Protein AF-0000000087769254 (afdb_homodimer)

Organism: Chlorella sorokiniana (NCBI:txid3076)

Nearest PDB structures (foldseek):
  7w01-assembly1_A  TM=7.042E-01  e=9.294E-35  Homo sapiens
  7lkz-assembly1_A  TM=7.118E-01  e=4.094E-30  Homo sapiens
  7lkp-assembly1_A  TM=6.233E-01  e=4.371E-31  Homo sapiens
  7e7o-assembly1_A  TM=6.968E-01  e=6.559E-29  Homo sapiens
  7e7i-assembly1_A  TM=6.716E-01  e=1.073E-28  Homo sapiens

Solvent-accessible surface area (backbone atoms only — not comparable to full-atom values): 119730 Å² total; per-residue (Å²): 142,79,84,87,89,82,86,86,82,87,83,92,86,90,86,90,84,87,80,93,69,90,85,88,81,85,85,74,92,81,79,86,80,81,77,84,72,80,83,76,82,78,78,74,78,77,75,64,66,71,64,53,59,55,57,64,67,58,65,76,68,53,66,70,61,46,42,65,43,29,24,58,45,47,34,48,47,55,52,50,46,47,60,69,38,45,71,63,44,48,50,50,64,44,27,39,49,51,40,45,49,50,52,48,50,51,51,50,57,59,53,64,51,28,81,75,31,73,80,28,41,62,30,83,72,51,64,78,43,67,61,57,36,64,56,60,38,80,71,42,62,82,42,42,88,81,48,25,51,34,33,37,24,34,64,80,40,63,61,46,52,70,45,38,49,47,37,36,26,63,64,28,50,100,47,67,53,57,75,86,33,46,47,73,27,69,35,68,66,55,46,50,56,54,40,67,42,85,70,42,60,41,19,36,57,31,32,41,38,56,41,80,79,51,93,87,29,53,31,40,34,39,35,35,48,74,68,72,44,79,55,96,94,39,73,49,49,34,52,74,60,41,49,49,24,47,50,55,40,50,51,48,20,55,51,40,50,55,50,45,55,28,36,75,67,66,10,50,55,94,76,55,67,92,62,86,57,69,53,52,29,39,28,55,55,60,39,63,64,42,80,62,85,54,56,60,23,65,47,45,33,59,42,53,52,53,32,43,44,59,47,45,20,49,52,24,20,50,58,18,37,36,53,59,60,39,41,54,55,54,42,44,51,41,49,46,56,68,66,37,53,56,50,24,56,50,50,54,49,51,54,49,30,51,52,50,36,52,46,39,50,50,42,35,43,72,71,61,37,50,57,56,67,45,25,33,65,64,56,55,45,52,51,49,31,35,44,43,46,20,49,50,16,45,28,49,33,53,33,63,77,47,68,46,32,69,58,31,41,53,49,38,51,50,51,48,55,53,42,52,53,48,27,57,44,34,70,72,43,50,42,62,24,76,82,35,39,75,77,41,48,68,61,40,51,55,45,57,71,35,68,53,38,45,45,27,50,49,30,38,52,48,15,64,26,30,49,46,91,82,39,50,13,52,48,76,88,43,41,52,70,25,42,34,70,57,84,70,77,72,58,62,79,71,65,61,90,78,58,54,71,41,54,70,24,71,75,33,52,56,57,42,52,48,51,30,48,48,42,25,52,50,30,38,52,48,22,58,49,45,55,43,38,44,57,45,96,85,64,51,56,78,45,59,88,63,42,88,75,38,63,60,68,74,53,69,57,38,92,59,84,70,71,84,86,76,61,68,66,64,93,66,39,57,86,78,71,52,61,53,48,64,80,44,49,52,70,63,63,83,58,88,67,42,64,61,38,52,49,38,33,50,51,45,52,53,50,48,36,44,39,55,61,75,49,86,74,75,71,77,75,78,68,75,51,47,38,33,40,38,43,32,33,18,30,60,44,79,29,66,56,66,53,84,73,88,60,66,78,36,79,62,64,78,70,65,74,72,82,78,70,70,94,72,76,65,71,71,52,56,67,47,63,39,26,41,42,37,47,46,71,39,46,53,51,31,31,38,21,42,31,36,57,88,83,14,29,60,69,58,50,53,30,35,75,64,59,78,35,79,62,68,15,18,32,37,29,49,70,78,38,38,65,81,44,78,65,23,49,63,53,45,26,64,36,42,16,64,22,62,69,62,80,62,71,60,48,71,39,21,53,49,54,49,40,46,43,54,27,27,37,62,62,47,54,67,70,54,31,54,50,51,42,54,51,39,28,49,67,55,65,36,58,91,50,25,82,38,41,44,48,45,44,51,74,61,51,45,42,39,48,39,49,40,56,15,51,53,89,67,32,48,35,33,41,33,35,38,74,55,68,73,49,42,66,70,56,34,52,51,52,51,49,44,53,60,66,52,29,73,80,14,20,36,39,36,33,40,64,49,52,64,56,41,58,72,62,28,58,34,36,33,36,28,42,83,15,32,68,56,41,56,37,33,62,66,54,44,30,66,70,55,18,69,24,36,37,36,37,39,30,39,44,56,64,70,54,31,67,71,75,73,60,80,65,55,50,52,51,49,20,42,51,26,41,50,52,49,47,48,47,38,33,74,72,72,64,42,66,69,75,45,72,87,45,74,42,42,40,31,33,66,40,46,58,87,48,52,81,51,41,62,63,46,51,50,52,46,58,72,39,19,24,83,39,19,37,32,40,77,41,80,37,73,37,48,59,56,56,26,50,51,51,52,48,49,49,48,22,37,50,50,32,44,73,71,65,48,42,57,46,76,43,74,45,97,88,70,50,70,41,67,29,49,61,85,45,49,62,35,74,58,99,88,42,37,20,40,33,35,73,33,62,41,96,86,46,38,71,33,81,64,46,72,48,69,67,78,73,70,84,72,74,83,69,82,76,73,73,75,80,68,90,86,91,81,83,88,82,87,90,82,89,78,85,89,80,92,84,87,90,75,92,70,90,82,131,38,55,66,68,74,53,69,34,55,43,72,45,76,77,79,88,76,83,76,87,82,89,84,87,84,83,85,77,78,94,81,82,88,77,79,85,74,79,83,73,83,77,76,74,76,76,74,64,66,71,63,54,58,56,55,65,67,58,63,76,66,55,67,70,61,46,43,66,44,29,25,59,44,48,34,50,47,54,51,49,48,46,59,68,39,44,71,62,44,49,50,49,64,43,28,37,48,52,39,44,48,49,51,48,52,51,50,51,56,57,52,66,50,28,80,75,30,73,80,27,41,62,30,84,74,50,64,78,41,67,62,59,35,63,57,60,36,81,73,42,66,80,43,44,88,82,50,25,49,34,33,37,25,34,65,79,40,63,60,46,52,70,45,37,50,47,36,36,25,62,64,28,51,99,47,67,54,58,76,87,33,48,47,72,27,70,36,70,66,56,46,50,59,53,39,64,47,92,65,42,59,43,19,36,55,31,32,40,37,57,42,80,80,51,94,88,29,55,32,38,33,40,36,34,48,73,68,74,44,78,57,95,93,38,72,48,52,35,51,73,60,41,49,50,24,47,49,53,39,50,51,48,21,54,50,41,51,54,50,47,56,27,37,76,65,68,9,47,55,96,78,55,67,92,65,86,54,69,54,52,29,38,28,54,56,59,38,64,62,42,80,63,85,55,55,60,24,65,46,46,33,60,40,54,52,55,32,41,46,58,46,45,19,49,53,24,20,50,59,17,38,36,54,57,60,39,42,52,57,54,41,44,50,42,50,46,55,67,66,37,53,54,48,25,54,50,50,54,48,51,53,49,29,51,52,50,37,51,46,38,51,50,44,35,44,71,70,62,38,51,58,56,68,45,26,33,66,65,56,54,44,51,50,50,32,34,44,44,45,20,48,50,17,45,28,50,34,53,33,63,77,47,67,46,33,69,58,31,42,54,49,38,51,49,50,48,56,54,41,50,53,49,28,57,44,34,70,72,43,51,41,63,25,75,81,34,38,74,76,42,49,70,61,39,51,55,45,57,72,34,68,54,37,47,46,25,49,48,29,37,51,47,15,63,25,30,49,46,93,82,37,48,13,53,46,75,87,43,40,51,71,25,41,33,70,56,82,71,77,71,64,60,86,66,66,61,90,76,62,53,71,40,53,71,24,69,73,34,51,57,57,42,52,50,51,31,48,48,43,23,52,50,30,39,51,48,22,57,48,46,55,42,36,42,57,45,98,85,64,50,56,79,45,59,88,63,43,86,76,38,62,62,67,74,53,69,61,39,89,62,83,73,64,70,89,74,61,69,71,63,92,67,39,60,86,78,71,52,62,52,49,63,80,45,49,50,71,62,63,84,60,89,68,42,64,59,38,51,50,39,33,51,51,45,52,51,48,47,34,42,39,55,61,75,52,86,77,75,69,76,76,78,65,76,52,48,38,33,41,36,44,33,34,18,32,62,44,79,28,66,57,66,52,83,79,82,63,66,74,39,79,62,64,76,69,65,76,72,82,78,71,69,93,73,76,66,72,70,49,58,67,47,63,40,27,42,42,35,47,47,71,37,44,54,53,32,31,38,21,43,31,34,58,88,82,14,30,61,69,59,50,52,29,36,76,65,58,79,36,78,61,67,14,18,32,37,27,49,71,78,38,38,66,81,43,77,63,24,49,63,52,45,25,63,36,40,16,64,23,61,69,62,82,63,71,60,48,69,38,21,54,48,54,49,40,45,44,53,29,29,38,61,62,48,53,66,71,55,30,56,51,51,41,54,52,40,29,49,68,55,64,36,58,91,50,26,83,38,39,43,50,45,44,51,73,62,52,44,42,40,50,38,50,39,58,16,50,54,89,68,32,49,33,34,41,32,35,38,73,54,68,74,50,42,66,69,55,33,52,51,51,51,48,45,53,61,67,52,28,73,82,13,22,34,41,36,34,39,64,48,51,65,56,41,58,74,60,27,59,33,35,33,36,28,42,81,14,32,69,57,40,55,37,33,62,67,54,43,28,67,70,53,18,69,19,15,38,36,36,38,30,38,43,55,85,78,74,73,83,70,74,71,61,81,66,55,50,54,52,51,21,42,51,26,38,50,50,49,48,48,49,38,34,74,73,70,66,42,68,69,74,45,74,85,46,74,41,41,41,32,32,67,41,46,58,88,48,51,82,50,38,47,62,45,50,51,52,46,59,72,39,22,79,86,40,26,48,69,43,77,42,63,33,55,37,48,61,56,55,26,47,51,52,51,47,50,49,48,22,36,50,52,32,44,72,72,65,48,42,56,46,76,44,74,44,98,87,70,48,70,41,68,29,48,59,85,46,50,61,33,74,56,98,87,41,38,19,41,33,36,73,32,61,42,94,85,46,39,70,32,80,62,46,72,48,67,68,78,73,73,85,72,75,84,71,83,76,76,73,76,78,69,90,89,76,91,81,89,89,93,81,94,84,90,91,84,85,90,80,90,67,88,62,98,74,76,134

InterPro domains:
  IPR003439 ABC transporter-like, ATP-binding domain [PF00005] (681-821)
  IPR003439 ABC transporter-like, ATP-binding domain [PS50893] (660-891)
  IPR003593 AAA+ ATPase domain [SM00382] (684-876)
  IPR013525 ABC-2 type transporter, transmembrane domain [PF12698] (93-529)
  IPR017871 ABC transporter-like, conserved site [PS00211] (793-807)
  IPR026082 ABC transporter A [PTHR19229] (591-991)
  IPR027417 P-loop containing nucleoside triphosphate hydrolase [G3DSA:3.40.50.300] (665-891)
  IPR027417 P-loop containing nucleoside triphosphate hydrolase [SSF52540] (670-873)
  IPR056788 ABC transporter A family member 2/9/11, C-terminal domain [PF25158] (980-1019)

Radius of gyration: 51.54 Å; Cα contacts (8 Å, |Δi|>4): 3371; chains: 2; bounding box: 128×171×131 Å

Foldseek 3Di:
DYDDDDYDYDDDDDDDDDDPDDDDDDPDDDDDDDDDDDPPPCPPDDPDVVVVVVVVLLPDDDPVLLLVLQQVLLLVVVVLLLVLVPVLVVLLLCLLLVLLVVLLVVLCVQQVCQVVAPVQAFDQDWDKAWQAFQDQLVVPPQADPPAASEEEDDPPDPCCVVAQVCQLQCVGHPHGHDPVRYHYHRAPVRVVVVCPPPRVCRRYFWYKYWDDPDDLDIDIDIGGNQDWDDDPNDTDGRCRNHVVNVVVSNVLRSVFSSVVVCVVVVNDDDPPPPGDDDIDIDTDDRDHRFGDFPCSLQCVLLSLLSSCLSVLLVLLLVLLVCQLLCVVVQLVLLQFDPCSNLVSSLVSQLVSLQSSLVSSLVSNVVSPDLLSVQADVVLSSLLSSLLSLLSSLLSLLVSLVDNHSVVSNVVSVVLSVVLSVLLVCVSVPPPFWPVHCVVPVVVNVVSLLNSSNLSSNQSNLQCVQRRGVLRRGAYPVCQAVQFAQDPDPPPDDDPDRRHHHDNGGDQTSVNSSVSSNCSSVVSNVSSSLSNQAAAGPVRDHNDDSCVVVDVCVVVCPDVPPPDDDCCVPDLAAPQDWFAFDPVLLCVCPPDDFDVVQVVLLVVLVVVNCVSNPNDPPDDPPPPQFFQKWFWFFWAWDQLPPVDPDCVPDDPPPPVPPPPDDDDPCSPPSDIQIQASTHGHTFGFLFEEEEAEDPSLNQLVVVCCQSLVDPTPGTWMAGSRQISPRSSSNSSSSLQFFEQDPDQSDDQSFFLLSLQQSSCSSSPHDNVLSNVLSCVLCVLLVNNVRRRPGCVPPDPLRSLSSSQSSRCRPNHQEYEYEASCPPHDPVSSVSVLSSLQVSSPRHYYYYYHNDLVSCLSRHQKYFYGESNYTRDIGGQVVLLLPQWQAKKKKWFFAFQPDDPPVDDPVVRLVRLLVLLVVVQVLCCVQQVWHFPDPPDSGITITRRGSVCVVVVVVSVVVCVVCCNVSRTDDIDIDTGGVVSSNVRRLLSSQLVVCVSVVVQWDWDQDPVRDTFTHGFPDQWGDDPRWIWGWDWDADPVSHTDGPDTHTDDDPPPPPPPPPVPVDDDDDDDDDDDDDDDDDDDDDPPDDD/DFDDDDDDDDDDDDDDDDDDDDDDDDPDDDDDDDDPPDPPPCPPPDPPVVVVVVVVLLPPDDPVLLLVLQQVLLLVVVVLLLVLVPVLVVLLLCLLLVLLVVLLVVLVVQQVCQVVAPVQAFDQDWDKAWQAFQDQLVPPPQADPPAAREEEDDPPDPCCPVAQVCQLQCVTHPHGHDPVRYHYHRDPVRVVVVCPPVHVCRRYFWYKYWDDPDDLDIDIDIGGNQDWDDDPNDTDGRCRNHVVNVVVSNVLRSVQSSVVVCVVVVNDDDPPPPGDDDIDIDTDDRDHRFGDFPCSLQCVLLSLLSSCLSVLLVLLLVLLVCQLLCVVVQLVLLQFDPCSNLVSSLVSQLVSLQSSLVSSLVSNVVSPDLLSVQADVVLSSLLSSLLSLLSSLLSLLVSLVDNHSVVSNVVSVVLSVVLSVLLVCVSVPPPFWPVHCVVPVVVNVVSLLNSSNLSSNQSNLQCVQRRGVQRRGAYPVCQAVQFAQDPDPDPDDPPDRRHHHDNRGDQTSVNSSVSSNCSSVVSNVSSSLSNQAAAGPVRDHNDDSCVVVDVCVVVCPDVPPPPDDPCCVDLAAPQDWFAFDPVLLCLCPPDDFDVVQVVLLVVLVVVNCVSNPNDPPDDPPVVQFFQKWFWFFWAKDQLPPVDPDCVPDDPPPPVPPPPDDDDPCSPHSDIQILASTHGHTFGFLFEEEEAEDPSLNQLVVVCCQSLVDPTPGTWMAGSRFISPRSSSNSSQSLQFFEQDPDQSDDQSFFLLSLLQSSCSSSPHDNVLSNVLSCVLCVLLVNNVRRRPGCVPPDPLRSLSSSQSSRCRPNHQEYEYEASCPPHDPVSSVSVLSSLQVSSPRHYYYYYHNDLVSCLSRHQKYFYGGNNYTRDIGGQVVLLLPQWQHKKKKWFFAFQPDDPPVDDPVVRLVRLLVLLVVVQVLCCVQQVWHFPDPPDSGITITRRGSVCNVVVHVSVVVCVVCCNVSRTDDIDIHTGGVVVSNVRRLLSSQLVVCVSVVVQWDFDQDPVRDTFTHGQPDQWGDDPRWIWGWDWDADPVSHTDGPDTHTDDDPPPDPPPCPVPPDDDDDDYDDDDDDDDDDDDDDDPDDD

Secondary structure (DSSP, 8-state):
------------------------------------------------HHHHHHHGGG----HHHHHHHHHHHHHHHHHHHHHH-HHHHHHHHHHHHHHHHHHHHHHHHHHHTGGG-GGGS-BSSPPEEE--PPPPGGG-TTPPSS--SEEEE-TT-HHIIIIIHHHHHHH-TTSPPPGGGEEE-SSHHHHHHHHHSTTGGGT--EEEEEEEEETTEEEEEEEE----EEETTEEE-HIIIIIHHHHHHHHHHHHHHHHHHHHHTT-S-TT--SS----EEEEEPPB--PPP--THHHHHHHHHHHHHHHHHHHHHHHHHHHHHTTHHHHHHHTT--HHHHHHHHHHHHHHHHHHHHHHHHHHHHHTT-HHHHHS-HHHHHHHHHHHHHHHHHHHHHHHTT---HHHHHHHHHHHHHHHHHHHHHHHTT-SSSTTTTTTSHHHHHHHHTSTHHHHHHHHHHHHHTTSSTT-----GGGTTTTB-B--S--------TT---BTB--S-HHHHHHHHHHHHHHHHHHHHHHHHHS--TTS---S-TTGGGSHHHHS---TT---SS-----S---S-PPPPPHHHHGGGTT----HHHHHHHHHHHHHHHHHTT----S-TTGGGGEEEEEEEEEEEE--GGGSSS---SS-TTS----SSS-TT-------EEEEEEEEEEEETT-EEEEE--TTSSHHHHHHHHHTSS--SEEEEEETTEESSSTTHHHHHHHHEEEE-SS----TTSBHHHHHHHHHHHHT--HHHHHHHHHHHHHHTT-STTTTSBGGG--HHHHHHHHHHHHHTT--SEEEEESTTTT--HHHHHHHHHHHHHHTTTSEEEEEES-HHHHHHH-SEEEEEETTEEEEEE-HHHHHHHHS--EEEEEEE----SS---S-HHHHHHHHHHHHHHHHHHHHHHT---EEEEEETTEEEEEE-GGGTTTHHHHHHHHHHTHHHHTEEEEEEEEPPHHHHHHHHHHHHHHHHHHHTT--EEEEE-TTS-EEEEETT-SEEEETTEEEEEEEEE-TTS-EEEEEEEEES---------------------------------------/------------------------------------------------HHHHHHHGGG----HHHHHHHHHHHHHHHHHHHHHH-HHHHHHHHHHHHHHHHHHHHHHHHHHHTGGG-GGGS-BSSPPPEE--PPPPGGG-TTPPSS--SEEEE-TT-HHIIIIIHHHHHHH-TTSPPPGGGEEE-SSHHHHHHHHHSTTGGGT--EEEEEEEEETTEEEEEEEE----EEETTEEE-HIIIIIHHHHHHHHHHHHHHHHHHHHHTT-S-TT--SS----EEEEEPPB--PPP--THHHHHHHHHHHHHHHHHHHHHHHHHHHHHTTHHHHHHHTT--HHHHHHHHHHHHHHHHHHHHHHHHHHHHHTT-HHHHHS-HHHHHHHHHHHHHHHHHHHHHHHTT---HHHHHHHHHHHHHHHHHHHHHHHTT-SSSTTTTTTSHHHHHHHHTSTHHHHHHHHHHHHHTTSSTT-----GGGTTTTB-B--S--------TT---BTB--S-HHHHHHHHHHHHHHHHHHHHHHHHHS--TTS---S-TTGGGSHHHHS---S----SS-----S---S-PPPPPHHHHGGGTT----HHHHHHHHHHHHHHHHHTT--S-S-TTGGGGEEEEEEEEEEEE--GGGSSS---SS-TTS----SSS-TT-------EEEEEEEEEEEETT-EEEEE--TTSSHHHHHHHHHTSS--SEEEEEETTEESSSTTHHHHHHHHEEEE-SS----TTSBHHHHHHHHHHHHT--HHHHHHHHHHHHHHTT-STTTTSBGGG--HHHHHHHHHHHHHTT--SEEEEESTTTT--HHHHHHHHHHHHHHTTTSEEEEEES-HHHHHHH-SEEEEEETTEEEEEE-HHHHHHHHS--EEEEEEE----SS---S-HHHHHHHHHHHHHHHHHHHHHHH---EEEEEETTEEEEEE-GGGTTTHHHHHHHHHHTHHHHTEEEEEEEEPPHHHHHHHHHHHHHHHHHHHTT--EEEEE-TTS-EEEEETT-SEEEETTEEEEEEEEE-TTS-EEEEEEEEES---------------------------------------

Structure (mmCIF, N/CA/C/O backbone):
data_AF-0000000087769254-model_v1
#
loop_
_entity.id
_entity.type
_entity.pdbx_description
1 polymer 'ABC transporter A family member 2'
#
loop_
_atom_site.group_PDB
_atom_site.id
_atom_site.type_symbol
_atom_site.label_atom_id
_atom_site.label_alt_id
_atom_site.label_comp_id
_atom_site.label_asym_id
_atom_site.label_entity_id
_atom_site.label_seq_id
_atom_site.pdbx_PDB_ins_code
_atom_site.Cartn_x
_atom_site.Cartn_y
_atom_site.Cartn_z
_atom_site.occupancy
_atom_site.B_iso_or_equiv
_atom_site.auth_seq_id
_atom_site.auth_comp_id
_atom_site.auth_asym_id
_atom_site.auth_atom_id
_atom_site.pdbx_PDB_model_num
ATOM 1 N N . MET A 1 1 ? 47.031 41.312 68.812 1 12.98 1 MET A N 1
ATOM 2 C CA . MET A 1 1 ? 47.625 42.656 68.875 1 12.98 1 MET A CA 1
ATOM 3 C C . MET A 1 1 ? 47.094 43.531 67.75 1 12.98 1 MET A C 1
ATOM 5 O O . MET A 1 1 ? 46.531 43 66.75 1 12.98 1 MET A O 1
ATOM 9 N N . GLU A 1 2 ? 48.031 44.125 66.875 1 13.82 2 GLU A N 1
ATOM 10 C CA . GLU A 1 2 ? 48.781 45.375 66.938 1 13.82 2 GLU A CA 1
ATOM 11 C C . GLU A 1 2 ? 48.375 46.312 65.812 1 13.82 2 GLU A C 1
ATOM 13 O O . GLU A 1 2 ? 47.906 45.875 64.75 1 13.82 2 GLU A O 1
ATOM 18 N N . LEU A 1 3 ? 49.438 46.906 65.312 1 13.41 3 LEU A N 1
ATOM 19 C CA . LEU A 1 3 ? 49.719 48.344 65.188 1 13.41 3 LEU A CA 1
ATOM 20 C C . LEU A 1 3 ? 49.031 48.938 63.969 1 13.41 3 L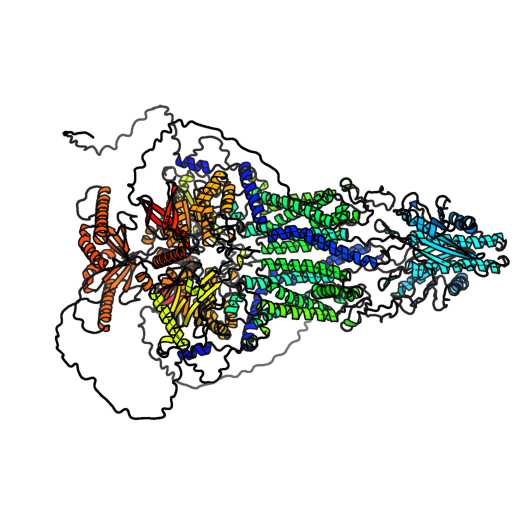EU A C 1
ATOM 22 O O . LEU A 1 3 ? 48.688 48.188 63.031 1 13.41 3 LEU A O 1
ATOM 26 N N . ALA A 1 4 ? 49.719 49.719 63.156 1 14.12 4 ALA A N 1
ATOM 27 C CA . ALA A 1 4 ? 49.812 51.188 63.125 1 14.12 4 ALA A CA 1
ATOM 28 C C . ALA A 1 4 ? 49.031 51.781 61.969 1 14.12 4 ALA A C 1
ATOM 30 O O . ALA A 1 4 ? 48.688 51.062 61 1 14.12 4 ALA A O 1
ATOM 31 N N . SER A 1 5 ? 49.625 52.688 61.094 1 14.27 5 SER A N 1
ATOM 32 C CA . SER A 1 5 ? 49.844 54.156 61.062 1 14.27 5 SER A CA 1
ATOM 33 C C . SER A 1 5 ? 49.156 54.781 59.844 1 14.27 5 SER A C 1
ATOM 35 O O . SER A 1 5 ? 48.875 54.094 58.875 1 14.27 5 SER A O 1
ATOM 37 N N . GLN A 1 6 ? 49.75 55.875 59.219 1 14.23 6 GLN A N 1
ATOM 38 C CA . GLN A 1 6 ? 49.656 57.312 59.188 1 14.23 6 GLN A CA 1
ATOM 39 C C . GLN A 1 6 ? 49.188 57.812 57.844 1 14.23 6 GLN A C 1
ATOM 41 O O . GLN A 1 6 ? 48.219 58.594 57.75 1 14.23 6 GLN A O 1
ATOM 46 N N . GLY A 1 7 ? 50.062 58.281 56.938 1 14.38 7 GLY A N 1
ATOM 47 C CA . GLY A 1 7 ? 50.469 59.688 56.781 1 14.38 7 GLY A CA 1
ATOM 48 C C . GLY A 1 7 ? 49.719 60.375 55.656 1 14.38 7 GLY A C 1
ATOM 49 O O . GLY A 1 7 ? 49.031 59.75 54.844 1 14.38 7 GLY A O 1
ATOM 50 N N . ALA A 1 8 ? 50.438 61.094 54.75 1 14.98 8 ALA A N 1
ATOM 51 C CA . ALA A 1 8 ? 50.719 62.531 54.594 1 14.98 8 ALA A CA 1
ATOM 52 C C . ALA A 1 8 ? 49.938 63.094 53.438 1 14.98 8 ALA A C 1
ATOM 54 O O . ALA A 1 8 ? 49.344 62.375 52.625 1 14.98 8 ALA A O 1
ATOM 55 N N . ASN A 1 9 ? 50.625 63.781 52.438 1 14.44 9 ASN A N 1
ATOM 56 C CA . ASN A 1 9 ? 50.969 65.125 52.062 1 14.44 9 ASN A CA 1
ATOM 57 C C . ASN A 1 9 ? 50.25 65.562 50.781 1 14.44 9 ASN A C 1
ATOM 59 O O . ASN A 1 9 ? 49.719 64.688 50.062 1 14.44 9 ASN A O 1
ATOM 63 N N . GLY A 1 10 ? 51 66.062 49.812 1 14.84 10 GLY A N 1
ATOM 64 C CA . GLY A 1 10 ? 51.188 67.438 49.344 1 14.84 10 GLY A CA 1
ATOM 65 C C . GLY A 1 10 ? 50.344 67.812 48.156 1 14.84 10 GLY A C 1
ATOM 66 O O . GLY A 1 10 ? 49.656 66.938 47.562 1 14.84 10 GLY A O 1
ATOM 67 N N . ARG A 1 11 ? 50.875 68.562 47.125 1 15.17 11 ARG A N 1
ATOM 68 C CA . ARG A 1 11 ? 50.812 69.938 46.688 1 15.17 11 ARG A CA 1
ATOM 69 C C . ARG A 1 11 ? 50.125 70.062 45.312 1 15.17 11 ARG A C 1
ATOM 71 O O . ARG A 1 11 ? 49.281 70.875 45.125 1 15.17 11 ARG A O 1
ATOM 78 N N . PRO A 1 12 ? 50.656 69.438 44.062 1 14.03 12 PRO A N 1
ATOM 79 C CA . PRO A 1 12 ? 51.281 70.375 43.125 1 14.03 12 PRO A CA 1
ATOM 80 C C . PRO A 1 12 ? 50.25 71 42.156 1 14.03 12 PRO A C 1
ATOM 82 O O . PRO A 1 12 ? 49.188 70.375 41.938 1 14.03 12 PRO A O 1
ATOM 85 N N . ALA A 1 13 ? 50.625 72 41.281 1 14.73 13 ALA A N 1
ATOM 86 C CA . ALA A 1 13 ? 50.469 73.375 40.75 1 14.73 13 ALA A CA 1
ATOM 87 C C . ALA A 1 13 ? 49.781 73.312 39.375 1 14.73 13 ALA A C 1
ATOM 89 O O . ALA A 1 13 ? 48.781 74.062 39.188 1 14.73 13 ALA A O 1
ATOM 90 N N . ASP A 1 14 ? 50.469 73.188 38.094 1 14.22 14 ASP A N 1
ATOM 91 C CA . ASP A 1 14 ? 50.844 74.312 37.25 1 14.22 14 ASP A CA 1
ATOM 92 C C . ASP A 1 14 ? 49.844 74.5 36.125 1 14.22 14 ASP A C 1
ATOM 94 O O . ASP A 1 14 ? 49.094 73.562 35.812 1 14.22 14 ASP A O 1
ATOM 98 N N . ASP A 1 15 ? 50.375 74.812 34.812 1 14.81 15 ASP A N 1
ATOM 99 C CA . ASP A 1 15 ? 50.438 76.062 34.031 1 14.81 15 ASP A CA 1
ATOM 100 C C . ASP A 1 15 ? 49.5 76 32.844 1 14.81 15 ASP A C 1
ATOM 102 O O . ASP A 1 15 ? 48.656 76.875 32.625 1 14.81 15 ASP A O 1
ATOM 106 N N . ARG A 1 16 ? 49.938 75.5 31.484 1 15.09 16 ARG A N 1
ATOM 107 C CA . ARG A 1 16 ? 50.25 76.375 30.359 1 15.09 16 ARG A CA 1
ATOM 108 C C . ARG A 1 16 ? 49.094 76.438 29.375 1 15.09 16 ARG A C 1
ATOM 110 O O . ARG A 1 16 ? 48.312 75.5 29.281 1 15.09 16 ARG A O 1
ATOM 117 N N . ARG A 1 17 ? 48.969 77.438 28.469 1 16.2 17 ARG A N 1
ATOM 118 C CA . ARG A 1 17 ? 48.125 78.438 27.812 1 16.2 17 ARG A CA 1
ATOM 119 C C . ARG A 1 17 ? 47.688 78 26.422 1 16.2 17 ARG A C 1
ATOM 121 O O . ARG A 1 17 ? 46.594 78.312 25.969 1 16.2 17 ARG A O 1
ATOM 128 N N . ASP A 1 18 ? 48.469 77.188 25.5 1 14.68 18 ASP A N 1
ATOM 129 C CA . ASP A 1 18 ? 48.812 77.875 24.25 1 14.68 18 ASP A CA 1
ATOM 130 C C . ASP A 1 18 ? 47.625 77.812 23.266 1 14.68 18 ASP A C 1
ATOM 132 O O . ASP A 1 18 ? 46.812 76.938 23.359 1 14.68 18 ASP A O 1
ATOM 136 N N . THR A 1 19 ? 47.656 78.562 22 1 16.53 19 THR A N 1
ATOM 137 C CA . THR A 1 19 ? 46.969 79.562 21.125 1 16.53 19 THR A CA 1
ATOM 138 C C . THR A 1 19 ? 46.562 78.875 19.812 1 16.53 19 THR A C 1
ATOM 140 O O . THR A 1 19 ? 46 79.5 18.938 1 16.53 19 THR A O 1
ATOM 143 N N . LYS A 1 20 ? 46.125 77.625 19.516 1 15.05 20 LYS A N 1
ATOM 144 C CA . LYS A 1 20 ? 46.5 77.062 18.203 1 15.05 20 LYS A CA 1
ATOM 145 C C . LYS A 1 20 ? 45.594 77.562 17.109 1 15.05 20 LYS A C 1
ATOM 147 O O . LYS A 1 20 ? 44.406 77.312 17.094 1 15.05 20 LYS A O 1
ATOM 152 N N . GLU A 1 21 ? 45.969 78.562 16.281 1 15.41 21 GLU A N 1
ATOM 153 C CA . GLU A 1 21 ? 45.406 79.438 15.266 1 15.41 21 GLU A CA 1
ATOM 154 C C . GLU A 1 21 ? 45.344 78.75 13.906 1 15.41 21 GLU A C 1
ATOM 156 O O . GLU A 1 21 ? 44.5 79.125 13.078 1 15.41 21 GLU A O 1
ATOM 161 N N . SER A 1 22 ? 46.281 77.812 13.5 1 15.02 22 SER A N 1
ATOM 162 C CA . SER A 1 22 ? 46.812 78.25 12.203 1 15.02 22 SER A CA 1
ATOM 163 C C . SER A 1 22 ? 45.75 78.188 11.125 1 15.02 22 SER A C 1
ATOM 165 O O . SER A 1 22 ? 44.688 77.562 11.312 1 15.02 22 SER A O 1
ATOM 167 N N . LYS A 1 23 ? 46.156 78 9.711 1 15.66 23 LYS A N 1
ATOM 168 C CA . LYS A 1 23 ? 46.281 78.625 8.383 1 15.66 23 LYS A CA 1
ATOM 169 C C . LYS A 1 23 ? 45.469 77.812 7.359 1 15.66 23 LYS A C 1
ATOM 171 O O . LYS A 1 23 ? 45.438 76.625 7.371 1 15.66 23 LYS A O 1
ATOM 176 N N . LEU A 1 24 ? 44.625 78.438 6.613 1 16.77 24 LEU A N 1
ATOM 177 C CA . LEU A 1 24 ? 43.594 78.188 5.609 1 16.77 24 LEU A CA 1
ATOM 178 C C . LEU A 1 24 ? 44.219 77.625 4.32 1 16.77 24 LEU A C 1
ATOM 180 O O . LEU A 1 24 ? 43.594 76.812 3.656 1 16.77 24 LEU A O 1
ATOM 184 N N . SER A 1 25 ? 45.531 78.062 3.916 1 15.75 25 SER A N 1
ATOM 185 C CA . SER A 1 25 ? 45.594 78.75 2.623 1 15.75 25 SER A CA 1
ATOM 186 C C . SER A 1 25 ? 45.688 77.75 1.48 1 15.75 25 SER A C 1
ATOM 188 O O . SER A 1 25 ? 44.875 77.75 0.54 1 15.75 25 SER A O 1
ATOM 190 N N . ASP A 1 26 ? 46.938 77.312 0.865 1 15.25 26 ASP A N 1
ATOM 191 C CA . ASP A 1 26 ? 47.531 77.625 -0.428 1 15.25 26 ASP A CA 1
ATOM 192 C C . ASP A 1 26 ? 47.469 76.438 -1.36 1 15.25 26 ASP A C 1
ATOM 194 O O . ASP A 1 26 ? 47.938 75.312 -1.011 1 15.25 26 ASP A O 1
ATOM 198 N N . TRP A 1 27 ? 46.688 76.375 -2.484 1 16.95 27 TRP A N 1
ATOM 199 C CA . TRP A 1 27 ? 46.344 75.312 -3.453 1 16.95 27 TRP A CA 1
ATOM 200 C C . TRP A 1 27 ? 47.531 74.938 -4.305 1 16.95 27 TRP A C 1
ATOM 202 O O . TRP A 1 27 ? 47.469 74 -5.125 1 16.95 27 TRP A O 1
ATOM 212 N N . SER A 1 28 ? 48.688 75.688 -4.242 1 16.39 28 SER A N 1
ATOM 213 C CA . SER A 1 28 ? 49.312 75.938 -5.543 1 16.39 28 SER A CA 1
ATOM 214 C C . SER A 1 28 ? 49.938 74.625 -6.086 1 16.39 28 SER A C 1
ATOM 216 O O . SER A 1 28 ? 49.688 74.25 -7.234 1 16.39 28 SER A O 1
ATOM 218 N N . ALA A 1 29 ? 51.25 74.312 -5.883 1 16.47 29 ALA A N 1
ATOM 219 C CA . ALA A 1 29 ? 52.375 74.188 -6.844 1 16.47 29 ALA A CA 1
ATOM 220 C C . ALA A 1 29 ? 52.562 72.812 -7.352 1 16.47 29 ALA A C 1
ATOM 222 O O . ALA A 1 29 ? 52.656 71.875 -6.562 1 16.47 29 ALA A O 1
ATOM 223 N N . LEU A 1 30 ? 52.562 72.438 -8.695 1 17.17 30 LEU A N 1
ATOM 224 C CA . LEU A 1 30 ? 52.406 71.438 -9.758 1 17.17 30 LEU A CA 1
ATOM 225 C C . LEU A 1 30 ? 53.625 70.562 -9.875 1 17.17 30 LEU A C 1
ATOM 227 O O . LEU A 1 30 ? 53.562 69.438 -10.398 1 17.17 30 LEU A O 1
ATOM 231 N N . GLY A 1 31 ? 54.875 71.062 -9.617 1 16.39 31 GLY A N 1
ATOM 232 C CA . GLY A 1 31 ? 55.906 70.75 -10.594 1 16.39 31 GLY A CA 1
ATOM 233 C C . GLY A 1 31 ? 56.406 69.312 -10.492 1 16.39 31 GLY A C 1
ATOM 234 O O . GLY A 1 31 ? 56.125 68.5 -11.352 1 16.39 31 GLY A O 1
ATOM 235 N N . GLY A 1 32 ? 57.688 69.062 -9.992 1 17.12 32 GLY A N 1
ATOM 236 C CA . GLY A 1 32 ? 58.844 68.438 -10.625 1 17.12 32 GLY A CA 1
ATOM 237 C C . GLY A 1 32 ? 58.938 66.938 -10.367 1 17.12 32 GLY A C 1
ATOM 238 O O . GLY A 1 32 ? 58.281 66.438 -9.461 1 17.12 32 GLY A O 1
ATOM 239 N N . GLY A 1 33 ? 59.562 66.062 -11.25 1 18.44 33 GLY A N 1
ATOM 240 C CA . GLY A 1 33 ? 59.719 64.75 -11.773 1 18.44 33 GLY A CA 1
ATOM 241 C C . GLY A 1 33 ? 60.562 63.844 -10.891 1 18.44 33 GLY A C 1
ATOM 242 O O . GLY A 1 33 ? 60.719 62.656 -11.18 1 18.44 33 GLY A O 1
ATOM 243 N N . LYS A 1 34 ? 61.125 64.25 -9.727 1 17.5 34 LYS A N 1
ATOM 244 C CA . LYS A 1 34 ? 62.375 63.5 -9.633 1 17.5 34 LYS A CA 1
ATOM 245 C C . LYS A 1 34 ? 62.125 62 -9.398 1 17.5 34 LYS A C 1
ATOM 247 O O . LYS A 1 34 ? 61.062 61.625 -8.875 1 17.5 34 LYS A O 1
ATOM 252 N N . ASP A 1 35 ? 63.125 61.125 -9.562 1 18.92 35 ASP A N 1
ATOM 253 C CA . ASP A 1 35 ? 63.562 59.781 -9.922 1 18.92 35 ASP A CA 1
ATOM 254 C C . ASP A 1 35 ? 63.5 58.844 -8.719 1 18.92 35 ASP A C 1
ATOM 256 O O . ASP A 1 35 ? 63.906 57.688 -8.805 1 18.92 35 ASP A O 1
ATOM 260 N N . ALA A 1 36 ? 62.875 59.094 -7.566 1 17.64 36 ALA A N 1
ATOM 261 C CA . ALA A 1 36 ? 63.469 58.344 -6.473 1 17.64 36 ALA A CA 1
ATOM 262 C C . ALA A 1 36 ? 63.156 56.875 -6.559 1 17.64 36 ALA A C 1
ATOM 264 O O . ALA A 1 36 ? 61.969 56.5 -6.66 1 17.64 36 ALA A O 1
ATOM 265 N N . ALA A 1 37 ? 64 55.969 -6.688 1 20.08 37 ALA A N 1
ATOM 266 C CA . ALA A 1 37 ? 64.312 54.562 -7 1 20.08 37 ALA A CA 1
ATOM 267 C C . ALA A 1 37 ? 63.906 53.656 -5.867 1 20.08 37 ALA A C 1
ATOM 269 O O . ALA A 1 37 ? 63.875 52.438 -6.035 1 20.08 37 ALA A O 1
ATOM 270 N N . GLY A 1 38 ? 63.656 54.094 -4.562 1 18.66 38 GLY A N 1
ATOM 271 C CA . GLY A 1 38 ? 64.062 53.062 -3.627 1 18.66 38 GLY A CA 1
ATOM 272 C C . GLY A 1 38 ? 63.094 51.906 -3.561 1 18.66 38 GLY A C 1
ATOM 273 O O . GLY A 1 38 ? 61.906 52.062 -3.814 1 18.66 38 GLY A O 1
ATOM 274 N N . ALA A 1 39 ? 63.438 50.594 -3.484 1 20.67 39 ALA A N 1
ATOM 275 C CA . ALA A 1 39 ? 63 49.188 -3.627 1 20.67 39 ALA A CA 1
ATOM 276 C C . ALA A 1 39 ? 62.094 48.781 -2.457 1 20.67 39 ALA A C 1
ATOM 278 O O . ALA A 1 39 ? 62.594 48.562 -1.345 1 20.67 39 ALA A O 1
ATOM 279 N N . SER A 1 40 ? 61.031 49.562 -2.094 1 19.09 40 SER A N 1
ATOM 280 C CA . SER A 1 40 ? 60.406 49.219 -0.827 1 19.09 40 SER A CA 1
ATOM 281 C C . SER A 1 40 ? 59.781 47.844 -0.881 1 19.09 40 SER A C 1
ATOM 283 O O . SER A 1 40 ? 59.062 47.5 -1.828 1 19.09 40 SER A O 1
ATOM 285 N N . SER A 1 41 ? 60.312 46.844 -0.168 1 22.56 41 SER A N 1
ATOM 286 C CA . SER A 1 41 ? 60 45.438 0.029 1 22.56 41 SER A CA 1
ATOM 287 C C . SER A 1 41 ? 58.625 45.25 0.631 1 22.56 41 SER A C 1
ATOM 289 O O . SER A 1 41 ? 58.344 45.719 1.743 1 22.56 41 SER A O 1
ATOM 291 N N . GLY A 1 42 ? 57.531 45.375 -0.03 1 20.78 42 GLY A N 1
ATOM 292 C CA . GLY A 1 42 ? 56.094 45.406 0.243 1 20.78 42 GLY A CA 1
ATOM 293 C C . GLY A 1 42 ? 55.594 44.156 0.948 1 20.78 42 GLY A C 1
ATOM 294 O O . GLY A 1 42 ? 55.438 43.094 0.328 1 20.78 42 GLY A O 1
ATOM 295 N N . HIS A 1 43 ? 56 43.938 2.277 1 24.91 43 HIS A N 1
ATOM 296 C CA . HIS A 1 43 ? 55.5 42.844 3.086 1 24.91 43 HIS A CA 1
ATOM 297 C C . HIS A 1 43 ? 53.969 42.906 3.201 1 24.91 43 HIS A C 1
ATOM 299 O O . HIS A 1 43 ? 53.438 43.938 3.639 1 24.91 43 HIS A O 1
ATOM 305 N N . THR A 1 44 ? 53.219 42.344 2.406 1 28.45 44 THR A N 1
ATOM 306 C CA . THR A 1 44 ? 51.75 42.25 2.322 1 28.45 44 THR A CA 1
ATOM 307 C C . THR A 1 44 ? 51.188 41.75 3.641 1 28.45 44 THR A C 1
ATOM 309 O O . THR A 1 44 ? 51.625 40.75 4.18 1 28.45 44 THR A O 1
ATOM 312 N N . PRO A 1 45 ? 50.594 42.625 4.488 1 28.16 45 PRO A N 1
ATOM 313 C CA . PRO A 1 45 ? 50.094 42.281 5.809 1 28.16 45 PRO A CA 1
ATOM 314 C C . PRO A 1 45 ? 49.125 41.094 5.754 1 28.16 45 PRO A C 1
ATOM 316 O O . PRO A 1 45 ? 48.469 40.844 4.734 1 28.16 45 PRO A O 1
ATOM 319 N N . SER A 1 46 ? 49.344 40 6.621 1 31.12 46 SER A N 1
ATOM 320 C CA . SER A 1 46 ? 48.594 38.781 6.816 1 31.12 46 SER A CA 1
ATOM 321 C C . SER A 1 46 ? 47.094 39.031 7.027 1 31.12 46 SER A C 1
ATOM 323 O O . SER A 1 46 ? 46.75 40 7.73 1 31.12 46 SER A O 1
ATOM 325 N N . PRO A 1 47 ? 46.156 38.625 6.234 1 32.72 47 PRO A N 1
ATOM 326 C CA . PRO A 1 47 ? 44.719 38.875 6.363 1 32.72 47 PRO A CA 1
ATOM 327 C C . PRO A 1 47 ? 44.219 38.688 7.793 1 32.72 47 PRO A C 1
ATOM 329 O O . PRO A 1 47 ? 44.844 37.969 8.578 1 32.72 47 PRO A O 1
ATOM 332 N N . PRO A 1 48 ? 43.438 39.594 8.273 1 31.14 48 PRO A N 1
ATOM 333 C CA . PRO A 1 48 ? 42.969 39.5 9.656 1 31.14 48 PRO A CA 1
ATOM 334 C C . PRO A 1 48 ? 42.438 38.094 9.984 1 31.14 48 PRO A C 1
ATOM 336 O O . PRO A 1 48 ? 42 37.375 9.094 1 31.14 48 PRO A O 1
ATOM 339 N N . PRO A 1 49 ? 42.812 37.469 11.117 1 34.88 49 PRO A N 1
ATOM 340 C CA . PRO A 1 49 ? 42.531 36.094 11.555 1 34.88 49 PRO A CA 1
ATOM 341 C C . PRO A 1 49 ? 41.062 35.688 11.398 1 34.88 49 PRO A C 1
ATOM 343 O O . PRO A 1 49 ? 40.75 34.5 11.336 1 34.88 49 PRO A O 1
ATOM 346 N N . GLU A 1 50 ? 40.188 36.625 11.461 1 36.56 50 GLU A N 1
ATOM 347 C CA . GLU A 1 50 ? 38.781 36.25 11.453 1 36.56 50 GLU A CA 1
ATOM 348 C C . GLU A 1 50 ? 38.375 35.656 10.109 1 36.56 50 GLU A C 1
ATOM 350 O O . GLU A 1 50 ? 37.562 34.719 10.055 1 36.56 50 GLU A O 1
ATOM 355 N N . VAL A 1 51 ? 38.781 36.188 9.047 1 38.19 51 VAL A N 1
ATOM 356 C CA . VAL A 1 51 ? 38.5 35.625 7.734 1 38.19 51 VAL A CA 1
ATOM 357 C C . VAL A 1 51 ? 39.219 34.281 7.562 1 38.19 51 VAL A C 1
ATOM 359 O O . VAL A 1 51 ? 38.75 33.406 6.84 1 38.19 51 VAL A O 1
ATOM 362 N N . ALA A 1 52 ? 40.375 34.125 8.102 1 37.91 52 ALA A N 1
ATOM 363 C CA . ALA A 1 52 ? 41.125 32.875 8.023 1 37.91 52 ALA A CA 1
ATOM 364 C C . ALA A 1 52 ? 40.344 31.734 8.703 1 37.91 52 ALA A C 1
ATOM 366 O O . ALA A 1 52 ? 40.438 30.578 8.266 1 37.91 52 ALA A O 1
ATOM 367 N N . ALA A 1 53 ? 39.688 32 9.742 1 41.06 53 ALA A N 1
ATOM 368 C CA . ALA A 1 53 ? 38.906 30.984 10.43 1 41.06 53 ALA A CA 1
ATOM 369 C C . ALA A 1 53 ? 37.75 30.5 9.555 1 41.06 53 ALA A C 1
ATOM 371 O O . ALA A 1 53 ? 37.344 29.328 9.617 1 41.06 53 ALA A O 1
ATOM 372 N N . VAL A 1 54 ? 37.25 31.359 8.758 1 42.5 54 VAL A N 1
ATOM 373 C CA . VAL A 1 54 ? 36.156 30.969 7.863 1 42.5 54 VAL A CA 1
ATOM 374 C C . VAL A 1 54 ? 36.688 30.078 6.75 1 42.5 54 VAL A C 1
ATOM 376 O O . VAL A 1 54 ? 36.031 29.109 6.348 1 42.5 54 VAL A O 1
ATOM 379 N N . ALA A 1 55 ? 37.875 30.391 6.23 1 41.53 55 ALA A N 1
ATOM 380 C CA . ALA A 1 55 ? 38.469 29.625 5.141 1 41.53 55 ALA A CA 1
ATOM 381 C C . ALA A 1 55 ? 38.75 28.188 5.559 1 41.53 55 ALA A C 1
ATOM 383 O O . ALA A 1 55 ? 38.656 27.266 4.738 1 41.53 55 ALA A O 1
ATOM 384 N N . GLY A 1 56 ? 39.125 27.984 6.754 1 43.12 56 GLY A N 1
ATOM 385 C CA . GLY A 1 56 ? 39.375 26.625 7.223 1 43.12 56 GLY A CA 1
ATOM 386 C C . GLY A 1 56 ? 38.156 25.734 7.164 1 43.12 56 GLY A C 1
ATOM 387 O O . GLY A 1 56 ? 38.25 24.516 7.184 1 43.12 56 GLY A O 1
ATOM 388 N N . HIS A 1 57 ? 37.031 26.297 7.301 1 47.69 57 HIS A N 1
ATOM 389 C CA . HIS A 1 57 ? 35.781 25.547 7.367 1 47.69 57 HIS A CA 1
ATOM 390 C C . HIS A 1 57 ? 35.406 24.984 6 1 47.69 57 HIS A C 1
ATOM 392 O O . HIS A 1 57 ? 34.562 24.094 5.902 1 47.69 57 HIS A O 1
ATOM 398 N N . PHE A 1 58 ? 36 25.641 4.871 1 48.22 58 PHE A N 1
ATOM 399 C CA . PHE A 1 58 ? 35.625 25.219 3.531 1 48.22 58 PHE A CA 1
ATOM 400 C C . PHE A 1 58 ? 36.5 24.047 3.066 1 48.22 58 PHE A C 1
ATOM 402 O O . PHE A 1 58 ? 36.5 23.703 1.881 1 48.22 58 PHE A O 1
ATOM 409 N N . VAL A 1 59 ? 37.375 23.562 3.822 1 46.97 59 VAL A N 1
ATOM 410 C CA . VAL A 1 59 ? 38.219 22.547 3.207 1 46.97 59 VAL A CA 1
ATOM 411 C C . VAL A 1 59 ? 37.406 21.312 2.871 1 46.97 59 VAL A C 1
ATOM 413 O O . VAL A 1 59 ? 36.875 20.656 3.762 1 46.97 59 VAL A O 1
ATOM 416 N N . GLN A 1 60 ? 37 21.219 1.612 1 57.84 60 GLN A N 1
ATOM 417 C CA . GLN A 1 60 ? 36.344 20.031 1.097 1 57.84 60 GLN A CA 1
ATOM 418 C C . GLN A 1 60 ? 37.188 18.781 1.316 1 57.84 60 GLN A C 1
ATOM 420 O O . GLN A 1 60 ? 38.312 18.703 0.813 1 57.84 60 GLN A O 1
ATOM 425 N N . ARG A 1 61 ? 36.969 17.984 2.221 1 67.56 61 ARG A N 1
ATOM 426 C CA . ARG A 1 61 ? 37.594 16.688 2.422 1 67.56 61 ARG A CA 1
ATOM 427 C C . ARG A 1 61 ? 37.5 15.836 1.165 1 67.56 61 ARG A C 1
ATOM 429 O O . ARG A 1 61 ? 36.531 15.914 0.422 1 67.56 61 ARG A O 1
ATOM 436 N N . PRO A 1 62 ? 38.562 15.273 0.87 1 76.56 62 PRO A N 1
ATOM 437 C CA . PRO A 1 62 ? 38.5 14.375 -0.282 1 76.56 62 PRO A CA 1
ATOM 438 C C . PRO A 1 62 ? 37.406 13.32 -0.162 1 76.56 62 PRO A C 1
ATOM 440 O O . PRO A 1 62 ? 36.875 13.102 0.928 1 76.56 62 PRO A O 1
ATOM 443 N N . TRP A 1 63 ? 37.094 12.797 -1.271 1 81.38 63 TRP A N 1
ATOM 444 C CA . TRP A 1 63 ? 36 11.844 -1.378 1 81.38 63 TRP A CA 1
ATOM 445 C C . TRP A 1 63 ? 36.188 10.68 -0.415 1 81.38 63 TRP A C 1
ATOM 447 O O . TRP A 1 63 ? 35.25 10.273 0.273 1 81.38 63 TRP A O 1
ATOM 457 N N . HIS A 1 64 ? 37.406 10.125 -0.336 1 86 64 HIS A N 1
ATOM 458 C CA . HIS A 1 64 ? 37.625 8.914 0.439 1 86 64 HIS A CA 1
ATOM 459 C C . HIS A 1 64 ? 37.438 9.164 1.93 1 86 64 HIS A C 1
ATOM 461 O O . HIS A 1 64 ? 36.938 8.289 2.648 1 86 64 HIS A O 1
ATOM 467 N N . ARG A 1 65 ? 37.75 10.344 2.387 1 85.19 65 ARG A N 1
ATOM 468 C CA . ARG A 1 65 ? 37.562 10.656 3.799 1 85.19 65 ARG A CA 1
ATOM 469 C C . ARG A 1 65 ? 36.094 10.898 4.117 1 85.19 65 ARG A C 1
ATOM 471 O O . ARG A 1 65 ? 35.594 10.484 5.168 1 85.19 65 ARG A O 1
ATOM 478 N N . ARG A 1 66 ? 35.5 11.547 3.176 1 87.25 66 ARG A N 1
ATOM 479 C CA . ARG A 1 66 ? 34.062 11.766 3.348 1 87.25 66 ARG A CA 1
ATOM 480 C C . ARG A 1 66 ? 33.281 10.445 3.32 1 87.25 66 ARG A C 1
ATOM 482 O O . ARG A 1 66 ? 32.406 10.219 4.141 1 87.25 66 ARG A O 1
ATOM 489 N N . PHE A 1 67 ? 33.688 9.625 2.398 1 91.62 67 PHE A N 1
ATOM 490 C CA . PHE A 1 67 ? 33.031 8.336 2.254 1 91.62 67 PHE A CA 1
ATOM 491 C C . PHE A 1 67 ? 33.25 7.477 3.496 1 91.62 67 PHE A C 1
ATOM 493 O O . PHE A 1 67 ? 32.344 6.789 3.953 1 91.62 67 PHE A O 1
ATOM 500 N N . ALA A 1 68 ? 34.406 7.5 4.078 1 91.69 68 ALA A N 1
ATOM 501 C CA . ALA A 1 68 ? 34.75 6.68 5.242 1 91.69 68 ALA A CA 1
ATOM 502 C C . ALA A 1 68 ? 33.938 7.102 6.465 1 91.69 68 ALA A C 1
ATOM 504 O O . ALA A 1 68 ? 33.656 6.281 7.336 1 91.69 68 ALA A O 1
ATOM 505 N N . SER A 1 69 ? 33.531 8.352 6.465 1 90.06 69 SER A N 1
ATOM 506 C CA . SER A 1 69 ? 32.75 8.828 7.598 1 90.06 69 SER A CA 1
ATOM 507 C C . SER A 1 69 ? 31.25 8.648 7.348 1 90.06 69 SER A C 1
ATOM 509 O O . SER A 1 69 ? 30.5 8.289 8.258 1 90.06 69 SER A O 1
ATOM 511 N N . GLN A 1 70 ? 30.844 8.859 6.156 1 94.06 70 GLN A N 1
ATOM 512 C CA . GLN A 1 70 ? 29.422 8.875 5.844 1 94.06 70 GLN A CA 1
ATOM 513 C C . GLN A 1 70 ? 28.875 7.457 5.676 1 94.06 70 GLN A C 1
ATOM 515 O O . GLN A 1 70 ? 27.75 7.16 6.094 1 94.06 70 GLN A O 1
ATOM 520 N N . PHE A 1 71 ? 29.672 6.531 5.121 1 95.31 71 PHE A N 1
ATOM 521 C CA . PHE A 1 71 ? 29.188 5.191 4.801 1 95.31 71 PHE A CA 1
ATOM 522 C C . PHE A 1 71 ? 28.797 4.438 6.07 1 95.31 71 PHE A C 1
ATOM 524 O O . PHE A 1 71 ? 27.688 3.914 6.176 1 95.31 71 PHE A O 1
ATOM 531 N N . PRO A 1 72 ? 29.641 4.375 7.07 1 95.06 72 PRO A N 1
ATOM 532 C CA . PRO A 1 72 ? 29.25 3.633 8.273 1 95.06 72 PRO A CA 1
ATOM 533 C C . PRO A 1 72 ? 28.047 4.25 8.977 1 95.06 72 PRO A C 1
ATOM 535 O O . PRO A 1 72 ? 27.234 3.529 9.562 1 95.06 72 PRO A O 1
ATOM 538 N N . ALA A 1 73 ? 27.938 5.617 8.969 1 95 73 ALA A N 1
ATOM 539 C CA . ALA A 1 73 ? 26.812 6.281 9.602 1 95 73 ALA A CA 1
ATOM 540 C C . ALA A 1 73 ? 25.5 5.926 8.906 1 95 73 ALA A C 1
ATOM 542 O O . ALA A 1 73 ? 24.5 5.637 9.562 1 95 73 ALA A O 1
ATOM 543 N N . LEU A 1 74 ? 25.562 5.934 7.605 1 96.44 74 LEU A N 1
ATOM 544 C CA . LEU A 1 74 ? 24.375 5.602 6.836 1 96.44 74 LEU A CA 1
ATOM 545 C C . LEU A 1 74 ? 24.031 4.121 6.969 1 96.44 74 LEU A C 1
ATOM 547 O O . LEU A 1 74 ? 22.859 3.748 7.012 1 96.44 74 LEU A O 1
ATOM 551 N N . LEU A 1 75 ? 25.062 3.297 6.973 1 96.38 75 LEU A N 1
ATOM 552 C CA . LEU A 1 75 ? 24.859 1.867 7.172 1 96.38 75 LEU A CA 1
ATOM 553 C C . LEU A 1 75 ? 24.188 1.597 8.516 1 96.38 75 LEU A C 1
ATOM 555 O O . LEU A 1 75 ? 23.25 0.814 8.594 1 96.38 75 LEU A O 1
ATOM 559 N N . TRP A 1 76 ? 24.656 2.26 9.492 1 94.81 76 TRP A N 1
ATOM 560 C CA . TRP A 1 76 ? 24.094 2.092 10.828 1 94.81 76 TRP A CA 1
ATOM 561 C C . TRP A 1 76 ? 22.656 2.592 10.891 1 94.81 76 TRP A C 1
ATOM 563 O O . TRP A 1 76 ? 21.797 1.972 11.523 1 94.81 76 TRP A O 1
ATOM 573 N N . LYS A 1 77 ? 22.406 3.656 10.273 1 95.31 77 LYS A N 1
ATOM 574 C CA . LYS A 1 77 ? 21.062 4.199 10.219 1 95.31 77 LYS A CA 1
ATOM 575 C C . LYS A 1 77 ? 20.094 3.211 9.555 1 95.31 77 LYS A C 1
ATOM 577 O O . LYS A 1 77 ? 19.016 2.938 10.086 1 95.31 77 LYS A O 1
ATOM 582 N N . ASN A 1 78 ? 20.531 2.686 8.398 1 94.62 78 ASN A N 1
ATOM 583 C CA . ASN A 1 78 ? 19.688 1.741 7.68 1 94.62 78 ASN A CA 1
ATOM 584 C C . ASN A 1 78 ? 19.438 0.482 8.5 1 94.62 78 ASN A C 1
ATOM 586 O O . ASN A 1 78 ? 18.312 -0.043 8.508 1 94.62 78 ASN A O 1
ATOM 590 N N . LEU A 1 79 ? 20.422 0.022 9.227 1 93.75 79 LEU A N 1
ATOM 591 C CA . LEU A 1 79 ? 20.266 -1.163 10.062 1 93.75 79 LEU A CA 1
ATOM 592 C C . LEU A 1 79 ? 19.328 -0.888 11.234 1 93.75 79 LEU A C 1
ATOM 594 O O . LEU A 1 79 ? 18.484 -1.721 11.57 1 93.75 79 LEU A O 1
ATOM 598 N N . LEU A 1 80 ? 19.453 0.309 11.812 1 93.31 80 LEU A N 1
ATOM 599 C CA . LEU A 1 80 ? 18.625 0.672 12.961 1 93.31 80 LEU A CA 1
ATOM 600 C C . LEU A 1 80 ? 17.156 0.852 12.547 1 93.31 80 LEU A C 1
ATOM 602 O O . LEU A 1 80 ? 16.25 0.433 13.266 1 93.31 80 LEU A O 1
ATOM 606 N N . VAL A 1 81 ? 16.969 1.559 11.43 1 92.19 81 VAL A N 1
ATOM 607 C CA . VAL A 1 81 ? 15.617 1.799 10.938 1 92.19 81 VAL A CA 1
ATOM 608 C C . VAL A 1 81 ? 14.945 0.468 10.617 1 92.19 81 VAL A C 1
ATOM 610 O O . VAL A 1 81 ? 13.766 0.267 10.945 1 92.19 81 VAL A O 1
ATOM 613 N N . GLN A 1 82 ? 15.664 -0.473 10.047 1 89.5 82 GLN A N 1
ATOM 614 C CA . GLN A 1 82 ? 15.109 -1.78 9.719 1 89.5 82 GLN A CA 1
ATOM 615 C C . GLN A 1 82 ? 14.859 -2.602 10.984 1 89.5 82 GLN A C 1
ATOM 617 O O . GLN A 1 82 ? 13.844 -3.299 11.086 1 89.5 82 GLN A O 1
ATOM 622 N N . TRP A 1 83 ? 15.742 -2.508 11.922 1 87.88 83 TRP A N 1
ATOM 623 C CA . TRP A 1 83 ? 15.625 -3.27 13.164 1 87.88 83 TRP A CA 1
ATOM 624 C C . TRP A 1 83 ? 14.43 -2.795 13.984 1 87.88 83 TRP A C 1
ATOM 626 O O . TRP A 1 83 ? 13.734 -3.604 14.602 1 87.88 83 TRP A O 1
ATOM 636 N N . ARG A 1 84 ? 14.203 -1.477 14.016 1 89.31 84 ARG A N 1
ATOM 637 C CA . ARG A 1 84 ? 13.148 -0.907 14.852 1 89.31 84 ARG A CA 1
ATOM 638 C C . ARG A 1 84 ? 11.789 -0.998 14.156 1 89.31 84 ARG A C 1
ATOM 640 O O . ARG A 1 84 ? 10.75 -0.848 14.797 1 89.31 84 ARG A O 1
ATOM 647 N N . ASN A 1 85 ? 11.828 -1.181 12.922 1 85.88 85 ASN A N 1
ATOM 648 C CA . ASN A 1 85 ? 10.609 -1.604 12.234 1 85.88 85 ASN A CA 1
ATOM 649 C C . ASN A 1 85 ? 10.438 -3.119 12.289 1 85.88 85 ASN A C 1
ATOM 651 O O . ASN A 1 85 ? 10.516 -3.795 11.258 1 85.88 85 ASN A O 1
ATOM 655 N N . TRP A 1 86 ? 10.086 -3.658 13.391 1 82.19 86 TRP A N 1
ATOM 656 C CA . TRP A 1 86 ? 10.172 -5.082 13.695 1 82.19 86 TRP A CA 1
ATOM 657 C C . TRP A 1 86 ? 9.109 -5.867 12.938 1 82.19 86 TRP A C 1
ATOM 659 O O . TRP A 1 86 ? 9.328 -7.027 12.57 1 82.19 86 TRP A O 1
ATOM 669 N N . ARG A 1 87 ? 7.965 -5.273 12.703 1 79.12 87 ARG A N 1
ATOM 670 C CA . ARG A 1 87 ? 6.926 -6 11.992 1 79.12 87 ARG A CA 1
ATOM 671 C C . ARG A 1 87 ? 7.375 -6.352 10.578 1 79.12 87 ARG A C 1
ATOM 673 O O . ARG A 1 87 ? 7.152 -7.473 10.109 1 79.12 87 ARG A O 1
ATOM 680 N N . ALA A 1 88 ? 8.023 -5.371 9.945 1 82.06 88 ALA A N 1
ATOM 681 C CA . ALA A 1 88 ? 8.516 -5.609 8.594 1 82.06 88 ALA A CA 1
ATOM 682 C C . ALA A 1 88 ? 9.672 -6.602 8.602 1 82.06 88 ALA A C 1
ATOM 684 O O . ALA A 1 88 ? 9.766 -7.469 7.73 1 82.06 88 ALA A O 1
ATOM 685 N N . THR A 1 89 ? 10.516 -6.551 9.617 1 85.38 89 THR A N 1
ATOM 686 C CA . THR A 1 89 ? 11.672 -7.438 9.711 1 85.38 89 THR A CA 1
ATOM 687 C C . THR A 1 89 ? 11.227 -8.859 10.047 1 85.38 89 THR A C 1
ATOM 689 O O . THR A 1 89 ? 11.766 -9.828 9.5 1 85.38 89 THR A O 1
ATOM 692 N N . VAL A 1 90 ? 10.234 -8.984 10.828 1 84.56 90 VAL A N 1
ATOM 693 C CA . VAL A 1 90 ? 9.734 -10.312 11.188 1 84.56 90 VAL A CA 1
ATOM 694 C C . VAL A 1 90 ? 9.078 -10.961 9.969 1 84.56 90 VAL A C 1
ATOM 696 O O . VAL A 1 90 ? 9.234 -12.164 9.742 1 84.56 90 VAL A O 1
ATOM 699 N N . LEU A 1 91 ? 8.43 -10.141 9.219 1 81.06 91 LEU A N 1
ATOM 700 C CA . LEU A 1 91 ? 7.816 -10.664 8.008 1 81.06 91 LEU A CA 1
ATOM 701 C C . LEU A 1 91 ? 8.875 -11.141 7.023 1 81.06 91 LEU A C 1
ATOM 703 O O . LEU A 1 91 ? 8.711 -12.172 6.371 1 81.06 91 LEU A O 1
ATOM 707 N N . ARG A 1 92 ? 9.984 -10.469 6.949 1 85.69 92 ARG A N 1
ATOM 708 C CA . ARG A 1 92 ? 11.07 -10.836 6.043 1 85.69 92 ARG A CA 1
ATOM 709 C C . ARG A 1 92 ? 11.766 -12.109 6.508 1 85.69 92 ARG A C 1
ATOM 711 O O . ARG A 1 92 ? 12.172 -12.938 5.688 1 85.69 92 ARG A O 1
ATOM 718 N N . ILE A 1 93 ? 11.82 -12.281 7.801 1 86.12 93 ILE A N 1
ATOM 719 C CA . ILE A 1 93 ? 12.547 -13.414 8.359 1 86.12 93 ILE A CA 1
ATOM 720 C C . ILE A 1 93 ? 11.648 -14.648 8.367 1 86.12 93 ILE A C 1
ATOM 722 O O . ILE A 1 93 ? 12.117 -15.773 8.141 1 86.12 93 ILE A O 1
ATOM 726 N N . LEU A 1 94 ? 10.336 -14.469 8.523 1 87.19 94 LEU A N 1
ATOM 727 C CA . LEU A 1 94 ? 9.414 -15.594 8.641 1 87.19 94 LEU A CA 1
ATOM 728 C C . LEU A 1 94 ? 8.906 -16.031 7.27 1 87.19 94 LEU A C 1
ATOM 730 O O . LEU A 1 94 ? 8.383 -17.125 7.117 1 87.19 94 LEU A O 1
ATOM 734 N N . ALA A 1 95 ? 9.141 -15.172 6.297 1 88.25 95 ALA A N 1
ATOM 735 C CA . ALA A 1 95 ? 8.617 -15.492 4.969 1 88.25 95 ALA A CA 1
ATOM 736 C C . ALA A 1 95 ? 9.211 -16.797 4.441 1 88.25 95 ALA A C 1
ATOM 738 O O . ALA A 1 95 ? 8.477 -17.688 4 1 88.25 95 ALA A O 1
ATOM 739 N N . PRO A 1 96 ? 10.547 -17.031 4.543 1 91.5 96 PRO A N 1
ATOM 740 C CA . PRO A 1 96 ? 11.094 -18.312 4.09 1 91.5 96 PRO A CA 1
ATOM 741 C C . PRO A 1 96 ? 10.516 -19.5 4.844 1 91.5 96 PRO A C 1
ATOM 743 O O . PRO A 1 96 ? 10.273 -20.562 4.25 1 91.5 96 PRO A O 1
ATOM 746 N N . PHE A 1 97 ? 10.273 -19.406 6.098 1 92.5 97 PHE A N 1
ATOM 747 C CA . PHE A 1 97 ? 9.688 -20.484 6.879 1 92.5 97 PHE A CA 1
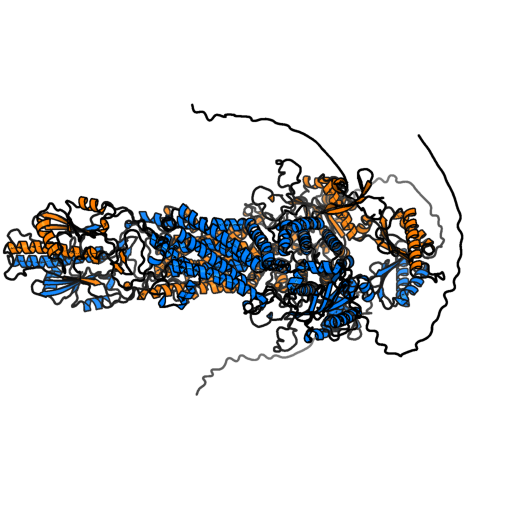ATOM 748 C C . PHE A 1 97 ? 8.266 -20.766 6.414 1 92.5 97 PHE A C 1
ATOM 750 O O . PHE A 1 97 ? 7.898 -21.938 6.219 1 92.5 97 PHE A O 1
ATOM 757 N N . PHE A 1 98 ? 7.566 -19.719 6.312 1 87.56 98 PHE A N 1
ATOM 758 C CA . PHE A 1 98 ? 6.164 -19.875 5.953 1 87.56 98 PHE A CA 1
ATOM 759 C C . PHE A 1 98 ? 6.02 -20.547 4.598 1 87.56 98 PHE A C 1
ATOM 761 O O . PHE A 1 98 ? 5.199 -21.453 4.438 1 87.56 98 PHE A O 1
ATOM 768 N N . PHE A 1 99 ? 6.785 -20.141 3.596 1 87.38 99 PHE A N 1
ATOM 769 C CA . PHE A 1 99 ? 6.621 -20.688 2.252 1 87.38 99 PHE A CA 1
ATOM 770 C C . PHE A 1 99 ? 7.223 -22.078 2.156 1 87.38 99 PHE A C 1
ATOM 772 O O . PHE A 1 99 ? 6.734 -22.922 1.401 1 87.38 99 PHE A O 1
ATOM 779 N N . MET A 1 100 ? 8.258 -22.391 2.963 1 90.38 100 MET A N 1
ATOM 780 C CA . MET A 1 100 ? 8.758 -23.766 3.025 1 90.38 100 MET A CA 1
ATOM 781 C C . MET A 1 100 ? 7.77 -24.672 3.742 1 90.38 100 MET A C 1
ATOM 783 O O . MET A 1 100 ? 7.633 -25.844 3.393 1 90.38 100 MET A O 1
ATOM 787 N N . LEU A 1 101 ? 7.105 -24.094 4.746 1 87.5 101 LEU A N 1
ATOM 788 C CA . LEU A 1 101 ? 6.051 -24.844 5.418 1 87.5 101 LEU A CA 1
ATOM 789 C C . LEU A 1 101 ? 4.895 -25.125 4.461 1 87.5 101 LEU A C 1
ATOM 791 O O . LEU A 1 101 ? 4.355 -26.234 4.441 1 87.5 101 LEU A O 1
ATOM 795 N N . LEU A 1 102 ? 4.562 -24.094 3.762 1 80.75 102 LEU A N 1
ATOM 796 C CA . LEU A 1 102 ? 3.498 -24.281 2.779 1 80.75 102 LEU A CA 1
ATOM 797 C C . LEU A 1 102 ? 3.893 -25.328 1.743 1 80.75 102 LEU A C 1
ATOM 799 O O . LEU A 1 102 ? 3.061 -26.125 1.323 1 80.75 102 LEU A O 1
ATOM 803 N N . LEU A 1 103 ? 5.125 -25.297 1.248 1 84.06 103 LEU A N 1
ATOM 804 C CA . LEU A 1 103 ? 5.625 -26.297 0.311 1 84.06 103 LEU A CA 1
ATOM 805 C C . LEU A 1 103 ? 5.594 -27.688 0.933 1 84.06 103 LEU A C 1
ATOM 807 O O . LEU A 1 103 ? 5.266 -28.672 0.258 1 84.06 103 LEU A O 1
ATOM 811 N N . TYR A 1 104 ? 5.898 -27.797 2.178 1 86.06 104 TYR A N 1
ATOM 812 C CA . TYR A 1 104 ? 5.855 -29.062 2.906 1 86.06 104 TYR A CA 1
ATOM 813 C C . TYR A 1 104 ? 4.43 -29.594 2.984 1 86.06 104 TYR A C 1
ATOM 815 O O . TYR A 1 104 ? 4.199 -30.797 2.797 1 86.06 104 TYR A O 1
ATOM 823 N N . LEU A 1 105 ? 3.527 -28.688 3.246 1 75.25 105 LEU A N 1
ATOM 824 C CA . LEU A 1 105 ? 2.129 -29.094 3.338 1 75.25 105 LEU A CA 1
ATOM 825 C C . LEU A 1 105 ? 1.61 -29.562 1.982 1 75.25 105 LEU A C 1
ATOM 827 O O . LEU A 1 105 ? 0.806 -30.484 1.909 1 75.25 105 LEU A O 1
ATOM 831 N N . VAL A 1 106 ? 2.076 -28.875 0.938 1 72.75 106 VAL A N 1
ATOM 832 C CA . VAL A 1 106 ? 1.706 -29.312 -0.405 1 72.75 106 VAL A CA 1
ATOM 833 C C . VAL A 1 106 ? 2.289 -30.703 -0.682 1 72.75 106 VAL A C 1
ATOM 835 O O . VAL A 1 106 ? 1.613 -31.562 -1.246 1 72.75 106 VAL A O 1
ATOM 838 N N . ASN A 1 107 ? 3.521 -30.953 -0.228 1 75.81 107 ASN A N 1
ATOM 839 C CA . ASN A 1 107 ? 4.168 -32.25 -0.412 1 75.81 107 ASN A CA 1
ATOM 840 C C . ASN A 1 107 ? 3.459 -33.344 0.376 1 75.81 107 ASN A C 1
ATOM 842 O O . ASN A 1 107 ? 3.285 -34.469 -0.121 1 75.81 107 ASN A O 1
ATOM 846 N N . VAL A 1 108 ? 3.01 -33.031 1.521 1 74.38 108 VAL A N 1
ATOM 847 C CA . VAL A 1 108 ? 2.312 -34 2.359 1 74.38 108 VAL A CA 1
ATOM 848 C C . VAL A 1 108 ? 0.95 -34.312 1.753 1 74.38 108 VAL A C 1
ATOM 850 O O . VAL A 1 108 ? 0.512 -35.469 1.773 1 74.38 108 VAL A O 1
ATOM 853 N N . ALA A 1 109 ? 0.35 -33.312 1.175 1 67.69 109 ALA A N 1
ATOM 854 C CA . ALA A 1 109 ? -0.951 -33.531 0.543 1 67.69 109 ALA A CA 1
ATOM 855 C C . ALA A 1 109 ? -0.825 -34.406 -0.696 1 67.69 109 ALA A C 1
ATOM 857 O O . ALA A 1 109 ? -1.691 -35.25 -0.962 1 67.69 109 ALA A O 1
ATOM 858 N N . LEU A 1 110 ? 0.24 -34.281 -1.437 1 68.12 110 LEU A N 1
ATOM 859 C CA . LEU A 1 110 ? 0.454 -35.062 -2.652 1 68.12 110 LEU A CA 1
ATOM 860 C C . LEU A 1 110 ? 0.84 -36.5 -2.316 1 68.12 110 LEU A C 1
ATOM 862 O O . LEU A 1 110 ? 0.399 -37.438 -2.984 1 68.12 110 LEU A O 1
ATOM 866 N N . VAL A 1 111 ? 1.585 -36.688 -1.215 1 68.81 111 VAL A N 1
ATOM 867 C CA . VAL A 1 111 ? 2.033 -38 -0.823 1 68.81 111 VAL A CA 1
ATOM 868 C C . VAL A 1 111 ? 0.884 -38.781 -0.166 1 68.81 111 VAL A C 1
ATOM 870 O O . VAL A 1 111 ? 0.801 -40 -0.275 1 68.81 111 VAL A O 1
ATOM 873 N N . ALA A 1 112 ? 0.031 -37.969 0.406 1 64 112 ALA A N 1
ATOM 874 C CA . ALA A 1 112 ? -1.099 -38.625 1.068 1 64 112 ALA A CA 1
ATOM 875 C C . ALA A 1 112 ? -2.016 -39.312 0.052 1 64 112 ALA A C 1
ATOM 877 O O . ALA A 1 112 ? -2.74 -40.25 0.389 1 64 112 ALA A O 1
ATOM 878 N N . ASP A 1 113 ? -1.842 -38.875 -1.229 1 62.28 113 ASP A N 1
ATOM 879 C CA . ASP A 1 113 ? -2.666 -39.469 -2.285 1 62.28 113 ASP A CA 1
ATOM 880 C C . ASP A 1 113 ? -2.045 -40.75 -2.82 1 62.28 113 ASP A C 1
ATOM 882 O O . ASP A 1 113 ? -2.719 -41.531 -3.488 1 62.28 113 ASP A O 1
ATOM 886 N N . ASN A 1 114 ? -0.757 -41.062 -2.361 1 62.5 114 ASN A N 1
ATOM 887 C CA . ASN A 1 114 ? -0.016 -42.188 -2.912 1 62.5 114 ASN A CA 1
ATOM 888 C C . ASN A 1 114 ? -0.648 -43.531 -2.514 1 62.5 114 ASN A C 1
ATOM 890 O O . ASN A 1 114 ? -0.836 -44.406 -3.357 1 62.5 114 ASN A O 1
ATOM 894 N N . PRO A 1 115 ? -1.037 -43.656 -1.234 1 60.09 115 PRO A N 1
ATOM 895 C CA . PRO A 1 115 ? -1.596 -44.969 -0.894 1 60.09 115 PRO A CA 1
ATOM 896 C C . PRO A 1 115 ? -2.877 -45.281 -1.662 1 60.09 115 PRO A C 1
ATOM 898 O O . PRO A 1 115 ? -3.262 -46.438 -1.779 1 60.09 115 PRO A O 1
ATOM 901 N N . LYS A 1 116 ? -3.328 -44.312 -2.295 1 60.78 116 LYS A N 1
ATOM 902 C CA . LYS A 1 116 ? -4.59 -44.531 -2.998 1 60.78 116 LYS A CA 1
ATOM 903 C C . LYS A 1 116 ? -4.348 -44.875 -4.461 1 60.78 116 LYS A C 1
ATOM 905 O O . LYS A 1 116 ? -5.273 -45.281 -5.168 1 60.78 116 LYS A O 1
ATOM 910 N N . ARG A 1 117 ? -3.057 -44.906 -4.727 1 64.06 117 ARG A N 1
ATOM 911 C CA . ARG A 1 117 ? -2.691 -45.281 -6.086 1 64.06 117 ARG A CA 1
ATOM 912 C C . ARG A 1 117 ? -2.002 -46.625 -6.105 1 64.06 117 ARG A C 1
ATOM 914 O O . ARG A 1 117 ? -0.944 -46.812 -5.496 1 64.06 117 ARG A O 1
ATOM 921 N N . PRO A 1 118 ? -2.672 -47.562 -6.695 1 62.53 118 PRO A N 1
ATOM 922 C CA . PRO A 1 118 ? -2.16 -48.938 -6.672 1 62.53 118 PRO A CA 1
ATOM 923 C C . PRO A 1 118 ? -0.717 -49.031 -7.16 1 62.53 118 PRO A C 1
ATOM 925 O O . PRO A 1 118 ? 0.043 -49.875 -6.684 1 62.53 118 PRO A O 1
ATOM 928 N N . TYR A 1 119 ? -0.363 -48.031 -8.094 1 64 119 TYR A N 1
ATOM 929 C CA . TYR A 1 119 ? 0.981 -48.188 -8.641 1 64 119 TYR A CA 1
ATOM 930 C C . TYR A 1 119 ? 2.029 -47.688 -7.645 1 64 119 TYR A C 1
ATOM 932 O O . TYR A 1 119 ? 3.209 -48.031 -7.762 1 64 119 TYR A O 1
ATOM 940 N N . ALA A 1 120 ? 1.561 -47.094 -6.613 1 67.75 120 ALA A N 1
ATOM 941 C CA . ALA A 1 120 ? 2.514 -46.531 -5.668 1 67.75 120 ALA A CA 1
ATOM 942 C C . ALA A 1 120 ? 2.715 -47.438 -4.465 1 67.75 120 ALA A C 1
ATOM 944 O O . ALA A 1 120 ? 3.699 -47.312 -3.734 1 67.75 120 ALA A O 1
ATOM 945 N N . LEU A 1 121 ? 1.847 -48.594 -4.379 1 73.62 121 LEU A N 1
ATOM 946 C CA . LEU A 1 121 ? 1.931 -49.469 -3.23 1 73.62 121 LEU A CA 1
ATOM 947 C C . LEU A 1 121 ? 2.885 -50.625 -3.51 1 73.62 121 LEU A C 1
ATOM 949 O O . LEU A 1 121 ? 2.984 -51.094 -4.648 1 73.62 121 LEU A O 1
ATOM 953 N N . GLU A 1 122 ? 3.623 -51 -2.465 1 75.62 122 GLU A N 1
ATOM 954 C CA . GLU A 1 122 ? 4.531 -52.125 -2.572 1 75.62 122 GLU A CA 1
ATOM 955 C C . GLU A 1 122 ? 3.777 -53.406 -2.955 1 75.62 122 GLU A C 1
ATOM 957 O O . GLU A 1 122 ? 2.693 -53.656 -2.432 1 75.62 122 GLU A O 1
ATOM 962 N N . ASN A 1 123 ? 4.105 -53.938 -4.043 1 77.38 123 ASN A N 1
ATOM 963 C CA . ASN A 1 123 ? 3.586 -55.219 -4.488 1 77.38 123 ASN A CA 1
ATOM 964 C C . ASN A 1 123 ? 4.68 -56.281 -4.516 1 77.38 123 ASN A C 1
ATOM 966 O O . ASN A 1 123 ? 5.441 -56.375 -5.48 1 77.38 123 ASN A O 1
ATOM 970 N N . ARG A 1 124 ? 4.746 -57.031 -3.459 1 79.44 124 ARG A N 1
ATOM 971 C CA . ARG A 1 124 ? 5.777 -58.062 -3.355 1 79.44 124 ARG A CA 1
ATOM 972 C C . ARG A 1 124 ? 5.41 -59.312 -4.18 1 79.44 124 ARG A C 1
ATOM 974 O O . ARG A 1 124 ? 6.289 -60.031 -4.648 1 79.44 124 ARG A O 1
ATOM 981 N N . ASN A 1 125 ? 4.121 -59.5 -4.184 1 77.06 125 ASN A N 1
ATOM 982 C CA . ASN A 1 125 ? 3.631 -60.656 -4.953 1 77.06 125 ASN A CA 1
ATOM 983 C C . ASN A 1 125 ? 2.555 -60.219 -5.953 1 77.06 125 ASN A C 1
ATOM 985 O O . ASN A 1 125 ? 1.361 -60.312 -5.652 1 77.06 125 ASN A O 1
ATOM 989 N N . PRO A 1 126 ? 3.006 -59.812 -7.102 1 82.25 126 PRO A N 1
ATOM 990 C CA . PRO A 1 126 ? 2.025 -59.312 -8.07 1 82.25 126 PRO A CA 1
ATOM 991 C C . PRO A 1 126 ? 1.007 -60.406 -8.469 1 82.25 126 PRO A C 1
ATOM 993 O O . PRO A 1 126 ? 1.354 -61.562 -8.586 1 82.25 126 PRO A O 1
ATOM 996 N N . ALA A 1 127 ? -0.13 -60 -8.609 1 81.38 127 ALA A N 1
ATOM 997 C CA . ALA A 1 127 ? -1.219 -60.906 -8.992 1 81.38 127 ALA A CA 1
ATOM 998 C C . ALA A 1 127 ? -1.085 -61.344 -10.445 1 81.38 127 ALA A C 1
ATOM 1000 O O . ALA A 1 127 ? -0.508 -60.625 -11.266 1 81.38 127 ALA A O 1
ATOM 1001 N N . VAL A 1 128 ? -1.485 -62.594 -10.734 1 84.94 128 VAL A N 1
ATOM 1002 C CA . VAL A 1 128 ? -1.506 -63.156 -12.086 1 84.94 128 VAL A CA 1
ATOM 1003 C C . VAL A 1 128 ? -2.82 -62.781 -12.773 1 84.94 128 VAL A C 1
ATOM 1005 O O . VAL A 1 128 ? -3.9 -63.062 -12.242 1 84.94 128 VAL A O 1
ATOM 1008 N N . ASP A 1 129 ? -2.658 -62.125 -13.812 1 83.69 129 ASP A N 1
ATOM 1009 C CA . ASP A 1 129 ? -3.83 -61.719 -14.586 1 83.69 129 ASP A CA 1
ATOM 1010 C C . ASP A 1 129 ? -3.986 -62.594 -15.836 1 83.69 129 ASP A C 1
ATOM 1012 O O . ASP A 1 129 ? -3.191 -62.469 -16.766 1 83.69 129 ASP A O 1
ATOM 1016 N N . PRO A 1 130 ? -4.965 -63.375 -15.852 1 86.06 130 PRO A N 1
ATOM 1017 C CA . PRO A 1 130 ? -5.188 -64.188 -17.047 1 86.06 130 PRO A CA 1
ATOM 1018 C C . PRO A 1 130 ? -5.715 -63.375 -18.234 1 86.06 130 PRO A C 1
ATOM 1020 O O . PRO A 1 130 ? -6.5 -62.469 -18.031 1 86.06 130 PRO A O 1
ATOM 1023 N N . VAL A 1 131 ? -5.168 -63.594 -19.344 1 85.31 131 VAL A N 1
ATOM 1024 C CA . VAL A 1 131 ? -5.684 -62.969 -20.562 1 85.31 131 VAL A CA 1
ATOM 1025 C C . VAL A 1 131 ? -6.992 -63.625 -20.969 1 85.31 131 VAL A C 1
ATOM 1027 O O . VAL A 1 131 ? -7.012 -64.812 -21.297 1 85.31 131 VAL A O 1
ATOM 1030 N N . GLY A 1 132 ? -8.062 -62.969 -20.75 1 79.38 132 GLY A N 1
ATOM 1031 C CA . GLY A 1 132 ? -9.367 -63.531 -21.094 1 79.38 132 GLY A CA 1
ATOM 1032 C C . GLY A 1 132 ? -9.68 -63.406 -22.578 1 79.38 132 GLY A C 1
ATOM 1033 O O . GLY A 1 132 ? -8.781 -63.219 -23.391 1 79.38 132 GLY A O 1
ATOM 1034 N N . GLY A 1 133 ? -10.891 -63.719 -22.875 1 86.12 133 GLY A N 1
ATOM 1035 C CA . GLY A 1 133 ? -11.359 -63.594 -24.25 1 86.12 133 GLY A CA 1
ATOM 1036 C C . GLY A 1 133 ? -11.586 -62.156 -24.672 1 86.12 133 GLY A C 1
ATOM 1037 O O . GLY A 1 133 ? -11.453 -61.219 -23.875 1 86.12 133 GLY A O 1
ATOM 1038 N N . LEU A 1 134 ? -11.688 -62 -25.938 1 91.19 134 LEU A N 1
ATOM 1039 C CA . LEU A 1 134 ? -12.023 -60.688 -26.484 1 91.19 134 LEU A CA 1
ATOM 1040 C C . LEU A 1 134 ? -13.312 -60.156 -25.859 1 91.19 134 LEU A C 1
ATOM 1042 O O . LEU A 1 134 ? -14.359 -60.812 -25.938 1 91.19 134 LEU A O 1
ATOM 1046 N N . PRO A 1 135 ? -13.211 -59.062 -25.219 1 87.44 135 PRO A N 1
ATOM 1047 C CA . PRO A 1 135 ? -14.414 -58.531 -24.578 1 87.44 135 PRO A CA 1
ATOM 1048 C C . PRO A 1 135 ? -15.477 -58.094 -25.594 1 87.44 135 PRO A C 1
ATOM 1050 O O . PRO A 1 135 ? -15.148 -57.656 -26.688 1 87.44 135 PRO A O 1
ATOM 1053 N N . PRO A 1 136 ? -16.766 -58.312 -25.125 1 88.06 136 PRO A N 1
ATOM 1054 C CA . PRO A 1 136 ? -17.812 -57.781 -26 1 88.06 136 PRO A CA 1
ATOM 1055 C C . PRO A 1 136 ? -17.734 -56.281 -26.172 1 88.06 136 PRO A C 1
ATOM 1057 O O . PRO A 1 136 ? -17.312 -55.562 -25.25 1 88.06 136 PRO A O 1
ATOM 1060 N N . CYS A 1 137 ? -18.062 -55.812 -27.344 1 85.81 137 CYS A N 1
ATOM 1061 C CA . CYS A 1 137 ? -17.938 -54.406 -27.656 1 85.81 137 CYS A CA 1
ATOM 1062 C C . CYS A 1 137 ? -18.812 -53.562 -26.719 1 85.81 137 CYS A C 1
ATOM 1064 O O . CYS A 1 137 ? -18.516 -52.375 -26.484 1 85.81 137 CYS A O 1
ATOM 1066 N N . GLU A 1 138 ? -19.828 -54.188 -26.141 1 77.62 138 GLU A N 1
ATOM 1067 C CA . GLU A 1 138 ? -20.734 -53.469 -25.266 1 77.62 138 GLU A CA 1
ATOM 1068 C C . GLU A 1 138 ? -20.078 -53.156 -23.922 1 77.62 138 GLU A C 1
ATOM 1070 O O . GLU A 1 138 ? -20.5 -52.219 -23.219 1 77.62 138 GLU A O 1
ATOM 1075 N N . ASP A 1 139 ? -19.094 -53.844 -23.656 1 73.44 139 ASP A N 1
ATOM 1076 C CA . ASP A 1 139 ? -18.422 -53.625 -22.375 1 73.44 139 ASP A CA 1
ATOM 1077 C C . ASP A 1 139 ? -17.516 -52.406 -22.438 1 73.44 139 ASP A C 1
ATOM 1079 O O . ASP A 1 139 ? -16.984 -51.969 -21.406 1 73.44 139 ASP A O 1
ATOM 1083 N N . ASN A 1 140 ? -17.297 -51.906 -23.625 1 69 140 ASN A N 1
ATOM 1084 C CA . ASN A 1 140 ? -16.531 -50.688 -23.75 1 69 140 ASN A CA 1
ATOM 1085 C C . ASN A 1 140 ? -17.344 -49.469 -23.281 1 69 140 ASN A C 1
ATOM 1087 O O . ASN A 1 140 ? -18.375 -49.156 -23.859 1 69 140 ASN A O 1
ATOM 1091 N N . PRO A 1 141 ? -16.938 -48.844 -22.188 1 61.44 141 PRO A N 1
ATOM 1092 C CA . PRO A 1 141 ? -17.719 -47.75 -21.594 1 61.44 141 PRO A CA 1
ATOM 1093 C C . PRO A 1 141 ? -17.953 -46.594 -22.562 1 61.44 141 PRO A C 1
ATOM 1095 O O . PRO A 1 141 ? -18.938 -45.875 -22.438 1 61.44 141 PRO A O 1
ATOM 1098 N N . LEU A 1 142 ? -17.062 -46.281 -23.469 1 60.81 142 LEU A N 1
ATOM 1099 C CA . LEU A 1 142 ? -17.234 -45.125 -24.344 1 60.81 142 LEU A CA 1
ATOM 1100 C C . LEU A 1 142 ? -17.641 -45.562 -25.75 1 60.81 142 LEU A C 1
ATOM 1102 O O . LEU A 1 142 ? -17.531 -44.812 -26.703 1 60.81 142 LEU A O 1
ATOM 1106 N N . GLY A 1 143 ? -18.109 -46.781 -25.812 1 64.56 143 GLY A N 1
ATOM 1107 C CA . GLY A 1 143 ? -18.422 -47.312 -27.141 1 64.56 143 GLY A CA 1
ATOM 1108 C C . GLY A 1 143 ? -19.797 -46.875 -27.641 1 64.56 143 GLY A C 1
ATOM 1109 O O . GLY A 1 143 ? -20.656 -46.5 -26.844 1 64.56 143 GLY A O 1
ATOM 1110 N N . ARG A 1 144 ? -19.859 -46.594 -28.922 1 71.62 144 ARG A N 1
ATOM 1111 C CA . ARG A 1 144 ? -21.094 -46.219 -29.594 1 71.62 144 ARG A CA 1
ATOM 1112 C C . ARG A 1 144 ? -21.797 -47.469 -30.156 1 71.62 144 ARG A C 1
ATOM 1114 O O . ARG A 1 144 ? -21.141 -48.375 -30.672 1 71.62 144 ARG A O 1
ATOM 1121 N N . THR A 1 145 ? -23.203 -47.531 -29.906 1 75.12 145 THR A N 1
ATOM 1122 C CA . THR A 1 145 ? -23.969 -48.625 -30.5 1 75.12 145 THR A CA 1
ATOM 1123 C C . THR A 1 145 ? -24.531 -48.219 -31.859 1 75.12 145 THR A C 1
ATOM 1125 O O . THR A 1 145 ? -24.922 -47.062 -32.062 1 75.12 145 THR A O 1
ATOM 1128 N N . PRO A 1 146 ? -24.531 -49.188 -32.812 1 82 146 PRO A N 1
ATOM 1129 C CA . PRO A 1 146 ? -24.109 -50.594 -32.781 1 82 146 PRO A CA 1
ATOM 1130 C C . PRO A 1 146 ? -22.594 -50.75 -32.781 1 82 146 PRO A C 1
ATOM 1132 O O . PRO A 1 146 ? -21.875 -49.938 -33.344 1 82 146 PRO A O 1
ATOM 1135 N N . CYS A 1 147 ? -22.125 -51.688 -32.094 1 87.69 147 CYS A N 1
ATOM 1136 C CA . CYS A 1 147 ? -20.688 -51.969 -31.984 1 87.69 147 CYS A CA 1
ATOM 1137 C C . CYS A 1 147 ? -20.375 -53.406 -32.406 1 87.69 147 CYS A C 1
ATOM 1139 O O . CYS A 1 147 ? -21.266 -54.219 -32.5 1 87.69 147 CYS A O 1
ATOM 1141 N N . TRP A 1 148 ? -19.188 -53.625 -32.812 1 92.69 148 TRP A N 1
ATOM 1142 C CA . TRP A 1 148 ? -18.672 -54.906 -33.219 1 92.69 148 TRP A CA 1
ATOM 1143 C C . TRP A 1 148 ? -17.469 -55.312 -32.375 1 92.69 148 TRP A C 1
ATOM 1145 O O . TRP A 1 148 ? -16.75 -54.469 -31.859 1 92.69 148 TRP A O 1
ATOM 1155 N N . ASP A 1 149 ? -17.281 -56.594 -32.312 1 93.19 149 ASP A N 1
ATOM 1156 C CA . ASP A 1 149 ? -16.203 -57.094 -31.469 1 93.19 149 ASP A CA 1
ATOM 1157 C C . ASP A 1 149 ? -14.844 -56.938 -32.156 1 93.19 149 ASP A C 1
ATOM 1159 O O . ASP A 1 149 ? -13.844 -56.656 -31.5 1 93.19 149 ASP A O 1
ATOM 1163 N N . PHE A 1 150 ? -14.719 -57.25 -33.406 1 95.69 150 PHE A N 1
ATOM 1164 C CA . PHE A 1 150 ? -13.508 -57 -34.188 1 95.69 150 PHE A CA 1
ATOM 1165 C C . PHE A 1 150 ? -13.82 -56.969 -35.688 1 95.69 150 PHE A C 1
ATOM 1167 O O . PHE A 1 150 ? -14.938 -57.312 -36.094 1 95.69 150 PHE A O 1
ATOM 1174 N N . PHE A 1 151 ? -12.891 -56.5 -36.469 1 95.81 151 PHE A N 1
ATOM 1175 C CA . PHE A 1 151 ? -13.023 -56.531 -37.938 1 95.81 151 PHE A CA 1
ATOM 1176 C C . PHE A 1 151 ? -11.867 -57.312 -38.562 1 95.81 151 PHE A C 1
ATOM 1178 O O . PHE A 1 151 ? -10.875 -57.594 -37.906 1 95.81 151 PHE A O 1
ATOM 1185 N N . TRP A 1 152 ? -12.047 -57.719 -39.781 1 96.56 152 TRP A N 1
ATOM 1186 C CA . TRP A 1 152 ? -10.984 -58.469 -40.469 1 96.56 152 TRP A CA 1
ATOM 1187 C C . TRP A 1 152 ? -10.969 -58.156 -41.969 1 96.56 152 TRP A C 1
ATOM 1189 O O . TRP A 1 152 ? -11.961 -57.688 -42.5 1 96.56 152 TRP A O 1
ATOM 1199 N N . THR A 1 153 ? -9.828 -58.281 -42.5 1 94.81 153 THR A N 1
ATOM 1200 C CA . THR A 1 153 ? -9.602 -58.156 -43.938 1 94.81 153 THR A CA 1
ATOM 1201 C C . THR A 1 153 ? -8.664 -59.25 -44.406 1 94.81 153 THR A C 1
ATOM 1203 O O . THR A 1 153 ? -7.82 -59.75 -43.656 1 94.81 153 THR A O 1
ATOM 1206 N N . PRO A 1 154 ? -8.688 -59.781 -45.625 1 92.62 154 PRO A N 1
ATOM 1207 C CA . PRO A 1 154 ? -9.625 -59.438 -46.688 1 92.62 154 PRO A CA 1
ATOM 1208 C C . PRO A 1 154 ? -10.82 -60.406 -46.75 1 92.62 154 PRO A C 1
ATOM 1210 O O . PRO A 1 154 ? -10.68 -61.594 -46.469 1 92.62 154 PRO A O 1
ATOM 1213 N N . ASN A 1 155 ? -11.938 -59.938 -47.125 1 93.06 155 ASN A N 1
ATOM 1214 C CA . ASN A 1 155 ? -13.117 -60.781 -47.219 1 93.06 155 ASN A CA 1
ATOM 1215 C C . ASN A 1 155 ? -13.164 -61.531 -48.562 1 93.06 155 ASN A C 1
ATOM 1217 O O . ASN A 1 155 ? -14.078 -62.312 -48.812 1 93.06 155 ASN A O 1
ATOM 1221 N N . THR A 1 156 ? -12.164 -61.375 -49.438 1 90.81 156 THR A N 1
ATOM 1222 C CA . THR A 1 156 ? -12.094 -62.031 -50.75 1 90.81 156 THR A CA 1
ATOM 1223 C C . THR A 1 156 ? -11.422 -63.406 -50.625 1 90.81 156 THR A C 1
ATOM 1225 O O . THR A 1 156 ? -11.57 -64.25 -51.5 1 90.81 156 THR A O 1
ATOM 1228 N N . SER A 1 157 ? -10.734 -63.594 -49.562 1 89.69 157 SER A N 1
ATOM 1229 C CA . SER A 1 157 ? -10.055 -64.875 -49.375 1 89.69 157 SER A CA 1
ATOM 1230 C C . SER A 1 157 ? -10.969 -65.875 -48.688 1 89.69 157 SER A C 1
ATOM 1232 O O . SER A 1 157 ? -11.453 -65.625 -47.594 1 89.69 157 SER A O 1
ATOM 1234 N N . THR A 1 158 ? -11.125 -67 -49.281 1 87.75 158 THR A N 1
ATOM 1235 C CA . THR A 1 158 ? -12 -68.062 -48.75 1 87.75 158 THR A CA 1
ATOM 1236 C C . THR A 1 158 ? -11.367 -68.75 -47.531 1 87.75 158 THR A C 1
ATOM 1238 O O . THR A 1 158 ? -12.07 -69.125 -46.625 1 87.75 158 THR A O 1
ATOM 1241 N N . VAL A 1 159 ? -10.055 -68.75 -47.531 1 86.38 159 VAL A N 1
ATOM 1242 C CA . VAL A 1 159 ? -9.359 -69.375 -46.406 1 86.38 159 VAL A CA 1
ATOM 1243 C C . VAL A 1 159 ? -9.516 -68.562 -45.156 1 86.38 159 VAL A C 1
ATOM 1245 O O . VAL A 1 159 ? -9.758 -69.062 -44.062 1 86.38 159 VAL A O 1
ATOM 1248 N N . VAL A 1 160 ? -9.391 -67.25 -45.375 1 90.5 160 VAL A N 1
ATOM 1249 C CA . VAL A 1 160 ? -9.5 -66.375 -44.219 1 90.5 160 VAL A CA 1
ATOM 1250 C C . VAL A 1 160 ? -10.938 -66.375 -43.719 1 90.5 160 VAL A C 1
ATOM 1252 O O . VAL A 1 160 ? -11.172 -66.438 -42.5 1 90.5 160 VAL A O 1
ATOM 1255 N N . ARG A 1 161 ? -11.852 -66.375 -44.5 1 90.5 161 ARG A N 1
ATOM 1256 C CA . ARG A 1 161 ? -13.266 -66.25 -44.125 1 90.5 161 ARG A CA 1
ATOM 1257 C C . ARG A 1 161 ? -13.781 -67.562 -43.5 1 90.5 161 ARG A C 1
ATOM 1259 O O . ARG A 1 161 ? -14.406 -67.5 -42.438 1 90.5 161 ARG A O 1
ATOM 1266 N N . ASP A 1 162 ? -13.5 -68.625 -44.188 1 87.88 162 ASP A N 1
ATOM 1267 C CA . ASP A 1 162 ? -14.172 -69.875 -43.812 1 87.88 162 ASP A CA 1
ATOM 1268 C C . ASP A 1 162 ? -13.344 -70.688 -42.812 1 87.88 162 ASP A C 1
ATOM 1270 O O . ASP A 1 162 ? -13.867 -71.562 -42.125 1 87.88 162 ASP A O 1
ATOM 1274 N N . GLU A 1 163 ? -12.133 -70.312 -42.688 1 88.81 163 GLU A N 1
ATOM 1275 C CA . GLU A 1 163 ? -11.305 -71.125 -41.812 1 88.81 163 GLU A CA 1
ATOM 1276 C C . GLU A 1 163 ? -10.773 -70.312 -40.625 1 88.81 163 GLU A C 1
ATOM 1278 O O . GLU A 1 163 ? -11.125 -70.562 -39.469 1 88.81 163 GLU A O 1
ATOM 1283 N N . LEU A 1 164 ? -10.039 -69.25 -40.969 1 90.38 164 LEU A N 1
ATOM 1284 C CA . LEU A 1 164 ? -9.367 -68.562 -39.906 1 90.38 164 LEU A CA 1
ATOM 1285 C C . LEU A 1 164 ? -10.375 -67.75 -39.031 1 90.38 164 LEU A C 1
ATOM 1287 O O . LEU A 1 164 ? -10.43 -67.938 -37.812 1 90.38 164 LEU A O 1
ATOM 1291 N N . VAL A 1 165 ? -11.195 -67 -39.625 1 94.5 165 VAL A N 1
ATOM 1292 C CA . VAL A 1 165 ? -12.125 -66.125 -38.875 1 94.5 165 VAL A CA 1
ATOM 1293 C C . VAL A 1 165 ? -13.172 -67 -38.188 1 94.5 165 VAL A C 1
ATOM 1295 O O . VAL A 1 165 ? -13.594 -66.688 -37.062 1 94.5 165 VAL A O 1
ATOM 1298 N N . GLN A 1 166 ? -13.586 -68.062 -38.812 1 92 166 GLN A N 1
ATOM 1299 C CA . GLN A 1 166 ? -14.547 -68.938 -38.188 1 92 166 GLN A CA 1
ATOM 1300 C C . GLN A 1 166 ? -13.945 -69.562 -36.938 1 92 166 GLN A C 1
ATOM 1302 O O . GLN A 1 166 ? -14.625 -69.75 -35.906 1 92 166 GLN A O 1
ATOM 1307 N N . ARG A 1 167 ? -12.766 -69.875 -37.031 1 90.5 167 ARG A N 1
ATOM 1308 C CA . ARG A 1 167 ? -12.086 -70.438 -35.875 1 90.5 167 ARG A CA 1
ATOM 1309 C C . ARG A 1 167 ? -11.922 -69.438 -34.75 1 90.5 167 ARG A C 1
ATOM 1311 O O . ARG A 1 167 ? -12.016 -69.75 -33.562 1 90.5 167 ARG A O 1
ATOM 1318 N N . MET A 1 168 ? -11.602 -68.188 -35.156 1 93.5 168 MET A N 1
ATOM 1319 C CA . MET A 1 168 ? -11.484 -67.125 -34.188 1 93.5 168 MET A CA 1
ATOM 1320 C C . MET A 1 168 ? -12.797 -66.938 -33.406 1 93.5 168 MET A C 1
ATOM 1322 O O . MET A 1 168 ? -12.797 -66.75 -32.188 1 93.5 168 MET A O 1
ATOM 1326 N N . MET A 1 169 ? -13.852 -67.062 -34.062 1 94.5 169 MET A N 1
ATOM 1327 C CA . MET A 1 169 ? -15.172 -66.875 -33.469 1 94.5 169 MET A CA 1
ATOM 1328 C C . MET A 1 169 ? -15.508 -68.062 -32.531 1 94.5 169 MET A C 1
ATOM 1330 O O . MET A 1 169 ? -16.125 -67.812 -31.469 1 94.5 169 MET A O 1
ATOM 1334 N N . GLN A 1 170 ? -15 -69.188 -32.844 1 88.81 170 GLN A N 1
ATOM 1335 C CA . GLN A 1 170 ? -15.344 -70.375 -32.062 1 88.81 170 GLN A CA 1
ATOM 1336 C C . GLN A 1 170 ? -14.375 -70.562 -30.891 1 88.81 170 GLN A C 1
ATOM 1338 O O . GLN A 1 170 ? -14.75 -71.062 -29.844 1 88.81 170 GLN A O 1
ATOM 1343 N N . LEU A 1 171 ? -13.148 -70.125 -31.094 1 88 171 LEU A N 1
ATOM 1344 C CA . LEU A 1 171 ? -12.117 -70.438 -30.109 1 88 171 LEU A CA 1
ATOM 1345 C C . LEU A 1 171 ? -11.93 -69.312 -29.109 1 88 171 LEU A C 1
ATOM 1347 O O . LEU A 1 171 ? -11.008 -69.375 -28.297 1 88 171 LEU A O 1
ATOM 1351 N N . ASN A 1 172 ? -12.695 -68.312 -29.156 1 90.56 172 ASN A N 1
ATOM 1352 C CA . ASN A 1 172 ? -12.602 -67.25 -28.156 1 90.56 172 ASN A CA 1
ATOM 1353 C C . ASN A 1 172 ? -12.914 -67.75 -26.766 1 90.56 172 ASN A C 1
ATOM 1355 O O . ASN A 1 172 ? -13.984 -68.312 -26.531 1 90.56 172 ASN A O 1
ATOM 1359 N N . PRO A 1 173 ? -11.977 -67.562 -25.875 1 85.19 173 PRO A N 1
ATOM 1360 C CA . PRO A 1 173 ? -12.188 -68.125 -24.547 1 85.19 173 PRO A CA 1
ATOM 1361 C C . PRO A 1 173 ? -13.383 -67.5 -23.828 1 85.19 173 PRO A C 1
ATOM 1363 O O . PRO A 1 173 ? -13.539 -66.25 -23.844 1 85.19 173 PRO A O 1
ATOM 1366 N N . GLY A 1 174 ? -14.188 -68.312 -23.172 1 81.88 174 GLY A N 1
ATOM 1367 C CA . GLY A 1 174 ? -15.273 -67.812 -22.328 1 81.88 174 GLY A CA 1
ATOM 1368 C C . GLY A 1 174 ? -16.562 -67.625 -23.078 1 81.88 174 GLY A C 1
ATOM 1369 O O . GLY A 1 174 ? -17.656 -67.75 -22.516 1 81.88 174 GLY A O 1
ATOM 1370 N N . ARG A 1 175 ? -16.344 -67.125 -24.391 1 87.75 175 ARG A N 1
ATOM 1371 C CA . ARG A 1 175 ? -17.547 -66.812 -25.172 1 87.75 175 ARG A CA 1
ATOM 1372 C C . ARG A 1 175 ? -17.281 -67 -26.656 1 87.75 175 ARG A C 1
ATOM 1374 O O . ARG A 1 175 ? -16.266 -66.5 -27.156 1 87.75 175 ARG A O 1
ATOM 1381 N N . SER A 1 176 ? -18.219 -67.625 -27.281 1 90.94 176 SER A N 1
ATOM 1382 C CA . SER A 1 176 ? -18.141 -67.625 -28.734 1 90.94 176 SER A CA 1
ATOM 1383 C C . SER A 1 176 ? -18.656 -66.312 -29.344 1 90.94 176 SER A C 1
ATOM 1385 O O . SER A 1 176 ? -19.562 -65.688 -28.797 1 90.94 176 SER A O 1
ATOM 1387 N N . ILE A 1 177 ? -18.078 -65.875 -30.375 1 94.31 177 ILE A N 1
ATOM 1388 C CA . ILE A 1 177 ? -18.453 -64.688 -31.031 1 94.31 177 ILE A CA 1
ATOM 1389 C C . ILE A 1 177 ? -19.391 -64.938 -32.219 1 94.31 177 ILE A C 1
ATOM 1391 O O . ILE A 1 177 ? -19.078 -65.812 -33.062 1 94.31 177 ILE A O 1
ATOM 1395 N N . ASP A 1 178 ? -20.5 -64.25 -32.219 1 92.56 178 ASP A N 1
ATOM 1396 C CA . ASP A 1 178 ? -21.469 -64.438 -33.281 1 92.56 178 ASP A CA 1
ATOM 1397 C C . ASP A 1 178 ? -21.016 -63.719 -34.562 1 92.56 178 ASP A C 1
ATOM 1399 O O . ASP A 1 178 ? -20.344 -62.688 -34.5 1 92.56 178 ASP A O 1
ATOM 1403 N N . ALA A 1 179 ? -21.359 -64.25 -35.688 1 91.62 179 ALA A N 1
ATOM 1404 C CA . ALA A 1 179 ? -20.969 -63.719 -36.969 1 91.62 179 ALA A CA 1
ATOM 1405 C C . ALA A 1 179 ? -21.484 -62.312 -37.188 1 91.62 179 ALA A C 1
ATOM 1407 O O . ALA A 1 179 ? -20.906 -61.5 -37.906 1 91.62 179 ALA A O 1
ATOM 1408 N N . THR A 1 180 ? -22.547 -61.969 -36.469 1 91.31 180 THR A N 1
ATOM 1409 C CA . THR A 1 180 ? -23.125 -60.625 -36.625 1 91.31 180 THR A CA 1
ATOM 1410 C C . THR A 1 180 ? -22.281 -59.594 -35.875 1 91.31 180 THR A C 1
ATOM 1412 O O . THR A 1 180 ? -22.422 -58.406 -36.094 1 91.31 180 THR A O 1
ATOM 1415 N N . ARG A 1 181 ? -21.406 -60.031 -35.125 1 92.56 181 ARG A N 1
ATOM 1416 C CA . ARG A 1 181 ? -20.609 -59.125 -34.312 1 92.56 181 ARG A CA 1
ATOM 1417 C C . ARG A 1 181 ? -19.219 -58.906 -34.875 1 92.56 181 ARG A C 1
ATOM 1419 O O . ARG A 1 181 ? -18.328 -58.406 -34.219 1 92.56 181 ARG A O 1
ATOM 1426 N N . VAL A 1 182 ? -19.078 -59.312 -36.031 1 95.44 182 VAL A N 1
ATOM 1427 C CA . VAL A 1 182 ? -17.797 -59.188 -36.719 1 95.44 182 VAL A CA 1
ATOM 1428 C C . VAL A 1 182 ? -17.984 -58.438 -38.031 1 95.44 182 VAL A C 1
ATOM 1430 O O . VAL A 1 182 ? -18.906 -58.719 -38.781 1 95.44 182 VAL A O 1
ATOM 1433 N N . LEU A 1 183 ? -17.094 -57.469 -38.219 1 94.94 183 LEU A N 1
ATOM 1434 C CA . LEU A 1 183 ? -17.125 -56.688 -39.469 1 94.94 183 LEU A CA 1
ATOM 1435 C C . LEU A 1 183 ? -16.031 -57.125 -40.438 1 94.94 183 LEU A C 1
ATOM 1437 O O . LEU A 1 183 ? -15.008 -57.656 -40 1 94.94 183 LEU A O 1
ATOM 1441 N N . ASN A 1 184 ? -16.266 -57.062 -41.688 1 95.81 184 ASN A N 1
ATOM 1442 C CA . ASN A 1 184 ? -15.266 -57.438 -42.688 1 95.81 184 ASN A CA 1
ATOM 1443 C C . ASN A 1 184 ? -15.141 -56.406 -43.781 1 95.81 184 ASN A C 1
ATOM 1445 O O . ASN A 1 184 ? -16.094 -55.688 -44.094 1 95.81 184 ASN A O 1
ATOM 1449 N N . PHE A 1 185 ? -13.93 -56.344 -44.344 1 95.38 185 PHE A N 1
ATOM 1450 C CA . PHE A 1 185 ? -13.625 -55.406 -45.438 1 95.38 185 PHE A CA 1
ATOM 1451 C C . PHE A 1 185 ? -12.805 -56.094 -46.531 1 95.38 185 PHE A C 1
ATOM 1453 O O . PHE A 1 185 ? -12.227 -57.156 -46.281 1 95.38 185 PHE A O 1
ATOM 1460 N N . SER A 1 186 ? -12.742 -55.438 -47.656 1 94 186 SER A N 1
ATOM 1461 C CA . SER A 1 186 ? -12.023 -56.031 -48.781 1 94 186 SER A CA 1
ATOM 1462 C C . SER A 1 186 ? -10.516 -55.844 -48.625 1 94 186 SER A C 1
ATOM 1464 O O . SER A 1 186 ? -9.742 -56.719 -49.031 1 94 186 SER A O 1
ATOM 1466 N N . ASN A 1 187 ? -10.164 -54.719 -48.125 1 90.81 187 ASN A N 1
ATOM 1467 C CA . ASN A 1 187 ? -8.758 -54.406 -47.938 1 90.81 187 ASN A CA 1
ATOM 1468 C C . ASN A 1 187 ? -8.555 -53.438 -46.781 1 90.81 187 ASN A C 1
ATOM 1470 O O . ASN A 1 187 ? -9.523 -52.844 -46.281 1 90.81 187 ASN A O 1
ATOM 1474 N N . PRO A 1 188 ? -7.34 -53.375 -46.281 1 90.5 188 PRO A N 1
ATOM 1475 C CA . PRO A 1 188 ? -7.059 -52.469 -45.188 1 90.5 188 PRO A CA 1
ATOM 1476 C C . PRO A 1 188 ? -7.426 -51.031 -45.5 1 90.5 188 PRO A C 1
ATOM 1478 O O . PRO A 1 188 ? -7.855 -50.281 -44.594 1 90.5 188 PRO A O 1
ATOM 1481 N N . ASP A 1 189 ? -7.293 -50.594 -46.719 1 88.88 189 ASP A N 1
ATOM 1482 C CA . ASP A 1 189 ? -7.637 -49.219 -47.094 1 88.88 189 ASP A CA 1
ATOM 1483 C C . ASP A 1 189 ? -9.133 -48.969 -46.938 1 88.88 189 ASP A C 1
ATOM 1485 O O . ASP A 1 189 ? -9.555 -47.875 -46.562 1 88.88 189 ASP A O 1
ATOM 1489 N N . ALA A 1 190 ? -9.875 -49.969 -47.281 1 90.62 190 ALA A N 1
ATOM 1490 C CA . ALA A 1 190 ? -11.328 -49.844 -47.094 1 90.62 190 ALA A CA 1
ATOM 1491 C C . ALA A 1 190 ? -11.695 -49.75 -45.625 1 90.62 190 ALA A C 1
ATOM 1493 O O . ALA A 1 190 ? -12.609 -49 -45.281 1 90.62 190 ALA A O 1
ATOM 1494 N N . ALA A 1 191 ? -11.016 -50.469 -44.844 1 91.06 191 ALA A N 1
ATOM 1495 C CA . ALA A 1 191 ? -11.234 -50.375 -43.406 1 91.06 191 ALA A CA 1
ATOM 1496 C C . ALA A 1 191 ? -10.891 -49 -42.875 1 91.06 191 ALA A C 1
ATOM 1498 O O . ALA A 1 191 ? -11.641 -48.406 -42.094 1 91.06 191 ALA A O 1
ATOM 1499 N N . ASN A 1 192 ? -9.773 -48.469 -43.281 1 89.06 192 ASN A N 1
ATOM 1500 C CA . ASN A 1 192 ? -9.352 -47.156 -42.875 1 89.06 192 ASN A CA 1
ATOM 1501 C C . ASN A 1 192 ? -10.336 -46.062 -43.312 1 89.06 192 ASN A C 1
ATOM 1503 O O . ASN A 1 192 ? -10.578 -45.125 -42.594 1 89.06 192 ASN A O 1
ATOM 1507 N N . ALA A 1 193 ? -10.789 -46.188 -44.469 1 87.06 193 ALA A N 1
ATOM 1508 C CA . ALA A 1 193 ? -11.766 -45.219 -45 1 87.06 193 ALA A CA 1
ATOM 1509 C C . ALA A 1 193 ? -13.039 -45.25 -44.156 1 87.06 193 ALA A C 1
ATOM 1511 O O . ALA A 1 193 ? -13.641 -44.188 -43.875 1 87.06 193 ALA A O 1
ATOM 1512 N N . TRP A 1 194 ? -13.391 -46.438 -43.75 1 88.62 194 TRP A N 1
ATOM 1513 C CA . TRP A 1 194 ? -14.57 -46.594 -42.906 1 88.62 194 TRP A CA 1
ATOM 1514 C C . TRP A 1 194 ? -14.328 -45.969 -41.531 1 88.62 194 TRP A C 1
ATOM 1516 O O . TRP A 1 194 ? -15.219 -45.312 -40.969 1 88.62 194 TRP A O 1
ATOM 1526 N N . MET A 1 195 ? -13.273 -46.094 -41.062 1 86 195 MET A N 1
ATOM 1527 C CA . MET A 1 195 ? -12.93 -45.594 -39.719 1 86 195 MET A CA 1
ATOM 1528 C C . MET A 1 195 ? -12.852 -44.062 -39.75 1 86 195 MET A C 1
ATOM 1530 O O . MET A 1 195 ? -13.102 -43.406 -38.719 1 86 195 MET A O 1
ATOM 1534 N N . ARG A 1 196 ? -12.375 -43.469 -40.781 1 81.56 196 ARG A N 1
ATOM 1535 C CA . ARG A 1 196 ? -12.234 -42.031 -40.906 1 81.56 196 ARG A CA 1
ATOM 1536 C C . ARG A 1 196 ? -13.594 -41.344 -40.844 1 81.56 196 ARG A C 1
ATOM 1538 O O . ARG A 1 196 ? -13.68 -40.156 -40.5 1 81.56 196 ARG A O 1
ATOM 1545 N N . GLU A 1 197 ? -14.555 -42.094 -41.281 1 74.44 197 GLU A N 1
ATOM 1546 C CA . GLU A 1 197 ? -15.883 -41.5 -41.156 1 74.44 197 GLU A CA 1
ATOM 1547 C C . GLU A 1 197 ? -16.266 -41.281 -39.688 1 74.44 197 GLU A C 1
ATOM 1549 O O . GLU A 1 197 ? -16 -42.125 -38.844 1 74.44 197 GLU A O 1
ATOM 1554 N N . SER A 1 198 ? -16.547 -40.125 -39.281 1 62.41 198 SER A N 1
ATOM 1555 C CA . SER A 1 198 ? -16.75 -39.562 -37.969 1 62.41 198 SER A CA 1
ATOM 1556 C C . SER A 1 198 ? -17.469 -40.531 -37.062 1 62.41 198 SER A C 1
ATOM 1558 O O . SER A 1 198 ? -18.406 -41.219 -37.469 1 62.41 198 SER A O 1
ATOM 1560 N N . ALA A 1 199 ? -16.984 -41.219 -35.875 1 65.06 199 ALA A N 1
ATOM 1561 C CA . ALA A 1 199 ? -17.531 -41.875 -34.688 1 65.06 199 ALA A CA 1
ATOM 1562 C C . ALA A 1 199 ? -17.344 -43.406 -34.812 1 65.06 199 ALA A C 1
ATOM 1564 O O . ALA A 1 199 ? -17.641 -44.125 -33.844 1 65.06 199 ALA A O 1
ATOM 1565 N N . ASN A 1 200 ? -16.812 -43.844 -36.094 1 78 200 ASN A N 1
ATOM 1566 C CA . ASN A 1 200 ? -16.734 -45.312 -36.188 1 78 200 ASN A CA 1
ATOM 1567 C C . ASN A 1 200 ? -15.539 -45.844 -35.406 1 78 200 ASN A C 1
ATOM 1569 O O . ASN A 1 200 ? -15.453 -47.062 -35.188 1 78 200 ASN A O 1
ATOM 1573 N N . THR A 1 201 ? -14.68 -44.938 -35.031 1 77.75 201 THR A N 1
ATOM 1574 C CA . THR A 1 201 ? -13.508 -45.406 -34.312 1 77.75 201 THR A CA 1
ATOM 1575 C C . THR A 1 201 ? -13.906 -45.906 -32.906 1 77.75 201 THR A C 1
ATOM 1577 O O . THR A 1 201 ? -13.164 -46.656 -32.281 1 77.75 201 THR A O 1
ATOM 1580 N N . GLU A 1 202 ? -15.094 -45.594 -32.562 1 77.06 202 GLU A N 1
ATOM 1581 C CA . GLU A 1 202 ? -15.531 -46 -31.219 1 77.06 202 GLU A CA 1
ATOM 1582 C C . GLU A 1 202 ? -16.484 -47.188 -31.297 1 77.06 202 GLU A C 1
ATOM 1584 O O . GLU A 1 202 ? -16.906 -47.719 -30.266 1 77.06 202 GLU A O 1
ATOM 1589 N N . ARG A 1 203 ? -16.75 -47.688 -32.469 1 84.44 203 ARG A N 1
ATOM 1590 C CA . ARG A 1 203 ? -17.703 -48.75 -32.625 1 84.44 203 ARG A CA 1
ATOM 1591 C C . ARG A 1 203 ? -16.984 -50.125 -32.625 1 84.44 203 ARG A C 1
ATOM 1593 O O . ARG A 1 203 ? -17.609 -51.156 -32.406 1 84.44 203 ARG A O 1
ATOM 1600 N N . VAL A 1 204 ? -15.773 -50.094 -33 1 88.44 204 VAL A N 1
ATOM 1601 C CA . VAL A 1 204 ? -14.953 -51.281 -32.969 1 88.44 204 VAL A CA 1
ATOM 1602 C C . VAL A 1 204 ? -13.562 -50.938 -32.438 1 88.44 204 VAL A C 1
ATOM 1604 O O . VAL A 1 204 ? -12.945 -49.969 -32.875 1 88.44 204 VAL A O 1
ATOM 1607 N N . LEU A 1 205 ? -13.023 -51.688 -31.562 1 86.5 205 LEU A N 1
ATOM 1608 C CA . LEU A 1 205 ? -11.773 -51.344 -30.891 1 86.5 205 LEU A CA 1
ATOM 1609 C C . LEU A 1 205 ? -10.57 -51.844 -31.688 1 86.5 205 LEU A C 1
ATOM 1611 O O . LEU A 1 205 ? -9.445 -51.406 -31.438 1 86.5 205 LEU A O 1
ATOM 1615 N N . GLY A 1 206 ? -10.797 -52.781 -32.625 1 91.38 206 GLY A N 1
ATOM 1616 C CA . GLY A 1 206 ? -9.664 -53.281 -33.406 1 91.38 206 GLY A CA 1
ATOM 1617 C C . GLY A 1 206 ? -10.039 -54.344 -34.406 1 91.38 206 GLY A C 1
ATOM 1618 O O . GLY A 1 206 ? -11.211 -54.719 -34.531 1 91.38 206 GLY A O 1
ATOM 1619 N N . GLY A 1 207 ? -9.008 -54.688 -35.188 1 93.56 207 GLY A N 1
ATOM 1620 C CA . GLY A 1 207 ? -9.195 -55.719 -36.219 1 93.56 207 GLY A CA 1
ATOM 1621 C C . GLY A 1 207 ? -7.891 -56.312 -36.688 1 93.56 207 GLY A C 1
ATOM 1622 O O . GLY A 1 207 ? -6.812 -55.938 -36.219 1 93.56 207 GLY A O 1
ATOM 1623 N N . VAL A 1 208 ? -8.047 -57.375 -37.562 1 95.25 208 VAL A N 1
ATOM 1624 C CA . VAL A 1 208 ? -6.902 -58.125 -38.031 1 95.25 208 VAL A CA 1
ATOM 1625 C C . VAL A 1 208 ? -6.887 -58.094 -39.562 1 95.25 208 VAL A C 1
ATOM 1627 O O . VAL A 1 208 ? -7.914 -58.344 -40.219 1 95.25 208 VAL A O 1
ATOM 1630 N N . HIS A 1 209 ? -5.734 -57.844 -40.125 1 94.06 209 HIS A N 1
ATOM 1631 C CA . HIS A 1 209 ? -5.508 -57.938 -41.562 1 94.06 209 HIS A CA 1
ATOM 1632 C C . HIS A 1 209 ? -4.637 -59.156 -41.875 1 94.06 209 HIS A C 1
ATOM 1634 O O . HIS A 1 209 ? -3.461 -59.188 -41.531 1 94.06 209 HIS A O 1
ATOM 1640 N N . PHE A 1 210 ? -5.172 -60.094 -42.625 1 92.75 210 PHE A N 1
ATOM 1641 C CA . PHE A 1 210 ? -4.438 -61.281 -43 1 92.75 210 PHE A CA 1
ATOM 1642 C C . PHE A 1 210 ? -3.822 -61.156 -44.375 1 92.75 210 PHE A C 1
ATOM 1644 O O . PHE A 1 210 ? -4.414 -60.562 -45.281 1 92.75 210 PHE A O 1
ATOM 1651 N N . SER A 1 211 ? -2.615 -61.625 -44.469 1 89 211 SER A N 1
ATOM 1652 C CA . SER A 1 211 ? -1.938 -61.719 -45.781 1 89 211 SER A CA 1
ATOM 1653 C C . SER A 1 211 ? -1.421 -63.125 -46 1 89 211 SER A C 1
ATOM 1655 O O . SER A 1 211 ? -0.637 -63.656 -45.219 1 89 211 SER A O 1
ATOM 1657 N N . GLU A 1 212 ? -1.83 -63.688 -47.094 1 81.62 212 GLU A N 1
ATOM 1658 C CA . GLU A 1 212 ? -1.396 -65.062 -47.438 1 81.62 212 GLU A CA 1
ATOM 1659 C C . GLU A 1 212 ? -0.095 -65 -48.219 1 81.62 212 GLU A C 1
ATOM 1661 O O . GLU A 1 212 ? -0.038 -64.438 -49.312 1 81.62 212 GLU A O 1
ATOM 1666 N N . ARG A 1 213 ? 1.066 -65.375 -47.719 1 75.88 213 ARG A N 1
ATOM 1667 C CA . ARG A 1 213 ? 2.359 -65.25 -48.375 1 75.88 213 ARG A CA 1
ATOM 1668 C C . ARG A 1 213 ? 2.697 -66.625 -49.062 1 75.88 213 ARG A C 1
ATOM 1670 O O . ARG A 1 213 ? 3.656 -66.688 -49.812 1 75.88 213 ARG A O 1
ATOM 1677 N N . GLY A 1 214 ? 1.961 -67.688 -49.031 1 64.69 214 GLY A N 1
ATOM 1678 C CA . GLY A 1 214 ? 2.203 -69 -49.625 1 64.69 214 GLY A CA 1
ATOM 1679 C C . GLY A 1 214 ? 1.397 -70.125 -48.938 1 64.69 214 GLY A C 1
ATOM 1680 O O . GLY A 1 214 ? 0.614 -69.812 -48.031 1 64.69 214 GLY A O 1
ATOM 1681 N N . PRO A 1 215 ? 1.626 -71.25 -49.5 1 59.97 215 PRO A N 1
ATOM 1682 C CA . PRO A 1 215 ? 0.887 -72.375 -48.906 1 59.97 215 PRO A CA 1
ATOM 1683 C C . PRO A 1 215 ? 1.285 -72.625 -47.469 1 59.97 215 PRO A C 1
ATOM 1685 O O . PRO A 1 215 ? 2.459 -72.938 -47.188 1 59.97 215 PRO A O 1
ATOM 1688 N N . GLY A 1 216 ? 0.473 -72.312 -46.406 1 60.72 216 GLY A N 1
ATOM 1689 C CA . GLY A 1 216 ? 0.675 -72.625 -45 1 60.72 216 GLY A CA 1
ATOM 1690 C C . GLY A 1 216 ? 1.291 -71.5 -44.219 1 60.72 216 GLY A C 1
ATOM 1691 O O . GLY A 1 216 ? 1.748 -71.688 -43.094 1 60.72 216 GLY A O 1
ATOM 1692 N N . ARG A 1 217 ? 1.521 -70.312 -44.906 1 73.25 217 ARG A N 1
ATOM 1693 C CA . ARG A 1 217 ? 2.111 -69.188 -44.219 1 73.25 217 ARG A CA 1
ATOM 1694 C C . ARG A 1 217 ? 1.185 -68 -44.25 1 73.25 217 ARG A C 1
ATOM 1696 O O . ARG A 1 217 ? 0.769 -67.562 -45.312 1 73.25 217 ARG A O 1
ATOM 1703 N N . PHE A 1 218 ? 0.78 -67.562 -43 1 77.44 218 PHE A N 1
ATOM 1704 C CA . PHE A 1 218 ? -0.07 -66.375 -42.875 1 77.44 218 PHE A CA 1
ATOM 1705 C C . PHE A 1 218 ? 0.633 -65.312 -42.094 1 77.44 218 PHE A C 1
ATOM 1707 O O . PHE A 1 218 ? 1.216 -65.562 -41.031 1 77.44 218 PHE A O 1
ATOM 1714 N N . ASP A 1 219 ? 0.691 -64.125 -42.719 1 86.12 219 ASP A N 1
ATOM 1715 C CA . ASP A 1 219 ? 1.06 -62.938 -41.969 1 86.12 219 ASP A CA 1
ATOM 1716 C C . ASP A 1 219 ? -0.177 -62.125 -41.594 1 86.12 219 ASP A C 1
ATOM 1718 O O . ASP A 1 219 ? -1.205 -62.188 -42.25 1 86.12 219 ASP A O 1
ATOM 1722 N N . TYR A 1 220 ? -0.087 -61.625 -40.375 1 90.12 220 TYR A N 1
ATOM 1723 C CA . TYR A 1 220 ? -1.254 -60.812 -40.031 1 90.12 220 TYR A CA 1
ATOM 1724 C C . TYR A 1 220 ? -0.836 -59.5 -39.406 1 90.12 220 TYR A C 1
ATOM 1726 O O . TYR A 1 220 ? 0.265 -59.375 -38.844 1 90.12 220 TYR A O 1
ATOM 1734 N N . LEU A 1 221 ? -1.654 -58.469 -39.594 1 91.19 221 LEU A N 1
ATOM 1735 C CA . LEU A 1 221 ? -1.525 -57.125 -39.062 1 91.19 221 LEU A CA 1
ATOM 1736 C C . LEU A 1 221 ? -2.664 -56.812 -38.094 1 91.19 221 LEU A C 1
ATOM 1738 O O . LEU A 1 221 ? -3.836 -57 -38.438 1 91.19 221 LEU A O 1
ATOM 1742 N N . LEU A 1 222 ? -2.238 -56.469 -36.844 1 91.38 222 LEU A N 1
ATOM 1743 C CA . LEU A 1 222 ? -3.227 -56.062 -35.875 1 91.38 222 LEU A CA 1
ATOM 1744 C C . LEU A 1 222 ? -3.396 -54.531 -35.875 1 91.38 222 LEU A C 1
ATOM 1746 O O . LEU A 1 222 ? -2.42 -53.781 -35.719 1 91.38 222 LEU A O 1
ATOM 1750 N N . GLN A 1 223 ? -4.555 -54.094 -36.062 1 91.5 223 GLN A N 1
ATOM 1751 C CA . GLN A 1 223 ? -4.883 -52.688 -35.969 1 91.5 223 GLN A CA 1
ATOM 1752 C C . GLN A 1 223 ? -5.828 -52.406 -34.812 1 91.5 223 GLN A C 1
ATOM 1754 O O . GLN A 1 223 ? -6.973 -52.844 -34.812 1 91.5 223 GLN A O 1
ATOM 1759 N N . VAL A 1 224 ? -5.371 -51.656 -33.844 1 88.44 224 VAL A N 1
ATOM 1760 C CA . VAL A 1 224 ? -6.137 -51.469 -32.594 1 88.44 224 VAL A CA 1
ATOM 1761 C C . VAL A 1 224 ? -6.203 -50 -32.25 1 88.44 224 VAL A C 1
ATOM 1763 O O . VAL A 1 224 ? -5.293 -49.219 -32.562 1 88.44 224 VAL A O 1
ATOM 1766 N N . ASN A 1 225 ? -7.332 -49.594 -31.625 1 82.75 225 ASN A N 1
ATOM 1767 C CA . ASN A 1 225 ? -7.484 -48.25 -31.047 1 82.75 225 ASN A CA 1
ATOM 1768 C C . ASN A 1 225 ? -6.664 -48.094 -29.781 1 82.75 225 ASN A C 1
ATOM 1770 O O . ASN A 1 225 ? -6.988 -48.688 -28.75 1 82.75 225 ASN A O 1
ATOM 1774 N N . MET A 1 226 ? -5.699 -47.281 -29.734 1 75.5 226 MET A N 1
ATOM 1775 C CA . MET A 1 226 ? -4.75 -47.188 -28.625 1 75.5 226 MET A CA 1
ATOM 1776 C C . MET A 1 226 ? -5.109 -46.031 -27.688 1 75.5 226 MET A C 1
ATOM 1778 O O . MET A 1 226 ? -4.324 -45.656 -26.812 1 75.5 226 MET A O 1
ATOM 1782 N N . SER A 1 227 ? -6.281 -45.469 -27.781 1 71.31 227 SER A N 1
ATOM 1783 C CA . SER A 1 227 ? -6.688 -44.406 -26.891 1 71.31 227 SER A CA 1
ATOM 1784 C C . SER A 1 227 ? -6.922 -44.906 -25.469 1 71.31 227 SER A C 1
ATOM 1786 O O . SER A 1 227 ? -7.629 -45.875 -25.266 1 71.31 227 SER A O 1
ATOM 1788 N N . VAL A 1 228 ? -6.18 -44.281 -24.531 1 67.56 228 VAL A N 1
ATOM 1789 C CA . VAL A 1 228 ? -6.32 -44.656 -23.125 1 67.56 228 VAL A CA 1
ATOM 1790 C C . VAL A 1 228 ? -7.57 -44 -22.531 1 67.56 228 VAL A C 1
ATOM 1792 O O . VAL A 1 228 ? -7.824 -42.812 -22.766 1 67.56 228 VAL A O 1
ATOM 1795 N N . ARG A 1 229 ? -8.367 -44.75 -22.047 1 66 229 ARG A N 1
ATOM 1796 C CA . ARG A 1 229 ? -9.586 -44.219 -21.453 1 66 229 ARG A CA 1
ATOM 1797 C C . ARG A 1 229 ? -9.555 -44.344 -19.938 1 66 229 ARG A C 1
ATOM 1799 O O . ARG A 1 229 ? -9.047 -45.312 -19.406 1 66 229 ARG A O 1
ATOM 1806 N N . TYR A 1 230 ? -9.805 -43.219 -19.25 1 61.06 230 TYR A N 1
ATOM 1807 C CA . TYR A 1 230 ? -9.797 -43.156 -17.797 1 61.06 230 TYR A CA 1
ATOM 1808 C C . TYR A 1 230 ? -11.211 -43.094 -17.234 1 61.06 230 TYR A C 1
ATOM 1810 O O . TYR A 1 230 ? -12.039 -42.312 -17.703 1 61.06 230 TYR A O 1
ATOM 1818 N N . PHE A 1 231 ? -11.672 -44.188 -16.562 1 58.5 231 PHE A N 1
ATOM 1819 C CA . PHE A 1 231 ? -12.961 -44.156 -15.883 1 58.5 231 PHE A CA 1
ATOM 1820 C C . PHE A 1 231 ? -12.805 -44.469 -14.398 1 58.5 231 PHE A C 1
ATOM 1822 O O . PHE A 1 231 ? -12.312 -45.531 -14.016 1 58.5 231 PHE A O 1
ATOM 1829 N N . LYS A 1 232 ? -13.188 -43.562 -13.516 1 55.44 232 LYS A N 1
ATOM 1830 C CA . LYS A 1 232 ? -13.18 -43.656 -12.055 1 55.44 232 LYS A CA 1
ATOM 1831 C C . LYS A 1 232 ? -11.828 -44.156 -11.555 1 55.44 232 LYS A C 1
ATOM 1833 O O . LYS A 1 232 ? -11.773 -45.156 -10.805 1 55.44 232 LYS A O 1
ATOM 1838 N N . ASP A 1 233 ? -10.805 -43.719 -11.891 1 53.56 233 ASP A N 1
ATOM 1839 C CA . ASP A 1 233 ? -9.438 -43.906 -11.406 1 53.56 233 ASP A CA 1
ATOM 1840 C C . ASP A 1 233 ? -8.82 -45.188 -11.992 1 53.56 233 ASP A C 1
ATOM 1842 O O . ASP A 1 233 ? -7.859 -45.719 -11.438 1 53.56 233 ASP A O 1
ATOM 1846 N N . GLU A 1 234 ? -9.648 -45.812 -12.953 1 58 234 GLU A N 1
ATOM 1847 C CA . GLU A 1 234 ? -9.055 -47 -13.594 1 58 234 GLU A CA 1
ATOM 1848 C C . GLU A 1 234 ? -8.703 -46.688 -15.047 1 58 234 GLU A C 1
ATOM 1850 O O . GLU A 1 234 ? -9.484 -46.062 -15.773 1 58 234 GLU A O 1
ATOM 1855 N N . PHE A 1 235 ? -7.492 -46.875 -15.359 1 62.91 235 PHE A N 1
ATOM 1856 C CA . PHE A 1 235 ? -7.023 -46.719 -16.734 1 62.91 235 PHE A CA 1
ATOM 1857 C C . PHE A 1 235 ? -7.262 -48.031 -17.531 1 62.91 235 PHE A C 1
ATOM 1859 O O . PHE A 1 235 ? -6.961 -49.125 -17.047 1 62.91 235 PHE A O 1
ATOM 1866 N N . TYR A 1 236 ? -8.219 -47.938 -18.438 1 63.5 236 TYR A N 1
ATOM 1867 C CA . TYR A 1 236 ? -8.375 -49.062 -19.359 1 63.5 236 TYR A CA 1
ATOM 1868 C C . TYR A 1 236 ? -7.293 -49.031 -20.422 1 63.5 236 TYR A C 1
ATOM 1870 O O . TYR A 1 236 ? -7.352 -48.25 -21.359 1 63.5 236 TYR A O 1
ATOM 1878 N N . ASP A 1 237 ? -6.254 -49.812 -20.156 1 69.31 237 ASP A N 1
ATOM 1879 C CA . ASP A 1 237 ? -5.168 -49.906 -21.109 1 69.31 237 ASP A CA 1
ATOM 1880 C C . ASP A 1 237 ? -5.602 -50.719 -22.344 1 69.31 237 ASP A C 1
ATOM 1882 O O . ASP A 1 237 ? -5.957 -51.906 -22.219 1 69.31 237 ASP A O 1
ATOM 1886 N N . PRO A 1 238 ? -5.703 -50.125 -23.406 1 76.56 238 PRO A N 1
ATOM 1887 C CA . PRO A 1 238 ? -6.156 -50.812 -24.609 1 76.56 238 PRO A CA 1
ATOM 1888 C C . PRO A 1 238 ? -5.289 -52.031 -24.953 1 76.56 238 PRO A C 1
ATOM 1890 O O . PRO A 1 238 ? -5.75 -52.938 -25.625 1 76.56 238 PRO A O 1
ATOM 1893 N N . ASN A 1 239 ? -4.164 -52.031 -24.484 1 76.12 239 ASN A N 1
ATOM 1894 C CA . ASN A 1 239 ? -3.285 -53.156 -24.812 1 76.12 239 ASN A CA 1
ATOM 1895 C C . ASN A 1 239 ? -3.744 -54.438 -24.141 1 76.12 239 ASN A C 1
ATOM 1897 O O . ASN A 1 239 ? -4.008 -55.438 -24.812 1 76.12 239 ASN A O 1
ATOM 1901 N N . PHE A 1 240 ? -3.963 -54.312 -22.875 1 75.94 240 PHE A N 1
ATOM 1902 C CA . PHE A 1 240 ? -4.285 -55.531 -22.141 1 75.94 240 PHE A CA 1
ATOM 1903 C C . PHE A 1 240 ? -5.777 -55.812 -22.234 1 75.94 240 PHE A C 1
ATOM 1905 O O . PHE A 1 240 ? -6.188 -56.969 -22.156 1 75.94 240 PHE A O 1
ATOM 1912 N N . TYR A 1 241 ? -6.453 -54.875 -22.469 1 79.69 241 TYR A N 1
ATOM 1913 C CA . TYR A 1 241 ? -7.898 -55.031 -22.531 1 79.69 241 TYR A CA 1
ATOM 1914 C C . TYR A 1 241 ? -8.32 -55.656 -23.859 1 79.69 241 TYR A C 1
ATOM 1916 O O . TYR A 1 241 ? -9.219 -56.5 -23.891 1 79.69 241 TYR A O 1
ATOM 1924 N N . TYR A 1 242 ? -7.586 -55.25 -24.891 1 86.06 242 TYR A N 1
ATOM 1925 C CA . TYR A 1 242 ? -8.125 -55.656 -26.188 1 86.06 242 TYR A CA 1
ATOM 1926 C C . TYR A 1 242 ? -7.035 -56.219 -27.094 1 86.06 242 TYR A C 1
ATOM 1928 O O . TYR A 1 242 ? -7.207 -57.281 -27.672 1 86.06 242 TYR A O 1
ATOM 1936 N N . GLN A 1 243 ? -5.973 -55.594 -27.234 1 87 243 GLN A N 1
ATOM 1937 C CA . GLN A 1 243 ? -4.961 -56 -28.203 1 87 243 GLN A CA 1
ATOM 1938 C C . GLN A 1 243 ? -4.41 -57.375 -27.906 1 87 243 GLN A C 1
ATOM 1940 O O . GLN A 1 243 ? -4.27 -58.219 -28.812 1 87 243 GLN A O 1
ATOM 1945 N N . VAL A 1 244 ? -4.035 -57.594 -26.672 1 84.56 244 VAL A N 1
ATOM 1946 C CA . VAL A 1 244 ? -3.422 -58.875 -26.312 1 84.56 244 VAL A CA 1
ATOM 1947 C C . VAL A 1 244 ? -4.426 -60 -26.516 1 84.56 244 VAL A C 1
ATOM 1949 O O . VAL A 1 244 ? -4.109 -61.031 -27.141 1 84.56 244 VAL A O 1
ATOM 1952 N N . PRO A 1 245 ? -5.59 -59.844 -26.062 1 88 245 PRO A N 1
ATOM 1953 C CA . PRO A 1 245 ? -6.57 -60.906 -26.328 1 88 245 PRO A CA 1
ATOM 1954 C C . PRO A 1 245 ? -6.781 -61.156 -27.812 1 88 245 PRO A C 1
ATOM 1956 O O . PRO A 1 245 ? -6.93 -62.312 -28.234 1 88 245 PRO A O 1
ATOM 1959 N N . LEU A 1 246 ? -6.824 -60.156 -28.578 1 91.94 246 LEU A N 1
ATOM 1960 C CA . LEU A 1 246 ? -7 -60.312 -30.016 1 91.94 246 LEU A CA 1
ATOM 1961 C C . LEU A 1 246 ? -5.805 -61.031 -30.625 1 91.94 246 LEU A C 1
ATOM 1963 O O . LEU A 1 246 ? -5.965 -61.844 -31.531 1 91.94 246 LEU A O 1
ATOM 1967 N N . GLN A 1 247 ? -4.711 -60.688 -30.203 1 88.75 247 GLN A N 1
ATOM 1968 C CA . GLN A 1 247 ? -3.498 -61.344 -30.703 1 88.75 247 GLN A CA 1
ATOM 1969 C C . GLN A 1 247 ? -3.492 -62.844 -30.375 1 88.75 247 GLN A C 1
ATOM 1971 O O . GLN A 1 247 ? -3.189 -63.656 -31.25 1 88.75 247 GLN A O 1
ATOM 1976 N N . VAL A 1 248 ? -3.777 -63.156 -29.125 1 86.94 248 VAL A N 1
ATOM 1977 C CA . VAL A 1 248 ? -3.801 -64.562 -28.703 1 86.94 248 VAL A CA 1
ATOM 1978 C C . VAL A 1 248 ? -4.84 -65.312 -29.516 1 86.94 248 VAL A C 1
ATOM 1980 O O . VAL A 1 248 ? -4.59 -66.438 -29.938 1 86.94 248 VAL A O 1
ATOM 1983 N N . LEU A 1 249 ? -5.934 -64.75 -29.719 1 90.44 249 LEU A N 1
ATOM 1984 C CA . LEU A 1 249 ? -7 -65.375 -30.484 1 90.44 249 LEU A CA 1
ATOM 1985 C C . LEU A 1 249 ? -6.559 -65.625 -31.922 1 90.44 249 LEU A C 1
ATOM 1987 O O . LEU A 1 249 ? -6.836 -66.688 -32.5 1 90.44 249 LEU A O 1
ATOM 1991 N N . THR A 1 250 ? -5.93 -64.688 -32.5 1 90.56 250 THR A N 1
ATOM 1992 C CA . THR A 1 250 ? -5.465 -64.812 -33.875 1 90.56 250 THR A CA 1
ATOM 1993 C C . THR A 1 250 ? -4.398 -65.875 -34 1 90.56 250 THR A C 1
ATOM 1995 O O . THR A 1 250 ? -4.43 -66.688 -34.938 1 90.56 250 THR A O 1
ATOM 1998 N N . GLU A 1 251 ? -3.586 -65.875 -33.125 1 84 251 GLU A N 1
ATOM 1999 C CA . GLU A 1 251 ? -2.52 -66.875 -33.156 1 84 251 GLU A CA 1
ATOM 2000 C C . GLU A 1 251 ? -3.068 -68.312 -32.906 1 84 251 GLU A C 1
ATOM 2002 O O . GLU A 1 251 ? -2.592 -69.25 -33.5 1 84 251 GLU A O 1
ATOM 2007 N N . ARG A 1 252 ? -3.984 -68.375 -32.062 1 82.75 252 ARG A N 1
ATOM 2008 C CA . ARG A 1 252 ? -4.648 -69.625 -31.844 1 82.75 252 ARG A CA 1
ATOM 2009 C C . ARG A 1 252 ? -5.32 -70.125 -33.125 1 82.75 252 ARG A C 1
ATOM 2011 O O . ARG A 1 252 ? -5.258 -71.312 -33.438 1 82.75 252 ARG A O 1
ATOM 2018 N N . ALA A 1 253 ? -5.941 -69.25 -33.75 1 86.88 253 ALA A N 1
ATOM 2019 C CA . ALA A 1 253 ? -6.641 -69.625 -35 1 86.88 253 ALA A CA 1
ATOM 2020 C C . ALA A 1 253 ? -5.656 -70.062 -36.062 1 86.88 253 ALA A C 1
ATOM 2022 O O . ALA A 1 253 ? -5.895 -71.062 -36.75 1 86.88 253 ALA A O 1
ATOM 2023 N N . ILE A 1 254 ? -4.629 -69.438 -36.219 1 82.5 254 ILE A N 1
ATOM 2024 C CA . ILE A 1 254 ? -3.633 -69.75 -37.219 1 82.5 254 ILE A CA 1
ATOM 2025 C C . ILE A 1 254 ? -2.969 -71.062 -36.875 1 82.5 254 ILE A C 1
ATOM 2027 O O . ILE A 1 254 ? -2.803 -71.938 -37.75 1 82.5 254 ILE A O 1
ATOM 2031 N N . SER A 1 255 ? -2.691 -71.25 -35.594 1 78.12 255 SER A N 1
ATOM 2032 C CA . SER A 1 255 ? -2.049 -72.5 -35.156 1 78.12 255 SER A CA 1
ATOM 2033 C C . SER A 1 255 ? -2.984 -73.688 -35.312 1 78.12 255 SER A C 1
ATOM 2035 O O . SER A 1 255 ? -2.557 -74.75 -35.75 1 78.12 255 SER A O 1
ATOM 2037 N N . GLN A 1 256 ? -4.184 -73.438 -35 1 79.25 256 GLN A N 1
ATOM 2038 C CA . GLN A 1 256 ? -5.152 -74.562 -35.125 1 79.25 256 GLN A CA 1
ATOM 2039 C C . GLN A 1 256 ? -5.398 -74.875 -36.594 1 79.25 256 GLN A C 1
ATOM 2041 O O . GLN A 1 256 ? -5.633 -76.062 -36.938 1 79.25 256 GLN A O 1
ATOM 2046 N N . PHE A 1 257 ? -5.473 -73.875 -37.406 1 79.38 257 PHE A N 1
ATOM 2047 C CA . PHE A 1 257 ? -5.637 -74.125 -38.812 1 79.38 257 PHE A CA 1
ATOM 2048 C C . PHE A 1 257 ? -4.527 -75 -39.375 1 79.38 257 PHE A C 1
ATOM 2050 O O . PHE A 1 257 ? -4.793 -76 -40.062 1 79.38 257 PHE A O 1
ATOM 2057 N N . TYR A 1 258 ? -3.404 -74.75 -38.969 1 74.38 258 TYR A N 1
ATOM 2058 C CA . TYR A 1 258 ? -2.283 -75.562 -39.438 1 74.38 258 TYR A CA 1
ATOM 2059 C C . TYR A 1 258 ? -2.291 -76.938 -38.812 1 74.38 258 TYR A C 1
ATOM 2061 O O . TYR A 1 258 ? -1.982 -77.938 -39.469 1 74.38 258 TYR A O 1
ATOM 2069 N N . TYR A 1 259 ? -2.713 -76.938 -37.531 1 72.81 259 TYR A N 1
ATOM 2070 C CA . TYR A 1 259 ? -2.783 -78.25 -36.812 1 72.81 259 TYR A CA 1
ATOM 2071 C C . TYR A 1 259 ? -3.861 -79.125 -37.438 1 72.81 259 TYR A C 1
ATOM 2073 O O . TYR A 1 259 ? -3.629 -80.312 -37.656 1 72.81 259 TYR A O 1
ATOM 2081 N N . ASN A 1 260 ? -5.047 -78.625 -37.656 1 71.88 260 ASN A N 1
ATOM 2082 C CA . ASN A 1 260 ? -6.164 -79.375 -38.188 1 71.88 260 ASN A CA 1
ATOM 2083 C C . ASN A 1 260 ? -5.918 -79.812 -39.625 1 71.88 260 ASN A C 1
ATOM 2085 O O . ASN A 1 260 ? -6.316 -80.938 -40.031 1 71.88 260 ASN A O 1
ATOM 2089 N N . THR A 1 261 ? -5.379 -78.875 -40.312 1 68.81 261 THR A N 1
ATOM 2090 C CA . THR A 1 261 ? -5.047 -79.25 -41.688 1 68.81 261 THR A CA 1
ATOM 2091 C C . THR A 1 261 ? -4.059 -80.375 -41.719 1 68.81 261 THR A C 1
ATOM 2093 O O . THR A 1 261 ? -4.18 -81.312 -42.562 1 68.81 261 THR A O 1
ATOM 2096 N N . SER A 1 262 ? -3.359 -80.375 -40.688 1 65.94 262 SER A N 1
ATOM 2097 C CA . SER A 1 262 ? -2.393 -81.5 -40.594 1 65.94 262 SER A CA 1
ATOM 2098 C C . SER A 1 262 ? -3.055 -82.75 -40.094 1 65.94 262 SER A C 1
ATOM 2100 O O . SER A 1 262 ? -2.707 -83.875 -40.562 1 65.94 262 SER A O 1
ATOM 2102 N N . LYS A 1 263 ? -4.055 -82.562 -39.25 1 67 263 LYS A N 1
ATOM 2103 C CA . LYS A 1 263 ? -4.797 -83.75 -38.75 1 67 263 LYS A CA 1
ATOM 2104 C C . LYS A 1 263 ? -5.648 -84.375 -39.844 1 67 263 LYS A C 1
ATOM 2106 O O . LYS A 1 263 ? -5.688 -85.625 -39.969 1 67 263 LYS A O 1
ATOM 2111 N N . ALA A 1 264 ? -6.355 -83.562 -40.5 1 61.94 264 ALA A N 1
ATOM 2112 C CA . ALA A 1 264 ? -7.234 -84 -41.562 1 61.94 264 ALA A CA 1
ATOM 2113 C C . ALA A 1 264 ? -6.449 -84.75 -42.656 1 61.94 264 ALA A C 1
ATOM 2115 O O . ALA A 1 264 ? -6.957 -85.688 -43.25 1 61.94 264 ALA A O 1
ATOM 2116 N N . LEU A 1 265 ? -5.352 -84.312 -42.719 1 56.56 265 LEU A N 1
ATOM 2117 C CA . LEU A 1 265 ? -4.512 -84.938 -43.719 1 56.56 265 LEU A CA 1
ATOM 2118 C C . LEU A 1 265 ? -3.91 -86.25 -43.156 1 56.56 265 LEU A C 1
ATOM 2120 O O . LEU A 1 265 ? -3.162 -86.938 -43.844 1 56.56 265 LEU A O 1
ATOM 2124 N N . GLY A 1 266 ? -4.582 -86.75 -41.781 1 56.09 266 GLY A N 1
ATOM 2125 C CA . GLY A 1 266 ? -4.23 -88 -41.125 1 56.09 266 GLY A CA 1
ATOM 2126 C C . GLY A 1 266 ? -2.801 -88 -40.594 1 56.09 266 GLY A C 1
ATOM 2127 O O . GLY A 1 266 ? -2.209 -89.062 -40.469 1 56.09 266 GLY A O 1
ATOM 2128 N N . GLN A 1 267 ? -2.279 -86.875 -40.469 1 51.09 267 GLN A N 1
ATOM 2129 C CA . GLN A 1 267 ? -0.839 -86.75 -40.25 1 51.09 267 GLN A CA 1
ATOM 2130 C C . GLN A 1 267 ? -0.512 -86.625 -38.781 1 51.09 267 GLN A C 1
ATOM 2132 O O . GLN A 1 267 ? 0.656 -86.562 -38.406 1 51.09 267 GLN A O 1
ATOM 2137 N N . LEU A 1 268 ? -1.538 -86.625 -37.875 1 56.97 268 LEU A N 1
ATOM 2138 C CA . LEU A 1 268 ? -1.313 -86.438 -36.438 1 56.97 268 LEU A CA 1
ATOM 2139 C C . LEU A 1 268 ? -1.318 -87.812 -35.75 1 56.97 268 LEU A C 1
ATOM 2141 O O . LEU A 1 268 ? -2.02 -88.75 -36.188 1 56.97 268 LEU A O 1
ATOM 2145 N N . PRO A 1 269 ? -0.237 -88.188 -34.781 1 49.78 269 PRO A N 1
ATOM 2146 C CA . PRO A 1 269 ? -0.27 -89.5 -34.094 1 49.78 269 PRO A CA 1
ATOM 2147 C C . PRO A 1 269 ? -1.625 -89.75 -33.469 1 49.78 269 PRO A C 1
ATOM 2149 O O . PRO A 1 269 ? -2.418 -88.875 -33.219 1 49.78 269 PRO A O 1
ATOM 2152 N N . ALA A 1 270 ? -1.729 -91.062 -33.406 1 48.41 270 ALA A N 1
ATOM 2153 C CA . ALA A 1 270 ? -2.812 -91.562 -32.562 1 48.41 270 ALA A CA 1
ATOM 2154 C C . ALA A 1 270 ? -2.713 -91.062 -31.141 1 48.41 270 ALA A C 1
ATOM 2156 O O . ALA A 1 270 ? -1.639 -91.062 -30.531 1 48.41 270 ALA A O 1
ATOM 2157 N N . GLY A 1 271 ? -3.52 -90 -30.656 1 52 271 GLY A N 1
ATOM 2158 C CA . GLY A 1 271 ? -3.592 -89.438 -29.344 1 52 271 GLY A CA 1
ATOM 2159 C C . GLY A 1 271 ? -3.387 -87.938 -29.359 1 52 271 GLY A C 1
ATOM 2160 O O . GLY A 1 271 ? -3.291 -87.25 -28.312 1 52 271 GLY A O 1
ATOM 2161 N N . ALA A 1 272 ? -2.865 -87.5 -30.469 1 55 272 ALA A N 1
ATOM 2162 C CA . ALA A 1 272 ? -2.717 -86 -30.531 1 55 272 ALA A CA 1
ATOM 2163 C C . ALA A 1 272 ? -3.988 -85.312 -30.062 1 55 272 ALA A C 1
ATOM 2165 O O . ALA A 1 272 ? -5.098 -85.75 -30.359 1 55 272 ALA A O 1
ATOM 2166 N N . PRO A 1 273 ? -3.656 -84.375 -29.172 1 59.06 273 PRO A N 1
ATOM 2167 C CA . PRO A 1 273 ? -4.879 -83.75 -28.672 1 59.06 273 PRO A CA 1
ATOM 2168 C C . PRO A 1 273 ? -5.734 -83.125 -29.781 1 59.06 273 PRO A C 1
ATOM 2170 O O . PRO A 1 273 ? -5.215 -82.75 -30.844 1 59.06 273 PRO A O 1
ATOM 2173 N N . ASP A 1 274 ? -6.938 -83.375 -29.734 1 58.44 274 ASP A N 1
ATOM 2174 C CA . ASP A 1 274 ? -7.902 -82.938 -30.719 1 58.44 274 ASP A CA 1
ATOM 2175 C C . ASP A 1 274 ? -7.797 -81.438 -30.938 1 58.44 274 ASP A C 1
ATOM 2177 O O . ASP A 1 274 ? -8.078 -80.938 -32.031 1 58.44 274 ASP A O 1
ATOM 2181 N N . GLN A 1 275 ? -7.324 -80.688 -29.828 1 61.56 275 GLN A N 1
ATOM 2182 C CA . GLN A 1 275 ? -7.27 -79.25 -29.938 1 61.56 275 GLN A CA 1
ATOM 2183 C C . GLN A 1 275 ? -6.008 -78.688 -29.281 1 61.56 275 GLN A C 1
ATOM 2185 O O . GLN A 1 275 ? -5.605 -79.125 -28.203 1 61.56 275 GLN A O 1
ATOM 2190 N N . LEU A 1 276 ? -5.18 -77.938 -30.141 1 65.75 276 LEU A N 1
ATOM 2191 C CA . LEU A 1 276 ? -4.074 -77.188 -29.562 1 65.75 276 LEU A CA 1
ATOM 2192 C C . LEU A 1 276 ? -4.59 -76.062 -28.688 1 65.75 276 LEU A C 1
ATOM 2194 O O . LEU A 1 276 ? -5.367 -75.188 -29.141 1 65.75 276 LEU A O 1
ATOM 2198 N N . ALA A 1 277 ? -4.469 -76.188 -27.359 1 68 277 ALA A N 1
ATOM 2199 C CA . ALA A 1 277 ? -4.965 -75.125 -26.5 1 68 277 ALA A CA 1
ATOM 2200 C C . ALA A 1 277 ? -3.91 -74.688 -25.484 1 68 277 ALA A C 1
ATOM 2202 O O . ALA A 1 277 ? -3.166 -75.5 -24.969 1 68 277 ALA A O 1
ATOM 2203 N N . TRP A 1 278 ? -3.621 -73.438 -25.484 1 74.69 278 TRP A N 1
ATOM 2204 C CA . TRP A 1 278 ? -2.805 -72.875 -24.406 1 74.69 278 TRP A CA 1
ATOM 2205 C C . TRP A 1 278 ? -3.465 -71.625 -23.797 1 74.69 278 TRP A C 1
ATOM 2207 O O . TRP A 1 278 ? -4.266 -71 -24.453 1 74.69 278 TRP A O 1
ATOM 2217 N N . ASP A 1 279 ? -3.176 -71.438 -22.469 1 79 279 ASP A N 1
ATOM 2218 C CA . ASP A 1 279 ? -3.648 -70.25 -21.766 1 79 279 ASP A CA 1
ATOM 2219 C C . ASP A 1 279 ? -2.496 -69.25 -21.453 1 79 279 ASP A C 1
ATOM 2221 O O . ASP A 1 279 ? -1.375 -69.688 -21.188 1 79 279 ASP A O 1
ATOM 2225 N N . VAL A 1 280 ? -2.836 -68 -21.672 1 83.06 280 VAL A N 1
ATOM 2226 C CA . VAL A 1 280 ? -1.827 -67 -21.453 1 83.06 280 VAL A CA 1
ATOM 2227 C C . VAL A 1 280 ? -2.199 -66.125 -20.234 1 83.06 280 VAL A C 1
ATOM 2229 O O . VAL A 1 280 ? -3.371 -65.812 -20.031 1 83.06 280 VAL A O 1
ATOM 2232 N N . SER A 1 281 ? -1.219 -65.938 -19.359 1 84.69 281 SER A N 1
ATOM 2233 C CA . SER A 1 281 ? -1.374 -65 -18.234 1 84.69 281 SER A CA 1
ATOM 2234 C C . SER A 1 281 ? -0.225 -64 -18.172 1 84.69 281 SER A C 1
ATOM 2236 O O . SER A 1 281 ? 0.838 -64.25 -18.75 1 84.69 281 SER A O 1
ATOM 2238 N N . THR A 1 282 ? -0.573 -62.875 -17.625 1 84.12 282 THR A N 1
ATOM 2239 C CA . THR A 1 282 ? 0.448 -61.844 -17.469 1 84.12 282 THR A CA 1
ATOM 2240 C C . THR A 1 282 ? 0.563 -61.406 -16 1 84.12 282 THR A C 1
ATOM 2242 O O . THR A 1 282 ? -0.384 -61.562 -15.227 1 84.12 282 THR A O 1
ATOM 2245 N N . SER A 1 283 ? 1.782 -61.031 -15.602 1 81.75 283 SER A N 1
ATOM 2246 C CA . SER A 1 283 ? 2.033 -60.5 -14.281 1 81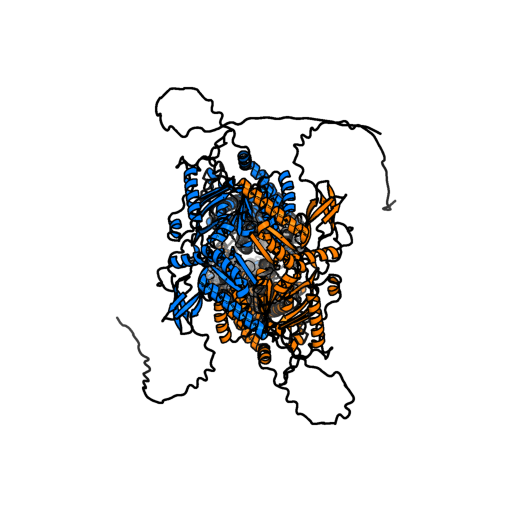.75 283 SER A CA 1
ATOM 2247 C C . SER A 1 283 ? 3.076 -59.375 -14.336 1 81.75 283 SER A C 1
ATOM 2249 O O . SER A 1 283 ? 3.973 -59.406 -15.18 1 81.75 283 SER A O 1
ATOM 2251 N N . MET A 1 284 ? 2.895 -58.406 -13.445 1 81.75 284 MET A N 1
ATOM 2252 C CA . MET A 1 284 ? 3.879 -57.344 -13.359 1 81.75 284 MET A CA 1
ATOM 2253 C C . MET A 1 284 ? 5.02 -57.719 -12.422 1 81.75 284 MET A C 1
ATOM 2255 O O . MET A 1 284 ? 4.938 -58.75 -11.719 1 81.75 284 MET A O 1
ATOM 2259 N N . TYR A 1 285 ? 6.156 -56.875 -12.422 1 82.25 285 TYR A N 1
ATOM 2260 C CA . TYR A 1 285 ? 7.293 -57.094 -11.523 1 82.25 285 TYR A CA 1
ATOM 2261 C C . TYR A 1 285 ? 6.945 -56.688 -10.102 1 82.25 285 TYR A C 1
ATOM 2263 O O . TYR A 1 285 ? 6.133 -55.781 -9.883 1 82.25 285 TYR A O 1
ATOM 2271 N N . PRO A 1 286 ? 7.441 -57.469 -9.25 1 76.25 286 PRO A N 1
ATOM 2272 C CA . PRO A 1 286 ? 7.359 -56.906 -7.895 1 76.25 286 PRO A CA 1
ATOM 2273 C C . PRO A 1 286 ? 8.039 -55.562 -7.77 1 76.25 286 PRO A C 1
ATOM 2275 O O . PRO A 1 286 ? 9.078 -55.312 -8.383 1 76.25 286 PRO A O 1
ATOM 2278 N N . HIS A 1 287 ? 7.328 -54.594 -7.297 1 75.31 287 HIS A N 1
ATOM 2279 C CA . HIS A 1 287 ? 7.898 -53.281 -7.164 1 75.31 287 HIS A CA 1
ATOM 2280 C C . HIS A 1 287 ? 7.703 -52.719 -5.754 1 75.31 287 HIS A C 1
ATOM 2282 O O . HIS A 1 287 ? 6.723 -53.062 -5.086 1 75.31 287 HIS A O 1
ATOM 2288 N N . PRO A 1 288 ? 8.766 -52 -5.344 1 73.19 288 PRO A N 1
ATOM 2289 C CA . PRO A 1 288 ? 8.625 -51.344 -4.043 1 73.19 288 PRO A CA 1
ATOM 2290 C C . PRO A 1 288 ? 7.707 -50.125 -4.094 1 73.19 288 PRO A C 1
ATOM 2292 O O . PRO A 1 288 ? 7.09 -49.875 -5.129 1 73.19 288 PRO A O 1
ATOM 2295 N N . THR A 1 289 ? 7.516 -49.594 -2.951 1 69.19 289 THR A N 1
ATOM 2296 C CA . THR A 1 289 ? 6.723 -48.375 -2.904 1 69.19 289 THR A CA 1
ATOM 2297 C C . THR A 1 289 ? 7.402 -47.281 -3.703 1 69.19 289 THR A C 1
ATOM 2299 O O . THR A 1 289 ? 8.609 -47.062 -3.59 1 69.19 289 THR A O 1
ATOM 2302 N N . THR A 1 290 ? 6.738 -46.938 -4.84 1 63.5 290 THR A N 1
ATOM 2303 C CA . THR A 1 290 ? 7.293 -45.875 -5.637 1 63.5 290 THR A CA 1
ATOM 2304 C C . THR A 1 290 ? 6.711 -44.531 -5.199 1 63.5 290 THR A C 1
ATOM 2306 O O . THR A 1 290 ? 5.543 -44.438 -4.816 1 63.5 290 THR A O 1
ATOM 2309 N N . ASP A 1 291 ? 7.648 -43.688 -4.867 1 58.91 291 ASP A N 1
ATOM 2310 C CA . ASP A 1 291 ? 7.191 -42.344 -4.465 1 58.91 291 ASP A CA 1
ATOM 2311 C C . ASP A 1 291 ? 6.516 -41.625 -5.629 1 58.91 291 ASP A C 1
ATOM 2313 O O . ASP A 1 291 ? 6.852 -41.844 -6.789 1 58.91 291 ASP A O 1
ATOM 2317 N N . SER A 1 292 ? 5.383 -41.062 -5.359 1 59 292 SER A N 1
ATOM 2318 C CA . SER A 1 292 ? 4.637 -40.25 -6.305 1 59 292 SER A CA 1
ATOM 2319 C C . SER A 1 292 ? 5.531 -39.219 -6.957 1 59 292 SER A C 1
ATOM 2321 O O . SER A 1 292 ? 6.68 -39.031 -6.543 1 59 292 SER A O 1
ATOM 2323 N N . ILE A 1 293 ? 5.117 -38.625 -8.062 1 56.75 293 ILE A N 1
ATOM 2324 C CA . ILE A 1 293 ? 5.754 -37.531 -8.805 1 56.75 293 ILE A CA 1
ATOM 2325 C C . ILE A 1 293 ? 6.219 -36.438 -7.84 1 56.75 293 ILE A C 1
ATOM 2327 O O . ILE A 1 293 ? 5.438 -35.938 -7.023 1 56.75 293 ILE A O 1
ATOM 2331 N N . ASN A 1 294 ? 7.598 -36.469 -7.629 1 63.16 294 ASN A N 1
ATOM 2332 C CA . ASN A 1 294 ? 8.148 -35.375 -6.844 1 63.16 294 ASN A CA 1
ATOM 2333 C C . ASN A 1 294 ? 7.906 -34.031 -7.512 1 63.16 294 ASN A C 1
ATOM 2335 O O . ASN A 1 294 ? 8.727 -33.562 -8.305 1 63.16 294 ASN A O 1
ATOM 2339 N N . ILE A 1 295 ? 6.828 -33.469 -7.32 1 67.25 295 ILE A N 1
ATOM 2340 C CA . ILE A 1 295 ? 6.438 -32.188 -7.91 1 67.25 295 ILE A CA 1
ATOM 2341 C C . ILE A 1 295 ? 7.176 -31.047 -7.211 1 67.25 295 ILE A C 1
ATOM 2343 O O . ILE A 1 295 ? 7.27 -29.938 -7.742 1 67.25 295 ILE A O 1
ATOM 2347 N N . VAL A 1 296 ? 7.906 -31.375 -6.105 1 74.44 296 VAL A N 1
ATOM 2348 C CA . VAL A 1 296 ? 8.555 -30.344 -5.316 1 74.44 296 VAL A CA 1
ATOM 2349 C C . VAL A 1 296 ? 9.633 -29.656 -6.152 1 74.44 296 VAL A C 1
ATOM 2351 O O . VAL A 1 296 ? 9.766 -28.422 -6.113 1 74.44 296 VAL A O 1
ATOM 2354 N N . GLY A 1 297 ? 10.258 -30.375 -6.977 1 74.19 297 GLY A N 1
ATOM 2355 C CA . GLY A 1 297 ? 11.312 -29.797 -7.793 1 74.19 297 GLY A CA 1
ATOM 2356 C C . GLY A 1 297 ? 10.789 -28.797 -8.82 1 74.19 297 GLY A C 1
ATOM 2357 O O . GLY A 1 297 ? 11.453 -27.812 -9.117 1 74.19 297 GLY A O 1
ATOM 2358 N N . LYS A 1 298 ? 9.539 -28.984 -9.172 1 76.25 298 LYS A N 1
ATOM 2359 C CA . LYS A 1 298 ? 8.977 -28.125 -10.203 1 76.25 298 LYS A CA 1
ATOM 2360 C C . LYS A 1 298 ? 8.375 -26.859 -9.594 1 76.25 298 LYS A C 1
ATOM 2362 O O . LYS A 1 298 ? 8.336 -25.797 -10.242 1 76.25 298 LYS A O 1
ATOM 2367 N N . VAL A 1 299 ? 8.031 -26.953 -8.359 1 81.44 299 VAL A N 1
ATOM 2368 C CA . VAL A 1 299 ? 7.27 -25.828 -7.809 1 81.44 299 VAL A CA 1
ATOM 2369 C C . VAL A 1 299 ? 8.156 -25.016 -6.875 1 81.44 299 VAL A C 1
ATOM 2371 O O . VAL A 1 299 ? 7.828 -23.875 -6.531 1 81.44 299 VAL A O 1
ATOM 2374 N N . ILE A 1 300 ? 9.328 -25.5 -6.527 1 89.06 300 ILE A N 1
ATOM 2375 C CA . ILE A 1 300 ? 10.156 -24.859 -5.508 1 89.06 300 ILE A CA 1
ATOM 2376 C C . ILE A 1 300 ? 10.602 -23.484 -5.996 1 89.06 300 ILE A C 1
ATOM 2378 O O . ILE A 1 300 ? 10.703 -22.547 -5.203 1 89.06 300 ILE A O 1
ATOM 2382 N N . GLY A 1 301 ? 10.852 -23.297 -7.281 1 88.56 301 GLY A N 1
ATOM 2383 C CA . GLY A 1 301 ? 11.227 -22 -7.801 1 88.56 301 GLY A CA 1
ATOM 2384 C C . GLY A 1 301 ? 10.195 -20.922 -7.535 1 88.56 301 GLY A C 1
ATOM 2385 O O . GLY A 1 301 ? 10.531 -19.797 -7.176 1 88.56 301 GLY A O 1
ATOM 2386 N N . GLY A 1 302 ? 8.898 -21.266 -7.695 1 86.94 302 GLY A N 1
ATOM 2387 C CA . GLY A 1 302 ? 7.82 -20.328 -7.426 1 86.94 302 GLY A CA 1
ATOM 2388 C C . GLY A 1 302 ? 7.707 -19.953 -5.961 1 86.94 302 GLY A C 1
ATOM 2389 O O . GLY A 1 302 ? 7.43 -18.797 -5.629 1 86.94 302 GLY A O 1
ATOM 2390 N N . PHE A 1 303 ? 8.016 -20.859 -5.062 1 87.69 303 PHE A N 1
ATOM 2391 C CA . PHE A 1 303 ? 7.895 -20.609 -3.633 1 87.69 303 PHE A CA 1
ATOM 2392 C C . PHE A 1 303 ? 9.055 -19.766 -3.133 1 87.69 303 PHE A C 1
ATOM 2394 O O . PHE A 1 303 ? 8.883 -18.922 -2.25 1 87.69 303 PHE A O 1
ATOM 2401 N N . VAL A 1 304 ? 10.227 -20.016 -3.715 1 91.81 304 VAL A N 1
ATOM 2402 C CA . VAL A 1 304 ? 11.375 -19.188 -3.365 1 91.81 304 VAL A CA 1
ATOM 2403 C C . VAL A 1 304 ? 11.141 -17.75 -3.844 1 91.81 304 VAL A C 1
ATOM 2405 O O . VAL A 1 304 ? 11.438 -16.797 -3.129 1 91.81 304 VAL A O 1
ATOM 2408 N N . PHE A 1 305 ? 10.578 -17.594 -5.082 1 92.25 305 PHE A N 1
ATOM 2409 C CA . PHE A 1 305 ? 10.234 -16.281 -5.613 1 92.25 305 PHE A CA 1
ATOM 2410 C C . PHE A 1 305 ? 9.195 -15.586 -4.734 1 92.25 305 PHE A C 1
ATOM 2412 O O . PHE A 1 305 ? 9.305 -14.391 -4.457 1 92.25 305 PHE A O 1
ATOM 2419 N N . ALA A 1 306 ? 8.25 -16.391 -4.23 1 86 306 ALA A N 1
ATOM 2420 C CA . ALA A 1 306 ? 7.203 -15.836 -3.375 1 86 306 ALA A CA 1
ATOM 2421 C C . ALA A 1 306 ? 7.766 -15.406 -2.023 1 86 306 ALA A C 1
ATOM 2423 O O . ALA A 1 306 ? 7.324 -14.406 -1.446 1 86 306 ALA A O 1
ATOM 2424 N N . ALA A 1 307 ? 8.672 -16.172 -1.536 1 89.44 307 ALA A N 1
ATOM 2425 C CA . ALA A 1 307 ? 9.289 -15.82 -0.261 1 89.44 307 ALA A CA 1
ATOM 2426 C C . ALA A 1 307 ? 10.039 -14.5 -0.363 1 89.44 307 ALA A C 1
ATOM 2428 O O . ALA A 1 307 ? 10.156 -13.766 0.622 1 89.44 307 ALA A O 1
ATOM 2429 N N . ASN A 1 308 ? 10.539 -14.219 -1.533 1 91.44 308 ASN A N 1
ATOM 2430 C CA . ASN A 1 308 ? 11.297 -12.992 -1.744 1 91.44 308 ASN A CA 1
ATOM 2431 C C . ASN A 1 308 ? 10.375 -11.805 -2.023 1 91.44 308 ASN A C 1
ATOM 2433 O O . ASN A 1 308 ? 10.812 -10.656 -2.008 1 91.44 308 ASN A O 1
ATOM 2437 N N . LEU A 1 309 ? 9.094 -12.008 -2.258 1 85.75 309 LEU A N 1
ATOM 2438 C CA . LEU A 1 309 ? 8.141 -10.961 -2.602 1 85.75 309 LEU A CA 1
ATOM 2439 C C . LEU A 1 309 ? 8.086 -9.898 -1.513 1 85.75 309 LEU A C 1
ATOM 2441 O O . LEU A 1 309 ? 8.109 -8.695 -1.81 1 85.75 309 LEU A O 1
ATOM 2445 N N . PHE A 1 310 ? 8.031 -10.305 -0.247 1 81.88 310 PHE A N 1
ATOM 2446 C CA . PHE A 1 310 ? 7.891 -9.367 0.859 1 81.88 310 PHE A CA 1
ATOM 2447 C C . PHE A 1 310 ? 9.156 -8.539 1.034 1 81.88 310 PHE A C 1
ATOM 2449 O O . PHE A 1 310 ? 9.094 -7.328 1.233 1 81.88 310 PHE A O 1
ATOM 2456 N N . ALA A 1 311 ? 10.273 -9.273 0.874 1 88.69 311 ALA A N 1
ATOM 2457 C CA . ALA A 1 311 ? 11.539 -8.555 0.964 1 88.69 311 ALA A CA 1
ATOM 2458 C C . ALA A 1 311 ? 11.672 -7.539 -0.17 1 88.69 311 ALA A C 1
ATOM 2460 O O . ALA A 1 311 ? 12.078 -6.398 0.055 1 88.69 311 ALA A O 1
ATOM 2461 N N . PHE A 1 312 ? 11.281 -7.898 -1.364 1 92.62 312 PHE A N 1
ATOM 2462 C CA . PHE A 1 312 ? 11.359 -7.047 -2.545 1 92.62 312 PHE A CA 1
ATOM 2463 C C . PHE A 1 312 ? 10.461 -5.828 -2.389 1 92.62 312 PHE A C 1
ATOM 2465 O O . PHE A 1 312 ? 10.898 -4.695 -2.611 1 92.62 312 PHE A O 1
ATOM 2472 N N . SER A 1 313 ? 9.242 -6.047 -2.012 1 89.56 313 SER A N 1
ATOM 2473 C CA . SER A 1 313 ? 8.266 -4.965 -1.9 1 89.56 313 SER A CA 1
ATOM 2474 C C . SER A 1 313 ? 8.633 -4.012 -0.768 1 89.56 313 SER A C 1
ATOM 2476 O O . SER A 1 313 ? 8.406 -2.803 -0.869 1 89.56 313 SER A O 1
ATOM 2478 N N . LEU A 1 314 ? 9.164 -4.523 0.329 1 87.81 314 LEU A N 1
ATOM 2479 C CA . LEU A 1 314 ? 9.516 -3.695 1.476 1 87.81 314 LEU A CA 1
ATOM 2480 C C . LEU A 1 314 ? 10.734 -2.834 1.168 1 87.81 314 LEU A C 1
ATOM 2482 O O . LEU A 1 314 ? 10.789 -1.669 1.57 1 87.81 314 LEU A O 1
ATOM 2486 N N . VAL A 1 315 ? 11.719 -3.432 0.484 1 92.56 315 VAL A N 1
ATOM 2487 C CA . VAL A 1 315 ? 12.891 -2.646 0.108 1 92.56 315 VAL A CA 1
ATOM 2488 C C . VAL A 1 315 ? 12.484 -1.545 -0.868 1 92.56 315 VAL A C 1
ATOM 2490 O O . VAL A 1 315 ? 12.875 -0.388 -0.709 1 92.56 315 VAL A O 1
ATOM 2493 N N . LEU A 1 316 ? 11.688 -1.932 -1.854 1 93.88 316 LEU A N 1
ATOM 2494 C CA . LEU A 1 316 ? 11.203 -0.975 -2.842 1 93.88 316 LEU A CA 1
ATOM 2495 C C . LEU A 1 316 ? 10.422 0.152 -2.17 1 93.88 316 LEU A C 1
ATOM 2497 O O . LEU A 1 316 ? 10.68 1.33 -2.438 1 93.88 316 LEU A O 1
ATOM 2501 N N . SER A 1 317 ? 9.555 -0.15 -1.254 1 91.5 317 SER A N 1
ATOM 2502 C CA . SER A 1 317 ? 8.711 0.84 -0.587 1 91.5 317 SER A CA 1
ATOM 2503 C C . SER A 1 317 ? 9.523 1.7 0.372 1 91.5 317 SER A C 1
ATOM 2505 O O . SER A 1 317 ? 9.242 2.889 0.542 1 91.5 317 SER A O 1
ATOM 2507 N N . SER A 1 318 ? 10.547 1.121 0.987 1 92 318 SER A N 1
ATOM 2508 C CA . SER A 1 318 ? 11.359 1.862 1.949 1 92 318 SER A CA 1
ATOM 2509 C C . SER A 1 318 ? 12.219 2.914 1.257 1 92 318 SER A C 1
ATOM 2511 O O . SER A 1 318 ? 12.352 4.035 1.749 1 92 318 SER A O 1
ATOM 2513 N N . VAL A 1 319 ? 12.789 2.564 0.167 1 93.56 319 VAL A N 1
ATOM 2514 C CA . VAL A 1 319 ? 13.633 3.504 -0.565 1 93.56 319 VAL A CA 1
ATOM 2515 C C . VAL A 1 319 ? 12.773 4.633 -1.132 1 93.56 319 VAL A C 1
ATOM 2517 O O . VAL A 1 319 ? 13.164 5.805 -1.075 1 93.56 319 VAL A O 1
ATOM 2520 N N . VAL A 1 320 ? 11.609 4.305 -1.632 1 93.25 320 VAL A N 1
ATOM 2521 C CA . VAL A 1 320 ? 10.719 5.312 -2.197 1 93.25 320 VAL A CA 1
ATOM 2522 C C . VAL A 1 320 ? 10.141 6.18 -1.078 1 93.25 320 VAL A C 1
ATOM 2524 O O . VAL A 1 320 ? 9.938 7.383 -1.26 1 93.25 320 VAL A O 1
ATOM 2527 N N . ALA A 1 321 ? 9.891 5.594 0.075 1 91.38 321 ALA A N 1
ATOM 2528 C CA . ALA A 1 321 ? 9.352 6.336 1.211 1 91.38 321 ALA A CA 1
ATOM 2529 C C . ALA A 1 321 ? 10.328 7.422 1.669 1 91.38 321 ALA A C 1
ATOM 2531 O O . ALA A 1 321 ? 9.906 8.508 2.074 1 91.38 321 ALA A O 1
ATOM 2532 N N . GLU A 1 322 ? 11.617 7.109 1.651 1 91.56 322 GLU A N 1
ATOM 2533 C CA . GLU A 1 322 ? 12.617 8.102 2.029 1 91.56 322 GLU A CA 1
ATOM 2534 C C . GLU A 1 322 ? 12.625 9.273 1.056 1 91.56 322 GLU A C 1
ATOM 2536 O O . GLU A 1 322 ? 12.859 10.422 1.454 1 91.56 322 GLU A O 1
ATOM 2541 N N . ARG A 1 323 ? 12.367 9 -0.094 1 90.19 323 ARG A N 1
ATOM 2542 C CA . ARG A 1 323 ? 12.297 10.055 -1.098 1 90.19 323 ARG A CA 1
ATOM 2543 C C . ARG A 1 323 ? 11 10.852 -0.961 1 90.19 323 ARG A C 1
ATOM 2545 O O . ARG A 1 323 ? 11.016 12.086 -1.032 1 90.19 323 ARG A O 1
ATOM 2552 N N . GLU A 1 324 ? 9.914 10.172 -0.76 1 88.38 324 GLU A N 1
ATOM 2553 C CA . GLU A 1 324 ? 8.602 10.797 -0.643 1 88.38 324 GLU A CA 1
ATOM 2554 C C . GLU A 1 324 ? 8.547 11.734 0.558 1 88.38 324 GLU A C 1
ATOM 2556 O O . GLU A 1 324 ? 7.965 12.82 0.478 1 88.38 324 GLU A O 1
ATOM 2561 N N . ARG A 1 325 ? 9.219 11.406 1.645 1 89.25 325 ARG A N 1
ATOM 2562 C CA . ARG A 1 325 ? 9.18 12.188 2.877 1 89.25 325 ARG A CA 1
ATOM 2563 C C . ARG A 1 325 ? 10.266 13.258 2.883 1 89.25 325 ARG A C 1
ATOM 2565 O O . ARG A 1 325 ? 10.383 14.023 3.842 1 89.25 325 ARG A O 1
ATOM 2572 N N . GLY A 1 326 ? 11.102 13.344 1.883 1 90.19 326 GLY A N 1
ATOM 2573 C CA . GLY A 1 326 ? 12.141 14.352 1.754 1 90.19 326 GLY A CA 1
ATOM 2574 C C . GLY A 1 326 ? 13.359 14.07 2.615 1 90.19 326 GLY A C 1
ATOM 2575 O O . GLY A 1 326 ? 14.195 14.953 2.824 1 90.19 326 GLY A O 1
ATOM 2576 N N . LEU A 1 327 ? 13.5 12.898 3.113 1 92.69 327 LEU A N 1
ATOM 2577 C CA . LEU A 1 327 ? 14.609 12.539 3.988 1 92.69 327 LEU A CA 1
ATOM 2578 C C . LEU A 1 327 ? 15.93 12.523 3.219 1 92.69 327 LEU A C 1
ATOM 2580 O O . LEU A 1 327 ? 16.938 13.039 3.701 1 92.69 327 LEU A O 1
ATOM 2584 N N . ARG A 1 328 ? 15.836 11.938 2.076 1 90.94 328 ARG A N 1
ATOM 2585 C CA . ARG A 1 328 ? 17.031 11.883 1.248 1 90.94 328 ARG A CA 1
ATOM 2586 C C . ARG A 1 328 ? 17.469 13.281 0.826 1 90.94 328 ARG A C 1
ATOM 2588 O O . ARG A 1 328 ? 18.672 13.578 0.778 1 90.94 328 ARG A O 1
ATOM 2595 N N . ARG A 1 329 ? 16.547 14.109 0.537 1 87.31 329 ARG A N 1
ATOM 2596 C CA . ARG A 1 329 ? 16.859 15.484 0.15 1 87.31 329 ARG A CA 1
ATOM 2597 C C . ARG A 1 329 ? 17.516 16.25 1.301 1 87.31 329 ARG A C 1
ATOM 2599 O O . ARG A 1 329 ? 18.422 17.047 1.087 1 87.31 329 ARG A O 1
ATOM 2606 N N . ALA A 1 330 ? 16.969 16.031 2.457 1 90.94 330 ALA A N 1
ATOM 2607 C CA . ALA A 1 330 ? 17.547 16.688 3.627 1 90.94 330 ALA A CA 1
ATOM 2608 C C . ALA A 1 330 ? 19 16.266 3.842 1 90.94 330 ALA A C 1
ATOM 2610 O O . ALA A 1 330 ? 19.844 17.094 4.176 1 90.94 330 ALA A O 1
ATOM 2611 N N . LEU A 1 331 ? 19.297 15.031 3.621 1 91.38 331 LEU A N 1
ATOM 2612 C CA . LEU A 1 331 ? 20.656 14.539 3.766 1 91.38 331 LEU A CA 1
ATOM 2613 C C . LEU A 1 331 ? 21.562 15.102 2.666 1 91.38 331 LEU A C 1
ATOM 2615 O O . LEU A 1 331 ? 22.719 15.414 2.91 1 91.38 331 LEU A O 1
ATOM 2619 N N . LYS A 1 332 ? 21 15.211 1.52 1 87.81 332 LYS A N 1
ATOM 2620 C CA . LYS A 1 332 ? 21.781 15.758 0.406 1 87.81 332 LYS A CA 1
ATOM 2621 C C . LYS A 1 332 ? 22.125 17.219 0.645 1 87.81 332 LYS A C 1
ATOM 2623 O O . LYS A 1 332 ? 23.219 17.672 0.316 1 87.81 332 LYS A O 1
ATOM 2628 N N . THR A 1 333 ? 21.172 17.906 1.148 1 87.12 333 THR A N 1
ATOM 2629 C CA . THR A 1 333 ? 21.422 19.312 1.445 1 87.12 333 THR A CA 1
ATOM 2630 C C . THR A 1 333 ? 22.453 19.453 2.557 1 87.12 333 THR A C 1
ATOM 2632 O O . THR A 1 333 ? 23.141 20.469 2.645 1 87.12 333 THR A O 1
ATOM 2635 N N . ALA A 1 334 ? 22.578 18.438 3.367 1 88.75 334 ALA A N 1
ATOM 2636 C CA . ALA A 1 334 ? 23.578 18.453 4.434 1 88.75 334 ALA A CA 1
ATOM 2637 C C . ALA A 1 334 ? 24.938 18.016 3.916 1 88.75 334 ALA A C 1
ATOM 2639 O O . ALA A 1 334 ? 25.938 18.062 4.645 1 88.75 334 ALA A O 1
ATOM 2640 N N . GLY A 1 335 ? 25.031 17.5 2.654 1 86.12 335 GLY A N 1
ATOM 2641 C CA . GLY A 1 335 ? 26.328 17.172 2.061 1 86.12 335 GLY A CA 1
ATOM 2642 C C . GLY A 1 335 ? 26.531 15.68 1.857 1 86.12 335 GLY A C 1
ATOM 2643 O O . GLY A 1 335 ? 27.656 15.211 1.729 1 86.12 335 GLY A O 1
ATOM 2644 N N . MET A 1 336 ? 25.5 14.961 1.787 1 90.12 336 MET A N 1
ATOM 2645 C CA . MET A 1 336 ? 25.609 13.508 1.632 1 90.12 336 MET A CA 1
ATOM 2646 C C . MET A 1 336 ? 26.094 13.148 0.232 1 90.12 336 MET A C 1
ATOM 2648 O O . MET A 1 336 ? 25.672 13.758 -0.753 1 90.12 336 MET A O 1
ATOM 2652 N N . LEU A 1 337 ? 27.016 12.141 0.23 1 88.25 337 LEU A N 1
ATOM 2653 C CA . LEU A 1 337 ? 27.469 11.578 -1.037 1 88.25 337 LEU A CA 1
ATOM 2654 C C . LEU A 1 337 ? 26.453 10.594 -1.598 1 88.25 337 LEU A C 1
ATOM 2656 O O . LEU A 1 337 ? 25.906 9.773 -0.857 1 88.25 337 LEU A O 1
ATOM 2660 N N . GLU A 1 338 ? 26.25 10.656 -2.873 1 88 338 GLU A N 1
ATOM 2661 C CA . GLU A 1 338 ? 25.312 9.742 -3.516 1 88 338 GLU A CA 1
ATOM 2662 C C . GLU A 1 338 ? 25.828 8.305 -3.486 1 88 338 GLU A C 1
ATOM 2664 O O . GLU A 1 338 ? 25.047 7.363 -3.354 1 88 338 GLU A O 1
ATOM 2669 N N . SER A 1 339 ? 27.078 8.117 -3.639 1 90.44 339 SER A N 1
ATOM 2670 C CA . SER A 1 339 ? 27.672 6.781 -3.6 1 90.44 339 SER A CA 1
ATOM 2671 C C . SER A 1 339 ? 27.5 6.145 -2.223 1 90.44 339 SER A C 1
ATOM 2673 O O . SER A 1 339 ? 27.234 4.945 -2.115 1 90.44 339 SER A O 1
ATOM 2675 N N . ALA A 1 340 ? 27.641 7 -1.205 1 93.19 340 ALA A N 1
ATOM 2676 C CA . ALA A 1 340 ? 27.469 6.465 0.145 1 93.19 340 ALA A CA 1
ATOM 2677 C C . ALA A 1 340 ? 26.031 6.02 0.39 1 93.19 340 ALA A C 1
ATOM 2679 O O . ALA A 1 340 ? 25.797 5.035 1.094 1 93.19 340 ALA A O 1
ATOM 2680 N N . PHE A 1 341 ? 25.172 6.793 -0.22 1 93.75 341 PHE A N 1
ATOM 2681 C CA . PHE A 1 341 ? 23.766 6.449 -0.055 1 93.75 341 PHE A CA 1
ATOM 2682 C C . PHE A 1 341 ? 23.453 5.098 -0.683 1 93.75 341 PHE A C 1
ATOM 2684 O O . PHE A 1 341 ? 22.953 4.191 -0.008 1 93.75 341 PHE A O 1
ATOM 2691 N N . TRP A 1 342 ? 23.766 4.859 -1.952 1 94.88 342 TRP A N 1
ATOM 2692 C CA . TRP A 1 342 ? 23.406 3.648 -2.686 1 94.88 342 TRP A CA 1
ATOM 2693 C C . TRP A 1 342 ? 24.203 2.451 -2.168 1 94.88 342 TRP A C 1
ATOM 2695 O O . TRP A 1 342 ? 23.656 1.355 -2.021 1 94.88 342 TRP A O 1
ATOM 2705 N N . LEU A 1 343 ? 25.422 2.68 -1.879 1 95.56 343 LEU A N 1
ATOM 2706 C CA . LEU A 1 343 ? 26.266 1.565 -1.433 1 95.56 343 LEU A CA 1
ATOM 2707 C C . LEU A 1 343 ? 25.891 1.142 -0.017 1 95.56 343 LEU A C 1
ATOM 2709 O O . LEU A 1 343 ? 26.031 -0.028 0.345 1 95.56 343 LEU A O 1
ATOM 2713 N N . SER A 1 344 ? 25.453 2.078 0.825 1 95.94 344 SER A N 1
ATOM 2714 C CA . SER A 1 344 ? 25 1.701 2.158 1 95.94 344 SER A CA 1
ATOM 2715 C C . SER A 1 344 ? 23.734 0.841 2.088 1 95.94 344 SER A C 1
ATOM 2717 O O . SER A 1 344 ? 23.609 -0.138 2.824 1 95.94 344 SER A O 1
ATOM 2719 N N . TRP A 1 345 ? 22.797 1.245 1.169 1 95.38 345 TRP A N 1
ATOM 2720 C CA . TRP A 1 345 ? 21.609 0.431 0.963 1 95.38 345 TRP A CA 1
ATOM 2721 C C . TRP A 1 345 ? 21.984 -0.948 0.426 1 95.38 345 TRP A C 1
ATOM 2723 O O . TRP A 1 345 ? 21.438 -1.96 0.867 1 95.38 345 TRP A O 1
ATOM 2733 N N . LEU A 1 346 ? 22.906 -0.95 -0.539 1 96.44 346 LEU A N 1
ATOM 2734 C CA . LEU A 1 346 ? 23.312 -2.211 -1.141 1 96.44 346 LEU A CA 1
ATOM 2735 C C . LEU A 1 346 ? 23.984 -3.115 -0.106 1 96.44 346 LEU A C 1
ATOM 2737 O O . LEU A 1 346 ? 23.734 -4.32 -0.079 1 96.44 346 LEU A O 1
ATOM 2741 N N . ALA A 1 347 ? 24.781 -2.562 0.784 1 96.56 347 ALA A N 1
ATOM 2742 C CA . ALA A 1 347 ? 25.484 -3.342 1.797 1 96.56 347 ALA A CA 1
ATOM 2743 C C . ALA A 1 347 ? 24.5 -3.994 2.77 1 96.56 347 ALA A C 1
ATOM 2745 O O . ALA A 1 347 ? 24.672 -5.16 3.137 1 96.56 347 ALA A O 1
ATOM 2746 N N . VAL A 1 348 ? 23.562 -3.299 3.195 1 95.5 348 VAL A N 1
ATOM 2747 C CA . VAL A 1 348 ? 22.562 -3.838 4.121 1 95.5 348 VAL A CA 1
ATOM 2748 C C . VAL A 1 348 ? 21.781 -4.953 3.439 1 95.5 348 VAL A C 1
ATOM 2750 O O . VAL A 1 348 ? 21.5 -5.984 4.055 1 95.5 348 VAL A O 1
ATOM 2753 N N . GLU A 1 349 ? 21.484 -4.746 2.184 1 95.31 349 GLU A N 1
ATOM 2754 C CA . GLU A 1 349 ? 20.688 -5.738 1.472 1 95.31 349 GLU A CA 1
ATOM 2755 C C . GLU A 1 349 ? 21.516 -6.969 1.117 1 95.31 349 GLU A C 1
ATOM 2757 O O . GLU A 1 349 ? 20.984 -8.078 1.005 1 95.31 349 GLU A O 1
ATOM 2762 N N . ILE A 1 350 ? 22.859 -6.812 0.926 1 96.38 350 ILE A N 1
ATOM 2763 C CA . ILE A 1 350 ? 23.719 -7.965 0.73 1 96.38 350 ILE A CA 1
ATOM 2764 C C . ILE A 1 350 ? 23.734 -8.82 1.996 1 96.38 350 ILE A C 1
ATOM 2766 O O . ILE A 1 350 ? 23.625 -10.047 1.927 1 96.38 350 ILE A O 1
ATOM 2770 N N . LEU A 1 351 ? 23.766 -8.188 3.143 1 94.75 351 LEU A N 1
ATOM 2771 C CA . LEU A 1 351 ? 23.734 -8.906 4.41 1 94.75 351 LEU A CA 1
ATOM 2772 C C . LEU A 1 351 ? 22.391 -9.594 4.609 1 94.75 351 LEU A C 1
ATOM 2774 O O . LEU A 1 351 ? 22.328 -10.742 5.055 1 94.75 351 LEU A O 1
ATOM 2778 N N . ALA A 1 352 ? 21.359 -8.914 4.297 1 93.81 352 ALA A N 1
ATOM 2779 C CA . ALA A 1 352 ? 20.016 -9.492 4.398 1 93.81 352 ALA A CA 1
ATOM 2780 C C . ALA A 1 352 ? 19.859 -10.664 3.438 1 93.81 352 ALA A C 1
ATOM 2782 O O . ALA A 1 352 ? 19.188 -11.648 3.758 1 93.81 352 ALA A O 1
ATOM 2783 N N . ALA A 1 353 ? 20.469 -10.516 2.215 1 95.25 353 ALA A N 1
ATOM 2784 C CA . ALA A 1 353 ? 20.391 -11.586 1.224 1 95.25 353 ALA A CA 1
ATOM 2785 C C . ALA A 1 353 ? 21.094 -12.844 1.724 1 95.25 353 ALA A C 1
ATOM 2787 O O . ALA A 1 353 ? 20.625 -13.961 1.491 1 95.25 353 ALA A O 1
ATOM 2788 N N . VAL A 1 354 ? 22.219 -12.695 2.439 1 96.44 354 VAL A N 1
ATOM 2789 C CA . VAL A 1 354 ? 22.938 -13.836 3.002 1 96.44 354 VAL A CA 1
ATOM 2790 C C . VAL A 1 354 ? 22.078 -14.523 4.055 1 96.44 354 VAL A C 1
ATOM 2792 O O . VAL A 1 354 ? 21.922 -15.75 4.039 1 96.44 354 VAL A O 1
ATOM 2795 N N . LEU A 1 355 ? 21.531 -13.758 4.891 1 94.12 355 LEU A N 1
ATOM 2796 C CA . LEU A 1 355 ? 20.688 -14.305 5.945 1 94.12 355 LEU A CA 1
ATOM 2797 C C . LEU A 1 355 ? 19.453 -14.992 5.355 1 94.12 355 LEU A C 1
ATOM 2799 O O . LEU A 1 355 ? 19.094 -16.094 5.77 1 94.12 355 LEU A O 1
ATOM 2803 N N . PHE A 1 356 ? 18.859 -14.359 4.398 1 93 356 PHE A N 1
ATOM 2804 C CA . PHE A 1 356 ? 17.672 -14.898 3.74 1 93 356 PHE A CA 1
ATOM 2805 C C . PHE A 1 356 ? 17.984 -16.234 3.074 1 93 356 PHE A C 1
ATOM 2807 O O . PHE A 1 356 ? 17.219 -17.188 3.197 1 93 356 PHE A O 1
ATOM 2814 N N . THR A 1 357 ? 19.078 -16.312 2.363 1 95.75 357 THR A N 1
ATOM 2815 C CA . THR A 1 357 ? 19.469 -17.516 1.661 1 95.75 357 THR A CA 1
ATOM 2816 C C . THR A 1 357 ? 19.766 -18.641 2.65 1 95.75 357 THR A C 1
ATOM 2818 O O . THR A 1 357 ? 19.344 -19.781 2.449 1 95.75 357 THR A O 1
ATOM 2821 N N . LEU A 1 358 ? 20.406 -18.328 3.742 1 96.69 358 LEU A N 1
ATOM 2822 C CA . LEU A 1 358 ? 20.734 -19.344 4.75 1 96.69 358 LEU A CA 1
ATOM 2823 C C . LEU A 1 358 ? 19.469 -19.844 5.438 1 96.69 358 LEU A C 1
ATOM 2825 O O . LEU A 1 358 ? 19.359 -21.031 5.738 1 96.69 358 LEU A O 1
ATOM 2829 N N . LEU A 1 359 ? 18.531 -18.984 5.648 1 95.56 359 LEU A N 1
ATOM 2830 C CA . LEU A 1 359 ? 17.281 -19.391 6.266 1 95.56 359 LEU A CA 1
ATOM 2831 C C . LEU A 1 359 ? 16.469 -20.281 5.32 1 95.56 359 LEU A C 1
ATOM 2833 O O . LEU A 1 359 ? 15.844 -21.25 5.75 1 95.56 359 LEU A O 1
ATOM 2837 N N . LEU A 1 360 ? 16.469 -19.922 4.055 1 95.06 360 LEU A N 1
ATOM 2838 C CA . LEU A 1 360 ? 15.758 -20.734 3.072 1 95.06 360 LEU A CA 1
ATOM 2839 C C . LEU A 1 360 ? 16.328 -22.156 3.037 1 95.06 360 LEU A C 1
ATOM 2841 O O . LEU A 1 360 ? 15.578 -23.125 3.029 1 95.06 360 LEU A O 1
ATOM 2845 N N . ILE A 1 361 ? 17.656 -22.25 3.055 1 95.81 361 ILE A N 1
ATOM 2846 C CA . ILE A 1 361 ? 18.328 -23.547 2.998 1 95.81 361 ILE A CA 1
ATOM 2847 C C . ILE A 1 361 ? 18.094 -24.312 4.305 1 95.81 361 ILE A C 1
ATOM 2849 O O . ILE A 1 361 ? 17.797 -25.5 4.289 1 95.81 361 ILE A O 1
ATOM 2853 N N . ALA A 1 362 ? 18.125 -23.625 5.43 1 95.69 362 ALA A N 1
ATOM 2854 C CA . ALA A 1 362 ? 17.938 -24.25 6.734 1 95.69 362 ALA A CA 1
ATOM 2855 C C . ALA A 1 362 ? 16.516 -24.781 6.879 1 95.69 362 ALA A C 1
ATOM 2857 O O . ALA A 1 362 ? 16.328 -25.922 7.324 1 95.69 362 ALA A O 1
ATOM 2858 N N . PHE A 1 363 ? 15.594 -24 6.469 1 94.62 363 PHE A N 1
ATOM 2859 C CA . PHE A 1 363 ? 14.211 -24.453 6.586 1 94.62 363 PHE A CA 1
ATOM 2860 C C . PHE A 1 363 ? 13.906 -25.547 5.566 1 94.62 363 PHE A C 1
ATOM 2862 O O . PHE A 1 363 ? 13.125 -26.453 5.848 1 94.62 363 PHE A O 1
ATOM 2869 N N . GLY A 1 364 ? 14.477 -25.406 4.359 1 92.69 364 GLY A N 1
ATOM 2870 C CA . GLY A 1 364 ? 14.344 -26.5 3.398 1 92.69 364 GLY A CA 1
ATOM 2871 C C . GLY A 1 364 ? 14.906 -27.812 3.9 1 92.69 364 GLY A C 1
ATOM 2872 O O . GLY A 1 364 ? 14.289 -28.859 3.725 1 92.69 364 GLY A O 1
ATOM 2873 N N . ALA A 1 365 ? 16.016 -27.734 4.602 1 93.25 365 ALA A N 1
ATOM 2874 C CA . ALA A 1 365 ? 16.641 -28.922 5.172 1 93.25 365 ALA A CA 1
ATOM 2875 C C . ALA A 1 365 ? 15.844 -29.438 6.371 1 93.25 365 ALA A C 1
ATOM 2877 O O . ALA A 1 365 ? 15.758 -30.656 6.594 1 93.25 365 ALA A O 1
ATOM 2878 N N . MET A 1 366 ? 15.258 -28.516 7.125 1 93.5 366 MET A N 1
ATOM 2879 C CA . MET A 1 366 ? 14.453 -28.891 8.289 1 93.5 366 MET A CA 1
ATOM 2880 C C . MET A 1 366 ? 13.273 -29.75 7.879 1 93.5 366 MET A C 1
ATOM 2882 O O . MET A 1 366 ? 12.953 -30.734 8.555 1 93.5 366 MET A O 1
ATOM 2886 N N . PHE A 1 367 ? 12.719 -29.438 6.738 1 91.19 367 PHE A N 1
ATOM 2887 C CA . PHE A 1 367 ? 11.578 -30.203 6.266 1 91.19 367 PHE A CA 1
ATOM 2888 C C . PHE A 1 367 ? 12.031 -31.391 5.438 1 91.19 367 PHE A C 1
ATOM 2890 O O . PHE A 1 367 ? 11.211 -32.094 4.848 1 91.19 367 PHE A O 1
ATOM 2897 N N . GLN A 1 368 ? 13.328 -31.562 5.289 1 89.06 368 GLN A N 1
ATOM 2898 C CA . GLN A 1 368 ? 13.977 -32.75 4.715 1 89.06 368 GLN A CA 1
ATOM 2899 C C . GLN A 1 368 ? 13.617 -32.906 3.242 1 89.06 368 GLN A C 1
ATOM 2901 O O . GLN A 1 368 ? 13.289 -34 2.795 1 89.06 368 GLN A O 1
ATOM 2906 N N . PHE A 1 369 ? 13.625 -31.844 2.484 1 89 369 PHE A N 1
ATOM 2907 C CA . PHE A 1 369 ? 13.445 -31.922 1.038 1 89 369 PHE A CA 1
ATOM 2908 C C . PHE A 1 369 ? 14.719 -32.438 0.361 1 89 369 PHE A C 1
ATOM 2910 O O . PHE A 1 369 ? 15.812 -31.922 0.621 1 89 369 PHE A O 1
ATOM 2917 N N . SER A 1 370 ? 14.625 -33.406 -0.471 1 88.25 370 SER A N 1
ATOM 2918 C CA . SER A 1 370 ? 15.766 -33.969 -1.186 1 88.25 370 SER A CA 1
ATOM 2919 C C . SER A 1 370 ? 16.469 -32.906 -2.01 1 88.25 370 SER A C 1
ATOM 2921 O O . SER A 1 370 ? 17.688 -32.969 -2.227 1 88.25 370 SER A O 1
ATOM 2923 N N . PHE A 1 371 ? 15.719 -31.891 -2.441 1 91.69 371 PHE A N 1
ATOM 2924 C CA . PHE A 1 371 ? 16.266 -30.781 -3.207 1 91.69 371 PHE A CA 1
ATOM 2925 C C . PHE A 1 371 ? 17.406 -30.109 -2.459 1 91.69 371 PHE A C 1
ATOM 2927 O O . PHE A 1 371 ? 18.438 -29.797 -3.051 1 91.69 371 PHE A O 1
ATOM 2934 N N . PHE A 1 372 ? 17.297 -29.938 -1.121 1 93.31 372 PHE A N 1
ATOM 2935 C CA . PHE A 1 372 ? 18.281 -29.203 -0.318 1 93.31 372 PHE A CA 1
ATOM 2936 C C . PHE A 1 372 ? 19.328 -30.156 0.251 1 93.31 372 PHE A C 1
ATOM 2938 O O . PHE A 1 372 ? 20.453 -29.75 0.527 1 93.31 372 PHE A O 1
ATOM 2945 N N . LEU A 1 373 ? 19 -31.406 0.339 1 91.88 373 LEU A N 1
ATOM 2946 C CA . LEU A 1 373 ? 19.891 -32.344 1.012 1 91.88 373 LEU A CA 1
ATOM 2947 C C . LEU A 1 373 ? 20.844 -33 0.017 1 91.88 373 LEU A C 1
ATOM 2949 O O . LEU A 1 373 ? 22 -33.25 0.347 1 91.88 373 LEU A O 1
ATOM 2953 N N . LYS A 1 374 ? 20.391 -33.25 -1.168 1 90.56 374 LYS A N 1
ATOM 2954 C CA . LYS A 1 374 ? 21.188 -34 -2.115 1 90.56 374 LYS A CA 1
ATOM 2955 C C . LYS A 1 374 ? 22.016 -33.094 -3.012 1 90.56 374 LYS A C 1
ATOM 2957 O O . LYS A 1 374 ? 23.141 -33.438 -3.402 1 90.56 374 LYS A O 1
ATOM 2962 N N . ASN A 1 375 ? 21.469 -31.984 -3.4 1 94.06 375 ASN A N 1
ATOM 2963 C CA . ASN A 1 375 ? 22.25 -31.031 -4.199 1 94.06 375 ASN A CA 1
ATOM 2964 C C . ASN A 1 375 ? 23.328 -30.359 -3.365 1 94.06 375 ASN A C 1
ATOM 2966 O O . ASN A 1 375 ? 23.203 -30.234 -2.148 1 94.06 375 ASN A O 1
ATOM 2970 N N . SER A 1 376 ? 24.406 -29.938 -4.035 1 95.5 376 SER A N 1
ATOM 2971 C CA . SER A 1 376 ? 25.484 -29.25 -3.344 1 95.5 376 SER A CA 1
ATOM 2972 C C . SER A 1 376 ? 25 -27.984 -2.656 1 95.5 376 SER A C 1
ATOM 2974 O O . SER A 1 376 ? 24.25 -27.203 -3.242 1 95.5 376 SER A O 1
ATOM 2976 N N . PHE A 1 377 ? 25.469 -27.766 -1.409 1 95.94 377 PHE A N 1
ATOM 2977 C CA . PHE A 1 377 ? 25.125 -26.594 -0.624 1 95.94 377 PHE A CA 1
ATOM 2978 C C . PHE A 1 377 ? 25.484 -25.312 -1.368 1 95.94 377 PHE A C 1
ATOM 2980 O O . PHE A 1 377 ? 24.703 -24.359 -1.396 1 95.94 377 PHE A O 1
ATOM 2987 N N . TRP A 1 378 ? 26.594 -25.312 -1.974 1 96.06 378 TRP A N 1
ATOM 2988 C CA . TRP A 1 378 ? 27.125 -24.094 -2.586 1 96.06 378 TRP A CA 1
ATOM 2989 C C . TRP A 1 378 ? 26.359 -23.75 -3.852 1 96.06 378 TRP A C 1
ATOM 2991 O O . TRP A 1 378 ? 26.203 -22.562 -4.188 1 96.06 378 TRP A O 1
ATOM 3001 N N . ILE A 1 379 ? 25.828 -24.719 -4.555 1 96.88 379 ILE A N 1
ATOM 3002 C CA . ILE A 1 379 ? 25.031 -24.438 -5.742 1 96.88 379 ILE A CA 1
ATOM 3003 C C . ILE A 1 379 ? 23.719 -23.75 -5.34 1 96.88 379 ILE A C 1
ATOM 3005 O O . ILE A 1 379 ? 23.344 -22.734 -5.918 1 96.88 379 ILE A O 1
ATOM 3009 N N . ILE A 1 380 ? 23.125 -24.328 -4.297 1 96.88 380 ILE A N 1
ATOM 3010 C CA . ILE A 1 380 ? 21.859 -23.766 -3.838 1 96.88 380 ILE A CA 1
ATOM 3011 C C . ILE A 1 380 ? 22.094 -22.391 -3.238 1 96.88 380 ILE A C 1
ATOM 3013 O O . ILE A 1 380 ? 21.328 -21.453 -3.494 1 96.88 380 ILE A O 1
ATOM 3017 N N . PHE A 1 381 ? 23.188 -22.219 -2.494 1 97.62 381 PHE A N 1
ATOM 3018 C CA . PHE A 1 381 ? 23.5 -20.953 -1.859 1 97.62 381 PHE A CA 1
ATOM 3019 C C . PHE A 1 381 ? 23.734 -19.859 -2.906 1 97.62 381 PHE A C 1
ATOM 3021 O O . PHE A 1 381 ? 23.141 -18.781 -2.828 1 97.62 381 PHE A O 1
ATOM 3028 N N . PHE A 1 382 ? 24.531 -20.141 -3.9 1 97.31 382 PHE A N 1
ATOM 3029 C CA . PHE A 1 382 ? 24.859 -19.125 -4.898 1 97.31 382 PHE A CA 1
ATOM 3030 C C . PHE A 1 382 ? 23.656 -18.828 -5.781 1 97.31 382 PHE A C 1
ATOM 3032 O O . PHE A 1 382 ? 23.469 -17.688 -6.219 1 97.31 382 PHE A O 1
ATOM 3039 N N . LEU A 1 383 ? 22.859 -19.828 -6.016 1 97.5 383 LEU A N 1
ATOM 3040 C CA . LEU A 1 383 ? 21.672 -19.594 -6.828 1 97.5 383 LEU A CA 1
ATOM 3041 C C . LEU A 1 383 ? 20.719 -18.625 -6.137 1 97.5 383 LEU A C 1
ATOM 3043 O O . LEU A 1 383 ? 20.344 -17.609 -6.719 1 97.5 383 LEU A O 1
ATOM 3047 N N . PHE A 1 384 ? 20.406 -18.922 -4.891 1 97.5 384 PHE A N 1
ATOM 3048 C CA . PHE A 1 384 ? 19.438 -18.109 -4.168 1 97.5 384 PHE A CA 1
ATOM 3049 C C . PHE A 1 384 ? 20.047 -16.75 -3.801 1 97.5 384 PHE A C 1
ATOM 3051 O O . PHE A 1 384 ? 19.359 -15.734 -3.807 1 97.5 384 PHE A O 1
ATOM 3058 N N . PHE A 1 385 ? 21.312 -16.703 -3.504 1 97.69 385 PHE A N 1
ATOM 3059 C CA . PHE A 1 385 ? 22 -15.477 -3.139 1 97.69 385 PHE A CA 1
ATOM 3060 C C . PHE A 1 385 ? 22.047 -14.516 -4.32 1 97.69 385 PHE A C 1
ATOM 3062 O O . PHE A 1 385 ? 21.688 -13.336 -4.188 1 97.69 385 PHE A O 1
ATOM 3069 N N . LEU A 1 386 ? 22.469 -15.031 -5.492 1 97.94 386 LEU A N 1
ATOM 3070 C CA . LEU A 1 386 ? 22.562 -14.195 -6.684 1 97.94 386 LEU A CA 1
ATOM 3071 C C . LEU A 1 386 ? 21.172 -13.758 -7.148 1 97.94 386 LEU A C 1
ATOM 3073 O O . LEU A 1 386 ? 21 -12.633 -7.629 1 97.94 386 LEU A O 1
ATOM 3077 N N . PHE A 1 387 ? 20.25 -14.625 -6.938 1 97.56 387 PHE A N 1
ATOM 3078 C CA . PHE A 1 387 ? 18.891 -14.258 -7.277 1 97.56 387 PHE A CA 1
ATOM 3079 C C . PHE A 1 387 ? 18.406 -13.102 -6.406 1 97.56 387 PHE A C 1
ATOM 3081 O O . PHE A 1 387 ? 17.812 -12.148 -6.91 1 97.56 387 PHE A O 1
ATOM 3088 N N . GLN A 1 388 ? 18.703 -13.195 -5.16 1 96.75 388 GLN A N 1
ATOM 3089 C CA . GLN A 1 388 ? 18.281 -12.133 -4.25 1 96.75 388 GLN A CA 1
ATOM 3090 C C . GLN A 1 388 ? 18.969 -10.812 -4.59 1 96.75 388 GLN A C 1
ATOM 3092 O O . GLN A 1 388 ? 18.344 -9.75 -4.531 1 96.75 388 GLN A O 1
ATOM 3097 N N . LEU A 1 389 ? 20.172 -10.891 -4.926 1 97.38 389 LEU A N 1
ATOM 3098 C CA . LEU A 1 389 ? 20.922 -9.68 -5.281 1 97.38 389 LEU A CA 1
ATOM 3099 C C . LEU A 1 389 ? 20.359 -9.062 -6.559 1 97.38 389 LEU A C 1
ATOM 3101 O O . LEU A 1 389 ? 20.25 -7.836 -6.66 1 97.38 389 LEU A O 1
ATOM 3105 N N . ALA A 1 390 ? 20.047 -9.906 -7.492 1 97.94 390 ALA A N 1
ATOM 3106 C CA . ALA A 1 390 ? 19.469 -9.406 -8.734 1 97.94 390 ALA A CA 1
ATOM 3107 C C . ALA A 1 390 ? 18.109 -8.75 -8.477 1 97.94 390 ALA A C 1
ATOM 3109 O O . ALA A 1 390 ? 17.797 -7.711 -9.055 1 97.94 390 ALA A O 1
ATOM 3110 N N . MET A 1 391 ? 17.344 -9.336 -7.617 1 96.94 391 MET A N 1
ATOM 3111 C CA . MET A 1 391 ? 16.031 -8.781 -7.293 1 96.94 391 MET A CA 1
ATOM 3112 C C . MET A 1 391 ? 16.172 -7.453 -6.562 1 96.94 391 MET A C 1
ATOM 3114 O O . MET A 1 391 ? 15.359 -6.543 -6.766 1 96.94 391 MET A O 1
ATOM 3118 N N . VAL A 1 392 ? 17.172 -7.34 -5.695 1 96.69 392 VAL A N 1
ATOM 3119 C CA . VAL A 1 392 ? 17.406 -6.102 -4.961 1 96.69 392 VAL A CA 1
ATOM 3120 C C . VAL A 1 392 ? 17.781 -4.988 -5.938 1 96.69 392 VAL A C 1
ATOM 3122 O O . VAL A 1 392 ? 17.266 -3.873 -5.844 1 96.69 392 VAL A O 1
ATOM 3125 N N . SER A 1 393 ? 18.656 -5.316 -6.844 1 97.69 393 SER A N 1
ATOM 3126 C CA . SER A 1 393 ? 19.047 -4.328 -7.844 1 97.69 393 SER A CA 1
ATOM 3127 C C . SER A 1 393 ? 17.875 -3.941 -8.734 1 97.69 393 SER A C 1
ATOM 3129 O O . SER A 1 393 ? 17.75 -2.787 -9.148 1 97.69 393 SER A O 1
ATOM 3131 N N . PHE A 1 394 ? 17.062 -4.906 -9.008 1 97.06 394 PHE A N 1
ATOM 3132 C CA . PHE A 1 394 ? 15.859 -4.633 -9.789 1 97.06 394 PHE A CA 1
ATOM 3133 C C . PHE A 1 394 ? 14.914 -3.719 -9.016 1 97.06 394 PHE A C 1
ATOM 3135 O O . PHE A 1 394 ? 14.273 -2.844 -9.602 1 97.06 394 PHE A O 1
ATOM 3142 N N . ALA A 1 395 ? 14.828 -3.918 -7.719 1 96.88 395 ALA A N 1
ATOM 3143 C CA . ALA A 1 395 ? 14.016 -3.051 -6.867 1 96.88 395 ALA A CA 1
ATOM 3144 C C . ALA A 1 395 ? 14.562 -1.624 -6.863 1 96.88 395 ALA A C 1
ATOM 3146 O O . ALA A 1 395 ? 13.789 -0.662 -6.914 1 96.88 395 ALA A O 1
ATOM 3147 N N . PHE A 1 396 ? 15.883 -1.495 -6.801 1 97.06 396 PHE A N 1
ATOM 3148 C CA . PHE A 1 396 ? 16.5 -0.173 -6.848 1 97.06 396 PHE A CA 1
ATOM 3149 C C . PHE A 1 396 ? 16.188 0.521 -8.172 1 97.06 396 PHE A C 1
ATOM 3151 O O . PHE A 1 396 ? 15.914 1.723 -8.195 1 97.06 396 PHE A O 1
ATOM 3158 N N . LEU A 1 397 ? 16.234 -0.24 -9.211 1 96.44 397 LEU A N 1
ATOM 3159 C CA . LEU A 1 397 ? 15.93 0.301 -10.531 1 96.44 397 LEU A CA 1
ATOM 3160 C C . LEU A 1 397 ? 14.5 0.814 -10.602 1 96.44 397 LEU A C 1
ATOM 3162 O O . LEU A 1 397 ? 14.258 1.942 -11.039 1 96.44 397 LEU A O 1
ATOM 3166 N N . LEU A 1 398 ? 13.562 0.034 -10.109 1 95.5 398 LEU A N 1
ATOM 3167 C CA . LEU A 1 398 ? 12.156 0.416 -10.156 1 95.5 398 LEU A CA 1
ATOM 3168 C C . LEU A 1 398 ? 11.883 1.586 -9.219 1 95.5 398 LEU A C 1
ATOM 3170 O O . LEU A 1 398 ? 10.984 2.393 -9.477 1 95.5 398 LEU A O 1
ATOM 3174 N N . SER A 1 399 ? 12.617 1.719 -8.109 1 94.62 399 SER A N 1
ATOM 3175 C CA . SER A 1 399 ? 12.43 2.787 -7.137 1 94.62 399 SER A CA 1
ATOM 3176 C C . SER A 1 399 ? 12.695 4.156 -7.758 1 94.62 399 SER A C 1
ATOM 3178 O O . SER A 1 399 ? 12.133 5.16 -7.32 1 94.62 399 SER A O 1
ATOM 3180 N N . THR A 1 400 ? 13.508 4.203 -8.789 1 92.88 400 THR A N 1
ATOM 3181 C CA . THR A 1 400 ? 13.844 5.477 -9.414 1 92.88 400 THR A CA 1
ATOM 3182 C C . THR A 1 400 ? 12.688 5.98 -10.266 1 92.88 400 THR A C 1
ATOM 3184 O O . THR A 1 400 ? 12.594 7.176 -10.555 1 92.88 400 THR A O 1
ATOM 3187 N N . LEU A 1 401 ? 11.719 5.09 -10.578 1 91.44 401 LEU A N 1
ATOM 3188 C CA . LEU A 1 401 ? 10.625 5.457 -11.469 1 91.44 401 LEU A CA 1
ATOM 3189 C C . LEU A 1 401 ? 9.367 5.785 -10.664 1 91.44 401 LEU A C 1
ATOM 3191 O O . LEU A 1 401 ? 8.375 6.25 -11.227 1 91.44 401 LEU A O 1
ATOM 3195 N N . LEU A 1 402 ? 9.469 5.609 -9.359 1 90 402 LEU A N 1
ATOM 3196 C CA . LEU A 1 402 ? 8.273 5.758 -8.539 1 90 402 LEU A CA 1
ATOM 3197 C C . LEU A 1 402 ? 8.391 6.965 -7.613 1 90 402 LEU A C 1
ATOM 3199 O O . LEU A 1 402 ? 9.477 7.281 -7.133 1 90 402 LEU A O 1
ATOM 3203 N N . ALA A 1 403 ? 7.191 7.609 -7.309 1 86.81 403 ALA A N 1
ATOM 3204 C CA . ALA A 1 403 ? 7.191 8.805 -6.465 1 86.81 403 ALA A CA 1
ATOM 3205 C C . ALA A 1 403 ? 6.527 8.523 -5.121 1 86.81 403 ALA A C 1
ATOM 3207 O O . ALA A 1 403 ? 6.801 9.211 -4.133 1 86.81 403 ALA A O 1
ATOM 3208 N N . LYS A 1 404 ? 5.602 7.539 -5.125 1 87 404 LYS A N 1
ATOM 3209 C CA . LYS A 1 404 ? 4.848 7.273 -3.902 1 87 404 LYS A CA 1
ATOM 3210 C C . LYS A 1 404 ? 5.133 5.867 -3.377 1 87 404 LYS A C 1
ATOM 3212 O O . LYS A 1 404 ? 5.285 4.926 -4.156 1 87 404 LYS A O 1
ATOM 3217 N N . ALA A 1 405 ? 5.246 5.715 -2.018 1 87.5 405 ALA A N 1
ATOM 3218 C CA . ALA A 1 405 ? 5.535 4.438 -1.375 1 87.5 405 ALA A CA 1
ATOM 3219 C C . ALA A 1 405 ? 4.375 3.459 -1.555 1 87.5 405 ALA A C 1
ATOM 3221 O O . ALA A 1 405 ? 4.59 2.256 -1.721 1 87.5 405 ALA A O 1
ATOM 3222 N N . SER A 1 406 ? 3.1 3.912 -1.544 1 81.25 406 SER A N 1
ATOM 3223 C CA . SER A 1 406 ? 1.936 3.051 -1.719 1 81.25 406 SER A CA 1
ATOM 3224 C C . SER A 1 406 ? 1.925 2.408 -3.102 1 81.25 406 SER A C 1
ATOM 3226 O O . SER A 1 406 ? 1.606 1.226 -3.24 1 81.25 406 SER A O 1
ATOM 3228 N N . THR A 1 407 ? 2.312 3.188 -4.113 1 83.19 407 THR A N 1
ATOM 3229 C CA . THR A 1 407 ? 2.396 2.664 -5.473 1 83.19 407 THR A CA 1
ATOM 3230 C C . THR A 1 407 ? 3.525 1.645 -5.59 1 83.19 407 THR A C 1
ATOM 3232 O O . THR A 1 407 ? 3.439 0.705 -6.383 1 83.19 407 THR A O 1
ATOM 3235 N N . ALA A 1 408 ? 4.562 1.881 -4.762 1 89.88 408 ALA A N 1
ATOM 3236 C CA . ALA A 1 408 ? 5.68 0.943 -4.773 1 89.88 408 ALA A CA 1
ATOM 3237 C C . ALA A 1 408 ? 5.242 -0.439 -4.297 1 89.88 408 ALA A C 1
ATOM 3239 O O . ALA A 1 408 ? 5.676 -1.457 -4.84 1 89.88 408 ALA A O 1
ATOM 3240 N N . ILE A 1 409 ? 4.359 -0.538 -3.359 1 83.81 409 ILE A N 1
ATOM 3241 C CA . ILE A 1 409 ? 3.871 -1.817 -2.857 1 83.81 409 ILE A CA 1
ATOM 3242 C C . ILE A 1 409 ? 3.033 -2.506 -3.932 1 83.81 409 ILE A C 1
ATOM 3244 O O . ILE A 1 409 ? 3.205 -3.701 -4.191 1 83.81 409 ILE A O 1
ATOM 3248 N N . ILE A 1 410 ? 2.18 -1.779 -4.613 1 79.69 410 ILE A N 1
ATOM 3249 C CA . ILE A 1 410 ? 1.334 -2.332 -5.668 1 79.69 410 ILE A CA 1
ATOM 3250 C C . ILE A 1 410 ? 2.205 -2.861 -6.805 1 79.69 410 ILE A C 1
ATOM 3252 O O . ILE A 1 410 ? 1.968 -3.957 -7.316 1 79.69 410 ILE A O 1
ATOM 3256 N N . LEU A 1 411 ? 3.217 -2.092 -7.16 1 85.75 411 LEU A N 1
ATOM 3257 C CA . LEU A 1 411 ? 4.105 -2.508 -8.234 1 85.75 411 LEU A CA 1
ATOM 3258 C C . LEU A 1 411 ? 4.863 -3.777 -7.855 1 85.75 411 LEU A C 1
ATOM 3260 O O . LEU A 1 411 ? 5.125 -4.629 -8.711 1 85.75 411 LEU A O 1
ATOM 3264 N N . GLY A 1 412 ? 5.305 -3.809 -6.586 1 86.38 412 GLY A N 1
ATOM 3265 C CA . GLY A 1 412 ? 5.957 -5.023 -6.133 1 86.38 412 GLY A CA 1
ATOM 3266 C C . GLY A 1 412 ? 5.109 -6.266 -6.316 1 86.38 412 GLY A C 1
ATOM 3267 O O . GLY A 1 412 ? 5.598 -7.297 -6.789 1 86.38 412 GLY A O 1
ATOM 3268 N N . PHE A 1 413 ? 3.844 -6.164 -6.152 1 78 413 PHE A N 1
ATOM 3269 C CA . PHE A 1 413 ? 2.953 -7.312 -6.277 1 78 413 PHE A CA 1
ATOM 3270 C C . PHE A 1 413 ? 2.627 -7.586 -7.742 1 78 413 PHE A C 1
ATOM 3272 O O . PHE A 1 413 ? 2.434 -8.742 -8.133 1 78 413 PHE A O 1
ATOM 3279 N N . VAL A 1 414 ? 2.627 -6.547 -8.555 1 79.56 414 VAL A N 1
ATOM 3280 C CA . VAL A 1 414 ? 2.441 -6.738 -9.984 1 79.56 414 VAL A CA 1
ATOM 3281 C C . VAL A 1 414 ? 3.637 -7.488 -10.57 1 79.56 414 VAL A C 1
ATOM 3283 O O . VAL A 1 414 ? 3.473 -8.367 -11.422 1 79.56 414 VAL A O 1
ATOM 3286 N N . VAL A 1 415 ? 4.805 -7.125 -10.086 1 87.69 415 VAL A N 1
ATOM 3287 C CA . VAL A 1 415 ? 6.008 -7.824 -10.516 1 87.69 415 VAL A CA 1
ATOM 3288 C C . VAL A 1 415 ? 5.914 -9.297 -10.133 1 87.69 415 VAL A C 1
ATOM 3290 O O . VAL A 1 415 ? 6.32 -10.172 -10.906 1 87.69 415 VAL A O 1
ATOM 3293 N N . PHE A 1 416 ? 5.406 -9.594 -9.023 1 84.81 416 PHE A N 1
ATOM 3294 C CA . PHE A 1 416 ? 5.254 -10.977 -8.586 1 84.81 416 PHE A CA 1
ATOM 3295 C C . PHE A 1 416 ? 4.289 -11.734 -9.492 1 84.81 416 PHE A C 1
ATOM 3297 O O . PHE A 1 416 ? 4.539 -12.883 -9.852 1 84.81 416 PHE A O 1
ATOM 3304 N N . LEU A 1 417 ? 3.178 -11.062 -9.82 1 76.31 417 LEU A N 1
ATOM 3305 C CA . LEU A 1 417 ? 2.188 -11.711 -10.672 1 76.31 417 LEU A CA 1
ATOM 3306 C C . LEU A 1 417 ? 2.771 -12.016 -12.047 1 76.31 417 LEU A C 1
ATOM 3308 O O . LEU A 1 417 ? 2.605 -13.125 -12.562 1 76.31 417 LEU A O 1
ATOM 3312 N N . VAL A 1 418 ? 3.449 -11.078 -12.609 1 78.69 418 VAL A N 1
ATOM 3313 C CA . VAL A 1 418 ? 4.082 -11.273 -13.906 1 78.69 418 VAL A CA 1
ATOM 3314 C C . VAL A 1 418 ? 5.18 -12.328 -13.797 1 78.69 418 VAL A C 1
ATOM 3316 O O . VAL A 1 418 ? 5.316 -13.18 -14.68 1 78.69 418 VAL A O 1
ATOM 3319 N N . GLY A 1 419 ? 5.996 -12.25 -12.68 1 86.31 419 GLY A N 1
ATOM 3320 C CA . GLY A 1 419 ? 7.047 -13.227 -12.469 1 86.31 419 GLY A CA 1
ATOM 3321 C C . GLY A 1 419 ? 6.523 -14.641 -12.32 1 86.31 419 GLY A C 1
ATOM 3322 O O . GLY A 1 419 ? 7.113 -15.594 -12.844 1 86.31 419 GLY A O 1
ATOM 3323 N N . TRP A 1 420 ? 5.438 -14.758 -11.68 1 81.31 420 TRP A N 1
ATOM 3324 C CA . TRP A 1 420 ? 4.852 -16.078 -11.469 1 81.31 420 TRP A CA 1
ATOM 3325 C C . TRP A 1 420 ? 4.348 -16.672 -12.781 1 81.31 420 TRP A C 1
ATOM 3327 O O . TRP A 1 420 ? 4.484 -17.875 -13.023 1 81.31 420 TRP A O 1
ATOM 3337 N N . ILE A 1 421 ? 3.814 -15.844 -13.602 1 74.38 421 ILE A N 1
ATOM 3338 C CA . ILE A 1 421 ? 3.342 -16.297 -14.906 1 74.38 421 ILE A CA 1
ATOM 3339 C C . ILE A 1 421 ? 4.527 -16.719 -15.766 1 74.38 421 ILE A C 1
ATOM 3341 O O . ILE A 1 421 ? 4.496 -17.766 -16.422 1 74.38 421 ILE A O 1
ATOM 3345 N N . CYS A 1 422 ? 5.547 -15.953 -15.75 1 83.38 422 CYS A N 1
ATOM 3346 C CA . CYS A 1 422 ? 6.742 -16.281 -16.531 1 83.38 422 CYS A CA 1
ATOM 3347 C C . CYS A 1 422 ? 7.363 -17.578 -16.031 1 83.38 422 CYS A C 1
ATOM 3349 O O . CYS A 1 422 ? 7.82 -18.391 -16.844 1 83.38 422 CYS A O 1
ATOM 3351 N N . GLN A 1 423 ? 7.312 -17.812 -14.711 1 86.69 423 GLN A N 1
ATOM 3352 C CA . GLN A 1 423 ? 7.883 -19.047 -14.156 1 86.69 423 GLN A CA 1
ATOM 3353 C C . GLN A 1 423 ? 7.07 -20.266 -14.578 1 86.69 423 GLN A C 1
ATOM 3355 O O . GLN A 1 423 ? 7.629 -21.328 -14.812 1 86.69 423 GLN A O 1
ATOM 3360 N N . SER A 1 424 ? 5.789 -20.062 -14.695 1 75.62 424 SER A N 1
ATOM 3361 C CA . SER A 1 424 ? 4.938 -21.188 -15.102 1 75.62 424 SER A CA 1
ATOM 3362 C C . SER A 1 424 ? 5.223 -21.594 -16.547 1 75.62 424 SER A C 1
ATOM 3364 O O . SER A 1 424 ? 5.176 -22.781 -16.875 1 75.62 424 SER A O 1
ATOM 3366 N N . VAL A 1 425 ? 5.629 -20.656 -17.359 1 74.94 425 VAL A N 1
ATOM 3367 C CA . VAL A 1 425 ? 5.949 -20.938 -18.766 1 74.94 425 VAL A CA 1
ATOM 3368 C C . VAL A 1 425 ? 7.309 -21.609 -18.859 1 74.94 425 VAL A C 1
ATOM 3370 O O . VAL A 1 425 ? 7.504 -22.516 -19.672 1 74.94 425 VAL A O 1
ATOM 3373 N N . VAL A 1 426 ? 8.18 -21.281 -17.969 1 84.44 426 VAL A N 1
ATOM 3374 C CA . VAL A 1 426 ? 9.531 -21.828 -17.984 1 84.44 426 VAL A CA 1
ATOM 3375 C C . VAL A 1 426 ? 9.516 -23.281 -17.516 1 84.44 426 VAL A C 1
ATOM 3377 O O . VAL A 1 426 ? 10.25 -24.125 -18.047 1 84.44 426 VAL A O 1
ATOM 3380 N N . VAL A 1 427 ? 8.664 -23.578 -16.578 1 77.62 427 VAL A N 1
ATOM 3381 C CA . VAL A 1 427 ? 8.609 -24.922 -16 1 77.62 427 VAL A CA 1
ATOM 3382 C C . VAL A 1 427 ? 8.07 -25.891 -17.047 1 77.62 427 VAL A C 1
ATOM 3384 O O . VAL A 1 427 ? 8.398 -27.078 -17.016 1 77.62 427 VAL A O 1
ATOM 3387 N N . PHE A 1 428 ? 7.387 -25.281 -18.016 1 70.88 428 PHE A N 1
ATOM 3388 C CA . PHE A 1 428 ? 6.875 -26.141 -19.062 1 70.88 428 PHE A CA 1
ATOM 3389 C C . PHE A 1 428 ? 7.891 -26.266 -20.203 1 70.88 428 PHE A C 1
ATOM 3391 O O . PHE A 1 428 ? 7.605 -26.891 -21.234 1 70.88 428 PHE A O 1
ATOM 3398 N N . GLY A 1 429 ? 9.086 -25.719 -20 1 76.69 429 GLY A N 1
ATOM 3399 C CA . GLY A 1 429 ? 10.195 -25.953 -20.906 1 76.69 429 GLY A CA 1
ATOM 3400 C C . GLY A 1 429 ? 10.461 -24.766 -21.828 1 76.69 429 GLY A C 1
ATOM 3401 O O . GLY A 1 429 ? 11.516 -24.688 -22.453 1 76.69 429 GLY A O 1
ATOM 3402 N N . PHE A 1 430 ? 9.609 -23.875 -21.938 1 79.88 430 PHE A N 1
ATOM 3403 C CA . PHE A 1 430 ? 9.773 -22.688 -22.781 1 79.88 430 PHE A CA 1
ATOM 3404 C C . PHE A 1 430 ? 10.57 -21.609 -22.047 1 79.88 430 PHE A C 1
ATOM 3406 O O . PHE A 1 430 ? 10.258 -21.266 -20.906 1 79.88 430 PHE A O 1
ATOM 3413 N N . PRO A 1 431 ? 11.602 -21.109 -22.625 1 85.81 431 PRO A N 1
ATOM 3414 C CA . PRO A 1 431 ? 12.219 -21.297 -23.938 1 85.81 431 PRO A CA 1
ATOM 3415 C C . PRO A 1 431 ? 13.562 -22.016 -23.859 1 85.81 431 PRO A C 1
ATOM 3417 O O . PRO A 1 431 ? 14.328 -22.016 -24.828 1 85.81 431 PRO A O 1
ATOM 3420 N N . TYR A 1 432 ? 13.812 -22.656 -22.734 1 90.19 432 TYR A N 1
ATOM 3421 C CA . TYR A 1 432 ? 15.18 -23.078 -22.453 1 90.19 432 TYR A CA 1
ATOM 3422 C C . TYR A 1 432 ? 15.406 -24.516 -22.891 1 90.19 432 TYR A C 1
ATOM 3424 O O . TYR A 1 432 ? 16.203 -25.234 -22.281 1 90.19 432 TYR A O 1
ATOM 3432 N N . THR A 1 433 ? 14.703 -24.953 -23.844 1 83.38 433 THR A N 1
ATOM 3433 C CA . THR A 1 433 ? 14.922 -26.266 -24.469 1 83.38 433 THR A CA 1
ATOM 3434 C C . THR A 1 433 ? 15.5 -26.094 -25.859 1 83.38 433 THR A C 1
ATOM 3436 O O . THR A 1 433 ? 15.391 -25.031 -26.469 1 83.38 433 THR A O 1
ATOM 3439 N N . PRO A 1 434 ? 16.234 -27.078 -26.281 1 81.69 434 PRO A N 1
ATOM 3440 C CA . PRO A 1 434 ? 16.875 -26.969 -27.594 1 81.69 434 PRO A CA 1
ATOM 3441 C C . PRO A 1 434 ? 15.875 -26.672 -28.703 1 81.69 434 PRO A C 1
ATOM 3443 O O . PRO A 1 434 ? 16.234 -26.047 -29.703 1 81.69 434 PRO A O 1
ATOM 3446 N N . GLU A 1 435 ? 14.672 -26.938 -28.5 1 75.44 435 GLU A N 1
ATOM 3447 C CA . GLU A 1 435 ? 13.641 -26.734 -29.531 1 75.44 435 GLU A CA 1
ATOM 3448 C C . GLU A 1 435 ? 13.273 -25.266 -29.656 1 75.44 435 GLU A C 1
ATOM 3450 O O . GLU A 1 435 ? 12.938 -24.797 -30.75 1 75.44 435 GLU A O 1
ATOM 3455 N N . TYR A 1 436 ? 13.414 -24.547 -28.562 1 79.38 436 TYR A N 1
ATOM 3456 C CA . TYR A 1 436 ? 12.859 -23.203 -28.562 1 79.38 436 TYR A CA 1
ATOM 3457 C C . TYR A 1 436 ? 13.969 -22.156 -28.469 1 79.38 436 TYR A C 1
ATOM 3459 O O . TYR A 1 436 ? 13.836 -21.062 -29 1 79.38 436 TYR A O 1
ATOM 3467 N N . ILE A 1 437 ? 15.031 -22.422 -27.828 1 85.38 437 ILE A N 1
ATOM 3468 C CA . ILE A 1 437 ? 16 -21.422 -27.375 1 85.38 437 ILE A CA 1
ATOM 3469 C C . ILE A 1 437 ? 16.578 -20.688 -28.594 1 85.38 437 ILE A C 1
ATOM 3471 O O . ILE A 1 437 ? 16.797 -19.469 -28.547 1 85.38 437 ILE A O 1
ATOM 3475 N N . TRP A 1 438 ? 16.719 -21.359 -29.734 1 82.44 438 TRP A N 1
ATOM 3476 C CA . TRP A 1 438 ? 17.375 -20.734 -30.891 1 82.44 438 TRP A CA 1
ATOM 3477 C C . TRP A 1 438 ? 16.328 -20.25 -31.891 1 82.44 438 TRP A C 1
ATOM 3479 O O . TRP A 1 438 ? 16.625 -19.391 -32.719 1 82.44 438 TRP A O 1
ATOM 3489 N N . ASP A 1 439 ? 15.078 -20.797 -31.812 1 80.38 439 ASP A N 1
ATOM 3490 C CA . ASP A 1 439 ? 14.023 -20.422 -32.75 1 80.38 439 ASP A CA 1
ATOM 3491 C C . ASP A 1 439 ? 13.438 -19.062 -32.406 1 80.38 439 ASP A C 1
ATOM 3493 O O . ASP A 1 439 ? 13.016 -18.328 -33.312 1 80.38 439 ASP A O 1
ATOM 3497 N N . ILE A 1 440 ? 13.383 -18.766 -31.125 1 84.25 440 ILE A N 1
ATOM 3498 C CA . ILE A 1 440 ? 12.812 -17.5 -30.688 1 84.25 440 ILE A CA 1
ATOM 3499 C C . ILE A 1 440 ? 13.812 -16.766 -29.797 1 84.25 440 ILE A C 1
ATOM 3501 O O . ILE A 1 440 ? 13.547 -16.547 -28.609 1 84.25 440 ILE A O 1
ATOM 3505 N N . PRO A 1 441 ? 14.812 -16.203 -30.391 1 88.75 441 PRO A N 1
ATOM 3506 C CA . PRO A 1 441 ? 15.898 -15.641 -29.594 1 88.75 441 PRO A CA 1
ATOM 3507 C C . PRO A 1 441 ? 15.492 -14.375 -28.828 1 88.75 441 PRO A C 1
ATOM 3509 O O . PRO A 1 441 ? 15.93 -14.164 -27.703 1 88.75 441 PRO A O 1
ATOM 3512 N N . VAL A 1 442 ? 14.617 -13.57 -29.391 1 89.94 442 VAL A N 1
ATOM 3513 C CA . VAL A 1 442 ? 14.242 -12.312 -28.75 1 89.94 442 VAL A CA 1
ATOM 3514 C C . VAL A 1 442 ? 13.469 -12.594 -27.469 1 89.94 442 VAL A C 1
ATOM 3516 O O . VAL A 1 442 ? 13.75 -12 -26.422 1 89.94 442 VAL A O 1
ATOM 3519 N N . VAL A 1 443 ? 12.578 -13.539 -27.516 1 85.44 443 VAL A N 1
ATOM 3520 C CA . VAL A 1 443 ? 11.781 -13.883 -26.344 1 85.44 443 VAL A CA 1
ATOM 3521 C C . VAL A 1 443 ? 12.68 -14.531 -25.281 1 85.44 443 VAL A C 1
ATOM 3523 O O . VAL A 1 443 ? 12.508 -14.305 -24.078 1 85.44 443 VAL A O 1
ATOM 3526 N N . THR A 1 444 ? 13.633 -15.281 -25.781 1 91.44 444 THR A N 1
ATOM 3527 C CA . THR A 1 444 ? 14.562 -15.93 -24.875 1 91.44 444 THR A CA 1
ATOM 3528 C C . THR A 1 444 ? 15.391 -14.898 -24.109 1 91.44 444 THR A C 1
ATOM 3530 O O . THR A 1 444 ? 15.594 -15.023 -22.906 1 91.44 444 THR A O 1
ATOM 3533 N N . VAL A 1 445 ? 15.789 -13.922 -24.828 1 93.38 445 VAL A N 1
ATOM 3534 C CA . VAL A 1 445 ? 16.609 -12.898 -24.203 1 93.38 445 VAL A CA 1
ATOM 3535 C C . VAL A 1 445 ? 15.766 -12.086 -23.219 1 93.38 445 VAL A C 1
ATOM 3537 O O . VAL A 1 445 ? 16.219 -11.789 -22.109 1 93.38 445 VAL A O 1
ATOM 3540 N N . ILE A 1 446 ? 14.562 -11.812 -23.531 1 91.88 446 ILE A N 1
ATOM 3541 C CA . ILE A 1 446 ? 13.688 -11.023 -22.672 1 91.88 446 ILE A CA 1
ATOM 3542 C C . ILE A 1 446 ? 13.398 -11.797 -21.375 1 91.88 446 ILE A C 1
ATOM 3544 O O . ILE A 1 446 ? 13.484 -11.234 -20.281 1 91.88 446 ILE A O 1
ATOM 3548 N N . LEU A 1 447 ? 13.125 -13.023 -21.531 1 91.69 447 LEU A N 1
ATOM 3549 C CA . LEU A 1 447 ? 12.812 -13.836 -20.359 1 91.69 447 LEU A CA 1
ATOM 3550 C C . LEU A 1 447 ? 14.055 -14.055 -19.5 1 91.69 447 LEU A C 1
ATOM 3552 O O . LEU A 1 447 ? 13.969 -14.156 -18.281 1 91.69 447 LEU A O 1
ATOM 3556 N N . THR A 1 448 ? 15.211 -14.07 -20.203 1 94.94 448 THR A N 1
ATOM 3557 C CA . THR A 1 448 ? 16.453 -14.289 -19.469 1 94.94 448 THR A CA 1
ATOM 3558 C C . THR A 1 448 ? 16.859 -13.031 -18.703 1 94.94 448 THR A C 1
ATOM 3560 O O . THR A 1 448 ? 17.531 -13.117 -17.672 1 94.94 448 THR A O 1
ATOM 3563 N N . LEU A 1 449 ? 16.344 -11.906 -19.125 1 95.38 449 LEU A N 1
ATOM 3564 C CA . LEU A 1 449 ? 16.672 -10.648 -18.453 1 95.38 449 LEU A CA 1
ATOM 3565 C C . LEU A 1 449 ? 15.789 -10.438 -17.234 1 95.38 449 LEU A C 1
ATOM 3567 O O . LEU A 1 449 ? 16.016 -9.523 -16.438 1 95.38 449 LEU A O 1
ATOM 3571 N N . LEU A 1 450 ? 14.883 -11.305 -17.062 1 95.69 450 LEU A N 1
ATOM 3572 C CA . LEU A 1 450 ? 14.039 -11.289 -15.875 1 95.69 450 LEU A CA 1
ATOM 3573 C C . LEU A 1 450 ? 14.523 -12.305 -14.844 1 95.69 450 LEU A C 1
ATOM 3575 O O . LEU A 1 450 ? 14.43 -13.516 -15.07 1 95.69 450 LEU A O 1
ATOM 3579 N N . PRO A 1 451 ? 14.977 -11.844 -13.656 1 96.12 451 PRO A N 1
ATOM 3580 C CA . PRO A 1 451 ? 15.672 -12.719 -12.711 1 96.12 451 PRO A CA 1
ATOM 3581 C C . PRO A 1 451 ? 14.852 -13.945 -12.32 1 96.12 451 PRO A C 1
ATOM 3583 O O . PRO A 1 451 ? 15.414 -14.992 -11.992 1 96.12 451 PRO A O 1
ATOM 3586 N N . TRP A 1 452 ? 13.578 -13.938 -12.367 1 95.25 452 TRP A N 1
ATOM 3587 C CA . TRP A 1 452 ? 12.758 -15.055 -11.906 1 95.25 452 TRP A CA 1
ATOM 3588 C C . TRP A 1 452 ? 12.719 -16.172 -12.945 1 95.25 452 TRP A C 1
ATOM 3590 O O . TRP A 1 452 ? 12.414 -17.328 -12.617 1 95.25 452 TRP A O 1
ATOM 3600 N N . SER A 1 453 ? 13.062 -15.898 -14.242 1 94.31 453 SER A N 1
ATOM 3601 C CA . SER A 1 453 ? 13.062 -16.922 -15.273 1 94.31 453 SER A CA 1
ATOM 3602 C C . SER A 1 453 ? 14.281 -17.844 -15.148 1 94.31 453 SER A C 1
ATOM 3604 O O . SER A 1 453 ? 14.148 -19.062 -15.117 1 94.31 453 SER A O 1
ATOM 3606 N N . PRO A 1 454 ? 15.5 -17.312 -15.047 1 96.31 454 PRO A N 1
ATOM 3607 C CA . PRO A 1 454 ? 16.641 -18.203 -14.805 1 96.31 454 PRO A CA 1
ATOM 3608 C C . PRO A 1 454 ? 16.516 -18.984 -13.5 1 96.31 454 PRO A C 1
ATOM 3610 O O . PRO A 1 454 ? 17 -20.109 -13.406 1 96.31 454 PRO A O 1
ATOM 3613 N N . LEU A 1 455 ? 15.891 -18.391 -12.453 1 96.12 455 LEU A N 1
ATOM 3614 C CA . LEU A 1 455 ? 15.68 -19.109 -11.195 1 96.12 455 LEU A CA 1
ATOM 3615 C C . LEU A 1 455 ? 14.805 -20.344 -11.414 1 96.12 455 LEU A C 1
ATOM 3617 O O . LEU A 1 455 ? 15.109 -21.422 -10.906 1 96.12 455 LEU A O 1
ATOM 3621 N N . ALA A 1 456 ? 13.734 -20.125 -12.148 1 93.62 456 ALA A N 1
ATOM 3622 C CA . ALA A 1 456 ? 12.82 -21.219 -12.406 1 93.62 456 ALA A CA 1
ATOM 3623 C C . ALA A 1 456 ? 13.523 -22.359 -13.156 1 93.62 456 ALA A C 1
ATOM 3625 O O . ALA A 1 456 ? 13.336 -23.531 -12.836 1 93.62 456 ALA A O 1
ATOM 3626 N N . LYS A 1 457 ? 14.352 -22.016 -14.141 1 94 457 LYS A N 1
ATOM 3627 C CA . LYS A 1 457 ? 15.086 -23.016 -14.922 1 94 457 LYS A CA 1
ATOM 3628 C C . LYS A 1 457 ? 16.062 -23.781 -14.047 1 94 457 LYS A C 1
ATOM 3630 O O . LYS A 1 457 ? 16.141 -25 -14.117 1 94 457 LYS A O 1
ATOM 3635 N N . ALA A 1 458 ? 16.812 -23.125 -13.203 1 95.88 458 ALA A N 1
ATOM 3636 C CA . ALA A 1 458 ? 17.781 -23.766 -12.32 1 95.88 458 ALA A CA 1
ATOM 3637 C C . ALA A 1 458 ? 17.094 -24.688 -11.32 1 95.88 458 ALA A C 1
ATOM 3639 O O . ALA A 1 458 ? 17.578 -25.781 -11.047 1 95.88 458 ALA A O 1
ATOM 3640 N N . CYS A 1 459 ? 15.969 -24.219 -10.758 1 93.94 459 CYS A N 1
ATOM 3641 C CA . CYS A 1 459 ? 15.242 -25.031 -9.789 1 93.94 459 CYS A CA 1
ATOM 3642 C C . CYS A 1 459 ? 14.641 -26.266 -10.453 1 93.94 459 CYS A C 1
ATOM 3644 O O . CYS A 1 459 ? 14.562 -27.328 -9.836 1 93.94 459 CYS A O 1
ATOM 3646 N N . ASP A 1 460 ? 14.227 -26.047 -11.664 1 90.69 460 ASP A N 1
ATOM 3647 C CA . ASP A 1 460 ? 13.695 -27.188 -12.414 1 90.69 460 ASP A CA 1
ATOM 3648 C C . ASP A 1 460 ? 14.773 -28.234 -12.633 1 90.69 460 ASP A C 1
ATOM 3650 O O . ASP A 1 460 ? 14.508 -29.438 -12.492 1 90.69 460 ASP A O 1
ATOM 3654 N N . ASP A 1 461 ? 16 -27.844 -12.961 1 91.62 461 ASP A N 1
ATOM 3655 C CA . ASP A 1 461 ? 17.125 -28.766 -13.164 1 91.62 461 ASP A CA 1
ATOM 3656 C C . ASP A 1 461 ? 17.5 -29.469 -11.859 1 91.62 461 ASP A C 1
ATOM 3658 O O . ASP A 1 461 ? 17.703 -30.672 -11.828 1 91.62 461 ASP A O 1
ATOM 3662 N N . LEU A 1 462 ? 17.594 -28.688 -10.82 1 92.81 462 LEU A N 1
ATOM 3663 C CA . LEU A 1 462 ? 17.984 -29.219 -9.523 1 92.81 462 LEU A CA 1
ATOM 3664 C C . LEU A 1 462 ? 16.906 -30.156 -8.984 1 92.81 462 LEU A C 1
ATOM 3666 O O . LEU A 1 462 ? 17.219 -31.141 -8.289 1 92.81 462 LEU A O 1
ATOM 3670 N N . GLY A 1 463 ? 15.68 -29.797 -9.273 1 88.75 463 GLY A N 1
ATOM 3671 C CA . GLY A 1 463 ? 14.586 -30.672 -8.883 1 88.75 463 GLY A CA 1
ATOM 3672 C C . GLY A 1 463 ? 14.57 -31.984 -9.641 1 88.75 463 GLY A C 1
ATOM 3673 O O . GLY A 1 463 ? 14.312 -33.031 -9.055 1 88.75 463 GLY A O 1
ATOM 3674 N N . ALA A 1 464 ? 14.891 -31.922 -10.945 1 83.81 464 ALA A N 1
ATOM 3675 C CA . ALA A 1 464 ? 14.945 -33.125 -11.773 1 83.81 464 ALA A CA 1
ATOM 3676 C C . ALA A 1 464 ? 16.094 -34.031 -11.344 1 83.81 464 ALA A C 1
ATOM 3678 O O . ALA A 1 464 ? 15.977 -35.281 -11.414 1 83.81 464 ALA A O 1
ATOM 3679 N N . ALA A 1 465 ? 17.141 -33.469 -10.828 1 87.69 465 ALA A N 1
ATOM 3680 C CA . ALA A 1 465 ? 18.312 -34.219 -10.406 1 87.69 465 ALA A CA 1
ATOM 3681 C C . ALA A 1 465 ? 18.062 -34.938 -9.062 1 87.69 465 ALA A C 1
ATOM 3683 O O . ALA A 1 465 ? 18.844 -35.781 -8.656 1 87.69 465 ALA A O 1
ATOM 3684 N N . THR A 1 466 ? 16.969 -34.562 -8.398 1 86.38 466 THR A N 1
ATOM 3685 C CA . THR A 1 466 ? 16.688 -35.156 -7.094 1 86.38 466 THR A CA 1
ATOM 3686 C C . THR A 1 466 ? 15.289 -35.781 -7.082 1 86.38 466 THR A C 1
ATOM 3688 O O . THR A 1 466 ? 14.664 -35.875 -6.027 1 86.38 466 THR A O 1
ATOM 3691 N N . GLU A 1 467 ? 14.727 -36 -8.172 1 74.5 467 GLU A N 1
ATOM 3692 C CA . GLU A 1 467 ? 13.359 -36.5 -8.289 1 74.5 467 GLU A CA 1
ATOM 3693 C C . GLU A 1 467 ? 13.219 -37.875 -7.652 1 74.5 467 GLU A C 1
ATOM 3695 O O . GLU A 1 467 ? 12.211 -38.188 -7.004 1 74.5 467 GLU A O 1
ATOM 3700 N N . THR A 1 468 ? 14.305 -38.75 -7.891 1 66.06 468 THR A N 1
ATOM 3701 C CA . THR A 1 468 ? 14.234 -40.094 -7.363 1 66.06 468 THR A CA 1
ATOM 3702 C C . THR A 1 468 ? 15.188 -40.281 -6.188 1 66.06 468 THR A C 1
ATOM 3704 O O . THR A 1 468 ? 16.094 -39.469 -5.992 1 66.06 468 THR A O 1
ATOM 3707 N N . GLU A 1 469 ? 14.891 -41.125 -5.32 1 64.5 469 GLU A N 1
ATOM 3708 C CA . GLU A 1 469 ? 15.734 -41.406 -4.156 1 64.5 469 GLU A CA 1
ATOM 3709 C C . GLU A 1 469 ? 17.141 -41.781 -4.578 1 64.5 469 GLU A C 1
ATOM 3711 O O . GLU A 1 469 ? 18.109 -41.531 -3.863 1 64.5 469 GLU A O 1
ATOM 3716 N N . SER A 1 470 ? 17.203 -42.344 -5.844 1 63.53 470 SER A N 1
ATOM 3717 C CA . SER A 1 470 ? 18.5 -42.812 -6.297 1 63.53 470 SER A CA 1
ATOM 3718 C C . SER A 1 470 ? 19.281 -41.719 -7.016 1 63.53 470 SER A C 1
ATOM 3720 O O . SER A 1 470 ? 20.469 -41.844 -7.277 1 63.53 470 SER A O 1
ATOM 3722 N N . SER A 1 471 ? 18.625 -40.625 -7.176 1 74.19 471 SER A N 1
ATOM 3723 C CA . SER A 1 471 ? 19.266 -39.531 -7.883 1 74.19 471 SER A CA 1
ATOM 3724 C C . SER A 1 471 ? 20.266 -38.812 -6.984 1 74.19 471 SER A C 1
ATOM 3726 O O . SER A 1 471 ? 19.938 -38.406 -5.859 1 74.19 471 SER A O 1
ATOM 3728 N N . PRO A 1 472 ? 21.547 -38.75 -7.281 1 80.81 472 PRO A N 1
ATOM 3729 C CA . PRO A 1 472 ? 22.594 -38.188 -6.426 1 80.81 472 PRO A CA 1
ATOM 3730 C C . PRO A 1 472 ? 22.5 -36.656 -6.336 1 80.81 472 PRO A C 1
ATOM 3732 O O . PRO A 1 472 ? 23.062 -36.062 -5.414 1 80.81 472 PRO A O 1
ATOM 3735 N N . GLY A 1 473 ? 21.781 -36 -7.117 1 88.62 473 GLY A N 1
ATOM 3736 C CA . GLY A 1 473 ? 21.812 -34.562 -7.172 1 88.62 473 GLY A CA 1
ATOM 3737 C C . GLY A 1 473 ? 22.953 -34.031 -8.031 1 88.62 473 GLY A C 1
ATOM 3738 O O . GLY A 1 473 ? 23.641 -34.781 -8.695 1 88.62 473 GLY A O 1
ATOM 3739 N N . ILE A 1 474 ? 23.109 -32.719 -8.055 1 92.81 474 ILE A N 1
ATOM 3740 C CA . ILE A 1 474 ? 24.156 -32.094 -8.859 1 92.81 474 ILE A CA 1
ATOM 3741 C C . ILE A 1 474 ? 25.281 -31.594 -7.953 1 92.81 474 ILE A C 1
ATOM 3743 O O . ILE A 1 474 ? 25.031 -30.812 -7.027 1 92.81 474 ILE A O 1
ATOM 3747 N N . SER A 1 475 ? 26.531 -32 -8.172 1 91.81 475 SER A N 1
ATOM 3748 C CA . SER A 1 475 ? 27.703 -31.547 -7.426 1 91.81 475 SER A CA 1
ATOM 3749 C C . SER A 1 475 ? 28.281 -30.281 -8.039 1 91.81 475 SER A C 1
ATOM 3751 O O . SER A 1 475 ? 27.969 -29.938 -9.172 1 91.81 475 SER A O 1
ATOM 3753 N N . TRP A 1 476 ? 29.078 -29.562 -7.246 1 93.69 476 TRP A N 1
ATOM 3754 C CA . TRP A 1 476 ? 29.656 -28.297 -7.691 1 93.69 476 TRP A CA 1
ATOM 3755 C C . TRP A 1 476 ? 30.5 -28.5 -8.945 1 93.69 476 TRP A C 1
ATOM 3757 O O . TRP A 1 476 ? 30.5 -27.656 -9.844 1 93.69 476 TRP A O 1
ATOM 3767 N N . SER A 1 477 ? 31.156 -29.625 -9.109 1 89.69 477 SER A N 1
ATOM 3768 C CA . SER A 1 477 ? 32.062 -29.891 -10.234 1 89.69 477 SER A CA 1
ATOM 3769 C C . SER A 1 477 ? 31.266 -30.234 -11.492 1 89.69 477 SER A C 1
ATOM 3771 O O . SER A 1 477 ? 31.734 -30.016 -12.609 1 89.69 477 SER A O 1
ATOM 3773 N N . ASN A 1 478 ? 30.062 -30.703 -11.328 1 90.44 478 ASN A N 1
ATOM 3774 C CA . ASN A 1 478 ? 29.219 -31.109 -12.453 1 90.44 478 ASN A CA 1
ATOM 3775 C C . ASN A 1 478 ? 28.188 -30.047 -12.797 1 90.44 478 ASN A C 1
ATOM 3777 O O . ASN A 1 478 ? 27.156 -30.344 -13.406 1 90.44 478 ASN A O 1
ATOM 3781 N N . ARG A 1 479 ? 28.438 -28.828 -12.422 1 92 479 ARG A N 1
ATOM 3782 C CA . ARG A 1 479 ? 27.422 -27.797 -12.562 1 92 479 ARG A CA 1
ATOM 3783 C C . ARG A 1 479 ? 27.25 -27.391 -14.023 1 92 479 ARG A C 1
ATOM 3785 O O . ARG A 1 479 ? 26.203 -26.875 -14.406 1 92 479 ARG A O 1
ATOM 3792 N N . ALA A 1 480 ? 28.266 -27.641 -14.859 1 91.62 480 ALA A N 1
ATOM 3793 C CA . ALA A 1 480 ? 28.172 -27.312 -16.281 1 91.62 480 ALA A CA 1
ATOM 3794 C C . ALA A 1 480 ? 27.984 -28.562 -17.125 1 91.62 480 ALA A C 1
ATOM 3796 O O . ALA A 1 480 ? 27.219 -28.562 -18.094 1 91.62 480 ALA A O 1
ATOM 3797 N N . ALA A 1 481 ? 28.5 -29.688 -16.703 1 87.62 481 ALA A N 1
ATOM 3798 C CA . ALA A 1 481 ? 28.641 -30.875 -17.547 1 87.62 481 ALA A CA 1
ATOM 3799 C C . ALA A 1 481 ? 27.344 -31.672 -17.578 1 87.62 481 ALA A C 1
ATOM 3801 O O . ALA A 1 481 ? 27.125 -32.469 -18.484 1 87.62 481 ALA A O 1
ATOM 3802 N N . TYR A 1 482 ? 26.5 -31.469 -16.594 1 88.81 482 TYR A N 1
ATOM 3803 C CA . TYR A 1 482 ? 25.281 -32.281 -16.547 1 88.81 482 TYR A CA 1
ATOM 3804 C C . TYR A 1 482 ? 24.375 -31.953 -17.734 1 88.81 482 TYR A C 1
ATOM 3806 O O . TYR A 1 482 ? 23.531 -32.781 -18.125 1 88.81 482 TYR A O 1
ATOM 3814 N N . CYS A 1 483 ? 24.438 -30.75 -18.312 1 87.81 483 CYS A N 1
ATOM 3815 C CA . CYS A 1 483 ? 23.578 -30.25 -19.375 1 87.81 483 CYS A CA 1
ATOM 3816 C C . CYS A 1 483 ? 24.234 -30.422 -20.734 1 87.81 483 CYS A C 1
ATOM 3818 O O . CYS A 1 483 ? 25.188 -29.719 -21.078 1 87.81 483 CYS A O 1
ATOM 3820 N N . GLN A 1 484 ? 23.781 -31.375 -21.438 1 80.5 484 GLN A N 1
ATOM 3821 C CA . GLN A 1 484 ? 24.328 -31.656 -22.766 1 80.5 484 GLN A CA 1
ATOM 3822 C C . GLN A 1 484 ? 23.203 -31.828 -23.781 1 80.5 484 GLN A C 1
ATOM 3824 O O . GLN A 1 484 ? 22.172 -32.406 -23.484 1 80.5 484 GLN A O 1
ATOM 3829 N N . ASP A 1 485 ? 23.234 -31.016 -24.906 1 78.31 485 ASP A N 1
ATOM 3830 C CA . ASP A 1 485 ? 22.281 -31.188 -26 1 78.31 485 ASP A CA 1
ATOM 3831 C C . ASP A 1 485 ? 22.75 -32.25 -26.984 1 78.31 485 ASP A C 1
ATOM 3833 O O . ASP A 1 485 ? 23.562 -31.984 -27.859 1 78.31 485 ASP A O 1
ATOM 3837 N N . GLN A 1 486 ? 22.484 -33.438 -26.766 1 68.5 486 GLN A N 1
ATOM 3838 C CA . GLN A 1 486 ? 22.875 -34.5 -27.688 1 68.5 486 GLN A CA 1
ATOM 3839 C C . GLN A 1 486 ? 21.719 -34.938 -28.594 1 68.5 486 GLN A C 1
ATOM 3841 O O . GLN A 1 486 ? 20.656 -35.344 -28.109 1 68.5 486 GLN A O 1
ATOM 3846 N N . PRO A 1 487 ? 21.766 -34.344 -29.953 1 57.12 487 PRO A N 1
ATOM 3847 C CA . PRO A 1 487 ? 20.672 -34.688 -30.875 1 57.12 487 PRO A CA 1
ATOM 3848 C C . PRO A 1 487 ? 20.406 -36.188 -30.938 1 57.12 487 PRO A C 1
ATOM 3850 O O . PRO A 1 487 ? 19.281 -36.625 -31.219 1 57.12 487 PRO A O 1
ATOM 3853 N N . ASP A 1 488 ? 21.656 -36.906 -31.297 1 50.44 488 ASP A N 1
ATOM 3854 C CA . ASP A 1 488 ? 21.5 -38.312 -31.703 1 50.44 488 ASP A CA 1
ATOM 3855 C C . ASP A 1 488 ? 20.891 -39.125 -30.562 1 50.44 488 ASP A C 1
ATOM 3857 O O . ASP A 1 488 ? 21.125 -38.844 -29.391 1 50.44 488 ASP A O 1
ATOM 3861 N N . ARG A 1 489 ? 19.766 -39.688 -31 1 47.06 489 ARG A N 1
ATOM 3862 C CA . ARG A 1 489 ? 18.891 -40.656 -30.344 1 47.06 489 ARG A CA 1
ATOM 3863 C C . ARG A 1 489 ? 19.688 -41.625 -29.469 1 47.06 489 ARG A C 1
ATOM 3865 O O . ARG A 1 489 ? 19.109 -42.5 -28.828 1 47.06 489 ARG A O 1
ATOM 3872 N N . SER A 1 490 ? 20.875 -41.875 -30.062 1 38.5 490 SER A N 1
ATOM 3873 C CA . SER A 1 490 ? 21.438 -43.094 -29.516 1 38.5 490 SER A CA 1
ATOM 3874 C C . SER A 1 490 ? 21.688 -42.969 -28.016 1 38.5 490 SER A C 1
ATOM 3876 O O . SER A 1 490 ? 22.109 -41.938 -27.531 1 38.5 490 SER A O 1
ATOM 3878 N N . GLN A 1 491 ? 20.891 -43.656 -27.359 1 38.91 491 GLN A N 1
ATOM 3879 C CA . GLN A 1 491 ? 20.641 -44.062 -25.984 1 38.91 491 GLN A CA 1
ATOM 3880 C C . GLN A 1 491 ? 21.922 -44 -25.156 1 38.91 491 GLN A C 1
ATOM 3882 O O . GLN A 1 491 ? 21.938 -44.375 -23.969 1 38.91 491 GLN A O 1
ATOM 3887 N N . GLN A 1 492 ? 23.125 -44.406 -25.859 1 36 492 GLN A N 1
ATOM 3888 C CA . GLN A 1 492 ? 24.156 -45.219 -25.219 1 36 492 GLN A CA 1
ATOM 3889 C C . GLN A 1 492 ? 24.656 -44.531 -23.938 1 36 492 GLN A C 1
ATOM 3891 O O . GLN A 1 492 ? 25.422 -45.125 -23.172 1 36 492 GLN A O 1
ATOM 3896 N N . VAL A 1 493 ? 25.109 -43.344 -24.078 1 37.91 493 VAL A N 1
ATOM 3897 C CA . VAL A 1 493 ? 26.25 -43.188 -23.172 1 37.91 493 VAL A CA 1
ATOM 3898 C C . VAL A 1 493 ? 25.766 -43.312 -21.719 1 37.91 493 VAL A C 1
ATOM 3900 O O . VAL A 1 493 ? 24.922 -42.562 -21.266 1 37.91 493 VAL A O 1
ATOM 3903 N N . TYR A 1 494 ? 25.734 -44.625 -21.391 1 40.56 494 TYR A N 1
ATOM 3904 C CA . TYR A 1 494 ? 25.734 -45.062 -20.016 1 40.56 494 TYR A CA 1
ATOM 3905 C C . TYR A 1 494 ? 26.391 -44.031 -19.109 1 40.56 494 TYR A C 1
ATOM 3907 O O . TYR A 1 494 ? 27.578 -43.719 -19.25 1 40.56 494 TYR A O 1
ATOM 3915 N N . ARG A 1 495 ? 25.719 -43.094 -18.469 1 46.97 495 ARG A N 1
ATOM 3916 C CA . ARG A 1 495 ? 26.078 -42.219 -17.375 1 46.97 495 ARG A CA 1
ATOM 3917 C C . ARG A 1 495 ? 26.812 -42.969 -16.281 1 46.97 495 ARG A C 1
ATOM 3919 O O . ARG A 1 495 ? 26.422 -44.094 -15.922 1 46.97 495 ARG A O 1
ATOM 3926 N N . GLY A 1 496 ? 27.938 -42.875 -16.281 1 45.19 496 GLY A N 1
ATOM 3927 C CA . GLY A 1 496 ? 28.641 -43.344 -15.109 1 45.19 496 GLY A CA 1
ATOM 3928 C C . GLY A 1 496 ? 27.812 -43.312 -13.852 1 45.19 496 GLY A C 1
ATOM 3929 O O . GLY A 1 496 ? 26.906 -42.469 -13.719 1 45.19 496 GLY A O 1
ATOM 3930 N N . ALA A 1 497 ? 27.531 -44.375 -13.125 1 51.09 497 ALA A N 1
ATOM 3931 C CA . ALA A 1 497 ? 26.984 -44.625 -11.797 1 51.09 497 ALA A CA 1
ATOM 3932 C C . ALA A 1 497 ? 27.219 -43.406 -10.875 1 51.09 497 ALA A C 1
ATOM 3934 O O . ALA A 1 497 ? 28.344 -42.906 -10.766 1 51.09 497 ALA A O 1
ATOM 3935 N N . GLY A 1 498 ? 26.172 -42.531 -10.562 1 61.97 498 GLY A N 1
ATOM 3936 C CA . GLY A 1 498 ? 26.25 -41.594 -9.445 1 61.97 498 GLY A CA 1
ATOM 3937 C C . GLY A 1 498 ? 26.203 -40.125 -9.867 1 61.97 498 GLY A C 1
ATOM 3938 O O . GLY A 1 498 ? 26.484 -39.25 -9.07 1 61.97 498 GLY A O 1
ATOM 3939 N N . VAL A 1 499 ? 26.219 -39.875 -11.328 1 74.12 499 VAL A N 1
ATOM 3940 C CA . VAL A 1 499 ? 26.172 -38.469 -11.719 1 74.12 499 VAL A CA 1
ATOM 3941 C C . VAL A 1 499 ? 24.875 -38.188 -12.492 1 74.12 499 VAL A C 1
ATOM 3943 O O . VAL A 1 499 ? 24.438 -39.031 -13.297 1 74.12 499 VAL A O 1
ATOM 3946 N N . TYR A 1 500 ? 24.203 -37.094 -12.266 1 80.94 500 TYR A N 1
ATOM 3947 C CA . TYR A 1 500 ? 23 -36.656 -12.969 1 80.94 500 TYR A CA 1
ATOM 3948 C C . TYR A 1 500 ? 23.344 -36.031 -14.312 1 80.94 500 TYR A C 1
ATOM 3950 O O . TYR A 1 500 ? 24.266 -35.219 -14.406 1 80.94 500 TYR A O 1
ATOM 3958 N N . GLN A 1 501 ? 22.766 -36.531 -15.383 1 79.38 501 GLN A N 1
ATOM 3959 C CA . GLN A 1 501 ? 22.969 -35.938 -16.703 1 79.38 501 GLN A CA 1
ATOM 3960 C C . GLN A 1 501 ? 21.641 -35.719 -17.422 1 79.38 501 GLN A C 1
ATOM 3962 O O . GLN A 1 501 ? 20.719 -36.531 -17.297 1 79.38 501 GLN A O 1
ATOM 3967 N N . ASP A 1 502 ? 21.469 -34.562 -17.984 1 80.62 502 ASP A N 1
ATOM 3968 C CA . ASP A 1 502 ? 20.312 -34.188 -18.812 1 80.62 502 ASP A CA 1
ATOM 3969 C C . ASP A 1 502 ? 20.734 -33.969 -20.266 1 80.62 502 ASP A C 1
ATOM 3971 O O . ASP A 1 502 ? 21.5 -33.031 -20.547 1 80.62 502 ASP A O 1
ATOM 3975 N N . TRP A 1 503 ? 20.266 -34.75 -21.125 1 77.62 503 TRP A N 1
ATOM 3976 C CA . TRP A 1 503 ? 20.734 -34.719 -22.516 1 77.62 503 TRP A CA 1
ATOM 3977 C C . TRP A 1 503 ? 19.891 -33.781 -23.359 1 77.62 503 TRP A C 1
ATOM 3979 O O . TRP A 1 503 ? 20.125 -33.656 -24.562 1 77.62 503 TRP A O 1
ATOM 3989 N N . ASP A 1 504 ? 18.844 -33.188 -22.875 1 77.88 504 ASP A N 1
ATOM 3990 C CA . ASP A 1 504 ? 18.031 -32.188 -23.562 1 77.88 504 ASP A CA 1
ATOM 3991 C C . ASP A 1 504 ? 18.156 -30.828 -22.906 1 77.88 504 ASP A C 1
ATOM 3993 O O . ASP A 1 504 ? 17.156 -30.109 -22.75 1 77.88 504 ASP A O 1
ATOM 3997 N N . CYS A 1 505 ? 19.297 -30.656 -22.438 1 85.62 505 CYS A N 1
ATOM 3998 C CA . CYS A 1 505 ? 19.516 -29.406 -21.719 1 85.62 505 CYS A CA 1
ATOM 3999 C C . CYS A 1 505 ? 20.531 -28.531 -22.469 1 85.62 505 CYS A C 1
ATOM 4001 O O . CYS A 1 505 ? 21.531 -29.031 -22.984 1 85.62 505 CYS A O 1
ATOM 4003 N N . VAL A 1 506 ? 20.25 -27.172 -22.641 1 89.81 506 VAL A N 1
ATOM 4004 C CA . VAL A 1 506 ? 21.141 -26.25 -23.328 1 89.81 506 VAL A CA 1
ATOM 4005 C C . VAL A 1 506 ? 21.531 -25.109 -22.391 1 89.81 506 VAL A C 1
ATOM 4007 O O . VAL A 1 506 ? 22.547 -24.453 -22.609 1 89.81 506 VAL A O 1
ATOM 4010 N N . PHE A 1 507 ? 20.891 -24.797 -21.391 1 94.25 507 PHE A N 1
ATOM 4011 C CA . PHE A 1 507 ? 21.109 -23.703 -20.438 1 94.25 507 PHE A CA 1
ATOM 4012 C C . PHE A 1 507 ? 21.5 -24.25 -19.078 1 94.25 507 PHE A C 1
ATOM 4014 O O . PHE A 1 507 ? 20.625 -24.609 -18.266 1 94.25 507 PHE A O 1
ATOM 4021 N N . ASN A 1 508 ? 22.859 -24.266 -18.797 1 94.69 508 ASN A N 1
ATOM 4022 C CA . ASN A 1 508 ? 23.359 -24.938 -17.609 1 94.69 508 ASN A CA 1
ATOM 4023 C C . ASN A 1 508 ? 23.406 -24 -16.406 1 94.69 508 ASN A C 1
ATOM 4025 O O . ASN A 1 508 ? 23.094 -22.812 -16.531 1 94.69 508 ASN A O 1
ATOM 4029 N N . LEU A 1 509 ? 23.766 -24.484 -15.25 1 96.62 509 LEU A N 1
ATOM 4030 C CA . LEU A 1 509 ? 23.734 -23.75 -13.992 1 96.62 509 LEU A CA 1
ATOM 4031 C C . LEU A 1 509 ? 24.812 -22.672 -13.961 1 96.62 509 LEU A C 1
ATOM 4033 O O . LEU A 1 509 ? 24.609 -21.594 -13.375 1 96.62 509 LEU A O 1
ATOM 4037 N N . THR A 1 510 ? 25.953 -22.875 -14.57 1 96.62 510 THR A N 1
ATOM 4038 C CA . THR A 1 510 ? 27.016 -21.875 -14.609 1 96.62 510 THR A CA 1
ATOM 4039 C C . THR A 1 510 ? 26.562 -20.656 -15.398 1 96.62 510 THR A C 1
ATOM 4041 O O . THR A 1 510 ? 26.859 -19.516 -15.008 1 96.62 510 THR A O 1
ATOM 4044 N N . GLN A 1 511 ? 25.891 -20.922 -16.469 1 96.19 511 GLN A N 1
ATOM 4045 C CA . GLN A 1 511 ? 25.375 -19.812 -17.266 1 96.19 511 GLN A CA 1
ATOM 4046 C C . GLN A 1 511 ? 24.312 -19.047 -16.484 1 96.19 511 GLN A C 1
ATOM 4048 O O . GLN A 1 511 ? 24.234 -17.812 -16.578 1 96.19 511 GLN A O 1
ATOM 4053 N N . VAL A 1 512 ? 23.5 -19.75 -15.727 1 97.44 512 VAL A N 1
ATOM 4054 C CA . VAL A 1 512 ? 22.484 -19.094 -14.906 1 97.44 512 VAL A CA 1
ATOM 4055 C C . VAL A 1 512 ? 23.156 -18.188 -13.875 1 97.44 512 VAL A C 1
ATOM 4057 O O . VAL A 1 512 ? 22.703 -17.062 -13.648 1 97.44 512 VAL A O 1
ATOM 4060 N N . PHE A 1 513 ? 24.297 -18.656 -13.242 1 97.94 513 PHE A N 1
ATOM 4061 C CA . PHE A 1 513 ? 25.031 -17.844 -12.266 1 97.94 513 PHE A CA 1
ATOM 4062 C C . PHE A 1 513 ? 25.547 -16.562 -12.906 1 97.94 513 PHE A C 1
ATOM 4064 O O . PHE A 1 513 ? 25.422 -15.484 -12.328 1 97.94 513 PHE A O 1
ATOM 4071 N N . TRP A 1 514 ? 25.984 -16.688 -14.094 1 96.94 514 TRP A N 1
ATOM 4072 C CA . TRP A 1 514 ? 26.547 -15.516 -14.773 1 96.94 514 TRP A CA 1
ATOM 4073 C C . TRP A 1 514 ? 25.453 -14.531 -15.164 1 96.94 514 TRP A C 1
ATOM 4075 O O . TRP A 1 514 ? 25.641 -13.32 -15.078 1 96.94 514 TRP A O 1
ATOM 4085 N N . VAL A 1 515 ? 24.359 -15.055 -15.617 1 97.5 515 VAL A N 1
ATOM 4086 C CA . VAL A 1 515 ? 23.25 -14.188 -16.016 1 97.5 515 VAL A CA 1
ATOM 4087 C C . VAL A 1 515 ? 22.734 -13.422 -14.797 1 97.5 515 VAL A C 1
ATOM 4089 O O . VAL A 1 515 ? 22.531 -12.203 -14.867 1 97.5 515 VAL A O 1
ATOM 4092 N N . LEU A 1 516 ? 22.547 -14.125 -13.664 1 98.19 516 LEU A N 1
ATOM 4093 C CA . LEU A 1 516 ? 22.047 -13.477 -12.453 1 98.19 516 LEU A CA 1
ATOM 4094 C C . LEU A 1 516 ? 23.047 -12.453 -11.938 1 98.19 516 LEU A C 1
ATOM 4096 O O . LEU A 1 516 ? 22.656 -11.383 -11.461 1 98.19 516 LEU A O 1
ATOM 4100 N N . PHE A 1 517 ? 24.344 -12.758 -12.055 1 97.94 517 PHE A N 1
ATOM 4101 C CA . PHE A 1 517 ? 25.391 -11.82 -11.648 1 97.94 517 PHE A CA 1
ATOM 4102 C C . PHE A 1 517 ? 25.391 -10.586 -12.539 1 97.94 517 PHE A C 1
ATOM 4104 O O . PHE A 1 517 ? 25.484 -9.453 -12.047 1 97.94 517 PHE A O 1
ATOM 4111 N N . PHE A 1 518 ? 25.234 -10.82 -13.812 1 97.44 518 PHE A N 1
ATOM 4112 C CA . PHE A 1 518 ? 25.172 -9.711 -14.766 1 97.44 518 PHE A CA 1
ATOM 4113 C C . PHE A 1 518 ? 23.953 -8.836 -14.5 1 97.44 518 PHE A C 1
ATOM 4115 O O . PHE A 1 518 ? 24.031 -7.613 -14.578 1 97.44 518 PHE A O 1
ATOM 4122 N N . GLU A 1 519 ? 22.844 -9.461 -14.188 1 98 519 GLU A N 1
ATOM 4123 C CA . GLU A 1 519 ? 21.641 -8.711 -13.875 1 98 519 GLU A CA 1
ATOM 4124 C C . GLU A 1 519 ? 21.828 -7.867 -12.617 1 98 519 GLU A C 1
ATOM 4126 O O . GLU A 1 519 ? 21.344 -6.73 -12.547 1 98 519 GLU A O 1
ATOM 4131 N N . PHE A 1 520 ? 22.562 -8.438 -11.633 1 97.62 520 PHE A N 1
ATOM 4132 C CA . PHE A 1 520 ? 22.844 -7.723 -10.391 1 97.62 520 PHE A CA 1
ATOM 4133 C C . PHE A 1 520 ? 23.641 -6.449 -10.672 1 97.62 520 PHE A C 1
ATOM 4135 O O . PHE A 1 520 ? 23.234 -5.359 -10.266 1 97.62 520 PHE A O 1
ATOM 4142 N N . VAL A 1 521 ? 24.547 -6.539 -11.469 1 97.62 521 VAL A N 1
ATOM 4143 C CA . VAL A 1 521 ? 25.469 -5.434 -11.711 1 97.62 521 VAL A CA 1
ATOM 4144 C C . VAL A 1 521 ? 24.844 -4.426 -12.664 1 97.62 521 VAL A C 1
ATOM 4146 O O . VAL A 1 521 ? 24.844 -3.221 -12.398 1 97.62 521 VAL A O 1
ATOM 4149 N N . VAL A 1 522 ? 24.203 -4.902 -13.695 1 97.06 522 VAL A N 1
ATOM 4150 C CA . VAL A 1 522 ? 23.656 -4.023 -14.719 1 97.06 522 VAL A CA 1
ATOM 4151 C C . VAL A 1 522 ? 22.469 -3.25 -14.156 1 97.06 522 VAL A C 1
ATOM 4153 O O . VAL A 1 522 ? 22.359 -2.037 -14.359 1 97.06 522 VAL A O 1
ATOM 4156 N N . TYR A 1 523 ? 21.578 -3.965 -13.453 1 97.69 523 TYR A N 1
ATOM 4157 C CA . TYR A 1 523 ? 20.422 -3.281 -12.906 1 97.69 523 TYR A CA 1
ATOM 4158 C C . TYR A 1 523 ? 20.828 -2.275 -11.836 1 97.69 523 TYR A C 1
ATOM 4160 O O . TYR A 1 523 ? 20.203 -1.216 -11.703 1 97.69 523 TYR A O 1
ATOM 4168 N N . PHE A 1 524 ? 21.828 -2.559 -11.055 1 97.38 524 PHE A N 1
ATOM 4169 C CA . PHE A 1 524 ? 22.312 -1.614 -10.047 1 97.38 524 PHE A CA 1
ATOM 4170 C C . PHE A 1 524 ? 22.891 -0.373 -10.711 1 97.38 524 PHE A C 1
ATOM 4172 O O . PHE A 1 524 ? 22.609 0.752 -10.305 1 97.38 524 PHE A O 1
ATOM 4179 N N . LEU A 1 525 ? 23.688 -0.567 -11.766 1 95.44 525 LEU A N 1
ATOM 4180 C CA . LEU A 1 525 ? 24.297 0.55 -12.484 1 95.44 525 LEU A CA 1
ATOM 4181 C C . LEU A 1 525 ? 23.234 1.375 -13.203 1 95.44 525 LEU A C 1
ATOM 4183 O O . LEU A 1 525 ? 23.328 2.605 -13.25 1 95.44 525 LEU A O 1
ATOM 4187 N N . LEU A 1 526 ? 22.281 0.665 -13.703 1 95 526 LEU A N 1
ATOM 4188 C CA . LEU A 1 526 ? 21.188 1.373 -14.352 1 95 526 LEU A CA 1
ATOM 4189 C C . LEU A 1 526 ? 20.391 2.189 -13.344 1 95 526 LEU A C 1
ATOM 4191 O O . LEU A 1 526 ? 19.891 3.271 -13.664 1 95 526 LEU A O 1
ATOM 4195 N N . ALA A 1 527 ? 20.25 1.66 -12.109 1 95.5 527 ALA A N 1
ATOM 4196 C CA . ALA A 1 527 ? 19.547 2.393 -11.055 1 95.5 527 ALA A CA 1
ATOM 4197 C C . ALA A 1 527 ? 20.297 3.682 -10.703 1 95.5 527 ALA A C 1
ATOM 4199 O O . ALA A 1 527 ? 19.672 4.746 -10.602 1 95.5 527 ALA A O 1
ATOM 4200 N N . VAL A 1 528 ? 21.562 3.604 -10.578 1 92.44 528 VAL A N 1
ATOM 4201 C CA . VAL A 1 528 ? 22.375 4.77 -10.25 1 92.44 528 VAL A CA 1
ATOM 4202 C C . VAL A 1 528 ? 22.344 5.758 -11.414 1 92.44 528 VAL A C 1
ATOM 4204 O O . VAL A 1 528 ? 22.25 6.973 -11.203 1 92.44 528 VAL A O 1
ATOM 4207 N N . TYR A 1 529 ? 22.312 5.246 -12.602 1 92.31 529 TYR A N 1
ATOM 4208 C CA . TYR A 1 529 ? 22.281 6.078 -13.797 1 92.31 529 TYR A CA 1
ATOM 4209 C C . TYR A 1 529 ? 20.953 6.816 -13.914 1 92.31 529 TYR A C 1
ATOM 4211 O O . TYR A 1 529 ? 20.922 8.031 -14.125 1 92.31 529 TYR A O 1
ATOM 4219 N N . LEU A 1 530 ? 19.906 6.082 -13.742 1 91.56 530 LEU A N 1
ATOM 4220 C CA . LEU A 1 530 ? 18.578 6.688 -13.898 1 91.56 530 LEU A CA 1
ATOM 4221 C C . LEU A 1 530 ? 18.297 7.66 -12.766 1 91.56 530 LEU A C 1
ATOM 4223 O O . LEU A 1 530 ? 17.594 8.656 -12.961 1 91.56 530 LEU A O 1
ATOM 4227 N N . ASP A 1 531 ? 18.828 7.406 -11.633 1 89.44 531 ASP A N 1
ATOM 4228 C CA . ASP A 1 531 ? 18.656 8.312 -10.5 1 89.44 531 ASP A CA 1
ATOM 4229 C C . ASP A 1 531 ? 19.312 9.664 -10.781 1 89.44 531 ASP A C 1
ATOM 4231 O O . ASP A 1 531 ? 18.875 10.695 -10.281 1 89.44 531 ASP A O 1
ATOM 4235 N N . HIS A 1 532 ? 20.312 9.617 -11.617 1 85.56 532 HIS A N 1
ATOM 4236 C CA . HIS A 1 532 ? 21.047 10.844 -11.945 1 85.56 532 HIS A CA 1
ATOM 4237 C C . HIS A 1 532 ? 20.391 11.578 -13.109 1 85.56 532 HIS A C 1
ATOM 4239 O O . HIS A 1 532 ? 20.469 12.812 -13.188 1 85.56 532 HIS A O 1
ATOM 4245 N N . VAL A 1 533 ? 19.781 10.836 -13.938 1 86.31 533 VAL A N 1
ATOM 4246 C CA . VAL A 1 533 ? 19.312 11.43 -15.188 1 86.31 533 VAL A CA 1
ATOM 4247 C C . VAL A 1 533 ? 17.844 11.859 -15.023 1 86.31 533 VAL A C 1
ATOM 4249 O O . VAL A 1 533 ? 17.438 12.883 -15.57 1 86.31 533 VAL A O 1
ATOM 4252 N N . LEU A 1 534 ? 17.078 11.148 -14.297 1 85.94 534 LEU A N 1
ATOM 4253 C CA . LEU A 1 534 ? 15.656 11.453 -14.18 1 85.94 534 LEU A CA 1
ATOM 4254 C C . LEU A 1 534 ? 15.43 12.625 -13.234 1 85.94 534 LEU A C 1
ATOM 4256 O O . LEU A 1 534 ? 16.25 12.891 -12.352 1 85.94 534 LEU A O 1
ATOM 4260 N N . ALA A 1 535 ? 14.352 13.328 -13.453 1 81.12 535 ALA A N 1
ATOM 4261 C CA . ALA A 1 535 ? 14.016 14.508 -12.664 1 81.12 535 ALA A CA 1
ATOM 4262 C C . ALA A 1 535 ? 13.625 14.125 -11.242 1 81.12 535 ALA A C 1
ATOM 4264 O O . ALA A 1 535 ? 12.969 13.102 -11.023 1 81.12 535 ALA A O 1
ATOM 4265 N N . ASP A 1 536 ? 14.086 14.922 -10.344 1 78.56 536 ASP A N 1
ATOM 4266 C CA . ASP A 1 536 ? 13.758 14.695 -8.938 1 78.56 536 ASP A CA 1
ATOM 4267 C C . ASP A 1 536 ? 12.344 15.164 -8.617 1 78.56 536 ASP A C 1
ATOM 4269 O O . ASP A 1 536 ? 11.586 15.531 -9.516 1 78.56 536 ASP A O 1
ATOM 4273 N N . GLU A 1 537 ? 11.938 15.117 -7.41 1 71.94 537 GLU A N 1
ATOM 4274 C CA . GLU A 1 537 ? 10.594 15.469 -6.969 1 71.94 537 GLU A CA 1
ATOM 4275 C C . GLU A 1 537 ? 10.266 16.922 -7.289 1 71.94 537 GLU A C 1
ATOM 4277 O O . GLU A 1 537 ? 9.102 17.281 -7.488 1 71.94 537 GLU A O 1
ATOM 4282 N N . ASN A 1 538 ? 11.344 17.719 -7.387 1 72 538 ASN A N 1
ATOM 4283 C CA . ASN A 1 538 ? 11.164 19.125 -7.707 1 72 538 ASN A CA 1
ATOM 4284 C C . ASN A 1 538 ? 11.289 19.391 -9.203 1 72 538 ASN A C 1
ATOM 4286 O O . ASN A 1 538 ? 11.266 20.547 -9.641 1 72 538 ASN A O 1
ATOM 4290 N N . GLY A 1 539 ? 11.43 18.312 -9.992 1 69.12 539 GLY A N 1
ATOM 4291 C CA . GLY A 1 539 ? 11.5 18.453 -11.438 1 69.12 539 GLY A CA 1
ATOM 4292 C C . GLY A 1 539 ? 12.891 18.828 -11.93 1 69.12 539 GLY A C 1
ATOM 4293 O O . GLY A 1 539 ? 13.055 19.219 -13.086 1 69.12 539 GLY A O 1
ATOM 4294 N N . VAL A 1 540 ? 13.828 18.734 -11.039 1 75.75 540 VAL A N 1
ATOM 4295 C CA . VAL A 1 540 ? 15.18 19.156 -11.406 1 75.75 540 VAL A CA 1
ATOM 4296 C C . VAL A 1 540 ? 15.977 17.953 -11.906 1 75.75 540 VAL A C 1
ATOM 4298 O O . VAL A 1 540 ? 15.961 16.891 -11.281 1 75.75 540 VAL A O 1
ATOM 4301 N N . ARG A 1 541 ? 16.531 18.203 -13.086 1 75.38 541 ARG A N 1
ATOM 4302 C CA . ARG A 1 541 ? 17.406 17.188 -13.648 1 75.38 541 ARG A CA 1
ATOM 4303 C C . ARG A 1 541 ? 18.859 17.469 -13.312 1 75.38 541 ARG A C 1
ATOM 4305 O O . ARG A 1 541 ? 19.328 18.594 -13.438 1 75.38 541 ARG A O 1
ATOM 4312 N N . LYS A 1 542 ? 19.547 16.609 -12.672 1 68.88 542 LYS A N 1
ATOM 4313 C CA . LYS A 1 542 ? 20.922 16.797 -12.219 1 68.88 542 LYS A CA 1
ATOM 4314 C C . LYS A 1 542 ? 21.875 16.906 -13.406 1 68.88 542 LYS A C 1
ATOM 4316 O O . LYS A 1 542 ? 22.922 17.578 -13.312 1 68.88 542 LYS A O 1
ATOM 4321 N N . GLY A 1 543 ? 21.547 16.203 -14.5 1 65.12 543 GLY A N 1
ATOM 4322 C CA . GLY A 1 543 ? 22.547 16.312 -15.562 1 65.12 543 GLY A CA 1
ATOM 4323 C C . GLY A 1 543 ? 22.062 15.766 -16.891 1 65.12 543 GLY A C 1
ATOM 4324 O O . GLY A 1 543 ? 20.891 15.406 -17.031 1 65.12 543 GLY A O 1
ATOM 4325 N N . THR A 1 544 ? 23.031 15.891 -17.766 1 72.88 544 THR A N 1
ATOM 4326 C CA . THR A 1 544 ? 22.828 15.328 -19.094 1 72.88 544 THR A CA 1
ATOM 4327 C C . THR A 1 544 ? 23 13.812 -19.062 1 72.88 544 THR A C 1
ATOM 4329 O O . THR A 1 544 ? 23.625 13.266 -18.156 1 72.88 544 THR A O 1
ATOM 4332 N N . PRO A 1 545 ? 22.297 13.094 -19.781 1 80.5 545 PRO A N 1
ATOM 4333 C CA . PRO A 1 545 ? 22.391 11.633 -19.812 1 80.5 545 PRO A CA 1
ATOM 4334 C C . PRO A 1 545 ? 23.812 11.133 -20.016 1 80.5 545 PRO A C 1
ATOM 4336 O O . PRO A 1 545 ? 24.141 10.016 -19.625 1 80.5 545 PRO A O 1
ATOM 4339 N N . TRP A 1 546 ? 24.719 11.984 -20.5 1 81.38 546 TRP A N 1
ATOM 4340 C CA . TRP A 1 546 ? 26.109 11.57 -20.719 1 81.38 546 TRP A CA 1
ATOM 4341 C C . TRP A 1 546 ? 27.031 12.164 -19.656 1 81.38 546 TRP A C 1
ATOM 4343 O O . TRP A 1 546 ? 28.203 12.43 -19.938 1 81.38 546 TRP A O 1
ATOM 4353 N N . TYR A 1 547 ? 26.516 12.273 -18.438 1 79.12 547 TYR A N 1
ATOM 4354 C CA . TYR A 1 547 ? 27.266 12.914 -17.359 1 79.12 547 TYR A CA 1
ATOM 4355 C C . TYR A 1 547 ? 28.5 12.109 -16.984 1 79.12 547 TYR A C 1
ATOM 4357 O O . TYR A 1 547 ? 29.531 12.672 -16.594 1 79.12 547 TYR A O 1
ATOM 4365 N N . PHE A 1 548 ? 28.469 10.836 -17.109 1 77.25 548 PHE A N 1
ATOM 4366 C CA . PHE A 1 548 ? 29.547 9.953 -16.672 1 77.25 548 PHE A CA 1
ATOM 4367 C C . PHE A 1 548 ? 30.75 10.078 -17.594 1 77.25 548 PHE A C 1
ATOM 4369 O O . PHE A 1 548 ? 31.859 9.688 -17.234 1 77.25 548 PHE A O 1
ATOM 4376 N N . LEU A 1 549 ? 30.484 10.719 -18.75 1 75.81 549 LEU A N 1
ATOM 4377 C CA . LEU A 1 549 ? 31.578 10.883 -19.703 1 75.81 549 LEU A CA 1
ATOM 4378 C C . LEU A 1 549 ? 32.281 12.211 -19.5 1 75.81 549 LEU A C 1
ATOM 4380 O O . LEU A 1 549 ? 33.375 12.43 -20.031 1 75.81 549 LEU A O 1
ATOM 4384 N N . THR A 1 550 ? 31.703 13 -18.594 1 73.88 550 THR A N 1
ATOM 4385 C CA . THR A 1 550 ? 32.344 14.297 -18.375 1 73.88 550 THR A CA 1
ATOM 4386 C C . THR A 1 550 ? 33.375 14.203 -17.25 1 73.88 550 THR A C 1
ATOM 4388 O O . THR A 1 550 ? 33.125 13.555 -16.234 1 73.88 550 THR A O 1
ATOM 4391 N N . PRO A 1 551 ? 34.531 14.547 -17.406 1 65.25 551 PRO A N 1
ATOM 4392 C CA . PRO A 1 551 ? 35.594 14.5 -16.375 1 65.25 551 PRO A CA 1
ATOM 4393 C C . PRO A 1 551 ? 35.188 15.234 -15.102 1 65.25 551 PRO A C 1
ATOM 4395 O O . PRO A 1 551 ? 35.719 14.922 -14.023 1 65.25 551 PRO A O 1
ATOM 4398 N N . SER A 1 552 ? 34.312 16.141 -15.195 1 63.34 552 SER A N 1
ATOM 4399 C CA . SER A 1 552 ? 33.906 16.922 -14.031 1 63.34 552 SER A CA 1
ATOM 4400 C C . SER A 1 552 ? 33.188 16.062 -13 1 63.34 552 SER A C 1
ATOM 4402 O O . SER A 1 552 ? 33.25 16.328 -11.805 1 63.34 552 SER A O 1
ATOM 4404 N N . TYR A 1 553 ? 32.594 15.016 -13.5 1 66.69 553 TYR A N 1
ATOM 4405 C CA . TYR A 1 553 ? 31.859 14.133 -12.602 1 66.69 553 TYR A CA 1
ATOM 4406 C C . TYR A 1 553 ? 32.812 13.32 -11.727 1 66.69 553 TYR A C 1
ATOM 4408 O O . TYR A 1 553 ? 32.531 13.094 -10.547 1 66.69 553 TYR A O 1
ATOM 4416 N N . TRP A 1 554 ? 33.875 12.883 -12.398 1 59.72 554 TRP A N 1
ATOM 4417 C CA . TRP A 1 554 ? 34.812 11.969 -11.711 1 59.72 554 TRP A CA 1
ATOM 4418 C C . TRP A 1 554 ? 35.844 12.742 -10.898 1 59.72 554 TRP A C 1
ATOM 4420 O O . TRP A 1 554 ? 36.281 12.273 -9.852 1 59.72 554 TRP A O 1
ATOM 4430 N N . THR A 1 555 ? 36.469 13.703 -11.531 1 53.5 555 THR A N 1
ATOM 4431 C CA . THR A 1 555 ? 37.562 14.383 -10.875 1 53.5 555 THR A CA 1
ATOM 4432 C C . THR A 1 555 ? 37.062 15.477 -9.938 1 53.5 555 THR A C 1
ATOM 4434 O O . THR A 1 555 ? 37.844 16.062 -9.188 1 53.5 555 THR A O 1
ATOM 4437 N N . GLY A 1 556 ? 35.812 15.227 -9.305 1 50.16 556 GLY A N 1
ATOM 4438 C CA . GLY A 1 556 ? 35.406 16.266 -8.383 1 50.16 556 GLY A CA 1
ATOM 4439 C C . GLY A 1 556 ? 36.062 17.609 -8.648 1 50.16 556 GLY A C 1
ATOM 4440 O O . GLY A 1 556 ? 35.969 18.516 -7.824 1 50.16 556 GLY A O 1
ATOM 4441 N N . ARG A 1 557 ? 37.5 17.5 -9.25 1 43.22 557 ARG A N 1
ATOM 4442 C CA . ARG A 1 557 ? 38.406 18.641 -9.461 1 43.22 557 ARG A CA 1
ATOM 4443 C C . ARG A 1 557 ? 37.656 19.781 -10.156 1 43.22 557 ARG A C 1
ATOM 4445 O O . ARG A 1 557 ? 37.5 19.766 -11.383 1 43.22 557 ARG A O 1
ATOM 4452 N N . GLY A 1 558 ? 36.562 20.062 -9.75 1 37.06 558 GLY A N 1
ATOM 4453 C CA . GLY A 1 558 ? 36.406 21.422 -10.273 1 37.06 558 GLY A CA 1
ATOM 4454 C C . GLY A 1 558 ? 37.688 22.219 -10.281 1 37.06 558 GLY A C 1
ATOM 4455 O O . GLY A 1 558 ? 38.719 21.781 -9.734 1 37.06 558 GLY A O 1
ATOM 4456 N N . SER A 1 559 ? 37.719 23.5 -10.648 1 34.22 559 SER A N 1
ATOM 4457 C CA . SER A 1 559 ? 38.812 24.438 -10.805 1 34.22 559 SER A CA 1
ATOM 4458 C C . SER A 1 559 ? 39.719 24.469 -9.562 1 34.22 559 SER A C 1
ATOM 4460 O O . SER A 1 559 ? 40.531 25.375 -9.391 1 34.22 559 SER A O 1
ATOM 4462 N N . GLY A 1 560 ? 39.625 23.547 -8.633 1 33.12 560 GLY A N 1
ATOM 4463 C CA . GLY A 1 560 ? 40.375 23.828 -7.438 1 33.12 560 GLY A CA 1
ATOM 4464 C C . GLY A 1 560 ? 41.875 23.656 -7.633 1 33.12 560 GLY A C 1
ATOM 4465 O O . GLY A 1 560 ? 42.656 23.703 -6.668 1 33.12 560 GLY A O 1
ATOM 4466 N N . ARG A 1 561 ? 42.5 22.875 -8.352 1 30.25 561 ARG A N 1
ATOM 4467 C CA . ARG A 1 561 ? 43.938 22.719 -8.125 1 30.25 561 ARG A CA 1
ATOM 4468 C C . ARG A 1 561 ? 44.656 24.062 -8.25 1 30.25 561 ARG A C 1
ATOM 4470 O O . ARG A 1 561 ? 45.375 24.297 -9.227 1 30.25 561 ARG A O 1
ATOM 4477 N N . ALA A 1 562 ? 44.156 25.25 -8.047 1 28.95 562 ALA A N 1
ATOM 4478 C CA . ALA A 1 562 ? 45.219 26.172 -7.633 1 28.95 562 ALA A CA 1
ATOM 4479 C C . ALA A 1 562 ? 45.906 25.672 -6.367 1 28.95 562 ALA A C 1
ATOM 4481 O O . ALA A 1 562 ? 45.281 25.547 -5.316 1 28.95 562 ALA A O 1
ATOM 4482 N N . GLY A 1 563 ? 46.812 24.859 -6.215 1 28.02 563 GLY A N 1
ATOM 4483 C CA . GLY A 1 563 ? 47.75 24.469 -5.168 1 28.02 563 GLY A CA 1
ATOM 4484 C C . GLY A 1 563 ? 47.844 25.484 -4.047 1 28.02 563 GLY A C 1
ATOM 4485 O O . GLY A 1 563 ? 47.219 25.328 -3 1 28.02 563 GLY A O 1
ATOM 4486 N N . SER A 1 564 ? 49.25 26.062 -3.719 1 26.27 564 SER A N 1
ATOM 4487 C CA . SER A 1 564 ? 49.906 26.391 -2.461 1 26.27 564 SER A CA 1
ATOM 4488 C C . SER A 1 564 ? 49.031 27.281 -1.591 1 26.27 564 SER A C 1
ATOM 4490 O O . SER A 1 564 ? 47.969 27.781 -2.047 1 26.27 564 SER A O 1
ATOM 4492 N N . LYS A 1 565 ? 50.031 28.219 -0.624 1 28.81 565 LYS A N 1
ATOM 4493 C CA . LYS A 1 565 ? 50 29.047 0.581 1 28.81 565 LYS A CA 1
ATOM 4494 C C . LYS A 1 565 ? 48.844 30.047 0.534 1 28.81 565 LYS A C 1
ATOM 4496 O O . LYS A 1 565 ? 48.125 30.203 1.516 1 28.81 565 LYS A O 1
ATOM 4501 N N . ASN A 1 566 ? 49.312 31.078 -0.104 1 24.84 566 ASN A N 1
ATOM 4502 C CA . ASN A 1 566 ? 48.812 32.438 -0.083 1 24.84 566 ASN A CA 1
ATOM 4503 C C . ASN A 1 566 ? 47.375 32.531 -0.629 1 24.84 566 ASN A C 1
ATOM 4505 O O . ASN A 1 566 ? 47.156 33.062 -1.709 1 24.84 566 ASN A O 1
ATOM 4509 N N . VAL A 1 567 ? 46.844 31.5 -0.613 1 26.61 567 VAL A N 1
ATOM 4510 C CA . VAL A 1 567 ? 45.5 31.594 -1.143 1 26.61 567 VAL A CA 1
ATOM 4511 C C . VAL A 1 567 ? 44.656 32.5 -0.252 1 26.61 567 VAL A C 1
ATOM 4513 O O . VAL A 1 567 ? 44 32.062 0.679 1 26.61 567 VAL A O 1
ATOM 4516 N N . VAL A 1 568 ? 45.25 33.188 0.709 1 29.09 568 VAL A N 1
ATOM 4517 C CA . VAL A 1 568 ? 44.594 34.469 1.071 1 29.09 568 VAL A CA 1
ATOM 4518 C C . VAL A 1 568 ? 44 35.125 -0.173 1 29.09 568 VAL A C 1
ATOM 4520 O O . VAL A 1 568 ? 44.719 35.75 -0.947 1 29.09 568 VAL A O 1
ATOM 4523 N N . ARG A 1 569 ? 43.562 34.344 -1.056 1 30.59 569 ARG A N 1
ATOM 4524 C CA . ARG A 1 569 ? 43.031 34.969 -2.254 1 30.59 569 ARG A CA 1
ATOM 4525 C C . ARG A 1 569 ? 42.312 36.281 -1.92 1 30.59 569 ARG A C 1
ATOM 4527 O O . ARG A 1 569 ? 41.469 36.344 -1.036 1 30.59 569 ARG A O 1
ATOM 4534 N N . THR A 1 570 ? 42.812 37.406 -2.107 1 29.97 570 THR A N 1
ATOM 4535 C CA . THR A 1 570 ? 42.281 38.719 -2.402 1 29.97 570 THR A CA 1
ATOM 4536 C C . THR A 1 570 ? 40.844 38.656 -2.922 1 29.97 570 THR A C 1
ATOM 4538 O O . THR A 1 570 ? 40.438 37.594 -3.418 1 29.97 570 THR A O 1
ATOM 4541 N N . ALA A 1 571 ? 40.031 39.656 -2.711 1 34.09 571 ALA A N 1
ATOM 4542 C CA . ALA A 1 571 ? 38.781 40.156 -3.293 1 34.09 571 ALA A CA 1
ATOM 4543 C C . ALA A 1 571 ? 38.594 39.625 -4.719 1 34.09 571 ALA A C 1
ATOM 4545 O O . ALA A 1 571 ? 38.875 40.344 -5.684 1 34.09 571 ALA A O 1
ATOM 4546 N N . ARG A 1 572 ? 39.125 38.625 -5.141 1 35 572 ARG A N 1
ATOM 4547 C CA . ARG A 1 572 ? 39.125 38.219 -6.547 1 35 572 ARG A CA 1
ATOM 4548 C C . ARG A 1 572 ? 37.688 38.156 -7.078 1 35 572 ARG A C 1
ATOM 4550 O O . ARG A 1 572 ? 36.781 37.656 -6.383 1 35 572 ARG A O 1
ATOM 4557 N N . GLY A 1 573 ? 37.281 38.906 -7.965 1 42.69 573 GLY A N 1
ATOM 4558 C CA . GLY A 1 573 ? 36.125 39.062 -8.852 1 42.69 573 GLY A CA 1
ATOM 4559 C C . GLY A 1 573 ? 35.562 37.719 -9.266 1 42.69 573 GLY A C 1
ATOM 4560 O O . GLY A 1 573 ? 36.281 36.719 -9.422 1 42.69 573 GLY A O 1
ATOM 4561 N N . VAL A 1 574 ? 34.531 37.156 -8.602 1 52.69 574 VAL A N 1
ATOM 4562 C CA . VAL A 1 574 ? 33.719 36.094 -9.141 1 52.69 574 VAL A CA 1
ATOM 4563 C C . VAL A 1 574 ? 33.719 36.156 -10.664 1 52.69 574 VAL A C 1
ATOM 4565 O O . VAL A 1 574 ? 33.438 37.219 -11.242 1 52.69 574 VAL A O 1
ATOM 4568 N N . ARG A 1 575 ? 34.562 35.438 -11.523 1 51.5 575 ARG A N 1
ATOM 4569 C CA . ARG A 1 575 ? 34.719 35.531 -12.969 1 51.5 575 ARG A CA 1
ATOM 4570 C C . ARG A 1 575 ? 33.375 35.719 -13.664 1 51.5 575 ARG A C 1
ATOM 4572 O O . ARG A 1 575 ? 33.281 36.5 -14.609 1 51.5 575 ARG A O 1
ATOM 4579 N N . SER A 1 576 ? 32.312 34.812 -13.438 1 64.31 576 SER A N 1
ATOM 4580 C CA . SER A 1 576 ? 31.078 35.031 -14.195 1 64.31 576 SER A CA 1
ATOM 4581 C C . SER A 1 576 ? 29.844 34.656 -13.375 1 64.31 576 SER A C 1
ATOM 4583 O O . SER A 1 576 ? 29.828 33.625 -12.703 1 64.31 576 SER A O 1
ATOM 4585 N N . LEU A 1 577 ? 29.078 35.625 -12.922 1 77.38 577 LEU A N 1
ATOM 4586 C CA . LEU A 1 577 ? 27.75 35.406 -12.352 1 77.38 577 LEU A CA 1
ATOM 4587 C C . LEU A 1 577 ? 26.688 35.375 -13.453 1 77.38 577 LEU A C 1
ATOM 4589 O O . LEU A 1 577 ? 26.812 36.062 -14.469 1 77.38 577 LEU A O 1
ATOM 4593 N N . ASN A 1 578 ? 25.828 34.469 -13.352 1 81.19 578 ASN A N 1
ATOM 4594 C CA . ASN A 1 578 ? 24.734 34.406 -14.328 1 81.19 578 ASN A CA 1
ATOM 4595 C C . ASN A 1 578 ? 23.891 35.656 -14.32 1 81.19 578 ASN A C 1
ATOM 4597 O O . ASN A 1 578 ? 23.422 36.094 -13.266 1 81.19 578 ASN A O 1
ATOM 4601 N N . PRO A 1 579 ? 23.75 36.219 -15.398 1 80.94 579 PRO A N 1
ATOM 4602 C CA . PRO A 1 579 ? 22.922 37.438 -15.461 1 80.94 579 PRO A CA 1
ATOM 4603 C C . PRO A 1 579 ? 21.422 37.156 -15.391 1 80.94 579 PRO A C 1
ATOM 4605 O O . PRO A 1 579 ? 21 36.031 -15.719 1 80.94 579 PRO A O 1
ATOM 4608 N N . PRO A 1 580 ? 20.703 38.094 -14.805 1 87.25 580 PRO A N 1
ATOM 4609 C CA . PRO A 1 580 ? 19.25 37.938 -14.828 1 87.25 580 PRO A CA 1
ATOM 4610 C C . PRO A 1 580 ? 18.688 37.875 -16.25 1 87.25 580 PRO A C 1
ATOM 4612 O O . PRO A 1 580 ? 19.234 38.531 -17.156 1 87.25 580 PRO A O 1
ATOM 4615 N N . LEU A 1 581 ? 17.703 37.156 -16.406 1 86.19 581 LEU A N 1
ATOM 4616 C CA . LEU A 1 581 ? 17.031 37.062 -17.703 1 86.19 581 LEU A CA 1
ATOM 4617 C C . LEU A 1 581 ? 16.188 38.312 -17.953 1 86.19 581 LEU A C 1
ATOM 4619 O O . LEU A 1 581 ? 15.312 38.656 -17.156 1 86.19 581 LEU A O 1
ATOM 4623 N N . PRO A 1 582 ? 16.406 38.906 -18.984 1 78.62 582 PRO A N 1
ATOM 4624 C CA . PRO A 1 582 ? 15.711 40.188 -19.266 1 78.62 582 PRO A CA 1
ATOM 4625 C C . PRO A 1 582 ? 14.203 40 -19.391 1 78.62 582 PRO A C 1
ATOM 4627 O O . PRO A 1 582 ? 13.438 40.875 -19 1 78.62 582 PRO A O 1
ATOM 4630 N N . ARG A 1 583 ? 13.758 38.938 -19.891 1 77.44 583 ARG A N 1
ATOM 4631 C CA . ARG A 1 583 ? 12.328 38.688 -20.078 1 77.44 583 ARG A CA 1
ATOM 4632 C C . ARG A 1 583 ? 11.602 38.719 -18.734 1 77.44 583 ARG A C 1
ATOM 4634 O O . ARG A 1 583 ? 10.469 39.219 -18.656 1 77.44 583 ARG A O 1
ATOM 4641 N N . LEU A 1 584 ? 12.266 38.344 -17.719 1 75.94 584 LEU A N 1
ATOM 4642 C CA . LEU A 1 584 ? 11.625 38.281 -16.406 1 75.94 584 LEU A CA 1
ATOM 4643 C C . LEU A 1 584 ? 11.75 39.594 -15.672 1 75.94 584 LEU A C 1
ATOM 4645 O O . LEU A 1 584 ? 10.875 39.969 -14.891 1 75.94 584 LEU A O 1
ATOM 4649 N N . ALA A 1 585 ? 12.82 40.281 -15.961 1 72.69 585 ALA A N 1
ATOM 4650 C CA . ALA A 1 585 ? 13.039 41.594 -15.336 1 72.69 585 ALA A CA 1
ATOM 4651 C C . ALA A 1 585 ? 12.016 42.594 -15.836 1 72.69 585 ALA A C 1
ATOM 4653 O O . ALA A 1 585 ? 11.656 43.531 -15.109 1 72.69 585 ALA A O 1
ATOM 4654 N N . ALA A 1 586 ? 11.492 42.312 -17.016 1 67.75 586 ALA A N 1
ATOM 4655 C CA . ALA A 1 586 ? 10.555 43.25 -17.641 1 67.75 586 ALA A CA 1
ATOM 4656 C C . ALA A 1 586 ? 9.164 43.156 -17.016 1 67.75 586 ALA A C 1
ATOM 4658 O O . ALA A 1 586 ? 8.359 44.062 -17.109 1 67.75 586 ALA A O 1
ATOM 4659 N N . LEU A 1 587 ? 8.984 42.094 -16.328 1 70.44 587 LEU A N 1
ATOM 4660 C CA . LEU A 1 587 ? 7.668 41.906 -15.742 1 70.44 587 LEU A CA 1
ATOM 4661 C C . LEU A 1 587 ? 7.398 42.906 -14.641 1 70.44 587 LEU A C 1
ATOM 4663 O O . LEU A 1 587 ? 6.242 43.25 -14.359 1 70.44 587 LEU A O 1
ATOM 4667 N N . ASP A 1 588 ? 8.422 43.375 -14 1 66.81 588 ASP A N 1
ATOM 4668 C CA . ASP A 1 588 ? 8.266 44.344 -12.914 1 66.81 588 ASP A CA 1
ATOM 4669 C C . ASP A 1 588 ? 8.508 45.781 -13.414 1 66.81 588 ASP A C 1
ATOM 4671 O O . ASP A 1 588 ? 8.578 46.719 -12.617 1 66.81 588 ASP A O 1
ATOM 4675 N N . ALA A 1 589 ? 8.484 45.844 -14.875 1 60.22 589 ALA A N 1
ATOM 4676 C CA . ALA A 1 589 ? 8.719 47.156 -15.469 1 60.22 589 ALA A CA 1
ATOM 4677 C C . ALA A 1 589 ? 7.469 48.031 -15.406 1 60.22 589 ALA A C 1
ATOM 4679 O O . ALA A 1 589 ? 6.359 47.562 -15.672 1 60.22 589 ALA A O 1
ATOM 4680 N N . GLY A 1 590 ? 7.492 49.125 -14.578 1 58.88 590 GLY A N 1
ATOM 4681 C CA . GLY A 1 590 ? 6.41 50.062 -14.5 1 58.88 590 GLY A CA 1
ATOM 4682 C C . GLY A 1 590 ? 5.801 50.188 -13.117 1 58.88 590 GLY A C 1
ATOM 4683 O O . GLY A 1 590 ? 4.91 51 -12.891 1 58.88 590 GLY A O 1
ATOM 4684 N N . VAL A 1 591 ? 6.152 49.25 -12.273 1 66.94 591 VAL A N 1
ATOM 4685 C CA . VAL A 1 591 ? 5.59 49.312 -10.93 1 66.94 591 VAL A CA 1
ATOM 4686 C C . VAL A 1 591 ? 6.387 50.281 -10.078 1 66.94 591 VAL A C 1
ATOM 4688 O O . VAL A 1 591 ? 7.609 50.406 -10.211 1 66.94 591 VAL A O 1
ATOM 4691 N N . GLU A 1 592 ? 5.637 51.188 -9.539 1 71.5 592 GLU A N 1
ATOM 4692 C CA . GLU A 1 592 ? 6.309 52.094 -8.625 1 71.5 592 GLU A CA 1
ATOM 4693 C C . GLU A 1 592 ? 6.984 51.344 -7.484 1 71.5 592 GLU A C 1
ATOM 4695 O O . GLU A 1 592 ? 6.324 50.625 -6.727 1 71.5 592 GLU A O 1
ATOM 4700 N N . ARG A 1 593 ? 8.25 51.406 -7.539 1 84.5 593 ARG A N 1
ATOM 4701 C CA . ARG A 1 593 ? 9.031 50.656 -6.559 1 84.5 593 ARG A CA 1
ATOM 4702 C C . ARG A 1 593 ? 9.406 51.531 -5.375 1 84.5 593 ARG A C 1
ATOM 4704 O O . ARG A 1 593 ? 9.562 52.75 -5.52 1 84.5 593 ARG A O 1
ATOM 4711 N N . ASP A 1 594 ? 9.445 50.969 -4.227 1 86.12 594 ASP A N 1
ATOM 4712 C CA . ASP A 1 594 ? 9.875 51.656 -2.998 1 86.12 594 ASP A CA 1
ATOM 4713 C C . ASP A 1 594 ? 11.297 52.188 -3.133 1 86.12 594 ASP A C 1
ATOM 4715 O O . ASP A 1 594 ? 12.188 51.469 -3.633 1 86.12 594 ASP A O 1
ATOM 4719 N N . PRO A 1 595 ? 11.57 53.406 -2.803 1 85.75 595 PRO A N 1
ATOM 4720 C CA . PRO A 1 595 ? 12.898 54 -2.947 1 85.75 595 PRO A CA 1
ATOM 4721 C C . PRO A 1 595 ? 13.984 53.219 -2.209 1 85.75 595 PRO A C 1
ATOM 4723 O O . PRO A 1 595 ? 15.125 53.156 -2.672 1 85.75 595 PRO A O 1
ATOM 4726 N N . ASP A 1 596 ? 13.602 52.719 -1.028 1 90.31 596 ASP A N 1
ATOM 4727 C CA . ASP A 1 596 ? 14.602 51.938 -0.298 1 90.31 596 ASP A CA 1
ATOM 4728 C C . ASP A 1 596 ? 15 50.688 -1.075 1 90.31 596 ASP A C 1
ATOM 4730 O O . ASP A 1 596 ? 16.156 50.25 -1.025 1 90.31 596 ASP A O 1
ATOM 4734 N N . VAL A 1 597 ? 14.086 50.031 -1.724 1 92.31 597 VAL A N 1
ATOM 4735 C CA . VAL A 1 597 ? 14.359 48.875 -2.529 1 92.31 597 VAL A CA 1
ATOM 4736 C C . VAL A 1 597 ? 15.227 49.25 -3.729 1 92.31 597 VAL A C 1
ATOM 4738 O O . VAL A 1 597 ? 16.141 48.5 -4.098 1 92.31 597 VAL A O 1
ATOM 4741 N N . VAL A 1 598 ? 14.961 50.438 -4.309 1 90.56 598 VAL A N 1
ATOM 4742 C CA . VAL A 1 598 ? 15.734 50.906 -5.449 1 90.56 598 VAL A CA 1
ATOM 4743 C C . VAL A 1 598 ? 17.156 51.25 -5.012 1 90.56 598 VAL A C 1
ATOM 4745 O O . VAL A 1 598 ? 18.125 50.969 -5.734 1 90.56 598 VAL A O 1
ATOM 4748 N N . ALA A 1 599 ? 17.172 51.812 -3.848 1 90.12 599 ALA A N 1
ATOM 4749 C CA . ALA A 1 599 ? 18.5 52.125 -3.311 1 90.12 599 ALA A CA 1
ATOM 4750 C C . ALA A 1 599 ? 19.297 50.875 -3.059 1 90.12 599 ALA A C 1
ATOM 4752 O O . ALA A 1 599 ? 20.516 50.812 -3.322 1 90.12 599 ALA A O 1
ATOM 4753 N N . GLU A 1 600 ? 18.672 49.938 -2.467 1 91.69 600 GLU A N 1
ATOM 4754 C CA . GLU A 1 600 ? 19.344 48.656 -2.215 1 91.69 600 GLU A CA 1
ATOM 4755 C C . GLU A 1 600 ? 19.75 47.969 -3.52 1 91.69 600 GLU A C 1
ATOM 4757 O O . GLU A 1 600 ? 20.828 47.375 -3.609 1 91.69 600 GLU A O 1
ATOM 4762 N N . GLU A 1 601 ? 18.938 47.969 -4.508 1 91.56 601 GLU A N 1
ATOM 4763 C CA . GLU A 1 601 ? 19.25 47.406 -5.812 1 91.56 601 GLU A CA 1
ATOM 4764 C C . GLU A 1 601 ? 20.453 48.094 -6.445 1 91.56 601 GLU A C 1
ATOM 4766 O O . GLU A 1 601 ? 21.312 47.469 -7.027 1 91.56 601 GLU A O 1
ATOM 4771 N N . ALA A 1 602 ? 20.422 49.438 -6.352 1 89.25 602 ALA A N 1
ATOM 4772 C CA . ALA A 1 602 ? 21.547 50.188 -6.895 1 89.25 602 ALA A CA 1
ATOM 4773 C C . ALA A 1 602 ? 22.844 49.844 -6.176 1 89.25 602 ALA A C 1
ATOM 4775 O O . ALA A 1 602 ? 23.891 49.719 -6.805 1 89.25 602 ALA A O 1
ATOM 4776 N N . ARG A 1 603 ? 22.688 49.75 -4.906 1 89.06 603 ARG A N 1
ATOM 4777 C CA . ARG A 1 603 ? 23.859 49.375 -4.117 1 89.06 603 ARG A CA 1
ATOM 4778 C C . ARG A 1 603 ? 24.391 48 -4.543 1 89.06 603 ARG A C 1
ATOM 4780 O O . ARG A 1 603 ? 25.594 47.812 -4.684 1 89.06 603 ARG A O 1
ATOM 4787 N N . MET A 1 604 ? 23.516 47.094 -4.703 1 91.19 604 MET A N 1
ATOM 4788 C CA . MET A 1 604 ? 23.891 45.719 -5.078 1 91.19 604 MET A CA 1
ATOM 4789 C C . MET A 1 604 ? 24.453 45.688 -6.492 1 91.19 604 MET A C 1
ATOM 4791 O O . MET A 1 604 ? 25.375 44.906 -6.785 1 91.19 604 MET A O 1
ATOM 4795 N N . ARG A 1 605 ? 23.938 46.469 -7.41 1 88.19 605 ARG A N 1
ATOM 4796 C CA . ARG A 1 605 ? 24.469 46.562 -8.773 1 88.19 605 ARG A CA 1
ATOM 4797 C C . ARG A 1 605 ? 25.891 47.094 -8.781 1 88.19 605 ARG A C 1
ATOM 4799 O O . ARG A 1 605 ? 26.719 46.625 -9.562 1 88.19 605 ARG A O 1
ATOM 4806 N N . ASP A 1 606 ? 26.031 48.062 -7.918 1 84.88 606 ASP A N 1
ATOM 4807 C CA . ASP A 1 606 ? 27.375 48.594 -7.781 1 84.88 606 ASP A CA 1
ATOM 4808 C C . ASP A 1 606 ? 28.328 47.562 -7.215 1 84.88 606 ASP A C 1
ATOM 4810 O O . ASP A 1 606 ? 29.484 47.438 -7.656 1 84.88 606 ASP A O 1
ATOM 4814 N N . LEU A 1 607 ? 27.859 46.875 -6.27 1 85.5 607 LEU A N 1
ATOM 4815 C CA . LEU A 1 607 ? 28.672 45.812 -5.672 1 85.5 607 LEU A CA 1
ATOM 4816 C C . LEU A 1 607 ? 28.984 44.719 -6.691 1 85.5 607 LEU A C 1
ATOM 4818 O O . LEU A 1 607 ? 30.078 44.156 -6.672 1 85.5 607 LEU A O 1
ATOM 4822 N N . LEU A 1 608 ? 28.016 44.406 -7.488 1 86 608 LEU A N 1
ATOM 4823 C CA . LEU A 1 608 ? 28.203 43.375 -8.531 1 86 608 LEU A CA 1
ATOM 4824 C C . LEU A 1 608 ? 29.312 43.812 -9.492 1 86 608 LEU A C 1
ATOM 4826 O O . LEU A 1 608 ? 30.141 42.969 -9.898 1 86 608 LEU A O 1
ATOM 4830 N N . GLN A 1 609 ? 29.328 45 -9.922 1 80.25 609 GLN A N 1
ATOM 4831 C CA . GLN A 1 609 ? 30.344 45.531 -10.828 1 80.25 609 GLN A CA 1
ATOM 4832 C C . GLN A 1 609 ? 31.734 45.469 -10.188 1 80.25 609 GLN A C 1
ATOM 4834 O O . GLN A 1 609 ? 32.719 45.188 -10.859 1 80.25 609 GLN A O 1
ATOM 4839 N N . HIS A 1 610 ? 31.703 45.656 -8.961 1 76.69 610 HIS A N 1
ATOM 4840 C CA . HIS A 1 610 ? 32.969 45.594 -8.234 1 76.69 610 HIS A CA 1
ATOM 4841 C C . HIS A 1 610 ? 33.469 44.156 -8.156 1 76.69 610 HIS A C 1
ATOM 4843 O O . HIS A 1 610 ? 34.688 43.906 -8.273 1 76.69 610 HIS A O 1
ATOM 4849 N N . ARG A 1 611 ? 32.562 43.219 -7.844 1 77 611 ARG A N 1
ATOM 4850 C CA . ARG A 1 611 ? 32.906 41.812 -7.711 1 77 611 ARG A CA 1
ATOM 4851 C C . ARG A 1 611 ? 33.406 41.25 -9.039 1 77 611 ARG A C 1
ATOM 4853 O O . ARG A 1 611 ? 34.25 40.375 -9.062 1 77 611 ARG A O 1
ATOM 4860 N N . THR A 1 612 ? 32.781 41.719 -10.195 1 73.75 612 THR A N 1
ATOM 4861 C CA . THR A 1 612 ? 33.156 41.188 -11.508 1 73.75 612 THR A CA 1
ATOM 4862 C C . THR A 1 612 ? 34.281 41.969 -12.125 1 73.75 612 THR A C 1
ATOM 4864 O O . THR A 1 612 ? 34.812 41.625 -13.18 1 73.75 612 THR A O 1
ATOM 4867 N N . GLY A 1 613 ? 35.062 42.906 -11.414 1 62.69 613 GLY A N 1
ATOM 4868 C CA . GLY A 1 613 ? 36.25 43.625 -11.844 1 62.69 613 GLY A CA 1
ATOM 4869 C C . GLY A 1 613 ? 35.938 44.844 -12.695 1 62.69 613 GLY A C 1
ATOM 4870 O O . GLY A 1 613 ? 36.844 45.5 -13.234 1 62.69 613 GLY A O 1
ATOM 4871 N N . SER A 1 614 ? 34.812 45.188 -13.125 1 52.22 614 SER A N 1
ATOM 4872 C CA . SER A 1 614 ? 34.625 46.281 -14.094 1 52.22 614 SER A CA 1
ATOM 4873 C C . SER A 1 614 ? 34.812 47.625 -13.438 1 52.22 614 SER A C 1
ATOM 4875 O O . SER A 1 614 ? 35.125 48.625 -14.117 1 52.22 614 SER A O 1
ATOM 4877 N N . SER A 1 615 ? 34.375 48.031 -12.258 1 47.62 615 SER A N 1
ATOM 4878 C CA . SER A 1 615 ? 34.562 49.375 -11.711 1 47.62 615 SER A CA 1
ATOM 4879 C C . SER A 1 615 ? 35.562 49.406 -10.57 1 47.62 615 SER A C 1
ATOM 4881 O O . SER A 1 615 ? 35.625 48.438 -9.781 1 47.62 615 SER A O 1
ATOM 4883 N N . SER A 1 616 ? 36.812 50.156 -10.672 1 39.34 616 SER A N 1
ATOM 4884 C CA . SER A 1 616 ? 37.938 50.406 -9.781 1 39.34 616 SER A CA 1
ATOM 4885 C C . SER A 1 616 ? 37.469 51 -8.453 1 39.34 616 SER A C 1
ATOM 4887 O O . SER A 1 616 ? 38.281 51.156 -7.527 1 39.34 616 SER A O 1
ATOM 4889 N N . ALA A 1 617 ? 36.531 51.875 -8.344 1 37.72 617 ALA A N 1
ATOM 4890 C CA . ALA A 1 617 ? 36.375 52.875 -7.285 1 37.72 617 ALA A CA 1
ATOM 4891 C C . ALA A 1 617 ? 36.094 52.219 -5.945 1 37.72 617 ALA A C 1
ATOM 4893 O O . ALA A 1 617 ? 36.125 52.875 -4.898 1 37.72 617 ALA A O 1
ATOM 4894 N N . LEU A 1 618 ? 35.156 51.312 -5.742 1 39.84 618 LEU A N 1
ATOM 4895 C CA . LEU A 1 618 ? 34.656 51.031 -4.395 1 39.84 618 LEU A CA 1
ATOM 4896 C C . LEU A 1 618 ? 35.688 50.219 -3.607 1 39.84 618 LEU A C 1
ATOM 4898 O O . LEU A 1 618 ? 36.219 49.25 -4.121 1 39.84 618 LEU A O 1
ATOM 4902 N N . SER A 1 619 ? 36.406 50.875 -2.684 1 34.62 619 SER A N 1
ATOM 4903 C CA . SER A 1 619 ? 37.344 50.312 -1.716 1 34.62 619 SER A CA 1
ATOM 4904 C C . SER A 1 619 ? 36.812 48.969 -1.191 1 34.62 619 SER A C 1
ATOM 4906 O O . SER A 1 619 ? 35.625 48.781 -1.015 1 34.62 619 SER A O 1
ATOM 4908 N N . LEU A 1 620 ? 37.562 47.938 -1.268 1 38.25 620 LEU A N 1
ATOM 4909 C CA . LEU A 1 620 ? 37.469 46.562 -0.773 1 38.25 620 LEU A CA 1
ATOM 4910 C C . LEU A 1 620 ? 36.875 46.531 0.639 1 38.25 620 LEU A C 1
ATOM 4912 O O . LEU A 1 620 ? 36.594 45.469 1.186 1 38.25 620 LEU A O 1
ATOM 4916 N N . GLN A 1 621 ? 37.188 47.5 1.502 1 37.81 621 GLN A N 1
ATOM 4917 C CA . GLN A 1 621 ? 37 47.438 2.947 1 37.81 621 GLN A CA 1
ATOM 4918 C C . GLN A 1 621 ? 35.562 47.156 3.297 1 37.81 621 GLN A C 1
ATOM 4920 O O . GLN A 1 621 ? 35.281 46.5 4.312 1 37.81 621 GLN A O 1
ATOM 4925 N N . GLN A 1 622 ? 34.625 47.938 2.76 1 40.31 622 GLN A N 1
ATOM 4926 C CA . GLN A 1 622 ? 33.281 47.938 3.26 1 40.31 622 GLN A CA 1
ATOM 4927 C C . GLN A 1 622 ? 32.594 46.594 3.025 1 40.31 622 GLN A C 1
ATOM 4929 O O . GLN A 1 622 ? 31.547 46.312 3.607 1 40.31 622 GLN A O 1
ATOM 4934 N N . ASP A 1 623 ? 32.906 45.719 2.072 1 48.12 623 ASP A N 1
ATOM 4935 C CA . ASP A 1 623 ? 32.125 44.688 1.417 1 48.12 623 ASP A CA 1
ATOM 4936 C C . ASP A 1 623 ? 32.25 43.344 2.18 1 48.12 623 ASP A C 1
ATOM 4938 O O . ASP A 1 623 ? 31.609 42.375 1.816 1 48.12 623 ASP A O 1
ATOM 4942 N N . SER A 1 624 ? 33.156 43.312 3.082 1 54.91 624 SER A N 1
ATOM 4943 C CA . SER A 1 624 ? 33.469 42.094 3.854 1 54.91 624 SER A CA 1
ATOM 4944 C C . SER A 1 624 ? 32.375 41.781 4.859 1 54.91 624 SER A C 1
ATOM 4946 O O . SER A 1 624 ? 32.375 40.688 5.434 1 54.91 624 SER A O 1
ATOM 4948 N N . GLY A 1 625 ? 31.359 42.438 4.957 1 73.44 625 GLY A N 1
ATOM 4949 C CA . GLY A 1 625 ? 30.422 42.188 6.051 1 73.44 625 GLY A CA 1
ATOM 4950 C C . GLY A 1 625 ? 29.172 41.469 5.625 1 73.44 625 GLY A C 1
ATOM 4951 O O . GLY A 1 625 ? 28.344 41.094 6.461 1 73.44 625 GLY A O 1
ATOM 4952 N N . ASN A 1 626 ? 29.094 41.062 4.227 1 87 626 ASN A N 1
ATOM 4953 C CA . ASN A 1 626 ? 27.859 40.375 3.791 1 87 626 ASN A CA 1
ATOM 4954 C C . ASN A 1 626 ? 28.031 38.875 3.768 1 87 626 ASN A C 1
ATOM 4956 O O . ASN A 1 626 ? 29.047 38.375 3.279 1 87 626 ASN A O 1
ATOM 4960 N N . ALA A 1 627 ? 27.141 38.188 4.398 1 91.31 627 ALA A N 1
ATOM 4961 C CA . ALA A 1 627 ? 27.141 36.719 4.398 1 91.31 627 ALA A CA 1
ATOM 4962 C C . ALA A 1 627 ? 26.547 36.188 3.109 1 91.31 627 ALA A C 1
ATOM 4964 O O . ALA A 1 627 ? 27.094 35.25 2.523 1 91.31 627 ALA A O 1
ATOM 4965 N N . VAL A 1 628 ? 25.453 36.75 2.619 1 93.69 628 VAL A N 1
ATOM 4966 C CA . VAL A 1 628 ? 24.781 36.312 1.397 1 93.69 628 VAL A CA 1
ATOM 4967 C C . VAL A 1 628 ? 24.484 37.531 0.516 1 93.69 628 VAL A C 1
ATOM 4969 O O . VAL A 1 628 ? 24.031 38.562 1.001 1 93.69 628 VAL A O 1
ATOM 4972 N N . GLU A 1 629 ? 24.875 37.438 -0.702 1 92.81 629 GLU A N 1
ATOM 4973 C CA . GLU A 1 629 ? 24.594 38.5 -1.687 1 92.81 629 GLU A CA 1
ATOM 4974 C C . GLU A 1 629 ? 23.734 37.969 -2.832 1 92.81 629 GLU A C 1
ATOM 4976 O O . GLU A 1 629 ? 24.141 37.031 -3.543 1 92.81 629 GLU A O 1
ATOM 4981 N N . VAL A 1 630 ? 22.547 38.469 -2.979 1 94.56 630 VAL A N 1
ATOM 4982 C CA . VAL A 1 630 ? 21.609 38.031 -4.008 1 94.56 630 VAL A CA 1
ATOM 4983 C C . VAL A 1 630 ? 21.625 39.031 -5.172 1 94.56 630 VAL A C 1
ATOM 4985 O O . VAL A 1 630 ? 21.375 40.219 -4.984 1 94.56 630 VAL A O 1
ATOM 4988 N N . TYR A 1 631 ? 21.938 38.531 -6.352 1 92.69 631 TYR A N 1
ATOM 4989 C CA . TYR A 1 631 ? 22.047 39.344 -7.539 1 92.69 631 TYR A CA 1
ATOM 4990 C C . TYR A 1 631 ? 20.984 39 -8.562 1 92.69 631 TYR A C 1
ATOM 4992 O O . TYR A 1 631 ? 21.188 38.094 -9.398 1 92.69 631 TYR A O 1
ATOM 5000 N N . GLY A 1 632 ? 19.891 39.688 -8.539 1 92.06 632 GLY A N 1
ATOM 5001 C CA . GLY A 1 632 ? 18.828 39.5 -9.531 1 92.06 632 GLY A CA 1
ATOM 5002 C C . GLY A 1 632 ? 18.344 38.062 -9.625 1 92.06 632 GLY A C 1
ATOM 5003 O O . GLY A 1 632 ? 18.203 37.531 -10.719 1 92.06 632 GLY A O 1
ATOM 5004 N N . LEU A 1 633 ? 18.156 37.5 -8.555 1 93.38 633 LEU A N 1
ATOM 5005 C CA . LEU A 1 633 ? 17.75 36.094 -8.508 1 93.38 633 LEU A CA 1
ATOM 5006 C C . LEU A 1 633 ? 16.359 35.906 -9.102 1 93.38 633 LEU A C 1
ATOM 5008 O O . LEU A 1 633 ? 15.414 36.625 -8.719 1 93.38 633 LEU A O 1
ATOM 5012 N N . GLN A 1 634 ? 16.25 35 -10.086 1 93.12 634 GLN A N 1
ATOM 5013 C CA . GLN A 1 634 ? 14.992 34.719 -10.773 1 93.12 634 GLN A CA 1
ATOM 5014 C C . GLN A 1 634 ? 14.727 33.219 -10.836 1 93.12 634 GLN A C 1
ATOM 5016 O O . GLN A 1 634 ? 15.656 32.406 -10.945 1 93.12 634 GLN A O 1
ATOM 5021 N N . LYS A 1 635 ? 13.461 32.844 -10.648 1 89.56 635 LYS A N 1
ATOM 5022 C CA . LYS A 1 635 ? 13.062 31.453 -10.812 1 89.56 635 LYS A CA 1
ATOM 5023 C C . LYS A 1 635 ? 11.719 31.344 -11.531 1 89.56 635 LYS A C 1
ATOM 5025 O O . LYS A 1 635 ? 10.719 31.891 -11.07 1 89.56 635 LYS A O 1
ATOM 5030 N N . ALA A 1 636 ? 11.773 30.734 -12.688 1 86.38 636 ALA A N 1
ATOM 5031 C CA . ALA A 1 636 ? 10.57 30.453 -13.469 1 86.38 636 ALA A CA 1
ATOM 5032 C C . ALA A 1 636 ? 10.352 28.953 -13.625 1 86.38 636 ALA A C 1
ATOM 5034 O O . ALA A 1 636 ? 11.305 28.188 -13.805 1 86.38 636 ALA A O 1
ATOM 5035 N N . PHE A 1 637 ? 9.172 28.484 -13.312 1 77.25 637 PHE A N 1
ATOM 5036 C CA . PHE A 1 637 ? 8.828 27.078 -13.484 1 77.25 637 PHE A CA 1
ATOM 5037 C C . PHE A 1 637 ? 8.117 26.844 -14.812 1 77.25 637 PHE A C 1
ATOM 5039 O O . PHE A 1 637 ? 7.348 27.703 -15.258 1 77.25 637 PHE A O 1
ATOM 5046 N N . ASP A 1 638 ? 8.539 25.859 -15.633 1 62.16 638 ASP A N 1
ATOM 5047 C CA . ASP A 1 638 ? 7.93 25.547 -16.922 1 62.16 638 ASP A CA 1
ATOM 5048 C C . ASP A 1 638 ? 6.504 25.016 -16.734 1 62.16 638 ASP A C 1
ATOM 5050 O O . ASP A 1 638 ? 6.227 24.281 -15.789 1 62.16 638 ASP A O 1
ATOM 5054 N N . GLY A 1 639 ? 5.527 25.75 -17.062 1 51.34 639 GLY A N 1
ATOM 5055 C CA . GLY A 1 639 ? 4.117 25.406 -17 1 51.34 639 GLY A CA 1
ATOM 5056 C C . GLY A 1 639 ? 3.795 24.062 -17.641 1 51.34 639 GLY A C 1
ATOM 5057 O O . GLY A 1 639 ? 3.213 24.031 -18.734 1 51.34 639 GLY A O 1
ATOM 5058 N N . GLY A 1 640 ? 4.699 23.062 -17.812 1 41.62 640 GLY A N 1
ATOM 5059 C CA . GLY A 1 640 ? 4.352 21.906 -18.609 1 41.62 640 GLY A CA 1
ATOM 5060 C C . GLY A 1 640 ? 2.971 21.359 -18.297 1 41.62 640 GLY A C 1
ATOM 5061 O O . GLY A 1 640 ? 2.568 20.328 -18.844 1 41.62 640 GLY A O 1
ATOM 5062 N N . CYS A 1 641 ? 2.457 21.531 -17.266 1 37.66 641 CYS A N 1
ATOM 5063 C CA . CYS A 1 641 ? 1.361 20.594 -17.109 1 37.66 641 CYS A CA 1
ATOM 5064 C C . CYS A 1 641 ? 0.251 20.859 -18.125 1 37.66 641 CYS A C 1
ATOM 5066 O O . CYS A 1 641 ? -0.728 20.109 -18.188 1 37.66 641 CYS A O 1
ATOM 5068 N N . CYS A 1 642 ? -0.03 22.109 -18.469 1 34.97 642 CYS A N 1
ATOM 5069 C CA . CYS A 1 642 ? -1.281 22.078 -19.219 1 34.97 642 CYS A CA 1
ATOM 5070 C C . CYS A 1 642 ? -1.111 21.344 -20.547 1 34.97 642 CYS A C 1
ATOM 5072 O O . CYS A 1 642 ? -1.947 21.453 -21.438 1 34.97 642 CYS A O 1
ATOM 5074 N N . GLY A 1 643 ? 0.048 21 -21.062 1 32.78 643 GLY A N 1
ATOM 5075 C CA . GLY A 1 643 ? -0.161 20.297 -22.312 1 32.78 643 GLY A CA 1
ATOM 5076 C C . GLY A 1 643 ? -1.21 19.203 -22.219 1 32.78 643 GLY A C 1
ATOM 5077 O O . GLY A 1 643 ? -1.724 18.922 -21.141 1 32.78 643 GLY A O 1
ATOM 5078 N N . GLY A 1 644 ? -1.474 18.438 -23.422 1 30.59 644 GLY A N 1
ATOM 5079 C CA . GLY A 1 644 ? -2.545 17.469 -23.641 1 30.59 644 GLY A CA 1
ATOM 5080 C C . GLY A 1 644 ? -2.781 16.562 -22.453 1 30.59 644 GLY A C 1
ATOM 5081 O O . GLY A 1 644 ? -3.924 16.359 -22.031 1 30.59 644 GLY A O 1
ATOM 5082 N N . ARG A 1 645 ? -1.816 15.5 -22.297 1 28.75 645 ARG A N 1
ATOM 5083 C CA . ARG A 1 645 ? -2.34 14.297 -21.656 1 28.75 645 ARG A CA 1
ATOM 5084 C C . ARG A 1 645 ? -2.748 14.578 -20.219 1 28.75 645 ARG A C 1
ATOM 5086 O O . ARG A 1 645 ? -3.451 15.547 -19.938 1 28.75 645 ARG A O 1
ATOM 5093 N N . GLY A 1 646 ? -2.166 13.828 -19.109 1 28.94 646 GLY A N 1
ATOM 5094 C CA . GLY A 1 646 ? -2.725 13.633 -17.781 1 28.94 646 GLY A CA 1
ATOM 5095 C C . GLY A 1 646 ? -2.527 14.82 -16.859 1 28.94 646 GLY A C 1
ATOM 5096 O O . GLY A 1 646 ? -1.421 15.07 -16.375 1 28.94 646 GLY A O 1
ATOM 5097 N N . CYS A 1 647 ? -2.881 16.078 -17.109 1 30.02 647 CYS A N 1
ATOM 5098 C CA . CYS A 1 647 ? -3.256 17.125 -16.172 1 30.02 647 CYS A CA 1
ATOM 5099 C C . CYS A 1 647 ? -3.84 16.531 -14.898 1 30.02 647 CYS A C 1
ATOM 5101 O O . CYS A 1 647 ? -5.043 16.641 -14.648 1 30.02 647 CYS A O 1
ATOM 5103 N N . ARG A 1 648 ? -3.576 15.414 -14.547 1 29.3 648 ARG A N 1
ATOM 5104 C CA . ARG A 1 648 ? -4.426 14.859 -13.5 1 29.3 648 ARG A CA 1
ATOM 5105 C C . ARG A 1 648 ? -4.348 15.688 -12.227 1 29.3 648 ARG A C 1
ATOM 5107 O O . ARG A 1 648 ? -5.348 15.867 -11.531 1 29.3 648 ARG A O 1
ATOM 5114 N N . GLY A 1 649 ? -3.18 15.773 -11.422 1 28.05 649 GLY A N 1
ATOM 5115 C CA . GLY A 1 649 ? -3.436 16.297 -10.086 1 28.05 649 GLY A CA 1
ATOM 5116 C C . GLY A 1 649 ? -3.578 17.797 -10.055 1 28.05 649 GLY A C 1
ATOM 5117 O O . GLY A 1 649 ? -3.514 18.469 -11.094 1 28.05 649 GLY A O 1
ATOM 5118 N N . VAL A 1 650 ? -3.387 18.531 -8.75 1 30.23 650 VAL A N 1
ATOM 5119 C CA . VAL A 1 650 ? -3.826 19.719 -8.039 1 30.23 650 VAL A CA 1
ATOM 5120 C C . VAL A 1 650 ? -3.184 20.953 -8.656 1 30.23 650 VAL A C 1
ATOM 5122 O O . VAL A 1 650 ? -3.723 22.062 -8.547 1 30.23 650 VAL A O 1
ATOM 5125 N N . CYS A 1 651 ? -1.975 21.031 -9.148 1 30.91 651 CYS A N 1
ATOM 5126 C CA . CYS A 1 651 ? -1.438 22.375 -9.281 1 30.91 651 CYS A CA 1
ATOM 5127 C C . CYS A 1 651 ? -2.059 23.094 -10.477 1 30.91 651 CYS A C 1
ATOM 5129 O O . CYS A 1 651 ? -1.388 23.875 -11.156 1 30.91 651 CYS A O 1
ATOM 5131 N N . CYS A 1 652 ? -3.119 22.656 -11.008 1 31.28 652 CYS A N 1
ATOM 5132 C CA . CYS A 1 652 ? -3.609 23.406 -12.148 1 31.28 652 CYS A CA 1
ATOM 5133 C C . CYS A 1 652 ? -4.102 24.797 -11.727 1 31.28 652 CYS A C 1
ATOM 5135 O O . CYS A 1 652 ? -5.301 25.062 -11.766 1 31.28 652 CYS A O 1
ATOM 5137 N N . PHE A 1 653 ? -3.816 25.406 -10.625 1 32.03 653 PHE A N 1
ATOM 5138 C CA . PHE A 1 653 ? -4.305 26.766 -10.5 1 32.03 653 PHE A CA 1
ATOM 5139 C C . PHE A 1 653 ? -3.977 27.578 -11.758 1 32.03 653 PHE A C 1
ATOM 5141 O O . PHE A 1 653 ? -4.652 28.562 -12.055 1 32.03 653 PHE A O 1
ATOM 5148 N N . CYS A 1 654 ? -2.83 27.359 -12.383 1 32.22 654 CYS A N 1
ATOM 5149 C CA . CYS A 1 654 ? -2.48 28.328 -13.414 1 32.22 654 CYS A CA 1
ATOM 5150 C C . CYS A 1 654 ? -3.443 28.25 -14.594 1 32.22 654 CYS A C 1
ATOM 5152 O O . CYS A 1 654 ? -3.332 29.031 -15.547 1 32.22 654 CYS A O 1
ATOM 5154 N N . CYS A 1 655 ? -4.09 27.156 -14.859 1 32.62 655 CYS A N 1
ATOM 5155 C CA . CYS A 1 655 ? -4.859 27.266 -16.094 1 32.62 655 CYS A CA 1
ATOM 5156 C C . CYS A 1 655 ? -6.148 28.047 -15.852 1 32.62 655 CYS A C 1
ATOM 5158 O O . CYS A 1 655 ? -7.199 27.469 -15.594 1 32.62 655 CYS A O 1
ATOM 5160 N N . THR A 1 656 ? -6.234 29.125 -15.062 1 30.2 656 THR A N 1
ATOM 5161 C CA . THR A 1 656 ? -7.434 29.953 -15.109 1 30.2 656 THR A CA 1
ATOM 5162 C C . THR A 1 656 ? -7.82 30.266 -16.562 1 30.2 656 THR A C 1
ATOM 5164 O O . THR A 1 656 ? -7.027 30.844 -17.312 1 30.2 656 THR A O 1
ATOM 5167 N N . LYS A 1 657 ? -8.578 29.484 -17.234 1 30.33 657 LYS A N 1
ATOM 5168 C CA . LYS A 1 657 ? -9.367 30.031 -18.344 1 30.33 657 LYS A CA 1
ATOM 5169 C C . LYS A 1 657 ? -10.062 31.328 -17.938 1 30.33 657 LYS A C 1
ATOM 5171 O O . LYS A 1 657 ? -10.82 31.344 -16.969 1 30.33 657 LYS A O 1
ATOM 5176 N N . ARG A 1 658 ? -9.555 32.562 -18.188 1 31 658 ARG A N 1
ATOM 5177 C CA . ARG A 1 658 ? -10.484 33.688 -18.312 1 31 658 ARG A CA 1
ATOM 5178 C C . ARG A 1 658 ? -11.625 33.344 -19.266 1 31 658 ARG A C 1
ATOM 5180 O O . ARG A 1 658 ? -11.398 32.812 -20.344 1 31 658 ARG A O 1
ATOM 5187 N N . PRO A 1 659 ? -12.867 33.344 -18.891 1 30.98 659 PRO A N 1
ATOM 5188 C CA . PRO A 1 659 ? -14.047 33.125 -19.719 1 30.98 659 PRO A CA 1
ATOM 5189 C C . PRO A 1 659 ? -13.938 33.75 -21.094 1 30.98 659 PRO A C 1
ATOM 5191 O O . PRO A 1 659 ? -14.688 33.406 -22 1 30.98 659 PRO A O 1
ATOM 5194 N N . GLY A 1 660 ? -13.719 35.156 -21.219 1 29.3 660 GLY A N 1
ATOM 5195 C CA . GLY A 1 660 ? -14.18 35.906 -22.375 1 29.3 660 GLY A CA 1
ATOM 5196 C C . GLY A 1 660 ? -13.562 35.438 -23.688 1 29.3 660 GLY A C 1
ATOM 5197 O O . GLY A 1 660 ? -13.93 35.906 -24.75 1 29.3 660 GLY A O 1
ATOM 5198 N N . ARG A 1 661 ? -12.203 35.5 -23.844 1 29.05 661 ARG A N 1
ATOM 5199 C CA . ARG A 1 661 ? -11.797 35.469 -25.25 1 29.05 661 ARG A CA 1
ATOM 5200 C C . ARG A 1 661 ? -12.039 34.094 -25.859 1 29.05 661 ARG A C 1
ATOM 5202 O O . ARG A 1 661 ? -12.148 33.094 -25.125 1 29.05 661 ARG A O 1
ATOM 5209 N N . GLY A 1 662 ? -12.438 34.094 -27.312 1 26.97 662 GLY A N 1
ATOM 5210 C CA . GLY A 1 662 ? -12.773 33.031 -28.25 1 26.97 662 GLY A CA 1
ATOM 5211 C C . GLY A 1 662 ? -12.016 31.75 -27.984 1 26.97 662 GLY A C 1
ATOM 5212 O O . GLY A 1 662 ? -11.039 31.734 -27.219 1 26.97 662 GLY A O 1
ATOM 5213 N N . PRO A 1 663 ? -12.641 30.594 -28.438 1 31.78 663 PRO A N 1
ATOM 5214 C CA . PRO A 1 663 ? -12.227 29.188 -28.266 1 31.78 663 PRO A CA 1
ATOM 5215 C C . PRO A 1 663 ? -10.719 29 -28.406 1 31.78 663 PRO A C 1
ATOM 5217 O O . PRO A 1 663 ? -10.164 28.031 -27.906 1 31.78 663 PRO A O 1
ATOM 5220 N N . GLY A 1 664 ? -10.117 29.547 -29.453 1 30.5 664 GLY A N 1
ATOM 5221 C CA . GLY A 1 664 ? -8.859 29.172 -30.078 1 30.5 664 GLY A CA 1
ATOM 5222 C C . GLY A 1 664 ? -7.652 29.5 -29.219 1 30.5 664 GLY A C 1
ATOM 5223 O O . GLY A 1 664 ? -6.543 29.031 -29.484 1 30.5 664 GLY A O 1
ATOM 5224 N N . GLN A 1 665 ? -7.559 30.75 -28.844 1 27.75 665 GLN A N 1
ATOM 5225 C CA . GLN A 1 665 ? -6.203 31.141 -28.469 1 27.75 665 GLN A CA 1
ATOM 5226 C C . GLN A 1 665 ? -5.816 30.547 -27.109 1 27.75 665 GLN A C 1
ATOM 5228 O O . GLN A 1 665 ? -6.297 31 -26.078 1 27.75 665 GLN A O 1
ATOM 5233 N N . ARG A 1 666 ? -5.727 29.172 -27.062 1 32.12 666 ARG A N 1
ATOM 5234 C CA . ARG A 1 666 ? -5.094 28.422 -25.984 1 32.12 666 ARG A CA 1
ATOM 5235 C C . ARG A 1 666 ? -3.799 29.078 -25.547 1 32.12 666 ARG A C 1
ATOM 5237 O O . ARG A 1 666 ? -2.893 29.297 -26.344 1 32.12 666 ARG A O 1
ATOM 5244 N N . ARG A 1 667 ? -3.779 30.156 -24.922 1 33.12 667 ARG A N 1
ATOM 5245 C CA . ARG A 1 667 ? -2.391 30.5 -24.641 1 33.12 667 ARG A CA 1
ATOM 5246 C C . ARG A 1 667 ? -1.621 29.281 -24.109 1 33.12 667 ARG A C 1
ATOM 5248 O O . ARG A 1 667 ? -2.17 28.469 -23.375 1 33.12 667 ARG A O 1
ATOM 5255 N N . PRO A 1 668 ? -0.529 28.812 -24.672 1 34.84 668 PRO A N 1
ATOM 5256 C CA . PRO A 1 668 ? 0.493 27.859 -24.203 1 34.84 668 PRO A CA 1
ATOM 5257 C C . PRO A 1 668 ? 0.698 27.906 -22.688 1 34.84 668 PRO A C 1
ATOM 5259 O O . PRO A 1 668 ? 0.402 28.922 -22.047 1 34.84 668 PRO A O 1
ATOM 5262 N N . GLY A 1 669 ? 0.65 26.766 -21.922 1 40.94 669 GLY A N 1
ATOM 5263 C CA . GLY A 1 669 ? 0.98 26.531 -20.531 1 40.94 669 GLY A CA 1
ATOM 5264 C C . GLY A 1 669 ? 1.965 27.547 -19.969 1 40.94 669 GLY A C 1
ATOM 5265 O O . GLY A 1 669 ? 3.137 27.547 -20.344 1 40.94 669 GLY A O 1
ATOM 5266 N N . GLY A 1 670 ? 1.708 28.719 -19.828 1 47.38 670 GLY A N 1
ATOM 5267 C CA . GLY A 1 670 ? 2.586 29.828 -19.516 1 47.38 670 GLY A CA 1
ATOM 5268 C C . GLY A 1 670 ? 3.494 29.562 -18.344 1 47.38 670 GLY A C 1
ATOM 5269 O O . GLY A 1 670 ? 3.266 28.625 -17.578 1 47.38 670 GLY A O 1
ATOM 5270 N N . GLU A 1 671 ? 4.773 29.969 -18.312 1 63.66 671 GLU A N 1
ATOM 5271 C CA . GLU A 1 671 ? 5.836 29.969 -17.312 1 63.66 671 GLU A CA 1
ATOM 5272 C C . GLU A 1 671 ? 5.398 30.672 -16.047 1 63.66 671 GLU A C 1
ATOM 5274 O O . GLU A 1 671 ? 4.742 31.719 -16.094 1 63.66 671 GLU A O 1
ATOM 5279 N N . PHE A 1 672 ? 5.23 29.953 -14.922 1 74.38 672 PHE A N 1
ATOM 5280 C CA . PHE A 1 672 ? 4.984 30.562 -13.617 1 74.38 672 PHE A CA 1
ATOM 5281 C C . PHE A 1 672 ? 6.27 31.141 -13.039 1 74.38 672 PHE A C 1
ATOM 5283 O O . PHE A 1 672 ? 7.23 30.406 -12.797 1 74.38 672 PHE A O 1
ATOM 5290 N N . VAL A 1 673 ? 6.266 32.438 -12.961 1 81.88 673 VAL A N 1
ATOM 5291 C CA . VAL A 1 673 ? 7.453 33.062 -12.414 1 81.88 673 VAL A CA 1
ATOM 5292 C C . VAL A 1 673 ? 7.305 33.219 -10.898 1 81.88 673 VAL A C 1
ATOM 5294 O O . VAL A 1 673 ? 6.473 34 -10.43 1 81.88 673 VAL A O 1
ATOM 5297 N N . ALA A 1 674 ? 8.031 32.5 -10.117 1 85.81 674 ALA A N 1
ATOM 5298 C CA . ALA A 1 674 ? 7.969 32.562 -8.664 1 85.81 674 ALA A CA 1
ATOM 5299 C C . ALA A 1 674 ? 8.789 33.719 -8.109 1 85.81 674 ALA A C 1
ATOM 5301 O O . ALA A 1 674 ? 8.422 34.312 -7.102 1 85.81 674 ALA A O 1
ATOM 5302 N N . ILE A 1 675 ? 9.953 33.969 -8.727 1 91.31 675 ILE A N 1
ATOM 5303 C CA . ILE A 1 675 ? 10.82 35.062 -8.359 1 91.31 675 ILE A CA 1
ATOM 5304 C C . ILE A 1 675 ? 11.164 35.906 -9.602 1 91.31 675 ILE A C 1
ATOM 5306 O O . ILE A 1 675 ? 11.727 35.375 -10.562 1 91.31 675 ILE A O 1
ATOM 5310 N N . LYS A 1 676 ? 10.898 37.125 -9.617 1 88.75 676 LYS A N 1
ATOM 5311 C CA . LYS A 1 676 ? 11.039 37.938 -10.805 1 88.75 676 LYS A CA 1
ATOM 5312 C C . LYS A 1 676 ? 12.414 38.625 -10.844 1 88.75 676 LYS A C 1
ATOM 5314 O O . LYS A 1 676 ? 12.867 39.062 -11.906 1 88.75 676 LYS A O 1
ATOM 5319 N N . GLY A 1 677 ? 13.008 38.781 -9.727 1 90.62 677 GLY A N 1
ATOM 5320 C CA . GLY A 1 677 ? 14.312 39.438 -9.648 1 90.62 677 GLY A CA 1
ATOM 5321 C C . GLY A 1 677 ? 14.57 40.094 -8.305 1 90.62 677 GLY A C 1
ATOM 5322 O O . GLY A 1 677 ? 14.125 41.219 -8.055 1 90.62 677 GLY A O 1
ATOM 5323 N N . SER A 1 678 ? 15.305 39.469 -7.461 1 91.62 678 SER A N 1
ATOM 5324 C CA . SER A 1 678 ? 15.57 40 -6.125 1 91.62 678 SER A CA 1
ATOM 5325 C C . SER A 1 678 ? 17.016 40.5 -5.996 1 91.62 678 SER A C 1
ATOM 5327 O O . SER A 1 678 ? 17.938 39.812 -6.457 1 91.62 678 SER A O 1
ATOM 5329 N N . TRP A 1 679 ? 17.156 41.719 -5.484 1 92.81 679 TRP A N 1
ATOM 5330 C CA . TRP A 1 679 ? 18.469 42.312 -5.238 1 92.81 679 TRP A CA 1
ATOM 5331 C C . TRP A 1 679 ? 18.609 42.75 -3.781 1 92.81 679 TRP A C 1
ATOM 5333 O O . TRP A 1 679 ? 17.984 43.719 -3.352 1 92.81 679 TRP A O 1
ATOM 5343 N N . TYR A 1 680 ? 19.359 42.062 -2.998 1 93.5 680 TYR A N 1
ATOM 5344 C CA . TYR A 1 680 ? 19.594 42.469 -1.621 1 93.5 680 TYR A CA 1
ATOM 5345 C C . TYR A 1 680 ? 20.766 41.688 -1.02 1 93.5 680 TYR A C 1
ATOM 5347 O O . TYR A 1 680 ? 21.234 40.719 -1.601 1 93.5 680 TYR A O 1
ATOM 5355 N N . ALA A 1 681 ? 21.234 42.125 0.07 1 93.38 681 ALA A N 1
ATOM 5356 C CA . ALA A 1 681 ? 22.328 41.469 0.779 1 93.38 681 ALA A CA 1
ATOM 5357 C C . ALA A 1 681 ? 21.953 41.188 2.227 1 93.38 681 ALA A C 1
ATOM 5359 O O . ALA A 1 681 ? 21.156 41.906 2.826 1 93.38 681 ALA A O 1
ATOM 5360 N N . ILE A 1 682 ? 22.469 40.125 2.725 1 93.44 682 ILE A N 1
ATOM 5361 C CA . ILE A 1 682 ? 22.297 39.75 4.121 1 93.44 682 ILE A CA 1
ATOM 5362 C C . ILE A 1 682 ? 23.625 39.875 4.859 1 93.44 682 ILE A C 1
ATOM 5364 O O . ILE A 1 682 ? 24.625 39.281 4.477 1 93.44 682 ILE A O 1
ATOM 5368 N N . GLU A 1 683 ? 23.578 40.594 5.883 1 89.12 683 GLU A N 1
ATOM 5369 C CA . GLU A 1 683 ? 24.797 40.906 6.617 1 89.12 683 GLU A CA 1
ATOM 5370 C C . GLU A 1 683 ? 25.125 39.812 7.629 1 89.12 683 GLU A C 1
ATOM 5372 O O . GLU A 1 683 ? 24.25 39.031 8.008 1 89.12 683 GLU A O 1
ATOM 5377 N N . ARG A 1 684 ? 26.344 39.812 8.039 1 88.62 684 ARG A N 1
ATOM 5378 C CA . ARG A 1 684 ? 26.797 38.844 9.047 1 88.62 684 ARG A CA 1
ATOM 5379 C C . ARG A 1 684 ? 26.266 39.219 10.422 1 88.62 684 ARG A C 1
ATOM 5381 O O . ARG A 1 684 ? 26 40.406 10.703 1 88.62 684 ARG A O 1
ATOM 5388 N N . ASP A 1 685 ? 25.906 38.25 11.25 1 87.19 685 ASP A N 1
ATOM 5389 C CA . ASP A 1 685 ? 25.5 38.375 12.648 1 87.19 685 ASP A CA 1
ATOM 5390 C C . ASP A 1 685 ? 24.156 39.062 12.766 1 87.19 685 ASP A C 1
ATOM 5392 O O . ASP A 1 685 ? 23.938 39.875 13.695 1 87.19 685 ASP A O 1
ATOM 5396 N N . ARG A 1 686 ? 23.438 38.969 11.68 1 89.19 686 ARG A N 1
ATOM 5397 C CA . ARG A 1 686 ? 22.094 39.531 11.703 1 89.19 686 ARG A CA 1
ATOM 5398 C C . ARG A 1 686 ? 21.047 38.531 11.281 1 89.19 686 ARG A C 1
ATOM 5400 O O . ARG A 1 686 ? 21.359 37.531 10.648 1 89.19 686 ARG A O 1
ATOM 5407 N N . VAL A 1 687 ? 19.891 38.781 11.727 1 93.62 687 VAL A N 1
ATOM 5408 C CA . VAL A 1 687 ? 18.75 37.969 11.328 1 93.62 687 VAL A CA 1
ATOM 5409 C C . VAL A 1 687 ? 17.969 38.688 10.219 1 93.62 687 VAL A C 1
ATOM 5411 O O . VAL A 1 687 ? 17.516 39.812 10.398 1 93.62 687 VAL A O 1
ATOM 5414 N N . PHE A 1 688 ? 17.969 38.125 9.047 1 94.81 688 PHE A N 1
ATOM 5415 C CA . PHE A 1 688 ? 17.219 38.625 7.906 1 94.81 688 PHE A CA 1
ATOM 5416 C C . PHE A 1 688 ? 15.883 37.906 7.785 1 94.81 688 PHE A C 1
ATOM 5418 O O . PHE A 1 688 ? 15.844 36.656 7.652 1 94.81 688 PHE A O 1
ATOM 5425 N N . CYS A 1 689 ? 14.789 38.594 7.855 1 94.88 689 CYS A N 1
ATOM 5426 C CA . CYS A 1 689 ? 13.461 38.031 7.785 1 94.88 689 CYS A CA 1
ATOM 5427 C C . CYS A 1 689 ? 12.805 38.312 6.441 1 94.88 689 CYS A C 1
ATOM 5429 O O . CYS A 1 689 ? 12.719 39.469 6.027 1 94.88 689 CYS A O 1
ATOM 5431 N N . LEU A 1 690 ? 12.492 37.312 5.75 1 94.25 690 LEU A N 1
ATOM 5432 C CA . LEU A 1 690 ? 11.711 37.406 4.523 1 94.25 690 LEU A CA 1
ATOM 5433 C C . LEU A 1 690 ? 10.227 37.188 4.797 1 94.25 690 LEU A C 1
ATOM 5435 O O . LEU A 1 690 ? 9.789 36.062 5.016 1 94.25 690 LEU A O 1
ATOM 5439 N N . LEU A 1 691 ? 9.516 38.281 4.727 1 91.69 691 LEU A N 1
ATOM 5440 C CA . LEU A 1 691 ? 8.102 38.281 5.07 1 91.69 691 LEU A CA 1
ATOM 5441 C C . LEU A 1 691 ? 7.238 38.344 3.811 1 91.69 691 LEU A C 1
ATOM 5443 O O . LEU A 1 691 ? 7.617 38.969 2.826 1 91.69 691 LEU A O 1
ATOM 5447 N N . GLY A 1 692 ? 6.133 37.656 3.758 1 87.12 692 GLY A N 1
ATOM 5448 C CA . GLY A 1 692 ? 5.211 37.656 2.635 1 87.12 692 GLY A CA 1
ATOM 5449 C C . GLY A 1 692 ? 4.07 36.656 2.795 1 87.12 692 GLY A C 1
ATOM 5450 O O . GLY A 1 692 ? 4.145 35.75 3.623 1 87.12 692 GLY A O 1
ATOM 5451 N N . PRO A 1 693 ? 3.092 36.875 2.023 1 79.94 693 PRO A N 1
ATOM 5452 C CA . PRO A 1 693 ? 1.995 35.906 2.037 1 79.94 693 PRO A CA 1
ATOM 5453 C C . PRO A 1 693 ? 2.393 34.562 1.436 1 79.94 693 PRO A C 1
ATOM 5455 O O . PRO A 1 693 ? 3.5 34.438 0.914 1 79.94 693 PRO A O 1
ATOM 5458 N N . ASN A 1 694 ? 1.5 33.656 1.623 1 74.81 694 ASN A N 1
ATOM 5459 C CA . ASN A 1 694 ? 1.767 32.344 1.039 1 74.81 694 ASN A CA 1
ATOM 5460 C C . ASN A 1 694 ? 1.828 32.406 -0.484 1 74.81 694 ASN A C 1
ATOM 5462 O O . ASN A 1 694 ? 0.99 33.031 -1.115 1 74.81 694 ASN A O 1
ATOM 5466 N N . GLY A 1 695 ? 2.861 31.906 -1.11 1 76.81 695 GLY A N 1
ATOM 5467 C CA . GLY A 1 695 ? 3.045 31.906 -2.553 1 76.81 695 GLY A CA 1
ATOM 5468 C C . GLY A 1 695 ? 3.83 33.094 -3.053 1 76.81 695 GLY A C 1
ATOM 5469 O O . GLY A 1 695 ? 3.965 33.312 -4.262 1 76.81 695 GLY A O 1
ATOM 5470 N N . ALA A 1 696 ? 4.316 33.844 -2.121 1 84.62 696 ALA A N 1
ATOM 5471 C CA . ALA A 1 696 ? 5.051 35.062 -2.492 1 84.62 696 ALA A CA 1
ATOM 5472 C C . ALA A 1 696 ? 6.422 34.719 -3.064 1 84.62 696 ALA A C 1
ATOM 5474 O O . ALA A 1 696 ? 7.059 35.562 -3.711 1 84.62 696 ALA A O 1
ATOM 5475 N N . GLY A 1 697 ? 6.895 33.469 -2.826 1 88.19 697 GLY A N 1
ATOM 5476 C CA . GLY A 1 697 ? 8.188 33.031 -3.332 1 88.19 697 GLY A CA 1
ATOM 5477 C C . GLY A 1 697 ? 9.227 32.875 -2.24 1 88.19 697 GLY A C 1
ATOM 5478 O O . GLY A 1 697 ? 10.414 32.688 -2.527 1 88.19 697 GLY A O 1
ATOM 5479 N N . LYS A 1 698 ? 8.836 32.938 -0.997 1 91.88 698 LYS A N 1
ATOM 5480 C CA . LYS A 1 698 ? 9.758 32.844 0.133 1 91.88 698 LYS A CA 1
ATOM 5481 C C . LYS A 1 698 ? 10.492 31.5 0.137 1 91.88 698 LYS A C 1
ATOM 5483 O O . LYS A 1 698 ? 11.727 31.453 0.158 1 91.88 698 LYS A O 1
ATOM 5488 N N . THR A 1 699 ? 9.719 30.391 0.065 1 88.25 699 THR A N 1
ATOM 5489 C CA . THR A 1 699 ? 10.297 29.047 0.092 1 88.25 699 THR A CA 1
ATOM 5490 C C . THR A 1 699 ? 11.125 28.797 -1.166 1 88.25 699 THR A C 1
ATOM 5492 O O . THR A 1 699 ? 12.156 28.125 -1.112 1 88.25 699 THR A O 1
ATOM 5495 N N . THR A 1 700 ? 10.711 29.312 -2.283 1 90.12 700 THR A N 1
ATOM 5496 C CA . THR A 1 700 ? 11.461 29.172 -3.529 1 90.12 700 THR A CA 1
ATOM 5497 C C . THR A 1 700 ? 12.812 29.859 -3.434 1 90.12 700 THR A C 1
ATOM 5499 O O . THR A 1 700 ? 13.812 29.375 -3.961 1 90.12 700 THR A O 1
ATOM 5502 N N . THR A 1 701 ? 12.82 31 -2.785 1 93.88 701 THR A N 1
ATOM 5503 C CA . THR A 1 701 ? 14.07 31.734 -2.596 1 93.88 701 THR A CA 1
ATOM 5504 C C . THR A 1 701 ? 15.055 30.906 -1.765 1 93.88 701 THR A C 1
ATOM 5506 O O . THR A 1 701 ? 16.219 30.781 -2.129 1 93.88 701 THR A O 1
ATOM 5509 N N . ILE A 1 702 ? 14.586 30.344 -0.658 1 92.44 702 ILE A N 1
ATOM 5510 C CA . ILE A 1 702 ? 15.438 29.531 0.197 1 92.44 702 ILE A CA 1
ATOM 5511 C C . ILE A 1 702 ? 15.93 28.312 -0.575 1 92.44 702 ILE A C 1
ATOM 5513 O O . ILE A 1 702 ? 17.094 27.922 -0.467 1 92.44 702 ILE A O 1
ATOM 5517 N N . ASN A 1 703 ? 15.078 27.766 -1.367 1 90.81 703 ASN A N 1
ATOM 5518 C CA . ASN A 1 703 ? 15.445 26.578 -2.135 1 90.81 703 ASN A CA 1
ATOM 5519 C C . ASN A 1 703 ? 16.5 26.891 -3.189 1 90.81 703 ASN A C 1
ATOM 5521 O O . ASN A 1 703 ? 17.359 26.062 -3.496 1 90.81 703 ASN A O 1
ATOM 5525 N N . CYS A 1 704 ? 16.438 28.031 -3.699 1 90.88 704 CYS A N 1
ATOM 5526 C CA . CYS A 1 704 ? 17.453 28.453 -4.656 1 90.88 704 CYS A CA 1
ATOM 5527 C C . CYS A 1 704 ? 18.781 28.672 -3.963 1 90.88 704 CYS A C 1
ATOM 5529 O O . CYS A 1 704 ? 19.828 28.25 -4.465 1 90.88 704 CYS A O 1
ATOM 5531 N N . LEU A 1 705 ? 18.703 29.281 -2.836 1 91.69 705 LEU A N 1
ATOM 5532 C CA . LEU A 1 705 ? 19.922 29.625 -2.111 1 91.69 705 LEU A CA 1
ATOM 5533 C C . LEU A 1 705 ? 20.562 28.391 -1.522 1 91.69 705 LEU A C 1
ATOM 5535 O O . LEU A 1 705 ? 21.781 28.359 -1.276 1 91.69 705 LEU A O 1
ATOM 5539 N N . THR A 1 706 ? 19.781 27.344 -1.272 1 90.19 706 THR A N 1
ATOM 5540 C CA . THR A 1 706 ? 20.312 26.125 -0.692 1 90.19 706 THR A CA 1
ATOM 5541 C C . THR A 1 706 ? 20.656 25.109 -1.782 1 90.19 706 THR A C 1
ATOM 5543 O O . THR A 1 706 ? 21.188 24.047 -1.497 1 90.19 706 THR A O 1
ATOM 5546 N N . GLY A 1 707 ? 20.297 25.375 -3.008 1 85.88 707 GLY A N 1
ATOM 5547 C CA . GLY A 1 707 ? 20.656 24.531 -4.133 1 85.88 707 GLY A CA 1
ATOM 5548 C C . GLY A 1 707 ? 19.641 23.453 -4.414 1 85.88 707 GLY A C 1
ATOM 5549 O O . GLY A 1 707 ? 19.859 22.578 -5.25 1 85.88 707 GLY A O 1
ATOM 5550 N N . VAL A 1 708 ? 18.547 23.453 -3.686 1 84.94 708 VAL A N 1
ATOM 5551 C CA . VAL A 1 708 ? 17.484 22.484 -3.949 1 84.94 708 VAL A CA 1
ATOM 5552 C C . VAL A 1 708 ? 16.891 22.75 -5.328 1 84.94 708 VAL A C 1
ATOM 5554 O O . VAL A 1 708 ? 16.562 21.797 -6.055 1 84.94 708 VAL A O 1
ATOM 5557 N N . LEU A 1 709 ? 16.766 24.031 -5.715 1 86.56 709 LEU A N 1
ATOM 5558 C CA . LEU A 1 709 ? 16.297 24.469 -7.023 1 86.56 709 LEU A CA 1
ATOM 5559 C C . LEU A 1 709 ? 17.312 25.359 -7.711 1 86.56 709 LEU A C 1
ATOM 5561 O O . LEU A 1 709 ? 17.812 26.328 -7.113 1 86.56 709 LEU A O 1
ATOM 5565 N N . PRO A 1 710 ? 17.609 25 -8.883 1 85.88 710 PRO A N 1
ATOM 5566 C CA . PRO A 1 710 ? 18.5 25.906 -9.602 1 85.88 710 PRO A CA 1
ATOM 5567 C C . PRO A 1 710 ? 17.797 27.188 -10.055 1 85.88 710 PRO A C 1
ATOM 5569 O O . PRO A 1 710 ? 16.656 27.141 -10.523 1 85.88 710 PRO A O 1
ATOM 5572 N N . PRO A 1 711 ? 18.438 28.281 -9.844 1 89.56 711 PRO A N 1
ATOM 5573 C CA . PRO A 1 711 ? 17.844 29.516 -10.328 1 89.56 711 PRO A CA 1
ATOM 5574 C C . PRO A 1 711 ? 17.703 29.562 -11.852 1 89.56 711 PRO A C 1
ATOM 5576 O O . PRO A 1 711 ? 18.516 28.938 -12.562 1 89.56 711 PRO A O 1
ATOM 5579 N N . SER A 1 712 ? 16.688 30.172 -12.352 1 87.38 712 SER A N 1
ATOM 5580 C CA . SER A 1 712 ? 16.5 30.344 -13.789 1 87.38 712 SER A CA 1
ATOM 5581 C C . SER A 1 712 ? 17.312 31.516 -14.328 1 87.38 712 SER A C 1
ATOM 5583 O O . SER A 1 712 ? 17.719 31.5 -15.492 1 87.38 712 SER A O 1
ATOM 5585 N N . GLY A 1 713 ? 17.469 32.469 -13.547 1 88.44 713 GLY A N 1
ATOM 5586 C CA . GLY A 1 713 ? 18.281 33.625 -13.852 1 88.44 713 GLY A CA 1
ATOM 5587 C C . GLY A 1 713 ? 18.828 34.312 -12.609 1 88.44 713 GLY A C 1
ATOM 5588 O O . GLY A 1 713 ? 18.359 34.062 -11.5 1 88.44 713 GLY A O 1
ATOM 5589 N N . GLY A 1 714 ? 19.922 35.062 -12.828 1 89.88 714 GLY A N 1
ATOM 5590 C CA . GLY A 1 714 ? 20.562 35.688 -11.688 1 89.88 714 GLY A CA 1
ATOM 5591 C C . GLY A 1 714 ? 21.469 34.75 -10.906 1 89.88 714 GLY A C 1
ATOM 5592 O O . GLY A 1 714 ? 21.672 33.625 -11.305 1 89.88 714 GLY A O 1
ATOM 5593 N N . ASP A 1 715 ? 22 35.312 -9.883 1 90.94 715 ASP A N 1
ATOM 5594 C CA . ASP A 1 715 ? 22.938 34.531 -9.086 1 90.94 715 ASP A CA 1
ATOM 5595 C C . ASP A 1 715 ? 23.016 35.031 -7.652 1 90.94 715 ASP A C 1
ATOM 5597 O O . ASP A 1 715 ? 22.391 36.062 -7.324 1 90.94 715 ASP A O 1
ATOM 5601 N N . ALA A 1 716 ? 23.594 34.25 -6.844 1 91.88 716 ALA A N 1
ATOM 5602 C CA . ALA A 1 716 ? 23.812 34.656 -5.453 1 91.88 716 ALA A CA 1
ATOM 5603 C C . ALA A 1 716 ? 25.172 34.156 -4.957 1 91.88 716 ALA A C 1
ATOM 5605 O O . ALA A 1 716 ? 25.703 33.188 -5.461 1 91.88 716 ALA A O 1
ATOM 5606 N N . LEU A 1 717 ? 25.719 34.938 -4.156 1 89.62 717 LEU A N 1
ATOM 5607 C CA . LEU A 1 717 ? 26.984 34.562 -3.518 1 89.62 717 LEU A CA 1
ATOM 5608 C C . LEU A 1 717 ? 26.781 34.312 -2.029 1 89.62 717 LEU A C 1
ATOM 5610 O O . LEU A 1 717 ? 26.156 35.125 -1.33 1 89.62 717 LEU A O 1
ATOM 5614 N N . VAL A 1 718 ? 27.234 33.219 -1.555 1 89.56 718 VAL A N 1
ATOM 5615 C CA . VAL A 1 718 ? 27.234 32.875 -0.135 1 89.56 718 VAL A CA 1
ATOM 5616 C C . VAL A 1 718 ? 28.672 32.812 0.372 1 89.56 718 VAL A C 1
ATOM 5618 O O . VAL A 1 718 ? 29.422 31.875 0.041 1 89.56 718 VAL A O 1
ATOM 5621 N N . TYR A 1 719 ? 29.016 33.75 1.124 1 83.19 719 TYR A N 1
ATOM 5622 C CA . TYR A 1 719 ? 30.391 33.906 1.583 1 83.19 719 TYR A CA 1
ATOM 5623 C C . TYR A 1 719 ? 31.375 33.812 0.417 1 83.19 719 TYR A C 1
ATOM 5625 O O . TYR A 1 719 ? 32.344 33.094 0.483 1 83.19 719 TYR A O 1
ATOM 5633 N N . GLY A 1 720 ? 30.938 34.312 -0.666 1 78.12 720 GLY A N 1
ATOM 5634 C CA . GLY A 1 720 ? 31.828 34.469 -1.81 1 78.12 720 GLY A CA 1
ATOM 5635 C C . GLY A 1 720 ? 31.672 33.344 -2.828 1 78.12 720 GLY A C 1
ATOM 5636 O O . GLY A 1 720 ? 32.219 33.406 -3.924 1 78.12 720 GLY A O 1
ATOM 5637 N N . GLU A 1 721 ? 31 32.344 -2.48 1 83.12 721 GLU A N 1
ATOM 5638 C CA . GLU A 1 721 ? 30.797 31.219 -3.402 1 83.12 721 GLU A CA 1
ATOM 5639 C C . GLU A 1 721 ? 29.516 31.391 -4.195 1 83.12 721 GLU A C 1
ATOM 5641 O O . GLU A 1 721 ? 28.453 31.688 -3.627 1 83.12 721 GLU A O 1
ATOM 5646 N N . SER A 1 722 ? 29.609 31.219 -5.48 1 86.56 722 SER A N 1
ATOM 5647 C CA . SER A 1 722 ? 28.453 31.375 -6.359 1 86.56 722 SER A CA 1
ATOM 5648 C C . SER A 1 722 ? 27.625 30.094 -6.418 1 86.56 722 SER A C 1
ATOM 5650 O O . SER A 1 722 ? 28.156 29 -6.238 1 86.56 722 SER A O 1
ATOM 5652 N N . LEU A 1 723 ? 26.328 30.234 -6.668 1 86.62 723 LEU A N 1
ATOM 5653 C CA . LEU A 1 723 ? 25.422 29.109 -6.805 1 86.62 723 LEU A CA 1
ATOM 5654 C C . LEU A 1 723 ? 25.656 28.375 -8.125 1 86.62 723 LEU A C 1
ATOM 5656 O O . LEU A 1 723 ? 25.344 27.188 -8.242 1 86.62 723 LEU A O 1
ATOM 5660 N N . SER A 1 724 ? 26.141 29.047 -9.141 1 77.38 724 SER A N 1
ATOM 5661 C CA . SER A 1 724 ? 26.188 28.531 -10.5 1 77.38 724 SER A CA 1
ATOM 5662 C C . SER A 1 724 ? 27.547 27.922 -10.82 1 77.38 724 SER A C 1
ATOM 5664 O O . SER A 1 724 ? 27.688 27.156 -11.781 1 77.38 724 SER A O 1
ATOM 5666 N N . THR A 1 725 ? 28.5 28.203 -10.047 1 72.56 725 THR A N 1
ATOM 5667 C CA . THR A 1 725 ? 29.828 27.672 -10.328 1 72.56 725 THR A CA 1
ATOM 5668 C C . THR A 1 725 ? 29.891 26.172 -10.055 1 72.56 725 THR A C 1
ATOM 5670 O O . THR A 1 725 ? 29.281 25.688 -9.094 1 72.56 725 THR A O 1
ATOM 5673 N N . PRO A 1 726 ? 30.469 25.5 -10.992 1 67.38 726 PRO A N 1
ATOM 5674 C CA . PRO A 1 726 ? 30.625 24.062 -10.742 1 67.38 726 PRO A CA 1
ATOM 5675 C C . PRO A 1 726 ? 31.312 23.766 -9.414 1 67.38 726 PRO A C 1
ATOM 5677 O O . PRO A 1 726 ? 32.375 24.328 -9.117 1 67.38 726 PRO A O 1
ATOM 5680 N N . GLY A 1 727 ? 30.75 23.031 -8.523 1 70.62 727 GLY A N 1
ATOM 5681 C CA . GLY A 1 727 ? 31.297 22.672 -7.223 1 70.62 727 GLY A CA 1
ATOM 5682 C C . GLY A 1 727 ? 30.969 23.688 -6.145 1 70.62 727 GLY A C 1
ATOM 5683 O O . GLY A 1 727 ? 31.25 23.469 -4.965 1 70.62 727 GLY A O 1
ATOM 5684 N N . GLY A 1 728 ? 30.516 24.797 -6.621 1 73.94 728 GLY A N 1
ATOM 5685 C CA . GLY A 1 728 ? 30.188 25.859 -5.68 1 73.94 728 GLY A CA 1
ATOM 5686 C C . GLY A 1 728 ? 29.109 25.453 -4.68 1 73.94 728 GLY A C 1
ATOM 5687 O O . GLY A 1 728 ? 29.234 25.75 -3.488 1 73.94 728 GLY A O 1
ATOM 5688 N N . MET A 1 729 ? 28.234 24.688 -5.117 1 78.81 729 MET A N 1
ATOM 5689 C CA . MET A 1 729 ? 27.125 24.297 -4.254 1 78.81 729 MET A CA 1
ATOM 5690 C C . MET A 1 729 ? 27.578 23.328 -3.168 1 78.81 729 MET A C 1
ATOM 5692 O O . MET A 1 729 ? 27.078 23.359 -2.047 1 78.81 729 MET A O 1
ATOM 5696 N N . ASP A 1 730 ? 28.531 22.516 -3.443 1 77.19 730 ASP A N 1
ATOM 5697 C CA . ASP A 1 730 ? 29.047 21.609 -2.436 1 77.19 730 ASP A CA 1
ATOM 5698 C C . ASP A 1 730 ? 29.75 22.359 -1.312 1 77.19 730 ASP A C 1
ATOM 5700 O O . ASP A 1 730 ? 29.641 22 -0.141 1 77.19 730 ASP A O 1
ATOM 5704 N N . ARG A 1 731 ? 30.391 23.406 -1.751 1 79.94 731 ARG A N 1
ATOM 5705 C CA . ARG A 1 731 ? 31.078 24.234 -0.76 1 79.94 731 ARG A CA 1
ATOM 5706 C C . ARG A 1 731 ? 30.094 25.031 0.075 1 79.94 731 ARG A C 1
ATOM 5708 O O . ARG A 1 731 ? 30.281 25.219 1.277 1 79.94 731 ARG A O 1
ATOM 5715 N N . ILE A 1 732 ? 29.109 25.453 -0.573 1 86.44 732 ILE A N 1
ATOM 5716 C CA . ILE A 1 732 ? 28.062 26.219 0.115 1 86.44 732 ILE A CA 1
ATOM 5717 C C . ILE A 1 732 ? 27.344 25.328 1.114 1 86.44 732 ILE A C 1
ATOM 5719 O O . ILE A 1 732 ? 27.078 25.734 2.246 1 86.44 732 ILE A O 1
ATOM 5723 N N . ARG A 1 733 ? 27.062 24.156 0.754 1 84.75 733 ARG A N 1
ATOM 5724 C CA . ARG A 1 733 ? 26.312 23.234 1.602 1 84.75 733 ARG A CA 1
ATOM 5725 C C . ARG A 1 733 ? 27.109 22.875 2.855 1 84.75 733 ARG A C 1
ATOM 5727 O O . ARG A 1 733 ? 26.516 22.562 3.895 1 84.75 733 ARG A O 1
ATOM 5734 N N . ALA A 1 734 ? 28.344 23 2.768 1 81.12 734 ALA A N 1
ATOM 5735 C CA . ALA A 1 734 ? 29.203 22.672 3.91 1 81.12 734 ALA A CA 1
ATOM 5736 C C . ALA A 1 734 ? 29.109 23.75 4.984 1 81.12 734 ALA A C 1
ATOM 5738 O O . ALA A 1 734 ? 29.375 23.484 6.16 1 81.12 734 ALA A O 1
ATOM 5739 N N . VAL A 1 735 ? 28.656 24.938 4.559 1 86.81 735 VAL A N 1
ATOM 5740 C CA . VAL A 1 735 ? 28.719 26.031 5.512 1 86.81 735 VAL A CA 1
ATOM 5741 C C . VAL A 1 735 ? 27.297 26.484 5.867 1 86.81 735 VAL A C 1
ATOM 5743 O O . VAL A 1 735 ? 27.109 27.391 6.684 1 86.81 735 VAL A O 1
ATOM 5746 N N . ILE A 1 736 ? 26.375 25.781 5.363 1 91.19 736 ILE A N 1
ATOM 5747 C CA . ILE A 1 736 ? 25.016 26.25 5.617 1 91.19 736 ILE A CA 1
ATOM 5748 C C . ILE A 1 736 ? 24.25 25.203 6.434 1 91.19 736 ILE A C 1
ATOM 5750 O O . ILE A 1 736 ? 24.641 24.047 6.48 1 91.19 736 ILE A O 1
ATOM 5754 N N . GLY A 1 737 ? 23.266 25.609 7.199 1 92.56 737 GLY A N 1
ATOM 5755 C CA . GLY A 1 737 ? 22.25 24.797 7.855 1 92.56 737 GLY A CA 1
ATOM 5756 C C . GLY A 1 737 ? 20.828 25.141 7.414 1 92.56 737 GLY A C 1
ATOM 5757 O O . GLY A 1 737 ? 20.516 26.312 7.191 1 92.56 737 GLY A O 1
ATOM 5758 N N . VAL A 1 738 ? 20.078 24.094 7.184 1 93.06 738 VAL A N 1
ATOM 5759 C CA . VAL A 1 738 ? 18.75 24.359 6.652 1 93.06 738 VAL A CA 1
ATOM 5760 C C . VAL A 1 738 ? 17.703 23.656 7.512 1 93.06 738 VAL A C 1
ATOM 5762 O O . VAL A 1 738 ? 17.844 22.469 7.836 1 93.06 738 VAL A O 1
ATOM 5765 N N . CYS A 1 739 ? 16.719 24.375 7.973 1 93.31 739 CYS A N 1
ATOM 5766 C CA . CYS A 1 739 ? 15.516 23.844 8.594 1 93.31 739 CYS A CA 1
ATOM 5767 C C . CYS A 1 739 ? 14.32 23.984 7.656 1 93.31 739 CYS A C 1
ATOM 5769 O O . CYS A 1 739 ? 13.797 25.094 7.48 1 93.31 739 CYS A O 1
ATOM 5771 N N . PRO A 1 740 ? 13.844 22.938 7.086 1 89.62 740 PRO A N 1
ATOM 5772 C CA . PRO A 1 740 ? 12.727 23.016 6.148 1 89.62 740 PRO A CA 1
ATOM 5773 C C . PRO A 1 740 ? 11.398 23.312 6.844 1 89.62 740 PRO A C 1
ATOM 5775 O O . PRO A 1 740 ? 11.328 23.328 8.07 1 89.62 740 PRO A O 1
ATOM 5778 N N . GLN A 1 741 ? 10.438 23.516 6.02 1 83.88 741 GLN A N 1
ATOM 5779 C CA . GLN A 1 741 ? 9.109 23.875 6.508 1 83.88 741 GLN A CA 1
ATOM 5780 C C . GLN A 1 741 ? 8.469 22.703 7.242 1 83.88 741 GLN A C 1
ATOM 5782 O O . GLN A 1 741 ? 7.797 22.891 8.258 1 83.88 741 GLN A O 1
ATOM 5787 N N . PHE A 1 742 ? 8.688 21.531 6.711 1 81.44 742 PHE A N 1
ATOM 5788 C CA . PHE A 1 742 ? 8.148 20.344 7.355 1 81.44 742 PHE A CA 1
ATOM 5789 C C . PHE A 1 742 ? 9.258 19.531 8.016 1 81.44 742 PHE A C 1
ATOM 5791 O O . PHE A 1 742 ? 10.414 19.594 7.582 1 81.44 742 PHE A O 1
ATOM 5798 N N . ASP A 1 743 ? 8.875 18.828 9.07 1 85 743 ASP A N 1
ATOM 5799 C CA . ASP A 1 743 ? 9.867 18.047 9.812 1 85 743 ASP A CA 1
ATOM 5800 C C . ASP A 1 743 ? 10.266 16.797 9.039 1 85 743 ASP A C 1
ATOM 5802 O O . ASP A 1 743 ? 9.422 15.945 8.734 1 85 743 ASP A O 1
ATOM 5806 N N . VAL A 1 744 ? 11.461 16.828 8.672 1 89.25 744 VAL A N 1
ATOM 5807 C CA . VAL A 1 744 ? 12.023 15.711 7.926 1 89.25 744 VAL A CA 1
ATOM 5808 C C . VAL A 1 744 ? 12.836 14.82 8.867 1 89.25 744 VAL A C 1
ATOM 5810 O O . VAL A 1 744 ? 14.062 14.914 8.922 1 89.25 744 VAL A O 1
ATOM 5813 N N . LEU A 1 745 ? 12.164 13.938 9.578 1 93.25 745 LEU A N 1
ATOM 5814 C CA . LEU A 1 745 ? 12.773 13.078 10.586 1 93.25 745 LEU A CA 1
ATOM 5815 C C . LEU A 1 745 ? 12.344 11.633 10.406 1 93.25 745 LEU A C 1
ATOM 5817 O O . LEU A 1 745 ? 11.227 11.359 9.945 1 93.25 745 LEU A O 1
ATOM 5821 N N . TRP A 1 746 ? 13.297 10.727 10.672 1 93.69 746 TRP A N 1
ATOM 5822 C CA . TRP A 1 746 ? 12.93 9.32 10.781 1 93.69 746 TRP A CA 1
ATOM 5823 C C . TRP A 1 746 ? 12.203 9.047 12.094 1 93.69 746 TRP A C 1
ATOM 5825 O O . TRP A 1 746 ? 12.766 9.227 13.172 1 93.69 746 TRP A O 1
ATOM 5835 N N . GLY A 1 747 ? 11.047 8.562 12.016 1 90.31 747 GLY A N 1
ATOM 5836 C CA . GLY A 1 747 ? 10.297 8.25 13.219 1 90.31 747 GLY A CA 1
ATOM 5837 C C . GLY A 1 747 ? 10.953 7.188 14.078 1 90.31 747 GLY A C 1
ATOM 5838 O O . GLY A 1 747 ? 10.734 7.133 15.289 1 90.31 747 GLY A O 1
ATOM 5839 N N . GLU A 1 748 ? 11.828 6.438 13.508 1 91.69 748 GLU A N 1
ATOM 5840 C CA . GLU A 1 748 ? 12.445 5.301 14.188 1 91.69 748 GLU A CA 1
ATOM 5841 C C . GLU A 1 748 ? 13.703 5.727 14.938 1 91.69 748 GLU A C 1
ATOM 5843 O O . GLU A 1 748 ? 14.172 5.016 15.828 1 91.69 748 GLU A O 1
ATOM 5848 N N . LEU A 1 749 ? 14.242 6.859 14.555 1 94.75 749 LEU A N 1
ATOM 5849 C CA . LEU A 1 749 ? 15.477 7.316 15.188 1 94.75 749 LEU A CA 1
ATOM 5850 C C . LEU A 1 749 ? 15.18 8.258 16.344 1 94.75 749 LEU A C 1
ATOM 5852 O O . LEU A 1 749 ? 14.133 8.914 16.375 1 94.75 749 LEU A O 1
ATOM 5856 N N . SER A 1 750 ? 16.047 8.328 17.281 1 94.44 750 SER A N 1
ATOM 5857 C CA . SER A 1 750 ? 15.961 9.273 18.391 1 94.44 750 SER A CA 1
ATOM 5858 C C . SER A 1 750 ? 16.531 10.633 18.016 1 94.44 750 SER A C 1
ATOM 5860 O O . SER A 1 750 ? 17.141 10.781 16.953 1 94.44 750 SER A O 1
ATOM 5862 N N . GLY A 1 751 ? 16.281 11.617 18.844 1 94.44 751 GLY A N 1
ATOM 5863 C CA . GLY A 1 751 ? 16.859 12.93 18.594 1 94.44 751 GLY A CA 1
ATOM 5864 C C . GLY A 1 751 ? 18.375 12.914 18.562 1 94.44 751 GLY A C 1
ATOM 5865 O O . GLY A 1 751 ? 18.984 13.516 17.672 1 94.44 751 GLY A O 1
ATOM 5866 N N . GLU A 1 752 ? 18.906 12.164 19.422 1 94.88 752 GLU A N 1
ATOM 5867 C CA . GLU A 1 752 ? 20.359 12.062 19.5 1 94.88 752 GLU A CA 1
ATOM 5868 C C . GLU A 1 752 ? 20.938 11.367 18.266 1 94.88 752 GLU A C 1
ATOM 5870 O O . GLU A 1 752 ? 21.969 11.781 17.734 1 94.88 752 GLU A O 1
ATOM 5875 N N . GLU A 1 753 ? 20.312 10.359 17.891 1 95.19 753 GLU A N 1
ATOM 5876 C CA . GLU A 1 753 ? 20.781 9.609 16.734 1 95.19 753 GLU A CA 1
ATOM 5877 C C . GLU A 1 753 ? 20.703 10.445 15.461 1 95.19 753 GLU A C 1
ATOM 5879 O O . GLU A 1 753 ? 21.547 10.312 14.57 1 95.19 753 GLU A O 1
ATOM 5884 N N . HIS A 1 754 ? 19.672 11.281 15.352 1 96.31 754 HIS A N 1
ATOM 5885 C CA . HIS A 1 754 ? 19.594 12.195 14.211 1 96.31 754 HIS A CA 1
ATOM 5886 C C . HIS A 1 754 ? 20.812 13.117 14.164 1 96.31 754 HIS A C 1
ATOM 5888 O O . HIS A 1 754 ? 21.422 13.297 13.102 1 96.31 754 HIS A O 1
ATOM 5894 N N . LEU A 1 755 ? 21.141 13.68 15.297 1 96.25 755 LEU A N 1
ATOM 5895 C CA . LEU A 1 755 ? 22.25 14.609 15.367 1 96.25 755 LEU A CA 1
ATOM 5896 C C . LEU A 1 755 ? 23.562 13.906 15.039 1 96.25 755 LEU A C 1
ATOM 5898 O O . LEU A 1 755 ? 24.422 14.477 14.367 1 96.25 755 LEU A O 1
ATOM 5902 N N . HIS A 1 756 ? 23.719 12.68 15.477 1 95.06 756 HIS A N 1
ATOM 5903 C CA . HIS A 1 756 ? 24.922 11.906 15.148 1 95.06 756 HIS A CA 1
ATOM 5904 C C . HIS A 1 756 ? 24.984 11.609 13.656 1 95.06 756 HIS A C 1
ATOM 5906 O O . HIS A 1 756 ? 26.062 11.68 13.047 1 95.06 756 HIS A O 1
ATOM 5912 N N . LEU A 1 757 ? 23.859 11.25 13.094 1 95.5 757 LEU A N 1
ATOM 5913 C CA . LEU A 1 757 ? 23.812 10.953 11.664 1 95.5 757 LEU A CA 1
ATOM 5914 C C . LEU A 1 757 ? 24.188 12.188 10.844 1 95.5 757 LEU A C 1
ATOM 5916 O O . LEU A 1 757 ? 25.062 12.117 9.984 1 95.5 757 LEU A O 1
ATOM 5920 N N . TYR A 1 758 ? 23.547 13.328 11.133 1 94.75 758 TYR A N 1
ATOM 5921 C CA . TYR A 1 758 ? 23.797 14.547 10.383 1 94.75 758 TYR A CA 1
ATOM 5922 C C . TYR A 1 758 ? 25.219 15.062 10.633 1 94.75 758 TYR A C 1
ATOM 5924 O O . TYR A 1 758 ? 25.859 15.594 9.734 1 94.75 758 TYR A O 1
ATOM 5932 N N . GLY A 1 759 ? 25.688 14.906 11.859 1 93.5 759 GLY A N 1
ATOM 5933 C CA . GLY A 1 759 ? 27.062 15.289 12.156 1 93.5 759 GLY A CA 1
ATOM 5934 C C . GLY A 1 759 ? 28.094 14.516 11.359 1 93.5 759 GLY A C 1
ATOM 5935 O O . GLY A 1 759 ? 29.062 15.094 10.883 1 93.5 759 GLY A O 1
ATOM 5936 N N . SER A 1 760 ? 27.844 13.266 11.203 1 92.5 760 SER A N 1
ATOM 5937 C CA . SER A 1 760 ? 28.734 12.422 10.422 1 92.5 760 SER A CA 1
ATOM 5938 C C . SER A 1 760 ? 28.688 12.773 8.945 1 92.5 760 SER A C 1
ATOM 5940 O O . SER A 1 760 ? 29.688 12.695 8.234 1 92.5 760 SER A O 1
ATOM 5942 N N . ILE A 1 761 ? 27.547 13.141 8.508 1 92.19 761 ILE A N 1
ATOM 5943 C CA . ILE A 1 761 ? 27.375 13.5 7.102 1 92.19 761 ILE A CA 1
ATOM 5944 C C . ILE A 1 761 ? 28.094 14.812 6.809 1 92.19 761 ILE A C 1
ATOM 5946 O O . ILE A 1 761 ? 28.688 14.969 5.742 1 92.19 761 ILE A O 1
ATOM 5950 N N . LYS A 1 762 ? 28.047 15.711 7.773 1 89 762 LYS A N 1
ATOM 5951 C CA . LYS A 1 762 ? 28.719 17 7.613 1 89 762 LYS A CA 1
ATOM 5952 C C . LYS A 1 762 ? 30.219 16.844 7.754 1 89 762 LYS A C 1
ATOM 5954 O O . LYS A 1 762 ? 30.984 17.75 7.395 1 89 762 LYS A O 1
ATOM 5959 N N . GLY A 1 763 ? 30.703 15.68 8.242 1 84.94 763 GLY A N 1
ATOM 5960 C CA . GLY A 1 763 ? 32.125 15.406 8.32 1 84.94 763 GLY A CA 1
ATOM 5961 C C . GLY A 1 763 ? 32.75 15.812 9.641 1 84.94 763 GLY A C 1
ATOM 5962 O O . GLY A 1 763 ? 33.969 16 9.734 1 84.94 763 GLY A O 1
ATOM 5963 N N . LEU A 1 764 ? 31.953 15.984 10.625 1 87.62 764 LEU A N 1
ATOM 5964 C CA . LEU A 1 764 ? 32.469 16.328 11.953 1 87.62 764 LEU A CA 1
ATOM 5965 C C . LEU A 1 764 ? 33.125 15.117 12.602 1 87.62 764 LEU A C 1
ATOM 5967 O O . LEU A 1 764 ? 32.656 13.984 12.453 1 87.62 764 LEU A O 1
ATOM 5971 N N . PRO A 1 765 ? 34.188 15.406 13.266 1 87.94 765 PRO A N 1
ATOM 5972 C CA . PRO A 1 765 ? 34.812 14.289 14 1 87.94 765 PRO A CA 1
ATOM 5973 C C . PRO A 1 765 ? 33.906 13.75 15.102 1 87.94 765 PRO A C 1
ATOM 5975 O O . PRO A 1 765 ? 33.094 14.5 15.68 1 87.94 765 PRO A O 1
ATOM 5978 N N . LYS A 1 766 ? 34.031 12.617 15.445 1 87.62 766 LYS A N 1
ATOM 5979 C CA . LYS A 1 766 ? 33.125 11.883 16.344 1 87.62 766 LYS A CA 1
ATOM 5980 C C . LYS A 1 766 ? 33.062 12.547 17.703 1 87.62 766 LYS A C 1
ATOM 5982 O O . LYS A 1 766 ? 31.969 12.719 18.266 1 87.62 766 LYS A O 1
ATOM 5987 N N . PRO A 1 767 ? 34.156 12.906 18.234 1 89.94 767 PRO A N 1
ATOM 5988 C CA . PRO A 1 767 ? 34.031 13.539 19.547 1 89.94 767 PRO A CA 1
ATOM 5989 C C . PRO A 1 767 ? 33.312 14.883 19.5 1 89.94 767 PRO A C 1
ATOM 5991 O O . PRO A 1 767 ? 32.594 15.234 20.438 1 89.94 767 PRO A O 1
ATOM 5994 N N . ASP A 1 768 ? 33.469 15.523 18.406 1 90.62 768 ASP A N 1
ATOM 5995 C CA . ASP A 1 768 ? 32.812 16.812 18.234 1 90.62 768 ASP A CA 1
ATOM 5996 C C . ASP A 1 768 ? 31.297 16.625 18.031 1 90.62 768 ASP A C 1
ATOM 5998 O O . ASP A 1 768 ? 30.5 17.453 18.484 1 90.62 768 ASP A O 1
ATOM 6002 N N . VAL A 1 769 ? 30.984 15.609 17.406 1 92.06 769 VAL A N 1
ATOM 6003 C CA . VAL A 1 769 ? 29.562 15.328 17.172 1 92.06 769 VAL A CA 1
ATOM 6004 C C . VAL A 1 769 ? 28.859 15.086 18.516 1 92.06 769 VAL A C 1
ATOM 6006 O O . VAL A 1 769 ? 27.766 15.609 18.75 1 92.06 769 VAL A O 1
ATOM 6009 N N . ARG A 1 770 ? 29.5 14.312 19.375 1 91.56 770 ARG A N 1
ATOM 6010 C CA . ARG A 1 770 ? 28.906 13.992 20.672 1 91.56 770 ARG A CA 1
ATOM 6011 C C . ARG A 1 770 ? 28.766 15.242 21.531 1 91.56 770 ARG A C 1
ATOM 6013 O O . ARG A 1 770 ? 27.734 15.453 22.188 1 91.56 770 ARG A O 1
ATOM 6020 N N . ARG A 1 771 ? 29.75 16 21.438 1 91.56 771 ARG A N 1
ATOM 6021 C CA . ARG A 1 771 ? 29.734 17.234 22.234 1 91.56 771 ARG A CA 1
ATOM 6022 C C . ARG A 1 771 ? 28.672 18.203 21.719 1 91.56 771 ARG A C 1
ATOM 6024 O O . ARG A 1 771 ? 27.844 18.688 22.5 1 91.56 771 ARG A O 1
ATOM 6031 N N . GLN A 1 772 ? 28.672 18.484 20.453 1 92.69 772 GLN A N 1
ATOM 6032 C CA . GLN A 1 772 ? 27.734 19.422 19.875 1 92.69 772 GLN A CA 1
ATOM 6033 C C . GLN A 1 772 ? 26.297 18.922 20 1 92.69 772 GLN A C 1
ATOM 6035 O O . GLN A 1 772 ? 25.375 19.703 20.203 1 92.69 772 GLN A O 1
ATOM 6040 N N . ALA A 1 773 ? 26.172 17.641 19.859 1 93.88 773 ALA A N 1
ATOM 6041 C CA . ALA A 1 773 ? 24.828 17.047 19.984 1 93.88 773 ALA A CA 1
ATOM 6042 C C . ALA A 1 773 ? 24.266 17.281 21.391 1 93.88 773 ALA A C 1
ATOM 6044 O O . ALA A 1 773 ? 23.109 17.641 21.547 1 93.88 773 ALA A O 1
ATOM 6045 N N . GLY A 1 774 ? 25.094 17.047 22.359 1 91.06 774 GLY A N 1
ATOM 6046 C CA . GLY A 1 774 ? 24.656 17.281 23.734 1 91.06 774 GLY A CA 1
ATOM 6047 C C . GLY A 1 774 ? 24.328 18.734 24.016 1 91.06 774 GLY A C 1
ATOM 6048 O O . GLY A 1 774 ? 23.328 19.031 24.656 1 91.06 774 GLY A O 1
ATOM 6049 N N . GLU A 1 775 ? 25.125 19.625 23.484 1 90.31 775 GLU A N 1
ATOM 6050 C CA . GLU A 1 775 ? 24.938 21.062 23.672 1 90.31 775 GLU A CA 1
ATOM 6051 C C . GLU A 1 775 ? 23.672 21.547 22.969 1 90.31 775 GLU A C 1
ATOM 6053 O O . GLU A 1 775 ? 22.922 22.344 23.516 1 90.31 775 GLU A O 1
ATOM 6058 N N . LEU A 1 776 ? 23.5 21.062 21.781 1 92.38 776 LEU A N 1
ATOM 6059 C CA . LEU A 1 776 ? 22.344 21.484 21 1 92.38 776 LEU A CA 1
ATOM 6060 C C . LEU A 1 776 ? 21.047 20.938 21.594 1 92.38 776 LEU A C 1
ATOM 6062 O O . LEU A 1 776 ? 20.031 21.641 21.625 1 92.38 776 LEU A O 1
ATOM 6066 N N . LEU A 1 777 ? 21.109 19.703 22.078 1 92.69 777 LEU A N 1
ATOM 6067 C CA . LEU A 1 777 ? 19.938 19.141 22.719 1 92.69 777 LEU A CA 1
ATOM 6068 C C . LEU A 1 777 ? 19.578 19.906 23.969 1 92.69 777 LEU A C 1
ATOM 6070 O O . LEU A 1 777 ? 18.391 20.078 24.297 1 92.69 777 LEU A O 1
ATOM 6074 N N . ASP A 1 778 ? 20.547 20.359 24.562 1 86 778 ASP A N 1
ATOM 6075 C CA . ASP A 1 778 ? 20.312 21.156 25.75 1 86 778 ASP A CA 1
ATOM 6076 C C . ASP A 1 778 ? 19.766 22.531 25.391 1 86 778 ASP A C 1
ATOM 6078 O O . ASP A 1 778 ? 18.844 23.031 26.047 1 86 778 ASP A O 1
ATOM 6082 N N . SER A 1 779 ? 20.312 23.078 24.344 1 82.38 779 SER A N 1
ATOM 6083 C CA . SER A 1 779 ? 19.859 24.391 23.906 1 82.38 779 SER A CA 1
ATOM 6084 C C . SER A 1 779 ? 18.406 24.375 23.484 1 82.38 779 SER A C 1
ATOM 6086 O O . SER A 1 779 ? 17.688 25.375 23.656 1 82.38 779 SER A O 1
ATOM 6088 N N . VAL A 1 780 ? 17.984 23.25 22.922 1 86.88 780 VAL A N 1
ATOM 6089 C CA . VAL A 1 780 ? 16.609 23.172 22.453 1 86.88 780 VAL A CA 1
ATOM 6090 C C . VAL A 1 780 ? 15.742 22.484 23.5 1 86.88 780 VAL A C 1
ATOM 6092 O O . VAL A 1 780 ? 14.594 22.125 23.234 1 86.88 780 VAL A O 1
ATOM 6095 N N . LYS A 1 781 ? 16.266 22.156 24.578 1 79.88 781 LYS A N 1
ATOM 6096 C CA . LYS A 1 781 ? 15.562 21.594 25.734 1 79.88 781 LYS A CA 1
ATOM 6097 C C . LYS A 1 781 ? 15.008 20.203 25.422 1 79.88 781 LYS A C 1
ATOM 6099 O O . LYS A 1 781 ? 13.836 19.922 25.688 1 79.88 781 LYS A O 1
ATOM 6104 N N . LEU A 1 782 ? 15.766 19.422 24.781 1 86.06 782 LEU A N 1
ATOM 6105 C CA . LEU A 1 782 ? 15.352 18.062 24.438 1 86.06 782 LEU A CA 1
ATOM 6106 C C . LEU A 1 782 ? 16.281 17.047 25.078 1 86.06 782 LEU A C 1
ATOM 6108 O O . LEU A 1 782 ? 16.297 15.875 24.672 1 86.06 782 LEU A O 1
ATOM 6112 N N . THR A 1 783 ? 17.062 17.406 26.062 1 85 783 THR A N 1
ATOM 6113 C CA . THR A 1 783 ? 18.031 16.516 26.672 1 85 783 THR A CA 1
ATOM 6114 C C . THR A 1 783 ? 17.344 15.328 27.344 1 85 783 THR A C 1
ATOM 6116 O O . THR A 1 783 ? 17.812 14.188 27.25 1 85 783 THR A O 1
ATOM 6119 N N . GLY A 1 784 ? 16.203 15.531 27.969 1 74.19 784 GLY A N 1
ATOM 6120 C CA . GLY A 1 784 ? 15.461 14.469 28.609 1 74.19 784 GLY A CA 1
ATOM 6121 C C . GLY A 1 784 ? 14.883 13.461 27.641 1 74.19 784 GLY A C 1
ATOM 6122 O O . GLY A 1 784 ? 14.719 12.289 27.969 1 74.19 784 GLY A O 1
ATOM 6123 N N . ALA A 1 785 ? 14.578 13.922 26.453 1 81.38 785 ALA A N 1
ATOM 6124 C CA . ALA A 1 785 ? 13.953 13.07 25.438 1 81.38 785 ALA A CA 1
ATOM 6125 C C . ALA A 1 785 ? 14.945 12.688 24.344 1 81.38 785 ALA A C 1
ATOM 6127 O O . ALA A 1 785 ? 14.555 12.219 23.281 1 81.38 785 ALA A O 1
ATOM 6128 N N . ALA A 1 786 ? 16.172 12.844 24.641 1 88.81 786 ALA A N 1
ATOM 6129 C CA . ALA A 1 786 ? 17.203 12.656 23.625 1 88.81 786 ALA A CA 1
ATOM 6130 C C . ALA A 1 786 ? 17.188 11.227 23.094 1 88.81 786 ALA A C 1
ATOM 6132 O O . ALA A 1 786 ? 17.453 11 21.906 1 88.81 786 ALA A O 1
ATOM 6133 N N . ARG A 1 787 ? 16.844 10.258 23.922 1 87.5 787 ARG A N 1
ATOM 6134 C CA . ARG A 1 787 ? 16.922 8.852 23.531 1 87.5 787 ARG A CA 1
ATOM 6135 C C . ARG A 1 787 ? 15.555 8.297 23.172 1 87.5 787 ARG A C 1
ATOM 6137 O O . ARG A 1 787 ? 15.422 7.117 22.844 1 87.5 787 ARG A O 1
ATOM 6144 N N . GLN A 1 788 ? 14.68 9.18 23.188 1 87.12 788 GLN A N 1
ATOM 6145 C CA . GLN A 1 788 ? 13.344 8.773 22.75 1 87.12 788 GLN A CA 1
ATOM 6146 C C . GLN A 1 788 ? 13.203 8.867 21.234 1 87.12 788 GLN A C 1
ATOM 6148 O O . GLN A 1 788 ? 13.773 9.758 20.609 1 87.12 788 GLN A O 1
ATOM 6153 N N . ARG A 1 789 ? 12.43 7.938 20.672 1 89.44 789 ARG A N 1
ATOM 6154 C CA . ARG A 1 789 ? 12.188 7.961 19.234 1 89.44 789 ARG A CA 1
ATOM 6155 C C . ARG A 1 789 ? 11.344 9.172 18.844 1 89.44 789 ARG A C 1
ATOM 6157 O O . ARG A 1 789 ? 10.422 9.555 19.562 1 89.44 789 ARG A O 1
ATOM 6164 N N . THR A 1 790 ? 11.586 9.711 17.719 1 91.12 790 THR A N 1
ATOM 6165 C CA . THR A 1 790 ? 10.953 10.961 17.297 1 91.12 790 THR A CA 1
ATOM 6166 C C . THR A 1 790 ? 9.484 10.727 16.938 1 91.12 790 THR A C 1
ATOM 6168 O O . THR A 1 790 ? 8.703 11.672 16.844 1 91.12 790 THR A O 1
ATOM 6171 N N . ALA A 1 791 ? 9.188 9.555 16.703 1 83 791 ALA A N 1
ATOM 6172 C CA . ALA A 1 791 ? 7.781 9.25 16.453 1 83 791 ALA A CA 1
ATOM 6173 C C . ALA A 1 791 ? 6.922 9.609 17.672 1 83 791 ALA A C 1
ATOM 6175 O O . ALA A 1 791 ? 5.738 9.93 17.531 1 83 791 ALA A O 1
ATOM 6176 N N . ALA A 1 792 ? 7.543 9.609 18.828 1 76.75 792 ALA A N 1
ATOM 6177 C CA . ALA A 1 792 ? 6.844 9.906 20.062 1 76.75 792 ALA A CA 1
ATOM 6178 C C . ALA A 1 792 ? 6.91 11.398 20.391 1 76.75 792 ALA A C 1
ATOM 6180 O O . ALA A 1 792 ? 6.293 11.852 21.359 1 76.75 792 ALA A O 1
ATOM 6181 N N . TYR A 1 793 ? 7.641 12.148 19.531 1 81.38 793 TYR A N 1
ATOM 6182 C CA . TYR A 1 793 ? 7.785 13.586 19.75 1 81.38 793 TYR A CA 1
ATOM 6183 C C . TYR A 1 793 ? 6.488 14.32 19.438 1 81.38 793 TYR A C 1
ATOM 6185 O O . TYR A 1 793 ? 5.754 13.922 18.531 1 81.38 793 TYR A O 1
ATOM 6193 N N . SER A 1 794 ? 6.215 15.281 20.25 1 71.06 794 SER A N 1
ATOM 6194 C CA . SER A 1 794 ? 5.152 16.219 19.891 1 71.06 794 SER A CA 1
ATOM 6195 C C . SER A 1 794 ? 5.555 17.094 18.703 1 71.06 794 SER A C 1
ATOM 6197 O O . SER A 1 794 ? 6.711 17.062 18.266 1 71.06 794 SER A O 1
ATOM 6199 N N . GLY A 1 795 ? 4.672 17.781 18.109 1 75.5 795 GLY A N 1
ATOM 6200 C CA . GLY A 1 795 ? 4.973 18.672 17 1 75.5 795 GLY A CA 1
ATOM 6201 C C . GLY A 1 795 ? 6.023 19.703 17.328 1 75.5 795 GLY A C 1
ATOM 6202 O O . GLY A 1 795 ? 6.926 19.969 16.531 1 75.5 795 GLY A O 1
ATOM 6203 N N . GLY A 1 796 ? 5.891 20.297 18.516 1 77.25 796 GLY A N 1
ATOM 6204 C CA . GLY A 1 796 ? 6.863 21.297 18.938 1 77.25 796 GLY A CA 1
ATOM 6205 C C . GLY A 1 796 ? 8.25 20.719 19.156 1 77.25 796 GLY A C 1
ATOM 6206 O O . GLY A 1 796 ? 9.25 21.359 18.812 1 77.25 796 GLY A O 1
ATOM 6207 N N . MET A 1 797 ? 8.273 19.5 19.672 1 82.12 797 MET A N 1
ATOM 6208 C CA . MET A 1 797 ? 9.555 18.844 19.891 1 82.12 797 MET A CA 1
ATOM 6209 C C . MET A 1 797 ? 10.242 18.531 18.562 1 82.12 797 MET A C 1
ATOM 6211 O O . MET A 1 797 ? 11.461 18.703 18.438 1 82.12 797 MET A O 1
ATOM 6215 N N . ARG A 1 798 ? 9.469 18.094 17.656 1 89.81 798 ARG A N 1
ATOM 6216 C CA . ARG A 1 798 ? 10.023 17.781 16.344 1 89.81 798 ARG A CA 1
ATOM 6217 C C . ARG A 1 798 ? 10.586 19.047 15.68 1 89.81 798 ARG A C 1
ATOM 6219 O O . ARG A 1 798 ? 11.641 19 15.047 1 89.81 798 ARG A O 1
ATOM 6226 N N . ARG A 1 799 ? 9.914 20.094 15.859 1 88.31 799 ARG A N 1
ATOM 6227 C CA . ARG A 1 799 ? 10.375 21.344 15.273 1 88.31 799 ARG A CA 1
ATOM 6228 C C . ARG A 1 799 ? 11.672 21.812 15.938 1 88.31 799 ARG A C 1
ATOM 6230 O O . ARG A 1 799 ? 12.578 22.297 15.258 1 88.31 799 ARG A O 1
ATOM 6237 N N . ARG A 1 800 ? 11.695 21.75 17.25 1 89.31 800 ARG A N 1
ATOM 6238 C CA . ARG A 1 800 ? 12.906 22.141 17.969 1 89.31 800 ARG A CA 1
ATOM 6239 C C . ARG A 1 800 ? 14.094 21.297 17.547 1 89.31 800 ARG A C 1
ATOM 6241 O O . ARG A 1 800 ? 15.219 21.797 17.422 1 89.31 800 ARG A O 1
ATOM 6248 N N . LEU A 1 801 ? 13.812 20.031 17.359 1 93.38 801 LEU A N 1
ATOM 6249 C CA . LEU A 1 801 ? 14.875 19.141 16.891 1 93.38 801 LEU A CA 1
ATOM 6250 C C . LEU A 1 801 ? 15.328 19.547 15.484 1 93.38 801 LEU A C 1
ATOM 6252 O O . LEU A 1 801 ? 16.516 19.5 15.18 1 93.38 801 LEU A O 1
ATOM 6256 N N . SER A 1 802 ? 14.398 19.891 14.641 1 94.06 802 SER A N 1
ATOM 6257 C CA . SER A 1 802 ? 14.734 20.312 13.289 1 94.06 802 SER A CA 1
ATOM 6258 C C . SER A 1 802 ? 15.625 21.547 13.297 1 94.06 802 SER A C 1
ATOM 6260 O O . SER A 1 802 ? 16.531 21.672 12.477 1 94.06 802 SER A O 1
ATOM 6262 N N . VAL A 1 803 ? 15.383 22.453 14.203 1 92.56 803 VAL A N 1
ATOM 6263 C CA . VAL A 1 803 ? 16.203 23.641 14.328 1 92.56 803 VAL A CA 1
ATOM 6264 C C . VAL A 1 803 ? 17.594 23.266 14.828 1 92.56 803 VAL A C 1
ATOM 6266 O O . VAL A 1 803 ? 18.609 23.797 14.359 1 92.56 803 VAL A O 1
ATOM 6269 N N . ALA A 1 804 ? 17.625 22.328 15.766 1 93.44 804 ALA A N 1
ATOM 6270 C CA . ALA A 1 804 ? 18.906 21.844 16.266 1 93.44 804 ALA A CA 1
ATOM 6271 C C . ALA A 1 804 ? 19.75 21.234 15.141 1 93.44 804 ALA A C 1
ATOM 6273 O O . ALA A 1 804 ? 20.953 21.422 15.094 1 93.44 804 ALA A O 1
ATOM 6274 N N . LEU A 1 805 ? 19.109 20.531 14.297 1 95.06 805 LEU A N 1
ATOM 6275 C CA . LEU A 1 805 ? 19.797 19.922 13.172 1 95.06 805 LEU A CA 1
ATOM 6276 C C . LEU A 1 805 ? 20.375 20.984 12.234 1 95.06 805 LEU A C 1
ATOM 6278 O O . LEU A 1 805 ? 21.453 20.797 11.672 1 95.06 805 LEU A O 1
ATOM 6282 N N . ALA A 1 806 ? 19.656 22.062 12.07 1 93.81 806 ALA A N 1
ATOM 6283 C CA . ALA A 1 806 ? 20.125 23.141 11.219 1 93.81 806 ALA A CA 1
ATOM 6284 C C . ALA A 1 806 ? 21.328 23.844 11.828 1 93.81 806 ALA A C 1
ATOM 6286 O O . ALA A 1 806 ? 22.156 24.406 11.109 1 93.81 806 ALA A O 1
ATOM 6287 N N . LEU A 1 807 ? 21.484 23.797 13.133 1 93.31 807 LEU A N 1
ATOM 6288 C CA . LEU A 1 807 ? 22.562 24.5 13.836 1 93.31 807 LEU A CA 1
ATOM 6289 C C . LEU A 1 807 ? 23.766 23.594 14.023 1 93.31 807 LEU A C 1
ATOM 6291 O O . LEU A 1 807 ? 24.844 24.078 14.391 1 93.31 807 LEU A O 1
ATOM 6295 N N . LEU A 1 808 ? 23.562 22.406 13.672 1 93.56 808 LEU A N 1
ATOM 6296 C CA . LEU A 1 808 ? 24.641 21.422 13.867 1 93.56 808 LEU A CA 1
ATOM 6297 C C . LEU A 1 808 ? 25.828 21.75 12.984 1 93.56 808 LEU A C 1
ATOM 6299 O O . LEU A 1 808 ? 25.672 22.094 11.812 1 93.56 808 LEU A O 1
ATOM 6303 N N . GLY A 1 809 ? 27.109 21.656 13.508 1 89.31 809 GLY A N 1
ATOM 6304 C CA . GLY A 1 809 ? 28.328 21.922 12.781 1 89.31 809 GLY A CA 1
ATOM 6305 C C . GLY A 1 809 ? 28.703 23.391 12.758 1 89.31 809 GLY A C 1
ATOM 6306 O O . GLY A 1 809 ? 29.625 23.797 12.039 1 89.31 809 GLY A O 1
ATOM 6307 N N . ASP A 1 810 ? 27.922 24.188 13.43 1 87 810 ASP A N 1
ATOM 6308 C CA . ASP A 1 810 ? 28.188 25.609 13.539 1 87 810 ASP A CA 1
ATOM 6309 C C . ASP A 1 810 ? 28.25 26.266 12.164 1 87 810 ASP A C 1
ATOM 6311 O O . ASP A 1 810 ? 29.266 26.859 11.797 1 87 810 ASP A O 1
ATOM 6315 N N . PRO A 1 811 ? 27.188 26.25 11.5 1 92 811 PRO A N 1
ATOM 6316 C CA . PRO A 1 811 ? 27.141 26.844 10.164 1 92 811 PRO A CA 1
ATOM 6317 C C . PRO A 1 811 ? 27.297 28.359 10.195 1 92 811 PRO A C 1
ATOM 6319 O O . PRO A 1 811 ? 27.016 29 11.211 1 92 811 PRO A O 1
ATOM 6322 N N . LEU A 1 812 ? 27.719 28.922 9.062 1 91.62 812 LEU A N 1
ATOM 6323 C CA . LEU A 1 812 ? 27.891 30.375 8.938 1 91.62 812 LEU A CA 1
ATOM 6324 C C . LEU A 1 812 ? 26.562 31.047 8.555 1 91.62 812 LEU A C 1
ATOM 6326 O O . LEU A 1 812 ? 26.328 32.188 8.898 1 91.62 812 LEU A O 1
ATOM 6330 N N . VAL A 1 813 ? 25.828 30.297 7.852 1 94.25 813 VAL A N 1
ATOM 6331 C CA . VAL A 1 813 ? 24.5 30.781 7.461 1 94.25 813 VAL A CA 1
ATOM 6332 C C . VAL A 1 813 ? 23.453 29.734 7.789 1 94.25 813 VAL A C 1
ATOM 6334 O O . VAL A 1 813 ? 23.625 28.547 7.496 1 94.25 813 VAL A O 1
ATOM 6337 N N . VAL A 1 814 ? 22.438 30.109 8.422 1 95.25 814 VAL A N 1
ATOM 6338 C CA . VAL A 1 814 ? 21.359 29.188 8.766 1 95.25 814 VAL A CA 1
ATOM 6339 C C . VAL A 1 814 ? 20.062 29.641 8.109 1 95.25 814 VAL A C 1
ATOM 6341 O O . VAL A 1 814 ? 19.656 30.812 8.242 1 95.25 814 VAL A O 1
ATOM 6344 N N . PHE A 1 815 ? 19.438 28.812 7.332 1 95.62 815 PHE A N 1
ATOM 6345 C CA . PHE A 1 815 ? 18.141 29.062 6.699 1 95.62 815 PHE A CA 1
ATOM 6346 C C . PHE A 1 815 ? 17.016 28.406 7.48 1 95.62 815 PHE A C 1
ATOM 6348 O O . PHE A 1 815 ? 17.031 27.203 7.715 1 95.62 815 PHE A O 1
ATOM 6355 N N . LEU A 1 816 ? 16.062 29.141 7.926 1 95.31 816 LEU A N 1
ATOM 6356 C CA . LEU A 1 816 ? 14.883 28.641 8.633 1 95.31 816 LEU A CA 1
ATOM 6357 C C . LEU A 1 816 ? 13.609 28.953 7.844 1 95.31 816 LEU A C 1
ATOM 6359 O O . LEU A 1 816 ? 13.211 30.109 7.727 1 95.31 816 LEU A O 1
ATOM 6363 N N . ASP A 1 817 ? 12.984 27.938 7.316 1 93 817 ASP A N 1
ATOM 6364 C CA . ASP A 1 817 ? 11.766 28.109 6.531 1 93 817 ASP A CA 1
ATOM 6365 C C . ASP A 1 817 ? 10.523 27.938 7.406 1 93 817 ASP A C 1
ATOM 6367 O O . ASP A 1 817 ? 10.102 26.812 7.68 1 93 817 ASP A O 1
ATOM 6371 N N . GLU A 1 818 ? 9.906 28.938 7.828 1 89.31 818 GLU A N 1
ATOM 6372 C CA . GLU A 1 818 ? 8.703 29.016 8.664 1 89.31 818 GLU A CA 1
ATOM 6373 C C . GLU A 1 818 ? 8.836 28.109 9.891 1 89.31 818 GLU A C 1
ATOM 6375 O O . GLU A 1 818 ? 7.984 27.25 10.125 1 89.31 818 GLU A O 1
ATOM 6380 N N . PRO A 1 819 ? 9.75 28.344 10.719 1 88.75 819 PRO A N 1
ATOM 6381 C CA . PRO A 1 819 ? 10.094 27.438 11.82 1 88.75 819 PRO A CA 1
ATOM 6382 C C . PRO A 1 819 ? 9.023 27.391 12.906 1 88.75 819 PRO A C 1
ATOM 6384 O O . PRO A 1 819 ? 8.961 26.422 13.672 1 88.75 819 PRO A O 1
ATOM 6387 N N . THR A 1 820 ? 8.164 28.406 13.062 1 86.94 820 THR A N 1
ATOM 6388 C CA . THR A 1 820 ? 7.242 28.422 14.195 1 86.94 820 THR A CA 1
ATOM 6389 C C . THR A 1 820 ? 5.797 28.312 13.719 1 86.94 820 THR A C 1
ATOM 6391 O O . THR A 1 820 ? 4.863 28.547 14.492 1 86.94 820 THR A O 1
ATOM 6394 N N . THR A 1 821 ? 5.617 27.984 12.516 1 77.94 821 THR A N 1
ATOM 6395 C CA . THR A 1 821 ? 4.258 27.875 11.992 1 77.94 821 THR A CA 1
ATOM 6396 C C . THR A 1 821 ? 3.496 26.75 12.68 1 77.94 821 THR A C 1
ATOM 6398 O O . THR A 1 821 ? 4.031 25.656 12.867 1 77.94 821 THR A O 1
ATOM 6401 N N . GLY A 1 822 ? 2.322 27.094 13.219 1 71 822 GLY A N 1
ATOM 6402 C CA . GLY A 1 822 ? 1.442 26.078 13.805 1 71 822 GLY A CA 1
ATOM 6403 C C . GLY A 1 822 ? 1.804 25.734 15.227 1 71 822 GLY A C 1
ATOM 6404 O O . GLY A 1 822 ? 1.212 24.812 15.82 1 71 822 GLY A O 1
ATOM 6405 N N . MET A 1 823 ? 2.748 26.453 15.797 1 77.31 823 MET A N 1
ATOM 6406 C CA . MET A 1 823 ? 3.18 26.156 17.172 1 77.31 823 MET A CA 1
ATOM 6407 C C . MET A 1 823 ? 2.424 27.016 18.172 1 77.31 823 MET A C 1
ATOM 6409 O O . MET A 1 823 ? 1.974 28.125 17.844 1 77.31 823 MET A O 1
ATOM 6413 N N . ASP A 1 824 ? 2.322 26.5 19.375 1 74.94 824 ASP A N 1
ATOM 6414 C CA . ASP A 1 824 ? 1.75 27.281 20.469 1 74.94 824 ASP A CA 1
ATOM 6415 C C . ASP A 1 824 ? 2.721 28.359 20.953 1 74.94 824 ASP A C 1
ATOM 6417 O O . ASP A 1 824 ? 3.922 28.281 20.672 1 74.94 824 ASP A O 1
ATOM 6421 N N . PRO A 1 825 ? 2.248 29.359 21.562 1 72.81 825 PRO A N 1
ATOM 6422 C CA . PRO A 1 825 ? 3.066 30.516 21.953 1 72.81 825 PRO A CA 1
ATOM 6423 C C . PRO A 1 825 ? 4.25 30.125 22.844 1 72.81 825 PRO A C 1
ATOM 6425 O O . PRO A 1 825 ? 5.328 30.703 22.734 1 72.81 825 PRO A O 1
ATOM 6428 N N . ILE A 1 826 ? 3.992 29.078 23.656 1 69.38 826 ILE A N 1
ATOM 6429 C CA . ILE A 1 826 ? 5.082 28.672 24.531 1 69.38 826 ILE A CA 1
ATOM 6430 C C . ILE A 1 826 ? 6.211 28.062 23.719 1 69.38 826 ILE A C 1
ATOM 6432 O O . ILE A 1 826 ? 7.379 28.422 23.875 1 69.38 826 ILE A O 1
ATOM 6436 N N . SER A 1 827 ? 5.863 27.234 22.922 1 76 827 SER A N 1
ATOM 6437 C CA . SER A 1 827 ? 6.852 26.594 22.062 1 76 827 SER A CA 1
ATOM 6438 C C . SER A 1 827 ? 7.484 27.594 21.094 1 76 827 SER A C 1
ATOM 6440 O O . SER A 1 827 ? 8.672 27.484 20.781 1 76 827 SER A O 1
ATOM 6442 N N . ARG A 1 828 ? 6.711 28.484 20.625 1 82.5 828 ARG A N 1
ATOM 6443 C CA . ARG A 1 828 ? 7.215 29.516 19.734 1 82.5 828 ARG A CA 1
ATOM 6444 C C . ARG A 1 828 ? 8.305 30.344 20.406 1 82.5 828 ARG A C 1
ATOM 6446 O O . ARG A 1 828 ? 9.336 30.641 19.797 1 82.5 828 ARG A O 1
ATOM 6453 N N . ARG A 1 829 ? 8.055 30.734 21.641 1 76 829 ARG A N 1
ATOM 6454 C CA . ARG A 1 829 ? 9.023 31.547 22.375 1 76 829 ARG A CA 1
ATOM 6455 C C . ARG A 1 829 ? 10.328 30.781 22.578 1 76 829 ARG A C 1
ATOM 6457 O O . ARG A 1 829 ? 11.406 31.375 22.547 1 76 829 ARG A O 1
ATOM 6464 N N . HIS A 1 830 ? 10.164 29.5 22.719 1 77.12 830 HIS A N 1
ATOM 6465 C CA . HIS A 1 830 ? 11.359 28.672 22.859 1 77.12 830 HIS A CA 1
ATOM 6466 C C . HIS A 1 830 ? 12.195 28.703 21.578 1 77.12 830 HIS A C 1
ATOM 6468 O O . HIS A 1 830 ? 13.422 28.828 21.641 1 77.12 830 HIS A O 1
ATOM 6474 N N . VAL A 1 831 ? 11.578 28.562 20.547 1 86.56 831 VAL A N 1
ATOM 6475 C CA . VAL A 1 831 ? 12.281 28.562 19.266 1 86.56 831 VAL A CA 1
ATOM 6476 C C . VAL A 1 831 ? 12.891 29.938 19 1 86.56 831 VAL A C 1
ATOM 6478 O O . VAL A 1 831 ? 14.016 30.047 18.5 1 86.56 831 VAL A O 1
ATOM 6481 N N . TRP A 1 832 ? 12.133 31.016 19.391 1 87.19 832 TRP A N 1
ATOM 6482 C CA . TRP A 1 832 ? 12.656 32.375 19.234 1 87.19 832 TRP A CA 1
ATOM 6483 C C . TRP A 1 832 ? 13.922 32.562 20.062 1 87.19 832 TRP A C 1
ATOM 6485 O O . TRP A 1 832 ? 14.891 33.188 19.594 1 87.19 832 TRP A O 1
ATOM 6495 N N . ASP A 1 833 ? 13.898 31.938 21.172 1 81.5 833 ASP A N 1
ATOM 6496 C CA . ASP A 1 833 ? 15.062 32.031 22.047 1 81.5 833 ASP A CA 1
ATOM 6497 C C . ASP A 1 833 ? 16.266 31.328 21.422 1 81.5 833 ASP A C 1
ATOM 6499 O O . ASP A 1 833 ? 17.391 31.812 21.531 1 81.5 833 ASP A O 1
ATOM 6503 N N . ILE A 1 834 ? 15.969 30.281 20.859 1 85.38 834 ILE A N 1
ATOM 6504 C CA . ILE A 1 834 ? 17.031 29.5 20.234 1 85.38 834 ILE A CA 1
ATOM 6505 C C . ILE A 1 834 ? 17.625 30.281 19.062 1 85.38 834 ILE A C 1
ATOM 6507 O O . ILE A 1 834 ? 18.844 30.328 18.891 1 85.38 834 ILE A O 1
ATOM 6511 N N . VAL A 1 835 ? 16.797 30.859 18.297 1 88.69 835 VAL A N 1
ATOM 6512 C CA . VAL A 1 835 ? 17.25 31.609 17.125 1 88.69 835 VAL A CA 1
ATOM 6513 C C . VAL A 1 835 ? 18.031 32.844 17.562 1 88.69 835 VAL A C 1
ATOM 6515 O O . VAL A 1 835 ? 19.031 33.188 16.953 1 88.69 835 VAL A O 1
ATOM 6518 N N . GLU A 1 836 ? 17.547 33.5 18.609 1 85.44 836 GLU A N 1
ATOM 6519 C CA . GLU A 1 836 ? 18.219 34.688 19.109 1 85.44 836 GLU A CA 1
ATOM 6520 C C . GLU A 1 836 ? 19.609 34.344 19.656 1 85.44 836 GLU A C 1
ATOM 6522 O O . GLU A 1 836 ? 20.562 35.125 19.453 1 85.44 836 GLU A O 1
ATOM 6527 N N . SER A 1 837 ? 19.641 33.219 20.281 1 80.94 837 SER A N 1
ATOM 6528 C CA . SER A 1 837 ? 20.922 32.812 20.844 1 80.94 837 SER A CA 1
ATOM 6529 C C . SER A 1 837 ? 21.875 32.375 19.734 1 80.94 837 SER A C 1
ATOM 6531 O O . SER A 1 837 ? 23.094 32.469 19.906 1 80.94 837 SER A O 1
ATOM 6533 N N . ALA A 1 838 ? 21.391 31.984 18.672 1 83.06 838 ALA A N 1
ATOM 6534 C CA . ALA A 1 838 ? 22.219 31.484 17.578 1 83.06 838 ALA A CA 1
ATOM 6535 C C . ALA A 1 838 ? 22.703 32.625 16.688 1 83.06 838 ALA A C 1
ATOM 6537 O O . ALA A 1 838 ? 23.594 32.438 15.852 1 83.06 838 ALA A O 1
ATOM 6538 N N . LYS A 1 839 ? 22.297 33.812 16.922 1 82.69 839 LYS A N 1
ATOM 6539 C CA . LYS A 1 839 ? 22.594 34.969 16.078 1 82.69 839 LYS A CA 1
ATOM 6540 C C . LYS A 1 839 ? 24.078 35.312 16.141 1 82.69 839 LYS A C 1
ATOM 6542 O O . LYS A 1 839 ? 24.656 35.781 15.156 1 82.69 839 LYS A O 1
ATOM 6547 N N . ALA A 1 840 ? 24.609 35.062 17.25 1 79.94 840 ALA A N 1
ATOM 6548 C CA . ALA A 1 840 ? 26 35.469 17.438 1 79.94 840 ALA A CA 1
ATOM 6549 C C . ALA A 1 840 ? 26.938 34.688 16.531 1 79.94 840 ALA A C 1
ATOM 6551 O O . ALA A 1 840 ? 26.984 33.469 16.594 1 79.94 840 ALA A O 1
ATOM 6552 N N . GLY A 1 841 ? 27.562 35.344 15.594 1 80.38 841 GLY A N 1
ATOM 6553 C CA . GLY A 1 841 ? 28.594 34.719 14.773 1 80.38 841 GLY A CA 1
ATOM 6554 C C . GLY A 1 841 ? 28.047 34.125 13.477 1 80.38 841 GLY A C 1
ATOM 6555 O O . GLY A 1 841 ? 28.781 33.5 12.719 1 80.38 841 GLY A O 1
ATOM 6556 N N . ARG A 1 842 ? 26.797 34.219 13.312 1 89.38 842 ARG A N 1
ATOM 6557 C CA . ARG A 1 842 ? 26.234 33.625 12.102 1 89.38 842 ARG A CA 1
ATOM 6558 C C . ARG A 1 842 ? 25.125 34.5 11.531 1 89.38 842 ARG A C 1
ATOM 6560 O O . ARG A 1 842 ? 24.562 35.344 12.242 1 89.38 842 ARG A O 1
ATOM 6567 N N . ALA A 1 843 ? 24.859 34.344 10.203 1 93.38 843 ALA A N 1
ATOM 6568 C CA . ALA A 1 843 ? 23.719 34.969 9.547 1 93.38 843 ALA A CA 1
ATOM 6569 C C . ALA A 1 843 ? 22.516 34.031 9.531 1 93.38 843 ALA A C 1
ATOM 6571 O O . ALA A 1 843 ? 22.641 32.844 9.211 1 93.38 843 ALA A O 1
ATOM 6572 N N . VAL A 1 844 ? 21.422 34.5 10.016 1 94.81 844 VAL A N 1
ATOM 6573 C CA . VAL A 1 844 ? 20.203 33.688 10.055 1 94.81 844 VAL A CA 1
ATOM 6574 C C . VAL A 1 844 ? 19.172 34.25 9.07 1 94.81 844 VAL A C 1
ATOM 6576 O O . VAL A 1 844 ? 18.875 35.469 9.109 1 94.81 844 VAL A O 1
ATOM 6579 N N . VAL A 1 845 ? 18.766 33.469 8.141 1 95.12 845 VAL A N 1
ATOM 6580 C CA . VAL A 1 845 ? 17.719 33.844 7.207 1 95.12 845 VAL A CA 1
ATOM 6581 C C . VAL A 1 845 ? 16.406 33.125 7.586 1 95.12 845 VAL A C 1
ATOM 6583 O O . VAL A 1 845 ? 16.359 31.906 7.617 1 95.12 845 VAL A O 1
ATOM 6586 N N . LEU A 1 846 ? 15.445 33.875 7.863 1 94.25 846 LEU A N 1
ATOM 6587 C CA . LEU A 1 846 ? 14.18 33.344 8.359 1 94.25 846 LEU A CA 1
ATOM 6588 C C . LEU A 1 846 ? 13.031 33.781 7.453 1 94.25 846 LEU A C 1
ATOM 6590 O O . LEU A 1 846 ? 12.938 34.938 7.059 1 94.25 846 LEU A O 1
ATOM 6594 N N . THR A 1 847 ? 12.227 32.812 6.977 1 93.44 847 THR A N 1
ATOM 6595 C CA . THR A 1 847 ? 10.992 33.125 6.273 1 93.44 847 THR A CA 1
ATOM 6596 C C . THR A 1 847 ? 9.789 32.969 7.195 1 93.44 847 THR A C 1
ATOM 6598 O O . THR A 1 847 ? 9.758 32.062 8.031 1 93.44 847 THR A O 1
ATOM 6601 N N . THR A 1 848 ? 8.852 33.875 7.191 1 89.56 848 THR A N 1
ATOM 6602 C CA . THR A 1 848 ? 7.68 33.812 8.055 1 89.56 848 THR A CA 1
ATOM 6603 C C . THR A 1 848 ? 6.52 34.594 7.461 1 89.56 848 THR A C 1
ATOM 6605 O O . THR A 1 848 ? 6.723 35.438 6.59 1 89.56 848 THR A O 1
ATOM 6608 N N . HIS A 1 849 ? 5.418 34.312 7.82 1 82.06 849 HIS A N 1
ATOM 6609 C CA . HIS A 1 849 ? 4.238 35.125 7.535 1 82.06 849 HIS A CA 1
ATOM 6610 C C . HIS A 1 849 ? 3.689 35.75 8.805 1 82.06 849 HIS A C 1
ATOM 6612 O O . HIS A 1 849 ? 2.637 36.406 8.781 1 82.06 849 HIS A O 1
ATOM 6618 N N . SER A 1 850 ? 4.402 35.594 9.906 1 80.56 850 SER A N 1
ATOM 6619 C CA . SER A 1 850 ? 4.035 36.188 11.188 1 80.56 850 SER A CA 1
ATOM 6620 C C . SER A 1 850 ? 4.754 37.5 11.398 1 80.56 850 SER A C 1
ATOM 6622 O O . SER A 1 850 ? 5.984 37.531 11.492 1 80.56 850 SER A O 1
ATOM 6624 N N . MET A 1 851 ? 4.055 38.531 11.562 1 81.88 851 MET A N 1
ATOM 6625 C CA . MET A 1 851 ? 4.629 39.844 11.758 1 81.88 851 MET A CA 1
ATOM 6626 C C . MET A 1 851 ? 5.293 39.938 13.133 1 81.88 851 MET A C 1
ATOM 6628 O O . MET A 1 851 ? 6.316 40.625 13.281 1 81.88 851 MET A O 1
ATOM 6632 N N . GLU A 1 852 ? 4.688 39.219 14.008 1 76.25 852 GLU A N 1
ATOM 6633 C CA . GLU A 1 852 ? 5.258 39.219 15.352 1 76.25 852 GLU A CA 1
ATOM 6634 C C . GLU A 1 852 ? 6.648 38.594 15.359 1 76.25 852 GLU A C 1
ATOM 6636 O O . GLU A 1 852 ? 7.566 39.125 16 1 76.25 852 GLU A O 1
ATOM 6641 N N . GLU A 1 853 ? 6.719 37.594 14.719 1 86.62 853 GLU A N 1
ATOM 6642 C CA . GLU A 1 853 ? 8 36.906 14.625 1 86.62 853 GLU A CA 1
ATOM 6643 C C . GLU A 1 853 ? 9.055 37.781 13.953 1 86.62 853 GLU A C 1
ATOM 6645 O O . GLU A 1 853 ? 10.195 37.844 14.414 1 86.62 853 GLU A O 1
ATOM 6650 N N . ALA A 1 854 ? 8.68 38.375 12.875 1 88.69 854 ALA A N 1
ATOM 6651 C CA . ALA A 1 854 ? 9.586 39.25 12.148 1 88.69 854 ALA A CA 1
ATOM 6652 C C . ALA A 1 854 ? 9.992 40.438 13 1 88.69 854 ALA A C 1
ATOM 6654 O O . ALA A 1 854 ? 11.133 40.906 12.922 1 88.69 854 ALA A O 1
ATOM 6655 N N . ASP A 1 855 ? 9.07 40.906 13.766 1 82.38 855 ASP A N 1
ATOM 6656 C CA . ASP A 1 855 ? 9.328 42.094 14.586 1 82.38 855 ASP A CA 1
ATOM 6657 C C . ASP A 1 855 ? 10.266 41.75 15.742 1 82.38 855 ASP A C 1
ATOM 6659 O O . ASP A 1 855 ? 11.117 42.562 16.109 1 82.38 855 ASP A O 1
ATOM 6663 N N . ILE A 1 856 ? 10.102 40.594 16.266 1 80.12 856 ILE A N 1
ATOM 6664 C CA . ILE A 1 856 ? 10.875 40.219 17.438 1 80.12 856 ILE A CA 1
ATOM 6665 C C . ILE A 1 856 ? 12.273 39.75 17 1 80.12 856 ILE A C 1
ATOM 6667 O O . ILE A 1 856 ? 13.266 40.125 17.641 1 80.12 856 ILE A O 1
ATOM 6671 N N . LEU A 1 857 ? 12.398 39.062 16.016 1 87.75 857 LEU A N 1
ATOM 6672 C CA . LEU A 1 857 ? 13.656 38.375 15.672 1 87.75 857 LEU A CA 1
ATOM 6673 C C . LEU A 1 857 ? 14.398 39.156 14.586 1 87.75 857 LEU A C 1
ATOM 6675 O O . LEU A 1 857 ? 15.625 39.094 14.492 1 87.75 857 LEU A O 1
ATOM 6679 N N . GLY A 1 858 ? 13.695 39.844 13.75 1 90.06 858 GLY A N 1
ATOM 6680 C CA . GLY A 1 858 ? 14.289 40.375 12.539 1 90.06 858 GLY A CA 1
ATOM 6681 C C . GLY A 1 858 ? 15.062 41.656 12.773 1 90.06 858 GLY A C 1
ATOM 6682 O O . GLY A 1 858 ? 14.539 42.625 13.367 1 90.06 858 GLY A O 1
ATOM 6683 N N . ASP A 1 859 ? 16.312 41.719 12.375 1 88.69 859 ASP A N 1
ATOM 6684 C CA . ASP A 1 859 ? 17.094 42.969 12.305 1 88.69 859 ASP A CA 1
ATOM 6685 C C . ASP A 1 859 ? 16.812 43.719 11.016 1 88.69 859 ASP A C 1
ATOM 6687 O O . ASP A 1 859 ? 16.719 44.938 11.023 1 88.69 859 ASP A O 1
ATOM 6691 N N . GLN A 1 860 ? 16.719 43.031 10 1 92 860 GLN A N 1
ATOM 6692 C CA . GLN A 1 860 ? 16.297 43.5 8.695 1 92 860 GLN A CA 1
ATOM 6693 C C . GLN A 1 860 ? 15.148 42.688 8.133 1 92 860 GLN A C 1
ATOM 6695 O O . GLN A 1 860 ? 15.133 41.469 8.266 1 92 860 GLN A O 1
ATOM 6700 N N . ILE A 1 861 ? 14.172 43.375 7.652 1 93.94 861 ILE A N 1
ATOM 6701 C CA . ILE A 1 861 ? 12.977 42.688 7.172 1 93.94 861 ILE A CA 1
ATOM 6702 C C . ILE A 1 861 ? 12.719 43.062 5.715 1 93.94 861 ILE A C 1
ATOM 6704 O O . ILE A 1 861 ? 12.789 44.219 5.344 1 93.94 861 ILE A O 1
ATOM 6708 N N . ALA A 1 862 ? 12.594 42.094 4.871 1 94.19 862 ALA A N 1
ATOM 6709 C CA . ALA A 1 862 ? 12.156 42.281 3.49 1 94.19 862 ALA A CA 1
ATOM 6710 C C . ALA A 1 862 ? 10.758 41.688 3.277 1 94.19 862 ALA A C 1
ATOM 6712 O O . ALA A 1 862 ? 10.461 40.594 3.74 1 94.19 862 ALA A O 1
ATOM 6713 N N . ILE A 1 863 ? 9.906 42.438 2.762 1 92.5 863 ILE A N 1
ATOM 6714 C CA . ILE A 1 863 ? 8.547 41.969 2.471 1 92.5 863 ILE A CA 1
ATOM 6715 C C . ILE A 1 863 ? 8.43 41.625 0.989 1 92.5 863 ILE A C 1
ATOM 6717 O O . ILE A 1 863 ? 8.688 42.469 0.125 1 92.5 863 ILE A O 1
ATOM 6721 N N . MET A 1 864 ? 8.133 40.375 0.726 1 91.69 864 MET A N 1
ATOM 6722 C CA . MET A 1 864 ? 7.973 39.906 -0.638 1 91.69 864 MET A CA 1
ATOM 6723 C C . MET A 1 864 ? 6.5 39.719 -0.985 1 91.69 864 MET A C 1
ATOM 6725 O O . MET A 1 864 ? 5.715 39.25 -0.156 1 91.69 864 MET A O 1
ATOM 6729 N N . ALA A 1 865 ? 6.172 40.125 -2.104 1 87.38 865 ALA A N 1
ATOM 6730 C CA . ALA A 1 865 ? 4.824 39.938 -2.621 1 87.38 865 ALA A CA 1
ATOM 6731 C C . ALA A 1 865 ? 4.848 39.656 -4.121 1 87.38 865 ALA A C 1
ATOM 6733 O O . ALA A 1 865 ? 5.562 40.344 -4.871 1 87.38 865 ALA A O 1
ATOM 6734 N N . ARG A 1 866 ? 4.211 38.656 -4.566 1 82.56 866 ARG A N 1
ATOM 6735 C CA . ARG A 1 866 ? 4.062 38.281 -5.965 1 82.56 866 ARG A CA 1
ATOM 6736 C C . ARG A 1 866 ? 5.426 38.094 -6.625 1 82.56 866 ARG A C 1
ATOM 6738 O O . ARG A 1 866 ? 5.656 38.562 -7.734 1 82.56 866 ARG A O 1
ATOM 6745 N N . GLY A 1 867 ? 6.379 37.656 -5.863 1 88.06 867 GLY A N 1
ATOM 6746 C CA . GLY A 1 867 ? 7.664 37.25 -6.41 1 88.06 867 GLY A CA 1
ATOM 6747 C C . GLY A 1 867 ? 8.688 38.375 -6.426 1 88.06 867 GLY A C 1
ATOM 6748 O O . GLY A 1 867 ? 9.773 38.219 -6.992 1 88.06 867 GLY A O 1
ATOM 6749 N N . SER A 1 868 ? 8.32 39.5 -5.918 1 89.19 868 SER A N 1
ATOM 6750 C CA . SER A 1 868 ? 9.242 40.625 -5.887 1 89.19 868 SER A CA 1
ATOM 6751 C C . SER A 1 868 ? 9.359 41.219 -4.48 1 89.19 868 SER A C 1
ATOM 6753 O O . SER A 1 868 ? 8.406 41.156 -3.697 1 89.19 868 SER A O 1
ATOM 6755 N N . VAL A 1 869 ? 10.547 41.719 -4.164 1 92.69 869 VAL A N 1
ATOM 6756 C CA . VAL A 1 869 ? 10.734 42.406 -2.895 1 92.69 869 VAL A CA 1
ATOM 6757 C C . VAL A 1 869 ? 10.133 43.812 -2.98 1 92.69 869 VAL A C 1
ATOM 6759 O O . VAL A 1 869 ? 10.594 44.625 -3.771 1 92.69 869 VAL A O 1
ATOM 6762 N N . ARG A 1 870 ? 9.188 44.125 -2.158 1 90.62 870 ARG A N 1
ATOM 6763 C CA . ARG A 1 870 ? 8.438 45.375 -2.246 1 90.62 870 ARG A CA 1
ATOM 6764 C C . ARG A 1 870 ? 8.938 46.375 -1.226 1 90.62 870 ARG A C 1
ATOM 6766 O O . ARG A 1 870 ? 8.727 47.594 -1.386 1 90.62 870 ARG A O 1
ATOM 6773 N N . ALA A 1 871 ? 9.367 45.875 -0.181 1 92 871 ALA A N 1
ATOM 6774 C CA . ALA A 1 871 ? 9.898 46.75 0.867 1 92 871 ALA A CA 1
ATOM 6775 C C . ALA A 1 871 ? 11.047 46.062 1.612 1 92 871 ALA A C 1
ATOM 6777 O O . ALA A 1 871 ? 11.078 44.844 1.747 1 92 871 ALA A O 1
ATOM 6778 N N . ILE A 1 872 ? 11.992 46.875 2.02 1 93.44 872 ILE A N 1
ATOM 6779 C CA . ILE A 1 872 ? 13.133 46.344 2.766 1 93.44 872 ILE A CA 1
ATOM 6780 C C . ILE A 1 872 ? 13.578 47.375 3.803 1 93.44 872 ILE A C 1
ATOM 6782 O O . ILE A 1 872 ? 13.539 48.594 3.545 1 93.44 872 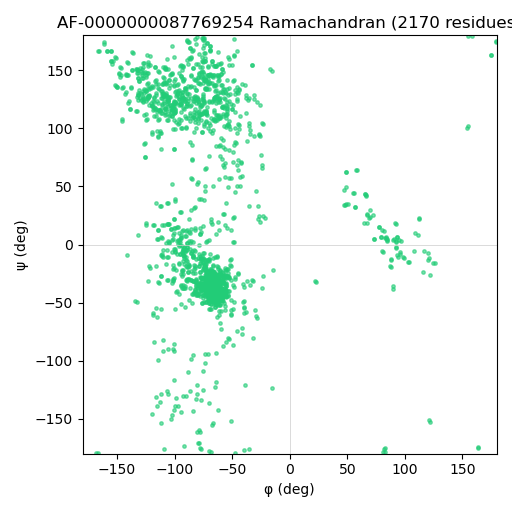ILE A O 1
ATOM 6786 N N . GLY A 1 873 ? 13.828 46.969 4.973 1 89.75 873 GLY A N 1
ATOM 6787 C CA . GLY A 1 873 ? 14.297 47.844 6.031 1 89.75 873 GLY A CA 1
ATOM 6788 C C . GLY A 1 873 ? 14.148 47.25 7.414 1 89.75 873 GLY A C 1
ATOM 6789 O O . GLY A 1 873 ? 13.875 46.062 7.555 1 89.75 873 GLY A O 1
ATOM 6790 N N . SER A 1 874 ? 14.422 47.969 8.406 1 87.62 874 SER A N 1
ATOM 6791 C CA . SER A 1 874 ? 14.164 47.531 9.773 1 87.62 874 SER A CA 1
ATOM 6792 C C . SER A 1 874 ? 12.688 47.625 10.117 1 87.62 874 SER A C 1
ATOM 6794 O O . SER A 1 874 ? 11.922 48.312 9.422 1 87.62 874 SER A O 1
ATOM 6796 N N . GLY A 1 875 ? 12.289 46.969 11.094 1 83.62 875 GLY A N 1
ATOM 6797 C CA . GLY A 1 875 ? 10.906 47.031 11.523 1 83.62 875 GLY A CA 1
ATOM 6798 C C . GLY A 1 875 ? 10.406 48.438 11.758 1 83.62 875 GLY A C 1
ATOM 6799 O O . GLY A 1 875 ? 9.297 48.781 11.344 1 83.62 875 GLY A O 1
ATOM 6800 N N . LEU A 1 876 ? 11.234 49.156 12.297 1 75.69 876 LEU A N 1
ATOM 6801 C CA . LEU A 1 876 ? 10.891 50.531 12.609 1 75.69 876 LEU A CA 1
ATOM 6802 C C . LEU A 1 876 ? 10.781 51.375 11.344 1 75.69 876 LEU A C 1
ATOM 6804 O O . LEU A 1 876 ? 9.859 52.188 11.203 1 75.69 876 LEU A O 1
ATOM 6808 N N . ARG A 1 877 ? 11.711 51.156 10.414 1 80.88 877 ARG A N 1
ATOM 6809 C CA . ARG A 1 877 ? 11.695 51.875 9.156 1 80.88 877 ARG A CA 1
ATOM 6810 C C . ARG A 1 877 ? 10.453 51.562 8.344 1 80.88 877 ARG A C 1
ATOM 6812 O O . ARG A 1 877 ? 9.844 52.438 7.73 1 80.88 877 ARG A O 1
ATOM 6819 N N . LEU A 1 878 ? 10.102 50.375 8.359 1 85.88 878 LEU A N 1
ATOM 6820 C CA . LEU A 1 878 ? 8.93 49.938 7.605 1 85.88 878 LEU A CA 1
ATOM 6821 C C . LEU A 1 878 ? 7.652 50.531 8.203 1 85.88 878 LEU A C 1
ATOM 6823 O O . LEU A 1 878 ? 6.738 50.906 7.469 1 85.88 878 LEU A O 1
ATOM 6827 N N . LYS A 1 879 ? 7.547 50.562 9.531 1 77.44 879 LYS A N 1
ATOM 6828 C CA . LYS A 1 879 ? 6.391 51.125 10.211 1 77.44 879 LYS A CA 1
ATOM 6829 C C . LYS A 1 879 ? 6.277 52.625 9.953 1 77.44 879 LYS A C 1
ATOM 6831 O O . LYS A 1 879 ? 5.172 53.188 9.82 1 77.44 879 LYS A O 1
ATOM 6836 N N . GLN A 1 880 ? 7.43 53.25 9.773 1 71.25 880 GLN A N 1
ATOM 6837 C CA . GLN A 1 880 ? 7.465 54.688 9.531 1 71.25 880 GLN A CA 1
ATOM 6838 C C . GLN A 1 880 ? 7.066 55.031 8.094 1 71.25 880 GLN A C 1
ATOM 6840 O O . GLN A 1 880 ? 6.336 56 7.855 1 71.25 880 GLN A O 1
ATOM 6845 N N . ARG A 1 881 ? 7.508 54.25 7.266 1 75.88 881 ARG A N 1
ATOM 6846 C CA . ARG A 1 881 ? 7.32 54.562 5.852 1 75.88 881 ARG A CA 1
ATOM 6847 C C . ARG A 1 881 ? 5.938 54.125 5.375 1 75.88 881 ARG A C 1
ATOM 6849 O O . ARG A 1 881 ? 5.312 54.812 4.562 1 75.88 881 ARG A O 1
ATOM 6856 N N . PHE A 1 882 ? 5.48 53.031 5.75 1 76.69 882 PHE A N 1
ATOM 6857 C CA . PHE A 1 882 ? 4.273 52.438 5.164 1 76.69 882 PHE A CA 1
ATOM 6858 C C . PHE A 1 882 ? 3.129 52.469 6.172 1 76.69 882 PHE A C 1
ATOM 6860 O O . PHE A 1 882 ? 1.989 52.156 5.828 1 76.69 882 PHE A O 1
ATOM 6867 N N . GLY A 1 883 ? 3.381 52.75 7.266 1 69.19 883 GLY A N 1
ATOM 6868 C CA . GLY A 1 883 ? 2.309 52.812 8.242 1 69.19 883 GLY A CA 1
ATOM 6869 C C . GLY A 1 883 ? 1.341 53.938 7.984 1 69.19 883 GLY A C 1
ATOM 6870 O O . GLY A 1 883 ? 1.704 54.938 7.359 1 69.19 883 GLY A O 1
ATOM 6871 N N . SER A 1 884 ? -0.043 53.688 7.828 1 62.56 884 SER A N 1
ATOM 6872 C CA . SER A 1 884 ? -1.093 54.656 7.512 1 62.56 884 SER A CA 1
ATOM 6873 C C . SER A 1 884 ? -1.016 55.875 8.422 1 62.56 884 SER A C 1
ATOM 6875 O O . SER A 1 884 ? -1.659 56.875 8.156 1 62.56 884 SER A O 1
ATOM 6877 N N . GLY A 1 885 ? -0.1 55.938 9.258 1 64.06 885 GLY A N 1
ATOM 6878 C CA . GLY A 1 885 ? -0.051 57.094 10.148 1 64.06 885 GLY A CA 1
ATOM 6879 C C . GLY A 1 885 ? -0.131 56.719 11.617 1 64.06 885 GLY A C 1
ATOM 6880 O O . GLY A 1 885 ? 0.399 55.688 12.023 1 64.06 885 GLY A O 1
ATOM 6881 N N . TYR A 1 886 ? -0.604 57.531 12.258 1 67.81 886 TYR A N 1
ATOM 6882 C CA . TYR A 1 886 ? -0.745 57.375 13.695 1 67.81 886 TYR A CA 1
ATOM 6883 C C . TYR A 1 886 ? -2.195 57.094 14.078 1 67.81 886 TYR A C 1
ATOM 6885 O O . TYR A 1 886 ? -3.119 57.562 13.414 1 67.81 886 TYR A O 1
ATOM 6893 N N . GLN A 1 887 ? -2.305 56.031 14.742 1 71.31 887 GLN A N 1
ATOM 6894 C CA . GLN A 1 887 ? -3.625 55.844 15.328 1 71.31 887 GLN A CA 1
ATOM 6895 C C . GLN A 1 887 ? -3.768 56.594 16.641 1 71.31 887 GLN A C 1
ATOM 6897 O O . GLN A 1 887 ? -2.967 56.438 17.562 1 71.31 887 GLN A O 1
ATOM 6902 N N . LEU A 1 888 ? -4.719 57.656 16.594 1 75.62 888 LEU A N 1
ATOM 6903 C CA . LEU A 1 888 ? -4.988 58.438 17.797 1 75.62 888 LEU A CA 1
ATOM 6904 C C . LEU A 1 888 ? -6.273 57.969 18.469 1 75.62 888 LEU A C 1
ATOM 6906 O O . LEU A 1 888 ? -7.336 57.969 17.828 1 75.62 888 LEU A O 1
ATOM 6910 N N . SER A 1 889 ? -6.094 57.344 19.5 1 76.69 889 SER A N 1
ATOM 6911 C CA . SER A 1 889 ? -7.262 57 20.297 1 76.69 889 SER A CA 1
ATOM 6912 C C . SER A 1 889 ? -7.535 58.062 21.375 1 76.69 889 SER A C 1
ATOM 6914 O O . SER A 1 889 ? -6.668 58.344 22.188 1 76.69 889 SER A O 1
ATOM 6916 N N . VAL A 1 890 ? -8.742 58.781 21.328 1 77.69 890 VAL A N 1
ATOM 6917 C CA . VAL A 1 890 ? -9.109 59.844 22.266 1 77.69 890 VAL A CA 1
ATOM 6918 C C . VAL A 1 890 ? -10.211 59.344 23.203 1 77.69 890 VAL A C 1
ATOM 6920 O O . VAL A 1 890 ? -11.25 58.875 22.734 1 77.69 890 VAL A O 1
ATOM 6923 N N . SER A 1 891 ? -9.883 59.25 24.344 1 78.56 891 SER A N 1
ATOM 6924 C CA . SER A 1 891 ? -10.891 58.906 25.344 1 78.56 891 SER A CA 1
ATOM 6925 C C . SER A 1 891 ? -11.555 60.156 25.906 1 78.56 891 SER A C 1
ATOM 6927 O O . SER A 1 891 ? -10.875 61.125 26.281 1 78.56 891 SER A O 1
ATOM 6929 N N . VAL A 1 892 ? -12.914 60.344 26 1 76.06 892 VAL A N 1
ATOM 6930 C CA . VAL A 1 892 ? -13.68 61.469 26.453 1 76.06 892 VAL A CA 1
ATOM 6931 C C . VAL A 1 892 ? -14.422 61.125 27.75 1 76.06 892 VAL A C 1
ATOM 6933 O O . VAL A 1 892 ? -15.055 60.062 27.844 1 76.06 892 VAL A O 1
ATOM 6936 N N . ALA A 1 893 ? -14.117 61.75 28.859 1 69.88 893 ALA A N 1
ATOM 6937 C CA . ALA A 1 893 ? -14.773 61.531 30.156 1 69.88 893 ALA A CA 1
ATOM 6938 C C . ALA A 1 893 ? -15.977 62.469 30.312 1 69.88 893 ALA A C 1
ATOM 6940 O O . ALA A 1 893 ? -16.047 63.531 29.688 1 69.88 893 ALA A O 1
ATOM 6941 N N . PRO A 1 894 ? -16.953 62.219 31.141 1 64.12 894 PRO A N 1
ATOM 6942 C CA . PRO A 1 894 ? -18.062 63.125 31.469 1 64.12 894 PRO A CA 1
ATOM 6943 C C . PRO A 1 894 ? -17.609 64.312 32.312 1 64.12 894 PRO A C 1
ATOM 6945 O O . PRO A 1 894 ? -16.625 64.188 33.062 1 64.12 894 PRO A O 1
ATOM 6948 N N . PRO A 1 895 ? -18.078 65.625 32.312 1 53.31 895 PRO A N 1
ATOM 6949 C CA . PRO A 1 895 ? -17.688 66.812 33.094 1 53.31 895 PRO A CA 1
ATOM 6950 C C . PRO A 1 895 ? -17.703 66.562 34.625 1 53.31 895 PRO A C 1
ATOM 6952 O O . PRO A 1 895 ? -18.656 65.938 35.125 1 53.31 895 PRO A O 1
ATOM 6955 N N . ARG A 1 896 ? -16.609 66.438 35.344 1 49.06 896 ARG A N 1
ATOM 6956 C CA . ARG A 1 896 ? -16.531 66.188 36.781 1 49.06 896 ARG A CA 1
ATOM 6957 C C . ARG A 1 896 ? -17.406 67.188 37.562 1 49.06 896 ARG A C 1
ATOM 6959 O O . ARG A 1 896 ? -17.641 67 38.75 1 49.06 896 ARG A O 1
ATOM 6966 N N . GLY A 1 897 ? -17.156 68.562 37.469 1 40.84 897 GLY A N 1
ATOM 6967 C CA . GLY A 1 897 ? -17.609 69.5 38.5 1 40.84 897 GLY A CA 1
ATOM 6968 C C . GLY A 1 897 ? -19.094 69.375 38.812 1 40.84 897 GLY A C 1
ATOM 6969 O O . GLY A 1 897 ? -19.516 69.625 39.938 1 40.84 897 GLY A O 1
ATOM 6970 N N . GLY A 1 898 ? -19.922 70 37.969 1 37.84 898 GLY A N 1
ATOM 6971 C CA . GLY A 1 898 ? -21.156 70.5 38.531 1 37.84 898 GLY A CA 1
ATOM 6972 C C . GLY A 1 898 ? -22 69.438 39.188 1 37.84 898 GLY A C 1
ATOM 6973 O O . GLY A 1 898 ? -21.781 68.25 38.969 1 37.84 898 GLY A O 1
ATOM 6974 N N . GLY A 1 899 ? -22.797 69.875 40.312 1 36.38 899 GLY A N 1
ATOM 6975 C CA . GLY A 1 899 ? -23.969 69.312 40.969 1 36.38 899 GLY A CA 1
ATOM 6976 C C . GLY A 1 899 ? -24.812 68.438 40.094 1 36.38 899 GLY A C 1
ATOM 6977 O O . GLY A 1 899 ? -26 68.688 39.875 1 36.38 899 GLY A O 1
ATOM 6978 N N . ALA A 1 900 ? -24.266 67.938 39 1 38.69 900 ALA A N 1
ATOM 6979 C CA . ALA A 1 900 ? -25.297 67.312 38.188 1 38.69 900 ALA A CA 1
ATOM 6980 C C . ALA A 1 900 ? -25.984 66.188 39 1 38.69 900 ALA A C 1
ATOM 6982 O O . ALA A 1 900 ? -25.359 65.188 39.312 1 38.69 900 ALA A O 1
ATOM 6983 N N . THR A 1 901 ? -26.734 66.562 39.875 1 37.22 901 THR A N 1
ATOM 6984 C CA . THR A 1 901 ? -27.766 65.75 40.562 1 37.22 901 THR A CA 1
ATOM 6985 C C . THR A 1 901 ? -28.281 64.625 39.625 1 37.22 901 THR A C 1
ATOM 6987 O O . THR A 1 901 ? -28.766 63.625 40.094 1 37.22 901 THR A O 1
ATOM 6990 N N . ASN A 1 902 ? -28.922 65.125 38.469 1 38.56 902 ASN A N 1
ATOM 6991 C CA . ASN A 1 902 ? -29.891 64.188 37.906 1 38.56 902 ASN A CA 1
ATOM 6992 C C . ASN A 1 902 ? -29.188 62.969 37.281 1 38.56 902 ASN A C 1
ATOM 6994 O O . ASN A 1 902 ? -28 63.062 36.938 1 38.56 902 ASN A O 1
ATOM 6998 N N . GLY A 1 903 ? -29.922 62 36.656 1 42.72 903 GLY A N 1
ATOM 6999 C CA . GLY A 1 903 ? -29.906 60.594 36.281 1 42.72 903 GLY A CA 1
ATOM 7000 C C . GLY A 1 903 ? -28.859 60.281 35.219 1 42.72 903 GLY A C 1
ATOM 7001 O O . GLY A 1 903 ? -28.25 61.188 34.656 1 42.72 903 GLY A O 1
ATOM 7002 N N . ASP A 1 904 ? -28.328 58.906 35.125 1 49.56 904 ASP A N 1
ATOM 7003 C CA . ASP A 1 904 ? -27.453 58.156 34.25 1 49.56 904 ASP A CA 1
ATOM 7004 C C . ASP A 1 904 ? -27.578 58.688 32.812 1 49.56 904 ASP A C 1
ATOM 7006 O O . ASP A 1 904 ? -26.625 58.562 32.031 1 49.56 904 ASP A O 1
ATOM 7010 N N . ALA A 1 905 ? -28.688 59.156 32.469 1 56.28 905 ALA A N 1
ATOM 7011 C CA . ALA A 1 905 ? -28.969 59.594 31.109 1 56.28 905 ALA A CA 1
ATOM 7012 C C . ALA A 1 905 ? -28.266 60.906 30.781 1 56.28 905 ALA A C 1
ATOM 7014 O O . ALA A 1 905 ? -27.812 61.094 29.656 1 56.28 905 ALA A O 1
ATOM 7015 N N . GLY A 1 906 ? -28.109 61.781 31.766 1 56.72 906 GLY A N 1
ATOM 7016 C CA . GLY A 1 906 ? -27.516 63.094 31.531 1 56.72 906 GLY A CA 1
ATOM 7017 C C . GLY A 1 906 ? -26.016 63.031 31.281 1 56.72 906 GLY A C 1
ATOM 7018 O O . GLY A 1 906 ? -25.484 63.781 30.469 1 56.72 906 GLY A O 1
ATOM 7019 N N . ALA A 1 907 ? -25.344 62.188 31.969 1 61.88 907 ALA A N 1
ATOM 7020 C CA . ALA A 1 907 ? -23.906 62 31.797 1 61.88 907 ALA A CA 1
ATOM 7021 C C . ALA A 1 907 ? -23.594 61.406 30.422 1 61.88 907 ALA A C 1
ATOM 7023 O O . ALA A 1 907 ? -22.594 61.781 29.797 1 61.88 907 ALA A O 1
ATOM 7024 N N . ALA A 1 908 ? -24.344 60.594 30.047 1 67 908 ALA A N 1
ATOM 7025 C CA . ALA A 1 908 ? -24.141 59.969 28.734 1 67 908 ALA A CA 1
ATOM 7026 C C . ALA A 1 908 ? -24.344 61 27.625 1 67 908 ALA A C 1
ATOM 7028 O O . ALA A 1 908 ? -23.625 61 26.625 1 67 908 ALA A O 1
ATOM 7029 N N . GLU A 1 909 ? -25.328 61.875 27.844 1 70.31 909 GLU A N 1
ATOM 7030 C CA . GLU A 1 909 ? -25.594 62.938 26.859 1 70.31 909 GLU A CA 1
ATOM 7031 C C . GLU A 1 909 ? -24.469 63.969 26.828 1 70.31 909 GLU A C 1
ATOM 7033 O O . GLU A 1 909 ? -24.094 64.438 25.766 1 70.31 909 GLU A O 1
ATOM 7038 N N . ALA A 1 910 ? -23.984 64.25 27.984 1 71.94 910 ALA A N 1
ATOM 7039 C CA . ALA A 1 910 ? -22.859 65.188 28.062 1 71.94 910 ALA A CA 1
ATOM 7040 C C . ALA A 1 910 ? -21.609 64.562 27.453 1 71.94 910 ALA A C 1
ATOM 7042 O O . ALA A 1 910 ? -20.844 65.25 26.766 1 71.94 910 ALA A O 1
ATOM 7043 N N . GLN A 1 911 ? -21.391 63.344 27.609 1 74.88 911 GLN A N 1
ATOM 7044 C CA . GLN A 1 911 ? -20.266 62.625 27.016 1 74.88 911 GLN A CA 1
ATOM 7045 C C . GLN A 1 911 ? -20.391 62.562 25.484 1 74.88 911 GLN A C 1
ATOM 7047 O O . GLN A 1 911 ? -19.406 62.719 24.766 1 74.88 911 GLN A O 1
ATOM 7052 N N . ALA A 1 912 ? -21.562 62.375 25.141 1 76.19 912 ALA A N 1
ATOM 7053 C CA . ALA A 1 912 ? -21.812 62.375 23.703 1 76.19 912 ALA A CA 1
ATOM 7054 C C . ALA A 1 912 ? -21.578 63.75 23.094 1 76.19 912 ALA A C 1
ATOM 7056 O O . ALA A 1 912 ? -21.062 63.844 21.984 1 76.19 912 ALA A O 1
ATOM 7057 N N . ALA A 1 913 ? -22 64.75 23.875 1 77 913 ALA A N 1
ATOM 7058 C CA . ALA A 1 913 ? -21.781 66.062 23.406 1 77 913 ALA A CA 1
ATOM 7059 C C . ALA A 1 913 ? -20.281 66.438 23.344 1 77 913 ALA A C 1
ATOM 7061 O O . ALA A 1 913 ? -19.828 67.062 22.391 1 77 913 ALA A O 1
ATOM 7062 N N . ASN A 1 914 ? -19.547 65.938 24.281 1 79.94 914 ASN A N 1
ATOM 7063 C CA . ASN A 1 914 ? -18.109 66.125 24.266 1 79.94 914 ASN A CA 1
ATOM 7064 C C . ASN A 1 914 ? -17.469 65.312 23.109 1 79.94 914 ASN A C 1
ATOM 7066 O O . ASN A 1 914 ? -16.547 65.812 22.453 1 79.94 914 ASN A O 1
ATOM 7070 N N . ALA A 1 915 ? -17.875 64.125 22.844 1 80 915 ALA A N 1
ATOM 7071 C CA . ALA A 1 915 ? -17.344 63.344 21.734 1 80 915 ALA A CA 1
ATOM 7072 C C . ALA A 1 915 ? -17.625 64 20.391 1 80 915 ALA A C 1
ATOM 7074 O O . ALA A 1 915 ? -16.766 64 19.5 1 80 915 ALA A O 1
ATOM 7075 N N . ALA A 1 916 ? -18.781 64.625 20.359 1 80.94 916 ALA A N 1
ATOM 7076 C CA . ALA A 1 916 ? -19.125 65.375 19.141 1 80.94 916 ALA A CA 1
ATOM 7077 C C . ALA A 1 916 ? -18.234 66.562 18.969 1 80.94 916 ALA A C 1
ATOM 7079 O O . ALA A 1 916 ? -17.844 66.938 17.844 1 80.94 916 ALA A O 1
ATOM 7080 N N . ALA A 1 917 ? -17.922 67.25 20.078 1 82.19 917 ALA A N 1
ATOM 7081 C CA . ALA A 1 917 ? -17.031 68.375 20.016 1 82.19 917 ALA A CA 1
ATOM 7082 C C . ALA A 1 917 ? -15.625 68 19.594 1 82.19 917 ALA A C 1
ATOM 7084 O O . ALA A 1 917 ? -14.977 68.688 18.812 1 82.19 917 ALA A O 1
ATOM 7085 N N . VAL A 1 918 ? -15.188 66.812 20.016 1 84.5 918 VAL A N 1
ATOM 7086 C CA . VAL A 1 918 ? -13.875 66.312 19.641 1 84.5 918 VAL A CA 1
ATOM 7087 C C . VAL A 1 918 ? -13.883 65.938 18.156 1 84.5 918 VAL A C 1
ATOM 7089 O O . VAL A 1 918 ? -12.93 66.188 17.438 1 84.5 918 VAL A O 1
ATOM 7092 N N . LYS A 1 919 ? -14.883 65.312 17.766 1 82.88 919 LYS A N 1
ATOM 7093 C CA . LYS A 1 919 ? -15.023 65 16.359 1 82.88 919 LYS A CA 1
ATOM 7094 C C . LYS A 1 919 ? -14.977 66.188 15.453 1 82.88 919 LYS A C 1
ATOM 7096 O O . LYS A 1 919 ? -14.344 66.188 14.398 1 82.88 919 LYS A O 1
ATOM 7101 N N . ARG A 1 920 ? -15.68 67.25 15.953 1 81.94 920 ARG A N 1
ATOM 7102 C CA . ARG A 1 920 ? -15.703 68.5 15.188 1 81.94 920 ARG A CA 1
ATOM 7103 C C . ARG A 1 920 ? -14.312 69.125 15.109 1 81.94 920 ARG A C 1
ATOM 7105 O O . ARG A 1 920 ? -13.914 69.625 14.062 1 81.94 920 ARG A O 1
ATOM 7112 N N . MET A 1 921 ? -13.586 69.062 16.156 1 86.38 921 MET A N 1
ATOM 7113 C CA . MET A 1 921 ? -12.227 69.562 16.156 1 86.38 921 MET A CA 1
ATOM 7114 C C . MET A 1 921 ? -11.336 68.812 15.188 1 86.38 921 MET A C 1
ATOM 7116 O O . MET A 1 921 ? -10.57 69.438 14.438 1 86.38 921 MET A O 1
ATOM 7120 N N . PHE A 1 922 ? -11.375 67.562 15.219 1 85.06 922 PHE A N 1
ATOM 7121 C CA . PHE A 1 922 ? -10.555 66.75 14.328 1 85.06 922 PHE A CA 1
ATOM 7122 C C . PHE A 1 922 ? -10.945 66.938 12.875 1 85.06 922 PHE A C 1
ATOM 7124 O O . PHE A 1 922 ? -10.086 67 11.992 1 85.06 922 PHE A O 1
ATOM 7131 N N . LYS A 1 923 ? -12.203 67.125 12.664 1 84.5 923 LYS A N 1
ATOM 7132 C CA . LYS A 1 923 ? -12.695 67.375 11.312 1 84.5 923 LYS A CA 1
ATOM 7133 C C . LYS A 1 923 ? -12.281 68.75 10.812 1 84.5 923 LYS A C 1
ATOM 7135 O O . LYS A 1 923 ? -11.836 68.875 9.672 1 84.5 923 LYS A O 1
ATOM 7140 N N . GLU A 1 924 ? -12.422 69.75 11.609 1 81.19 924 GLU A N 1
ATOM 7141 C CA . GLU A 1 924 ? -12.133 71.125 11.211 1 81.19 924 GLU A CA 1
ATOM 7142 C C . GLU A 1 924 ? -10.633 71.375 11.062 1 81.19 924 GLU A C 1
ATOM 7144 O O . GLU A 1 924 ? -10.203 72.062 10.125 1 81.19 924 GLU A O 1
ATOM 7149 N N . GLU A 1 925 ? -9.891 70.75 11.906 1 81.31 925 GLU A N 1
ATOM 7150 C CA . GLU A 1 925 ? -8.469 71.062 11.898 1 81.31 925 GLU A CA 1
ATOM 7151 C C . GLU A 1 925 ? -7.676 70 11.078 1 81.31 925 GLU A C 1
ATOM 7153 O O . GLU A 1 925 ? -6.695 70.375 10.422 1 81.31 925 GLU A O 1
ATOM 7158 N N . LEU A 1 926 ? -7.973 68.812 11.156 1 80.38 926 LEU A N 1
ATOM 7159 C CA . LEU A 1 926 ? -7.184 67.75 10.469 1 80.38 926 LEU A CA 1
ATOM 7160 C C . LEU A 1 926 ? -7.984 67.125 9.344 1 80.38 926 LEU A C 1
ATOM 7162 O O . LEU A 1 926 ? -7.438 66.375 8.539 1 80.38 926 LEU A O 1
ATOM 7166 N N . GLY A 1 927 ? -9.195 67.438 9.266 1 78.19 927 GLY A N 1
ATOM 7167 C CA . GLY A 1 927 ? -10.062 66.875 8.242 1 78.19 927 GLY A CA 1
ATOM 7168 C C . GLY A 1 927 ? -10.312 65.375 8.414 1 78.19 927 GLY A C 1
ATOM 7169 O O . GLY A 1 927 ? -10.469 64.688 7.434 1 78.19 927 GLY A O 1
ATOM 7170 N N . LEU A 1 928 ? -10.227 64.812 9.594 1 80 928 LEU A N 1
ATOM 7171 C CA . LEU A 1 928 ? -10.305 63.344 9.812 1 80 928 LEU A CA 1
ATOM 7172 C C . LEU A 1 928 ? -11.633 62.969 10.461 1 80 928 LEU A C 1
ATOM 7174 O O . LEU A 1 928 ? -12.148 63.719 11.305 1 80 928 LEU A O 1
ATOM 7178 N N . GLU A 1 929 ? -12.219 61.906 10.039 1 77 929 GLU A N 1
ATOM 7179 C CA . GLU A 1 929 ? -13.375 61.281 10.68 1 77 929 GLU A CA 1
ATOM 7180 C C . GLU A 1 929 ? -12.977 60.062 11.477 1 77 929 GLU A C 1
ATOM 7182 O O . GLU A 1 929 ? -12.008 59.375 11.141 1 77 929 GLU A O 1
ATOM 7187 N N . PRO A 1 930 ? -13.656 59.781 12.602 1 74.06 930 PRO A N 1
ATOM 7188 C CA . PRO A 1 930 ? -13.289 58.625 13.414 1 74.06 930 PRO A CA 1
ATOM 7189 C C . PRO A 1 930 ? -13.453 57.281 12.664 1 74.06 930 PRO A C 1
ATOM 7191 O O . PRO A 1 930 ? -14.43 57.125 11.93 1 74.06 930 PRO A O 1
ATOM 7194 N N . ALA A 1 931 ? -12.398 56.438 12.609 1 64.94 931 ALA A N 1
ATOM 7195 C CA . ALA A 1 931 ? -12.398 55.125 11.938 1 64.94 931 ALA A CA 1
ATOM 7196 C C . ALA A 1 931 ? -13.297 54.125 12.672 1 64.94 931 ALA A C 1
ATOM 7198 O O . ALA A 1 931 ? -13.922 53.281 12.047 1 64.94 931 ALA A O 1
ATOM 7199 N N . ASP A 1 932 ? -13.328 54 13.992 1 58.56 932 ASP A N 1
ATOM 7200 C CA . ASP A 1 932 ? -14.172 53.125 14.789 1 58.56 932 ASP A CA 1
ATOM 7201 C C . ASP A 1 932 ? -14.82 53.875 15.945 1 58.56 932 ASP A C 1
ATOM 7203 O O . ASP A 1 932 ? -14.148 54.594 16.672 1 58.56 932 ASP A O 1
ATOM 7207 N N . GLU A 1 933 ? -16.266 54.031 15.961 1 51.69 933 GLU A N 1
ATOM 7208 C CA . GLU A 1 933 ? -17.031 54.625 17.047 1 51.69 933 GLU A CA 1
ATOM 7209 C C . GLU A 1 933 ? -17.656 53.562 17.938 1 51.69 933 GLU A C 1
ATOM 7211 O O . GLU A 1 933 ? -18.891 53.406 17.969 1 51.69 933 GLU A O 1
ATOM 7216 N N . SER A 1 934 ? -16.938 52.531 18.141 1 49.38 934 SER A N 1
ATOM 7217 C CA . SER A 1 934 ? -17.578 51.406 18.844 1 49.38 934 SER A CA 1
ATOM 7218 C C . SER A 1 934 ? -18.25 51.906 20.125 1 49.38 934 SER A C 1
ATOM 7220 O O . SER A 1 934 ? -19.297 51.406 20.516 1 49.38 934 SER A O 1
ATOM 7222 N N . SER A 1 935 ? -17.516 52.812 21.078 1 52.81 935 SER A N 1
ATOM 7223 C CA . SER A 1 935 ? -18.125 53.344 22.297 1 52.81 935 SER A CA 1
ATOM 7224 C C . SER A 1 935 ? -18.047 54.875 22.297 1 52.81 935 SER A C 1
ATOM 7226 O O . SER A 1 935 ? -17.156 55.469 21.703 1 52.81 935 SER A O 1
ATOM 7228 N N . LYS A 1 936 ? -19.141 55.656 22.719 1 56.75 936 LYS A N 1
ATOM 7229 C CA . LYS A 1 936 ? -19.234 57.094 22.828 1 56.75 936 LYS A CA 1
ATOM 7230 C C . LYS A 1 936 ? -18.078 57.688 23.641 1 56.75 936 LYS A C 1
ATOM 7232 O O . LYS A 1 936 ? -17.797 58.875 23.578 1 56.75 936 LYS A O 1
ATOM 7237 N N . ALA A 1 937 ? -17.438 56.812 24.266 1 62.28 937 ALA A N 1
ATOM 7238 C CA . ALA A 1 937 ? -16.375 57.25 25.156 1 62.28 937 ALA A CA 1
ATOM 7239 C C . ALA A 1 937 ? -15 57.125 24.5 1 62.28 937 ALA A C 1
ATOM 7241 O O . ALA A 1 937 ? -14.031 57.75 24.906 1 62.28 937 ALA A O 1
ATOM 7242 N N . TYR A 1 938 ? -14.867 56.281 23.484 1 66.75 938 TYR A N 1
ATOM 7243 C CA . TYR A 1 938 ? -13.578 56.031 22.844 1 66.75 938 TYR A CA 1
ATOM 7244 C C . TYR A 1 938 ? -13.664 56.281 21.344 1 66.75 938 TYR A C 1
ATOM 7246 O O . TYR A 1 938 ? -14.461 55.625 20.656 1 66.75 938 TYR A O 1
ATOM 7254 N N . LEU A 1 939 ? -12.945 57.344 20.906 1 75.94 939 LEU A N 1
ATOM 7255 C CA . LEU A 1 939 ? -12.891 57.656 19.484 1 75.94 939 LEU A CA 1
ATOM 7256 C C . LEU A 1 939 ? -11.539 57.281 18.891 1 75.94 939 LEU A C 1
ATOM 7258 O O . LEU A 1 939 ? -10.492 57.594 19.469 1 75.94 939 LEU A O 1
ATOM 7262 N N . LEU A 1 940 ? -11.492 56.469 17.891 1 74.31 940 LEU A N 1
ATOM 7263 C CA . LEU A 1 940 ? -10.266 56.094 17.188 1 74.31 940 LEU A CA 1
ATOM 7264 C C . LEU A 1 940 ? -10.156 56.844 15.867 1 74.31 940 LEU A C 1
ATOM 7266 O O . LEU A 1 940 ? -11.094 56.844 15.062 1 74.31 940 LEU A O 1
ATOM 7270 N N . PHE A 1 941 ? -9.055 57.75 15.781 1 77.06 941 PHE A N 1
ATOM 7271 C CA . PHE A 1 941 ? -8.805 58.5 14.547 1 77.06 941 PHE A CA 1
ATOM 7272 C C . PHE A 1 941 ? -7.559 57.969 13.844 1 77.06 941 PHE A C 1
ATOM 7274 O O . PHE A 1 941 ? -6.543 57.688 14.492 1 77.06 941 PHE A O 1
ATOM 7281 N N . HIS A 1 942 ? -7.609 57.656 12.602 1 74.19 942 HIS A N 1
ATOM 7282 C CA . HIS A 1 942 ? -6.453 57.312 11.781 1 74.19 942 HIS A CA 1
ATOM 7283 C C . HIS A 1 942 ? -5.863 58.562 11.125 1 74.19 942 HIS A C 1
ATOM 7285 O O . HIS A 1 942 ? -6.5 59.188 10.266 1 74.19 942 HIS A O 1
ATOM 7291 N N . VAL A 1 943 ? -4.809 59.062 11.672 1 74.75 943 VAL A N 1
ATOM 7292 C CA . VAL A 1 943 ? -4.148 60.25 11.133 1 74.75 943 VAL A CA 1
ATOM 7293 C C . VAL A 1 943 ? -3.195 59.844 10.016 1 74.75 943 VAL A C 1
ATOM 7295 O O . VAL A 1 943 ? -2.217 59.125 10.25 1 74.75 943 VAL A O 1
ATOM 7298 N N . PRO A 1 944 ? -3.512 60.156 8.852 1 71.81 944 PRO A N 1
ATOM 7299 C CA . PRO A 1 944 ? -2.617 59.812 7.746 1 71.81 944 PRO A CA 1
ATOM 7300 C C . PRO A 1 944 ? -1.231 60.438 7.887 1 71.81 944 PRO A C 1
ATOM 7302 O O . PRO A 1 944 ? -1.065 61.438 8.609 1 71.81 944 PRO A O 1
ATOM 7305 N N . LYS A 1 945 ? -0.257 59.938 7.332 1 69.69 945 LYS A N 1
ATOM 7306 C CA . LYS A 1 945 ? 1.143 60.344 7.41 1 69.69 945 LYS A CA 1
ATOM 7307 C C . LYS A 1 945 ? 1.322 61.781 6.945 1 69.69 945 LYS A C 1
ATOM 7309 O O . LYS A 1 945 ? 2.191 62.5 7.445 1 69.69 945 LYS A O 1
ATOM 7314 N N . ASP A 1 946 ? 0.415 62.281 6.035 1 68.56 946 ASP A N 1
ATOM 7315 C CA . ASP A 1 946 ? 0.52 63.625 5.484 1 68.56 946 ASP A CA 1
ATOM 7316 C C . ASP A 1 946 ? 0.241 64.688 6.555 1 68.56 946 ASP A C 1
ATOM 7318 O O . ASP A 1 946 ? 0.708 65.812 6.453 1 68.56 946 ASP A O 1
ATOM 7322 N N . CYS A 1 947 ? -0.469 64.312 7.586 1 71.31 947 CYS A N 1
ATOM 7323 C CA . CYS A 1 947 ? -0.824 65.25 8.648 1 71.31 947 CYS A CA 1
ATOM 7324 C C . CYS A 1 947 ? 0.176 65.188 9.797 1 71.31 947 CYS A C 1
ATOM 7326 O O . CYS A 1 947 ? -0.066 65.688 10.875 1 71.31 947 CYS A O 1
ATOM 7328 N N . GLU A 1 948 ? 1.222 64.438 9.523 1 73.12 948 GLU A N 1
ATOM 7329 C CA . GLU A 1 948 ? 2.207 64.25 10.586 1 73.12 948 GLU A CA 1
ATOM 7330 C C . GLU A 1 948 ? 2.807 65.562 11.039 1 73.12 948 GLU A C 1
ATOM 7332 O O . GLU A 1 948 ? 3.037 65.812 12.227 1 73.12 948 GLU A O 1
ATOM 7337 N N . ALA A 1 949 ? 3.012 66.5 10.07 1 72.75 949 ALA A N 1
ATOM 7338 C CA . ALA A 1 949 ? 3.633 67.75 10.367 1 72.75 949 ALA A CA 1
ATOM 7339 C C . ALA A 1 949 ? 2.717 68.625 11.227 1 72.75 949 ALA A C 1
ATOM 7341 O O . ALA A 1 949 ? 3.189 69.438 12.031 1 72.75 949 ALA A O 1
ATOM 7342 N N . GLN A 1 950 ? 1.41 68.438 11.094 1 77.81 950 GLN A N 1
ATOM 7343 C CA . GLN A 1 950 ? 0.435 69.25 11.797 1 77.81 950 GLN A CA 1
ATOM 7344 C C . GLN A 1 950 ? 0.049 68.625 13.133 1 77.81 950 GLN A C 1
ATOM 7346 O O . GLN A 1 950 ? -0.59 69.25 13.961 1 77.81 950 GLN A O 1
ATOM 7351 N N . LEU A 1 951 ? 0.517 67.375 13.297 1 78.69 951 LEU A N 1
ATOM 7352 C CA . LEU A 1 951 ? 0.012 66.625 14.43 1 78.69 951 LEU A CA 1
ATOM 7353 C C . LEU A 1 951 ? 0.513 67.188 15.75 1 78.69 951 LEU A C 1
ATOM 7355 O O . LEU A 1 951 ? -0.258 67.312 16.703 1 78.69 951 LEU A O 1
ATOM 7359 N N . PRO A 1 952 ? 1.774 67.562 15.711 1 79.62 952 PRO A N 1
ATOM 7360 C CA . PRO A 1 952 ? 2.213 68.125 17 1 79.62 952 PRO A CA 1
ATOM 7361 C C . PRO A 1 952 ? 1.473 69.375 17.391 1 79.62 952 PRO A C 1
ATOM 7363 O O . PRO A 1 952 ? 1.08 69.562 18.547 1 79.62 952 PRO A O 1
ATOM 7366 N N . ASP A 1 953 ? 1.228 70.312 16.516 1 81.44 953 ASP A N 1
ATOM 7367 C CA . ASP A 1 953 ? 0.483 71.562 16.781 1 81.44 953 ASP A CA 1
ATOM 7368 C C . ASP A 1 953 ? -0.967 71.25 17.156 1 81.44 953 ASP A C 1
ATOM 7370 O O . ASP A 1 953 ? -1.531 71.875 18.047 1 81.44 953 ASP A O 1
ATOM 7374 N N . PHE A 1 954 ? -1.453 70.25 16.531 1 84.38 954 PHE A N 1
ATOM 7375 C CA . PHE A 1 954 ? -2.828 69.875 16.812 1 84.38 954 PHE A CA 1
ATOM 7376 C C . PHE A 1 954 ? -2.953 69.25 18.203 1 84.38 954 PHE A C 1
ATOM 7378 O O . PHE A 1 954 ? -3.871 69.625 18.953 1 84.38 954 PHE A O 1
ATOM 7385 N N . LEU A 1 955 ? -2.043 68.438 18.438 1 81.88 955 LEU A N 1
ATOM 7386 C CA . LEU A 1 955 ? -2.09 67.812 19.75 1 81.88 955 LEU A CA 1
ATOM 7387 C C . LEU A 1 955 ? -1.871 68.812 20.859 1 81.88 955 LEU A C 1
ATOM 7389 O O . LEU A 1 955 ? -2.436 68.688 21.953 1 81.88 955 LEU A O 1
ATOM 7393 N N . GLN A 1 956 ? -1.13 69.875 20.578 1 81.5 956 GLN A N 1
ATOM 7394 C CA . GLN A 1 956 ? -0.958 70.938 21.547 1 81.5 956 GLN A CA 1
ATOM 7395 C C . GLN A 1 956 ? -2.258 71.688 21.75 1 81.5 956 GLN A C 1
ATOM 7397 O O . GLN A 1 956 ? -2.619 72.062 22.875 1 81.5 956 GLN A O 1
ATOM 7402 N N . ARG A 1 957 ? -3 71.938 20.75 1 83.62 957 ARG A N 1
ATOM 7403 C CA . ARG A 1 957 ? -4.285 72.625 20.844 1 83.62 957 ARG A CA 1
ATOM 7404 C C . ARG A 1 957 ? -5.332 71.688 21.5 1 83.62 957 ARG A C 1
ATOM 7406 O O . ARG A 1 957 ? -6.152 72.188 22.281 1 83.62 957 ARG A O 1
ATOM 7413 N N . LEU A 1 958 ? -5.145 70.5 21.203 1 84.62 958 LEU A N 1
ATOM 7414 C CA . LEU A 1 958 ? -6.066 69.562 21.812 1 84.62 958 LEU A CA 1
ATOM 7415 C C . LEU A 1 958 ? -5.82 69.438 23.328 1 84.62 958 LEU A C 1
ATOM 7417 O O . LEU A 1 958 ? -6.77 69.375 24.109 1 84.62 958 LEU A O 1
ATOM 7421 N N . ASP A 1 959 ? -4.598 69.5 23.562 1 81.12 959 ASP A N 1
ATOM 7422 C CA . ASP A 1 959 ? -4.234 69.438 24.969 1 81.12 959 ASP A CA 1
ATOM 7423 C C . ASP A 1 959 ? -4.656 70.75 25.688 1 81.12 959 ASP A C 1
ATOM 7425 O O . ASP A 1 959 ? -5.09 70.688 26.844 1 81.12 959 ASP A O 1
ATOM 7429 N N . ALA A 1 960 ? -4.609 71.812 25.031 1 80 960 ALA A N 1
ATOM 7430 C CA . ALA A 1 960 ? -5.035 73.125 25.609 1 80 960 ALA A CA 1
ATOM 7431 C C . ALA A 1 960 ? -6.551 73.125 25.797 1 80 960 ALA A C 1
ATOM 7433 O O . ALA A 1 960 ? -7.047 73.75 26.75 1 80 960 ALA A O 1
ATOM 7434 N N . ALA A 1 961 ? -7.195 72.438 25.016 1 80.25 961 ALA A N 1
ATOM 7435 C CA . ALA A 1 961 ? -8.656 72.438 25.078 1 80.25 961 ALA A CA 1
ATOM 7436 C C . ALA A 1 961 ? -9.156 71.188 25.812 1 80.25 961 ALA A C 1
ATOM 7438 O O . ALA A 1 961 ? -10.344 70.875 25.766 1 80.25 961 ALA A O 1
ATOM 7439 N N . ARG A 1 962 ? -8.336 70.5 26.391 1 81.12 962 ARG A N 1
ATOM 7440 C CA . ARG A 1 962 ? -8.617 69.188 27.016 1 81.12 962 ARG A CA 1
ATOM 7441 C C . ARG A 1 962 ? -9.758 69.312 28.031 1 81.12 962 ARG A C 1
ATOM 7443 O O . ARG A 1 962 ? -10.656 68.438 28.062 1 81.12 962 ARG A O 1
ATOM 7450 N N . GLN A 1 963 ? -9.703 70.375 28.859 1 75.31 963 GLN A N 1
ATOM 7451 C CA . GLN A 1 963 ? -10.703 70.562 29.906 1 75.31 963 GLN A CA 1
ATOM 7452 C C . GLN A 1 963 ? -12.055 70.938 29.312 1 75.31 963 GLN A C 1
ATOM 7454 O O . GLN A 1 963 ? -13.102 70.5 29.766 1 75.31 963 GLN A O 1
ATOM 7459 N N . GLN A 1 964 ? -12.07 71.75 28.297 1 78.31 964 GLN A N 1
ATOM 7460 C CA . GLN A 1 964 ? -13.305 72.25 27.672 1 78.31 964 GLN A CA 1
ATOM 7461 C C . GLN A 1 964 ? -13.969 71.125 26.875 1 78.31 964 GLN A C 1
ATOM 7463 O O . GLN A 1 964 ? -15.195 71 26.812 1 78.31 964 GLN A O 1
ATOM 7468 N N . LEU A 1 965 ? -13.109 70.125 26.375 1 81 965 LEU A N 1
ATOM 7469 C CA . LEU A 1 965 ? -13.625 69.125 25.484 1 81 965 LEU A CA 1
ATOM 7470 C C . LEU A 1 965 ? -13.852 67.812 26.25 1 81 965 LEU A C 1
ATOM 7472 O O . LEU A 1 965 ? -14.438 66.875 25.734 1 81 965 LEU A O 1
ATOM 7476 N N . GLY A 1 966 ? -13.43 67.812 27.438 1 77.44 966 GLY A N 1
ATOM 7477 C CA . GLY A 1 966 ? -13.609 66.625 28.266 1 77.44 966 GLY A CA 1
ATOM 7478 C C . GLY A 1 966 ? -12.734 65.438 27.828 1 77.44 966 GLY A C 1
ATOM 7479 O O . GLY A 1 966 ? -13.156 64.312 27.922 1 77.44 966 GLY A O 1
ATOM 7480 N N . VAL A 1 967 ? -11.609 65.625 27.266 1 80.06 967 VAL A N 1
ATOM 7481 C CA . VAL A 1 967 ? -10.703 64.562 26.812 1 80.06 967 VAL A CA 1
ATOM 7482 C C . VAL A 1 967 ? -9.891 64.062 27.984 1 80.06 967 VAL A C 1
ATOM 7484 O O . VAL A 1 967 ? -9.18 64.812 28.641 1 80.06 967 VAL A O 1
ATOM 7487 N N . SER A 1 968 ? -10.109 62.906 28.234 1 74.44 968 SER A N 1
ATOM 7488 C CA . SER A 1 968 ? -9.406 62.312 29.359 1 74.44 968 SER A CA 1
ATOM 7489 C C . SER A 1 968 ? -8.023 61.812 28.953 1 74.44 968 SER A C 1
ATOM 7491 O O . SER A 1 968 ? -7.059 61.938 29.703 1 74.44 968 SER A O 1
ATOM 7493 N N . ASP A 1 969 ? -7.98 61.156 27.734 1 71.69 969 ASP A N 1
ATOM 7494 C CA . ASP A 1 969 ? -6.723 60.562 27.297 1 71.69 969 ASP A CA 1
ATOM 7495 C C . ASP A 1 969 ? -6.629 60.531 25.766 1 71.69 969 ASP A C 1
ATOM 7497 O O . ASP A 1 969 ? -7.648 60.438 25.078 1 71.69 969 ASP A O 1
ATOM 7501 N N . VAL A 1 970 ? -5.414 60.906 25.359 1 74.44 970 VAL A N 1
ATOM 7502 C CA . VAL A 1 970 ? -5.109 60.781 23.938 1 74.44 970 VAL A CA 1
ATOM 7503 C C . VAL A 1 970 ? -3.961 59.781 23.75 1 74.44 970 VAL A C 1
ATOM 7505 O O . VAL A 1 970 ? -2.904 59.938 24.375 1 74.44 970 VAL A O 1
ATOM 7508 N N . GLN A 1 971 ? -4.195 58.719 23.078 1 67.31 971 GLN A N 1
ATOM 7509 C CA . GLN A 1 971 ? -3.18 57.719 22.766 1 67.31 971 GLN A CA 1
ATOM 7510 C C . GLN A 1 971 ? -2.805 57.75 21.297 1 67.31 971 GLN A C 1
ATOM 7512 O O . GLN A 1 971 ? -3.676 57.844 20.422 1 67.31 971 GLN A O 1
ATOM 7517 N N . ILE A 1 972 ? -1.399 57.844 21.156 1 65.38 972 ILE A N 1
ATOM 7518 C CA . ILE A 1 972 ? -0.903 57.781 19.781 1 65.38 972 ILE A CA 1
ATOM 7519 C C . ILE A 1 972 ? -0.288 56.438 19.516 1 65.38 972 ILE A C 1
ATOM 7521 O O . ILE A 1 972 ? 0.578 55.969 20.266 1 65.38 972 ILE A O 1
ATOM 7525 N N . GLY A 1 973 ? -0.75 55.656 18.719 1 64.31 973 GLY A N 1
ATOM 7526 C CA . GLY A 1 973 ? -0.206 54.375 18.297 1 64.31 973 GLY A CA 1
ATOM 7527 C C . GLY A 1 973 ? 0.321 54.406 16.875 1 64.31 973 GLY A C 1
ATOM 7528 O O . GLY A 1 973 ? -0.174 55.156 16.031 1 64.31 973 GLY A O 1
ATOM 7529 N N . LEU A 1 974 ? 1.612 53.625 16.781 1 61.75 974 LEU A N 1
ATOM 7530 C CA . LEU A 1 974 ? 2.115 53.438 15.43 1 61.75 974 LEU A CA 1
ATOM 7531 C C . LEU A 1 974 ? 1.396 52.281 14.734 1 61.75 974 LEU A C 1
ATOM 7533 O O . LEU A 1 974 ? 0.865 51.375 15.398 1 61.75 974 LEU A O 1
ATOM 7537 N N . ALA A 1 975 ? 1.457 52.438 13.531 1 65.19 975 ALA A N 1
ATOM 7538 C CA . ALA A 1 975 ? 0.882 51.344 12.742 1 65.19 975 ALA A CA 1
ATOM 7539 C C . ALA A 1 975 ? 1.626 50.031 12.992 1 65.19 975 ALA A C 1
ATOM 7541 O O . ALA A 1 975 ? 2.832 50.031 13.258 1 65.19 975 ALA A O 1
ATOM 7542 N N . SER A 1 976 ? 0.976 49.031 13.258 1 70 976 SER A N 1
ATOM 7543 C CA . SER A 1 976 ? 1.565 47.688 13.438 1 70 976 SER A CA 1
ATOM 7544 C C . SER A 1 976 ? 2.166 47.188 12.141 1 70 976 SER A C 1
ATOM 7546 O O . SER A 1 976 ? 1.837 47.656 11.055 1 70 976 SER A O 1
ATOM 7548 N N . LEU A 1 977 ? 3.166 46.312 12.188 1 75.62 977 LEU A N 1
ATOM 7549 C CA . LEU A 1 977 ? 3.77 45.688 11.016 1 75.62 977 LEU A CA 1
ATOM 7550 C C . LEU A 1 977 ? 2.725 44.938 10.211 1 75.62 977 LEU A C 1
ATOM 7552 O O . LEU A 1 977 ? 2.887 44.75 9 1 75.62 977 LEU A O 1
ATOM 7556 N N . GLU A 1 978 ? 1.763 44.531 10.906 1 74.44 978 GLU A N 1
ATOM 7557 C CA . GLU A 1 978 ? 0.687 43.844 10.219 1 74.44 978 GLU A CA 1
ATOM 7558 C C . GLU A 1 978 ? -0.04 44.75 9.242 1 74.44 978 GLU A C 1
ATOM 7560 O O . GLU A 1 978 ? -0.391 44.344 8.133 1 74.44 978 GLU A O 1
ATOM 7565 N N . GLU A 1 979 ? -0.263 45.844 9.703 1 72.19 979 GLU A N 1
ATOM 7566 C CA . GLU A 1 979 ? -0.914 46.844 8.828 1 72.19 979 GLU A CA 1
ATOM 7567 C C . GLU A 1 979 ? -0.043 47.156 7.617 1 72.19 979 GLU A C 1
ATOM 7569 O O . GLU A 1 979 ? -0.549 47.312 6.504 1 72.19 979 GLU A O 1
ATOM 7574 N N . VAL A 1 980 ? 1.266 47.312 7.934 1 78.69 980 VAL A N 1
ATOM 7575 C CA . VAL A 1 980 ? 2.211 47.562 6.855 1 78.69 980 VAL A CA 1
ATOM 7576 C C . VAL A 1 980 ? 2.18 46.438 5.84 1 78.69 980 VAL A C 1
ATOM 7578 O O . VAL A 1 980 ? 2.137 46.656 4.633 1 78.69 980 VAL A O 1
ATOM 7581 N N . PHE A 1 981 ? 2.227 45.281 6.398 1 82.31 981 PHE A N 1
ATOM 7582 C CA . PHE A 1 981 ? 2.211 44.094 5.574 1 82.31 981 PHE A CA 1
ATOM 7583 C C . PHE A 1 981 ? 0.958 44.062 4.707 1 82.31 981 PHE A C 1
ATOM 7585 O O . PHE A 1 981 ? 1.034 43.75 3.51 1 82.31 981 PHE A O 1
ATOM 7592 N N . LEU A 1 982 ? -0.141 44.281 5.27 1 74.5 982 LEU A N 1
ATOM 7593 C CA . LEU A 1 982 ? -1.408 44.25 4.547 1 74.5 982 LEU A CA 1
ATOM 7594 C C . LEU A 1 982 ? -1.469 45.344 3.479 1 74.5 982 LEU A C 1
ATOM 7596 O O . LEU A 1 982 ? -2.008 45.094 2.393 1 74.5 982 LEU A O 1
ATOM 7600 N N . ALA A 1 983 ? -0.923 46.438 3.816 1 75.25 983 ALA A N 1
ATOM 7601 C CA . ALA A 1 983 ? -0.904 47.562 2.861 1 75.25 983 ALA A CA 1
ATOM 7602 C C . ALA A 1 983 ? -0.06 47.188 1.638 1 75.25 983 ALA A C 1
ATOM 7604 O O . ALA A 1 983 ? -0.457 47.469 0.503 1 75.25 983 ALA A O 1
ATOM 7605 N N . ILE A 1 984 ? 1.069 46.656 1.912 1 81.88 984 ILE A N 1
ATOM 7606 C CA . ILE A 1 984 ? 1.987 46.312 0.833 1 81.88 984 ILE A CA 1
ATOM 7607 C C . ILE A 1 984 ? 1.405 45.156 0.002 1 81.88 984 ILE A C 1
ATOM 7609 O O . ILE A 1 984 ? 1.494 45.188 -1.228 1 81.88 984 ILE A O 1
ATOM 7613 N N . ALA A 1 985 ? 0.908 44.219 0.685 1 78 985 ALA A N 1
ATOM 7614 C CA . ALA A 1 985 ? 0.323 43.094 -0.008 1 78 985 ALA A CA 1
ATOM 7615 C C . ALA A 1 985 ? -0.858 43.531 -0.875 1 78 985 ALA A C 1
ATOM 7617 O O . ALA A 1 985 ? -1.036 43 -1.985 1 78 985 ALA A O 1
ATOM 7618 N N . ARG A 1 986 ? -1.641 44.406 -0.366 1 72.56 986 ARG A N 1
ATOM 7619 C CA . ARG A 1 986 ? -2.779 44.906 -1.12 1 72.56 986 ARG A CA 1
ATOM 7620 C C . ARG A 1 986 ? -2.32 45.656 -2.359 1 72.56 986 ARG A C 1
ATOM 7622 O O . ARG A 1 986 ? -2.904 45.531 -3.436 1 72.56 986 ARG A O 1
ATOM 7629 N N . ARG A 1 987 ? -1.339 46.469 -2.158 1 74.69 987 ARG A N 1
ATOM 7630 C CA . ARG A 1 987 ? -0.805 47.25 -3.275 1 74.69 987 ARG A CA 1
ATOM 7631 C C . ARG A 1 987 ? -0.26 46.312 -4.363 1 74.69 987 ARG A C 1
ATOM 7633 O O . ARG A 1 987 ? -0.449 46.594 -5.555 1 74.69 987 ARG A O 1
ATOM 7640 N N . ALA A 1 988 ? 0.441 45.375 -3.938 1 78.19 988 ALA A N 1
ATOM 7641 C CA . ALA A 1 988 ? 1.016 44.438 -4.895 1 78.19 988 ALA A CA 1
ATOM 7642 C C . ALA A 1 988 ? -0.078 43.719 -5.68 1 78.19 988 ALA A C 1
ATOM 7644 O O . ALA A 1 988 ? 0.077 43.438 -6.879 1 78.19 988 ALA A O 1
ATOM 7645 N N . GLU A 1 989 ? -1.089 43.406 -5.027 1 71.75 989 GLU A N 1
ATOM 7646 C CA . GLU A 1 989 ? -2.195 42.719 -5.691 1 71.75 989 GLU A CA 1
ATOM 7647 C C . GLU A 1 989 ? -2.904 43.656 -6.676 1 71.75 989 GLU A C 1
ATOM 7649 O O . GLU A 1 989 ? -3.348 43.188 -7.738 1 71.75 989 GLU A O 1
ATOM 7654 N N . LEU A 1 990 ? -3.018 44.844 -6.336 1 67 990 LEU A N 1
ATOM 7655 C CA . LEU A 1 990 ? -3.643 45.812 -7.211 1 67 990 LEU A CA 1
ATOM 7656 C C . LEU A 1 990 ? -2.812 46.031 -8.477 1 67 990 LEU A C 1
ATOM 7658 O O . LEU A 1 990 ? -3.363 46.125 -9.578 1 67 990 LEU A O 1
ATOM 7662 N N . GLU A 1 991 ? -1.594 46.094 -8.266 1 73.69 991 GLU A N 1
ATOM 7663 C CA . GLU A 1 991 ? -0.695 46.25 -9.406 1 73.69 991 GLU A CA 1
ATOM 7664 C C . GLU A 1 991 ? -0.742 45.062 -10.328 1 73.69 991 GLU A C 1
ATOM 7666 O O . GLU A 1 991 ? -0.702 45.188 -11.547 1 73.69 991 GLU A O 1
ATOM 7671 N N . ALA A 1 992 ? -0.715 43.938 -9.711 1 69.94 992 ALA A N 1
ATOM 7672 C CA . ALA A 1 992 ? -0.796 42.688 -10.508 1 69.94 992 ALA A CA 1
ATOM 7673 C C . ALA A 1 992 ? -2.104 42.625 -11.289 1 69.94 992 ALA A C 1
ATOM 7675 O O . ALA A 1 992 ? -2.125 42.188 -12.445 1 69.94 992 ALA A O 1
ATOM 7676 N N . ALA A 1 993 ? -3.121 43.062 -10.688 1 62.81 993 ALA A N 1
ATOM 7677 C CA . ALA A 1 993 ? -4.418 43.094 -11.359 1 62.81 993 ALA A CA 1
ATOM 7678 C C . ALA A 1 993 ? -4.414 44.094 -12.516 1 62.81 993 ALA A C 1
ATOM 7680 O O . ALA A 1 993 ? -4.984 43.812 -13.57 1 62.81 993 ALA A O 1
ATOM 7681 N N . ALA A 1 994 ? -3.814 45.188 -12.258 1 62.03 994 ALA A N 1
ATOM 7682 C CA . ALA A 1 994 ? -3.703 46.188 -13.305 1 62.03 994 ALA A CA 1
ATOM 7683 C C . ALA A 1 994 ? -2.893 45.688 -14.484 1 62.03 994 ALA A C 1
ATOM 7685 O O . ALA A 1 994 ? -3.248 45.938 -15.641 1 62.03 994 ALA A O 1
ATOM 7686 N N . ALA A 1 995 ? -1.863 45 -14.172 1 61.88 995 ALA A N 1
ATOM 7687 C CA . ALA A 1 995 ? -0.998 44.469 -15.219 1 61.88 995 ALA A CA 1
ATOM 7688 C C . ALA A 1 995 ? -1.72 43.406 -16.031 1 61.88 995 ALA A C 1
ATOM 7690 O O . ALA A 1 995 ? -1.467 43.25 -17.234 1 61.88 995 ALA A O 1
ATOM 7691 N N . GLU A 1 996 ? -2.537 42.625 -15.344 1 57.03 996 GLU A N 1
ATOM 7692 C CA . GLU A 1 996 ? -3.295 41.594 -16.031 1 57.03 996 GLU A CA 1
ATOM 7693 C C . GLU A 1 996 ? -4.496 42.156 -16.766 1 57.03 996 GLU A C 1
ATOM 7695 O O . GLU A 1 996 ? -5.191 41.438 -17.5 1 57.03 996 GLU A O 1
ATOM 7700 N N . GLY A 1 997 ? -4.625 43.5 -16.875 1 52.94 997 GLY A N 1
ATOM 7701 C CA . GLY A 1 997 ? -5.703 44.219 -17.547 1 52.94 997 GLY A CA 1
ATOM 7702 C C . GLY A 1 997 ? -7.012 44.188 -16.781 1 52.94 997 GLY A C 1
ATOM 7703 O O . GLY A 1 997 ? -8.078 44.438 -17.344 1 52.94 997 GLY A O 1
ATOM 7704 N N . ARG A 1 998 ? -7.035 43.656 -15.641 1 54.59 998 ARG A N 1
ATOM 7705 C CA . ARG A 1 998 ? -8.266 43.594 -14.852 1 54.59 998 ARG A CA 1
ATOM 7706 C C . ARG A 1 998 ? -8.453 44.875 -14.047 1 54.59 998 ARG A C 1
ATOM 7708 O O . ARG A 1 998 ? -8.211 44.906 -12.836 1 54.59 998 ARG A O 1
ATOM 7715 N N . THR A 1 999 ? -8.5 46 -14.641 1 55.25 999 THR A N 1
ATOM 7716 C CA . THR A 1 999 ? -8.508 47.312 -13.977 1 55.25 999 THR A CA 1
ATOM 7717 C C . THR A 1 999 ? -9.844 47.531 -13.281 1 55.25 999 THR A C 1
ATOM 7719 O O . THR A 1 999 ? -9.938 48.344 -12.367 1 55.25 999 THR A O 1
ATOM 7722 N N . THR A 1 1000 ? -10.859 47 -13.898 1 56.09 1000 THR A N 1
ATOM 7723 C CA . THR A 1 1000 ? -12.164 47.281 -13.32 1 56.09 1000 THR A CA 1
ATOM 7724 C C . THR A 1 1000 ? -12.852 46 -12.867 1 56.09 1000 THR A C 1
ATOM 7726 O O . THR A 1 1000 ? -12.648 44.938 -13.461 1 56.09 1000 THR A O 1
ATOM 7729 N N . LEU A 1 1001 ? -13.133 45.875 -11.641 1 61.47 1001 LEU A N 1
ATOM 7730 C CA . LEU A 1 1001 ? -13.977 44.781 -11.164 1 61.47 1001 LEU A CA 1
ATOM 7731 C C . LEU A 1 1001 ? -15.445 45.188 -11.18 1 61.47 1001 LEU A C 1
ATOM 7733 O O . LEU A 1 1001 ? -15.789 46.312 -10.812 1 61.47 1001 LEU A O 1
ATOM 7737 N N . ALA A 1 1002 ? -16.391 44.531 -11.898 1 61.91 1002 ALA A N 1
ATOM 7738 C CA . ALA A 1 1002 ? -17.812 44.812 -11.945 1 61.91 1002 ALA A CA 1
ATOM 7739 C C . ALA A 1 1002 ? -18.516 44.281 -10.695 1 61.91 1002 ALA A C 1
ATOM 7741 O O . ALA A 1 1002 ? -18.312 43.125 -10.297 1 61.91 1002 ALA A O 1
ATOM 7742 N N . TRP A 1 1003 ? -18.922 45.156 -9.82 1 64.12 1003 TRP A N 1
ATOM 7743 C CA . TRP A 1 1003 ? -19.719 44.812 -8.648 1 64.12 1003 TRP A CA 1
ATOM 7744 C C . TRP A 1 1003 ? -21.203 45.031 -8.914 1 64.12 1003 TRP A C 1
ATOM 7746 O O . TRP A 1 1003 ? -21.609 46.094 -9.422 1 64.12 1003 TRP A O 1
ATOM 7756 N N . LEU A 1 1004 ? -22.031 44.094 -8.742 1 65.25 1004 LEU A N 1
ATOM 7757 C CA . LEU A 1 1004 ? -23.484 44.156 -8.93 1 65.25 1004 LEU A CA 1
ATOM 7758 C C . LEU A 1 1004 ? -24.141 44.844 -7.738 1 65.25 1004 LEU A C 1
ATOM 7760 O O . LEU A 1 1004 ? -24.047 44.375 -6.605 1 65.25 1004 LEU A O 1
ATOM 7764 N N . LEU A 1 1005 ? -24.703 46 -7.891 1 62.91 1005 LEU A N 1
ATOM 7765 C CA . LEU A 1 1005 ? -25.422 46.75 -6.871 1 62.91 1005 LEU A CA 1
ATOM 7766 C C . LEU A 1 1005 ? -26.812 46.156 -6.637 1 62.91 1005 LEU A C 1
ATOM 7768 O O . LEU A 1 1005 ? -27.312 45.375 -7.461 1 62.91 1005 LEU A O 1
ATOM 7772 N N . GLU A 1 1006 ? -27.5 46.375 -5.469 1 60.25 1006 GLU A N 1
ATOM 7773 C CA . GLU A 1 1006 ? -28.828 45.844 -5.102 1 60.25 1006 GLU A CA 1
ATOM 7774 C C . GLU A 1 1006 ? -29.859 46.188 -6.172 1 60.25 1006 GLU A C 1
ATOM 7776 O O . GLU A 1 1006 ? -30.828 45.438 -6.355 1 60.25 1006 GLU A O 1
ATOM 7781 N N . ASP A 1 1007 ? -29.766 47.281 -6.996 1 57.72 1007 ASP A N 1
ATOM 7782 C CA . ASP A 1 1007 ? -30.734 47.688 -8.016 1 57.72 1007 ASP A CA 1
ATOM 7783 C C . ASP A 1 1007 ? -30.453 47 -9.344 1 57.72 1007 ASP A C 1
ATOM 7785 O O . ASP A 1 1007 ? -31.141 47.281 -10.344 1 57.72 1007 ASP A O 1
ATOM 7789 N N . GLY A 1 1008 ? -29.547 45.969 -9.383 1 62.25 1008 GLY A N 1
ATOM 7790 C CA . GLY A 1 1008 ? -29.297 45.188 -10.57 1 62.25 1008 GLY A CA 1
ATOM 7791 C C . GLY A 1 1008 ? -28.219 45.781 -11.469 1 62.25 1008 GLY A C 1
ATOM 7792 O O . GLY A 1 1008 ? -27.812 45.156 -12.445 1 62.25 1008 GLY A O 1
ATOM 7793 N N . SER A 1 1009 ? -27.938 47.031 -11.312 1 64.81 1009 SER A N 1
ATOM 7794 C CA . SER A 1 1009 ? -26.953 47.656 -12.188 1 64.81 1009 SER A CA 1
ATOM 7795 C C . SER A 1 1009 ? -25.531 47.312 -11.742 1 64.81 1009 SER A C 1
ATOM 7797 O O . SER A 1 1009 ? -25.312 46.938 -10.586 1 64.81 1009 SER A O 1
ATOM 7799 N N . THR A 1 1010 ? -24.672 47.219 -12.727 1 69.94 1010 THR A N 1
ATOM 7800 C CA . THR A 1 1010 ? -23.281 46.844 -12.461 1 69.94 1010 THR A CA 1
ATOM 7801 C C . THR A 1 1010 ? -22.422 48.062 -12.195 1 69.94 1010 THR A C 1
ATOM 7803 O O . THR A 1 1010 ? -22.5 49.062 -12.93 1 69.94 1010 THR A O 1
ATOM 7806 N N . LEU A 1 1011 ? -21.828 48.188 -11.07 1 68.62 1011 LEU A N 1
ATOM 7807 C CA . LEU A 1 1011 ? -20.859 49.219 -10.695 1 68.62 1011 LEU A CA 1
ATOM 7808 C C . LEU A 1 1011 ? -19.453 48.812 -11.094 1 68.62 1011 LEU A C 1
ATOM 7810 O O . LEU A 1 1011 ? -18.984 47.719 -10.703 1 68.62 1011 LEU A O 1
ATOM 7814 N N . GLU A 1 1012 ? -18.969 49.5 -12.023 1 69.19 1012 GLU A N 1
ATOM 7815 C CA . GLU A 1 1012 ? -17.594 49.281 -12.422 1 69.19 1012 GLU A CA 1
ATOM 7816 C C . GLU A 1 1012 ? -16.609 49.969 -11.477 1 69.19 1012 GLU A C 1
ATOM 7818 O O . GLU A 1 1012 ? -16.641 51.219 -11.359 1 69.19 1012 GLU A O 1
ATOM 7823 N N . VAL A 1 1013 ? -15.992 49.188 -10.648 1 67.19 1013 VAL A N 1
ATOM 7824 C CA . VAL A 1 1013 ? -15.062 49.719 -9.656 1 67.19 1013 VAL A CA 1
ATOM 7825 C C . VAL A 1 1013 ? -13.625 49.469 -10.102 1 67.19 1013 VAL A C 1
ATOM 7827 O O . VAL A 1 1013 ? -13.281 48.375 -10.516 1 67.19 1013 VAL A O 1
ATOM 7830 N N . GLY A 1 1014 ? -12.977 50.562 -10.289 1 62.69 1014 GLY A N 1
ATOM 7831 C CA . GLY A 1 1014 ? -11.555 50.406 -10.539 1 62.69 1014 GLY A CA 1
ATOM 7832 C C . GLY A 1 1014 ? -10.836 49.625 -9.43 1 62.69 1014 GLY A C 1
ATOM 7833 O O . GLY A 1 1014 ? -11.125 49.844 -8.25 1 62.69 1014 GLY A O 1
ATOM 7834 N N . MET A 1 1015 ? -10.07 48.656 -9.664 1 61.44 1015 MET A N 1
ATOM 7835 C CA . MET A 1 1015 ? -9.422 47.812 -8.68 1 61.44 1015 MET A CA 1
ATOM 7836 C C . MET A 1 1015 ? -8.617 48.625 -7.68 1 61.44 1015 MET A C 1
ATOM 7838 O O . MET A 1 1015 ? -7.746 49.406 -8.07 1 61.44 1015 MET A O 1
ATOM 7842 N N . GLY A 1 1016 ? -8.938 48.625 -6.395 1 60.81 1016 GLY A N 1
ATOM 7843 C CA . GLY A 1 1016 ? -8.273 49.312 -5.301 1 60.81 1016 GLY A CA 1
ATOM 7844 C C . GLY A 1 1016 ? -8.914 50.656 -4.98 1 60.81 1016 GLY A C 1
ATOM 7845 O O . GLY A 1 1016 ? -8.492 51.344 -4.047 1 60.81 1016 GLY A O 1
ATOM 7846 N N . GLU A 1 1017 ? -9.914 51.156 -5.785 1 63.44 1017 GLU A N 1
ATOM 7847 C CA . GLU A 1 1017 ? -10.562 52.438 -5.543 1 63.44 1017 GLU A CA 1
ATOM 7848 C C . GLU A 1 1017 ? -11.531 52.344 -4.363 1 63.44 1017 GLU A C 1
ATOM 7850 O O . GLU A 1 1017 ? -12.266 51.375 -4.234 1 63.44 1017 GLU A O 1
ATOM 7855 N N . GLU A 1 1018 ? -11.273 53.188 -3.445 1 63.78 1018 GLU A N 1
ATOM 7856 C CA . GLU A 1 1018 ? -12.125 53.188 -2.258 1 63.78 1018 GLU A CA 1
ATOM 7857 C C . GLU A 1 1018 ? -13.531 53.688 -2.58 1 63.78 1018 GLU A C 1
ATOM 7859 O O . GLU A 1 1018 ? -14.484 53.344 -1.869 1 63.78 1018 GLU A O 1
ATOM 7864 N N . TYR A 1 1019 ? -13.617 54.594 -3.641 1 68.94 1019 TYR A N 1
ATOM 7865 C CA . TYR A 1 1019 ? -14.914 55.125 -4.023 1 68.94 1019 TYR A CA 1
ATOM 7866 C C . TYR A 1 1019 ? -15.18 54.938 -5.508 1 68.94 1019 TYR A C 1
ATOM 7868 O O . TYR A 1 1019 ? -14.258 54.969 -6.324 1 68.94 1019 TYR A O 1
ATOM 7876 N N . ALA A 1 1020 ? -16.344 54.438 -5.887 1 71.94 1020 ALA A N 1
ATOM 7877 C CA . ALA A 1 1020 ? -16.781 54.344 -7.273 1 71.94 1020 ALA A CA 1
ATOM 7878 C C . ALA A 1 1020 ? -18.094 55.094 -7.48 1 71.94 1020 ALA A C 1
ATOM 7880 O O . ALA A 1 1020 ? -18.938 55.156 -6.582 1 71.94 1020 ALA A O 1
ATOM 7881 N N . GLU A 1 1021 ? -18.203 56 -8.453 1 70.69 1021 GLU A N 1
ATOM 7882 C CA . GLU A 1 1021 ? -19.375 56.812 -8.734 1 70.69 1021 GLU A CA 1
ATOM 7883 C C . GLU A 1 1021 ? -20.172 56.25 -9.906 1 70.69 1021 GLU A C 1
ATOM 7885 O O . GLU A 1 1021 ? -19.609 55.844 -10.922 1 70.69 1021 GLU A O 1
ATOM 7890 N N . LYS A 1 1022 ? -21.359 55.781 -9.602 1 71.88 1022 LYS A N 1
ATOM 7891 C CA . LYS A 1 1022 ? -22.297 55.438 -10.672 1 71.88 1022 LYS A CA 1
ATOM 7892 C C . LYS A 1 1022 ? -23.594 56.25 -10.531 1 71.88 1022 LYS A C 1
ATOM 7894 O O . LYS A 1 1022 ? -24.219 56.25 -9.477 1 71.88 1022 LYS A O 1
ATOM 7899 N N . ASP A 1 1023 ? -24.125 56.812 -11.625 1 68.56 1023 ASP A N 1
ATOM 7900 C CA . ASP A 1 1023 ? -25.359 57.562 -11.781 1 68.56 1023 ASP A CA 1
ATOM 7901 C C . ASP A 1 1023 ? -25.484 58.625 -10.695 1 68.56 1023 ASP A C 1
ATOM 7903 O O . ASP A 1 1023 ? -26.562 58.844 -10.148 1 68.56 1023 ASP A O 1
ATOM 7907 N N . GLY A 1 1024 ? -24.375 59.312 -10.172 1 67.69 1024 GLY A N 1
ATOM 7908 C CA . GLY A 1 1024 ? -24.344 60.438 -9.234 1 67.69 1024 GLY A CA 1
ATOM 7909 C C . GLY A 1 1024 ? -24.203 59.969 -7.789 1 67.69 1024 GLY A C 1
ATOM 7910 O O . GLY A 1 1024 ? -24.141 60.812 -6.883 1 67.69 1024 GLY A O 1
ATOM 7911 N N . VAL A 1 1025 ? -24.297 58.75 -7.445 1 68 1025 VAL A N 1
ATOM 7912 C CA . VAL A 1 1025 ? -24.156 58.25 -6.086 1 68 1025 VAL A CA 1
ATOM 7913 C C . VAL A 1 1025 ? -22.75 57.688 -5.887 1 68 1025 VAL A C 1
ATOM 7915 O O . VAL A 1 1025 ? -22.281 56.875 -6.691 1 68 1025 VAL A O 1
ATOM 7918 N N . GLN A 1 1026 ? -22.109 58.219 -4.957 1 72.19 1026 GLN A N 1
ATOM 7919 C CA . GLN A 1 1026 ? -20.766 57.75 -4.609 1 72.19 1026 GLN A CA 1
ATOM 7920 C C . GLN A 1 1026 ? -20.828 56.531 -3.686 1 72.19 1026 GLN A C 1
ATOM 7922 O O . GLN A 1 1026 ? -21.531 56.562 -2.666 1 72.19 1026 GLN A O 1
ATOM 7927 N N . TYR A 1 1027 ? -20.203 55.469 -4.137 1 73.94 1027 TYR A N 1
ATOM 7928 C CA . TYR A 1 1027 ? -20.156 54.25 -3.352 1 73.94 1027 TYR A CA 1
ATOM 7929 C C . TYR A 1 1027 ? -18.797 54.062 -2.703 1 73.94 1027 TYR A C 1
ATOM 7931 O O . TYR A 1 1027 ? -17.766 54.25 -3.342 1 73.94 1027 TYR A O 1
ATOM 7939 N N . ARG A 1 1028 ? -18.797 53.875 -1.471 1 69.88 1028 ARG A N 1
ATOM 7940 C CA . ARG A 1 1028 ? -17.578 53.469 -0.786 1 69.88 1028 ARG A CA 1
ATOM 7941 C C . ARG A 1 1028 ? -17.312 51.969 -0.976 1 69.88 1028 ARG A C 1
ATOM 7943 O O . ARG A 1 1028 ? -18.172 51.125 -0.647 1 69.88 1028 ARG A O 1
ATOM 7950 N N . ILE A 1 1029 ? -16.141 51.781 -1.551 1 67.5 1029 ILE A N 1
ATOM 7951 C CA . ILE A 1 1029 ? -15.812 50.406 -1.907 1 67.5 1029 ILE A CA 1
ATOM 7952 C C . ILE A 1 1029 ? -14.875 49.812 -0.858 1 67.5 1029 ILE A C 1
ATOM 7954 O O . ILE A 1 1029 ? -13.883 50.438 -0.478 1 67.5 1029 ILE A O 1
ATOM 7958 N N . ARG A 1 1030 ? -15.273 48.812 -0.333 1 64.69 1030 ARG A N 1
ATOM 7959 C CA . ARG A 1 1030 ? -14.406 48.031 0.535 1 64.69 1030 ARG A CA 1
ATOM 7960 C C . ARG A 1 1030 ? -13.859 46.812 -0.198 1 64.69 1030 ARG A C 1
ATOM 7962 O O . ARG A 1 1030 ? -14.609 46.062 -0.819 1 64.69 1030 ARG A O 1
ATOM 7969 N N . TRP A 1 1031 ? -12.586 46.906 -0.264 1 58.78 1031 TRP A N 1
ATOM 7970 C CA . TRP A 1 1031 ? -11.898 45.875 -1.031 1 58.78 1031 TRP A CA 1
ATOM 7971 C C . TRP A 1 1031 ? -11.562 44.688 -0.149 1 58.78 1031 TRP A C 1
ATOM 7973 O O . TRP A 1 1031 ? -11.391 44.844 1.064 1 58.78 1031 TRP A O 1
ATOM 7983 N N . THR A 1 1032 ? -11.812 43.594 -0.725 1 55.91 1032 THR A N 1
ATOM 7984 C CA . THR A 1 1032 ? -11.328 42.375 -0.106 1 55.91 1032 THR A CA 1
ATOM 7985 C C . THR A 1 1032 ? -10.469 41.562 -1.089 1 55.91 1032 THR A C 1
ATOM 7987 O O . THR A 1 1032 ? -10.391 41.906 -2.27 1 55.91 1032 THR A O 1
ATOM 7990 N N . GLN A 1 1033 ? -9.562 40.969 -0.766 1 50.12 1033 GLN A N 1
ATOM 7991 C CA . GLN A 1 1033 ? -8.68 40.188 -1.632 1 50.12 1033 GLN A CA 1
ATOM 7992 C C . GLN A 1 1033 ? -9.164 38.75 -1.754 1 50.12 1033 GLN A C 1
ATOM 7994 O O . GLN A 1 1033 ? -9.773 38.188 -0.828 1 50.12 1033 GLN A O 1
ATOM 7999 N N . ASP A 1 1034 ? -9.203 38.25 -2.928 1 47.62 1034 ASP A N 1
ATOM 8000 C CA . ASP A 1 1034 ? -9.586 36.844 -3.139 1 47.62 1034 ASP A CA 1
ATOM 8001 C C . ASP A 1 1034 ? -8.445 35.906 -2.764 1 47.62 1034 ASP A C 1
ATOM 8003 O O . ASP A 1 1034 ? -7.379 36.344 -2.34 1 47.62 1034 ASP A O 1
ATOM 8007 N N . GLU A 1 1035 ? -8.789 34.594 -2.906 1 41.69 1035 GLU A N 1
ATOM 8008 C CA . GLU A 1 1035 ? -7.918 33.531 -2.475 1 41.69 1035 GLU A CA 1
ATOM 8009 C C . GLU A 1 1035 ? -6.539 33.625 -3.117 1 41.69 1035 GLU A C 1
ATOM 8011 O O . GLU A 1 1035 ? -5.539 33.188 -2.531 1 41.69 1035 GLU A O 1
ATOM 8016 N N . ASN A 1 1036 ? -6.547 34.219 -4.359 1 39.72 1036 ASN A N 1
ATOM 8017 C CA . ASN A 1 1036 ? -5.312 34.375 -5.125 1 39.72 1036 ASN A CA 1
ATOM 8018 C C . ASN A 1 1036 ? -4.656 35.719 -4.871 1 39.72 1036 ASN A C 1
ATOM 8020 O O . ASN A 1 1036 ? -3.711 36.094 -5.566 1 39.72 1036 ASN A O 1
ATOM 8024 N N . GLY A 1 1037 ? -5.148 36.406 -3.836 1 46.25 1037 GLY A N 1
ATOM 8025 C CA . GLY A 1 1037 ? -4.621 37.719 -3.5 1 46.25 1037 GLY A CA 1
ATOM 8026 C C . GLY A 1 1037 ? -5.16 38.812 -4.387 1 46.25 1037 GLY A C 1
ATOM 8027 O O . GLY A 1 1037 ? -4.676 39.969 -4.344 1 46.25 1037 GLY A O 1
ATOM 8028 N N . ALA A 1 1038 ? -6.039 38.375 -5.129 1 51.09 1038 ALA A N 1
ATOM 8029 C CA . ALA A 1 1038 ? -6.582 39.375 -6.059 1 51.09 1038 ALA A CA 1
ATOM 8030 C C . ALA A 1 1038 ? -7.633 40.25 -5.375 1 51.09 1038 ALA A C 1
ATOM 8032 O O . ALA A 1 1038 ? -8.422 39.75 -4.566 1 51.09 1038 ALA A O 1
ATOM 8033 N N . LEU A 1 1039 ? -7.535 41.5 -5.543 1 54.56 1039 LEU A N 1
ATOM 8034 C CA . LEU A 1 1039 ? -8.445 42.469 -4.945 1 54.56 1039 LEU A CA 1
ATOM 8035 C C . LEU A 1 1039 ? -9.867 42.281 -5.453 1 54.56 1039 LEU A C 1
ATOM 8037 O O . LEU A 1 1039 ? -10.086 42.125 -6.66 1 54.56 1039 LEU A O 1
ATOM 8041 N N . GLN A 1 1040 ? -10.672 41.844 -4.547 1 61.88 1040 GLN A N 1
ATOM 8042 C CA . GLN A 1 1040 ? -12.102 41.75 -4.836 1 61.88 1040 GLN A CA 1
ATOM 8043 C C . GLN A 1 1040 ? -12.875 42.812 -4.035 1 61.88 1040 GLN A C 1
ATOM 8045 O O . GLN A 1 1040 ? -12.414 43.25 -2.98 1 61.88 1040 GLN A O 1
ATOM 8050 N N . ILE A 1 1041 ? -13.984 43.406 -4.664 1 61.47 1041 ILE A N 1
ATOM 8051 C CA . ILE A 1 1041 ? -14.812 44.375 -3.973 1 61.47 1041 ILE A CA 1
ATOM 8052 C C . ILE A 1 1041 ? -15.609 43.719 -2.861 1 61.47 1041 ILE A C 1
ATOM 8054 O O . ILE A 1 1041 ? -16.328 42.75 -3.109 1 61.47 1041 ILE A O 1
ATOM 8058 N N . LEU A 1 1042 ? -15.219 43.875 -1.617 1 62.47 1042 LEU A N 1
ATOM 8059 C CA . LEU A 1 1042 ? -15.938 43.344 -0.469 1 62.47 1042 LEU A CA 1
ATOM 8060 C C . LEU A 1 1042 ? -17.344 43.906 -0.394 1 62.47 1042 LEU A C 1
ATOM 8062 O O . LEU A 1 1042 ? -18.328 43.188 -0.203 1 62.47 1042 LEU A O 1
ATOM 8066 N N . SER A 1 1043 ? -17.594 45.281 -0.325 1 65.06 1043 SER A N 1
ATOM 8067 C CA . SER A 1 1043 ? -18.859 46 -0.327 1 65.06 1043 SER A CA 1
ATOM 8068 C C . SER A 1 1043 ? -18.719 47.375 -0.996 1 65.06 1043 SER A C 1
ATOM 8070 O O . SER A 1 1043 ? -17.625 47.938 -1.042 1 65.06 1043 SER A O 1
ATOM 8072 N N . ALA A 1 1044 ? -19.859 47.781 -1.651 1 67.56 1044 ALA A N 1
ATOM 8073 C CA . ALA A 1 1044 ? -20 49.125 -2.186 1 67.56 1044 ALA A CA 1
ATOM 8074 C C . ALA A 1 1044 ? -21.188 49.844 -1.552 1 67.56 1044 ALA A C 1
ATOM 8076 O O . ALA A 1 1044 ? -22.344 49.531 -1.841 1 67.56 1044 ALA A O 1
ATOM 8077 N N . VAL A 1 1045 ? -20.969 50.688 -0.491 1 67.69 1045 VAL A N 1
ATOM 8078 C CA . VAL A 1 1045 ? -22.047 51.375 0.218 1 67.69 1045 VAL A CA 1
ATOM 8079 C C . VAL A 1 1045 ? -22.141 52.812 -0.289 1 67.69 1045 VAL A C 1
ATOM 8081 O O . VAL A 1 1045 ? -21.125 53.5 -0.457 1 67.69 1045 VAL A O 1
ATOM 8084 N N . PRO A 1 1046 ? -23.391 53.406 -0.676 1 65 1046 PRO A N 1
ATOM 8085 C CA . PRO A 1 1046 ? -23.547 54.781 -1.143 1 65 1046 PRO A CA 1
ATOM 8086 C C . PRO A 1 1046 ? -23.203 55.812 -0.066 1 65 1046 PRO A C 1
ATOM 8088 O O . PRO A 1 1046 ? -23.609 55.656 1.09 1 65 1046 PRO A O 1
ATOM 8091 N N . VAL A 1 1047 ? -22.297 56.781 -0.349 1 58.78 1047 VAL A N 1
ATOM 8092 C CA . VAL A 1 1047 ? -21.891 57.875 0.515 1 58.78 1047 VAL A CA 1
ATOM 8093 C C . VAL A 1 1047 ? -22.922 59 0.435 1 58.78 1047 VAL A C 1
ATOM 8095 O O . VAL A 1 1047 ? -23.234 59.5 -0.653 1 58.78 1047 VAL A O 1
ATOM 8098 N N . GLY A 1 1048 ? -23.922 59.5 1.644 1 48.03 1048 GLY A N 1
ATOM 8099 C CA . GLY A 1 1048 ? -24.922 60.531 1.865 1 48.03 1048 GLY A CA 1
ATOM 8100 C C . GLY A 1 1048 ? -26.312 59.969 2.1 1 48.03 1048 GLY A C 1
ATOM 8101 O O . GLY A 1 1048 ? -27.281 60.719 2.186 1 48.03 1048 GLY A O 1
ATOM 8102 N N . ALA A 1 1049 ? -26.672 58.875 1.706 1 42.06 1049 ALA A N 1
ATOM 8103 C CA . ALA A 1 1049 ? -28.109 58.625 1.878 1 42.06 1049 ALA A CA 1
ATOM 8104 C C . ALA A 1 1049 ? -28.484 58.594 3.355 1 42.06 1049 ALA A C 1
ATOM 8106 O O . ALA A 1 1049 ? -27.812 57.969 4.168 1 42.06 1049 ALA A O 1
ATOM 8107 N N . PRO A 1 1050 ? -29.219 59.75 3.912 1 34.22 1050 PRO A N 1
ATOM 8108 C CA . PRO A 1 1050 ? -29.781 59.656 5.266 1 34.22 1050 PRO A CA 1
ATOM 8109 C C . PRO A 1 1050 ? -30.297 58.281 5.617 1 34.22 1050 PRO A C 1
ATOM 8111 O O . PRO A 1 1050 ? -30.719 57.531 4.73 1 34.22 1050 PRO A O 1
ATOM 8114 N N . GLN A 1 1051 ? -29.797 57.781 6.715 1 31.67 1051 GLN A N 1
ATOM 8115 C CA . GLN A 1 1051 ? -30.359 56.531 7.238 1 31.67 1051 GLN A CA 1
ATOM 8116 C C . GLN A 1 1051 ? -31.891 56.562 7.215 1 31.67 1051 GLN A C 1
ATOM 8118 O O . GLN A 1 1051 ? -32.5 57.344 7.941 1 31.67 1051 GLN A O 1
ATOM 8123 N N . VAL A 1 1052 ? -32.656 56.625 6.164 1 29.22 1052 VAL A N 1
ATOM 8124 C CA . VAL A 1 1052 ? -34.125 56.594 6.152 1 29.22 1052 VAL A CA 1
ATOM 8125 C C . VAL A 1 1052 ? -34.625 55.5 7.125 1 29.22 1052 VAL A C 1
ATOM 8127 O O . VAL A 1 1052 ? -34.062 54.406 7.195 1 29.22 1052 VAL A O 1
ATOM 8130 N N . ASN A 1 1053 ? -35.25 56 8.258 1 27.95 1053 ASN A N 1
ATOM 8131 C CA . ASN A 1 1053 ? -36.188 55.281 9.109 1 27.95 1053 ASN A CA 1
ATOM 8132 C C . ASN A 1 1053 ? -37.062 54.312 8.305 1 27.95 1053 ASN A C 1
ATOM 8134 O O . ASN A 1 1053 ? -37.625 54.688 7.281 1 27.95 1053 ASN A O 1
ATOM 8138 N N . GLY A 1 1054 ? -36.688 53.094 8.305 1 25.66 1054 GLY A N 1
ATOM 8139 C CA . GLY A 1 1054 ? -37.406 52.031 7.645 1 25.66 1054 GLY A CA 1
ATOM 8140 C C . GLY A 1 1054 ? -38.906 52.094 7.809 1 25.66 1054 GLY A C 1
ATOM 8141 O O . GLY A 1 1054 ? -39.438 51.812 8.891 1 25.66 1054 GLY A O 1
ATOM 8142 N N . ALA A 1 1055 ? -39.562 53.25 7.355 1 23.38 1055 ALA A N 1
ATOM 8143 C CA . ALA A 1 1055 ? -41.031 53.312 7.277 1 23.38 1055 ALA A CA 1
ATOM 8144 C C . ALA A 1 1055 ? -41.625 52 6.793 1 23.38 1055 ALA A C 1
ATOM 8146 O O . ALA A 1 1055 ? -40.969 51.25 6.07 1 23.38 1055 ALA A O 1
ATOM 8147 N N . SER A 1 1056 ? -42.781 51.531 7.461 1 23.53 1056 SER A N 1
ATOM 8148 C CA . SER A 1 1056 ? -43.75 50.469 7.312 1 23.53 1056 SER A CA 1
ATOM 8149 C C . SER A 1 1056 ? -44.312 50.438 5.906 1 23.53 1056 SER A C 1
ATOM 8151 O O . SER A 1 1056 ? -45.031 51.375 5.496 1 23.53 1056 SER A O 1
ATOM 8153 N N . HIS A 1 1057 ? -43.562 50.312 4.871 1 21.12 1057 HIS A N 1
ATOM 8154 C CA . HIS A 1 1057 ? -44.094 50.312 3.518 1 21.12 1057 HIS A CA 1
ATOM 8155 C C . HIS A 1 1057 ? -45.344 49.438 3.41 1 21.12 1057 HIS A C 1
ATOM 8157 O O . HIS A 1 1057 ? -45.219 48.219 3.516 1 21.12 1057 HIS A O 1
ATOM 8163 N N . THR A 1 1058 ? -46.438 49.938 3.979 1 21.44 1058 THR A N 1
ATOM 8164 C CA . THR A 1 1058 ? -47.781 49.438 3.664 1 21.44 1058 THR A CA 1
ATOM 8165 C C . THR A 1 1058 ? -48.031 49.438 2.158 1 21.44 1058 THR A C 1
ATOM 8167 O O . THR A 1 1058 ? -48.156 50.5 1.557 1 21.44 1058 THR A O 1
ATOM 8170 N N . ALA A 1 1059 ? -47.219 48.781 1.44 1 18.73 1059 ALA A N 1
ATOM 8171 C CA . ALA A 1 1059 ? -47.406 48.75 -0.008 1 18.73 1059 ALA A CA 1
ATOM 8172 C C . ALA A 1 1059 ? -48.844 48.406 -0.366 1 18.73 1059 ALA A C 1
ATOM 8174 O O . ALA A 1 1059 ? -49.281 47.281 -0.143 1 18.73 1059 ALA A O 1
ATOM 8175 N N . ASN A 1 1060 ? -49.719 49.312 -0.131 1 18.47 1060 ASN A N 1
ATOM 8176 C CA . ASN A 1 1060 ? -51.062 49.156 -0.655 1 18.47 1060 ASN A CA 1
ATOM 8177 C C . ASN A 1 1060 ? -51.094 49.094 -2.18 1 18.47 1060 ASN A C 1
ATOM 8179 O O . ASN A 1 1060 ? -50.844 50.125 -2.842 1 18.47 1060 ASN A O 1
ATOM 8183 N N . GLY A 1 1061 ? -50.375 48.188 -2.762 1 17.34 1061 GLY A N 1
ATOM 8184 C CA . GLY A 1 1061 ? -50.406 48.062 -4.207 1 17.34 1061 GLY A CA 1
ATOM 8185 C C . GLY A 1 1061 ? -51.812 48.031 -4.773 1 17.34 1061 GLY A C 1
ATOM 8186 O O . GLY A 1 1061 ? -52.562 47.094 -4.504 1 17.34 1061 GLY A O 1
ATOM 8187 N N . GLY A 1 1062 ? -52.469 49 -5.051 1 15.98 1062 GLY A N 1
ATOM 8188 C CA . GLY A 1 1062 ? -53.781 49.188 -5.656 1 15.98 1062 GLY A CA 1
ATOM 8189 C C . GLY A 1 1062 ? -53.906 48.562 -7.031 1 15.98 1062 GLY A C 1
ATOM 8190 O O . GLY A 1 1062 ? -54.781 47.75 -7.27 1 15.98 1062 GLY A O 1
ATOM 8191 N N . SER A 1 1063 ? -53.562 49.219 -8.117 1 15.82 1063 SER A N 1
ATOM 8192 C CA . SER A 1 1063 ? -54.625 49.531 -9.055 1 15.82 1063 SER A CA 1
ATOM 8193 C C . SER A 1 1063 ? -55.031 48.312 -9.883 1 15.82 1063 SER A C 1
ATOM 8195 O O . SER A 1 1063 ? -54.344 47.281 -9.828 1 15.82 1063 SER A O 1
ATOM 8197 N N . ARG A 1 1064 ? -55.188 48.5 -11.406 1 16.17 1064 ARG A N 1
ATOM 8198 C CA . ARG A 1 1064 ? -56.188 48.719 -12.422 1 16.17 1064 ARG A CA 1
ATOM 8199 C C . ARG A 1 1064 ? -56.312 47.5 -13.328 1 16.17 1064 ARG A C 1
ATOM 8201 O O . ARG A 1 1064 ? -55.469 46.594 -13.281 1 16.17 1064 ARG A O 1
ATOM 8208 N N . HIS A 1 1065 ? -56.375 47.812 -14.719 1 16.05 1065 HIS A N 1
ATOM 8209 C CA . HIS A 1 1065 ? -57.281 47.562 -15.82 1 16.05 1065 HIS A CA 1
ATOM 8210 C C . HIS A 1 1065 ? -56.969 46.25 -16.531 1 16.05 1065 HIS A C 1
ATOM 8212 O O . HIS A 1 1065 ? -55.844 45.75 -16.422 1 16.05 1065 HIS A O 1
ATOM 8218 N N . LEU A 1 1066 ? -57.875 45.812 -17.578 1 15.95 1066 LEU A N 1
ATOM 8219 C CA . LEU A 1 1066 ? -58.688 44.75 -18.156 1 15.95 1066 LEU A CA 1
ATOM 8220 C C . LEU A 1 1066 ? -58 44.062 -19.312 1 15.95 1066 LEU A C 1
ATOM 8222 O O . LEU A 1 1066 ? -58 42.844 -19.422 1 15.95 1066 LEU A O 1
ATOM 8226 N N . GLY A 1 1067 ? -57.531 44.781 -20.438 1 14.77 1067 GLY A N 1
ATOM 8227 C CA . GLY A 1 1067 ? -58.219 44.375 -21.672 1 14.77 1067 GLY A CA 1
ATOM 8228 C C . GLY A 1 1067 ? -57.656 43.094 -22.266 1 14.77 1067 GLY A C 1
ATOM 8229 O O . GLY A 1 1067 ? -57 42.312 -21.562 1 14.77 1067 GLY A O 1
ATOM 8230 N N . GLY A 1 1068 ? -57.156 43.188 -23.562 1 15.28 1068 GLY A N 1
ATOM 8231 C CA . GLY A 1 1068 ? -57.656 42.562 -24.797 1 15.28 1068 GLY A CA 1
ATOM 8232 C C . GLY A 1 1068 ? -57.031 41.25 -25.109 1 15.28 1068 GLY A C 1
ATOM 8233 O O . GLY A 1 1068 ? -56.125 40.781 -24.406 1 15.28 1068 GLY A O 1
ATOM 8234 N N . GLY A 1 1069 ? -56.531 41.062 -26.422 1 15.36 1069 GLY A N 1
ATOM 8235 C CA . GLY A 1 1069 ? -57.031 40.219 -27.5 1 15.36 1069 GLY A CA 1
ATOM 8236 C C . GLY A 1 1069 ? -56.25 38.906 -27.656 1 15.36 1069 GLY A C 1
ATOM 8237 O O . GLY A 1 1069 ? -56.719 37.844 -27.281 1 15.36 1069 GLY A O 1
ATOM 8238 N N . SER A 1 1070 ? -55.156 38.938 -28.562 1 15.2 1070 SER A N 1
ATOM 8239 C CA . SER A 1 1070 ? -55.344 38.219 -29.828 1 15.2 1070 SER A CA 1
ATOM 8240 C C . SER A 1 1070 ? -54.906 36.781 -29.734 1 15.2 1070 SER A C 1
ATOM 8242 O O . SER A 1 1070 ? -54.281 36.375 -28.766 1 15.2 1070 SER A O 1
ATOM 8244 N N . SER A 1 1071 ? -54 36.281 -30.797 1 15.77 1071 SER A N 1
ATOM 8245 C CA . SER A 1 1071 ? -54.281 35.375 -31.906 1 15.77 1071 SER A CA 1
ATOM 8246 C C . SER A 1 1071 ? -53.75 33.969 -31.609 1 15.77 1071 SER A C 1
ATOM 8248 O O . SER A 1 1071 ? -52.906 33.812 -30.734 1 15.77 1071 SER A O 1
ATOM 8250 N N . ALA A 1 1072 ? -54.125 32.938 -32.5 1 16.03 1072 ALA A N 1
ATOM 8251 C CA . ALA A 1 1072 ? -54.625 31.578 -32.719 1 16.03 1072 ALA A CA 1
ATOM 8252 C C . ALA A 1 1072 ? -53.469 30.609 -32.906 1 16.03 1072 ALA A C 1
ATOM 8254 O O . ALA A 1 1072 ? -53.469 29.5 -32.375 1 16.03 1072 ALA A O 1
ATOM 8255 N N . GLN A 1 1073 ? -52.344 30.812 -33.875 1 15.6 1073 GLN A N 1
ATOM 8256 C CA . GLN A 1 1073 ? -52.375 29.812 -34.969 1 15.6 1073 GLN A CA 1
ATOM 8257 C C . GLN A 1 1073 ? -51.719 28.516 -34.531 1 15.6 1073 GLN A C 1
ATOM 8259 O O . GLN A 1 1073 ? -50.688 28.531 -33.844 1 15.6 1073 GLN A O 1
ATOM 8264 N N . LEU A 1 1074 ? -52.281 27.328 -34.969 1 15.84 1074 LEU A N 1
ATOM 8265 C CA . LEU A 1 1074 ? -52.375 25.875 -34.812 1 15.84 1074 LEU A CA 1
ATOM 8266 C C . LEU A 1 1074 ? -51.188 25.219 -35.531 1 15.84 1074 LEU A C 1
ATOM 8268 O O . LEU A 1 1074 ? -50.906 24.031 -35.312 1 15.84 1074 LEU A O 1
ATOM 8272 N N . ALA A 1 1075 ? -50.25 25.734 -36.438 1 15.97 1075 ALA A N 1
ATOM 8273 C CA . ALA A 1 1075 ? -50.156 24.875 -37.625 1 15.97 1075 ALA A CA 1
ATOM 8274 C C . ALA A 1 1075 ? -49.531 23.531 -37.281 1 15.97 1075 ALA A C 1
ATOM 8276 O O . ALA A 1 1075 ? -48.781 23.406 -36.344 1 15.97 1075 ALA A O 1
ATOM 8277 N N . PRO A 1 1076 ? -49.375 22.578 -38.531 1 16.56 1076 PRO A N 1
ATOM 8278 C CA . PRO A 1 1076 ? -49.656 21.188 -38.906 1 16.56 1076 PRO A CA 1
ATOM 8279 C C . PRO A 1 1076 ? -48.469 20.266 -38.656 1 16.56 1076 PRO A C 1
ATOM 8281 O O . PRO A 1 1076 ? -47.344 20.734 -38.469 1 16.56 1076 PRO A O 1
ATOM 8284 N N . PRO A 1 1077 ? -48.594 18.953 -39.125 1 17.61 1077 PRO A N 1
ATOM 8285 C CA . PRO A 1 1077 ? -48.281 17.547 -38.969 1 17.61 1077 PRO A CA 1
ATOM 8286 C C . PRO A 1 1077 ? -47.031 17.109 -39.719 1 17.61 1077 PRO A C 1
ATOM 8288 O O . PRO A 1 1077 ? -46.438 16.062 -39.406 1 17.61 1077 PRO A O 1
ATOM 8291 N N . GLN A 1 1078 ? -46.219 17.781 -40.688 1 15.86 1078 GLN A N 1
ATOM 8292 C CA . GLN A 1 1078 ? -45.969 16.984 -41.906 1 15.86 1078 GLN A CA 1
ATOM 8293 C C . GLN A 1 1078 ? -44.906 15.93 -41.656 1 15.86 1078 GLN A C 1
ATOM 8295 O O . GLN A 1 1078 ? -43.906 16.188 -41 1 15.86 1078 GLN A O 1
ATOM 8300 N N . ALA A 1 1079 ? -45.062 14.484 -42.219 1 17.44 1079 ALA A N 1
ATOM 8301 C CA . ALA A 1 1079 ? -44.656 13.078 -42.281 1 17.44 1079 ALA A CA 1
ATOM 8302 C C . ALA A 1 1079 ? -43.438 12.914 -43.188 1 17.44 1079 ALA A C 1
ATOM 8304 O O . ALA A 1 1079 ? -42.594 12.055 -42.938 1 17.44 1079 ALA A O 1
ATOM 8305 N N . VAL A 1 1080 ? -43.094 13.602 -44.438 1 16.75 1080 VAL A N 1
ATOM 8306 C CA . VAL A 1 1080 ? -42.969 12.867 -45.688 1 16.75 1080 VAL A CA 1
ATOM 8307 C C . VAL A 1 1080 ? -41.656 12.109 -45.688 1 16.75 1080 VAL A C 1
ATOM 8309 O O . VAL A 1 1080 ? -41.625 10.898 -45.906 1 16.75 1080 VAL A O 1
ATOM 8312 N N . GLU A 1 1081 ? -40.656 12.273 -46.781 1 16.83 1081 GLU A N 1
ATOM 8313 C CA . GLU A 1 1081 ? -40.344 11.672 -48.062 1 16.83 1081 GLU A CA 1
ATOM 8314 C C . GLU A 1 1081 ? -39.094 10.812 -48 1 16.83 1081 GLU A C 1
ATOM 8316 O O . GLU A 1 1081 ? -38.219 11.055 -47.188 1 16.83 1081 GLU A O 1
ATOM 8321 N N . MET A 1 1082 ? -38.969 9.773 -49.125 1 19.2 1082 MET A N 1
ATOM 8322 C CA . MET A 1 1082 ? -38.5 8.578 -49.844 1 19.2 1082 MET A CA 1
ATOM 8323 C C . MET A 1 1082 ? -37.125 8.82 -50.438 1 19.2 1082 MET A C 1
ATOM 8325 O O . MET A 1 1082 ? -36.531 7.895 -51 1 19.2 1082 MET A O 1
ATOM 8329 N N . ALA A 1 1083 ? -36.188 9.625 -50.406 1 18.2 1083 ALA A N 1
ATOM 8330 C CA . ALA A 1 1083 ? -35.5 9.789 -51.688 1 18.2 1083 ALA A CA 1
ATOM 8331 C C . ALA A 1 1083 ? -34.594 8.586 -51.969 1 18.2 1083 ALA A C 1
ATOM 8333 O O . ALA A 1 1083 ? -33.781 8.188 -51.156 1 18.2 1083 ALA A O 1
ATOM 8334 N N . ARG A 1 1084 ? -34.969 7.676 -53.125 1 19.23 1084 ARG A N 1
ATOM 8335 C CA . ARG A 1 1084 ? -34.469 6.641 -54.031 1 19.23 1084 ARG A CA 1
ATOM 8336 C C . ARG A 1 1084 ? -33.25 7.133 -54.781 1 19.23 1084 ARG A C 1
ATOM 8338 O O . ARG A 1 1084 ? -32.719 6.426 -55.656 1 19.23 1084 ARG A O 1
ATOM 8345 N N . LYS A 1 1085 ? -32.562 8.016 -54.562 1 17.95 1085 LYS A N 1
ATOM 8346 C CA . LYS A 1 1085 ? -31.922 8.445 -55.781 1 17.95 1085 LYS A CA 1
ATOM 8347 C C . LYS A 1 1085 ? -31.188 7.277 -56.469 1 17.95 1085 LYS A C 1
ATOM 8349 O O . LYS A 1 1085 ? -30.625 6.426 -55.781 1 17.95 1085 LYS A O 1
ATOM 8354 N N . ASP A 1 1086 ? -31.312 7.336 -57.812 1 18.7 1086 ASP A N 1
ATOM 8355 C CA . ASP A 1 1086 ? -31.203 7.074 -59.25 1 18.7 1086 ASP A CA 1
ATOM 8356 C C . ASP A 1 1086 ? -29.781 6.645 -59.625 1 18.7 1086 ASP A C 1
ATOM 8358 O O . ASP A 1 1086 ? -29.578 5.598 -60.219 1 18.7 1086 ASP A O 1
ATOM 8362 N N . GLU A 1 1087 ? -29.156 7.461 -60.562 1 19.59 1087 GLU A N 1
ATOM 8363 C CA . GLU A 1 1087 ? -28.297 7.188 -61.688 1 19.59 1087 GLU A CA 1
ATOM 8364 C C . GLU A 1 1087 ? -26.891 6.812 -61.25 1 19.59 1087 GLU A C 1
ATOM 8366 O O . GLU A 1 1087 ? -26.312 7.473 -60.406 1 19.59 1087 GLU A O 1
ATOM 8371 N N . MET B 1 1 ? -1.778 47.75 30.984 1 11.79 1 MET B N 1
ATOM 8372 C CA . MET B 1 1 ? -2.529 48.531 31.953 1 11.79 1 MET B CA 1
ATOM 8373 C C . MET B 1 1 ? -2.596 50 31.531 1 11.79 1 MET B C 1
ATOM 8375 O O . MET B 1 1 ? -3.668 50.594 31.547 1 11.79 1 MET B O 1
ATOM 8379 N N . GLU B 1 2 ? -2.195 51 32.156 1 13.44 2 GLU B N 1
ATOM 8380 C CA . GLU B 1 2 ? -2.773 51.094 33.5 1 13.44 2 GLU B CA 1
ATOM 8381 C C . GLU B 1 2 ? -3.75 52.25 33.594 1 13.44 2 GLU B C 1
ATOM 8383 O O . GLU B 1 2 ? -4.902 52.062 34 1 13.44 2 GLU B O 1
ATOM 8388 N N . LEU B 1 3 ? -3.232 53.281 33.781 1 13.73 3 LEU B N 1
ATOM 8389 C CA . LEU B 1 3 ? -3.707 54.281 34.719 1 13.73 3 LEU B CA 1
ATOM 8390 C C . LEU B 1 3 ? -4.453 55.406 33.969 1 13.73 3 LEU B C 1
ATOM 8392 O O . LEU B 1 3 ? -5.586 55.719 34.344 1 13.73 3 LEU B O 1
ATOM 8396 N N . ALA B 1 4 ? -4.012 56.5 33.469 1 14.17 4 ALA B N 1
ATOM 8397 C CA . ALA B 1 4 ? -4.219 57.688 34.281 1 14.17 4 ALA B CA 1
ATOM 8398 C C . ALA B 1 4 ? -5.148 58.656 33.562 1 14.17 4 ALA B C 1
ATOM 8400 O O . ALA B 1 4 ? -5.387 58.531 32.344 1 14.17 4 ALA B O 1
ATOM 8401 N N . SER B 1 5 ? -4.969 60.031 33.344 1 14.08 5 SER B N 1
ATOM 8402 C CA . SER B 1 5 ? -5.414 61.031 34.312 1 14.08 5 SER B CA 1
ATOM 8403 C C . SER B 1 5 ? -6.48 61.938 33.688 1 14.08 5 SER B C 1
ATOM 8405 O O . SER B 1 5 ? -7.547 62.156 34.281 1 14.08 5 SER B O 1
ATOM 8407 N N . GLN B 1 6 ? -6.32 62.969 32.969 1 14.7 6 GLN B N 1
ATOM 8408 C CA . GLN B 1 6 ? -6.59 64.25 33.688 1 14.7 6 GLN B CA 1
ATOM 8409 C C . GLN B 1 6 ? -7.949 64.812 33.312 1 14.7 6 GLN B C 1
ATOM 8411 O O . GLN B 1 6 ? -8.555 64.375 32.312 1 14.7 6 GLN B O 1
ATOM 8416 N N . GLY B 1 7 ? -8.289 66.125 33.219 1 15.02 7 GLY B N 1
ATOM 8417 C CA . GLY B 1 7 ? -8.867 67.125 34.062 1 15.02 7 GLY B CA 1
ATOM 8418 C C . GLY B 1 7 ? -10.109 67.75 33.469 1 15.02 7 GLY B C 1
ATOM 8419 O O . GLY B 1 7 ? -10.898 68.375 34.188 1 15.02 7 GLY B O 1
ATOM 8420 N N . ALA B 1 8 ? -10.398 67.938 32.312 1 15.03 8 ALA B N 1
ATOM 8421 C CA . ALA B 1 8 ? -10.758 69.375 32.344 1 15.03 8 ALA B CA 1
ATOM 8422 C C . ALA B 1 8 ? -12.078 69.562 33.094 1 15.03 8 ALA B C 1
ATOM 8424 O O . ALA B 1 8 ? -12.781 68.625 33.375 1 15.03 8 ALA B O 1
ATOM 8425 N N . ASN B 1 9 ? -13.172 70.375 32.75 1 15.34 9 ASN B N 1
ATOM 8426 C CA . ASN B 1 9 ? -13.562 71.75 32.844 1 15.34 9 ASN B CA 1
ATOM 8427 C C . ASN B 1 9 ? -15.039 71.938 33.188 1 15.34 9 ASN B C 1
ATOM 8429 O O . ASN B 1 9 ? -15.562 73 33.219 1 15.34 9 ASN B O 1
ATOM 8433 N N . GLY B 1 10 ? -15.82 70.875 33.188 1 14.95 10 GLY B N 1
ATOM 8434 C CA . GLY B 1 10 ? -17.125 71.5 33.062 1 14.95 10 GLY B CA 1
ATOM 8435 C C . GLY B 1 10 ? -17.609 72.062 34.375 1 14.95 10 GLY B C 1
ATOM 8436 O O . GLY B 1 10 ? -17.094 71.75 35.438 1 14.95 10 GLY B O 1
ATOM 8437 N N . ARG B 1 11 ? -18.656 73 34.531 1 16.88 11 ARG B N 1
ATOM 8438 C CA . ARG B 1 11 ? -19.25 74.188 35.125 1 16.88 11 ARG B CA 1
ATOM 8439 C C . ARG B 1 11 ? -20.109 73.812 36.312 1 16.88 11 ARG B C 1
ATOM 8441 O O . ARG B 1 11 ? -20.875 72.875 36.281 1 16.88 11 ARG B O 1
ATOM 8448 N N . PRO B 1 12 ? -19.781 74.188 37.562 1 15.19 12 PRO B N 1
ATOM 8449 C CA . PRO B 1 12 ? -20.125 74 38.969 1 15.19 12 PRO B CA 1
ATOM 8450 C C . PRO B 1 12 ? -21.625 74.062 39.25 1 15.19 12 PRO B C 1
ATOM 8452 O O . PRO B 1 12 ? -22.188 73.188 39.906 1 15.19 12 PRO B O 1
ATOM 8455 N N . ALA B 1 13 ? -22.297 75.188 39.25 1 14.41 13 ALA B N 1
ATOM 8456 C CA . ALA B 1 13 ? -22.703 75.75 40.531 1 14.41 13 ALA B CA 1
ATOM 8457 C C . ALA B 1 13 ? -24.016 75.188 41 1 14.41 13 ALA B C 1
ATOM 8459 O O . ALA B 1 13 ? -24.203 74.875 42.188 1 14.41 13 ALA B O 1
ATOM 8460 N N . ASP B 1 14 ? -25.109 74.875 40.25 1 15.25 14 ASP B N 1
ATOM 8461 C CA . ASP B 1 14 ? -26.219 75.688 40.781 1 15.25 14 ASP B CA 1
ATOM 8462 C C . ASP B 1 14 ? -26.812 75.062 42.031 1 15.25 14 ASP B C 1
ATOM 8464 O O . ASP B 1 14 ? -26.641 73.875 42.281 1 15.25 14 ASP B O 1
ATOM 8468 N N . ASP B 1 15 ? -27.781 75.625 42.688 1 15.59 15 ASP B N 1
ATOM 8469 C CA . ASP B 1 15 ? -28.188 76.062 44 1 15.59 15 ASP B CA 1
ATOM 8470 C C . ASP B 1 15 ? -28.953 75 44.781 1 15.59 15 ASP B C 1
ATOM 8472 O O . ASP B 1 15 ? -28.672 74.75 45.938 1 15.59 15 ASP B O 1
ATOM 8476 N N . ARG B 1 16 ? -30.047 74.375 44.281 1 15.98 16 ARG B N 1
ATOM 8477 C CA . ARG B 1 16 ? -31.234 74.562 45.062 1 15.98 16 ARG B CA 1
ATOM 8478 C C . ARG B 1 16 ? -31.391 73.5 46.156 1 15.98 16 ARG B C 1
ATOM 8480 O O . ARG B 1 16 ? -31.125 72.312 45.906 1 15.98 16 ARG B O 1
ATOM 8487 N N . ARG B 1 17 ? -31.641 73.688 47.375 1 15.64 17 ARG B N 1
ATOM 8488 C CA . ARG B 1 17 ? -31.547 73.312 48.781 1 15.64 17 ARG B CA 1
ATOM 8489 C C . ARG B 1 17 ? -32.469 72.188 49.094 1 15.64 17 ARG B C 1
ATOM 8491 O O . ARG B 1 17 ? -32.125 71.312 49.938 1 15.64 17 ARG B O 1
ATOM 8498 N N . ASP B 1 18 ? -33.625 71.875 48.656 1 15.17 18 ASP B N 1
ATOM 8499 C CA . ASP B 1 18 ? -34.625 71.938 49.719 1 15.17 18 ASP B CA 1
ATOM 8500 C C . ASP B 1 18 ? -34.625 70.688 50.562 1 15.17 18 ASP B C 1
ATOM 8502 O O . ASP B 1 18 ? -34.125 69.625 50.125 1 15.17 18 ASP B O 1
ATOM 8506 N N . THR B 1 19 ? -35.375 70.5 51.625 1 15.45 19 THR B N 1
ATOM 8507 C CA . THR B 1 19 ? -35.5 70.125 53.031 1 15.45 19 THR B CA 1
ATOM 8508 C C . THR B 1 19 ? -36.125 68.75 53.188 1 15.45 19 THR B C 1
ATOM 8510 O O . THR B 1 19 ? -36 68.125 54.219 1 15.45 19 THR B O 1
ATOM 8513 N N . LYS B 1 20 ? -36.625 67.938 52.219 1 15.27 20 LYS B N 1
ATOM 8514 C CA . LYS B 1 20 ? -37.844 67.438 52.812 1 15.27 20 LYS B CA 1
ATOM 8515 C C . LYS B 1 20 ? -37.531 66.375 53.875 1 15.27 20 LYS B C 1
ATOM 8517 O O . LYS B 1 20 ? -36.562 65.625 53.719 1 15.27 20 LYS B O 1
ATOM 8522 N N . GLU B 1 21 ? -38.375 66.125 54.812 1 15.57 21 GLU B N 1
ATOM 8523 C CA . GLU B 1 21 ? -38.531 65.688 56.219 1 15.57 21 GLU B CA 1
ATOM 8524 C C . GLU B 1 21 ? -38.562 64.188 56.375 1 15.57 21 GLU B C 1
ATOM 8526 O O . GLU B 1 21 ? -37.75 63.625 57.125 1 15.57 21 GLU B O 1
ATOM 8531 N N . SER B 1 22 ? -39.812 63.5 56.5 1 15.73 22 SER B N 1
ATOM 8532 C CA . SER B 1 22 ? -40.312 63.031 57.781 1 15.73 22 SER B CA 1
ATOM 8533 C C . SER B 1 22 ? -40.062 61.531 57.938 1 15.73 22 SER B C 1
ATOM 8535 O O . SER B 1 22 ? -39.656 60.844 57 1 15.73 22 SER B O 1
ATOM 8537 N N . LYS B 1 23 ? -41.188 60.594 58.062 1 16.69 23 LYS B N 1
ATOM 8538 C CA . LYS B 1 23 ? -41.719 59.875 59.219 1 16.69 23 LYS B CA 1
ATOM 8539 C C . LYS B 1 23 ? -41.438 58.375 59.125 1 16.69 23 LYS B C 1
ATOM 8541 O O . LYS B 1 23 ? -41.5 57.812 58.031 1 16.69 23 LYS B O 1
ATOM 8546 N N . LEU B 1 24 ? -41.062 57.688 60.094 1 16.08 24 LEU B N 1
ATOM 8547 C CA . LEU B 1 24 ? -40.469 56.438 60.531 1 16.08 24 LEU B CA 1
ATOM 8548 C C . LEU B 1 24 ? -41.438 55.281 60.438 1 16.08 24 LEU B C 1
ATOM 8550 O O . LEU B 1 24 ? -41.062 54.188 60.062 1 16.08 24 LEU B O 1
ATOM 8554 N N . SER B 1 25 ? -42.844 55.375 60.75 1 16.48 25 SER B N 1
ATOM 8555 C CA . SER B 1 25 ? -43.281 54.625 61.938 1 16.48 25 SER B CA 1
ATOM 8556 C C . SER B 1 25 ? -43.656 53.188 61.531 1 16.48 25 SER B C 1
ATOM 8558 O O . SER B 1 25 ? -43.125 52.219 62.094 1 16.48 25 SER B O 1
ATOM 8560 N N . ASP B 1 26 ? -45.094 52.719 61.531 1 16.06 26 ASP B N 1
ATOM 8561 C CA . ASP B 1 26 ? -45.938 51.812 62.344 1 16.06 26 ASP B CA 1
ATOM 8562 C C . ASP B 1 26 ? -46.312 50.594 61.531 1 16.06 26 ASP B C 1
ATOM 8564 O O . ASP B 1 26 ? -47.062 50.688 60.562 1 16.06 26 ASP B O 1
ATOM 8568 N N . TRP B 1 27 ? -45.594 49.5 61.312 1 15.78 27 TRP B N 1
ATOM 8569 C CA . TRP B 1 27 ? -45.844 48.344 60.469 1 15.78 27 TRP B CA 1
ATOM 8570 C C . TRP B 1 27 ? -46.906 47.438 61.094 1 15.78 27 TRP B C 1
ATOM 8572 O O . TRP B 1 27 ? -46.594 46.438 61.719 1 15.78 27 TRP B O 1
ATOM 8582 N N . SER B 1 28 ? -47.906 47.938 61.688 1 16.84 28 SER B N 1
ATOM 8583 C CA . SER B 1 28 ? -48.719 47.094 62.531 1 16.84 28 SER B CA 1
ATOM 8584 C C . SER B 1 28 ? -49.375 45.969 61.719 1 16.84 28 SER B C 1
ATOM 8586 O O . SER B 1 28 ? -49.312 45.969 60.5 1 16.84 28 SER B O 1
ATOM 8588 N N . ALA B 1 29 ? -50.75 45.5 62 1 17.66 29 ALA B N 1
ATOM 8589 C CA . ALA B 1 29 ? -51.688 44.469 62.438 1 17.66 29 ALA B CA 1
ATOM 8590 C C . ALA B 1 29 ? -52.531 43.938 61.312 1 17.66 29 ALA B C 1
ATOM 8592 O O . ALA B 1 29 ? -53.469 43.156 61.531 1 17.66 29 ALA B O 1
ATOM 8593 N N . LEU B 1 30 ? -52.594 44.344 59.969 1 15.34 30 LEU B N 1
ATOM 8594 C CA . LEU B 1 30 ? -53.812 44.125 59.25 1 15.34 30 LEU B CA 1
ATOM 8595 C C . LEU B 1 30 ? -54.094 42.625 59.062 1 15.34 30 LEU B C 1
ATOM 8597 O O . LEU B 1 30 ? -53.156 41.875 58.719 1 15.34 30 LEU B O 1
ATOM 8601 N N . GLY B 1 31 ? -55.312 41.938 59.469 1 17.73 31 GLY B N 1
ATOM 8602 C CA . GLY B 1 31 ? -56.219 40.875 59.844 1 17.73 31 GLY B CA 1
ATOM 8603 C C . GLY B 1 31 ? -56.625 40.031 58.656 1 17.73 31 GLY B C 1
ATOM 8604 O O . GLY B 1 31 ? -56.406 38.812 58.625 1 17.73 31 GLY B O 1
ATOM 8605 N N . GLY B 1 32 ? -57.844 40.25 57.844 1 18.06 32 GLY B N 1
ATOM 8606 C CA . GLY B 1 32 ? -59.062 39.531 57.625 1 18.06 32 GLY B CA 1
ATOM 8607 C C . GLY B 1 32 ? -59.125 38.781 56.312 1 18.06 32 GLY B C 1
ATOM 8608 O O . GLY B 1 32 ? -60.188 38.375 55.844 1 18.06 32 GLY B O 1
ATOM 8609 N N . GLY B 1 33 ? -58.281 37.906 55.75 1 18.12 33 GLY B N 1
ATOM 8610 C CA . GLY B 1 33 ? -58.125 37.656 54.312 1 18.12 33 GLY B CA 1
ATOM 8611 C C . GLY B 1 33 ? -59.156 36.688 53.75 1 18.12 33 GLY B C 1
ATOM 8612 O O . GLY B 1 33 ? -59.281 35.562 54.25 1 18.12 33 GLY B O 1
ATOM 8613 N N . LYS B 1 34 ? -60.281 37.219 53.125 1 19.16 34 LYS B N 1
ATOM 8614 C CA . LYS B 1 34 ? -61.5 36.656 52.531 1 19.16 34 LYS B CA 1
ATOM 8615 C C . LYS B 1 34 ? -61.156 35.688 51.406 1 19.16 34 LYS B C 1
ATOM 8617 O O . LYS B 1 34 ? -60.094 35.812 50.781 1 19.16 34 LYS B O 1
ATOM 8622 N N . ASP B 1 35 ? -61.906 34.688 51.094 1 20.81 35 ASP B N 1
ATOM 8623 C CA . ASP B 1 35 ? -62.031 33.344 50.562 1 20.81 35 ASP B CA 1
ATOM 8624 C C . ASP B 1 35 ? -62.188 33.344 49.031 1 20.81 35 ASP B C 1
ATOM 8626 O O . ASP B 1 35 ? -62.438 32.312 48.406 1 20.81 35 ASP B O 1
ATOM 8630 N N . ALA B 1 36 ? -61.781 34.375 48.25 1 18.45 36 ALA B N 1
ATOM 8631 C CA . ALA B 1 36 ? -62.438 34.469 46.938 1 18.45 36 ALA B CA 1
ATOM 8632 C C . ALA B 1 36 ? -62 33.312 46.031 1 18.45 36 ALA B C 1
ATOM 8634 O O . ALA B 1 36 ? -60.812 33.156 45.719 1 18.45 36 ALA B O 1
ATOM 8635 N N . ALA B 1 37 ? -62.656 32.188 45.812 1 21.11 37 ALA B N 1
ATOM 8636 C CA . ALA B 1 37 ? -62.594 30.875 45.188 1 21.11 37 ALA B CA 1
ATOM 8637 C C . ALA B 1 37 ? -62.625 31 43.656 1 21.11 37 ALA B C 1
ATOM 8639 O O . ALA B 1 37 ? -62.688 29.984 42.938 1 21.11 37 ALA B O 1
ATOM 8640 N N . GLY B 1 38 ? -62.625 32.188 43.031 1 19.53 38 GLY B N 1
ATOM 8641 C CA . GLY B 1 38 ? -63.156 32.062 41.688 1 19.53 38 GLY B CA 1
ATOM 8642 C C . GLY B 1 38 ? -62.281 31.266 40.75 1 19.53 38 GLY B C 1
ATOM 8643 O O . GLY B 1 38 ? -61.062 31.188 40.938 1 19.53 38 GLY B O 1
ATOM 8644 N N . ALA B 1 39 ? -62.75 30.297 39.781 1 22.48 39 ALA B N 1
ATOM 8645 C CA . ALA B 1 39 ? -62.375 29.188 38.906 1 22.48 39 ALA B CA 1
ATOM 8646 C C . ALA B 1 39 ? -61.594 29.703 37.688 1 22.48 39 ALA B C 1
ATOM 8648 O O . ALA B 1 39 ? -62.188 30.25 36.75 1 22.48 39 ALA B O 1
ATOM 8649 N N . SER B 1 40 ? -60.594 30.594 37.844 1 20.02 40 SER B N 1
ATOM 8650 C CA . SER B 1 40 ? -60.062 31.25 36.656 1 20.02 40 SER B CA 1
ATOM 8651 C C . SER B 1 40 ? -59.469 30.25 35.656 1 20.02 40 SER B C 1
ATOM 8653 O O . SER B 1 40 ? -58.719 29.359 36.062 1 20.02 40 SER B O 1
ATOM 8655 N N . SER B 1 41 ? -60.125 30.016 34.5 1 23.88 41 SER B N 1
ATOM 8656 C CA . SER B 1 41 ? -59.844 29.172 33.344 1 23.88 41 SER B CA 1
ATOM 8657 C C . SER B 1 41 ? -58.469 29.516 32.75 1 23.88 41 SER B C 1
ATOM 8659 O O . SER B 1 41 ? -58.219 30.656 32.344 1 23.88 41 SER B O 1
ATOM 8661 N N . GLY B 1 42 ? -57.344 29.062 33.219 1 21.62 42 GLY B N 1
ATOM 8662 C CA . GLY B 1 42 ? -55.906 29.234 33.031 1 21.62 42 GLY B CA 1
ATOM 8663 C C . GLY B 1 42 ? -55.469 28.969 31.609 1 21.62 42 GLY B C 1
ATOM 8664 O O . GLY B 1 42 ? -55.281 27.812 31.219 1 21.62 42 GLY B O 1
ATOM 8665 N N . HIS B 1 43 ? -55.938 29.875 30.641 1 25.52 43 HIS B N 1
ATOM 8666 C CA . HIS B 1 43 ? -55.469 29.75 29.281 1 25.52 43 HIS B CA 1
ATOM 8667 C C . HIS B 1 43 ? -53.938 29.906 29.219 1 25.52 43 HIS B C 1
ATOM 8669 O O . HIS B 1 43 ? -53.406 30.922 29.688 1 25.52 43 HIS B O 1
ATOM 8675 N N . THR B 1 44 ? -53.156 28.906 29.297 1 28.86 44 THR B N 1
ATOM 8676 C CA . THR B 1 44 ? -51.688 28.797 29.25 1 28.86 44 THR B CA 1
ATOM 8677 C C . THR B 1 44 ? -51.156 29.5 28.016 1 28.86 44 THR B C 1
ATOM 8679 O O . THR B 1 44 ? -51.594 29.25 26.891 1 28.86 44 THR B O 1
ATOM 8682 N N . PRO B 1 45 ? -50.656 30.75 28.156 1 28.59 45 PRO B N 1
ATOM 8683 C CA . PRO B 1 45 ? -50.188 31.516 27 1 28.59 45 PRO B CA 1
ATOM 8684 C C . PRO B 1 45 ? -49.188 30.734 26.141 1 28.59 45 PRO B C 1
ATOM 8686 O O . PRO B 1 45 ? -48.5 29.844 26.625 1 28.59 45 PRO B O 1
ATOM 8689 N N . SER B 1 46 ? -49.438 30.672 24.781 1 31.48 46 SER B N 1
ATOM 8690 C CA . SER B 1 46 ? -48.656 30.031 23.719 1 31.48 46 SER B CA 1
ATOM 8691 C C . SER B 1 46 ? -47.188 30.422 23.781 1 31.48 46 SER B C 1
ATOM 8693 O O . SER B 1 46 ? -46.875 31.578 24.031 1 31.48 46 SER B O 1
ATOM 8695 N N . PRO B 1 47 ? -46.219 29.594 24 1 32.56 47 PRO B N 1
ATOM 8696 C CA . PRO B 1 47 ? -44.781 29.906 24.109 1 32.56 47 PRO B CA 1
ATOM 8697 C C . PRO B 1 47 ? -44.312 30.875 23.031 1 32.56 47 PRO B C 1
ATOM 8699 O O . PRO B 1 47 ? -44.938 30.984 21.969 1 32.56 47 PRO B O 1
ATOM 8702 N N . PRO B 1 48 ? -43.594 31.859 23.406 1 31.22 48 PRO B N 1
ATOM 8703 C CA . PRO B 1 48 ? -43.156 32.844 22.406 1 31.22 48 PRO B CA 1
ATOM 8704 C C . PRO B 1 48 ? -42.625 32.188 21.141 1 31.22 48 PRO B C 1
ATOM 8706 O O . PRO B 1 48 ? -42.125 31.062 21.172 1 31.22 48 PRO B O 1
ATOM 8709 N N . PRO B 1 49 ? -43 32.656 19.938 1 34.88 49 PRO B N 1
ATOM 8710 C CA . PRO B 1 49 ? -42.688 32.094 18.609 1 34.88 49 PRO B CA 1
ATOM 8711 C C . PRO B 1 49 ? -41.219 31.75 18.438 1 34.88 49 PRO B C 1
ATOM 8713 O O . PRO B 1 49 ? -40.875 30.906 17.594 1 34.88 49 PRO B O 1
ATOM 8716 N N . GLU B 1 50 ? -40.375 32.438 19.094 1 36.44 50 GLU B N 1
ATOM 8717 C CA . GLU B 1 50 ? -38.938 32.219 18.812 1 36.44 50 GLU B CA 1
ATOM 8718 C C . GLU B 1 50 ? -38.5 30.828 19.266 1 36.44 50 GLU B C 1
ATOM 8720 O O . GLU B 1 50 ? -37.688 30.188 18.625 1 36.44 50 GLU B O 1
ATOM 8725 N N . VAL B 1 51 ? -38.938 30.375 20.375 1 37.78 51 VAL B N 1
ATOM 8726 C CA . VAL B 1 51 ? -38.594 29.031 20.828 1 37.78 51 VAL B CA 1
ATOM 8727 C C . VAL B 1 51 ? -39.281 28 19.938 1 37.78 51 VAL B C 1
ATOM 8729 O O . VAL B 1 51 ? -38.812 26.875 19.797 1 37.78 51 VAL B O 1
ATOM 8732 N N . ALA B 1 52 ? -40.438 28.281 19.453 1 37.91 52 ALA B N 1
ATOM 8733 C CA . ALA B 1 52 ? -41.156 27.375 18.562 1 37.91 52 ALA B CA 1
ATOM 8734 C C . ALA B 1 52 ? -40.406 27.156 17.266 1 37.91 52 ALA B C 1
ATOM 8736 O O . ALA B 1 52 ? -40.469 26.078 16.688 1 37.91 52 ALA B O 1
ATOM 8737 N N . ALA B 1 53 ? -39.75 28.156 16.812 1 41.16 53 ALA B N 1
ATOM 8738 C CA . ALA B 1 53 ? -38.938 28.016 15.586 1 41.16 53 ALA B CA 1
ATOM 8739 C C . ALA B 1 53 ? -37.75 27.078 15.805 1 41.16 53 ALA B C 1
ATOM 8741 O O . ALA B 1 53 ? -37.344 26.359 14.891 1 41.16 53 ALA B O 1
ATOM 8742 N N . VAL B 1 54 ? -37.25 27.047 16.984 1 42.25 54 VAL B N 1
ATOM 8743 C CA . VAL B 1 54 ? -36.156 26.156 17.281 1 42.25 54 VAL B CA 1
ATOM 8744 C C . VAL B 1 54 ? -36.656 24.719 17.344 1 42.25 54 VAL B C 1
ATOM 8746 O O . VAL B 1 54 ? -35.969 23.781 16.891 1 42.25 54 VAL B O 1
ATOM 8749 N N . ALA B 1 55 ? -37.844 24.5 17.922 1 41.25 55 ALA B N 1
ATOM 8750 C CA . ALA B 1 55 ? -38.406 23.172 18.062 1 41.25 55 ALA B CA 1
ATOM 8751 C C . ALA B 1 55 ? -38.656 22.531 16.703 1 41.25 55 ALA B C 1
ATOM 8753 O O . ALA B 1 55 ? -38.562 21.312 16.547 1 41.25 55 ALA B O 1
ATOM 8754 N N . GLY B 1 56 ? -39.062 23.297 15.75 1 42.69 56 GLY B N 1
ATOM 8755 C CA . GLY B 1 56 ? -39.281 22.75 14.422 1 42.69 56 GLY B CA 1
ATOM 8756 C C . GLY B 1 56 ? -38.031 22.141 13.805 1 42.69 56 GLY B C 1
ATOM 8757 O O . GLY B 1 56 ? -38.125 21.359 12.867 1 42.69 56 GLY B O 1
ATOM 8758 N N . HIS B 1 57 ? -36.938 22.641 14.141 1 47.44 57 HIS B N 1
ATOM 8759 C CA . HIS B 1 57 ? -35.656 22.219 13.547 1 47.44 57 HIS B CA 1
ATOM 8760 C C . HIS B 1 57 ? -35.281 20.828 14.039 1 47.44 57 HIS B C 1
ATOM 8762 O O . HIS B 1 57 ? -34.406 20.172 13.43 1 47.44 57 HIS B O 1
ATOM 8768 N N . PHE B 1 58 ? -35.875 20.406 15.273 1 47.97 58 PHE B N 1
ATOM 8769 C CA . PHE B 1 58 ? -35.469 19.125 15.844 1 47.97 58 PHE B CA 1
ATOM 8770 C C . PHE B 1 58 ? -36.312 17.984 15.281 1 47.97 58 PHE B C 1
ATOM 8772 O O . PHE B 1 58 ? -36.344 16.891 15.82 1 47.97 58 PHE B O 1
ATOM 8779 N N . VAL B 1 59 ? -37.188 18.203 14.391 1 46.84 59 VAL B N 1
ATOM 8780 C CA . VAL B 1 59 ? -38.031 17.078 14.047 1 46.84 59 VAL B CA 1
ATOM 8781 C C . VAL B 1 59 ? -37.219 15.992 13.352 1 46.84 59 VAL B C 1
ATOM 8783 O O . VAL B 1 59 ? -36.656 16.234 12.281 1 46.84 59 VAL B O 1
ATOM 8786 N N . GLN B 1 60 ? -36.781 15.008 14.133 1 57.59 60 GLN B N 1
ATOM 8787 C CA . GLN B 1 60 ? -36.125 13.828 13.594 1 57.59 60 GLN B CA 1
ATOM 8788 C C . GLN B 1 60 ? -36.969 13.164 12.508 1 57.59 60 GLN B C 1
ATOM 8790 O O . GLN B 1 60 ? -38.094 12.734 12.773 1 57.59 60 GLN B O 1
ATOM 8795 N N . ARG B 1 61 ? -36.688 13.328 11.32 1 67.56 61 ARG B N 1
ATOM 8796 C CA . ARG B 1 61 ? -37.312 12.609 10.219 1 67.56 61 ARG B CA 1
ATOM 8797 C C . ARG B 1 61 ? -37.219 11.102 10.406 1 67.56 61 ARG B C 1
ATOM 8799 O O . ARG B 1 61 ? -36.219 10.609 10.969 1 67.56 61 ARG B O 1
ATOM 8806 N N . PRO B 1 62 ? -38.281 10.484 10.188 1 76.44 62 PRO B N 1
ATOM 8807 C CA . PRO B 1 62 ? -38.219 9.023 10.281 1 76.44 62 PRO B CA 1
ATOM 8808 C C . PRO B 1 62 ? -37.094 8.43 9.414 1 76.44 62 PRO B C 1
ATOM 8810 O O . PRO B 1 62 ? -36.562 9.109 8.539 1 76.44 62 PRO B O 1
ATOM 8813 N N . TRP B 1 63 ? -36.75 7.266 9.766 1 81.12 63 TRP B N 1
ATOM 8814 C CA . TRP B 1 63 ? -35.656 6.566 9.133 1 81.12 63 TRP B CA 1
ATOM 8815 C C . TRP B 1 63 ? -35.844 6.512 7.621 1 81.12 63 TRP B C 1
ATOM 8817 O O . TRP B 1 63 ? -34.906 6.766 6.867 1 81.12 63 TRP B O 1
ATOM 8827 N N . HIS B 1 64 ? -37.062 6.203 7.145 1 86 64 HIS B N 1
ATOM 8828 C CA . HIS B 1 64 ? -37.281 5.977 5.719 1 86 64 HIS B CA 1
ATOM 8829 C C . HIS B 1 64 ? -37.062 7.262 4.922 1 86 64 HIS B C 1
ATOM 8831 O O . HIS B 1 64 ? -36.562 7.227 3.793 1 86 64 HIS B O 1
ATOM 8837 N N . ARG B 1 65 ? -37.406 8.375 5.492 1 84.94 65 ARG B N 1
ATOM 8838 C CA . ARG B 1 65 ? -37.219 9.648 4.793 1 84.94 65 ARG B CA 1
ATOM 8839 C C . ARG B 1 65 ? -35.75 10.062 4.773 1 84.94 65 ARG B C 1
ATOM 8841 O O . ARG B 1 65 ? -35.281 10.586 3.77 1 84.94 65 ARG B O 1
ATOM 8848 N N . ARG B 1 66 ? -35.188 9.789 5.879 1 87.25 66 ARG B N 1
ATOM 8849 C CA . ARG B 1 66 ? -33.75 10.078 5.938 1 87.25 66 ARG B CA 1
ATOM 8850 C C . ARG B 1 66 ? -32.969 9.195 4.977 1 87.25 66 ARG B C 1
ATOM 8852 O O . ARG B 1 66 ? -32.062 9.672 4.27 1 87.25 66 ARG B O 1
ATOM 8859 N N . PHE B 1 67 ? -33.375 7.957 4.977 1 91.56 67 PHE B N 1
ATOM 8860 C CA . PHE B 1 67 ? -32.688 7 4.105 1 91.56 67 PHE B CA 1
ATOM 8861 C C . PHE B 1 67 ? -32.906 7.355 2.641 1 91.56 67 PHE B C 1
ATOM 8863 O O . PHE B 1 67 ? -31.984 7.254 1.83 1 91.56 67 PHE B O 1
ATOM 8870 N N . ALA B 1 68 ? -34.031 7.781 2.266 1 91.62 68 ALA B N 1
ATOM 8871 C CA . ALA B 1 68 ? -34.375 8.102 0.88 1 91.62 68 ALA B CA 1
ATOM 8872 C C . ALA B 1 68 ? -33.594 9.312 0.389 1 91.62 68 ALA B C 1
ATOM 8874 O O . ALA B 1 68 ? -33.281 9.422 -0.803 1 91.62 68 ALA B O 1
ATOM 8875 N N . SER B 1 69 ? -33.188 10.148 1.332 1 90.06 69 SER B N 1
ATOM 8876 C CA . SER B 1 69 ? -32.406 11.328 0.939 1 90.06 69 SER B CA 1
ATOM 8877 C C . SER B 1 69 ? -30.922 11.047 0.976 1 90.06 69 SER B C 1
ATOM 8879 O O . SER B 1 69 ? -30.172 11.5 0.105 1 90.06 69 SER B O 1
ATOM 8881 N N . GLN B 1 70 ? -30.516 10.297 1.916 1 94 70 GLN B N 1
ATOM 8882 C CA . GLN B 1 70 ? -29.094 10.086 2.141 1 94 70 GLN B CA 1
ATOM 8883 C C . GLN B 1 70 ? -28.531 9.031 1.192 1 94 70 GLN B C 1
ATOM 8885 O O . GLN B 1 70 ? -27.406 9.164 0.701 1 94 70 GLN B O 1
ATOM 8890 N N . PHE B 1 71 ? -29.297 8 0.857 1 95.25 71 PHE B N 1
ATOM 8891 C CA . PHE B 1 71 ? -28.812 6.883 0.067 1 95.25 71 PHE B CA 1
ATOM 8892 C C . PHE B 1 71 ? -28.422 7.336 -1.335 1 95.25 71 PHE B C 1
ATOM 8894 O O . PHE B 1 71 ? -27.297 7.082 -1.79 1 95.25 71 PHE B O 1
ATOM 8901 N N . PRO B 1 72 ? -29.266 8.031 -2.047 1 95.06 72 PRO B N 1
ATOM 8902 C CA . PRO B 1 72 ? -28.875 8.445 -3.395 1 95.06 72 PRO B CA 1
ATOM 8903 C C . PRO B 1 72 ? -27.688 9.398 -3.393 1 95.06 72 PRO B C 1
ATOM 8905 O O . PRO B 1 72 ? -26.859 9.375 -4.316 1 95.06 72 PRO B O 1
ATOM 8908 N N . ALA B 1 73 ? -27.594 10.297 -2.355 1 94.88 73 ALA B N 1
ATOM 8909 C CA . ALA B 1 73 ? -26.469 11.227 -2.271 1 94.88 73 ALA B CA 1
ATOM 8910 C C . ALA B 1 73 ? -25.156 10.484 -2.066 1 94.88 73 ALA B C 1
ATOM 8912 O O . ALA B 1 73 ? -24.156 10.797 -2.709 1 94.88 73 ALA B O 1
ATOM 8913 N N . LEU B 1 74 ? -25.203 9.516 -1.204 1 96.44 74 LEU B N 1
ATOM 8914 C CA . LEU B 1 74 ? -24.016 8.734 -0.937 1 96.44 74 LEU B CA 1
ATOM 8915 C C . LEU B 1 74 ? -23.656 7.855 -2.133 1 96.44 74 LEU B C 1
ATOM 8917 O O . LEU B 1 74 ? -22.469 7.656 -2.434 1 96.44 74 LEU B O 1
ATOM 8921 N N . LEU B 1 75 ? -24.688 7.301 -2.762 1 96.38 75 LEU B N 1
ATOM 8922 C CA . LEU B 1 75 ? -24.469 6.508 -3.967 1 96.38 75 LEU B CA 1
ATOM 8923 C C . LEU B 1 75 ? -23.797 7.344 -5.055 1 96.38 75 LEU B C 1
ATOM 8925 O O . LEU B 1 75 ? -22.844 6.895 -5.688 1 96.38 75 LEU B O 1
ATOM 8929 N N . TRP B 1 76 ? -24.266 8.508 -5.211 1 94.81 76 TRP B N 1
ATOM 8930 C CA . TRP B 1 76 ? -23.719 9.406 -6.219 1 94.81 76 TRP B CA 1
ATOM 8931 C C . TRP B 1 76 ? -22.281 9.805 -5.871 1 94.81 76 TRP B C 1
ATOM 8933 O O . TRP B 1 76 ? -21.422 9.883 -6.754 1 94.81 76 TRP B O 1
ATOM 8943 N N . LYS B 1 77 ? -22.047 10.047 -4.656 1 95.38 77 LYS B N 1
ATOM 8944 C CA . LYS B 1 77 ? -20.703 10.375 -4.207 1 95.38 77 LYS B CA 1
ATOM 8945 C C . LYS B 1 77 ? -19.719 9.242 -4.504 1 95.38 77 LYS B C 1
ATOM 8947 O O . LYS B 1 77 ? -18.641 9.469 -5.051 1 95.38 77 LYS B O 1
ATOM 8952 N N . ASN B 1 78 ? -20.156 8.031 -4.141 1 94.69 78 ASN B N 1
ATOM 8953 C CA . ASN B 1 78 ? -19.297 6.875 -4.367 1 94.69 78 ASN B CA 1
ATOM 8954 C C . ASN B 1 78 ? -19.016 6.664 -5.855 1 94.69 78 ASN B C 1
ATOM 8956 O O . ASN B 1 78 ? -17.891 6.336 -6.242 1 94.69 78 ASN B O 1
ATOM 8960 N N . LEU B 1 79 ? -20 6.879 -6.684 1 93.75 79 LEU B N 1
ATOM 8961 C CA . LEU B 1 79 ? -19.844 6.723 -8.125 1 93.75 79 LEU B CA 1
ATOM 8962 C C . LEU B 1 79 ? -18.922 7.793 -8.688 1 93.75 79 LEU B C 1
ATOM 8964 O O . LEU B 1 79 ? -18.062 7.5 -9.531 1 93.75 79 LEU B O 1
ATOM 8968 N N . LEU B 1 80 ? -19.062 9.031 -8.172 1 93.38 80 LEU B N 1
ATOM 8969 C CA . LEU B 1 80 ? -18.234 10.141 -8.656 1 93.38 80 LEU B CA 1
ATOM 8970 C C . LEU B 1 80 ? -16.781 9.969 -8.234 1 93.38 80 LEU B C 1
ATOM 8972 O O . LEU B 1 80 ? -15.875 10.242 -9.016 1 93.38 80 LEU B O 1
ATOM 8976 N N . VAL B 1 81 ? -16.594 9.602 -6.969 1 92.25 81 VAL B N 1
ATOM 8977 C CA . VAL B 1 81 ? -15.25 9.406 -6.453 1 92.25 81 VAL B CA 1
ATOM 8978 C C . VAL B 1 81 ? -14.547 8.297 -7.234 1 92.25 81 VAL B C 1
ATOM 8980 O O . VAL B 1 81 ? -13.375 8.422 -7.594 1 92.25 81 VAL B O 1
ATOM 8983 N N . GLN B 1 82 ? -15.258 7.234 -7.566 1 89.62 82 GLN B N 1
ATOM 8984 C CA . GLN B 1 82 ? -14.68 6.133 -8.328 1 89.62 82 GLN B CA 1
ATOM 8985 C C . GLN B 1 82 ? -14.43 6.539 -9.781 1 89.62 82 GLN B C 1
ATOM 8987 O O . GLN B 1 82 ? -13.406 6.164 -10.359 1 89.62 82 GLN B O 1
ATOM 8992 N N . TRP B 1 83 ? -15.305 7.297 -10.328 1 87.94 83 TRP B N 1
ATOM 8993 C CA . TRP B 1 83 ? -15.188 7.723 -11.719 1 87.94 83 TRP B CA 1
ATOM 8994 C C . TRP B 1 83 ? -14 8.664 -11.898 1 87.94 83 TRP B C 1
ATOM 8996 O O . TRP B 1 83 ? -13.289 8.594 -12.906 1 87.94 83 TRP B O 1
ATOM 9006 N N . ARG B 1 84 ? -13.789 9.562 -10.922 1 89.56 84 ARG B N 1
ATOM 9007 C CA . ARG B 1 84 ? -12.75 10.578 -11.047 1 89.56 84 ARG B CA 1
ATOM 9008 C C . ARG B 1 84 ? -11.383 10.016 -10.641 1 89.56 84 ARG B C 1
ATOM 9010 O O . ARG B 1 84 ? -10.352 10.609 -10.945 1 89.56 84 ARG B O 1
ATOM 9017 N N . ASN B 1 85 ? -11.422 8.969 -9.969 1 86.06 85 ASN B N 1
ATOM 9018 C CA . ASN B 1 85 ? -10.195 8.18 -9.828 1 86.06 85 ASN B CA 1
ATOM 9019 C C . ASN B 1 85 ? -10 7.223 -10.992 1 86.06 85 ASN B C 1
ATOM 9021 O O . ASN B 1 85 ? -10.07 6.004 -10.82 1 86.06 85 ASN B O 1
ATOM 9025 N N . TRP B 1 86 ? -9.656 7.703 -12.125 1 82.44 86 TRP B N 1
ATOM 9026 C CA . TRP B 1 86 ? -9.727 6.992 -13.398 1 82.44 86 TRP B CA 1
ATOM 9027 C C . TRP B 1 86 ? -8.648 5.914 -13.477 1 82.44 86 TRP B C 1
ATOM 9029 O O . TRP B 1 86 ? -8.844 4.871 -14.109 1 82.44 86 TRP B O 1
ATOM 9039 N N . ARG B 1 87 ? -7.504 6.129 -12.875 1 79.44 87 ARG B N 1
ATOM 9040 C CA . ARG B 1 87 ? -6.453 5.121 -12.945 1 79.44 87 ARG B CA 1
ATOM 9041 C C . ARG B 1 87 ? -6.895 3.822 -12.273 1 79.44 87 ARG B C 1
ATOM 9043 O O . ARG B 1 87 ? -6.652 2.734 -12.805 1 79.44 87 ARG B O 1
ATOM 9050 N N . ALA B 1 88 ? -7.551 3.998 -11.133 1 82.25 88 ALA B N 1
ATOM 9051 C CA . ALA B 1 88 ? -8.039 2.818 -10.422 1 82.25 88 ALA B CA 1
ATOM 9052 C C . ALA B 1 88 ? -9.188 2.156 -11.18 1 82.25 88 ALA B C 1
ATOM 9054 O O . ALA B 1 88 ? -9.258 0.928 -11.258 1 82.25 88 ALA B O 1
ATOM 9055 N N . THR B 1 89 ? -10.031 2.951 -11.812 1 85.5 89 THR B N 1
ATOM 9056 C CA . THR B 1 89 ? -11.172 2.422 -12.547 1 85.5 89 THR B CA 1
ATOM 9057 C C . THR B 1 89 ? -10.719 1.738 -13.828 1 85.5 89 THR B C 1
ATOM 9059 O O . THR B 1 89 ? -11.242 0.684 -14.195 1 85.5 89 THR B O 1
ATOM 9062 N N . VAL B 1 90 ? -9.734 2.254 -14.445 1 84.62 90 VAL B N 1
ATOM 9063 C CA . VAL B 1 90 ? -9.219 1.654 -15.68 1 84.62 90 VAL B CA 1
ATOM 9064 C C . VAL B 1 90 ? -8.555 0.319 -15.359 1 84.62 90 VAL B C 1
ATOM 9066 O O . VAL B 1 90 ? -8.695 -0.648 -16.109 1 84.62 90 VAL B O 1
ATOM 9069 N N . LEU B 1 91 ? -7.906 0.307 -14.242 1 81.12 91 LEU B N 1
ATOM 9070 C CA . LEU B 1 91 ? -7.277 -0.943 -13.836 1 81.12 91 LEU B CA 1
ATOM 9071 C C . LEU B 1 91 ? -8.32 -2.012 -13.539 1 81.12 91 LEU B C 1
ATOM 9073 O O . LEU B 1 91 ? -8.141 -3.18 -13.891 1 81.12 91 LEU B O 1
ATOM 9077 N N . ARG B 1 92 ? -9.438 -1.642 -13 1 85.62 92 ARG B N 1
ATOM 9078 C CA . ARG B 1 92 ? -10.516 -2.576 -12.672 1 85.62 92 ARG B CA 1
ATOM 9079 C C . ARG B 1 92 ? -11.203 -3.078 -13.938 1 85.62 92 ARG B C 1
ATOM 9081 O O . ARG B 1 92 ? -11.586 -4.246 -14.023 1 85.62 92 ARG B O 1
ATOM 9088 N N . ILE B 1 93 ? -11.266 -2.219 -14.922 1 86.12 93 ILE B N 1
ATOM 9089 C CA . ILE B 1 93 ? -11.977 -2.561 -16.141 1 86.12 93 ILE B CA 1
ATOM 9090 C C . ILE B 1 93 ? -11.062 -3.363 -17.078 1 86.12 93 ILE B C 1
ATOM 9092 O O . ILE B 1 93 ? -11.516 -4.281 -17.766 1 86.12 93 ILE B O 1
ATOM 9096 N N . LEU B 1 94 ? -9.75 -3.1 -17.031 1 87.31 94 LEU B N 1
ATOM 9097 C CA . LEU B 1 94 ? -8.82 -3.746 -17.953 1 87.31 94 LEU B CA 1
ATOM 9098 C C . LEU B 1 94 ? -8.297 -5.055 -17.359 1 87.31 94 LEU B C 1
ATOM 9100 O O . LEU B 1 94 ? -7.758 -5.895 -18.094 1 87.31 94 LEU B O 1
ATOM 9104 N N . ALA B 1 95 ? -8.539 -5.223 -16.078 1 88.25 95 ALA B N 1
ATOM 9105 C CA . ALA B 1 95 ? -8 -6.422 -15.438 1 88.25 95 ALA B CA 1
ATOM 9106 C C . ALA B 1 95 ? -8.578 -7.688 -16.062 1 88.25 95 ALA B C 1
ATOM 9108 O O . ALA B 1 95 ? -7.828 -8.594 -16.438 1 88.25 95 ALA B O 1
ATOM 9109 N N . PRO B 1 96 ? -9.906 -7.789 -16.328 1 91.56 96 PRO B N 1
ATOM 9110 C CA . PRO B 1 96 ? -10.438 -8.977 -16.984 1 91.56 96 PRO B CA 1
ATOM 9111 C C . PRO B 1 96 ? -9.852 -9.195 -18.375 1 91.56 96 PRO B C 1
ATOM 9113 O O . PRO B 1 96 ? -9.594 -10.336 -18.781 1 91.56 96 PRO B O 1
ATOM 9116 N N . PHE B 1 97 ? -9.625 -8.18 -19.125 1 92.62 97 PHE B N 1
ATOM 9117 C CA . PHE B 1 97 ? -9.031 -8.297 -20.453 1 92.62 97 PHE B CA 1
ATOM 9118 C C . PHE B 1 97 ? -7.602 -8.82 -20.359 1 92.62 97 PHE B C 1
ATOM 9120 O O . PHE B 1 97 ? -7.223 -9.734 -21.094 1 92.62 97 PHE B O 1
ATOM 9127 N N . PHE B 1 98 ? -6.902 -8.203 -19.5 1 87.62 98 PHE B N 1
ATOM 9128 C CA . PHE B 1 98 ? -5.496 -8.555 -19.375 1 87.62 98 PHE B CA 1
ATOM 9129 C C . PHE B 1 98 ? -5.336 -10.016 -18.984 1 87.62 98 PHE B C 1
ATOM 9131 O O . PHE B 1 98 ? -4.504 -10.727 -19.547 1 87.62 98 PHE B O 1
ATOM 9138 N N . PHE B 1 99 ? -6.109 -10.5 -18.016 1 87.44 99 PHE B N 1
ATOM 9139 C CA . PHE B 1 99 ? -5.93 -11.867 -17.531 1 87.44 99 PHE B CA 1
ATOM 9140 C C . PHE B 1 99 ? -6.516 -12.867 -18.516 1 87.44 99 PHE B C 1
ATOM 9142 O O . PHE B 1 99 ? -6.008 -13.984 -18.641 1 87.44 99 PHE B O 1
ATOM 9149 N N . MET B 1 100 ? -7.555 -12.492 -19.297 1 90.44 100 MET B N 1
ATOM 9150 C CA . MET B 1 100 ? -8.039 -13.352 -20.359 1 90.44 100 MET B CA 1
ATOM 9151 C C . MET B 1 100 ? -7.047 -13.406 -21.516 1 90.44 100 MET B C 1
ATOM 9153 O O . MET B 1 100 ? -6.895 -14.445 -22.172 1 90.44 100 MET B O 1
ATOM 9157 N N . LEU B 1 101 ? -6.391 -12.258 -21.75 1 87.62 101 LEU B N 1
ATOM 9158 C CA . LEU B 1 101 ? -5.332 -12.242 -22.75 1 87.62 101 LEU B CA 1
ATOM 9159 C C . LEU B 1 101 ? -4.164 -13.133 -22.328 1 87.62 101 LEU B C 1
ATOM 9161 O O . LEU B 1 101 ? -3.615 -13.875 -23.141 1 87.62 101 LEU B O 1
ATOM 9165 N N . LEU B 1 102 ? -3.838 -12.969 -21.078 1 81.06 102 LEU B N 1
ATOM 9166 C CA . LEU B 1 102 ? -2.766 -13.812 -20.562 1 81.06 102 LEU B CA 1
ATOM 9167 C C . LEU B 1 102 ? -3.141 -15.289 -20.656 1 81.06 102 LEU B C 1
ATOM 9169 O O . LEU B 1 102 ? -2.295 -16.125 -20.984 1 81.06 102 LEU B O 1
ATOM 9173 N N . LEU B 1 103 ? -4.367 -15.656 -20.312 1 84.12 103 LEU B N 1
ATOM 9174 C CA . LEU B 1 103 ? -4.848 -17.031 -20.453 1 84.12 103 LEU B CA 1
ATOM 9175 C C . LEU B 1 103 ? -4.805 -17.484 -21.906 1 84.12 103 LEU B C 1
ATOM 9177 O O . LEU B 1 103 ? -4.461 -18.625 -22.188 1 84.12 103 LEU B O 1
ATOM 9181 N N . TYR B 1 104 ? -5.129 -16.625 -22.797 1 86.19 104 TYR B N 1
ATOM 9182 C CA . TYR B 1 104 ? -5.078 -16.906 -24.234 1 86.19 104 TYR B CA 1
ATOM 9183 C C . TYR B 1 104 ? -3.646 -17.188 -24.672 1 86.19 104 TYR B C 1
ATOM 9185 O O . TYR B 1 104 ? -3.4 -18.109 -25.453 1 86.19 104 TYR B O 1
ATOM 9193 N N . LEU B 1 105 ? -2.746 -16.375 -24.156 1 75.31 105 LEU B N 1
ATOM 9194 C CA . LEU B 1 105 ? -1.345 -16.562 -24.516 1 75.31 105 LEU B CA 1
ATOM 9195 C C . LEU B 1 105 ? -0.811 -17.875 -23.969 1 75.31 105 LEU B C 1
ATOM 9197 O O . LEU B 1 105 ? 0.005 -18.547 -24.625 1 75.31 105 LEU B O 1
ATOM 9201 N N . VAL B 1 106 ? -1.271 -18.203 -22.781 1 72.81 106 VAL B N 1
ATOM 9202 C CA . VAL B 1 106 ? -0.885 -19.5 -22.203 1 72.81 106 VAL B CA 1
ATOM 9203 C C . VAL B 1 106 ? -1.447 -20.625 -23.062 1 72.81 106 VAL B C 1
ATOM 9205 O O . VAL B 1 106 ? -0.756 -21.609 -23.328 1 72.81 106 VAL B O 1
ATOM 9208 N N . ASN B 1 107 ? -2.678 -20.484 -23.578 1 75.69 107 ASN B N 1
ATOM 9209 C CA . ASN B 1 107 ? -3.307 -21.484 -24.422 1 75.69 107 ASN B CA 1
ATOM 9210 C C . ASN B 1 107 ? -2.588 -21.609 -25.766 1 75.69 107 ASN B C 1
ATOM 9212 O O . ASN B 1 107 ? -2.396 -22.719 -26.266 1 75.69 107 ASN B O 1
ATOM 9216 N N . VAL B 1 108 ? -2.148 -20.531 -26.266 1 74.5 108 VAL B N 1
ATOM 9217 C CA . VAL B 1 108 ? -1.444 -20.531 -27.547 1 74.5 108 VAL B CA 1
ATOM 9218 C C . VAL B 1 108 ? -0.073 -21.188 -27.375 1 74.5 108 VAL B C 1
ATOM 9220 O O . VAL B 1 108 ? 0.381 -21.922 -28.25 1 74.5 108 VAL B O 1
ATOM 9223 N N . ALA B 1 109 ? 0.521 -20.953 -26.25 1 67.88 109 ALA B N 1
ATOM 9224 C CA . ALA B 1 109 ? 1.827 -21.547 -25.984 1 67.88 109 ALA B CA 1
ATOM 9225 C C . ALA B 1 109 ? 1.72 -23.062 -25.812 1 67.88 109 ALA B C 1
ATOM 9227 O O . ALA B 1 109 ? 2.6 -23.797 -26.266 1 67.88 109 ALA B O 1
ATOM 9228 N N . LEU B 1 110 ? 0.656 -23.531 -25.234 1 68.19 110 LEU B N 1
ATOM 9229 C CA . LEU B 1 110 ? 0.46 -24.969 -25.016 1 68.19 110 LEU B CA 1
ATOM 9230 C C . LEU B 1 110 ? 0.095 -25.672 -26.312 1 68.19 110 LEU B C 1
ATOM 9232 O O . LEU B 1 110 ? 0.558 -26.781 -26.578 1 68.19 110 LEU B O 1
ATOM 9236 N N . VAL B 1 111 ? -0.648 -24.969 -27.188 1 68.81 111 VAL B N 1
ATOM 9237 C CA . VAL B 1 111 ? -1.079 -25.562 -28.453 1 68.81 111 VAL B CA 1
ATOM 9238 C C . VAL B 1 111 ? 0.077 -25.562 -29.453 1 68.81 111 VAL B C 1
ATOM 9240 O O . VAL B 1 111 ? 0.183 -26.453 -30.281 1 68.81 111 VAL B O 1
ATOM 9243 N N . ALA B 1 112 ? 0.908 -24.594 -29.234 1 63.97 112 ALA B N 1
ATOM 9244 C CA . ALA B 1 112 ? 2.043 -24.5 -30.141 1 63.97 112 ALA B CA 1
ATOM 9245 C C . ALA B 1 112 ? 2.979 -25.703 -29.969 1 63.97 112 ALA B C 1
ATOM 9247 O O . ALA B 1 112 ? 3.713 -26.062 -30.891 1 63.97 112 ALA B O 1
ATOM 9248 N N . ASP B 1 113 ? 2.805 -26.375 -28.797 1 62.41 113 ASP B N 1
ATOM 9249 C CA . ASP B 1 113 ? 3.646 -27.531 -28.531 1 62.41 113 ASP B CA 1
ATOM 9250 C C . ASP B 1 113 ? 3.053 -28.797 -29.141 1 62.41 113 ASP B C 1
ATOM 9252 O O . ASP B 1 113 ? 3.746 -29.812 -29.297 1 62.41 113 ASP B O 1
ATOM 9256 N N . ASN B 1 114 ? 1.765 -28.688 -29.688 1 62.53 114 ASN B N 1
ATOM 9257 C CA . ASN B 1 114 ? 1.047 -29.859 -30.172 1 62.53 114 ASN B CA 1
ATOM 9258 C C . ASN B 1 114 ? 1.693 -30.422 -31.438 1 62.53 114 ASN B C 1
ATOM 9260 O O . ASN B 1 114 ? 1.903 -31.641 -31.547 1 62.53 114 ASN B O 1
ATOM 9264 N N . PRO B 1 115 ? 2.08 -29.531 -32.375 1 60.06 115 PRO B N 1
ATOM 9265 C CA . PRO B 1 115 ? 2.656 -30.141 -33.594 1 60.06 115 PRO B CA 1
ATOM 9266 C C . PRO B 1 115 ? 3.947 -30.906 -33.312 1 60.06 115 PRO B C 1
ATOM 9268 O O . PRO B 1 115 ? 4.348 -31.75 -34.094 1 60.06 115 PRO B O 1
ATOM 9271 N N . LYS B 1 116 ? 4.398 -30.703 -32.156 1 60.62 116 LYS B N 1
ATOM 9272 C CA . LYS B 1 116 ? 5.668 -31.359 -31.844 1 60.62 116 LYS B CA 1
ATOM 9273 C C . LYS B 1 116 ? 5.441 -32.719 -31.156 1 60.62 116 LYS B C 1
ATOM 9275 O O . LYS B 1 116 ? 6.379 -33.469 -30.969 1 60.62 116 LYS B O 1
ATOM 9280 N N . ARG B 1 117 ? 4.137 -32.938 -31 1 63.84 117 ARG B N 1
ATOM 9281 C CA . ARG B 1 117 ? 3.791 -34.219 -30.391 1 63.84 117 ARG B CA 1
ATOM 9282 C C . ARG B 1 117 ? 3.119 -35.125 -31.406 1 63.84 117 ARG B C 1
ATOM 9284 O O . ARG B 1 117 ? 2.061 -34.812 -31.938 1 63.84 117 ARG B O 1
ATOM 9291 N N . PRO B 1 118 ? 3.811 -36.156 -31.703 1 62.44 118 PRO B N 1
ATOM 9292 C CA . PRO B 1 118 ? 3.318 -37.062 -32.75 1 62.44 118 PRO B CA 1
ATOM 9293 C C . PRO B 1 118 ? 1.88 -37.5 -32.531 1 62.44 118 PRO B C 1
ATOM 9295 O O . PRO B 1 118 ? 1.128 -37.719 -33.469 1 62.44 118 PRO B O 1
ATOM 9298 N N . TYR B 1 119 ? 1.521 -37.562 -31.141 1 63.62 119 TYR B N 1
ATOM 9299 C CA . TYR B 1 119 ? 0.181 -38.062 -30.906 1 63.62 119 TYR B CA 1
ATOM 9300 C C . TYR B 1 119 ? -0.879 -37.031 -31.203 1 63.62 119 TYR B C 1
ATOM 9302 O O . TYR B 1 119 ? -2.055 -37.344 -31.391 1 63.62 119 TYR B O 1
ATOM 9310 N N . ALA B 1 120 ? -0.419 -35.844 -31.422 1 67.62 120 ALA B N 1
ATOM 9311 C CA . ALA B 1 120 ? -1.386 -34.781 -31.625 1 67.62 120 ALA B CA 1
ATOM 9312 C C . ALA B 1 120 ? -1.584 -34.469 -33.094 1 67.62 120 ALA B C 1
ATOM 9314 O O . ALA B 1 120 ? -2.574 -33.844 -33.5 1 67.62 120 ALA B O 1
ATOM 9315 N N . LEU B 1 121 ? -0.71 -35.156 -34.031 1 73.38 121 LEU B N 1
ATOM 9316 C CA . LEU B 1 121 ? -0.791 -34.875 -35.469 1 73.38 121 LEU B CA 1
ATOM 9317 C C . LEU B 1 121 ? -1.73 -35.844 -36.156 1 73.38 121 LEU B C 1
ATOM 9319 O O . LEU B 1 121 ? -1.823 -37 -35.75 1 73.38 121 LEU B O 1
ATOM 9323 N N . GLU B 1 122 ? -2.471 -35.281 -37.094 1 75.62 122 GLU B N 1
ATOM 9324 C CA . GLU B 1 122 ? -3.365 -36.125 -37.906 1 75.62 122 GLU B CA 1
ATOM 9325 C C . GLU B 1 122 ? -2.596 -37.25 -38.625 1 75.62 122 GLU B C 1
ATOM 9327 O O . GLU B 1 122 ? -1.515 -37 -39.156 1 75.62 122 GLU B O 1
ATOM 9332 N N . ASN B 1 123 ? -2.906 -38.406 -38.312 1 77.44 123 ASN B N 1
ATOM 9333 C CA . ASN B 1 123 ? -2.373 -39.594 -39 1 77.44 123 ASN B CA 1
ATOM 9334 C C . ASN B 1 123 ? -3.455 -40.312 -39.781 1 77.44 123 ASN B C 1
ATOM 9336 O O . ASN B 1 123 ? -4.207 -41.125 -39.219 1 77.44 123 ASN B O 1
ATOM 9340 N N . ARG B 1 124 ? -3.521 -40 -41.062 1 79.38 124 ARG B N 1
ATOM 9341 C CA . ARG B 1 124 ? -4.543 -40.594 -41.906 1 79.38 124 ARG B CA 1
ATOM 9342 C C . ARG B 1 124 ? -4.16 -42.031 -42.281 1 79.38 124 ARG B C 1
ATOM 9344 O O . ARG B 1 124 ? -5.031 -42.875 -42.531 1 79.38 124 ARG B O 1
ATOM 9351 N N . ASN B 1 125 ? -2.865 -42.156 -42.438 1 77.06 125 ASN B N 1
ATOM 9352 C CA . ASN B 1 125 ? -2.359 -43.469 -42.781 1 77.06 125 ASN B CA 1
ATOM 9353 C C . ASN B 1 125 ? -1.285 -43.938 -41.812 1 77.06 125 ASN B C 1
ATOM 9355 O O . ASN B 1 125 ? -0.092 -43.781 -42.062 1 77.06 125 ASN B O 1
ATOM 9359 N N . PRO B 1 126 ? -1.748 -44.562 -40.75 1 82.38 126 PRO B N 1
ATOM 9360 C CA . PRO B 1 126 ? -0.77 -44.969 -39.75 1 82.38 126 PRO B CA 1
ATOM 9361 C C . PRO B 1 126 ? 0.258 -45.969 -40.281 1 82.38 126 PRO B C 1
ATOM 9363 O O . PRO B 1 126 ? -0.079 -46.812 -41.094 1 82.38 126 PRO B O 1
ATOM 9366 N N . ALA B 1 127 ? 1.399 -45.812 -39.906 1 81.5 127 ALA B N 1
ATOM 9367 C CA . ALA B 1 127 ? 2.496 -46.656 -40.344 1 81.5 127 ALA B CA 1
ATOM 9368 C C . ALA B 1 127 ? 2.371 -48.062 -39.719 1 81.5 127 ALA B C 1
ATOM 9370 O O . ALA B 1 127 ? 1.786 -48.219 -38.656 1 81.5 127 ALA B O 1
ATOM 9371 N N . VAL B 1 128 ? 2.777 -49.094 -40.469 1 85.12 128 VAL B N 1
ATOM 9372 C CA . VAL B 1 128 ? 2.807 -50.469 -40 1 85.12 128 VAL B CA 1
ATOM 9373 C C . VAL B 1 128 ? 4.125 -50.75 -39.281 1 85.12 128 VAL B C 1
ATOM 9375 O O . VAL B 1 128 ? 5.203 -50.531 -39.812 1 85.12 128 VAL B O 1
ATOM 9378 N N . ASP B 1 129 ? 3.969 -51.094 -38.062 1 83.81 129 ASP B N 1
ATOM 9379 C CA . ASP B 1 129 ? 5.145 -51.406 -37.25 1 83.81 129 ASP B CA 1
ATOM 9380 C C . ASP B 1 129 ? 5.309 -52.906 -37.094 1 83.81 129 ASP B C 1
ATOM 9382 O O . ASP B 1 129 ? 4.52 -53.562 -36.406 1 83.81 129 ASP B O 1
ATOM 9386 N N . PRO B 1 130 ? 6.293 -53.438 -37.688 1 86.06 130 PRO B N 1
ATOM 9387 C CA . PRO B 1 130 ? 6.52 -54.875 -37.5 1 86.06 130 PRO B CA 1
ATOM 9388 C C . PRO B 1 130 ? 7.047 -55.219 -36.125 1 86.06 130 PRO B C 1
ATOM 9390 O O . PRO B 1 130 ? 7.832 -54.469 -35.562 1 86.06 130 PRO B O 1
ATOM 9393 N N . VAL B 1 131 ? 6.504 -56.188 -35.531 1 85.31 131 VAL B N 1
ATOM 9394 C CA . VAL B 1 131 ? 7.016 -56.688 -34.25 1 85.31 131 VAL B CA 1
ATOM 9395 C C . VAL B 1 131 ? 8.336 -57.438 -34.5 1 85.31 131 VAL B C 1
ATOM 9397 O O . VAL B 1 131 ? 8.367 -58.438 -35.188 1 85.31 131 VAL B O 1
ATOM 9400 N N . GLY B 1 132 ? 9.406 -56.812 -34.125 1 79.44 132 GLY B N 1
ATOM 9401 C CA . GLY B 1 132 ? 10.711 -57.406 -34.312 1 79.44 132 GLY B CA 1
ATOM 9402 C C . GLY B 1 132 ? 11.031 -58.469 -33.25 1 79.44 132 GLY B C 1
ATOM 9403 O O . GLY B 1 132 ? 10.133 -58.969 -32.594 1 79.44 132 GLY B O 1
ATOM 9404 N N . GLY B 1 133 ? 12.25 -58.875 -33.281 1 86.12 133 GLY B N 1
ATOM 9405 C CA . GLY B 1 133 ? 12.719 -59.812 -32.281 1 86.12 133 GLY B CA 1
ATOM 9406 C C . GLY B 1 133 ? 12.938 -59.219 -30.922 1 86.12 133 GLY B C 1
ATOM 9407 O O . GLY B 1 133 ? 12.797 -58 -30.75 1 86.12 133 GLY B O 1
ATOM 9408 N N . LEU B 1 134 ? 13.047 -60.062 -29.969 1 91.19 134 LEU B N 1
ATOM 9409 C CA . LEU B 1 134 ? 13.367 -59.594 -28.625 1 91.19 134 LEU B CA 1
ATOM 9410 C C . LEU B 1 134 ? 14.648 -58.781 -28.625 1 91.19 134 LEU B C 1
ATOM 9412 O O . LEU B 1 134 ? 15.703 -59.25 -29.047 1 91.19 134 LEU B O 1
ATOM 9416 N N . PRO B 1 135 ? 14.547 -57.562 -28.219 1 87.62 135 PRO B N 1
ATOM 9417 C CA . PRO B 1 135 ? 15.742 -56.719 -28.234 1 87.62 135 PRO B CA 1
ATOM 9418 C C . PRO B 1 135 ? 16.812 -57.188 -27.25 1 87.62 135 PRO B C 1
ATOM 9420 O O . PRO B 1 135 ? 16.484 -57.719 -26.188 1 87.62 135 PRO B O 1
ATOM 9423 N N . PRO B 1 136 ? 18.078 -56.969 -27.703 1 88.25 136 PRO B N 1
ATOM 9424 C CA . PRO B 1 136 ? 19.141 -57.281 -26.734 1 88.25 136 PRO B CA 1
ATOM 9425 C C . PRO B 1 136 ? 19.047 -56.406 -25.484 1 88.25 136 PRO B C 1
ATOM 9427 O O . PRO B 1 136 ? 18.609 -55.25 -25.547 1 88.25 136 PRO B O 1
ATOM 9430 N N . CYS B 1 137 ? 19.359 -56.969 -24.375 1 85.81 137 CYS B N 1
ATOM 9431 C CA . CYS B 1 137 ? 19.234 -56.281 -23.094 1 85.81 137 CYS B CA 1
ATOM 9432 C C . CYS B 1 137 ? 20.078 -55.031 -23.078 1 85.81 137 CYS B C 1
ATOM 9434 O O . CYS B 1 137 ? 19.781 -54.062 -22.359 1 85.81 137 CYS B O 1
ATOM 9436 N N . GLU B 1 138 ? 21.109 -55 -23.922 1 77.69 138 GLU B N 1
ATOM 9437 C CA . GLU B 1 138 ? 22.016 -53.844 -23.953 1 77.69 138 GLU B CA 1
ATOM 9438 C C . GLU B 1 138 ? 21.344 -52.625 -24.594 1 77.69 138 GLU B C 1
AT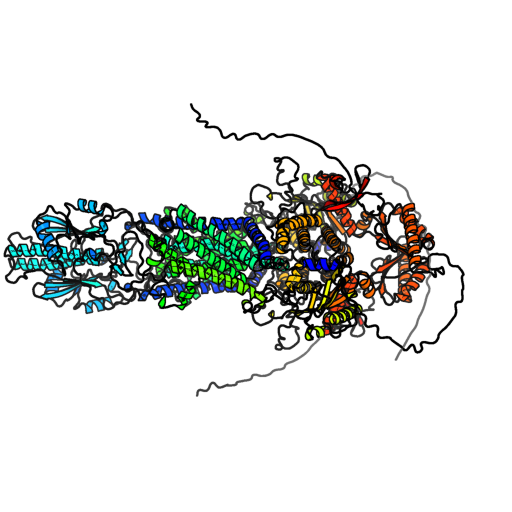OM 9440 O O . GLU B 1 138 ? 21.766 -51.5 -24.375 1 77.69 138 GLU B O 1
ATOM 9445 N N . ASP B 1 139 ? 20.359 -52.906 -25.312 1 73.62 139 ASP B N 1
ATOM 9446 C CA . ASP B 1 139 ? 19.672 -51.812 -26 1 73.62 139 ASP B CA 1
ATOM 9447 C C . ASP B 1 139 ? 18.75 -51.031 -25.047 1 73.62 139 ASP B C 1
ATOM 9449 O O . ASP B 1 139 ? 18.219 -50 -25.391 1 73.62 139 ASP B O 1
ATOM 9453 N N . ASN B 1 140 ? 18.547 -51.625 -23.891 1 68.94 140 ASN B N 1
ATOM 9454 C CA . ASN B 1 140 ? 17.766 -50.906 -22.875 1 68.94 140 ASN B CA 1
ATOM 9455 C C . ASN B 1 140 ? 18.562 -49.781 -22.281 1 68.94 140 ASN B C 1
ATOM 9457 O O . ASN B 1 140 ? 19.609 -49.969 -21.641 1 68.94 140 ASN B O 1
ATOM 9461 N N . PRO B 1 141 ? 18.156 -48.531 -22.531 1 61.25 141 PRO B N 1
ATOM 9462 C CA . PRO B 1 141 ? 18.922 -47.344 -22.094 1 61.25 141 PRO B CA 1
ATOM 9463 C C . PRO B 1 141 ? 19.141 -47.312 -20.594 1 61.25 141 PRO B C 1
ATOM 9465 O O . PRO B 1 141 ? 20.125 -46.719 -20.109 1 61.25 141 PRO B O 1
ATOM 9468 N N . LEU B 1 142 ? 18.266 -47.812 -19.766 1 60.84 142 LEU B N 1
ATOM 9469 C CA . LEU B 1 142 ? 18.422 -47.719 -18.328 1 60.84 142 LEU B CA 1
ATOM 9470 C C . LEU B 1 142 ? 18.828 -49.062 -17.719 1 60.84 142 LEU B C 1
ATOM 9472 O O . LEU B 1 142 ? 18.703 -49.25 -16.516 1 60.84 142 LEU B O 1
ATOM 9476 N N . GLY B 1 143 ? 19.297 -49.906 -18.578 1 64.5 143 GLY B N 1
ATOM 9477 C CA . GLY B 1 143 ? 19.641 -51.25 -18.094 1 64.5 143 GLY B CA 1
ATOM 9478 C C . GLY B 1 143 ? 21 -51.312 -17.422 1 64.5 143 GLY B C 1
ATOM 9479 O O . GLY B 1 143 ? 21.844 -50.438 -17.641 1 64.5 143 GLY B O 1
ATOM 9480 N N . ARG B 1 144 ? 21.078 -52.094 -16.359 1 71.69 144 ARG B N 1
ATOM 9481 C CA . ARG B 1 144 ? 22.312 -52.344 -15.641 1 71.69 144 ARG B CA 1
ATOM 9482 C C . ARG B 1 144 ? 23.031 -53.562 -16.188 1 71.69 144 ARG B C 1
ATOM 9484 O O . ARG B 1 144 ? 22.391 -54.562 -16.547 1 71.69 144 ARG B O 1
ATOM 9491 N N . THR B 1 145 ? 24.422 -53.438 -16.406 1 75.19 145 THR B N 1
ATOM 9492 C CA . THR B 1 145 ? 25.203 -54.594 -16.844 1 75.19 145 THR B CA 1
ATOM 9493 C C . THR B 1 145 ? 25.766 -55.312 -15.641 1 75.19 145 THR B C 1
ATOM 9495 O O . THR B 1 145 ? 26.156 -54.719 -14.641 1 75.19 145 THR B O 1
ATOM 9498 N N . PRO B 1 146 ? 25.781 -56.688 -15.727 1 82.19 146 PRO B N 1
ATOM 9499 C CA . PRO B 1 146 ? 25.391 -57.594 -16.812 1 82.19 146 PRO B CA 1
ATOM 9500 C C . PRO B 1 146 ? 23.875 -57.719 -16.953 1 82.19 146 PRO B C 1
ATOM 9502 O O . PRO B 1 146 ? 23.141 -57.625 -15.961 1 82.19 146 PRO B O 1
ATOM 9505 N N . CYS B 1 147 ? 23.406 -57.812 -18.109 1 87.75 147 CYS B N 1
ATOM 9506 C CA . CYS B 1 147 ? 21.969 -57.938 -18.391 1 87.75 147 CYS B CA 1
ATOM 9507 C C . CYS B 1 147 ? 21.672 -59.188 -19.188 1 87.75 147 CYS B C 1
ATOM 9509 O O . CYS B 1 147 ? 22.578 -59.812 -19.75 1 87.75 147 CYS B O 1
ATOM 9511 N N . TRP B 1 148 ? 20.484 -59.625 -19.094 1 92.69 148 TRP B N 1
ATOM 9512 C CA . TRP B 1 148 ? 19.984 -60.812 -19.812 1 92.69 148 TRP B CA 1
ATOM 9513 C C . TRP B 1 148 ? 18.781 -60.469 -20.672 1 92.69 148 TRP B C 1
ATOM 9515 O O . TRP B 1 148 ? 18.062 -59.5 -20.375 1 92.69 148 TRP B O 1
ATOM 9525 N N . ASP B 1 149 ? 18.609 -61.219 -21.672 1 93.19 149 ASP B N 1
ATOM 9526 C CA . ASP B 1 149 ? 17.531 -60.969 -22.609 1 93.19 149 ASP B CA 1
ATOM 9527 C C . ASP B 1 149 ? 16.172 -61.375 -22.047 1 93.19 149 ASP B C 1
ATOM 9529 O O . ASP B 1 149 ? 15.164 -60.688 -22.25 1 93.19 149 ASP B O 1
ATOM 9533 N N . PHE B 1 150 ? 16.062 -62.531 -21.453 1 95.69 150 PHE B N 1
ATOM 9534 C CA . PHE B 1 150 ? 14.852 -62.969 -20.781 1 95.69 150 PHE B CA 1
ATOM 9535 C C . PHE B 1 150 ? 15.172 -64.062 -19.766 1 95.69 150 PHE B C 1
ATOM 9537 O O . PHE B 1 150 ? 16.281 -64.562 -19.75 1 95.69 150 PHE B O 1
ATOM 9544 N N . PHE B 1 151 ? 14.242 -64.375 -18.891 1 95.88 151 PHE B N 1
ATOM 9545 C CA . PHE B 1 151 ? 14.383 -65.5 -17.969 1 95.88 151 PHE B CA 1
ATOM 9546 C C . PHE B 1 151 ? 13.234 -66.438 -18.125 1 95.88 151 PHE B C 1
ATOM 9548 O O . PHE B 1 151 ? 12.242 -66.188 -18.797 1 95.88 151 PHE B O 1
ATOM 9555 N N . TRP B 1 152 ? 13.414 -67.625 -17.625 1 96.56 152 TRP B N 1
ATOM 9556 C CA . TRP B 1 152 ? 12.367 -68.625 -17.75 1 96.56 152 TRP B CA 1
ATOM 9557 C C . TRP B 1 152 ? 12.344 -69.562 -16.531 1 96.56 152 TRP B C 1
ATOM 9559 O O . TRP B 1 152 ? 13.336 -69.688 -15.812 1 96.56 152 TRP B O 1
ATOM 9569 N N . THR B 1 153 ? 11.219 -70.062 -16.297 1 94.81 153 THR B N 1
ATOM 9570 C CA . THR B 1 153 ? 10.992 -71.062 -15.266 1 94.81 153 THR B CA 1
ATOM 9571 C C . THR B 1 153 ? 10.062 -72.188 -15.773 1 94.81 153 THR B C 1
ATOM 9573 O O . THR B 1 153 ? 9.219 -71.938 -16.641 1 94.81 153 THR B O 1
ATOM 9576 N N . PRO B 1 154 ? 10.094 -73.438 -15.359 1 92.62 154 PRO B N 1
ATOM 9577 C CA . PRO B 1 154 ? 11.031 -74 -14.398 1 92.62 154 PRO B CA 1
ATOM 9578 C C . PRO B 1 154 ? 12.242 -74.625 -15.078 1 92.62 154 PRO B C 1
ATOM 9580 O O . PRO B 1 154 ? 12.109 -75.25 -16.156 1 92.62 154 PRO B O 1
ATOM 9583 N N . ASN B 1 155 ? 13.359 -74.625 -14.461 1 93.19 155 ASN B N 1
ATOM 9584 C CA . ASN B 1 155 ? 14.547 -75.25 -15.039 1 93.19 155 ASN B CA 1
ATOM 9585 C C . ASN B 1 155 ? 14.602 -76.75 -14.719 1 93.19 155 ASN B C 1
ATOM 9587 O O . ASN B 1 155 ? 15.531 -77.438 -15.133 1 93.19 155 ASN B O 1
ATOM 9591 N N . THR B 1 156 ? 13.594 -77.312 -14.039 1 90.88 156 THR B N 1
ATOM 9592 C CA . THR B 1 156 ? 13.531 -78.688 -13.68 1 90.88 156 THR B CA 1
ATOM 9593 C C . THR B 1 156 ? 12.875 -79.5 -14.789 1 90.88 156 THR B C 1
ATOM 9595 O O . THR B 1 156 ? 13.031 -80.75 -14.844 1 90.88 156 THR B O 1
ATOM 9598 N N . SER B 1 157 ? 12.18 -78.875 -15.633 1 89.69 157 SER B N 1
ATOM 9599 C CA . SER B 1 157 ? 11.516 -79.562 -16.719 1 89.69 157 SER B CA 1
ATOM 9600 C C . SER B 1 157 ? 12.438 -79.75 -17.922 1 89.69 157 SER B C 1
ATOM 9602 O O . SER B 1 157 ? 12.914 -78.75 -18.484 1 89.69 157 SER B O 1
ATOM 9604 N N . THR B 1 158 ? 12.609 -80.875 -18.391 1 87.75 158 THR B N 1
ATOM 9605 C CA . THR B 1 158 ? 13.484 -81.188 -19.516 1 87.75 158 THR B CA 1
ATOM 9606 C C . THR B 1 158 ? 12.852 -80.688 -20.828 1 87.75 158 THR B C 1
ATOM 9608 O O . THR B 1 158 ? 13.555 -80.312 -21.75 1 87.75 158 THR B O 1
ATOM 9611 N N . VAL B 1 159 ? 11.531 -80.75 -20.859 1 86.38 159 VAL B N 1
ATOM 9612 C CA . VAL B 1 159 ? 10.844 -80.312 -22.078 1 86.38 159 VAL B CA 1
ATOM 9613 C C . VAL B 1 159 ? 10.984 -78.812 -22.25 1 86.38 159 VAL B C 1
ATOM 9615 O O . VAL B 1 159 ? 11.227 -78.375 -23.359 1 86.38 159 VAL B O 1
ATOM 9618 N N . VAL B 1 160 ? 10.844 -78.188 -21.172 1 90.56 160 VAL B N 1
ATOM 9619 C CA . VAL B 1 160 ? 10.945 -76.688 -21.25 1 90.56 160 VAL B CA 1
ATOM 9620 C C . VAL B 1 160 ? 12.375 -76.312 -21.578 1 90.56 160 VAL B C 1
ATOM 9622 O O . VAL B 1 160 ? 12.602 -75.438 -22.453 1 90.56 160 VAL B O 1
ATOM 9625 N N . ARG B 1 161 ? 13.305 -76.875 -21.047 1 90.44 161 ARG B N 1
ATOM 9626 C CA . ARG B 1 161 ? 14.711 -76.5 -21.188 1 90.44 161 ARG B CA 1
ATOM 9627 C C . ARG B 1 161 ? 15.234 -76.875 -22.578 1 90.44 161 ARG B C 1
ATOM 9629 O O . ARG B 1 161 ? 15.867 -76.062 -23.25 1 90.44 161 ARG B O 1
ATOM 9636 N N . ASP B 1 162 ? 14.969 -78.125 -22.969 1 87.88 162 ASP B N 1
ATOM 9637 C CA . ASP B 1 162 ? 15.648 -78.688 -24.141 1 87.88 162 ASP B CA 1
ATOM 9638 C C . ASP B 1 162 ? 14.82 -78.438 -25.406 1 87.88 162 ASP B C 1
ATOM 9640 O O . ASP B 1 162 ? 15.352 -78.5 -26.516 1 87.88 162 ASP B O 1
ATOM 9644 N N . GLU B 1 163 ? 13.609 -78.125 -25.203 1 88.75 163 GLU B N 1
ATOM 9645 C CA . GLU B 1 163 ? 12.781 -78 -26.406 1 88.75 163 GLU B CA 1
ATOM 9646 C C . GLU B 1 163 ? 12.234 -76.562 -26.547 1 88.75 163 GLU B C 1
ATOM 9648 O O . GLU B 1 163 ? 12.586 -75.875 -27.5 1 88.75 163 GLU B O 1
ATOM 9653 N N . LEU B 1 164 ? 11.5 -76.188 -25.562 1 90.31 164 LEU B N 1
ATOM 9654 C CA . LEU B 1 164 ? 10.812 -74.875 -25.719 1 90.31 164 LEU B CA 1
ATOM 9655 C C . LEU B 1 164 ? 11.812 -73.75 -25.703 1 90.31 164 LEU B C 1
ATOM 9657 O O . LEU B 1 164 ? 11.859 -72.938 -26.641 1 90.31 164 LEU B O 1
ATOM 9661 N N . VAL B 1 165 ? 12.625 -73.625 -24.719 1 94.44 165 VAL B N 1
ATOM 9662 C CA . VAL B 1 165 ? 13.539 -72.5 -24.562 1 94.44 165 VAL B CA 1
ATOM 9663 C C . VAL B 1 165 ? 14.594 -72.562 -25.672 1 94.44 165 VAL B C 1
ATOM 9665 O O . VAL B 1 165 ? 15.008 -71.5 -26.172 1 94.44 165 VAL B O 1
ATOM 9668 N N . GLN B 1 166 ? 15.031 -73.688 -26.047 1 92 166 GLN B N 1
ATOM 9669 C CA . GLN B 1 166 ? 15.992 -73.812 -27.141 1 92 166 GLN B CA 1
ATOM 9670 C C . GLN B 1 166 ? 15.391 -73.312 -28.453 1 92 166 GLN B C 1
ATOM 9672 O O . GLN B 1 166 ? 16.062 -72.625 -29.234 1 92 166 GLN B O 1
ATOM 9677 N N . ARG B 1 167 ? 14.211 -73.562 -28.609 1 90.5 167 ARG B N 1
ATOM 9678 C CA . ARG B 1 167 ? 13.531 -73.062 -29.812 1 90.5 167 ARG B CA 1
ATOM 9679 C C . ARG B 1 167 ? 13.352 -71.562 -29.75 1 90.5 167 ARG B C 1
ATOM 9681 O O . ARG B 1 167 ? 13.445 -70.875 -30.781 1 90.5 167 ARG B O 1
ATOM 9688 N N . MET B 1 168 ? 13.023 -71.062 -28.578 1 93.5 168 MET B N 1
ATOM 9689 C CA . MET B 1 168 ? 12.891 -69.625 -28.422 1 93.5 168 MET B CA 1
ATOM 9690 C C . MET B 1 168 ? 14.203 -68.938 -28.781 1 93.5 168 MET B C 1
ATOM 9692 O O . MET B 1 168 ? 14.195 -67.875 -29.438 1 93.5 168 MET B O 1
ATOM 9696 N N . MET B 1 169 ? 15.266 -69.5 -28.438 1 94.56 169 MET B N 1
ATOM 9697 C CA . MET B 1 169 ? 16.578 -68.875 -28.688 1 94.56 169 MET B CA 1
ATOM 9698 C C . MET B 1 169 ? 16.922 -68.938 -30.172 1 94.56 169 MET B C 1
ATOM 9700 O O . MET B 1 169 ? 17.531 -68 -30.719 1 94.56 169 MET B O 1
ATOM 9704 N N . GLN B 1 170 ? 16.422 -69.938 -30.828 1 88.81 170 GLN B N 1
ATOM 9705 C CA . GLN B 1 170 ? 16.766 -70.125 -32.219 1 88.81 170 GLN B CA 1
ATOM 9706 C C . GLN B 1 170 ? 15.797 -69.375 -33.125 1 88.81 170 GLN B C 1
ATOM 9708 O O . GLN B 1 170 ? 16.172 -68.938 -34.219 1 88.81 170 GLN B O 1
ATOM 9713 N N . LEU B 1 171 ? 14.578 -69.25 -32.688 1 87.94 171 LEU B N 1
ATOM 9714 C CA . LEU B 1 171 ? 13.539 -68.75 -33.594 1 87.94 171 LEU B CA 1
ATOM 9715 C C . LEU B 1 171 ? 13.344 -67.25 -33.406 1 87.94 171 LEU B C 1
ATOM 9717 O O . LEU B 1 171 ? 12.406 -66.688 -33.969 1 87.94 171 LEU B O 1
ATOM 9721 N N . ASN B 1 172 ? 14.094 -66.625 -32.594 1 90.56 172 ASN B N 1
ATOM 9722 C CA . ASN B 1 172 ? 13.984 -65.188 -32.469 1 90.56 172 ASN B CA 1
ATOM 9723 C C . ASN B 1 172 ? 14.297 -64.438 -33.781 1 90.56 172 ASN B C 1
ATOM 9725 O O . ASN B 1 172 ? 15.375 -64.625 -34.344 1 90.56 172 ASN B O 1
ATOM 9729 N N . PRO B 1 173 ? 13.375 -63.656 -34.188 1 85.12 173 PRO B N 1
ATOM 9730 C CA . PRO B 1 173 ? 13.586 -63.031 -35.5 1 85.12 173 PRO B CA 1
ATOM 9731 C C . PRO B 1 173 ? 14.766 -62.062 -35.5 1 85.12 173 PRO B C 1
ATOM 9733 O O . PRO B 1 173 ? 14.914 -61.25 -34.562 1 85.12 173 PRO B O 1
ATOM 9736 N N . GLY B 1 174 ? 15.578 -62.094 -36.5 1 81.88 174 GLY B N 1
ATOM 9737 C CA . GLY B 1 174 ? 16.656 -61.125 -36.719 1 81.88 174 GLY B CA 1
ATOM 9738 C C . GLY B 1 174 ? 17.953 -61.531 -36.062 1 81.88 174 GLY B C 1
ATOM 9739 O O . GLY B 1 174 ? 19.031 -61.188 -36.531 1 81.88 174 GLY B O 1
ATOM 9740 N N . ARG B 1 175 ? 17.734 -62.188 -34.812 1 87.94 175 ARG B N 1
ATOM 9741 C CA . ARG B 1 175 ? 18.938 -62.594 -34.094 1 87.94 175 ARG B CA 1
ATOM 9742 C C . ARG B 1 175 ? 18.672 -63.812 -33.219 1 87.94 175 ARG B C 1
ATOM 9744 O O . ARG B 1 175 ? 17.672 -63.875 -32.5 1 87.94 175 ARG B O 1
ATOM 9751 N N . SER B 1 176 ? 19.609 -64.688 -33.281 1 91 176 SER B N 1
ATOM 9752 C CA . SER B 1 176 ? 19.547 -65.812 -32.344 1 91 176 SER B CA 1
ATOM 9753 C C . SER B 1 176 ? 20.047 -65.438 -30.969 1 91 176 SER B C 1
ATOM 9755 O O . SER B 1 176 ? 20.938 -64.562 -30.844 1 91 176 SER B O 1
ATOM 9757 N N . ILE B 1 177 ? 19.469 -65.938 -29.953 1 94.31 177 ILE B N 1
ATOM 9758 C CA . ILE B 1 177 ? 19.844 -65.562 -28.578 1 94.31 177 ILE B CA 1
ATOM 9759 C C . ILE B 1 177 ? 20.781 -66.625 -28.031 1 94.31 177 ILE B C 1
ATOM 9761 O O . ILE B 1 177 ? 20.484 -67.812 -28.094 1 94.31 177 ILE B O 1
ATOM 9765 N N . ASP B 1 178 ? 21.891 -66.188 -27.5 1 92.62 178 ASP B N 1
ATOM 9766 C CA . ASP B 1 178 ? 22.875 -67.125 -26.922 1 92.62 178 ASP B CA 1
ATOM 9767 C C . ASP B 1 178 ? 22.406 -67.625 -25.547 1 92.62 178 ASP B C 1
ATOM 9769 O O . ASP B 1 178 ? 21.734 -66.875 -24.812 1 92.62 178 ASP B O 1
ATOM 9773 N N . ALA B 1 179 ? 22.781 -68.812 -25.219 1 91.56 179 ALA B N 1
ATOM 9774 C CA . ALA B 1 179 ? 22.375 -69.438 -23.953 1 91.56 179 ALA B CA 1
ATOM 9775 C C . ALA B 1 179 ? 22.891 -68.625 -22.766 1 91.56 179 ALA B C 1
ATOM 9777 O O . ALA B 1 179 ? 22.297 -68.688 -21.688 1 91.56 179 ALA B O 1
ATOM 9778 N N . THR B 1 180 ? 23.938 -67.875 -22.953 1 91.38 180 THR B N 1
ATOM 9779 C CA . THR B 1 180 ? 24.516 -67.062 -21.859 1 91.38 180 THR B CA 1
ATOM 9780 C C . THR B 1 180 ? 23.656 -65.812 -21.578 1 91.38 180 THR B C 1
ATOM 9782 O O . THR B 1 180 ? 23.781 -65.25 -20.516 1 91.38 180 THR B O 1
ATOM 9785 N N . ARG B 1 181 ? 22.781 -65.562 -22.406 1 92.69 181 ARG B N 1
ATOM 9786 C CA . ARG B 1 181 ? 21.969 -64.375 -22.266 1 92.69 181 ARG B CA 1
ATOM 9787 C C . ARG B 1 181 ? 20.578 -64.688 -21.734 1 92.69 181 ARG B C 1
ATOM 9789 O O . ARG B 1 181 ? 19.672 -63.875 -21.812 1 92.69 181 ARG B O 1
ATOM 9796 N N . VAL B 1 182 ? 20.453 -65.812 -21.281 1 95.44 182 VAL B N 1
ATOM 9797 C CA . VAL B 1 182 ? 19.156 -66.25 -20.734 1 95.44 182 VAL B CA 1
ATOM 9798 C C . VAL B 1 182 ? 19.344 -66.75 -19.297 1 95.44 182 VAL B C 1
ATOM 9800 O O . VAL B 1 182 ? 20.281 -67.5 -19 1 95.44 182 VAL B O 1
ATOM 9803 N N . LEU B 1 183 ? 18.453 -66.25 -18.453 1 94.94 183 LEU B N 1
ATOM 9804 C CA . LEU B 1 183 ? 18.484 -66.688 -17.047 1 94.94 183 LEU B CA 1
ATOM 9805 C C . LEU B 1 183 ? 17.406 -67.688 -16.75 1 94.94 183 LEU B C 1
ATOM 9807 O O . LEU B 1 183 ? 16.375 -67.75 -17.438 1 94.94 183 LEU B O 1
ATOM 9811 N N . ASN B 1 184 ? 17.625 -68.625 -15.852 1 95.81 184 ASN B N 1
ATOM 9812 C CA . ASN B 1 184 ? 16.641 -69.625 -15.5 1 95.81 184 ASN B CA 1
ATOM 9813 C C . ASN B 1 184 ? 16.5 -69.75 -13.984 1 95.81 184 ASN B C 1
ATOM 9815 O O . ASN B 1 184 ? 17.438 -69.5 -13.242 1 95.81 184 ASN B O 1
ATOM 9819 N N . PHE B 1 185 ? 15.289 -70.125 -13.586 1 95.38 185 PHE B N 1
ATOM 9820 C CA . PHE B 1 185 ? 14.977 -70.375 -12.172 1 95.38 185 PHE B CA 1
ATOM 9821 C C . PHE B 1 185 ? 14.164 -71.625 -11.977 1 95.38 185 PHE B C 1
ATOM 9823 O O . PHE B 1 185 ? 13.586 -72.188 -12.938 1 95.38 185 PHE B O 1
ATOM 9830 N N . SER B 1 186 ? 14.117 -72.062 -10.742 1 94.06 186 SER B N 1
ATOM 9831 C CA . SER B 1 186 ? 13.406 -73.312 -10.438 1 94.06 186 SER B CA 1
ATOM 9832 C C . SER B 1 186 ? 11.898 -73.062 -10.414 1 94.06 186 SER B C 1
ATOM 9834 O O . SER B 1 186 ? 11.133 -73.938 -10.828 1 94.06 186 SER B O 1
ATOM 9836 N N . ASN B 1 187 ? 11.516 -72 -9.898 1 90.88 187 ASN B N 1
ATOM 9837 C CA . ASN B 1 187 ? 10.102 -71.625 -9.789 1 90.88 187 ASN B CA 1
ATOM 9838 C C . ASN B 1 187 ? 9.898 -70.125 -9.805 1 90.88 187 ASN B C 1
ATOM 9840 O O . ASN B 1 187 ? 10.852 -69.375 -9.688 1 90.88 187 ASN B O 1
ATOM 9844 N N . PRO B 1 188 ? 8.68 -69.75 -10.109 1 90.56 188 PRO B N 1
ATOM 9845 C CA . PRO B 1 188 ? 8.391 -68.312 -10.156 1 90.56 188 PRO B CA 1
ATOM 9846 C C . PRO B 1 188 ? 8.742 -67.562 -8.859 1 90.56 188 PRO B C 1
ATOM 9848 O O . PRO B 1 188 ? 9.164 -66.438 -8.891 1 90.56 188 PRO B O 1
ATOM 9851 N N . ASP B 1 189 ? 8.609 -68.188 -7.73 1 88.81 189 ASP B N 1
ATOM 9852 C CA . ASP B 1 189 ? 8.945 -67.562 -6.457 1 88.81 189 ASP B CA 1
ATOM 9853 C C . ASP B 1 189 ? 10.438 -67.312 -6.363 1 88.81 189 ASP B C 1
ATOM 9855 O O . ASP B 1 189 ? 10.844 -66.312 -5.785 1 88.81 189 ASP B O 1
ATOM 9859 N N . ALA B 1 190 ? 11.195 -68.188 -6.867 1 90.56 190 ALA B N 1
ATOM 9860 C CA . ALA B 1 190 ? 12.641 -68 -6.895 1 90.56 190 ALA B CA 1
ATOM 9861 C C . ALA B 1 190 ? 13 -66.812 -7.781 1 90.56 190 ALA B C 1
ATOM 9863 O O . ALA B 1 190 ? 13.914 -66.062 -7.461 1 90.56 190 ALA B O 1
ATOM 9864 N N . ALA B 1 191 ? 12.32 -66.688 -8.836 1 91 191 ALA B N 1
ATOM 9865 C CA . ALA B 1 191 ? 12.539 -65.562 -9.727 1 91 191 ALA B CA 1
ATOM 9866 C C . ALA B 1 191 ? 12.172 -64.25 -9.031 1 91 191 ALA B C 1
ATOM 9868 O O . ALA B 1 191 ? 12.922 -63.25 -9.109 1 91 191 ALA B O 1
ATOM 9869 N N . ASN B 1 192 ? 11.062 -64.25 -8.383 1 89.06 192 ASN B N 1
ATOM 9870 C CA . ASN B 1 192 ? 10.625 -63.031 -7.664 1 89.06 192 ASN B CA 1
ATOM 9871 C C . ASN B 1 192 ? 11.602 -62.656 -6.559 1 89.06 192 ASN B C 1
ATOM 9873 O O . ASN B 1 192 ? 11.836 -61.469 -6.316 1 89.06 192 ASN B O 1
ATOM 9877 N N . ALA B 1 193 ? 12.062 -63.562 -5.859 1 86.94 193 ALA B N 1
ATOM 9878 C CA . ALA B 1 193 ? 13.039 -63.312 -4.801 1 86.94 193 ALA B CA 1
ATOM 9879 C C . ALA B 1 193 ? 14.305 -62.688 -5.363 1 86.94 193 ALA B C 1
ATOM 9881 O O . ALA B 1 193 ? 14.898 -61.812 -4.742 1 86.94 193 ALA B O 1
ATOM 9882 N N . TRP B 1 194 ? 14.664 -63.188 -6.523 1 88.62 194 TRP B N 1
ATOM 9883 C CA . TRP B 1 194 ? 15.836 -62.625 -7.184 1 88.62 194 TRP B CA 1
ATOM 9884 C C . TRP B 1 194 ? 15.586 -61.188 -7.617 1 88.62 194 TRP B C 1
ATOM 9886 O O . TRP B 1 194 ? 16.469 -60.312 -7.492 1 88.62 194 TRP B O 1
ATOM 9896 N N . MET B 1 195 ? 14.523 -60.906 -8.047 1 86.06 195 MET B N 1
ATOM 9897 C CA . MET B 1 195 ? 14.172 -59.562 -8.539 1 86.06 195 MET B CA 1
ATOM 9898 C C . MET B 1 195 ? 14.078 -58.562 -7.387 1 86.06 195 MET B C 1
ATOM 9900 O O . MET B 1 195 ? 14.297 -57.375 -7.582 1 86.06 195 MET B O 1
ATOM 9904 N N . ARG B 1 196 ? 13.609 -58.938 -6.27 1 81.69 196 ARG B N 1
ATOM 9905 C CA . ARG B 1 196 ? 13.453 -58.062 -5.109 1 81.69 196 ARG B CA 1
ATOM 9906 C C . ARG B 1 196 ? 14.805 -57.531 -4.641 1 81.69 196 ARG B C 1
ATOM 9908 O O . ARG B 1 196 ? 14.875 -56.5 -3.988 1 81.69 196 ARG B O 1
ATOM 9915 N N . GLU B 1 197 ? 15.742 -58.188 -5 1 76 197 GLU B N 1
ATOM 9916 C CA . GLU B 1 197 ? 17.062 -57.688 -4.641 1 76 197 GLU B CA 1
ATOM 9917 C C . GLU B 1 197 ? 17.406 -56.438 -5.461 1 76 197 GLU B C 1
ATOM 9919 O O . GLU B 1 197 ? 17.203 -56.406 -6.672 1 76 197 GLU B O 1
ATOM 9924 N N . SER B 1 198 ? 17.281 -55.062 -4.93 1 62.34 198 SER B N 1
ATOM 9925 C CA . SER B 1 198 ? 17.219 -53.656 -5.254 1 62.34 198 SER B CA 1
ATOM 9926 C C . SER B 1 198 ? 17.672 -53.375 -6.688 1 62.34 198 SER B C 1
ATOM 9928 O O . SER B 1 198 ? 17.062 -52.594 -7.398 1 62.34 198 SER B O 1
ATOM 9930 N N . ALA B 1 199 ? 18.484 -54.219 -7.453 1 65.19 199 ALA B N 1
ATOM 9931 C CA . ALA B 1 199 ? 19 -53.719 -8.734 1 65.19 199 ALA B CA 1
ATOM 9932 C C . ALA B 1 199 ? 18.766 -54.75 -9.844 1 65.19 199 ALA B C 1
ATOM 9934 O O . ALA B 1 199 ? 19.031 -54.469 -11.016 1 65.19 199 ALA B O 1
ATOM 9935 N N . ASN B 1 200 ? 18.047 -55.781 -9.555 1 78.06 200 ASN B N 1
ATOM 9936 C CA . ASN B 1 200 ? 17.969 -56.812 -10.586 1 78.06 200 ASN B CA 1
ATOM 9937 C C . ASN B 1 200 ? 16.781 -56.594 -11.516 1 78.06 200 ASN B C 1
ATOM 9939 O O . ASN B 1 200 ? 16.703 -57.188 -12.602 1 78.06 200 ASN B O 1
ATOM 9943 N N . THR B 1 201 ? 15.914 -55.688 -11.102 1 77.81 201 THR B N 1
ATOM 9944 C CA . THR B 1 201 ? 14.75 -55.438 -11.938 1 77.81 201 THR B CA 1
ATOM 9945 C C . THR B 1 201 ? 15.148 -54.719 -13.219 1 77.81 201 THR B C 1
ATOM 9947 O O . THR B 1 201 ? 14.414 -54.719 -14.203 1 77.81 201 THR B O 1
ATOM 9950 N N . GLU B 1 202 ? 16.328 -54.219 -13.227 1 77.19 202 GLU B N 1
ATOM 9951 C CA . GLU B 1 202 ? 16.766 -53.469 -14.398 1 77.19 202 GLU B CA 1
ATOM 9952 C C . GLU B 1 202 ? 17.734 -54.281 -15.25 1 77.19 202 GLU B C 1
ATOM 9954 O O . GLU B 1 202 ? 18.156 -53.844 -16.312 1 77.19 202 GLU B O 1
ATOM 9959 N N . ARG B 1 203 ? 18 -55.5 -14.852 1 84.5 203 ARG B N 1
ATOM 9960 C CA . ARG B 1 203 ? 18.953 -56.344 -15.555 1 84.5 203 ARG B CA 1
ATOM 9961 C C . ARG B 1 203 ? 18.266 -57.219 -16.578 1 84.5 203 ARG B C 1
ATOM 9963 O O . ARG B 1 203 ? 18.891 -57.719 -17.516 1 84.5 203 ARG B O 1
ATOM 9970 N N . VAL B 1 204 ? 17.047 -57.5 -16.312 1 88.44 204 VAL B N 1
ATOM 9971 C CA . VAL B 1 204 ? 16.234 -58.25 -17.25 1 88.44 204 VAL B CA 1
ATOM 9972 C C . VAL B 1 204 ? 14.836 -57.656 -17.344 1 88.44 204 VAL B C 1
ATOM 9974 O O . VAL B 1 204 ? 14.211 -57.344 -16.312 1 88.44 204 VAL B O 1
ATOM 9977 N N . LEU B 1 205 ? 14.305 -57.5 -18.5 1 86.38 205 LEU B N 1
ATOM 9978 C CA . LEU B 1 205 ? 13.055 -56.781 -18.688 1 86.38 205 LEU B CA 1
ATOM 9979 C C . LEU B 1 205 ? 11.859 -57.719 -18.531 1 86.38 205 LEU B C 1
ATOM 9981 O O . LEU B 1 205 ? 10.727 -57.25 -18.375 1 86.38 205 LEU B O 1
ATOM 9985 N N . GLY B 1 206 ? 12.094 -59.031 -18.625 1 91.31 206 GLY B N 1
ATOM 9986 C CA . GLY B 1 206 ? 10.969 -59.938 -18.484 1 91.31 206 GLY B CA 1
ATOM 9987 C C . GLY B 1 206 ? 11.367 -61.406 -18.625 1 91.31 206 GLY B C 1
ATOM 9988 O O . GLY B 1 206 ? 12.539 -61.719 -18.812 1 91.31 206 GLY B O 1
ATOM 9989 N N . GLY B 1 207 ? 10.336 -62.219 -18.391 1 93.5 207 GLY B N 1
ATOM 9990 C CA . GLY B 1 207 ? 10.539 -63.656 -18.469 1 93.5 207 GLY B CA 1
ATOM 9991 C C . GLY B 1 207 ? 9.242 -64.438 -18.625 1 93.5 207 GLY B C 1
ATOM 9992 O O . GLY B 1 207 ? 8.156 -63.844 -18.641 1 93.5 207 GLY B O 1
ATOM 9993 N N . VAL B 1 208 ? 9.398 -65.75 -18.859 1 95.25 208 VAL B N 1
ATOM 9994 C CA . VAL B 1 208 ? 8.266 -66.625 -19.109 1 95.25 208 VAL B CA 1
ATOM 9995 C C . VAL B 1 208 ? 8.258 -67.75 -18.078 1 95.25 208 VAL B C 1
ATOM 9997 O O . VAL B 1 208 ? 9.289 -68.438 -17.828 1 95.25 208 VAL B O 1
ATOM 10000 N N . HIS B 1 209 ? 7.109 -68 -17.516 1 93.94 209 HIS B N 1
ATOM 10001 C CA . HIS B 1 209 ? 6.887 -69.188 -16.656 1 93.94 209 HIS B CA 1
ATOM 10002 C C . HIS B 1 209 ? 6.027 -70.25 -17.344 1 93.94 209 HIS B C 1
ATOM 10004 O O . HIS B 1 209 ? 4.852 -70 -17.625 1 93.94 209 HIS B O 1
ATOM 10010 N N . PHE B 1 210 ? 6.57 -71.375 -17.562 1 92.69 210 PHE B N 1
ATOM 10011 C CA . PHE B 1 210 ? 5.848 -72.438 -18.25 1 92.69 210 PHE B CA 1
ATOM 10012 C C . PHE B 1 210 ? 5.238 -73.438 -17.234 1 92.69 210 PHE B C 1
ATOM 10014 O O . PHE B 1 210 ? 5.828 -73.688 -16.188 1 92.69 210 PHE B O 1
ATOM 10021 N N . SER B 1 211 ? 4.023 -73.812 -17.516 1 88.88 211 SER B N 1
ATOM 10022 C CA . SER B 1 211 ? 3.352 -74.875 -16.75 1 88.88 211 SER B CA 1
ATOM 10023 C C . SER B 1 211 ? 2.848 -76 -17.656 1 88.88 211 SER B C 1
ATOM 10025 O O . SER B 1 211 ? 2.072 -75.75 -18.578 1 88.88 211 SER B O 1
ATOM 10027 N N . GLU B 1 212 ? 3.271 -77.125 -17.375 1 81.44 212 GLU B N 1
ATOM 10028 C CA . GLU B 1 212 ? 2.846 -78.312 -18.156 1 81.44 212 GLU B CA 1
ATOM 10029 C C . GLU B 1 212 ? 1.551 -78.875 -17.609 1 81.44 212 GLU B C 1
ATOM 10031 O O . GLU B 1 212 ? 1.496 -79.312 -16.453 1 81.44 212 GLU B O 1
ATOM 10036 N N . ARG B 1 213 ? 0.375 -78.75 -18.219 1 75.69 213 ARG B N 1
ATOM 10037 C CA . ARG B 1 213 ? -0.914 -79.188 -17.719 1 75.69 213 ARG B CA 1
ATOM 10038 C C . ARG B 1 213 ? -1.24 -80.562 -18.281 1 75.69 213 ARG B C 1
ATOM 10040 O O . ARG B 1 213 ? -2.203 -81.25 -17.844 1 75.69 213 ARG B O 1
ATOM 10047 N N . GLY B 1 214 ? -0.489 -81.312 -19.078 1 64.38 214 GLY B N 1
ATOM 10048 C CA . GLY B 1 214 ? -0.713 -82.625 -19.688 1 64.38 214 GLY B CA 1
ATOM 10049 C C . GLY B 1 214 ? 0.108 -82.812 -20.953 1 64.38 214 GLY B C 1
ATOM 10050 O O . GLY B 1 214 ? 0.892 -81.938 -21.344 1 64.38 214 GLY B O 1
ATOM 10051 N N . PRO B 1 215 ? -0.106 -84 -21.469 1 59.84 215 PRO B N 1
ATOM 10052 C CA . PRO B 1 215 ? 0.654 -84.25 -22.688 1 59.84 215 PRO B CA 1
ATOM 10053 C C . PRO B 1 215 ? 0.273 -83.375 -23.844 1 59.84 215 PRO B C 1
ATOM 10055 O O . PRO B 1 215 ? -0.892 -83.312 -24.25 1 59.84 215 PRO B O 1
ATOM 10058 N N . GLY B 1 216 ? 1.086 -82.375 -24.297 1 60.47 216 GLY B N 1
ATOM 10059 C CA . GLY B 1 216 ? 0.913 -81.5 -25.469 1 60.47 216 GLY B CA 1
ATOM 10060 C C . GLY B 1 216 ? 0.27 -80.188 -25.141 1 60.47 216 GLY B C 1
ATOM 10061 O O . GLY B 1 216 ? -0.162 -79.438 -26.031 1 60.47 216 GLY B O 1
ATOM 10062 N N . ARG B 1 217 ? 0.004 -79.938 -23.781 1 72.75 217 ARG B N 1
ATOM 10063 C CA . ARG B 1 217 ? -0.602 -78.625 -23.406 1 72.75 217 ARG B CA 1
ATOM 10064 C C . ARG B 1 217 ? 0.305 -77.875 -22.469 1 72.75 217 ARG B C 1
ATOM 10066 O O . ARG B 1 217 ? 0.707 -78.375 -21.422 1 72.75 217 ARG B O 1
ATOM 10073 N N . PHE B 1 218 ? 0.699 -76.688 -22.984 1 77.25 218 PHE B N 1
ATOM 10074 C CA . PHE B 1 218 ? 1.536 -75.812 -22.172 1 77.25 218 PHE B CA 1
ATOM 10075 C C . PHE B 1 218 ? 0.818 -74.5 -21.891 1 77.25 218 PHE B C 1
ATOM 10077 O O . PHE B 1 218 ? 0.239 -73.875 -22.781 1 77.25 218 PHE B O 1
ATOM 10084 N N . ASP B 1 219 ? 0.741 -74.188 -20.578 1 86.06 219 ASP B N 1
ATOM 10085 C CA . ASP B 1 219 ? 0.355 -72.812 -20.188 1 86.06 219 ASP B CA 1
ATOM 10086 C C . ASP B 1 219 ? 1.58 -72 -19.828 1 86.06 219 ASP B C 1
ATOM 10088 O O . ASP B 1 219 ? 2.613 -72.562 -19.422 1 86.06 219 ASP B O 1
ATOM 10092 N N . TYR B 1 220 ? 1.491 -70.75 -20.234 1 90 220 TYR B N 1
ATOM 10093 C CA . TYR B 1 220 ? 2.646 -69.938 -19.859 1 90 220 TYR B CA 1
ATOM 10094 C C . TYR B 1 220 ? 2.213 -68.625 -19.266 1 90 220 TYR B C 1
ATOM 10096 O O . TYR B 1 220 ? 1.106 -68.125 -19.547 1 90 220 TYR B O 1
ATOM 10104 N N . LEU B 1 221 ? 3.023 -68.062 -18.359 1 91.19 221 LEU B N 1
ATOM 10105 C CA . LEU B 1 221 ? 2.879 -66.812 -17.719 1 91.19 221 LEU B CA 1
ATOM 10106 C C . LEU B 1 221 ? 4.012 -65.875 -18.109 1 91.19 221 LEU B C 1
ATOM 10108 O O . LEU B 1 221 ? 5.188 -66.188 -18.016 1 91.19 221 LEU B O 1
ATOM 10112 N N . LEU B 1 222 ? 3.584 -64.688 -18.656 1 91.44 222 LEU B N 1
ATOM 10113 C CA . LEU B 1 222 ? 4.566 -63.656 -18.984 1 91.44 222 LEU B CA 1
ATOM 10114 C C . LEU B 1 222 ? 4.719 -62.688 -17.844 1 91.44 222 LEU B C 1
ATOM 10116 O O . LEU B 1 222 ? 3.738 -62.094 -17.391 1 91.44 222 LEU B O 1
ATOM 10120 N N . GLN B 1 223 ? 5.875 -62.5 -17.375 1 91.44 223 GLN B N 1
ATOM 10121 C CA . GLN B 1 223 ? 6.191 -61.531 -16.359 1 91.44 223 GLN B CA 1
ATOM 10122 C C . GLN B 1 223 ? 7.129 -60.438 -16.906 1 91.44 223 GLN B C 1
ATOM 10124 O O . GLN B 1 223 ? 8.273 -60.75 -17.25 1 91.44 223 GLN B O 1
ATOM 10129 N N . VAL B 1 224 ? 6.66 -59.219 -16.984 1 88.38 224 VAL B N 1
ATOM 10130 C CA . VAL B 1 224 ? 7.414 -58.188 -17.672 1 88.38 224 VAL B CA 1
ATOM 10131 C C . VAL B 1 224 ? 7.465 -56.938 -16.781 1 88.38 224 VAL B C 1
ATOM 10133 O O . VAL B 1 224 ? 6.551 -56.688 -16 1 88.38 224 VAL B O 1
ATOM 10136 N N . ASN B 1 225 ? 8.586 -56.188 -16.875 1 82.62 225 ASN B N 1
ATOM 10137 C CA . ASN B 1 225 ? 8.727 -54.875 -16.25 1 82.62 225 ASN B CA 1
ATOM 10138 C C . ASN B 1 225 ? 7.898 -53.812 -16.969 1 82.62 225 ASN B C 1
ATOM 10140 O O . ASN B 1 225 ? 8.219 -53.406 -18.094 1 82.62 225 ASN B O 1
ATOM 10144 N N . MET B 1 226 ? 6.934 -53.25 -16.406 1 75.25 226 MET B N 1
ATOM 10145 C CA . MET B 1 226 ? 5.98 -52.375 -17.078 1 75.25 226 MET B CA 1
ATOM 10146 C C . MET B 1 226 ? 6.324 -50.906 -16.812 1 75.25 226 MET B C 1
ATOM 10148 O O . MET B 1 226 ? 5.531 -50.031 -17.125 1 75.25 226 MET B O 1
ATOM 10152 N N . SER B 1 227 ? 7.48 -50.594 -16.328 1 71.19 227 SER B N 1
ATOM 10153 C CA . SER B 1 227 ? 7.871 -49.219 -16.094 1 71.19 227 SER B CA 1
ATOM 10154 C C . SER B 1 227 ? 8.102 -48.469 -17.406 1 71.19 227 SER B C 1
ATOM 10156 O O . SER B 1 227 ? 8.812 -48.938 -18.281 1 71.19 227 SER B O 1
ATOM 10158 N N . VAL B 1 228 ? 7.359 -47.344 -17.547 1 67.06 228 VAL B N 1
ATOM 10159 C CA . VAL B 1 228 ? 7.5 -46.531 -18.75 1 67.06 228 VAL B CA 1
ATOM 10160 C C . VAL B 1 228 ? 8.734 -45.625 -18.625 1 67.06 228 VAL B C 1
ATOM 10162 O O . VAL B 1 228 ? 8.969 -45.031 -17.578 1 67.06 228 VAL B O 1
ATOM 10165 N N . ARG B 1 229 ? 9.547 -45.781 -19.5 1 65.31 229 ARG B N 1
ATOM 10166 C CA . ARG B 1 229 ? 10.758 -44.938 -19.469 1 65.31 229 ARG B CA 1
ATOM 10167 C C . ARG B 1 229 ? 10.719 -43.875 -20.562 1 65.31 229 ARG B C 1
ATOM 10169 O O . ARG B 1 229 ? 10.211 -44.125 -21.656 1 65.31 229 ARG B O 1
ATOM 10176 N N . TYR B 1 230 ? 10.938 -42.625 -20.172 1 60.75 230 TYR B N 1
ATOM 10177 C CA . TYR B 1 230 ? 10.922 -41.469 -21.078 1 60.75 230 TYR B CA 1
ATOM 10178 C C . TYR B 1 230 ? 12.336 -41.031 -21.406 1 60.75 230 TYR B C 1
ATOM 10180 O O . TYR B 1 230 ? 13.164 -40.844 -20.5 1 60.75 230 TYR B O 1
ATOM 10188 N N . PHE B 1 231 ? 12.812 -41.219 -22.656 1 58.03 231 PHE B N 1
ATOM 10189 C CA . PHE B 1 231 ? 14.094 -40.688 -23.094 1 58.03 231 PHE B CA 1
ATOM 10190 C C . PHE B 1 231 ? 13.922 -39.75 -24.281 1 58.03 231 PHE B C 1
ATOM 10192 O O . PHE B 1 231 ? 13.422 -40.156 -25.328 1 58.03 231 PHE B O 1
ATOM 10199 N N . LYS B 1 232 ? 14.336 -38.5 -24.188 1 55.12 232 LYS B N 1
ATOM 10200 C CA . LYS B 1 232 ? 14.312 -37.469 -25.219 1 55.12 232 LYS B CA 1
ATOM 10201 C C . LYS B 1 232 ? 12.961 -37.406 -25.922 1 55.12 232 LYS B C 1
ATOM 10203 O O . LYS B 1 232 ? 12.898 -37.5 -27.156 1 55.12 232 LYS B O 1
ATOM 10208 N N . ASP B 1 233 ? 11.922 -37.406 -25.344 1 53.25 233 ASP B N 1
ATOM 10209 C CA . ASP B 1 233 ? 10.547 -37.156 -25.797 1 53.25 233 ASP B CA 1
ATOM 10210 C C . ASP B 1 233 ? 9.93 -38.438 -26.375 1 53.25 233 ASP B C 1
ATOM 10212 O O . ASP B 1 233 ? 8.969 -38.344 -27.141 1 53.25 233 ASP B O 1
ATOM 10216 N N . GLU B 1 234 ? 10.766 -39.562 -26.234 1 57.44 234 GLU B N 1
ATOM 10217 C CA . GLU B 1 234 ? 10.18 -40.812 -26.703 1 57.44 234 GLU B CA 1
ATOM 10218 C C . GLU B 1 234 ? 9.836 -41.75 -25.547 1 57.44 234 GLU B C 1
ATOM 10220 O O . GLU B 1 234 ? 10.617 -41.875 -24.594 1 57.44 234 GLU B O 1
ATOM 10225 N N . PHE B 1 235 ? 8.633 -42.094 -25.469 1 62.69 235 PHE B N 1
ATOM 10226 C CA . PHE B 1 235 ? 8.172 -43.062 -24.469 1 62.69 235 PHE B CA 1
ATOM 10227 C C . PHE B 1 235 ? 8.422 -44.5 -24.922 1 62.69 235 PHE B C 1
ATOM 10229 O O . PHE B 1 235 ? 8.133 -44.844 -26.078 1 62.69 235 PHE B O 1
ATOM 10236 N N . TYR B 1 236 ? 9.391 -45.125 -24.281 1 63.19 236 TYR B N 1
ATOM 10237 C CA . TYR B 1 236 ? 9.562 -46.562 -24.547 1 63.19 236 TYR B CA 1
ATOM 10238 C C . TYR B 1 236 ? 8.492 -47.375 -23.828 1 63.19 236 TYR B C 1
ATOM 10240 O O . TYR B 1 236 ? 8.539 -47.531 -22.609 1 63.19 236 TYR B O 1
ATOM 10248 N N . ASP B 1 237 ? 7.461 -47.688 -24.594 1 68.88 237 ASP B N 1
ATOM 10249 C CA . ASP B 1 237 ? 6.387 -48.5 -24.047 1 68.88 237 ASP B CA 1
ATOM 10250 C C . ASP B 1 237 ? 6.844 -49.938 -23.859 1 68.88 237 ASP B C 1
ATOM 10252 O O . ASP B 1 237 ? 7.215 -50.625 -24.828 1 68.88 237 ASP B O 1
ATOM 10256 N N . PRO B 1 238 ? 6.961 -50.344 -22.688 1 76.31 238 PRO B N 1
ATOM 10257 C CA . PRO B 1 238 ? 7.434 -51.719 -22.438 1 76.31 238 PRO B CA 1
ATOM 10258 C C . PRO B 1 238 ? 6.574 -52.781 -23.125 1 76.31 238 PRO B C 1
ATOM 10260 O O . PRO B 1 238 ? 7.047 -53.906 -23.391 1 76.31 238 PRO B O 1
ATOM 10263 N N . ASN B 1 239 ? 5.445 -52.438 -23.438 1 75.88 239 ASN B N 1
ATOM 10264 C CA . ASN B 1 239 ? 4.578 -53.438 -24.062 1 75.88 239 ASN B CA 1
ATOM 10265 C C . ASN B 1 239 ? 5.039 -53.781 -25.469 1 75.88 239 ASN B C 1
ATOM 10267 O O . ASN B 1 239 ? 5.316 -54.938 -25.781 1 75.88 239 ASN B O 1
ATOM 10271 N N . PHE B 1 240 ? 5.246 -52.719 -26.203 1 75.81 240 PHE B N 1
ATOM 10272 C CA . PHE B 1 240 ? 5.574 -52.969 -27.609 1 75.81 240 PHE B CA 1
ATOM 10273 C C . PHE B 1 240 ? 7.066 -53.25 -27.766 1 75.81 240 PHE B C 1
ATOM 10275 O O . PHE B 1 240 ? 7.484 -53.938 -28.688 1 75.81 240 PHE B O 1
ATOM 10282 N N . TYR B 1 241 ? 7.734 -52.781 -26.891 1 79.62 241 TYR B N 1
ATOM 10283 C CA . TYR B 1 241 ? 9.188 -52.938 -26.984 1 79.62 241 TYR B CA 1
ATOM 10284 C C . TYR B 1 241 ? 9.617 -54.344 -26.578 1 79.62 241 TYR B C 1
ATOM 10286 O O . TYR B 1 241 ? 10.516 -54.906 -27.203 1 79.62 241 TYR B O 1
ATOM 10294 N N . TYR B 1 242 ? 8.891 -54.844 -25.578 1 86.06 242 TYR B N 1
ATOM 10295 C CA . TYR B 1 242 ? 9.438 -56.094 -25.016 1 86.06 242 TYR B CA 1
ATOM 10296 C C . TYR B 1 242 ? 8.352 -57.125 -24.875 1 86.06 242 TYR B C 1
ATOM 10298 O O . TYR B 1 242 ? 8.531 -58.281 -25.281 1 86.06 242 TYR B O 1
ATOM 10306 N N . GLN B 1 243 ? 7.277 -56.844 -24.328 1 86.81 243 GLN B N 1
ATOM 10307 C CA . GLN B 1 243 ? 6.273 -57.844 -23.969 1 86.81 243 GLN B CA 1
ATOM 10308 C C . GLN B 1 243 ? 5.73 -58.531 -25.219 1 86.81 243 GLN B C 1
ATOM 10310 O O . GLN B 1 243 ? 5.594 -59.781 -25.25 1 86.81 243 GLN B O 1
ATOM 10315 N N . VAL B 1 244 ? 5.363 -57.781 -26.219 1 84.5 244 VAL B N 1
ATOM 10316 C CA . VAL B 1 244 ? 4.758 -58.344 -27.406 1 84.5 244 VAL B CA 1
ATOM 10317 C C . VAL B 1 244 ? 5.773 -59.219 -28.125 1 84.5 244 VAL B C 1
ATOM 10319 O O . VAL B 1 244 ? 5.465 -60.375 -28.484 1 84.5 244 VAL B O 1
ATOM 10322 N N . PRO B 1 245 ? 6.93 -58.781 -28.297 1 87.94 245 PRO B N 1
ATOM 10323 C CA . PRO B 1 245 ? 7.918 -59.656 -28.922 1 87.94 245 PRO B CA 1
ATOM 10324 C C . PRO B 1 245 ? 8.133 -60.938 -28.125 1 87.94 245 PRO B C 1
ATOM 10326 O O . PRO B 1 245 ? 8.289 -62.031 -28.703 1 87.94 245 PRO B O 1
ATOM 10329 N N . LEU B 1 246 ? 8.156 -60.844 -26.859 1 91.88 246 LEU B N 1
ATOM 10330 C CA . LEU B 1 246 ? 8.336 -62.031 -26.031 1 91.88 246 LEU B CA 1
ATOM 10331 C C . LEU B 1 246 ? 7.148 -62.969 -26.156 1 91.88 246 LEU B C 1
ATOM 10333 O O . LEU B 1 246 ? 7.32 -64.188 -26.188 1 91.88 246 LEU B O 1
ATOM 10337 N N . GLN B 1 247 ? 6.062 -62.469 -26.203 1 88.62 247 GLN B N 1
ATOM 10338 C CA . GLN B 1 247 ? 4.855 -63.281 -26.375 1 88.62 247 GLN B CA 1
ATOM 10339 C C . GLN B 1 247 ? 4.863 -64 -27.703 1 88.62 247 GLN B C 1
ATOM 10341 O O . GLN B 1 247 ? 4.57 -65.188 -27.766 1 88.62 247 GLN B O 1
ATOM 10346 N N . VAL B 1 248 ? 5.145 -63.281 -28.766 1 87 248 VAL B N 1
ATOM 10347 C CA . VAL B 1 248 ? 5.18 -63.875 -30.094 1 87 248 VAL B CA 1
ATOM 10348 C C . VAL B 1 248 ? 6.227 -65 -30.141 1 87 248 VAL B C 1
ATOM 10350 O O . VAL B 1 248 ? 5.984 -66.062 -30.719 1 87 248 VAL B O 1
ATOM 10353 N N . LEU B 1 249 ? 7.316 -64.75 -29.562 1 90.5 249 LEU B N 1
ATOM 10354 C CA . LEU B 1 249 ? 8.391 -65.75 -29.531 1 90.5 249 LEU B CA 1
ATOM 10355 C C . LEU B 1 249 ? 7.953 -66.938 -28.766 1 90.5 249 LEU B C 1
ATOM 10357 O O . LEU B 1 249 ? 8.234 -68.062 -29.188 1 90.5 249 LEU B O 1
ATOM 10361 N N . THR B 1 250 ? 7.32 -66.812 -27.688 1 90.56 250 THR B N 1
ATOM 10362 C CA . THR B 1 250 ? 6.855 -67.875 -26.875 1 90.56 250 THR B CA 1
ATOM 10363 C C . THR B 1 250 ? 5.801 -68.688 -27.625 1 90.56 250 THR B C 1
ATOM 10365 O O . THR B 1 250 ? 5.84 -69.938 -27.625 1 90.56 250 THR B O 1
ATOM 10368 N N . GLU B 1 251 ? 4.988 -68.062 -28.203 1 83.88 251 GLU B N 1
ATOM 10369 C CA . GLU B 1 251 ? 3.932 -68.75 -28.953 1 83.88 251 GLU B CA 1
ATOM 10370 C C . GLU B 1 251 ? 4.492 -69.5 -30.172 1 83.88 251 GLU B C 1
ATOM 10372 O O . GLU B 1 251 ? 4.023 -70.562 -30.516 1 83.88 251 GLU B O 1
ATOM 10377 N N . ARG B 1 252 ? 5.406 -68.875 -30.766 1 82.75 252 ARG B N 1
ATOM 10378 C CA . ARG B 1 252 ? 6.078 -69.562 -31.875 1 82.75 252 ARG B CA 1
ATOM 10379 C C . ARG B 1 252 ? 6.758 -70.875 -31.406 1 82.75 252 ARG B C 1
ATOM 10381 O O . ARG B 1 252 ? 6.699 -71.875 -32.094 1 82.75 252 ARG B O 1
ATOM 10388 N N . ALA B 1 253 ? 7.375 -70.75 -30.312 1 86.81 253 ALA B N 1
ATOM 10389 C CA . ALA B 1 253 ? 8.078 -71.938 -29.781 1 86.81 253 ALA B CA 1
ATOM 10390 C C . ALA B 1 253 ? 7.105 -73 -29.422 1 86.81 253 ALA B C 1
ATOM 10392 O O . ALA B 1 253 ? 7.348 -74.188 -29.719 1 86.81 253 ALA B O 1
ATOM 10393 N N . ILE B 1 254 ? 6.066 -72.75 -28.828 1 82.44 254 ILE B N 1
ATOM 10394 C CA . ILE B 1 254 ? 5.074 -73.688 -28.422 1 82.44 254 ILE B CA 1
ATOM 10395 C C . ILE B 1 254 ? 4.418 -74.312 -29.656 1 82.44 254 ILE B C 1
ATOM 10397 O O . ILE B 1 254 ? 4.258 -75.562 -29.734 1 82.44 254 ILE B O 1
ATOM 10401 N N . SER B 1 255 ? 4.145 -73.5 -30.641 1 78.06 255 SER B N 1
ATOM 10402 C CA . SER B 1 255 ? 3.508 -74 -31.844 1 78.06 255 SER B CA 1
ATOM 10403 C C . SER B 1 255 ? 4.453 -74.875 -32.656 1 78.06 255 SER B C 1
ATOM 10405 O O . SER B 1 255 ? 4.035 -75.875 -33.188 1 78.06 255 SER B O 1
ATOM 10407 N N . GLN B 1 256 ? 5.645 -74.438 -32.688 1 79.25 256 GLN B N 1
ATOM 10408 C CA . GLN B 1 256 ? 6.621 -75.25 -33.406 1 79.25 256 GLN B CA 1
ATOM 10409 C C . GLN B 1 256 ? 6.871 -76.625 -32.719 1 79.25 256 GLN B C 1
ATOM 10411 O O . GLN B 1 256 ? 7.113 -77.625 -33.344 1 79.25 256 GLN B O 1
ATOM 10416 N N . PHE B 1 257 ? 6.941 -76.562 -31.422 1 79.38 257 PHE B N 1
ATOM 10417 C CA . PHE B 1 257 ? 7.109 -77.75 -30.656 1 79.38 257 PHE B CA 1
ATOM 10418 C C . PHE B 1 257 ? 6.008 -78.75 -30.984 1 79.38 257 PHE B C 1
ATOM 10420 O O . PHE B 1 257 ? 6.281 -79.938 -31.25 1 79.38 257 PHE B O 1
ATOM 10427 N N . TYR B 1 258 ? 4.883 -78.312 -31.062 1 74.31 258 TYR B N 1
ATOM 10428 C CA . TYR B 1 258 ? 3.766 -79.188 -31.359 1 74.31 258 TYR B CA 1
ATOM 10429 C C . TYR B 1 258 ? 3.789 -79.625 -32.812 1 74.31 258 TYR B C 1
ATOM 10431 O O . TYR B 1 258 ? 3.494 -80.812 -33.125 1 74.31 258 TYR B O 1
ATOM 10439 N N . TYR B 1 259 ? 4.219 -78.688 -33.688 1 72.81 259 TYR B N 1
ATOM 10440 C CA . TYR B 1 259 ? 4.297 -79 -35.094 1 72.81 259 TYR B CA 1
ATOM 10441 C C . TYR B 1 259 ? 5.383 -80 -35.375 1 72.81 259 TYR B C 1
ATOM 10443 O O . TYR B 1 259 ? 5.16 -81 -36.125 1 72.81 259 TYR B O 1
ATOM 10451 N N . ASN B 1 260 ? 6.562 -79.875 -34.844 1 71.88 260 ASN B N 1
ATOM 10452 C CA . ASN B 1 260 ? 7.684 -80.75 -35.062 1 71.88 260 ASN B CA 1
ATOM 10453 C C . ASN B 1 260 ? 7.445 -82.125 -34.438 1 71.88 260 ASN B C 1
ATOM 10455 O O . ASN B 1 260 ? 7.848 -83.125 -35 1 71.88 260 ASN B O 1
ATOM 10459 N N . THR B 1 261 ? 6.891 -82 -33.281 1 68.81 261 THR B N 1
ATOM 10460 C CA . THR B 1 261 ? 6.566 -83.312 -32.656 1 68.81 261 THR B CA 1
ATOM 10461 C C . THR B 1 261 ? 5.582 -84.062 -33.5 1 68.81 261 THR B C 1
ATOM 10463 O O . THR B 1 261 ? 5.711 -85.312 -33.656 1 68.81 261 THR B O 1
ATOM 10466 N N . SER B 1 262 ? 4.887 -83.312 -34.188 1 65.75 262 SER B N 1
ATOM 10467 C CA . SER B 1 262 ? 3.93 -83.938 -35.094 1 65.75 262 SER B CA 1
ATOM 10468 C C . SER B 1 262 ? 4.598 -84.438 -36.375 1 65.75 262 SER B C 1
ATOM 10470 O O . SER B 1 262 ? 4.258 -85.5 -36.906 1 65.75 262 SER B O 1
ATOM 10472 N N . LYS B 1 263 ? 5.594 -83.688 -36.812 1 66.94 263 LYS B N 1
ATOM 10473 C CA . LYS B 1 263 ? 6.344 -84.062 -38 1 66.94 263 LYS B CA 1
ATOM 10474 C C . LYS B 1 263 ? 7.199 -85.25 -37.75 1 66.94 263 LYS B C 1
ATOM 10476 O O . LYS B 1 263 ? 7.25 -86.188 -38.562 1 66.94 263 LYS B O 1
ATOM 10481 N N . ALA B 1 264 ? 7.906 -85.25 -36.688 1 62.03 264 ALA B N 1
ATOM 10482 C CA . ALA B 1 264 ? 8.789 -86.375 -36.312 1 62.03 264 ALA B CA 1
ATOM 10483 C C . ALA B 1 264 ? 8.008 -87.625 -36.188 1 62.03 264 ALA B C 1
ATOM 10485 O O . ALA B 1 264 ? 8.523 -88.75 -36.5 1 62.03 264 ALA B O 1
ATOM 10486 N N . LEU B 1 265 ? 6.906 -87.375 -35.812 1 56.56 265 LEU B N 1
ATOM 10487 C CA . LEU B 1 265 ? 6.07 -88.562 -35.656 1 56.56 265 LEU B CA 1
ATOM 10488 C C . LEU B 1 265 ? 5.477 -89 -37 1 56.56 265 LEU B C 1
ATOM 10490 O O . LEU B 1 265 ? 4.727 -90 -37.062 1 56.56 265 LEU B O 1
ATOM 10494 N N . GLY B 1 266 ? 6.16 -88.312 -38.281 1 55.97 266 GLY B N 1
ATOM 10495 C CA . GLY B 1 266 ? 5.812 -88.625 -39.656 1 55.97 266 GLY B CA 1
ATOM 10496 C C . GLY B 1 266 ? 4.379 -88.25 -40 1 55.97 266 GLY B C 1
ATOM 10497 O O . GLY B 1 266 ? 3.793 -88.875 -40.906 1 55.97 266 GLY B O 1
ATOM 10498 N N . GLN B 1 267 ? 3.85 -87.438 -39.219 1 50.97 267 GLN B N 1
ATOM 10499 C CA . GLN B 1 267 ? 2.408 -87.188 -39.281 1 50.97 267 GLN B CA 1
ATOM 10500 C C . GLN B 1 267 ? 2.072 -86 -40.188 1 50.97 267 GLN B C 1
ATOM 10502 O O . GLN B 1 267 ? 0.9 -85.625 -40.344 1 50.97 267 GLN B O 1
ATOM 10507 N N . LEU B 1 268 ? 3.082 -85.312 -40.719 1 56.97 268 LEU B N 1
ATOM 10508 C CA . LEU B 1 268 ? 2.852 -84.125 -41.562 1 56.97 268 LEU B CA 1
ATOM 10509 C C . LEU B 1 268 ? 2.867 -84.5 -43.031 1 56.97 268 LEU B C 1
ATOM 10511 O O . LEU B 1 268 ? 3.58 -85.438 -43.438 1 56.97 268 LEU B O 1
ATOM 10515 N N . PRO B 1 269 ? 1.794 -84 -43.969 1 49.91 269 PRO B N 1
ATOM 10516 C CA . PRO B 1 269 ? 1.838 -84.375 -45.375 1 49.91 269 PRO B CA 1
ATOM 10517 C C . PRO B 1 269 ? 3.191 -84.062 -46.031 1 49.91 269 PRO B C 1
ATOM 10519 O O . PRO B 1 269 ? 3.971 -83.25 -45.469 1 49.91 269 PRO B O 1
ATOM 10522 N N . ALA B 1 270 ? 3.314 -84.875 -47.031 1 49.06 270 ALA B N 1
ATOM 10523 C CA . ALA B 1 270 ? 4.406 -84.562 -47.969 1 49.06 270 ALA B CA 1
ATOM 10524 C C . ALA B 1 270 ? 4.301 -83.125 -48.5 1 49.06 270 ALA B C 1
ATOM 10526 O O . ALA B 1 270 ? 3.227 -82.688 -48.906 1 49.06 270 ALA B O 1
ATOM 10527 N N . GLY B 1 271 ? 5.086 -82.125 -48.031 1 52.16 271 GLY B N 1
ATOM 10528 C CA . GLY B 1 271 ? 5.148 -80.75 -48.438 1 52.16 271 GLY B CA 1
ATOM 10529 C C . GLY B 1 271 ? 4.93 -79.75 -47.312 1 52.16 271 GLY B C 1
ATOM 10530 O O . GLY B 1 271 ? 4.824 -78.562 -47.5 1 52.16 271 GLY B O 1
ATOM 10531 N N . ALA B 1 272 ? 4.391 -80.312 -46.25 1 54.91 272 ALA B N 1
ATOM 10532 C CA . ALA B 1 272 ? 4.227 -79.438 -45.125 1 54.91 272 ALA B CA 1
ATOM 10533 C C . ALA B 1 272 ? 5.496 -78.562 -44.875 1 54.91 272 ALA B C 1
ATOM 10535 O O . ALA B 1 272 ? 6.605 -79.125 -45 1 54.91 272 ALA B O 1
ATOM 10536 N N . PRO B 1 273 ? 5.16 -77.312 -44.75 1 59.28 273 PRO B N 1
ATOM 10537 C CA . PRO B 1 273 ? 6.375 -76.5 -44.594 1 59.28 273 PRO B CA 1
ATOM 10538 C C . PRO B 1 273 ? 7.223 -76.938 -43.406 1 59.28 273 PRO B C 1
ATOM 10540 O O . PRO B 1 273 ? 6.699 -77.5 -42.438 1 59.28 273 PRO B O 1
ATOM 10543 N N . ASP B 1 274 ? 8.422 -77.062 -43.594 1 58.41 274 ASP B N 1
ATOM 10544 C CA . ASP B 1 274 ? 9.383 -77.5 -42.594 1 58.41 274 ASP B CA 1
ATOM 10545 C C . ASP B 1 274 ? 9.266 -76.625 -41.312 1 58.41 274 ASP B C 1
ATOM 10547 O O . ASP B 1 274 ? 9.531 -77.125 -40.219 1 58.41 274 ASP B O 1
ATOM 10551 N N . GLN B 1 275 ? 8.781 -75.312 -41.5 1 61.62 275 GLN B N 1
ATOM 10552 C CA . GLN B 1 275 ? 8.711 -74.438 -40.344 1 61.62 275 GLN B CA 1
ATOM 10553 C C . GLN B 1 275 ? 7.445 -73.625 -40.375 1 61.62 275 GLN B C 1
ATOM 10555 O O . GLN B 1 275 ? 7.047 -73.125 -41.438 1 61.62 275 GLN B O 1
ATOM 10560 N N . LEU B 1 276 ? 6.629 -73.75 -39.25 1 65.56 276 LEU B N 1
ATOM 10561 C CA . LEU B 1 276 ? 5.516 -72.812 -39.062 1 65.56 276 LEU B CA 1
ATOM 10562 C C . LEU B 1 276 ? 6.027 -71.438 -38.781 1 65.56 276 LEU B C 1
ATOM 10564 O O . LEU B 1 276 ? 6.809 -71.188 -37.875 1 65.56 276 LEU B O 1
ATOM 10568 N N . ALA B 1 277 ? 5.883 -70.5 -39.75 1 68.12 277 ALA B N 1
ATOM 10569 C CA . ALA B 1 277 ? 6.375 -69.125 -39.5 1 68.12 277 ALA B CA 1
ATOM 10570 C C . ALA B 1 277 ? 5.312 -68.125 -39.844 1 68.12 277 ALA B C 1
ATOM 10572 O O . ALA B 1 277 ? 4.559 -68.25 -40.812 1 68.12 277 ALA B O 1
ATOM 10573 N N . TRP B 1 278 ? 5.035 -67.312 -38.906 1 74.31 278 TRP B N 1
ATOM 10574 C CA . TRP B 1 278 ? 4.211 -66.125 -39.219 1 74.31 278 TRP B CA 1
ATOM 10575 C C . TRP B 1 278 ? 4.871 -64.875 -38.688 1 74.31 278 TRP B C 1
ATOM 10577 O O . TRP B 1 278 ? 5.668 -64.875 -37.75 1 74.31 278 TRP B O 1
ATOM 10587 N N . ASP B 1 279 ? 4.578 -63.719 -39.375 1 78.94 279 ASP B N 1
ATOM 10588 C CA . ASP B 1 279 ? 5.043 -62.406 -38.938 1 78.94 279 ASP B CA 1
ATOM 10589 C C . ASP B 1 279 ? 3.883 -61.531 -38.438 1 78.94 279 ASP B C 1
ATOM 10591 O O . ASP B 1 279 ? 2.764 -61.656 -38.938 1 78.94 279 ASP B O 1
ATOM 10595 N N . VAL B 1 280 ? 4.215 -60.875 -37.344 1 82.94 280 VAL B N 1
ATOM 10596 C CA . VAL B 1 280 ? 3.195 -60.031 -36.719 1 82.94 280 VAL B CA 1
ATOM 10597 C C . VAL B 1 280 ? 3.555 -58.562 -36.875 1 82.94 280 VAL B C 1
ATOM 10599 O O . VAL B 1 280 ? 4.723 -58.188 -36.75 1 82.94 280 VAL B O 1
ATOM 10602 N N . SER B 1 281 ? 2.57 -57.75 -37.312 1 84.69 281 SER B N 1
ATOM 10603 C CA . SER B 1 281 ? 2.715 -56.312 -37.344 1 84.69 281 SER B CA 1
ATOM 10604 C C . SER B 1 281 ? 1.559 -55.625 -36.656 1 84.69 281 SER B C 1
ATOM 10606 O O . SER B 1 281 ? 0.5 -56.219 -36.438 1 84.69 281 SER B O 1
ATOM 10608 N N . THR B 1 282 ? 1.896 -54.469 -36.125 1 84.06 282 THR B N 1
ATOM 10609 C CA . THR B 1 282 ? 0.867 -53.688 -35.469 1 84.06 282 THR B CA 1
ATOM 10610 C C . THR B 1 282 ? 0.742 -52.281 -36.094 1 84.06 282 THR B C 1
ATOM 10612 O O . THR B 1 282 ? 1.687 -51.812 -36.719 1 84.06 282 THR B O 1
ATOM 10615 N N . SER B 1 283 ? -0.479 -51.75 -36.094 1 81.81 283 SER B N 1
ATOM 10616 C CA . SER B 1 283 ? -0.74 -50.406 -36.562 1 81.81 283 SER B CA 1
ATOM 10617 C C . SER B 1 283 ? -1.793 -49.719 -35.688 1 81.81 283 SER B C 1
ATOM 10619 O O . SER B 1 283 ? -2.689 -50.375 -35.156 1 81.81 283 SER B O 1
ATOM 10621 N N . MET B 1 284 ? -1.623 -48.406 -35.531 1 81.69 284 MET B N 1
ATOM 10622 C CA . MET B 1 284 ? -2.619 -47.656 -34.781 1 81.69 284 MET B CA 1
ATOM 10623 C C . MET B 1 284 ? -3.762 -47.219 -35.688 1 81.69 284 MET B C 1
ATOM 10625 O O . MET B 1 284 ? -3.678 -47.375 -36.938 1 81.69 284 MET B O 1
ATOM 10629 N N . TYR B 1 285 ? -4.898 -46.688 -35.062 1 82 285 TYR B N 1
ATOM 10630 C CA . TYR B 1 285 ? -6.039 -46.156 -35.812 1 82 285 TYR B CA 1
ATOM 10631 C C . TYR B 1 285 ? -5.703 -44.812 -36.438 1 82 285 TYR B C 1
ATOM 10633 O O . TYR B 1 285 ? -4.902 -44.031 -35.906 1 82 285 TYR B O 1
ATOM 10641 N N . PRO B 1 286 ? -6.191 -44.688 -37.594 1 76.12 286 PRO B N 1
ATOM 10642 C CA . PRO B 1 286 ? -6.125 -43.312 -38.062 1 76.12 286 PRO B CA 1
ATOM 10643 C C . PRO B 1 286 ? -6.809 -42.312 -37.125 1 76.12 286 PRO B C 1
ATOM 10645 O O . PRO B 1 286 ? -7.848 -42.625 -36.531 1 76.12 286 PRO B O 1
ATOM 10648 N N . HIS B 1 287 ? -6.121 -41.344 -36.719 1 75.06 287 HIS B N 1
ATOM 10649 C CA . HIS B 1 287 ? -6.703 -40.375 -35.781 1 75.06 287 HIS B CA 1
ATOM 10650 C C . HIS B 1 287 ? -6.52 -38.938 -36.312 1 75.06 287 HIS B C 1
ATOM 10652 O O . HIS B 1 287 ? -5.539 -38.656 -37 1 75.06 287 HIS B O 1
ATOM 10658 N N . PRO B 1 288 ? -7.586 -38.188 -36.031 1 72.88 288 PRO B N 1
ATOM 10659 C CA . PRO B 1 288 ? -7.453 -36.781 -36.406 1 72.88 288 PRO B CA 1
ATOM 10660 C C . PRO B 1 288 ? -6.547 -36 -35.438 1 72.88 288 PRO B C 1
ATOM 10662 O O . PRO B 1 288 ? -5.93 -36.625 -34.562 1 72.88 288 PRO B O 1
ATOM 10665 N N . THR B 1 289 ? -6.355 -34.812 -35.781 1 68.75 289 THR B N 1
ATOM 10666 C CA . THR B 1 289 ? -5.582 -33.969 -34.875 1 68.75 289 THR B CA 1
ATOM 10667 C C . THR B 1 289 ? -6.27 -33.844 -33.5 1 68.75 289 THR B C 1
ATOM 10669 O O . THR B 1 289 ? -7.48 -33.625 -33.438 1 68.75 289 THR B O 1
ATOM 10672 N N . THR B 1 290 ? -5.617 -34.5 -32.5 1 63.19 290 THR B N 1
ATOM 10673 C CA . THR B 1 290 ? -6.184 -34.406 -31.172 1 63.19 290 THR B CA 1
ATOM 10674 C C . THR B 1 290 ? -5.633 -33.188 -30.438 1 63.19 290 THR B C 1
ATOM 10676 O O . THR B 1 290 ? -4.469 -32.812 -30.625 1 63.19 290 THR B O 1
ATOM 10679 N N . ASP B 1 291 ? -6.59 -32.406 -30.031 1 58.84 291 ASP B N 1
ATOM 10680 C CA . ASP B 1 291 ? -6.16 -31.219 -29.297 1 58.84 291 ASP B CA 1
ATOM 10681 C C . ASP B 1 291 ? -5.488 -31.609 -27.984 1 58.84 291 ASP B C 1
ATOM 10683 O O . ASP B 1 291 ? -5.812 -32.656 -27.391 1 58.84 291 ASP B O 1
ATOM 10687 N N . SER B 1 292 ? -4.352 -31.031 -27.734 1 58.88 292 SER B N 1
ATOM 10688 C CA . SER B 1 292 ? -3.605 -31.188 -26.5 1 58.88 292 SER B CA 1
ATOM 10689 C C . SER B 1 292 ? -4.512 -31 -25.281 1 58.88 292 SER B C 1
ATOM 10691 O O . SER B 1 292 ? -5.664 -30.578 -25.422 1 58.88 292 SER B O 1
ATOM 10693 N N . ILE B 1 293 ? -4.102 -31.438 -24.109 1 56.72 293 ILE B N 1
ATOM 10694 C CA . ILE B 1 293 ? -4.742 -31.281 -22.797 1 56.72 293 ILE B CA 1
ATOM 10695 C C . ILE B 1 293 ? -5.234 -29.844 -22.641 1 56.72 293 ILE B C 1
ATOM 10697 O O . ILE B 1 293 ? -4.465 -28.891 -22.812 1 56.72 293 ILE B O 1
ATOM 10701 N N . ASN B 1 294 ? -6.605 -29.734 -22.828 1 63.16 294 ASN B N 1
ATOM 10702 C CA . ASN B 1 294 ? -7.18 -28.422 -22.531 1 63.16 294 ASN B CA 1
ATOM 10703 C C . ASN B 1 294 ? -6.961 -28.031 -21.062 1 63.16 294 ASN B C 1
ATOM 10705 O O . ASN B 1 294 ? -7.781 -28.359 -20.203 1 63.16 294 ASN B O 1
ATOM 10709 N N . ILE B 1 295 ? -5.895 -27.484 -20.75 1 67.5 295 ILE B N 1
ATOM 10710 C CA . ILE B 1 295 ? -5.527 -27.078 -19.391 1 67.5 295 ILE B CA 1
ATOM 10711 C C . ILE B 1 295 ? -6.289 -25.812 -19.016 1 67.5 295 ILE B C 1
ATOM 10713 O O . ILE B 1 295 ? -6.387 -25.469 -17.828 1 67.5 295 ILE B O 1
ATOM 10717 N N . VAL B 1 296 ? -7.02 -25.219 -20.016 1 74.5 296 VAL B N 1
ATOM 10718 C CA . VAL B 1 296 ? -7.688 -23.953 -19.75 1 74.5 296 VAL B CA 1
ATOM 10719 C C . VAL B 1 296 ? -8.766 -24.125 -18.688 1 74.5 296 VAL B C 1
ATOM 10721 O O . VAL B 1 296 ? -8.914 -23.297 -17.797 1 74.5 296 VAL B O 1
ATOM 10724 N N . GLY B 1 297 ? -9.375 -25.25 -18.688 1 74.44 297 GLY B N 1
ATOM 10725 C CA . GLY B 1 297 ? -10.422 -25.484 -17.719 1 74.44 297 GLY B CA 1
ATOM 10726 C C . GLY B 1 297 ? -9.906 -25.594 -16.297 1 74.44 297 GLY B C 1
ATOM 10727 O O . GLY B 1 297 ? -10.57 -25.156 -15.352 1 74.44 297 GLY B O 1
ATOM 10728 N N . LYS B 1 298 ? -8.656 -25.969 -16.188 1 76.19 298 LYS B N 1
ATOM 10729 C CA . LYS B 1 298 ? -8.094 -26.156 -14.852 1 76.19 298 LYS B CA 1
ATOM 10730 C C . LYS B 1 298 ? -7.516 -24.844 -14.305 1 76.19 298 LYS B C 1
ATOM 10732 O O . LYS B 1 298 ? -7.484 -24.641 -13.094 1 76.19 298 LYS B O 1
ATOM 10737 N N . VAL B 1 299 ? -7.18 -23.984 -15.195 1 81.56 299 VAL B N 1
ATOM 10738 C CA . VAL B 1 299 ? -6.441 -22.812 -14.719 1 81.56 299 VAL B CA 1
ATOM 10739 C C . VAL B 1 299 ? -7.348 -21.594 -14.727 1 81.56 299 VAL B C 1
ATOM 10741 O O . VAL B 1 299 ? -7.035 -20.578 -14.102 1 81.56 299 VAL B O 1
ATOM 10744 N N . ILE B 1 300 ? -8.516 -21.672 -15.328 1 89.12 300 ILE B N 1
ATOM 10745 C CA . ILE B 1 300 ? -9.352 -20.5 -15.531 1 89.12 300 ILE B CA 1
ATOM 10746 C C . ILE B 1 300 ? -9.812 -19.953 -14.18 1 89.12 300 ILE B C 1
ATOM 10748 O O . ILE B 1 300 ? -9.938 -18.734 -14 1 89.12 300 ILE B O 1
ATOM 10752 N N . GLY B 1 301 ? -10.055 -20.797 -13.195 1 88.75 301 GLY B N 1
ATOM 10753 C CA . GLY B 1 301 ? -10.445 -20.328 -11.875 1 88.75 301 GLY B CA 1
ATOM 10754 C C . GLY B 1 301 ? -9.43 -19.406 -11.242 1 88.75 301 GLY B C 1
ATOM 10755 O O . GLY B 1 301 ? -9.789 -18.391 -10.641 1 88.75 301 GLY B O 1
ATOM 10756 N N . GLY B 1 302 ? -8.125 -19.734 -11.383 1 87.06 302 GLY B N 1
ATOM 10757 C CA . GLY B 1 302 ? -7.059 -18.906 -10.852 1 87.06 302 GLY B CA 1
ATOM 10758 C C . GLY B 1 302 ? -6.961 -17.562 -11.547 1 87.06 302 GLY B C 1
ATOM 10759 O O . GLY B 1 302 ? -6.703 -16.531 -10.898 1 87.06 302 GLY B O 1
ATOM 10760 N N . PHE B 1 303 ? -7.258 -17.484 -12.82 1 87.69 303 PHE B N 1
ATOM 10761 C CA . PHE B 1 303 ? -7.156 -16.25 -13.586 1 87.69 303 PHE B CA 1
ATOM 10762 C C . PHE B 1 303 ? -8.328 -15.328 -13.281 1 87.69 303 PHE B C 1
ATOM 10764 O O . PHE B 1 303 ? -8.172 -14.102 -13.234 1 87.69 303 PHE B O 1
ATOM 10771 N N . VAL B 1 304 ? -9.492 -15.961 -13.102 1 91.81 304 VAL B N 1
ATOM 10772 C CA . VAL B 1 304 ? -10.648 -15.156 -12.711 1 91.81 304 VAL B CA 1
ATOM 10773 C C . VAL B 1 304 ? -10.43 -14.57 -11.32 1 91.81 304 VAL B C 1
ATOM 10775 O O . VAL B 1 304 ? -10.742 -13.398 -11.078 1 91.81 304 VAL B O 1
ATOM 10778 N N . PHE B 1 305 ? -9.875 -15.367 -10.375 1 92.25 305 PHE B N 1
ATOM 10779 C CA . PHE B 1 305 ? -9.547 -14.898 -9.031 1 92.25 305 PHE B CA 1
ATOM 10780 C C . PHE B 1 305 ? -8.523 -13.766 -9.094 1 92.25 305 PHE B C 1
ATOM 10782 O O . PHE B 1 305 ? -8.648 -12.773 -8.383 1 92.25 305 PHE B O 1
ATOM 10789 N N . ALA B 1 306 ? -7.559 -13.914 -10.016 1 86.12 306 ALA B N 1
ATOM 10790 C CA . ALA B 1 306 ? -6.523 -12.891 -10.164 1 86.12 306 ALA B CA 1
ATOM 10791 C C . ALA B 1 306 ? -7.102 -11.602 -10.734 1 86.12 306 ALA B C 1
ATOM 10793 O O . ALA B 1 306 ? -6.672 -10.508 -10.367 1 86.12 306 ALA B O 1
ATOM 10794 N N . ALA B 1 307 ? -8 -11.75 -11.648 1 89.5 307 ALA B N 1
ATOM 10795 C CA . ALA B 1 307 ? -8.625 -10.57 -12.234 1 89.5 307 ALA B CA 1
ATOM 10796 C C . ALA B 1 307 ? -9.398 -9.781 -11.18 1 89.5 307 ALA B C 1
ATOM 10798 O O . ALA B 1 307 ? -9.523 -8.562 -11.281 1 89.5 307 ALA B O 1
ATOM 10799 N N . ASN B 1 308 ? -9.891 -10.484 -10.188 1 91.44 308 ASN B N 1
ATOM 10800 C CA . ASN B 1 308 ? -10.656 -9.844 -9.133 1 91.44 308 ASN B CA 1
ATOM 10801 C C . ASN B 1 308 ? -9.75 -9.258 -8.055 1 91.44 308 ASN B C 1
ATOM 10803 O O . ASN B 1 308 ? -10.203 -8.477 -7.211 1 91.44 308 ASN B O 1
ATOM 10807 N N . LEU B 1 309 ? -8.469 -9.547 -8.047 1 85.75 309 LEU B N 1
ATOM 10808 C CA . LEU B 1 309 ? -7.523 -9.102 -7.031 1 85.75 309 LEU B CA 1
ATOM 10809 C C . LEU B 1 309 ? -7.488 -7.582 -6.949 1 85.75 309 LEU B C 1
ATOM 10811 O O . LEU B 1 309 ? -7.531 -7.012 -5.855 1 85.75 309 LEU B O 1
ATOM 10815 N N . PHE B 1 310 ? -7.43 -6.898 -8.094 1 81.75 310 PHE B N 1
ATOM 10816 C CA . PHE B 1 310 ? -7.309 -5.445 -8.117 1 81.75 310 PHE B CA 1
ATOM 10817 C C . PHE B 1 310 ? -8.586 -4.789 -7.621 1 81.75 310 PHE B C 1
ATOM 10819 O O . PHE B 1 310 ? -8.539 -3.836 -6.836 1 81.75 310 PHE B O 1
ATOM 10826 N N . ALA B 1 311 ? -9.688 -5.414 -8.078 1 88.62 311 ALA B N 1
ATOM 10827 C CA . ALA B 1 311 ? -10.961 -4.879 -7.598 1 88.62 311 ALA B CA 1
ATOM 10828 C C . ALA B 1 311 ? -11.102 -5.062 -6.09 1 88.62 311 ALA B C 1
ATOM 10830 O O . ALA B 1 311 ? -11.523 -4.141 -5.387 1 88.62 311 ALA B O 1
ATOM 10831 N N . PHE B 1 312 ? -10.711 -6.188 -5.562 1 92.69 312 PHE B N 1
ATOM 10832 C CA . PHE B 1 312 ? -10.789 -6.508 -4.141 1 92.69 312 PHE B CA 1
ATOM 10833 C C . PHE B 1 312 ? -9.906 -5.574 -3.324 1 92.69 312 PHE B C 1
ATOM 10835 O O . PHE B 1 312 ? -10.352 -5 -2.33 1 92.69 312 PHE B O 1
ATOM 10842 N N . SER B 1 313 ? -8.688 -5.418 -3.734 1 89.56 313 SER B N 1
ATOM 10843 C CA . SER B 1 313 ? -7.727 -4.605 -2.992 1 89.56 313 SER B CA 1
ATOM 10844 C C . SER B 1 313 ? -8.102 -3.131 -3.029 1 89.56 313 SER B C 1
ATOM 10846 O O . SER B 1 313 ? -7.887 -2.404 -2.057 1 89.56 313 SER B O 1
ATOM 10848 N N . LEU B 1 314 ? -8.641 -2.66 -4.145 1 87.88 314 LEU B N 1
ATOM 10849 C CA . LEU B 1 314 ? -9.008 -1.256 -4.281 1 87.88 314 LEU B CA 1
ATOM 10850 C C . LEU B 1 314 ? -10.234 -0.93 -3.438 1 87.88 314 LEU B C 1
ATOM 10852 O O . LEU B 1 314 ? -10.305 0.14 -2.83 1 87.88 314 LEU B O 1
ATOM 10856 N N . VAL B 1 315 ? -11.211 -1.854 -3.436 1 92.56 315 VAL B N 1
ATOM 10857 C CA . VAL B 1 315 ? -12.383 -1.631 -2.605 1 92.56 315 VAL B CA 1
ATOM 10858 C C . VAL B 1 315 ? -11.984 -1.633 -1.132 1 92.56 315 VAL B C 1
ATOM 10860 O O . VAL B 1 315 ? -12.398 -0.753 -0.37 1 92.56 315 VAL B O 1
ATOM 10863 N N . LEU B 1 316 ? -11.188 -2.617 -0.761 1 94 316 LEU B N 1
ATOM 10864 C CA . LEU B 1 316 ? -10.711 -2.721 0.613 1 94 316 LEU B CA 1
ATOM 10865 C C . LEU B 1 316 ? -9.953 -1.462 1.021 1 94 316 LEU B C 1
ATOM 10867 O O . LEU B 1 316 ? -10.219 -0.886 2.078 1 94 316 LEU B O 1
ATOM 10871 N N . SER B 1 317 ? -9.078 -0.961 0.197 1 91.56 317 SER B N 1
ATOM 10872 C CA . SER B 1 317 ? -8.25 0.203 0.504 1 91.56 317 SER B CA 1
ATOM 10873 C C . SER B 1 317 ? -9.086 1.482 0.511 1 91.56 317 SER B C 1
ATOM 10875 O O . SER B 1 317 ? -8.812 2.396 1.293 1 91.56 317 SER B O 1
ATOM 10877 N N . SER B 1 318 ? -10.094 1.551 -0.338 1 92.12 318 SER B N 1
ATOM 10878 C CA . SER B 1 318 ? -10.914 2.754 -0.424 1 92.12 318 SER B CA 1
ATOM 10879 C C . SER B 1 318 ? -11.781 2.922 0.819 1 92.12 318 SER B C 1
ATOM 10881 O O . SER B 1 318 ? -11.93 4.031 1.335 1 92.12 318 SER B O 1
ATOM 10883 N N . VAL B 1 319 ? -12.344 1.857 1.271 1 93.62 319 VAL B N 1
ATOM 10884 C CA . VAL B 1 319 ? -13.195 1.921 2.455 1 93.62 319 VAL B CA 1
ATOM 10885 C C . VAL B 1 319 ? -12.352 2.254 3.682 1 93.62 319 VAL B C 1
ATOM 10887 O O . VAL B 1 319 ? -12.75 3.066 4.516 1 93.62 319 VAL B O 1
ATOM 10890 N N . VAL B 1 320 ? -11.188 1.677 3.771 1 93.38 320 VAL B N 1
ATOM 10891 C CA . VAL B 1 320 ? -10.305 1.932 4.906 1 93.38 320 VAL B CA 1
ATOM 10892 C C . VAL B 1 320 ? -9.75 3.352 4.82 1 93.38 320 VAL B C 1
ATOM 10894 O O . VAL B 1 320 ? -9.562 4.016 5.844 1 93.38 320 VAL B O 1
ATOM 10897 N N . ALA B 1 321 ? -9.492 3.832 3.621 1 91.5 321 ALA B N 1
ATOM 10898 C CA . ALA B 1 321 ? -8.969 5.184 3.428 1 91.5 321 ALA B CA 1
ATOM 10899 C C . ALA B 1 321 ? -9.961 6.23 3.928 1 91.5 321 ALA B C 1
ATOM 10901 O O . ALA B 1 321 ? -9.562 7.262 4.477 1 91.5 321 ALA B O 1
ATOM 10902 N N . GLU B 1 322 ? -11.242 6 3.693 1 91.69 322 GLU B N 1
ATOM 10903 C CA . GLU B 1 322 ? -12.258 6.93 4.18 1 91.69 322 GLU B CA 1
ATOM 10904 C C . GLU B 1 322 ? -12.273 6.98 5.703 1 91.69 322 GLU B C 1
ATOM 10906 O O . GLU B 1 322 ? -12.523 8.039 6.293 1 91.69 322 GLU B O 1
ATOM 10911 N N . ARG B 1 323 ? -12.016 5.934 6.258 1 90.31 323 ARG B N 1
ATOM 10912 C CA . ARG B 1 323 ? -11.953 5.887 7.719 1 90.31 323 ARG B CA 1
ATOM 10913 C C . ARG B 1 323 ? -10.672 6.531 8.234 1 90.31 323 ARG B C 1
ATOM 10915 O O . ARG B 1 323 ? -10.703 7.293 9.203 1 90.31 323 ARG B O 1
ATOM 10922 N N . GLU B 1 324 ? -9.578 6.242 7.594 1 88.38 324 GLU B N 1
ATOM 10923 C CA . GLU B 1 324 ? -8.273 6.758 7.992 1 88.38 324 GLU B CA 1
ATOM 10924 C C . GLU B 1 324 ? -8.227 8.281 7.902 1 88.38 324 GLU B C 1
ATOM 10926 O O . GLU B 1 324 ? -7.66 8.945 8.773 1 88.38 324 GLU B O 1
ATOM 10931 N N . ARG B 1 325 ? -8.906 8.867 6.93 1 89.38 325 ARG B N 1
ATOM 10932 C CA . ARG B 1 325 ? -8.883 10.305 6.699 1 89.38 325 ARG B CA 1
ATOM 10933 C C . ARG B 1 325 ? -9.977 11.008 7.492 1 89.38 325 ARG B C 1
ATOM 10935 O O . ARG B 1 325 ? -10.109 12.234 7.434 1 89.38 325 ARG B O 1
ATOM 10942 N N . GLY B 1 326 ? -10.812 10.297 8.227 1 90.31 326 GLY B N 1
ATOM 10943 C CA . GLY B 1 326 ? -11.859 10.859 9.062 1 90.31 326 GLY B CA 1
ATOM 10944 C C . GLY B 1 326 ? -13.078 11.305 8.273 1 90.31 326 GLY B C 1
ATOM 10945 O O . GLY B 1 326 ? -13.93 12.031 8.789 1 90.31 326 GLY B O 1
ATOM 10946 N N . LEU B 1 327 ? -13.211 10.906 7.066 1 92.75 327 LEU B N 1
ATOM 10947 C CA . LEU B 1 327 ? -14.32 11.312 6.211 1 92.75 327 LEU B CA 1
ATOM 10948 C C . LEU B 1 327 ? -15.633 10.711 6.703 1 92.75 327 LEU B C 1
ATOM 10950 O O . LEU B 1 327 ? -16.656 11.398 6.766 1 92.75 327 LEU B O 1
ATOM 10954 N N . ARG B 1 328 ? -15.523 9.469 7.027 1 91 328 ARG B N 1
ATOM 10955 C CA . ARG B 1 328 ? -16.719 8.797 7.531 1 91 328 ARG B CA 1
ATOM 10956 C C . ARG B 1 328 ? -17.172 9.398 8.852 1 91 328 ARG B C 1
ATOM 10958 O O . ARG B 1 328 ? -18.375 9.547 9.102 1 91 328 ARG B O 1
ATOM 10965 N N . ARG B 1 329 ? -16.25 9.734 9.664 1 87.62 329 ARG B N 1
ATOM 10966 C CA . ARG B 1 329 ? -16.578 10.344 10.945 1 87.62 329 ARG B CA 1
ATOM 10967 C C . ARG B 1 329 ? -17.234 11.703 10.75 1 87.62 329 ARG B C 1
ATOM 10969 O O . ARG B 1 329 ? -18.172 12.062 11.484 1 87.62 329 ARG B O 1
ATOM 10976 N N . ALA B 1 330 ? -16.719 12.445 9.828 1 91.12 330 ALA B N 1
ATOM 10977 C CA . ALA B 1 330 ? -17.297 13.75 9.547 1 91.12 330 ALA B CA 1
ATOM 10978 C C . ALA B 1 330 ? -18.75 13.617 9.078 1 91.12 330 ALA B C 1
ATOM 10980 O O . ALA B 1 330 ? -19.609 14.398 9.477 1 91.12 330 ALA B O 1
ATOM 10981 N N . LEU B 1 331 ? -19.031 12.617 8.281 1 91.5 331 LEU B N 1
ATOM 10982 C CA . LEU B 1 331 ? -20.391 12.391 7.812 1 91.5 331 LEU B CA 1
ATOM 10983 C C . LEU B 1 331 ? -21.281 11.922 8.953 1 91.5 331 LEU B C 1
ATOM 10985 O O . LEU B 1 331 ? -22.469 12.297 9.016 1 91.5 331 LEU B O 1
ATOM 10989 N N . LYS B 1 332 ? -20.734 11.141 9.805 1 87.94 332 LYS B N 1
ATOM 10990 C CA . LYS B 1 332 ? -21.5 10.664 10.945 1 87.94 332 LYS B CA 1
ATOM 10991 C C . LYS B 1 332 ? -21.859 11.805 11.883 1 87.94 332 LYS B C 1
ATOM 10993 O O . LYS B 1 332 ? -22.969 11.844 12.43 1 87.94 332 LYS B O 1
ATOM 10998 N N . THR B 1 333 ? -20.938 12.648 12.062 1 87.31 333 THR B N 1
ATOM 10999 C CA . THR B 1 333 ? -21.203 13.797 12.922 1 87.31 333 THR B CA 1
ATOM 11000 C C . THR B 1 333 ? -22.234 14.719 12.289 1 87.31 333 THR B C 1
ATOM 11002 O O . THR B 1 333 ? -22.938 15.453 12.992 1 87.31 333 THR B O 1
ATOM 11005 N N . ALA B 1 334 ? -22.359 14.648 10.992 1 88.81 334 ALA B N 1
ATOM 11006 C CA . ALA B 1 334 ? -23.359 15.445 10.289 1 88.81 334 ALA B CA 1
ATOM 11007 C C . ALA B 1 334 ? -24.719 14.75 10.305 1 88.81 334 ALA B C 1
ATOM 11009 O O . ALA B 1 334 ? -25.719 15.328 9.859 1 88.81 334 ALA B O 1
ATOM 11010 N N . GLY B 1 335 ? -24.797 13.469 10.742 1 86.31 335 GLY B N 1
ATOM 11011 C CA . GLY B 1 335 ? -26.078 12.789 10.883 1 86.31 335 GLY B CA 1
ATOM 11012 C C . GLY B 1 335 ? -26.266 11.648 9.898 1 86.31 335 GLY B C 1
ATOM 11013 O O . GLY B 1 335 ? -27.391 11.219 9.641 1 86.31 335 GLY B O 1
ATOM 11014 N N . MET B 1 336 ? -25.234 11.133 9.406 1 90.25 336 MET B N 1
ATOM 11015 C CA . MET B 1 336 ? -25.328 10.055 8.43 1 90.25 336 MET B CA 1
ATOM 11016 C C . MET B 1 336 ? -25.797 8.758 9.086 1 90.25 336 MET B C 1
ATOM 11018 O O . MET B 1 336 ? -25.359 8.43 10.195 1 90.25 336 MET B O 1
ATOM 11022 N N . LEU B 1 337 ? -26.688 8.078 8.328 1 88.38 337 LEU B N 1
ATOM 11023 C CA . LEU B 1 337 ? -27.141 6.75 8.742 1 88.38 337 LEU B CA 1
ATOM 11024 C C . LEU B 1 337 ? -26.094 5.691 8.383 1 88.38 337 LEU B C 1
ATOM 11026 O O . LEU B 1 337 ? -25.547 5.711 7.281 1 88.38 337 LEU B O 1
ATOM 11030 N N . GLU B 1 338 ? -25.891 4.777 9.273 1 88 338 GLU B N 1
ATOM 11031 C CA . GLU B 1 338 ? -24.938 3.705 9.023 1 88 338 GLU B CA 1
ATOM 11032 C C . GLU B 1 338 ? -25.438 2.77 7.926 1 88 338 GLU B C 1
ATOM 11034 O O . GLU B 1 338 ? -24.641 2.254 7.133 1 88 338 GLU B O 1
ATOM 11039 N N . SER B 1 339 ? -26.688 2.512 7.871 1 90.5 339 SER B N 1
ATOM 11040 C CA . SER B 1 339 ? -27.25 1.647 6.844 1 90.5 339 SER B CA 1
ATOM 11041 C C . SER B 1 339 ? -27.094 2.26 5.457 1 90.5 339 SER B C 1
ATOM 11043 O O . SER B 1 339 ? -26.812 1.552 4.488 1 90.5 339 SER B O 1
ATOM 11045 N N . ALA B 1 340 ? -27.25 3.59 5.426 1 93.19 340 ALA B N 1
ATOM 11046 C CA . ALA B 1 340 ? -27.094 4.25 4.133 1 93.19 340 ALA B CA 1
ATOM 11047 C C . ALA B 1 340 ? -25.641 4.156 3.643 1 93.19 340 ALA B C 1
ATOM 11049 O O . ALA B 1 340 ? -25.406 4.035 2.439 1 93.19 340 ALA B O 1
ATOM 11050 N N . PHE B 1 341 ? -24.781 4.219 4.621 1 93.81 341 PHE B N 1
ATOM 11051 C CA . PHE B 1 341 ? -23.375 4.137 4.262 1 93.81 341 PHE B CA 1
ATOM 11052 C C . PHE B 1 341 ? -23.047 2.773 3.666 1 93.81 341 PHE B C 1
ATOM 11054 O O . PHE B 1 341 ? -22.547 2.686 2.543 1 93.81 341 PHE B O 1
ATOM 11061 N N . TRP B 1 342 ? -23.344 1.664 4.324 1 94.81 342 TRP B N 1
ATOM 11062 C CA . TRP B 1 342 ? -22.984 0.316 3.906 1 94.81 342 TRP B CA 1
ATOM 11063 C C . TRP B 1 342 ? -23.75 -0.101 2.662 1 94.81 342 TRP B C 1
ATOM 11065 O O . TRP B 1 342 ? -23.188 -0.714 1.75 1 94.81 342 TRP B O 1
ATOM 11075 N N . LEU B 1 343 ? -24.984 0.262 2.631 1 95.62 343 LEU B N 1
ATOM 11076 C CA . LEU B 1 343 ? -25.797 -0.154 1.497 1 95.62 343 LEU B CA 1
ATOM 11077 C C . LEU B 1 343 ? -25.422 0.631 0.243 1 95.62 343 LEU B C 1
ATOM 11079 O O . LEU B 1 343 ? -25.562 0.126 -0.874 1 95.62 343 LEU B O 1
ATOM 11083 N N . SER B 1 344 ? -25.016 1.887 0.392 1 95.94 344 SER B N 1
ATOM 11084 C CA . SER B 1 344 ? -24.562 2.641 -0.771 1 95.94 344 SER B CA 1
ATOM 11085 C C . SER B 1 344 ? -23.297 2.035 -1.362 1 95.94 344 SER B C 1
ATOM 11087 O O . SER B 1 344 ? -23.156 1.941 -2.584 1 95.94 344 SER B O 1
ATOM 11089 N N . TRP B 1 345 ? -22.359 1.625 -0.443 1 95.38 345 TRP B N 1
ATOM 11090 C CA . TRP B 1 345 ? -21.156 0.946 -0.911 1 95.38 345 TRP B CA 1
ATOM 11091 C C . TRP B 1 345 ? -21.5 -0.374 -1.591 1 95.38 345 TRP B C 1
ATOM 11093 O O . TRP B 1 345 ? -20.938 -0.708 -2.637 1 95.38 345 TRP B O 1
ATOM 11103 N N . LEU B 1 346 ? -22.422 -1.115 -0.958 1 96.44 346 LEU B N 1
ATOM 11104 C CA . LEU B 1 346 ? -22.812 -2.406 -1.509 1 96.44 346 LEU B CA 1
ATOM 11105 C C . LEU B 1 346 ? -23.469 -2.236 -2.873 1 96.44 346 LEU B C 1
ATOM 11107 O O . LEU B 1 346 ? -23.219 -3.012 -3.795 1 96.44 346 LEU B O 1
ATOM 11111 N N . ALA B 1 347 ? -24.281 -1.208 -3.055 1 96.56 347 ALA B N 1
ATOM 11112 C CA . ALA B 1 347 ? -24.984 -0.973 -4.312 1 96.56 347 ALA B CA 1
ATOM 11113 C C . ALA B 1 347 ? -24 -0.663 -5.441 1 96.56 347 ALA B C 1
ATOM 11115 O O . ALA B 1 347 ? -24.141 -1.163 -6.559 1 96.56 347 ALA B O 1
ATOM 11116 N N . VAL B 1 348 ? -23.062 0.126 -5.195 1 95.5 348 VAL B N 1
ATOM 11117 C CA . VAL B 1 348 ? -22.062 0.474 -6.207 1 95.5 348 VAL B CA 1
ATOM 11118 C C . VAL B 1 348 ? -21.266 -0.767 -6.59 1 95.5 348 VAL B C 1
ATOM 11120 O O . VAL B 1 348 ? -20.969 -0.983 -7.766 1 95.5 348 VAL B O 1
ATOM 11123 N N . GLU B 1 349 ? -20.969 -1.571 -5.602 1 95.38 349 GLU B N 1
ATOM 11124 C CA . GLU B 1 349 ? -20.156 -2.752 -5.871 1 95.38 349 GLU B CA 1
ATOM 11125 C C . GLU B 1 349 ? -20.969 -3.84 -6.562 1 95.38 349 GLU B C 1
ATOM 11127 O O . GLU B 1 349 ? -20.422 -4.652 -7.312 1 95.38 349 GLU B O 1
ATOM 11132 N N . ILE B 1 350 ? -22.297 -3.896 -6.324 1 96.38 350 ILE B N 1
ATOM 11133 C CA . ILE B 1 350 ? -23.156 -4.82 -7.066 1 96.38 350 ILE B CA 1
ATOM 11134 C C . ILE B 1 350 ? -23.172 -4.438 -8.547 1 96.38 350 ILE B C 1
ATOM 11136 O O . ILE B 1 350 ? -23.047 -5.297 -9.414 1 96.38 350 ILE B O 1
ATOM 11140 N N . LEU B 1 351 ? -23.219 -3.156 -8.828 1 94.75 351 LEU B N 1
ATOM 11141 C CA . LEU B 1 351 ? -23.188 -2.68 -10.203 1 94.75 351 LEU B CA 1
ATOM 11142 C C . LEU B 1 351 ? -21.828 -2.971 -10.844 1 94.75 351 LEU B C 1
ATOM 11144 O O . LEU B 1 351 ? -21.766 -3.396 -12 1 94.75 351 LEU B O 1
ATOM 11148 N N . ALA B 1 352 ? -20.812 -2.742 -10.125 1 93.75 352 ALA B N 1
ATOM 11149 C CA . ALA B 1 352 ? -19.469 -3.031 -10.617 1 93.75 352 ALA B CA 1
ATOM 11150 C C . ALA B 1 352 ? -19.281 -4.527 -10.859 1 93.75 352 ALA B C 1
ATOM 11152 O O . ALA B 1 352 ? -18.594 -4.926 -11.812 1 93.75 352 ALA B O 1
ATOM 11153 N N . ALA B 1 353 ? -19.891 -5.348 -9.938 1 95.19 353 ALA B N 1
ATOM 11154 C CA . ALA B 1 353 ? -19.797 -6.797 -10.086 1 95.19 353 ALA B CA 1
ATOM 11155 C C . ALA B 1 353 ? -20.484 -7.266 -11.367 1 95.19 353 ALA B C 1
ATOM 11157 O O . ALA B 1 353 ? -20 -8.172 -12.047 1 95.19 353 ALA B O 1
ATOM 11158 N N . VAL B 1 354 ? -21.594 -6.648 -11.734 1 96.44 354 VAL B N 1
ATOM 11159 C CA . VAL B 1 354 ? -22.312 -6.992 -12.961 1 96.44 354 VAL B CA 1
ATOM 11160 C C . VAL B 1 354 ? -21.453 -6.645 -14.172 1 96.44 354 VAL B C 1
ATOM 11162 O O . VAL B 1 354 ? -21.281 -7.465 -15.078 1 96.44 354 VAL B O 1
ATOM 11165 N N . LEU B 1 355 ? -20.922 -5.5 -14.148 1 94.19 355 LEU B N 1
ATOM 11166 C CA . LEU B 1 355 ? -20.078 -5.062 -15.258 1 94.19 355 LEU B CA 1
ATOM 11167 C C . LEU B 1 355 ? -18.828 -5.941 -15.375 1 94.19 355 LEU B C 1
ATOM 11169 O O . LEU B 1 355 ? -18.469 -6.355 -16.469 1 94.19 355 LEU B O 1
ATOM 11173 N N . PHE B 1 356 ? -18.234 -6.234 -14.266 1 93.06 356 PHE B N 1
ATOM 11174 C CA . PHE B 1 356 ? -17.047 -7.07 -14.227 1 93.06 356 PHE B CA 1
ATOM 11175 C C . PHE B 1 356 ? -17.328 -8.453 -14.789 1 93.06 356 PHE B C 1
ATOM 11177 O O . PHE B 1 356 ? -16.547 -8.984 -15.586 1 93.06 356 PHE B O 1
ATOM 11184 N N . THR B 1 357 ? -18.422 -9.055 -14.391 1 95.75 357 THR B N 1
ATOM 11185 C CA . THR B 1 357 ? -18.797 -10.391 -14.836 1 95.75 357 THR B CA 1
ATOM 11186 C C . THR B 1 357 ? -19.094 -10.398 -16.344 1 95.75 357 THR B C 1
ATOM 11188 O O . THR B 1 357 ? -18.656 -11.297 -17.062 1 95.75 357 THR B O 1
ATOM 11191 N N . LEU B 1 358 ? -19.734 -9.383 -16.828 1 96.69 358 LEU B N 1
ATOM 11192 C CA . LEU B 1 358 ? -20.062 -9.297 -18.25 1 96.69 358 LEU B CA 1
ATOM 11193 C C . LEU B 1 358 ? -18.797 -9.094 -19.078 1 96.69 358 LEU B C 1
ATOM 11195 O O . LEU B 1 358 ? -18.672 -9.656 -20.172 1 96.69 358 LEU B O 1
ATOM 11199 N N . LEU B 1 359 ? -17.875 -8.352 -18.562 1 95.56 359 LEU B N 1
ATOM 11200 C CA . LEU B 1 359 ? -16.609 -8.141 -19.281 1 95.56 359 LEU B CA 1
ATOM 11201 C C . LEU B 1 359 ? -15.789 -9.422 -19.312 1 95.56 359 LEU B C 1
ATOM 11203 O O . LEU B 1 359 ? -15.156 -9.734 -20.328 1 95.56 359 LEU B O 1
ATOM 11207 N N . LEU B 1 360 ? -15.781 -10.133 -18.203 1 95.06 360 LEU B N 1
ATOM 11208 C CA . LEU B 1 360 ? -15.062 -11.406 -18.156 1 95.06 360 LEU B CA 1
ATOM 11209 C C . LEU B 1 360 ? -15.617 -12.375 -19.203 1 95.06 360 LEU B C 1
ATOM 11211 O O . LEU B 1 360 ? -14.852 -13.016 -19.922 1 95.06 360 LEU B O 1
ATOM 11215 N N . ILE B 1 361 ? -16.938 -12.453 -19.297 1 95.88 361 ILE B N 1
ATOM 11216 C CA . ILE B 1 361 ? -17.594 -13.359 -20.234 1 95.88 361 ILE B CA 1
ATOM 11217 C C . ILE B 1 361 ? -17.359 -12.883 -21.672 1 95.88 361 ILE B C 1
ATOM 11219 O O . ILE B 1 361 ? -17.047 -13.68 -22.547 1 95.88 361 ILE B O 1
ATOM 11223 N N . ALA B 1 362 ? -17.422 -11.578 -21.891 1 95.69 362 ALA B N 1
ATOM 11224 C CA . ALA B 1 362 ? -17.234 -11.016 -23.219 1 95.69 362 ALA B CA 1
ATOM 11225 C C . ALA B 1 362 ? -15.805 -11.242 -23.719 1 95.69 362 ALA B C 1
ATOM 11227 O O . ALA B 1 362 ? -15.602 -11.656 -24.859 1 95.69 362 ALA B O 1
ATOM 11228 N N . PHE B 1 363 ? -14.883 -11.023 -22.859 1 94.69 363 PHE B N 1
ATOM 11229 C CA . PHE B 1 363 ? -13.492 -11.211 -23.266 1 94.69 363 PHE B CA 1
ATOM 11230 C C . PHE B 1 363 ? -13.172 -12.695 -23.406 1 94.69 363 PHE B C 1
ATOM 11232 O O . PHE B 1 363 ? -12.383 -13.078 -24.281 1 94.69 363 PHE B O 1
ATOM 11239 N N . GLY B 1 364 ? -13.734 -13.523 -22.516 1 92.75 364 GLY B N 1
ATOM 11240 C CA . GLY B 1 364 ? -13.578 -14.953 -22.688 1 92.75 364 GLY B CA 1
ATOM 11241 C C . GLY B 1 364 ? -14.125 -15.453 -24.016 1 92.75 364 GLY B C 1
ATOM 11242 O O . GLY B 1 364 ? -13.5 -16.266 -24.688 1 92.75 364 GLY B O 1
ATOM 11243 N N . ALA B 1 365 ? -15.234 -14.891 -24.422 1 93.31 365 ALA B N 1
ATOM 11244 C CA . ALA B 1 365 ? -15.852 -15.258 -25.703 1 93.31 365 ALA B CA 1
ATOM 11245 C C . ALA B 1 365 ? -15.062 -14.688 -26.875 1 93.31 365 ALA B C 1
ATOM 11247 O O . ALA B 1 365 ? -14.961 -15.32 -27.938 1 93.31 365 ALA B O 1
ATOM 11248 N N . MET B 1 366 ? -14.484 -13.508 -26.672 1 93.5 366 MET B N 1
ATOM 11249 C CA . MET B 1 366 ? -13.688 -12.867 -27.703 1 93.5 366 MET B CA 1
ATOM 11250 C C . MET B 1 366 ? -12.492 -13.734 -28.078 1 93.5 366 MET B C 1
ATOM 11252 O O . MET B 1 366 ? -12.156 -13.875 -29.266 1 93.5 366 MET B O 1
ATOM 11256 N N . PHE B 1 367 ? -11.938 -14.375 -27.078 1 91.25 367 PHE B N 1
ATOM 11257 C CA . PHE B 1 367 ? -10.781 -15.227 -27.344 1 91.25 367 PHE B CA 1
ATOM 11258 C C . PHE B 1 367 ? -11.219 -16.641 -27.688 1 91.25 367 PHE B C 1
ATOM 11260 O O . PHE B 1 367 ? -10.383 -17.531 -27.828 1 91.25 367 PHE B O 1
ATOM 11267 N N . GLN B 1 368 ? -12.508 -16.875 -27.719 1 89.12 368 GLN B N 1
ATOM 11268 C CA . GLN B 1 368 ? -13.133 -18.094 -28.219 1 89.12 368 GLN B CA 1
ATOM 11269 C C . GLN B 1 368 ? -12.766 -19.297 -27.359 1 89.12 368 GLN B C 1
ATOM 11271 O O . GLN B 1 368 ? -12.422 -20.359 -27.891 1 89.12 368 GLN B O 1
ATOM 11276 N N . PHE B 1 369 ? -12.781 -19.172 -26.078 1 89.12 369 PHE B N 1
ATOM 11277 C CA . PHE B 1 369 ? -12.594 -20.297 -25.172 1 89.12 369 PHE B CA 1
ATOM 11278 C C . PHE B 1 369 ? -13.844 -21.172 -25.109 1 89.12 369 PHE B C 1
ATOM 11280 O O . PHE B 1 369 ? -14.953 -20.656 -24.922 1 89.12 369 PHE B O 1
ATOM 11287 N N . SER B 1 370 ? -13.734 -22.453 -25.312 1 88.44 370 SER B N 1
ATOM 11288 C CA . SER B 1 370 ? -14.875 -23.359 -25.25 1 88.44 370 SER B CA 1
ATOM 11289 C C . SER B 1 370 ? -15.586 -23.281 -23.906 1 88.44 370 SER B C 1
ATOM 11291 O O . SER B 1 370 ? -16.797 -23.516 -23.828 1 88.44 370 SER B O 1
ATOM 11293 N N . PHE B 1 371 ? -14.844 -22.922 -22.859 1 91.75 371 PHE B N 1
ATOM 11294 C CA . PHE B 1 371 ? -15.383 -22.766 -21.516 1 91.75 371 PHE B CA 1
ATOM 11295 C C . PHE B 1 371 ? -16.547 -21.781 -21.516 1 91.75 371 PHE B C 1
ATOM 11297 O O . PHE B 1 371 ? -17.578 -22.031 -20.906 1 91.75 371 PHE B O 1
ATOM 11304 N N . PHE B 1 372 ? -16.453 -20.656 -22.281 1 93.31 372 PHE B N 1
ATOM 11305 C CA . PHE B 1 372 ? -17.438 -19.594 -22.266 1 93.31 372 PHE B CA 1
ATOM 11306 C C . PHE B 1 372 ? -18.484 -19.797 -23.359 1 93.31 372 PHE B C 1
ATOM 11308 O O . PHE B 1 372 ? -19.609 -19.344 -23.234 1 93.31 372 PHE B O 1
ATOM 11315 N N . LEU B 1 373 ? -18.141 -20.547 -24.359 1 92 373 LEU B N 1
ATOM 11316 C CA . LEU B 1 373 ? -19.031 -20.688 -25.516 1 92 373 LEU B CA 1
ATOM 11317 C C . LEU B 1 373 ? -19.969 -21.875 -25.344 1 92 373 LEU B C 1
ATOM 11319 O O . LEU B 1 373 ? -21.125 -21.812 -25.766 1 92 373 LEU B O 1
ATOM 11323 N N . LYS B 1 374 ? -19.5 -22.938 -24.734 1 90.62 374 LYS B N 1
ATOM 11324 C CA . LYS B 1 374 ? -20.281 -24.156 -24.688 1 90.62 374 LYS B CA 1
ATOM 11325 C C . LYS B 1 374 ? -21.109 -24.234 -23.422 1 90.62 374 LYS B C 1
ATOM 11327 O O . LYS B 1 374 ? -22.219 -24.781 -23.422 1 90.62 374 LYS B O 1
ATOM 11332 N N . ASN B 1 375 ? -20.578 -23.781 -22.328 1 94.06 375 ASN B N 1
ATOM 11333 C CA . ASN B 1 375 ? -21.359 -23.766 -21.094 1 94.06 375 ASN B CA 1
ATOM 11334 C C . ASN B 1 375 ? -22.469 -22.703 -21.141 1 94.06 375 ASN B C 1
ATOM 11336 O O . ASN B 1 375 ? -22.328 -21.703 -21.844 1 94.06 375 ASN B O 1
ATOM 11340 N N . SER B 1 376 ? -23.531 -22.938 -20.391 1 95.56 376 SER B N 1
ATOM 11341 C CA . SER B 1 376 ? -24.641 -21.984 -20.344 1 95.56 376 SER B CA 1
ATOM 11342 C C . SER B 1 376 ? -24.172 -20.625 -19.844 1 95.56 376 SER B C 1
ATOM 11344 O O . SER B 1 376 ? -23.422 -20.547 -18.859 1 95.56 376 SER B O 1
ATOM 11346 N N . PHE B 1 377 ? -24.656 -19.562 -20.5 1 95.94 377 PHE B N 1
ATOM 11347 C CA . PHE B 1 377 ? -24.312 -18.188 -20.141 1 95.94 377 PHE B CA 1
ATOM 11348 C C . PHE B 1 377 ? -24.688 -17.906 -18.703 1 95.94 377 PHE B C 1
ATOM 11350 O O . PHE B 1 377 ? -23.922 -17.281 -17.953 1 95.94 377 PHE B O 1
ATOM 11357 N N . TRP B 1 378 ? -25.781 -18.359 -18.281 1 96 378 TRP B N 1
ATOM 11358 C CA . TRP B 1 378 ? -26.328 -18.031 -16.969 1 96 378 TRP B CA 1
ATOM 11359 C C . TRP B 1 378 ? -25.547 -18.734 -15.867 1 96 378 TRP B C 1
ATOM 11361 O O . TRP B 1 378 ? -25.422 -18.203 -14.766 1 96 378 TRP B O 1
ATOM 11371 N N . ILE B 1 379 ? -25.016 -19.891 -16.125 1 96.88 379 ILE B N 1
ATOM 11372 C CA . ILE B 1 379 ? -24.219 -20.594 -15.133 1 96.88 379 ILE B CA 1
ATOM 11373 C C . ILE B 1 379 ? -22.922 -19.812 -14.875 1 96.88 379 ILE B C 1
ATOM 11375 O O . ILE B 1 379 ? -22.562 -19.562 -13.727 1 96.88 379 ILE B O 1
ATOM 11379 N N . ILE B 1 380 ? -22.328 -19.406 -16 1 96.94 380 ILE B N 1
ATOM 11380 C CA . ILE B 1 380 ? -21.062 -18.672 -15.883 1 96.94 380 ILE B CA 1
ATOM 11381 C C . ILE B 1 380 ? -21.328 -17.312 -15.242 1 96.94 380 ILE B C 1
ATOM 11383 O O . ILE B 1 380 ? -20.578 -16.875 -14.367 1 96.94 380 ILE B O 1
ATOM 11387 N N . PHE B 1 381 ? -22.422 -16.672 -15.617 1 97.62 381 PHE B N 1
ATOM 11388 C CA . PHE B 1 381 ? -22.766 -15.352 -15.086 1 97.62 381 PHE B CA 1
ATOM 11389 C C . PHE B 1 381 ? -23 -15.422 -13.578 1 97.62 381 PHE B C 1
ATOM 11391 O O . PHE B 1 381 ? -22.422 -14.641 -12.82 1 97.62 381 PHE B O 1
ATOM 11398 N N . PHE B 1 382 ? -23.781 -16.344 -13.133 1 97.25 382 PHE B N 1
ATOM 11399 C CA . PHE B 1 382 ? -24.125 -16.422 -11.719 1 97.25 382 PHE B CA 1
ATOM 11400 C C . PHE B 1 382 ? -22.922 -16.875 -10.898 1 97.25 382 PHE B C 1
ATOM 11402 O O . PHE B 1 382 ? -22.75 -16.453 -9.758 1 97.25 382 PHE B O 1
ATOM 11409 N N . LEU B 1 383 ? -22.109 -17.719 -11.477 1 97.5 383 LEU B N 1
ATOM 11410 C CA . LEU B 1 383 ? -20.922 -18.172 -10.766 1 97.5 383 LEU B CA 1
ATOM 11411 C C . LEU B 1 383 ? -19.984 -16.984 -10.484 1 97.5 383 LEU B C 1
ATOM 11413 O O . LEU B 1 383 ? -19.609 -16.75 -9.336 1 97.5 383 LEU B O 1
ATOM 11417 N N . PHE B 1 384 ? -19.672 -16.234 -11.555 1 97.5 384 PHE B N 1
ATOM 11418 C CA . PHE B 1 384 ? -18.719 -15.141 -11.414 1 97.5 384 PHE B CA 1
ATOM 11419 C C . PHE B 1 384 ? -19.344 -13.977 -10.648 1 97.5 384 PHE B C 1
ATOM 11421 O O . PHE B 1 384 ? -18.672 -13.297 -9.875 1 97.5 384 PHE B O 1
ATOM 11428 N N . PHE B 1 385 ? -20.609 -13.758 -10.797 1 97.69 385 PHE B N 1
ATOM 11429 C CA . PHE B 1 385 ? -21.312 -12.672 -10.125 1 97.69 385 PHE B CA 1
ATOM 11430 C C . PHE B 1 385 ? -21.375 -12.922 -8.617 1 97.69 385 PHE B C 1
ATOM 11432 O O . PHE B 1 385 ? -21.031 -12.039 -7.828 1 97.69 385 PHE B O 1
ATOM 11439 N N . LEU B 1 386 ? -21.781 -14.141 -8.242 1 97.94 386 LEU B N 1
ATOM 11440 C CA . LEU B 1 386 ? -21.875 -14.477 -6.824 1 97.94 386 LEU B CA 1
ATOM 11441 C C . LEU B 1 386 ? -20.5 -14.523 -6.18 1 97.94 386 LEU B C 1
ATOM 11443 O O . LEU B 1 386 ? -20.328 -14.141 -5.016 1 97.94 386 LEU B O 1
ATOM 11447 N N . PHE B 1 387 ? -19.562 -14.93 -6.965 1 97.5 387 PHE B N 1
ATOM 11448 C CA . PHE B 1 387 ? -18.188 -14.93 -6.461 1 97.5 387 PHE B CA 1
ATOM 11449 C C . PHE B 1 387 ? -17.734 -13.508 -6.164 1 97.5 387 PHE B C 1
ATOM 11451 O O . PHE B 1 387 ? -17.141 -13.25 -5.109 1 97.5 387 PHE B O 1
ATOM 11458 N N . GLN B 1 388 ? -18.031 -12.633 -7.059 1 96.75 388 GLN B N 1
ATOM 11459 C CA . GLN B 1 388 ? -17.641 -11.242 -6.863 1 96.75 388 GLN B CA 1
ATOM 11460 C C . GLN B 1 388 ? -18.344 -10.633 -5.656 1 96.75 388 GLN B C 1
ATOM 11462 O O . GLN B 1 388 ? -17.734 -9.875 -4.891 1 96.75 388 GLN B O 1
ATOM 11467 N N . LEU B 1 389 ? -19.547 -10.953 -5.5 1 97.38 389 LEU B N 1
ATOM 11468 C CA . LEU B 1 389 ? -20.297 -10.422 -4.363 1 97.38 389 LEU B CA 1
ATOM 11469 C C . LEU B 1 389 ? -19.734 -10.969 -3.049 1 97.38 389 LEU B C 1
ATOM 11471 O O . LEU B 1 389 ? -19.641 -10.234 -2.062 1 97.38 389 LEU B O 1
ATOM 11475 N N . ALA B 1 390 ? -19.422 -12.227 -3.059 1 97.94 390 ALA B N 1
ATOM 11476 C CA . ALA B 1 390 ? -18.828 -12.82 -1.859 1 97.94 390 ALA B CA 1
ATOM 11477 C C . ALA B 1 390 ? -17.484 -12.172 -1.529 1 97.94 390 ALA B C 1
ATOM 11479 O O . ALA B 1 390 ? -17.188 -11.922 -0.361 1 97.94 390 ALA B O 1
ATOM 11480 N N . MET B 1 391 ? -16.719 -11.906 -2.531 1 96.94 391 MET B N 1
ATOM 11481 C CA . MET B 1 391 ? -15.414 -11.281 -2.324 1 96.94 391 MET B CA 1
ATOM 11482 C C . MET B 1 391 ? -15.57 -9.859 -1.81 1 96.94 391 MET B C 1
ATOM 11484 O O . MET B 1 391 ? -14.781 -9.398 -0.989 1 96.94 391 MET B O 1
ATOM 11488 N N . VAL B 1 392 ? -16.578 -9.148 -2.305 1 96.69 392 VAL B N 1
ATOM 11489 C CA . VAL B 1 392 ? -16.844 -7.781 -1.863 1 96.69 392 VAL B CA 1
ATOM 11490 C C . VAL B 1 392 ? -17.219 -7.781 -0.386 1 96.69 392 VAL B C 1
ATOM 11492 O O . VAL B 1 392 ? -16.719 -6.965 0.393 1 96.69 392 VAL B O 1
ATOM 11495 N N . SER B 1 393 ? -18.094 -8.68 -0.031 1 97.69 393 SER B N 1
ATOM 11496 C CA . SER B 1 393 ? -18.484 -8.781 1.369 1 97.69 393 SER B CA 1
ATOM 11497 C C . SER B 1 393 ? -17.312 -9.18 2.252 1 97.69 393 SER B C 1
ATOM 11499 O O . SER B 1 393 ? -17.203 -8.727 3.393 1 97.69 393 SER B O 1
ATOM 11501 N N . PHE B 1 394 ? -16.484 -10.016 1.712 1 97.06 394 PHE B N 1
ATOM 11502 C CA . PHE B 1 394 ? -15.281 -10.398 2.439 1 97.06 394 PHE B CA 1
ATOM 11503 C C . PHE B 1 394 ? -14.352 -9.203 2.619 1 97.06 394 PHE B C 1
ATOM 11505 O O . PHE B 1 394 ? -13.719 -9.062 3.664 1 97.06 394 PHE B O 1
ATOM 11512 N N . ALA B 1 395 ? -14.281 -8.367 1.611 1 96.94 395 ALA B N 1
ATOM 11513 C CA . ALA B 1 395 ? -13.484 -7.141 1.701 1 96.94 395 ALA B CA 1
ATOM 11514 C C . ALA B 1 395 ? -14.047 -6.203 2.768 1 96.94 395 ALA B C 1
ATOM 11516 O O . ALA B 1 395 ? -13.289 -5.598 3.529 1 96.94 395 ALA B O 1
ATOM 11517 N N . PHE B 1 396 ? -15.367 -6.086 2.818 1 97.06 396 PHE B N 1
ATOM 11518 C CA . PHE B 1 396 ? -15.992 -5.254 3.836 1 97.06 396 PHE B CA 1
ATOM 11519 C C . PHE B 1 396 ? -15.688 -5.781 5.234 1 97.06 396 PHE B C 1
ATOM 11521 O O . PHE B 1 396 ? -15.422 -5.004 6.152 1 97.06 396 PHE B O 1
ATOM 11528 N N . LEU B 1 397 ? -15.711 -7.07 5.352 1 96.44 397 LEU B N 1
ATOM 11529 C CA . LEU B 1 397 ? -15.414 -7.699 6.637 1 96.44 397 LEU B CA 1
ATOM 11530 C C . LEU B 1 397 ? -13.984 -7.391 7.074 1 96.44 397 LEU B C 1
ATOM 11532 O O . LEU B 1 397 ? -13.758 -6.973 8.211 1 96.44 397 LEU B O 1
ATOM 11536 N N . LEU B 1 398 ? -13.039 -7.527 6.164 1 95.56 398 LEU B N 1
ATOM 11537 C CA . LEU B 1 398 ? -11.641 -7.293 6.484 1 95.56 398 LEU B CA 1
ATOM 11538 C C . LEU B 1 398 ? -11.383 -5.809 6.746 1 95.56 398 LEU B C 1
ATOM 11540 O O . LEU B 1 398 ? -10.492 -5.457 7.523 1 95.56 398 LEU B O 1
ATOM 11544 N N . SER B 1 399 ? -12.133 -4.898 6.121 1 94.62 399 SER B N 1
ATOM 11545 C CA . SER B 1 399 ? -11.961 -3.459 6.277 1 94.62 399 SER B CA 1
ATOM 11546 C C . SER B 1 399 ? -12.242 -3.021 7.711 1 94.62 399 SER B C 1
ATOM 11548 O O . SER B 1 399 ? -11.695 -2.021 8.18 1 94.62 399 SER B O 1
ATOM 11550 N N . THR B 1 400 ? -13.047 -3.773 8.422 1 92.94 400 THR B N 1
ATOM 11551 C CA . THR B 1 400 ? -13.391 -3.404 9.797 1 92.94 400 THR B CA 1
ATOM 11552 C C . THR B 1 400 ? -12.234 -3.697 10.742 1 92.94 400 THR B C 1
ATOM 11554 O O . THR B 1 400 ? -12.164 -3.125 11.836 1 92.94 400 THR B O 1
ATOM 11557 N N . LEU B 1 401 ? -11.266 -4.508 10.281 1 91.56 401 LEU B N 1
ATOM 11558 C CA . LEU B 1 401 ? -10.164 -4.918 11.148 1 91.56 401 LEU B CA 1
ATOM 11559 C C . LEU B 1 401 ? -8.922 -4.086 10.875 1 91.56 401 LEU B C 1
ATOM 11561 O O . LEU B 1 401 ? -7.93 -4.188 11.602 1 91.56 401 LEU B O 1
ATOM 11565 N N . LEU B 1 402 ? -9.031 -3.215 9.883 1 90 402 LEU B N 1
ATOM 11566 C CA . LEU B 1 402 ? -7.836 -2.492 9.461 1 90 402 LEU B CA 1
ATOM 11567 C C . LEU B 1 402 ? -7.973 -1.001 9.75 1 90 402 LEU B C 1
ATOM 11569 O O . LEU B 1 402 ? -9.07 -0.444 9.656 1 90 402 LEU B O 1
ATOM 11573 N N . ALA B 1 403 ? -6.793 -0.335 10.039 1 86.75 403 ALA B N 1
ATOM 11574 C CA . ALA B 1 403 ? -6.809 1.086 10.375 1 86.75 403 ALA B CA 1
ATOM 11575 C C . ALA B 1 403 ? -6.145 1.916 9.281 1 86.75 403 ALA B C 1
ATOM 11577 O O . ALA B 1 403 ? -6.43 3.107 9.133 1 86.75 403 ALA B O 1
ATOM 11578 N N . LYS B 1 404 ? -5.203 1.276 8.547 1 87 404 LYS B N 1
ATOM 11579 C CA . LYS B 1 404 ? -4.449 2.021 7.543 1 87 404 LYS B CA 1
ATOM 11580 C C . LYS B 1 404 ? -4.723 1.485 6.141 1 87 404 LYS B C 1
ATOM 11582 O O . LYS B 1 404 ? -4.855 0.275 5.949 1 87 404 LYS B O 1
ATOM 11587 N N . ALA B 1 405 ? -4.828 2.396 5.117 1 87.69 405 ALA B N 1
ATOM 11588 C CA . ALA B 1 405 ? -5.102 2.027 3.729 1 87.69 405 ALA B CA 1
ATOM 11589 C C . ALA B 1 405 ? -3.932 1.256 3.127 1 87.69 405 ALA B C 1
ATOM 11591 O O . ALA B 1 405 ? -4.133 0.331 2.336 1 87.69 405 ALA B O 1
ATOM 11592 N N . SER B 1 406 ? -2.664 1.587 3.475 1 81.31 406 SER B N 1
ATOM 11593 C CA . SER B 1 406 ? -1.488 0.897 2.955 1 81.31 406 SER B CA 1
ATOM 11594 C C . SER B 1 406 ? -1.467 -0.564 3.391 1 81.31 406 SER B C 1
ATOM 11596 O O . SER B 1 406 ? -1.136 -1.449 2.6 1 81.31 406 SER B O 1
ATOM 11598 N N . THR B 1 407 ? -1.865 -0.82 4.633 1 83 407 THR B N 1
ATOM 11599 C CA . THR B 1 407 ? -1.939 -2.186 5.137 1 83 407 THR B CA 1
ATOM 11600 C C . THR B 1 407 ? -3.057 -2.961 4.441 1 83 407 THR B C 1
ATOM 11602 O O . THR B 1 407 ? -2.957 -4.176 4.262 1 83 407 THR B O 1
ATOM 11605 N N . ALA B 1 408 ? -4.094 -2.188 4.074 1 90.12 408 ALA B N 1
ATOM 11606 C CA . ALA B 1 408 ? -5.199 -2.83 3.371 1 90.12 408 ALA B CA 1
ATOM 11607 C C . ALA B 1 408 ? -4.75 -3.375 2.02 1 90.12 408 ALA B C 1
ATOM 11609 O O . ALA B 1 408 ? -5.168 -4.461 1.612 1 90.12 408 ALA B O 1
ATOM 11610 N N . ILE B 1 409 ? -3.869 -2.725 1.327 1 84 409 ILE B N 1
ATOM 11611 C CA . ILE B 1 409 ? -3.367 -3.188 0.038 1 84 409 ILE B CA 1
ATOM 11612 C C . ILE B 1 409 ? -2.514 -4.438 0.235 1 84 409 ILE B C 1
ATOM 11614 O O . ILE B 1 409 ? -2.666 -5.422 -0.493 1 84 409 ILE B O 1
ATOM 11618 N N . ILE B 1 410 ? -1.669 -4.461 1.24 1 79.88 410 ILE B N 1
ATOM 11619 C CA . ILE B 1 410 ? -0.812 -5.605 1.525 1 79.88 410 ILE B CA 1
ATOM 11620 C C . ILE B 1 410 ? -1.67 -6.82 1.873 1 79.88 410 ILE B C 1
ATOM 11622 O O . ILE B 1 410 ? -1.419 -7.926 1.387 1 79.88 410 ILE B O 1
ATOM 11626 N N . LEU B 1 411 ? -2.688 -6.59 2.68 1 85.88 411 LEU B N 1
ATOM 11627 C CA . LEU B 1 411 ? -3.566 -7.688 3.072 1 85.88 411 LEU B CA 1
ATOM 11628 C C . LEU B 1 411 ? -4.312 -8.242 1.865 1 85.88 411 LEU B C 1
ATOM 11630 O O . LEU B 1 411 ? -4.555 -9.453 1.785 1 85.88 411 LEU B O 1
ATOM 11634 N N . GLY B 1 412 ? -4.758 -7.32 0.998 1 86.38 412 GLY B N 1
ATOM 11635 C CA . GLY B 1 412 ? -5.402 -7.785 -0.22 1 86.38 412 GLY B CA 1
ATOM 11636 C C . GLY B 1 412 ? -4.539 -8.734 -1.027 1 86.38 412 GLY B C 1
ATOM 11637 O O . GLY B 1 412 ? -5.012 -9.773 -1.492 1 86.38 412 GLY B O 1
ATOM 11638 N N . PHE B 1 413 ? -3.277 -8.531 -1.052 1 77.81 413 PHE B N 1
ATOM 11639 C CA . PHE B 1 413 ? -2.373 -9.367 -1.828 1 77.81 413 PHE B CA 1
ATOM 11640 C C . PHE B 1 413 ? -2.035 -10.648 -1.067 1 77.81 413 PHE B C 1
ATOM 11642 O O . PHE B 1 413 ? -1.826 -11.695 -1.674 1 77.81 413 PHE B O 1
ATOM 11649 N N . VAL B 1 414 ? -2.035 -10.562 0.253 1 79.5 414 VAL B N 1
ATOM 11650 C CA . VAL B 1 414 ? -1.837 -11.766 1.058 1 79.5 414 VAL B CA 1
ATOM 11651 C C . VAL B 1 414 ? -3.02 -12.711 0.871 1 79.5 414 VAL B C 1
ATOM 11653 O O . VAL B 1 414 ? -2.84 -13.93 0.776 1 79.5 414 VAL B O 1
ATOM 11656 N N . VAL B 1 415 ? -4.191 -12.125 0.822 1 87.75 415 VAL B N 1
ATOM 11657 C CA . VAL B 1 415 ? -5.387 -12.93 0.578 1 87.75 415 VAL B CA 1
ATOM 11658 C C . VAL B 1 415 ? -5.277 -13.617 -0.781 1 87.75 415 VAL B C 1
ATOM 11660 O O . VAL B 1 415 ? -5.664 -14.781 -0.928 1 87.75 415 VAL B O 1
ATOM 11663 N N . PHE B 1 416 ? -4.777 -12.969 -1.744 1 84.75 416 PHE B N 1
ATOM 11664 C CA . PHE B 1 416 ? -4.613 -13.547 -3.072 1 84.75 416 PHE B CA 1
ATOM 11665 C C . PHE B 1 416 ? -3.631 -14.711 -3.035 1 84.75 416 PHE B C 1
ATOM 11667 O O . PHE B 1 416 ? -3.865 -15.75 -3.66 1 84.75 416 PHE B O 1
ATOM 11674 N N . LEU B 1 417 ? -2.525 -14.508 -2.311 1 76.38 417 LEU B N 1
ATOM 11675 C CA . LEU B 1 417 ? -1.521 -15.562 -2.23 1 76.38 417 LEU B CA 1
ATOM 11676 C C . LEU B 1 417 ? -2.088 -16.812 -1.551 1 76.38 417 LEU B C 1
ATOM 11678 O O . LEU B 1 417 ? -1.902 -17.922 -2.035 1 76.38 417 LEU B O 1
ATOM 11682 N N . VAL B 1 418 ? -2.777 -16.609 -0.481 1 78.75 418 VAL B N 1
ATOM 11683 C CA . VAL B 1 418 ? -3.398 -17.719 0.233 1 78.75 418 VAL B CA 1
ATOM 11684 C C . VAL B 1 418 ? -4.48 -18.359 -0.638 1 78.75 418 VAL B C 1
ATOM 11686 O O . VAL B 1 418 ? -4.602 -19.578 -0.698 1 78.75 418 VAL B O 1
ATOM 11689 N N . GLY B 1 419 ? -5.312 -17.484 -1.32 1 86.44 419 GLY B N 1
ATOM 11690 C CA . GLY B 1 419 ? -6.352 -17.984 -2.201 1 86.44 419 GLY B CA 1
ATOM 11691 C C . GLY B 1 419 ? -5.809 -18.797 -3.359 1 86.44 419 GLY B C 1
ATOM 11692 O O . GLY B 1 419 ? -6.383 -19.828 -3.725 1 86.44 419 GLY B O 1
ATOM 11693 N N . TRP B 1 420 ? -4.723 -18.375 -3.867 1 81.25 420 TRP B N 1
ATOM 11694 C CA . TRP B 1 420 ? -4.117 -19.078 -4.992 1 81.25 420 TRP B CA 1
ATOM 11695 C C . TRP B 1 420 ? -3.598 -20.453 -4.559 1 81.25 420 TRP B C 1
ATOM 11697 O O . TRP B 1 420 ? -3.717 -21.422 -5.301 1 81.25 420 TRP B O 1
ATOM 11707 N N . ILE B 1 421 ? -3.07 -20.516 -3.396 1 74.44 421 ILE B N 1
ATOM 11708 C CA . ILE B 1 421 ? -2.58 -21.781 -2.873 1 74.44 421 ILE B CA 1
ATOM 11709 C C . ILE B 1 421 ? -3.754 -22.734 -2.617 1 74.44 421 ILE B C 1
ATOM 11711 O O . ILE B 1 421 ? -3.701 -23.906 -2.973 1 74.44 421 ILE B O 1
ATOM 11715 N N . CYS B 1 422 ? -4.785 -22.219 -2.066 1 83.5 422 CYS B N 1
ATOM 11716 C CA . CYS B 1 422 ? -5.969 -23.031 -1.807 1 83.5 422 CYS B CA 1
ATOM 11717 C C . CYS B 1 422 ? -6.578 -23.547 -3.107 1 83.5 422 CYS B C 1
ATOM 11719 O O . CYS B 1 422 ? -7.02 -24.703 -3.184 1 83.5 422 CYS B O 1
ATOM 11721 N N . GLN B 1 423 ? -6.543 -22.703 -4.16 1 86.75 423 GLN B N 1
ATOM 11722 C CA . GLN B 1 423 ? -7.102 -23.109 -5.445 1 86.75 423 GLN B CA 1
ATOM 11723 C C . GLN B 1 423 ? -6.27 -24.219 -6.078 1 86.75 423 GLN B C 1
ATOM 11725 O O . GLN B 1 423 ? -6.812 -25.125 -6.723 1 86.75 423 GLN B O 1
ATOM 11730 N N . SER B 1 424 ? -4.984 -24.156 -5.855 1 75.69 424 SER B N 1
ATOM 11731 C CA . SER B 1 424 ? -4.121 -25.203 -6.414 1 75.69 424 SER B CA 1
ATOM 11732 C C . SER B 1 424 ? -4.391 -26.547 -5.773 1 75.69 424 SER B C 1
ATOM 11734 O O . SER B 1 424 ? -4.336 -27.578 -6.445 1 75.69 424 SER B O 1
ATOM 11736 N N . VAL B 1 425 ? -4.801 -26.547 -4.527 1 74.94 425 VAL B N 1
ATOM 11737 C CA . VAL B 1 425 ? -5.105 -27.781 -3.807 1 74.94 425 VAL B CA 1
ATOM 11738 C C . VAL B 1 425 ? -6.461 -28.328 -4.262 1 74.94 425 VAL B C 1
ATOM 11740 O O . VAL B 1 425 ? -6.637 -29.531 -4.398 1 74.94 425 VAL B O 1
ATOM 11743 N N . VAL B 1 426 ? -7.336 -27.453 -4.602 1 84.62 426 VAL B N 1
ATOM 11744 C CA . VAL B 1 426 ? -8.688 -27.844 -4.996 1 84.62 426 VAL B CA 1
ATOM 11745 C C . VAL B 1 426 ? -8.656 -28.453 -6.398 1 84.62 426 VAL B C 1
ATOM 11747 O O . VAL B 1 426 ? -9.375 -29.406 -6.684 1 84.62 426 VAL B O 1
ATOM 11750 N N . VAL B 1 427 ? -7.809 -27.922 -7.246 1 78 427 VAL B N 1
ATOM 11751 C CA . VAL B 1 427 ? -7.746 -28.391 -8.633 1 78 427 VAL B CA 1
ATOM 11752 C C . VAL B 1 427 ? -7.188 -29.812 -8.672 1 78 427 VAL B C 1
ATOM 11754 O O . VAL B 1 427 ? -7.504 -30.578 -9.578 1 78 427 VAL B O 1
ATOM 11757 N N . PHE B 1 428 ? -6.5 -30.125 -7.578 1 71 428 PHE B N 1
ATOM 11758 C CA . PHE B 1 428 ? -5.973 -31.484 -7.516 1 71 428 PHE B CA 1
ATOM 11759 C C . PHE B 1 428 ? -6.98 -32.406 -6.863 1 71 428 PHE B C 1
ATOM 11761 O O . PHE B 1 428 ? -6.688 -33.594 -6.652 1 71 428 PHE B O 1
ATOM 11768 N N . GLY B 1 429 ? -8.188 -31.922 -6.594 1 76.94 429 GLY B N 1
ATOM 11769 C CA . GLY B 1 429 ? -9.289 -32.75 -6.164 1 76.94 429 GLY B CA 1
ATOM 11770 C C . GLY B 1 429 ? -9.562 -32.656 -4.676 1 76.94 429 GLY B C 1
ATOM 11771 O O . GLY B 1 429 ? -10.617 -33.125 -4.203 1 76.94 429 GLY B O 1
ATOM 11772 N N . PHE B 1 430 ? -8.727 -32.156 -3.924 1 80.06 430 PHE B N 1
ATOM 11773 C CA . PHE B 1 430 ? -8.898 -32 -2.484 1 80.06 430 PHE B CA 1
ATOM 11774 C C . PHE B 1 430 ? -9.711 -30.75 -2.16 1 80.06 430 PHE B C 1
ATOM 11776 O O . PHE B 1 430 ? -9.406 -29.656 -2.66 1 80.06 430 PHE B O 1
ATOM 11783 N N . PRO B 1 431 ? -10.727 -30.859 -1.395 1 85.94 431 PRO B N 1
ATOM 11784 C CA . PRO B 1 431 ? -11.336 -31.969 -0.666 1 85.94 431 PRO B CA 1
ATOM 11785 C C . PRO B 1 431 ? -12.672 -32.406 -1.271 1 85.94 431 PRO B C 1
ATOM 11787 O O . PRO B 1 431 ? -13.43 -33.156 -0.633 1 85.94 431 PRO B O 1
ATOM 11790 N N . TYR B 1 432 ? -12.93 -32 -2.49 1 90.25 432 TYR B N 1
ATOM 11791 C CA . TYR B 1 432 ? -14.297 -32.094 -2.99 1 90.25 432 TYR B CA 1
ATOM 11792 C C . TYR B 1 432 ? -14.5 -33.375 -3.785 1 90.25 432 TYR B C 1
ATOM 11794 O O . TYR B 1 432 ? -15.273 -33.406 -4.742 1 90.25 432 TYR B O 1
ATOM 11802 N N . THR B 1 433 ? -13.766 -34.375 -3.482 1 83.62 433 THR B N 1
ATOM 11803 C CA . THR B 1 433 ? -13.969 -35.688 -4.047 1 83.62 433 THR B CA 1
ATOM 11804 C C . THR B 1 433 ? -14.539 -36.656 -2.998 1 83.62 433 THR B C 1
ATOM 11806 O O . THR B 1 433 ? -14.43 -36.406 -1.797 1 83.62 433 THR B O 1
ATOM 11809 N N . PRO B 1 434 ? -15.258 -37.594 -3.459 1 81.94 434 PRO B N 1
ATOM 11810 C CA . PRO B 1 434 ? -15.891 -38.531 -2.512 1 81.94 434 PRO B CA 1
ATOM 11811 C C . PRO B 1 434 ? -14.883 -39.156 -1.544 1 81.94 434 PRO B C 1
ATOM 11813 O O . PRO B 1 434 ? -15.242 -39.5 -0.413 1 81.94 434 PRO B O 1
ATOM 11816 N N . GLU B 1 435 ? -13.672 -39.156 -1.864 1 75.62 435 GLU B N 1
ATOM 11817 C CA . GLU B 1 435 ? -12.641 -39.781 -1.038 1 75.62 435 GLU B CA 1
ATOM 11818 C C . GLU B 1 435 ? -12.289 -38.906 0.156 1 75.62 435 GLU B C 1
ATOM 11820 O O . GLU B 1 435 ? -11.938 -39.406 1.225 1 75.62 435 GLU B O 1
ATOM 11825 N N . TYR B 1 436 ? -12.453 -37.625 -0.046 1 79.5 436 TYR B N 1
ATOM 11826 C CA . TYR B 1 436 ? -11.922 -36.719 0.963 1 79.5 436 TYR B CA 1
ATOM 11827 C C . TYR B 1 436 ? -13.039 -35.969 1.678 1 79.5 436 TYR B C 1
ATOM 11829 O O . TYR B 1 436 ? -12.922 -35.625 2.857 1 79.5 436 TYR B O 1
ATOM 11837 N N . ILE B 1 437 ? -14.109 -35.656 1.052 1 85.5 437 ILE B N 1
ATOM 11838 C CA . ILE B 1 437 ? -15.094 -34.688 1.498 1 85.5 437 ILE B CA 1
ATOM 11839 C C . ILE B 1 437 ? -15.672 -35.125 2.842 1 85.5 437 ILE B C 1
ATOM 11841 O O . ILE B 1 437 ? -15.906 -34.281 3.721 1 85.5 437 ILE B O 1
ATOM 11845 N N . TRP B 1 438 ? -15.797 -36.406 3.1 1 82.44 438 TRP B N 1
ATOM 11846 C CA . TRP B 1 438 ? -16.453 -36.875 4.32 1 82.44 438 TRP B CA 1
ATOM 11847 C C . TRP B 1 438 ? -15.414 -37.312 5.363 1 82.44 438 TRP B C 1
ATOM 11849 O O . TRP B 1 438 ? -15.719 -37.344 6.555 1 82.44 438 TRP B O 1
ATOM 11859 N N . ASP B 1 439 ? -14.148 -37.562 4.914 1 80.44 439 ASP B N 1
ATOM 11860 C CA . ASP B 1 439 ? -13.102 -38.031 5.824 1 80.44 439 ASP B CA 1
ATOM 11861 C C . ASP B 1 439 ? -12.531 -36.844 6.625 1 80.44 439 ASP B C 1
ATOM 11863 O O . ASP B 1 439 ? -12.109 -37.031 7.77 1 80.44 439 ASP B O 1
ATOM 11867 N N . ILE B 1 440 ? -12.484 -35.688 5.988 1 84.19 440 ILE B N 1
ATOM 11868 C CA . ILE B 1 440 ? -11.93 -34.531 6.645 1 84.19 440 ILE B CA 1
ATOM 11869 C C . ILE B 1 440 ? -12.945 -33.375 6.605 1 84.19 440 ILE B C 1
ATOM 11871 O O . ILE B 1 440 ? -12.695 -32.344 5.984 1 84.19 440 ILE B O 1
ATOM 11875 N N . PRO B 1 441 ? -13.945 -33.469 7.43 1 88.69 441 PRO B N 1
ATOM 11876 C CA . PRO B 1 441 ? -15.055 -32.5 7.309 1 88.69 441 PRO B CA 1
ATOM 11877 C C . PRO B 1 441 ? -14.664 -31.094 7.758 1 88.69 441 PRO B C 1
ATOM 11879 O O . PRO B 1 441 ? -15.117 -30.109 7.168 1 88.69 441 PRO B O 1
ATOM 11882 N N . VAL B 1 442 ? -13.797 -30.969 8.734 1 90.12 442 VAL B N 1
ATOM 11883 C CA . VAL B 1 442 ? -13.438 -29.656 9.258 1 90.12 442 VAL B CA 1
ATOM 11884 C C . VAL B 1 442 ? -12.672 -28.875 8.188 1 90.12 442 VAL B C 1
ATOM 11886 O O . VAL B 1 442 ? -12.961 -27.688 7.949 1 90.12 442 VAL B O 1
ATOM 11889 N N . VAL B 1 443 ? -11.766 -29.516 7.512 1 85.5 443 VAL B N 1
ATOM 11890 C CA . VAL B 1 443 ? -10.977 -28.859 6.477 1 85.5 443 VAL B CA 1
ATOM 11891 C C . VAL B 1 443 ? -11.867 -28.5 5.289 1 85.5 443 VAL B C 1
ATOM 11893 O O . VAL B 1 443 ? -11.703 -27.453 4.668 1 85.5 443 VAL B O 1
ATOM 11896 N N . THR B 1 444 ? -12.82 -29.391 5.062 1 91.56 444 THR B N 1
ATOM 11897 C CA . THR B 1 444 ? -13.742 -29.156 3.959 1 91.56 444 THR B CA 1
ATOM 11898 C C . THR B 1 444 ? -14.594 -27.906 4.227 1 91.56 444 THR B C 1
ATOM 11900 O O . THR B 1 444 ? -14.797 -27.094 3.33 1 91.56 444 THR B O 1
ATOM 11903 N N . VAL B 1 445 ? -15 -27.812 5.434 1 93.31 445 VAL B N 1
ATOM 11904 C CA . VAL B 1 445 ? -15.836 -26.672 5.777 1 93.31 445 VAL B CA 1
ATOM 11905 C C . VAL B 1 445 ? -15.016 -25.375 5.738 1 93.31 445 VAL B C 1
ATOM 11907 O O . VAL B 1 445 ? -15.469 -24.359 5.227 1 93.31 445 VAL B O 1
ATOM 11910 N N . ILE B 1 446 ? -13.805 -25.406 6.16 1 91.88 446 ILE B N 1
ATOM 11911 C CA . ILE B 1 446 ? -12.945 -24.234 6.188 1 91.88 446 ILE B CA 1
ATOM 11912 C C . ILE B 1 446 ? -12.656 -23.781 4.758 1 91.88 446 ILE B C 1
ATOM 11914 O O . ILE B 1 446 ? -12.75 -22.594 4.445 1 91.88 446 ILE B O 1
ATOM 11918 N N . LEU B 1 447 ? -12.367 -24.703 3.93 1 91.75 447 LEU B N 1
ATOM 11919 C CA . LEU B 1 447 ? -12.047 -24.359 2.547 1 91.75 447 LEU B CA 1
ATOM 11920 C C . LEU B 1 447 ? -13.297 -23.875 1.807 1 91.75 447 LEU B C 1
ATOM 11922 O O . LEU B 1 447 ? -13.211 -23.031 0.922 1 91.75 447 LEU B O 1
ATOM 11926 N N . THR B 1 448 ? -14.445 -24.438 2.266 1 94.94 448 THR B N 1
ATOM 11927 C CA . THR B 1 448 ? -15.688 -24.062 1.61 1 94.94 448 THR B CA 1
ATOM 11928 C C . THR B 1 448 ? -16.109 -22.656 2.035 1 94.94 448 THR B C 1
ATOM 11930 O O . THR B 1 448 ? -16.797 -21.953 1.289 1 94.94 448 THR B O 1
ATOM 11933 N N . LEU B 1 449 ? -15.625 -22.203 3.16 1 95.44 449 LEU B N 1
ATOM 11934 C CA . LEU B 1 449 ? -15.969 -20.875 3.656 1 95.44 449 LEU B CA 1
ATOM 11935 C C . LEU B 1 449 ? -15.102 -19.812 3.004 1 95.44 449 LEU B C 1
ATOM 11937 O O . LEU B 1 449 ? -15.359 -18.609 3.154 1 95.44 449 LEU B O 1
ATOM 11941 N N . LEU B 1 450 ? -14.18 -20.25 2.256 1 95.69 450 LEU B N 1
ATOM 11942 C CA . LEU B 1 450 ? -13.344 -19.328 1.489 1 95.69 450 LEU B CA 1
ATOM 11943 C C . LEU B 1 450 ? -13.82 -19.25 0.042 1 95.69 450 LEU B C 1
ATOM 11945 O O . LEU B 1 450 ? -13.719 -20.219 -0.708 1 95.69 450 LEU B O 1
ATOM 11949 N N . PRO B 1 451 ? -14.281 -18.062 -0.407 1 96.12 451 PRO B N 1
ATOM 11950 C CA . PRO B 1 451 ? -14.977 -17.938 -1.691 1 96.12 451 PRO B CA 1
ATOM 11951 C C . PRO B 1 451 ? -14.141 -18.453 -2.863 1 96.12 451 PRO B C 1
ATOM 11953 O O . PRO B 1 451 ? -14.695 -18.906 -3.869 1 96.12 451 PRO B O 1
ATOM 11956 N N . TRP B 1 452 ? -12.867 -18.469 -2.828 1 95.31 452 TRP B N 1
ATOM 11957 C CA . TRP B 1 452 ? -12.039 -18.844 -3.963 1 95.31 452 TRP B CA 1
ATOM 11958 C C . TRP B 1 452 ? -11.984 -20.359 -4.113 1 95.31 452 TRP B C 1
ATOM 11960 O O . TRP B 1 452 ? -11.664 -20.875 -5.188 1 95.31 452 TRP B O 1
ATOM 11970 N N . SER B 1 453 ? -12.32 -21.156 -3.055 1 94.38 453 SER B N 1
ATOM 11971 C CA . SER B 1 453 ? -12.305 -22.609 -3.143 1 94.38 453 SER B CA 1
ATOM 11972 C C . SER B 1 453 ? -13.508 -23.141 -3.914 1 94.38 453 SER B C 1
ATOM 11974 O O . SER B 1 453 ? -13.359 -23.922 -4.855 1 94.38 453 SER B O 1
ATOM 11976 N N . PRO B 1 454 ? -14.727 -22.734 -3.594 1 96.31 454 PRO B N 1
ATOM 11977 C CA . PRO B 1 454 ? -15.859 -23.156 -4.422 1 96.31 454 PRO B CA 1
ATOM 11978 C C . PRO B 1 454 ? -15.734 -22.688 -5.871 1 96.31 454 PRO B C 1
ATOM 11980 O O . PRO B 1 454 ? -16.203 -23.375 -6.785 1 96.31 454 PRO B O 1
ATOM 11983 N N . LEU B 1 455 ? -15.133 -21.516 -6.133 1 96.12 455 LEU B N 1
ATOM 11984 C CA . LEU B 1 455 ? -14.914 -21.031 -7.492 1 96.12 455 LEU B CA 1
ATOM 11985 C C . LEU B 1 455 ? -14.016 -22 -8.273 1 96.12 455 LEU B C 1
ATOM 11987 O O . LEU B 1 455 ? -14.312 -22.328 -9.422 1 96.12 455 LEU B O 1
ATOM 11991 N N . ALA B 1 456 ? -12.945 -22.391 -7.609 1 93.81 456 ALA B N 1
ATOM 11992 C CA . ALA B 1 456 ? -12.008 -23.297 -8.258 1 93.81 456 ALA B CA 1
ATOM 11993 C C . ALA B 1 456 ? -12.695 -24.625 -8.617 1 93.81 456 ALA B C 1
ATOM 11995 O O . ALA B 1 456 ? -12.5 -25.156 -9.711 1 93.81 456 ALA B O 1
ATOM 11996 N N . LYS B 1 457 ? -13.523 -25.156 -7.719 1 94.06 457 LYS B N 1
ATOM 11997 C CA . LYS B 1 457 ? -14.242 -26.406 -7.949 1 94.06 457 LYS B CA 1
ATOM 11998 C C . LYS B 1 457 ? -15.227 -26.266 -9.109 1 94.06 457 LYS B C 1
ATOM 12000 O O . LYS B 1 457 ? -15.289 -27.141 -9.984 1 94.06 457 LYS B O 1
ATOM 12005 N N . ALA B 1 458 ? -15.969 -25.219 -9.18 1 95.94 458 ALA B N 1
ATOM 12006 C CA . ALA B 1 458 ? -16.938 -24.984 -10.25 1 95.94 458 ALA B CA 1
ATOM 12007 C C . ALA B 1 458 ? -16.25 -24.828 -11.602 1 95.94 458 ALA B C 1
ATOM 12009 O O . ALA B 1 458 ? -16.719 -25.359 -12.609 1 95.94 458 ALA B O 1
ATOM 12010 N N . CYS B 1 459 ? -15.133 -24.094 -11.617 1 93.94 459 CYS B N 1
ATOM 12011 C CA . CYS B 1 459 ? -14.406 -23.891 -12.867 1 93.94 459 CYS B CA 1
ATOM 12012 C C . CYS B 1 459 ? -13.781 -25.203 -13.352 1 93.94 459 CYS B C 1
ATOM 12014 O O . CYS B 1 459 ? -13.688 -25.438 -14.555 1 93.94 459 CYS B O 1
ATOM 12016 N N . ASP B 1 460 ? -13.367 -25.953 -12.375 1 90.81 460 ASP B N 1
ATOM 12017 C CA . ASP B 1 460 ? -12.812 -27.266 -12.734 1 90.81 460 ASP B CA 1
ATOM 12018 C C . ASP B 1 460 ? -13.875 -28.141 -13.383 1 90.81 460 ASP B C 1
ATOM 12020 O O . ASP B 1 460 ? -13.594 -28.828 -14.375 1 90.81 460 ASP B O 1
ATOM 12024 N N . ASP B 1 461 ? -15.109 -28.141 -12.883 1 91.62 461 ASP B N 1
ATOM 12025 C CA . ASP B 1 461 ? -16.219 -28.906 -13.438 1 91.62 461 ASP B CA 1
ATOM 12026 C C . ASP B 1 461 ? -16.594 -28.406 -14.828 1 91.62 461 ASP B C 1
ATOM 12028 O O . ASP B 1 461 ? -16.781 -29.188 -15.758 1 91.62 461 ASP B O 1
ATOM 12032 N N . LEU B 1 462 ? -16.703 -27.109 -14.938 1 92.88 462 LEU B N 1
ATOM 12033 C CA . LEU B 1 462 ? -17.094 -26.5 -16.203 1 92.88 462 LEU B CA 1
ATOM 12034 C C . LEU B 1 462 ? -16.016 -26.703 -17.25 1 92.88 462 LEU B C 1
ATOM 12036 O O . LEU B 1 462 ? -16.312 -26.844 -18.438 1 92.88 462 LEU B O 1
ATOM 12040 N N . GLY B 1 463 ? -14.781 -26.656 -16.781 1 88.88 463 GLY B N 1
ATOM 12041 C CA . GLY B 1 463 ? -13.68 -26.938 -17.688 1 88.88 463 GLY B CA 1
ATOM 12042 C C . GLY B 1 463 ? -13.641 -28.375 -18.172 1 88.88 463 GLY B C 1
ATOM 12043 O O . GLY B 1 463 ? -13.375 -28.625 -19.344 1 88.88 463 GLY B O 1
ATOM 12044 N N . ALA B 1 464 ? -13.953 -29.312 -17.266 1 84 464 ALA B N 1
ATOM 12045 C CA . ALA B 1 464 ? -13.984 -30.734 -17.609 1 84 464 ALA B CA 1
ATOM 12046 C C . ALA B 1 464 ? -15.125 -31.031 -18.594 1 84 464 ALA B C 1
ATOM 12048 O O . ALA B 1 464 ? -15 -31.891 -19.453 1 84 464 ALA B O 1
ATOM 12049 N N . ALA B 1 465 ? -16.172 -30.297 -18.516 1 87.81 465 ALA B N 1
ATOM 12050 C CA . ALA B 1 465 ? -17.344 -30.484 -19.375 1 87.81 465 ALA B CA 1
ATOM 12051 C C . ALA B 1 465 ? -17.109 -29.938 -20.766 1 87.81 465 ALA B C 1
ATOM 12053 O O . ALA B 1 465 ? -17.875 -30.219 -21.703 1 87.81 465 ALA B O 1
ATOM 12054 N N . THR B 1 466 ? -16.016 -29.172 -20.938 1 86.5 466 THR B N 1
ATOM 12055 C CA . THR B 1 466 ? -15.727 -28.594 -22.234 1 86.5 466 THR B CA 1
ATOM 12056 C C . THR B 1 466 ? -14.328 -28.969 -22.703 1 86.5 466 THR B C 1
ATOM 12058 O O . THR B 1 466 ? -13.695 -28.25 -23.469 1 86.5 466 THR B O 1
ATOM 12061 N N . GLU B 1 467 ? -13.75 -29.938 -22.172 1 74.75 467 GLU B N 1
ATOM 12062 C CA . GLU B 1 467 ? -12.383 -30.344 -22.453 1 74.75 467 GLU B CA 1
ATOM 12063 C C . GLU B 1 467 ? -12.219 -30.781 -23.906 1 74.75 467 GLU B C 1
ATOM 12065 O O . GLU B 1 467 ? -11.211 -30.469 -24.547 1 74.75 467 GLU B O 1
ATOM 12070 N N . THR B 1 468 ? -13.297 -31.516 -24.406 1 66.25 468 THR B N 1
ATOM 12071 C CA . THR B 1 468 ? -13.211 -32 -25.766 1 66.25 468 THR B CA 1
ATOM 12072 C C . THR B 1 468 ? -14.172 -31.266 -26.688 1 66.25 468 THR B C 1
ATOM 12074 O O . THR B 1 468 ? -15.094 -30.594 -26.203 1 66.25 468 THR B O 1
ATOM 12077 N N . GLU B 1 469 ? -13.883 -31.172 -27.891 1 64.56 469 GLU B N 1
ATOM 12078 C CA . GLU B 1 469 ? -14.734 -30.484 -28.859 1 64.56 469 GLU B CA 1
ATOM 12079 C C . GLU B 1 469 ? -16.125 -31.094 -28.891 1 64.56 469 GLU B C 1
ATOM 12081 O O . GLU B 1 469 ? -17.109 -30.391 -29.172 1 64.56 469 GLU B O 1
ATOM 12086 N N . SER B 1 470 ? -16.172 -32.406 -28.469 1 63.62 470 SER B N 1
ATOM 12087 C CA . SER B 1 470 ? -17.469 -33.094 -28.531 1 63.62 470 SER B CA 1
ATOM 12088 C C . SER B 1 470 ? -18.234 -32.906 -27.219 1 63.62 470 SER B C 1
ATOM 12090 O O . SER B 1 470 ? -19.438 -33.219 -27.156 1 63.62 470 SER B O 1
ATOM 12092 N N . SER B 1 471 ? -17.594 -32.281 -26.297 1 74.38 471 SER B N 1
ATOM 12093 C CA . SER B 1 471 ? -18.25 -32.094 -25 1 74.38 471 SER B CA 1
ATOM 12094 C C . SER B 1 471 ? -19.266 -30.969 -25.062 1 74.38 471 SER B C 1
ATOM 12096 O O . SER B 1 471 ? -18.953 -29.859 -25.516 1 74.38 471 SER B O 1
ATOM 12098 N N . PRO B 1 472 ? -20.531 -31.188 -24.844 1 81 472 PRO B N 1
ATOM 12099 C CA . PRO B 1 472 ? -21.594 -30.188 -24.984 1 81 472 PRO B CA 1
ATOM 12100 C C . PRO B 1 472 ? -21.531 -29.109 -23.906 1 81 472 PRO B C 1
ATOM 12102 O O . PRO B 1 472 ? -22.109 -28.031 -24.062 1 81 472 PRO B O 1
ATOM 12105 N N . GLY B 1 473 ? -20.812 -29.234 -22.891 1 88.75 473 GLY B N 1
ATOM 12106 C CA . GLY B 1 473 ? -20.875 -28.312 -21.766 1 88.75 473 GLY B CA 1
ATOM 12107 C C . GLY B 1 473 ? -22 -28.609 -20.812 1 88.75 473 GLY B C 1
ATOM 12108 O O . GLY B 1 473 ? -22.688 -29.625 -20.938 1 88.75 473 GLY B O 1
ATOM 12109 N N . ILE B 1 474 ? -22.188 -27.766 -19.797 1 93 474 ILE B N 1
ATOM 12110 C CA . ILE B 1 474 ? -23.234 -27.984 -18.812 1 93 474 ILE B CA 1
ATOM 12111 C C . ILE B 1 474 ? -24.375 -26.984 -19.047 1 93 474 ILE B C 1
ATOM 12113 O O . ILE B 1 474 ? -24.141 -25.766 -19.062 1 93 474 ILE B O 1
ATOM 12117 N N . SER B 1 475 ? -25.609 -27.438 -19.219 1 91.94 475 SER B N 1
ATOM 12118 C CA . SER B 1 475 ? -26.797 -26.594 -19.375 1 91.94 475 SER B CA 1
ATOM 12119 C C . SER B 1 475 ? -27.391 -26.219 -18.016 1 91.94 475 SER B C 1
ATOM 12121 O O . SER B 1 475 ? -27.062 -26.828 -17 1 91.94 475 SER B O 1
ATOM 12123 N N . TRP B 1 476 ? -28.188 -25.156 -18 1 93.69 476 TRP B N 1
ATOM 12124 C CA . TRP B 1 476 ? -28.781 -24.656 -16.766 1 93.69 476 TRP B CA 1
ATOM 12125 C C . TRP B 1 476 ? -29.625 -25.734 -16.094 1 93.69 476 TRP B C 1
ATOM 12127 O O . TRP B 1 476 ? -29.625 -25.859 -14.867 1 93.69 476 TRP B O 1
ATOM 12137 N N . SER B 1 477 ? -30.266 -26.609 -16.828 1 89.88 477 SER B N 1
ATOM 12138 C CA . SER B 1 477 ? -31.156 -27.641 -16.281 1 89.88 477 SER B CA 1
ATOM 12139 C C . SER B 1 477 ? -30.359 -28.797 -15.703 1 89.88 477 SER B C 1
ATOM 12141 O O . SER B 1 477 ? -30.828 -29.5 -14.805 1 89.88 477 SER B O 1
ATOM 12143 N N . ASN B 1 478 ? -29.141 -28.969 -16.172 1 90.56 478 ASN B N 1
ATOM 12144 C CA . ASN B 1 478 ? -28.297 -30.078 -15.719 1 90.56 478 ASN B CA 1
ATOM 12145 C C . ASN B 1 478 ? -27.281 -29.625 -14.688 1 90.56 478 ASN B C 1
ATOM 12147 O O . ASN B 1 478 ? -26.234 -30.266 -14.508 1 90.56 478 ASN B O 1
ATOM 12151 N N . ARG B 1 479 ? -27.531 -28.547 -14.031 1 92.19 479 ARG B N 1
ATOM 12152 C CA . ARG B 1 479 ? -26.531 -27.953 -13.156 1 92.19 479 ARG B CA 1
ATOM 12153 C C . ARG B 1 479 ? -26.359 -28.766 -11.883 1 92.19 479 ARG B C 1
ATOM 12155 O O . ARG B 1 479 ? -25.312 -28.703 -11.234 1 92.19 479 ARG B O 1
ATOM 12162 N N . ALA B 1 480 ? -27.359 -29.578 -11.523 1 91.81 480 ALA B N 1
ATOM 12163 C CA . ALA B 1 480 ? -27.25 -30.422 -10.336 1 91.81 480 ALA B CA 1
ATOM 12164 C C . ALA B 1 480 ? -27.047 -31.891 -10.719 1 91.81 480 ALA B C 1
ATOM 12166 O O . ALA B 1 480 ? -26.281 -32.594 -10.07 1 91.81 480 ALA B O 1
ATOM 12167 N N . ALA B 1 481 ? -27.562 -32.312 -11.82 1 87.75 481 ALA B N 1
ATOM 12168 C CA . ALA B 1 481 ? -27.688 -33.719 -12.156 1 87.75 481 ALA B CA 1
ATOM 12169 C C . ALA B 1 481 ? -26.391 -34.281 -12.734 1 87.75 481 ALA B C 1
ATOM 12171 O O . ALA B 1 481 ? -26.156 -35.469 -12.727 1 87.75 481 ALA B O 1
ATOM 12172 N N . TYR B 1 482 ? -25.531 -33.375 -13.227 1 88.81 482 TYR B N 1
ATOM 12173 C CA . TYR B 1 482 ? -24.312 -33.875 -13.852 1 88.81 482 TYR B CA 1
ATOM 12174 C C . TYR B 1 482 ? -23.391 -34.531 -12.82 1 88.81 482 TYR B C 1
ATOM 12176 O O . TYR B 1 482 ? -22.547 -35.375 -13.172 1 88.81 482 TYR B O 1
ATOM 12184 N N . CYS B 1 483 ? -23.484 -34.156 -11.539 1 88.06 483 CYS B N 1
ATOM 12185 C CA . CYS B 1 483 ? -22.625 -34.594 -10.453 1 88.06 483 CYS B CA 1
ATOM 12186 C C . CYS B 1 483 ? -23.266 -35.75 -9.688 1 88.06 483 CYS B C 1
ATOM 12188 O O . CYS B 1 483 ? -24.234 -35.562 -8.945 1 88.06 483 CYS B O 1
ATOM 12190 N N . GLN B 1 484 ? -22.781 -36.906 -9.914 1 80.94 484 GLN B N 1
ATOM 12191 C CA . GLN B 1 484 ? -23.312 -38.094 -9.242 1 80.94 484 GLN B CA 1
ATOM 12192 C C . GLN B 1 484 ? -22.188 -38.938 -8.68 1 80.94 484 GLN B C 1
ATOM 12194 O O . GLN B 1 484 ? -21.141 -39.094 -9.305 1 80.94 484 GLN B O 1
ATOM 12199 N N . ASP B 1 485 ? -22.25 -39.281 -7.336 1 78.5 485 ASP B N 1
ATOM 12200 C CA . ASP B 1 485 ? -21.297 -40.188 -6.73 1 78.5 485 ASP B CA 1
ATOM 12201 C C . ASP B 1 485 ? -21.734 -41.625 -6.891 1 78.5 485 ASP B C 1
ATOM 12203 O O . ASP B 1 485 ? -22.578 -42.125 -6.121 1 78.5 485 ASP B O 1
ATOM 12207 N N . GLN B 1 486 ? -21.422 -42.281 -7.895 1 68.81 486 GLN B N 1
ATOM 12208 C CA . GLN B 1 486 ? -21.797 -43.656 -8.086 1 68.81 486 GLN B CA 1
ATOM 12209 C C . GLN B 1 486 ? -20.625 -44.594 -7.781 1 68.81 486 GLN B C 1
ATOM 12211 O O . GLN B 1 486 ? -19.578 -44.531 -8.414 1 68.81 486 GLN B O 1
ATOM 12216 N N . PRO B 1 487 ? -20.672 -45.219 -6.434 1 57.84 487 PRO B N 1
ATOM 12217 C CA . PRO B 1 487 ? -19.578 -46.094 -6.066 1 57.84 487 PRO B CA 1
ATOM 12218 C C . PRO B 1 487 ? -19.297 -47.156 -7.129 1 57.84 487 PRO B C 1
ATOM 12220 O O . PRO B 1 487 ? -18.156 -47.625 -7.258 1 57.84 487 PRO B O 1
ATOM 12223 N N . ASP B 1 488 ? -20.531 -47.969 -7.414 1 50.81 488 ASP B N 1
ATOM 12224 C CA . ASP B 1 488 ? -20.391 -49.188 -8.203 1 50.81 488 ASP B CA 1
ATOM 12225 C C . ASP B 1 488 ? -19.781 -48.875 -9.57 1 50.81 488 ASP B C 1
ATOM 12227 O O . ASP B 1 488 ? -20.062 -47.844 -10.156 1 50.81 488 ASP B O 1
ATOM 12231 N N . ARG B 1 489 ? -18.625 -49.5 -9.711 1 48.06 489 ARG B N 1
ATOM 12232 C CA . ARG B 1 489 ? -17.719 -49.594 -10.844 1 48.06 489 ARG B CA 1
ATOM 12233 C C . ARG B 1 489 ? -18.484 -49.688 -12.164 1 48.06 489 ARG B C 1
ATOM 12235 O O . ARG B 1 489 ? -17.875 -49.844 -13.227 1 48.06 489 ARG B O 1
ATOM 12242 N N . SER B 1 490 ? -19.625 -50.312 -11.961 1 38.81 490 SER B N 1
ATOM 12243 C CA . SER B 1 490 ? -20.156 -50.781 -13.234 1 38.81 490 SER B CA 1
ATOM 12244 C C . SER B 1 490 ? -20.359 -49.625 -14.211 1 38.81 490 SER B C 1
ATOM 12246 O O . SER B 1 490 ? -20.672 -48.531 -13.805 1 38.81 490 SER B O 1
ATOM 12248 N N . GLN B 1 491 ? -19.625 -49.812 -15.273 1 38.56 491 GLN B N 1
ATOM 12249 C CA . GLN B 1 491 ? -19.453 -49.188 -16.578 1 38.56 491 GLN B CA 1
ATOM 12250 C C . GLN B 1 491 ? -20.703 -48.406 -17 1 38.56 491 GLN B C 1
ATOM 12252 O O . GLN B 1 491 ? -20.797 -47.969 -18.141 1 38.56 491 GLN B O 1
ATOM 12257 N N . GLN B 1 492 ? -21.891 -48.844 -16.469 1 36.19 492 GLN B N 1
ATOM 12258 C CA . GLN B 1 492 ? -23.062 -48.875 -17.328 1 36.19 492 GLN B CA 1
ATOM 12259 C C . GLN B 1 492 ? -23.312 -47.5 -17.953 1 36.19 492 GLN B C 1
ATOM 12261 O O . GLN B 1 492 ? -23.656 -47.406 -19.125 1 36.19 492 GLN B O 1
ATOM 12266 N N . VAL B 1 493 ? -24 -46.625 -17.203 1 37.84 493 VAL B N 1
ATOM 12267 C CA . VAL B 1 493 ? -25.078 -45.875 -17.859 1 37.84 493 VAL B CA 1
ATOM 12268 C C . VAL B 1 493 ? -24.484 -44.875 -18.828 1 37.84 493 VAL B C 1
ATOM 12270 O O . VAL B 1 493 ? -23.781 -43.938 -18.406 1 37.84 493 VAL B O 1
ATOM 12273 N N . TYR B 1 494 ? -24.062 -45.438 -19.922 1 41.47 494 TYR B N 1
ATOM 12274 C CA . TYR B 1 494 ? -23.984 -44.625 -21.125 1 41.47 494 TYR B CA 1
ATOM 12275 C C . TYR B 1 494 ? -24.953 -43.438 -21.062 1 41.47 494 TYR B C 1
ATOM 12277 O O . TYR B 1 494 ? -26.172 -43.625 -21.047 1 41.47 494 TYR B O 1
ATOM 12285 N N . ARG B 1 495 ? -24.75 -42.375 -20.375 1 47.06 495 ARG B N 1
ATOM 12286 C CA . ARG B 1 495 ? -25.609 -41.188 -20.422 1 47.06 495 ARG B CA 1
ATOM 12287 C C . ARG B 1 495 ? -25.906 -40.781 -21.875 1 47.06 495 ARG B C 1
ATOM 12289 O O . ARG B 1 495 ? -25.125 -41.062 -22.781 1 47.06 495 ARG B O 1
ATOM 12296 N N . GLY B 1 496 ? -27.016 -40.625 -22.109 1 45.59 496 GLY B N 1
ATOM 12297 C CA . GLY B 1 496 ? -27.594 -40.094 -23.328 1 45.59 496 GLY B CA 1
ATOM 12298 C C . GLY B 1 496 ? -26.688 -39.125 -24.062 1 45.59 496 GLY B C 1
ATOM 12299 O O . GLY B 1 496 ? -25.859 -38.469 -23.438 1 45.59 496 GLY B O 1
ATOM 12300 N N . ALA B 1 497 ? -26.312 -39.312 -25.297 1 51.66 497 ALA B N 1
ATOM 12301 C CA . ALA B 1 497 ? -25.703 -38.469 -26.328 1 51.66 497 ALA B CA 1
ATOM 12302 C C . ALA B 1 497 ? -25.969 -37 -26.062 1 51.66 497 ALA B C 1
ATOM 12304 O O . ALA B 1 497 ? -27.109 -36.594 -25.812 1 51.66 497 ALA B O 1
ATOM 12305 N N . GLY B 1 498 ? -24.969 -36.188 -25.547 1 62.19 498 GLY B N 1
ATOM 12306 C CA . GLY B 1 498 ? -25.078 -34.75 -25.594 1 62.19 498 GLY B CA 1
ATOM 12307 C C . GLY B 1 498 ? -25.062 -34.094 -24.219 1 62.19 498 GLY B C 1
ATOM 12308 O O . GLY B 1 498 ? -25.359 -32.906 -24.078 1 62.19 498 GLY B O 1
ATOM 12309 N N . VAL B 1 499 ? -25.109 -35.031 -23.047 1 74.31 499 VAL B N 1
ATOM 12310 C CA . VAL B 1 499 ? -25.094 -34.406 -21.734 1 74.31 499 VAL B CA 1
ATOM 12311 C C . VAL B 1 499 ? -23.797 -34.781 -21 1 74.31 499 VAL B C 1
ATOM 12313 O O . VAL B 1 499 ? -23.344 -35.906 -21.094 1 74.31 499 VAL B O 1
ATOM 12316 N N . TYR B 1 500 ? -23.156 -33.844 -20.312 1 81.19 500 TYR B N 1
ATOM 12317 C CA . TYR B 1 500 ? -21.953 -34.094 -19.516 1 81.19 500 TYR B CA 1
ATOM 12318 C C . TYR B 1 500 ? -22.297 -34.688 -18.156 1 81.19 500 TYR B C 1
ATOM 12320 O O . TYR B 1 500 ? -23.25 -34.219 -17.5 1 81.19 500 TYR B O 1
ATOM 12328 N N . GLN B 1 501 ? -21.719 -35.781 -17.797 1 79.62 501 GLN B N 1
ATOM 12329 C CA . GLN B 1 501 ? -21.938 -36.406 -16.5 1 79.62 501 GLN B CA 1
ATOM 12330 C C . GLN B 1 501 ? -20.609 -36.781 -15.836 1 79.62 501 GLN B C 1
ATOM 12332 O O . GLN B 1 501 ? -19.672 -37.188 -16.516 1 79.62 501 GLN B O 1
ATOM 12337 N N . ASP B 1 502 ? -20.438 -36.406 -14.586 1 80.88 502 ASP B N 1
ATOM 12338 C CA . ASP B 1 502 ? -19.297 -36.781 -13.758 1 80.88 502 ASP B CA 1
ATOM 12339 C C . ASP B 1 502 ? -19.719 -37.719 -12.625 1 80.88 502 ASP B C 1
ATOM 12341 O O . ASP B 1 502 ? -20.484 -37.312 -11.742 1 80.88 502 ASP B O 1
ATOM 12345 N N . TRP B 1 503 ? -19.234 -38.875 -12.625 1 77.75 503 TRP B N 1
ATOM 12346 C CA . TRP B 1 503 ? -19.688 -39.906 -11.703 1 77.75 503 TRP B CA 1
ATOM 12347 C C . TRP B 1 503 ? -18.859 -39.906 -10.43 1 77.75 503 TRP B C 1
ATOM 12349 O O . TRP B 1 503 ? -19.109 -40.719 -9.531 1 77.75 503 TRP B O 1
ATOM 12359 N N . ASP B 1 504 ? -17.812 -39.156 -10.297 1 78 504 ASP B N 1
ATOM 12360 C CA . ASP B 1 504 ? -17.016 -39 -9.094 1 78 504 ASP B CA 1
ATOM 12361 C C . ASP B 1 504 ? -17.156 -37.594 -8.5 1 78 504 ASP B C 1
ATOM 12363 O O . ASP B 1 504 ? -16.188 -37 -8.039 1 78 504 ASP B O 1
ATOM 12367 N N . CYS B 1 505 ? -18.312 -37.156 -8.703 1 85.75 505 CYS B N 1
ATOM 12368 C CA . CYS B 1 505 ? -18.562 -35.781 -8.242 1 85.75 505 CYS B CA 1
ATOM 12369 C C . CYS B 1 505 ? -19.578 -35.781 -7.098 1 85.75 505 CYS B C 1
ATOM 12371 O O . CYS B 1 505 ? -20.562 -36.5 -7.133 1 85.75 505 CYS B O 1
ATOM 12373 N N . VAL B 1 506 ? -19.297 -35 -5.965 1 90.06 506 VAL B N 1
ATOM 12374 C CA . VAL B 1 506 ? -20.188 -34.938 -4.812 1 90.06 506 VAL B CA 1
ATOM 12375 C C . VAL B 1 506 ? -20.594 -33.469 -4.578 1 90.06 506 VAL B C 1
ATOM 12377 O O . VAL B 1 506 ? -21.625 -33.219 -3.936 1 90.06 506 VAL B O 1
ATOM 12380 N N . PHE B 1 507 ? -19.984 -32.5 -5.035 1 94.31 507 PHE B N 1
ATOM 12381 C CA . PHE B 1 507 ? -20.219 -31.078 -4.852 1 94.31 507 PHE B CA 1
ATOM 12382 C C . PHE B 1 507 ? -20.609 -30.422 -6.168 1 94.31 507 PHE B C 1
ATOM 12384 O O . PHE B 1 507 ? -19.75 -30.047 -6.961 1 94.31 507 PHE B O 1
ATOM 12391 N N . ASN B 1 508 ? -21.984 -30.234 -6.371 1 94.81 508 ASN B N 1
ATOM 12392 C CA . ASN B 1 508 ? -22.484 -29.781 -7.668 1 94.81 508 ASN B CA 1
ATOM 12393 C C . ASN B 1 508 ? -22.547 -28.266 -7.75 1 94.81 508 ASN B C 1
ATOM 12395 O O . ASN B 1 508 ? -22.25 -27.578 -6.773 1 94.81 508 ASN B O 1
ATOM 12399 N N . LEU B 1 509 ? -22.891 -27.719 -8.883 1 96.75 509 LEU B N 1
ATOM 12400 C CA . LEU B 1 509 ? -22.875 -26.281 -9.172 1 96.75 509 LEU B CA 1
ATOM 12401 C C . LEU B 1 509 ? -23.969 -25.562 -8.391 1 96.75 509 LEU B C 1
ATOM 12403 O O . LEU B 1 509 ? -23.797 -24.422 -7.977 1 96.75 509 LEU B O 1
ATOM 12407 N N . THR B 1 510 ? -25.109 -26.188 -8.156 1 96.69 510 THR B N 1
ATOM 12408 C CA . THR B 1 510 ? -26.188 -25.578 -7.383 1 96.69 510 THR B CA 1
ATOM 12409 C C . THR B 1 510 ? -25.75 -25.344 -5.938 1 96.69 510 THR B C 1
ATOM 12411 O O . THR B 1 510 ? -26.078 -24.297 -5.352 1 96.69 510 THR B O 1
ATOM 12414 N N . GLN B 1 511 ? -25.078 -26.312 -5.418 1 96.25 511 GLN B N 1
ATOM 12415 C CA . GLN B 1 511 ? -24.562 -26.172 -4.062 1 96.25 511 GLN B CA 1
ATOM 12416 C C . GLN B 1 511 ? -23.516 -25.047 -3.99 1 96.25 511 GLN B C 1
ATOM 12418 O O . GLN B 1 511 ? -23.453 -24.312 -3.004 1 96.25 511 GLN B O 1
ATOM 12423 N N . VAL B 1 512 ? -22.703 -24.953 -5.02 1 97.5 512 VAL B N 1
ATOM 12424 C CA . VAL B 1 512 ? -21.688 -23.891 -5.07 1 97.5 512 VAL B CA 1
ATOM 12425 C C . VAL B 1 512 ? -22.391 -22.531 -5.074 1 97.5 512 VAL B C 1
ATOM 12427 O O . VAL B 1 512 ? -21.953 -21.609 -4.379 1 97.5 512 VAL B O 1
ATOM 12430 N N . PHE B 1 513 ? -23.531 -22.359 -5.848 1 97.94 513 PHE B N 1
ATOM 12431 C CA . PHE B 1 513 ? -24.281 -21.109 -5.895 1 97.94 513 PHE B CA 1
ATOM 12432 C C . PHE B 1 513 ? -24.812 -20.75 -4.512 1 97.94 513 PHE B C 1
ATOM 12434 O O . PHE B 1 513 ? -24.688 -19.594 -4.082 1 97.94 513 PHE B O 1
ATOM 12441 N N . TRP B 1 514 ? -25.234 -21.719 -3.811 1 97 514 TRP B N 1
ATOM 12442 C CA . TRP B 1 514 ? -25.797 -21.469 -2.492 1 97 514 TRP B CA 1
ATOM 12443 C C . TRP B 1 514 ? -24.703 -21.094 -1.491 1 97 514 TRP B C 1
ATOM 12445 O O . TRP B 1 514 ? -24.906 -20.234 -0.636 1 97 514 TRP B O 1
ATOM 12455 N N . VAL B 1 515 ? -23.609 -21.766 -1.569 1 97.56 515 VAL B N 1
ATOM 12456 C CA . VAL B 1 515 ? -22.516 -21.484 -0.656 1 97.56 515 VAL B CA 1
ATOM 12457 C C . VAL B 1 515 ? -22.016 -20.047 -0.88 1 97.56 515 VAL B C 1
ATOM 12459 O O . VAL B 1 515 ? -21.828 -19.297 0.076 1 97.56 515 VAL B O 1
ATOM 12462 N N . LEU B 1 516 ? -21.812 -19.672 -2.154 1 98.19 516 LEU B N 1
ATOM 12463 C CA . LEU B 1 516 ? -21.344 -18.328 -2.469 1 98.19 516 LEU B CA 1
ATOM 12464 C C . LEU B 1 516 ? -22.359 -17.266 -2.047 1 98.19 516 LEU B C 1
ATOM 12466 O O . LEU B 1 516 ? -21.984 -16.203 -1.559 1 98.19 516 LEU B O 1
ATOM 12470 N N . PHE B 1 517 ? -23.656 -17.578 -2.201 1 97.94 517 PHE B N 1
ATOM 12471 C CA . PHE B 1 517 ? -24.703 -16.656 -1.776 1 97.94 517 PHE B CA 1
ATOM 12472 C C . PHE B 1 517 ? -24.719 -16.516 -0.26 1 97.94 517 PHE B C 1
ATOM 12474 O O . PHE B 1 517 ? -24.828 -15.398 0.257 1 97.94 517 PHE B O 1
ATOM 12481 N N . PHE B 1 518 ? -24.547 -17.625 0.411 1 97.44 518 PHE B N 1
ATOM 12482 C CA . PHE B 1 518 ? -24.5 -17.594 1.868 1 97.44 518 PHE B CA 1
ATOM 12483 C C . PHE B 1 518 ? -23.297 -16.812 2.355 1 97.44 518 PHE B C 1
ATOM 12485 O O . PHE B 1 518 ? -23.375 -16.062 3.324 1 97.44 518 PHE B O 1
ATOM 12492 N N . GLU B 1 519 ? -22.188 -16.984 1.697 1 98 519 GLU B N 1
ATOM 12493 C CA . GLU B 1 519 ? -20.984 -16.234 2.059 1 98 519 GLU B CA 1
ATOM 12494 C C . GLU B 1 519 ? -21.188 -14.734 1.856 1 98 519 GLU B C 1
ATOM 12496 O O . GLU B 1 519 ? -20.719 -13.93 2.666 1 98 519 GLU B O 1
ATOM 12501 N N . PHE B 1 520 ? -21.922 -14.375 0.768 1 97.62 520 PHE B N 1
ATOM 12502 C CA . PHE B 1 520 ? -22.219 -12.977 0.487 1 97.62 520 PHE B CA 1
ATOM 12503 C C . PHE B 1 520 ? -23.031 -12.352 1.619 1 97.62 520 PHE B C 1
ATOM 12505 O O . PHE B 1 520 ? -22.641 -11.328 2.174 1 97.62 520 PHE B O 1
ATOM 12512 N N . VAL B 1 521 ? -23.938 -13.023 2.08 1 97.62 521 VAL B N 1
ATOM 12513 C CA . VAL B 1 521 ? -24.875 -12.484 3.062 1 97.62 521 VAL B CA 1
ATOM 12514 C C . VAL B 1 521 ? -24.234 -12.523 4.453 1 97.62 521 VAL B C 1
ATOM 12516 O O . VAL B 1 521 ? -24.266 -11.531 5.18 1 97.62 521 VAL B O 1
ATOM 12519 N N . VAL B 1 522 ? -23.594 -13.609 4.773 1 97.06 522 VAL B N 1
ATOM 12520 C CA . VAL B 1 522 ? -23.047 -13.789 6.113 1 97.06 522 VAL B CA 1
ATOM 12521 C C . VAL B 1 522 ? -21.875 -12.836 6.328 1 97.06 522 VAL B C 1
ATOM 12523 O O . VAL B 1 522 ? -21.766 -12.188 7.371 1 97.06 522 VAL B O 1
ATOM 12526 N N . TYR B 1 523 ? -20.984 -12.773 5.344 1 97.75 523 TYR B N 1
ATOM 12527 C CA . TYR B 1 523 ? -19.828 -11.898 5.5 1 97.75 523 TYR B CA 1
ATOM 12528 C C . TYR B 1 523 ? -20.266 -10.438 5.543 1 97.75 523 TYR B C 1
ATOM 12530 O O . TYR B 1 523 ? -19.656 -9.633 6.254 1 97.75 523 TYR B O 1
ATOM 12538 N N . PHE B 1 524 ? -21.266 -10.047 4.805 1 97.44 524 PHE B N 1
ATOM 12539 C CA . PHE B 1 524 ? -21.766 -8.672 4.844 1 97.44 524 PHE B CA 1
ATOM 12540 C C . PHE B 1 524 ? -22.359 -8.359 6.211 1 97.44 524 PHE B C 1
ATOM 12542 O O . PHE B 1 524 ? -22.094 -7.305 6.785 1 97.44 524 PHE B O 1
ATOM 12549 N N . LEU B 1 525 ? -23.156 -9.289 6.766 1 95.38 525 LEU B N 1
ATOM 12550 C CA . LEU B 1 525 ? -23.766 -9.094 8.07 1 95.38 525 LEU B CA 1
ATOM 12551 C C . LEU B 1 525 ? -22.719 -9.078 9.172 1 95.38 525 LEU B C 1
ATOM 12553 O O . LEU B 1 525 ? -22.812 -8.297 10.125 1 95.38 525 LEU B O 1
ATOM 12557 N N . LEU B 1 526 ? -21.75 -9.906 8.969 1 95 526 LEU B N 1
ATOM 12558 C CA . LEU B 1 526 ? -20.656 -9.914 9.938 1 95 526 LEU B CA 1
ATOM 12559 C C . LEU B 1 526 ? -19.875 -8.609 9.883 1 95 526 LEU B C 1
ATOM 12561 O O . LEU B 1 526 ? -19.391 -8.125 10.914 1 95 526 LEU B O 1
ATOM 12565 N N . ALA B 1 527 ? -19.734 -8.039 8.672 1 95.44 527 ALA B N 1
ATOM 12566 C CA . ALA B 1 527 ? -19.047 -6.754 8.531 1 95.44 527 ALA B CA 1
ATOM 12567 C C . ALA B 1 527 ? -19.812 -5.645 9.258 1 95.44 527 ALA B C 1
ATOM 12569 O O . ALA B 1 527 ? -19.219 -4.855 9.992 1 95.44 527 ALA B O 1
ATOM 12570 N N . VAL B 1 528 ? -21.078 -5.617 9.117 1 92.5 528 VAL B N 1
ATOM 12571 C CA . VAL B 1 528 ? -21.906 -4.617 9.773 1 92.5 528 VAL B CA 1
ATOM 12572 C C . VAL B 1 528 ? -21.891 -4.836 11.281 1 92.5 528 VAL B C 1
ATOM 12574 O O . VAL B 1 528 ? -21.828 -3.873 12.055 1 92.5 528 VAL B O 1
ATOM 12577 N N . TYR B 1 529 ? -21.828 -6.062 11.68 1 92.31 529 TYR B N 1
ATOM 12578 C CA . TYR B 1 529 ? -21.812 -6.406 13.102 1 92.31 529 TYR B CA 1
ATOM 12579 C C . TYR B 1 529 ? -20.484 -5.984 13.734 1 92.31 529 TYR B C 1
ATOM 12581 O O . TYR B 1 529 ? -20.469 -5.336 14.789 1 92.31 529 TYR B O 1
ATOM 12589 N N . LEU B 1 530 ? -19.438 -6.328 13.078 1 91.69 530 LEU B N 1
ATOM 12590 C CA . LEU B 1 530 ? -18.125 -6.027 13.648 1 91.69 530 LEU B CA 1
ATOM 12591 C C . LEU B 1 530 ? -17.859 -4.527 13.625 1 91.69 530 LEU B C 1
ATOM 12593 O O . LEU B 1 530 ? -17.172 -4.004 14.508 1 91.69 530 LEU B O 1
ATOM 12597 N N . ASP B 1 531 ? -18.391 -3.85 12.672 1 89.44 531 ASP B N 1
ATOM 12598 C CA . ASP B 1 531 ? -18.234 -2.398 12.609 1 89.44 531 ASP B CA 1
ATOM 12599 C C . ASP B 1 531 ? -18.922 -1.726 13.797 1 89.44 531 ASP B C 1
ATOM 12601 O O . ASP B 1 531 ? -18.5 -0.656 14.242 1 89.44 531 ASP B O 1
ATOM 12605 N N . HIS B 1 532 ? -19.906 -2.404 14.32 1 85.62 532 HIS B N 1
ATOM 12606 C CA . HIS B 1 532 ? -20.656 -1.849 15.445 1 85.62 532 HIS B CA 1
ATOM 12607 C C . HIS B 1 532 ? -20 -2.223 16.766 1 85.62 532 HIS B C 1
ATOM 12609 O O . HIS B 1 532 ? -20.094 -1.474 17.75 1 85.62 532 HIS B O 1
ATOM 12615 N N . VAL B 1 533 ? -19.375 -3.332 16.766 1 86.44 533 VAL B N 1
ATOM 12616 C CA . VAL B 1 533 ? -18.906 -3.863 18.031 1 86.44 533 VAL B CA 1
ATOM 12617 C C . VAL B 1 533 ? -17.453 -3.441 18.266 1 86.44 533 VAL B C 1
ATOM 12619 O O . VAL B 1 533 ? -17.047 -3.164 19.391 1 86.44 533 VAL B O 1
ATOM 12622 N N . LEU B 1 534 ? -16.672 -3.365 17.266 1 86 534 LEU B N 1
ATOM 12623 C CA . LEU B 1 534 ? -15.25 -3.059 17.406 1 86 534 LEU B CA 1
ATOM 12624 C C . LEU B 1 534 ? -15.047 -1.569 17.672 1 86 534 LEU B C 1
ATOM 12626 O O . LEU B 1 534 ? -15.875 -0.745 17.281 1 86 534 LEU B O 1
ATOM 12630 N N . ALA B 1 535 ? -13.977 -1.252 18.344 1 81.31 535 ALA B N 1
ATOM 12631 C CA . ALA B 1 535 ? -13.648 0.125 18.719 1 81.31 535 ALA B CA 1
ATOM 12632 C C . ALA B 1 535 ? -13.266 0.942 17.484 1 81.31 535 ALA B C 1
ATOM 12634 O O . ALA B 1 535 ? -12.594 0.434 16.578 1 81.31 535 ALA B O 1
ATOM 12635 N N . ASP B 1 536 ? -13.742 2.135 17.484 1 78.5 536 ASP B N 1
ATOM 12636 C CA . ASP B 1 536 ? -13.422 3.039 16.391 1 78.5 536 ASP B CA 1
ATOM 12637 C C . ASP B 1 536 ? -12.016 3.613 16.531 1 78.5 536 ASP B C 1
ATOM 12639 O O . ASP B 1 536 ? -11.258 3.191 17.406 1 78.5 536 ASP B O 1
ATOM 12643 N N . GLU B 1 537 ? -11.609 4.488 15.695 1 72.12 537 GLU B N 1
ATOM 12644 C CA . GLU B 1 537 ? -10.273 5.07 15.664 1 72.12 537 GLU B CA 1
ATOM 12645 C C . GLU B 1 537 ? -9.961 5.793 16.969 1 72.12 537 GLU B C 1
ATOM 12647 O O . GLU B 1 537 ? -8.797 5.891 17.375 1 72.12 537 GLU B O 1
ATOM 12652 N N . ASN B 1 538 ? -11.055 6.23 17.625 1 72.25 538 ASN B N 1
ATOM 12653 C CA . ASN B 1 538 ? -10.883 6.93 18.906 1 72.25 538 ASN B CA 1
ATOM 12654 C C . ASN B 1 538 ? -11.008 5.98 20.078 1 72.25 538 ASN B C 1
ATOM 12656 O O . ASN B 1 538 ? -11 6.414 21.234 1 72.25 538 ASN B O 1
ATOM 12660 N N . GLY B 1 539 ? -11.117 4.68 19.812 1 69.62 539 GLY B N 1
ATOM 12661 C CA . GLY B 1 539 ? -11.188 3.68 20.859 1 69.62 539 GLY B CA 1
ATOM 12662 C C . GLY B 1 539 ? -12.57 3.545 21.469 1 69.62 539 GLY B C 1
ATOM 12663 O O . GLY B 1 539 ? -12.734 2.947 22.531 1 69.62 539 GLY B O 1
ATOM 12664 N N . VAL B 1 540 ? -13.523 4.156 20.797 1 76 540 VAL B N 1
ATOM 12665 C CA . VAL B 1 540 ? -14.875 4.145 21.359 1 76 540 VAL B CA 1
ATOM 12666 C C . VAL B 1 540 ? -15.656 2.967 20.781 1 76 540 VAL B C 1
ATOM 12668 O O . VAL B 1 540 ? -15.633 2.725 19.578 1 76 540 VAL B O 1
ATOM 12671 N N . ARG B 1 541 ? -16.219 2.24 21.75 1 75.62 541 ARG B N 1
ATOM 12672 C CA . ARG B 1 541 ? -17.078 1.132 21.344 1 75.62 541 ARG B CA 1
ATOM 12673 C C . ARG B 1 541 ? -18.547 1.554 21.328 1 75.62 541 ARG B C 1
ATOM 12675 O O . ARG B 1 541 ? -19.016 2.207 22.266 1 75.62 541 ARG B O 1
ATOM 12682 N N . LYS B 1 542 ? -19.219 1.465 20.266 1 69.12 542 LYS B N 1
ATOM 12683 C CA . LYS B 1 542 ? -20.594 1.909 20.094 1 69.12 542 LYS B CA 1
ATOM 12684 C C . LYS B 1 542 ? -21.547 1.086 20.969 1 69.12 542 LYS B C 1
ATOM 12686 O O . LYS B 1 542 ? -22.594 1.581 21.406 1 69.12 542 LYS B O 1
ATOM 12691 N N . GLY B 1 543 ? -21.219 -0.213 21.156 1 65.19 543 GLY B N 1
ATOM 12692 C CA . GLY B 1 543 ? -22.188 -0.956 21.938 1 65.19 543 GLY B CA 1
ATOM 12693 C C . GLY B 1 543 ? -21.672 -2.305 22.406 1 65.19 543 GLY B C 1
ATOM 12694 O O . GLY B 1 543 ? -20.5 -2.619 22.234 1 65.19 543 GLY B O 1
ATOM 12695 N N . THR B 1 544 ? -22.641 -2.885 23.078 1 72.69 544 THR B N 1
ATOM 12696 C CA . THR B 1 544 ? -22.422 -4.254 23.547 1 72.69 544 THR B CA 1
ATOM 12697 C C . THR B 1 544 ? -22.562 -5.238 22.391 1 72.69 544 THR B C 1
ATOM 12699 O O . THR B 1 544 ? -23.203 -4.934 21.375 1 72.69 544 THR B O 1
ATOM 12702 N N . PRO B 1 545 ? -21.859 -6.246 22.328 1 80.56 545 PRO B N 1
ATOM 12703 C CA . PRO B 1 545 ? -21.938 -7.242 21.25 1 80.56 545 PRO B CA 1
ATOM 12704 C C . PRO B 1 545 ? -23.359 -7.742 21.016 1 80.56 545 PRO B C 1
ATOM 12706 O O . PRO B 1 545 ? -23.672 -8.203 19.922 1 80.56 545 PRO B O 1
ATOM 12709 N N . TRP B 1 546 ? -24.25 -7.543 21.953 1 81.44 546 TRP B N 1
ATOM 12710 C CA . TRP B 1 546 ? -25.625 -8 21.797 1 81.44 546 TRP B CA 1
ATOM 12711 C C . TRP B 1 546 ? -26.562 -6.824 21.531 1 81.44 546 TRP B C 1
ATOM 12713 O O . TRP B 1 546 ? -27.734 -6.863 21.922 1 81.44 546 TRP B O 1
ATOM 12723 N N . TYR B 1 547 ? -26.078 -5.824 20.797 1 79.06 547 TYR B N 1
ATOM 12724 C CA . TYR B 1 547 ? -26.844 -4.602 20.578 1 79.06 547 TYR B CA 1
ATOM 12725 C C . TYR B 1 547 ? -28.078 -4.875 19.734 1 79.06 547 TYR B C 1
ATOM 12727 O O . TYR B 1 547 ? -29.109 -4.211 19.891 1 79.06 547 TYR B O 1
ATOM 12735 N N . PHE B 1 548 ? -28.016 -5.809 18.859 1 76.94 548 PHE B N 1
ATOM 12736 C CA . PHE B 1 548 ? -29.109 -6.07 17.922 1 76.94 548 PHE B CA 1
ATOM 12737 C C . PHE B 1 548 ? -30.297 -6.695 18.625 1 76.94 548 PHE B C 1
ATOM 12739 O O . PHE B 1 548 ? -31.406 -6.691 18.094 1 76.94 548 PHE B O 1
ATOM 12746 N N . LEU B 1 549 ? -30.016 -7.141 19.875 1 75.5 549 LEU B N 1
ATOM 12747 C CA . LEU B 1 549 ? -31.109 -7.762 20.625 1 75.5 549 LEU B CA 1
ATOM 12748 C C . LEU B 1 549 ? -31.828 -6.73 21.484 1 75.5 549 LEU B C 1
ATOM 12750 O O . LEU B 1 549 ? -32.906 -7.008 22 1 75.5 549 LEU B O 1
ATOM 12754 N N . THR B 1 550 ? -31.281 -5.527 21.469 1 73.56 550 THR B N 1
ATOM 12755 C CA . THR B 1 550 ? -31.922 -4.512 22.297 1 73.56 550 THR B CA 1
ATOM 12756 C C . THR B 1 550 ? -32.969 -3.75 21.484 1 73.56 550 THR B C 1
ATOM 12758 O O . THR B 1 550 ? -32.75 -3.418 20.328 1 73.56 550 THR B O 1
ATOM 12761 N N . PRO B 1 551 ? -34.125 -3.643 21.859 1 64.88 551 PRO B N 1
ATOM 12762 C CA . PRO B 1 551 ? -35.188 -2.924 21.141 1 64.88 551 PRO B CA 1
ATOM 12763 C C . PRO B 1 551 ? -34.844 -1.473 20.844 1 64.88 551 PRO B C 1
ATOM 12765 O O . PRO B 1 551 ? -35.344 -0.88 19.906 1 64.88 551 PRO B O 1
ATOM 12768 N N . SER B 1 552 ? -33.938 -0.928 21.578 1 63.09 552 SER B N 1
ATOM 12769 C CA . SER B 1 552 ? -33.562 0.471 21.391 1 63.09 552 SER B CA 1
ATOM 12770 C C . SER B 1 552 ? -32.844 0.677 20.047 1 63.09 552 SER B C 1
ATOM 12772 O O . SER B 1 552 ? -32.938 1.756 19.469 1 63.09 552 SER B O 1
ATOM 12774 N N . TYR B 1 553 ? -32.25 -0.376 19.594 1 66 553 TYR B N 1
ATOM 12775 C CA . TYR B 1 553 ? -31.516 -0.278 18.344 1 66 553 TYR B CA 1
ATOM 12776 C C . TYR B 1 553 ? -32.469 -0.173 17.156 1 66 553 TYR B C 1
ATOM 12778 O O . TYR B 1 553 ? -32.188 0.565 16.203 1 66 553 TYR B O 1
ATOM 12786 N N . TRP B 1 554 ? -33.531 -0.967 17.281 1 59.5 554 TRP B N 1
ATOM 12787 C CA . TRP B 1 554 ? -34.438 -1.065 16.141 1 59.5 554 TRP B CA 1
ATOM 12788 C C . TRP B 1 554 ? -35.5 0.041 16.188 1 59.5 554 TRP B C 1
ATOM 12790 O O . TRP B 1 554 ? -35.969 0.517 15.141 1 59.5 554 TRP B O 1
ATOM 12800 N N . THR B 1 555 ? -36.125 0.227 17.344 1 53.28 555 THR B N 1
ATOM 12801 C CA . THR B 1 555 ? -37.25 1.151 17.422 1 53.28 555 THR B CA 1
ATOM 12802 C C . THR B 1 555 ? -36.75 2.586 17.594 1 53.28 555 THR B C 1
ATOM 12804 O O . THR B 1 555 ? -37.562 3.529 17.547 1 53.28 555 THR B O 1
ATOM 12807 N N . GLY B 1 556 ? -35.5 2.926 17 1 50.31 556 GLY B N 1
ATOM 12808 C CA . GLY B 1 556 ? -35.094 4.312 17.156 1 50.31 556 GLY B CA 1
ATOM 12809 C C . GLY B 1 556 ? -35.75 5.012 18.328 1 50.31 556 GLY B C 1
ATOM 12810 O O . GLY B 1 556 ? -35.688 6.234 18.438 1 50.31 556 GLY B O 1
ATOM 12811 N N . ARG B 1 557 ? -37.219 4.523 18.656 1 43.25 557 ARG B N 1
ATOM 12812 C CA . ARG B 1 557 ? -38.125 5.133 19.641 1 43.25 557 ARG B CA 1
ATOM 12813 C C . ARG B 1 557 ? -37.375 5.395 20.953 1 43.25 557 ARG B C 1
ATOM 12815 O O . ARG B 1 557 ? -37.188 4.477 21.75 1 43.25 557 ARG B O 1
ATOM 12822 N N . GLY B 1 558 ? -36.344 5.977 20.875 1 37.25 558 GLY B N 1
ATOM 12823 C CA . GLY B 1 558 ? -36.188 6.531 22.219 1 37.25 558 GLY B CA 1
ATOM 12824 C C . GLY B 1 558 ? -37.5 7.055 22.797 1 37.25 558 GLY B C 1
ATOM 12825 O O . GLY B 1 558 ? -38.5 7.145 22.078 1 37.25 558 GLY B O 1
ATOM 12826 N N . SER B 1 559 ? -37.562 7.656 24 1 34.25 559 SER B N 1
ATOM 12827 C CA . SER B 1 559 ? -38.719 8.164 24.766 1 34.25 559 SER B CA 1
ATOM 12828 C C . SER B 1 559 ? -39.531 9.141 23.938 1 34.25 559 SER B C 1
ATOM 12830 O O . SER B 1 559 ? -40.375 9.867 24.484 1 34.25 559 SER B O 1
ATOM 12832 N N . GLY B 1 560 ? -39.406 9.281 22.625 1 33.5 560 GLY B N 1
ATOM 12833 C CA . GLY B 1 560 ? -40.156 10.383 22.047 1 33.5 560 GLY B CA 1
ATOM 12834 C C . GLY B 1 560 ? -41.656 10.133 22 1 33.5 560 GLY B C 1
ATOM 12835 O O . GLY B 1 560 ? -42.406 10.906 21.391 1 33.5 560 GLY B O 1
ATOM 12836 N N . ARG B 1 561 ? -42.312 9.078 21.922 1 31.03 561 ARG B N 1
ATOM 12837 C CA . ARG B 1 561 ? -43.719 9.18 21.625 1 31.03 561 ARG B CA 1
ATOM 12838 C C . ARG B 1 561 ? -44.438 10.047 22.656 1 31.03 561 ARG B C 1
ATOM 12840 O O . ARG B 1 561 ? -45.281 9.562 23.406 1 31.03 561 ARG B O 1
ATOM 12847 N N . ALA B 1 562 ? -43.906 10.984 23.359 1 30.09 562 ALA B N 1
ATOM 12848 C CA . ALA B 1 562 ? -44.938 11.93 23.812 1 30.09 562 ALA B CA 1
ATOM 12849 C C . ALA B 1 562 ? -45.531 12.695 22.625 1 30.09 562 ALA B C 1
ATOM 12851 O O . ALA B 1 562 ? -44.906 13.633 22.125 1 30.09 562 ALA B O 1
ATOM 12852 N N . GLY B 1 563 ? -45.969 12.258 21.578 1 28.7 563 GLY B N 1
ATOM 12853 C CA . GLY B 1 563 ? -46.812 12.891 20.562 1 28.7 563 GLY B CA 1
ATOM 12854 C C . GLY B 1 563 ? -47.75 13.922 21.125 1 28.7 563 GLY B C 1
ATOM 12855 O O . GLY B 1 563 ? -48.562 14.5 20.391 1 28.7 563 GLY B O 1
ATOM 12856 N N . SER B 1 564 ? -48.656 13.773 22.078 1 27 564 SER B N 1
ATOM 12857 C CA . SER B 1 564 ? -49.781 14.703 22.016 1 27 564 SER B CA 1
ATOM 12858 C C . SER B 1 564 ? -49.312 16.125 21.766 1 27 564 SER B C 1
ATOM 12860 O O . SER B 1 564 ? -48.125 16.438 21.969 1 27 564 SER B O 1
ATOM 12862 N N . LYS B 1 565 ? -50.438 17.172 21.344 1 29.31 565 LYS B N 1
ATOM 12863 C CA . LYS B 1 565 ? -50.406 18.594 21.031 1 29.31 565 LYS B CA 1
ATOM 12864 C C . LYS B 1 565 ? -49.312 19.312 21.844 1 29.31 565 LYS B C 1
ATOM 12866 O O . LYS B 1 565 ? -48.594 20.156 21.312 1 29.31 565 LYS B O 1
ATOM 12871 N N . ASN B 1 566 ? -49.812 19.516 23.047 1 25.3 566 ASN B N 1
ATOM 12872 C CA . ASN B 1 566 ? -49.375 20.5 24.047 1 25.3 566 ASN B CA 1
ATOM 12873 C C . ASN B 1 566 ? -47.938 20.266 24.484 1 25.3 566 ASN B C 1
ATOM 12875 O O . ASN B 1 566 ? -47.656 20.172 25.688 1 25.3 566 ASN B O 1
ATOM 12879 N N . VAL B 1 567 ? -47.344 19.5 23.781 1 26.25 567 VAL B N 1
ATOM 12880 C CA . VAL B 1 567 ? -46 19.297 24.359 1 26.25 567 VAL B CA 1
ATOM 12881 C C . VAL B 1 567 ? -45.188 20.594 24.234 1 26.25 567 VAL B C 1
ATOM 12883 O O . VAL B 1 567 ? -44.594 20.844 23.203 1 26.25 567 VAL B O 1
ATOM 12886 N N . VAL B 1 568 ? -45.75 21.766 24.094 1 29.09 568 VAL B N 1
ATOM 12887 C CA . VAL B 1 568 ? -45.094 22.906 24.703 1 29.09 568 VAL B CA 1
ATOM 12888 C C . VAL B 1 568 ? -44.312 22.453 25.938 1 29.09 568 VAL B C 1
ATOM 12890 O O . VAL B 1 568 ? -44.938 22.172 26.984 1 29.09 568 VAL B O 1
ATOM 12893 N N . ARG B 1 569 ? -43.594 21.422 25.812 1 30.64 569 ARG B N 1
ATOM 12894 C CA . ARG B 1 569 ? -42.844 20.969 26.969 1 30.64 569 ARG B CA 1
ATOM 12895 C C . ARG B 1 569 ? -42.312 22.156 27.781 1 30.64 569 ARG B C 1
ATOM 12897 O O . ARG B 1 569 ? -41.594 23 27.266 1 30.64 569 ARG B O 1
ATOM 12904 N N . THR B 1 570 ? -42.875 22.719 28.672 1 29.89 570 THR B N 1
ATOM 12905 C CA . THR B 1 570 ? -42.406 23.359 29.891 1 29.89 570 THR B CA 1
ATOM 12906 C C . THR B 1 570 ? -40.969 22.953 30.203 1 29.89 570 THR B C 1
ATOM 12908 O O . THR B 1 570 ? -40.5 21.906 29.75 1 29.89 570 THR B O 1
ATOM 12911 N N . ALA B 1 571 ? -40.156 23.812 30.844 1 33.84 571 ALA B N 1
ATOM 12912 C CA . ALA B 1 571 ? -38.906 23.703 31.578 1 33.84 571 ALA B CA 1
ATOM 12913 C C . ALA B 1 571 ? -38.688 22.297 32.125 1 33.84 571 ALA B C 1
ATOM 12915 O O . ALA B 1 571 ? -38.969 22.031 33.281 1 33.84 571 ALA B O 1
ATOM 12916 N N . ARG B 1 572 ? -39.188 21.328 31.641 1 34.91 572 ARG B N 1
ATOM 12917 C CA . ARG B 1 572 ? -39.156 20 32.25 1 34.91 572 ARG B CA 1
ATOM 12918 C C . ARG B 1 572 ? -37.719 19.578 32.562 1 34.91 572 ARG B C 1
ATOM 12920 O O . ARG B 1 572 ? -36.844 19.797 31.75 1 34.91 572 ARG B O 1
ATOM 12927 N N . GLY B 1 573 ? -37.312 19.453 33.719 1 42.44 573 GLY B N 1
ATOM 12928 C CA . GLY B 1 573 ? -36.156 18.906 34.406 1 42.44 573 GLY B CA 1
ATOM 12929 C C . GLY B 1 573 ? -35.531 17.719 33.688 1 42.44 573 GLY B C 1
ATOM 12930 O O . GLY B 1 573 ? -36.25 16.922 33.062 1 42.44 573 GLY B O 1
ATOM 12931 N N . VAL B 1 574 ? -34.531 17.875 32.844 1 52.41 574 VAL B N 1
ATOM 12932 C CA . VAL B 1 574 ? -33.688 16.766 32.406 1 52.41 574 VAL B CA 1
ATOM 12933 C C . VAL B 1 574 ? -33.656 15.672 33.469 1 52.41 574 VAL B C 1
ATOM 12935 O O . VAL B 1 574 ? -33.406 15.938 34.656 1 52.41 574 VAL B O 1
ATOM 12938 N N . ARG B 1 575 ? -34.5 14.539 33.5 1 51.38 575 ARG B N 1
ATOM 12939 C CA . ARG B 1 575 ? -34.656 13.523 34.531 1 51.38 575 ARG B CA 1
ATOM 12940 C C . ARG B 1 575 ? -33.312 13.148 35.156 1 51.38 575 ARG B C 1
ATOM 12942 O O . ARG B 1 575 ? -33.188 12.961 36.344 1 51.38 575 ARG B O 1
ATOM 12949 N N . SER B 1 576 ? -32.219 12.742 34.344 1 64.38 576 SER B N 1
ATOM 12950 C CA . SER B 1 576 ? -30.984 12.32 35 1 64.38 576 SER B CA 1
ATOM 12951 C C . SER B 1 576 ? -29.75 12.711 34.188 1 64.38 576 SER B C 1
ATOM 12953 O O . SER B 1 576 ? -29.719 12.531 32.969 1 64.38 576 SER B O 1
ATOM 12955 N N . LEU B 1 577 ? -29 13.703 34.594 1 77.5 577 LEU B N 1
ATOM 12956 C CA . LEU B 1 577 ? -27.672 14.008 34.094 1 77.5 577 LEU B CA 1
ATOM 12957 C C . LEU B 1 577 ? -26.609 13.172 34.781 1 77.5 577 LEU B C 1
ATOM 12959 O O . LEU B 1 577 ? -26.734 12.867 35.969 1 77.5 577 LEU B O 1
ATOM 12963 N N . ASN B 1 578 ? -25.734 12.656 34.062 1 81.44 578 ASN B N 1
ATOM 12964 C CA . ASN B 1 578 ? -24.641 11.883 34.656 1 81.44 578 ASN B CA 1
ATOM 12965 C C . ASN B 1 578 ? -23.797 12.734 35.594 1 81.44 578 ASN B C 1
ATOM 12967 O O . ASN B 1 578 ? -23.344 13.812 35.219 1 81.44 578 ASN B O 1
ATOM 12971 N N . PRO B 1 579 ? -23.656 12.328 36.719 1 81.06 579 PRO B N 1
ATOM 12972 C CA . PRO B 1 579 ? -22.844 13.086 37.688 1 81.06 579 PRO B CA 1
ATOM 12973 C C . PRO B 1 579 ? -21.344 12.961 37.438 1 81.06 579 PRO B C 1
ATOM 12975 O O . PRO B 1 579 ? -20.906 11.984 36.812 1 81.06 579 PRO B O 1
ATOM 12978 N N . PRO B 1 580 ? -20.641 14.039 37.75 1 87.25 580 PRO B N 1
ATOM 12979 C CA . PRO B 1 580 ? -19.188 13.93 37.656 1 87.25 580 PRO B CA 1
ATOM 12980 C C . PRO B 1 580 ? -18.625 12.844 38.562 1 87.25 580 PRO B C 1
ATOM 12982 O O . PRO B 1 580 ? -19.172 12.594 39.656 1 87.25 580 PRO B O 1
ATOM 12985 N N . LEU B 1 581 ? -17.609 12.234 38.125 1 86.19 581 LEU B N 1
ATOM 12986 C CA . LEU B 1 581 ? -16.938 11.219 38.938 1 86.19 581 LEU B CA 1
ATOM 12987 C C . LEU B 1 581 ? -16.109 11.867 40.031 1 86.19 581 LEU B C 1
ATOM 12989 O O . LEU B 1 581 ? -15.258 12.711 39.75 1 86.19 581 LEU B O 1
ATOM 12993 N N . PRO B 1 582 ? -16.328 11.492 41.156 1 78.62 582 PRO B N 1
ATOM 12994 C CA . PRO B 1 582 ? -15.656 12.125 42.312 1 78.62 582 PRO B CA 1
ATOM 12995 C C . PRO B 1 582 ? -14.141 11.938 42.281 1 78.62 582 PRO B C 1
ATOM 12997 O O . PRO B 1 582 ? -13.391 12.828 42.688 1 78.62 582 PRO B O 1
ATOM 13000 N N . ARG B 1 583 ? -13.68 10.852 41.781 1 77.38 583 ARG B N 1
ATOM 13001 C CA . ARG B 1 583 ? -12.242 10.578 41.75 1 77.38 583 ARG B CA 1
ATOM 13002 C C . ARG B 1 583 ? -11.523 11.609 40.875 1 77.38 583 ARG B C 1
ATOM 13004 O O . ARG B 1 583 ? -10.398 12.008 41.188 1 77.38 583 ARG B O 1
ATOM 13011 N N . LEU B 1 584 ? -12.195 12.117 39.938 1 75.88 584 LEU B N 1
ATOM 13012 C CA . LEU B 1 584 ? -11.562 13.062 39.031 1 75.88 584 LEU B CA 1
ATOM 13013 C C . LEU B 1 584 ? -11.711 14.492 39.531 1 75.88 584 LEU B C 1
ATOM 13015 O O . LEU B 1 584 ? -10.836 15.336 39.281 1 75.88 584 LEU B O 1
ATOM 13019 N N . ALA B 1 585 ? -12.789 14.711 40.219 1 72.31 585 ALA B N 1
ATOM 13020 C CA . ALA B 1 585 ? -13.023 16.047 40.781 1 72.31 585 ALA B CA 1
ATOM 13021 C C . ALA B 1 585 ? -12.016 16.359 41.875 1 72.31 585 ALA B C 1
ATOM 13023 O O . ALA B 1 585 ? -11.664 17.516 42.094 1 72.31 585 ALA B O 1
ATOM 13024 N N . ALA B 1 586 ? -11.477 15.297 42.438 1 67.62 586 ALA B N 1
ATOM 13025 C CA . ALA B 1 586 ? -10.547 15.461 43.562 1 67.62 586 ALA B CA 1
ATOM 13026 C C . ALA B 1 586 ? -9.164 15.875 43.094 1 67.62 586 ALA B C 1
ATOM 13028 O O . ALA B 1 586 ? -8.367 16.422 43.844 1 67.62 586 ALA B O 1
ATOM 13029 N N . LEU B 1 587 ? -8.969 15.703 41.844 1 70.31 587 LEU B N 1
ATOM 13030 C CA . LEU B 1 587 ? -7.652 16.016 41.312 1 70.31 587 LEU B CA 1
ATOM 13031 C C . LEU B 1 587 ? -7.395 17.516 41.375 1 70.31 587 LEU B C 1
ATOM 13033 O O . LEU B 1 587 ? -6.242 17.953 41.438 1 70.31 587 LEU B O 1
ATOM 13037 N N . ASP B 1 588 ? -8.43 18.297 41.281 1 66.56 588 ASP B N 1
ATOM 13038 C CA . ASP B 1 588 ? -8.289 19.75 41.312 1 66.56 588 ASP B CA 1
ATOM 13039 C C . ASP B 1 588 ? -8.547 20.312 42.688 1 66.56 588 ASP B C 1
ATOM 13041 O O . ASP B 1 588 ? -8.641 21.531 42.875 1 66.56 588 ASP B O 1
ATOM 13045 N N . ALA B 1 589 ? -8.523 19.25 43.719 1 60 589 ALA B N 1
ATOM 13046 C CA . ALA B 1 589 ? -8.781 19.672 45.094 1 60 589 ALA B CA 1
ATOM 13047 C C . ALA B 1 589 ? -7.547 20.312 45.719 1 60 589 ALA B C 1
ATOM 13049 O O . ALA B 1 589 ? -6.43 19.812 45.562 1 60 589 ALA B O 1
ATOM 13050 N N . GLY B 1 590 ? -7.578 21.641 45.969 1 58.88 590 GLY B N 1
ATOM 13051 C CA . GLY B 1 590 ? -6.508 22.359 46.625 1 58.88 590 GLY B CA 1
ATOM 13052 C C . GLY B 1 590 ? -5.91 23.469 45.812 1 58.88 590 GLY B C 1
ATOM 13053 O O . GLY B 1 590 ? -5.023 24.203 46.25 1 58.88 590 GLY B O 1
ATOM 13054 N N . VAL B 1 591 ? -6.262 23.484 44.562 1 66.88 591 VAL B N 1
ATOM 13055 C CA . VAL B 1 591 ? -5.707 24.531 43.688 1 66.88 591 VAL B CA 1
ATOM 13056 C C . VAL B 1 591 ? -6.523 25.812 43.875 1 66.88 591 VAL B C 1
ATOM 13058 O O . VAL B 1 591 ? -7.742 25.766 44.031 1 66.88 591 VAL B O 1
ATOM 13061 N N . GLU B 1 592 ? -5.781 26.812 44.188 1 71.44 592 GLU B N 1
ATOM 13062 C CA . GLU B 1 592 ? -6.469 28.109 44.25 1 71.44 592 GLU B CA 1
ATOM 13063 C C . GLU B 1 592 ? -7.141 28.453 42.938 1 71.44 592 GLU B C 1
ATOM 13065 O O . GLU B 1 592 ? -6.473 28.562 41.906 1 71.44 592 GLU B O 1
ATOM 13070 N N . ARG B 1 593 ? -8.414 28.422 43 1 84.56 593 ARG B N 1
ATOM 13071 C CA . ARG B 1 593 ? -9.18 28.641 41.781 1 84.56 593 ARG B CA 1
ATOM 13072 C C . ARG B 1 593 ? -9.578 30.109 41.656 1 84.56 593 ARG B C 1
ATOM 13074 O O . ARG B 1 593 ? -9.758 30.797 42.656 1 84.56 593 ARG B O 1
ATOM 13081 N N . ASP B 1 594 ? -9.609 30.625 40.5 1 86.38 594 ASP B N 1
ATOM 13082 C CA . ASP B 1 594 ? -10.055 31.984 40.188 1 86.38 594 ASP B CA 1
ATOM 13083 C C . ASP B 1 594 ? -11.484 32.219 40.656 1 86.38 594 ASP B C 1
ATOM 13085 O O . ASP B 1 594 ? -12.352 31.375 40.469 1 86.38 594 ASP B O 1
ATOM 13089 N N . PRO B 1 595 ? -11.781 33.25 41.344 1 85.62 595 PRO B N 1
ATOM 13090 C CA . PRO B 1 595 ? -13.117 33.531 41.875 1 85.62 595 PRO B CA 1
ATOM 13091 C C . PRO B 1 595 ? -14.195 33.562 40.812 1 85.62 595 PRO B C 1
ATOM 13093 O O . PRO B 1 595 ? -15.328 33.156 41.062 1 85.62 595 PRO B O 1
ATOM 13096 N N . ASP B 1 596 ? -13.82 34.125 39.656 1 90.25 596 ASP B N 1
ATOM 13097 C CA . ASP B 1 596 ? -14.812 34.125 38.594 1 90.25 596 ASP B CA 1
ATOM 13098 C C . ASP B 1 596 ? -15.188 32.719 38.156 1 90.25 596 ASP B C 1
ATOM 13100 O O . ASP B 1 596 ? -16.344 32.469 37.781 1 90.25 596 ASP B O 1
ATOM 13104 N N . VAL B 1 597 ? -14.266 31.828 38.125 1 92.38 597 VAL B N 1
ATOM 13105 C CA . VAL B 1 597 ? -14.516 30.438 37.75 1 92.38 597 VAL B CA 1
ATOM 13106 C C . VAL B 1 597 ? -15.383 29.766 38.844 1 92.38 597 VAL B C 1
ATOM 13108 O O . VAL B 1 597 ? -16.281 29 38.531 1 92.38 597 VAL B O 1
ATOM 13111 N N . VAL B 1 598 ? -15.125 30.125 40.094 1 90.56 598 VAL B N 1
ATOM 13112 C CA . VAL B 1 598 ? -15.891 29.578 41.219 1 90.56 598 VAL B CA 1
ATOM 13113 C C . VAL B 1 598 ? -17.328 30.109 41.156 1 90.56 598 VAL B C 1
ATOM 13115 O O . VAL B 1 598 ? -18.281 29.375 41.438 1 90.56 598 VAL B O 1
ATOM 13118 N N . ALA B 1 599 ? -17.359 31.375 40.812 1 90.06 599 ALA B N 1
ATOM 13119 C CA . ALA B 1 599 ? -18.688 31.969 40.688 1 90.06 599 ALA B CA 1
ATOM 13120 C C . ALA B 1 599 ? -19.484 31.312 39.562 1 90.06 599 ALA B C 1
ATOM 13122 O O . ALA B 1 599 ? -20.688 31.062 39.719 1 90.06 599 ALA B O 1
ATOM 13123 N N . GLU B 1 600 ? -18.844 31.125 38.469 1 91.69 600 GLU B N 1
ATOM 13124 C CA . GLU B 1 600 ? -19.5 30.469 37.344 1 91.69 600 GLU B CA 1
ATOM 13125 C C . GLU B 1 600 ? -19.891 29.031 37.719 1 91.69 600 GLU B C 1
ATOM 13127 O O . GLU B 1 600 ? -20.953 28.562 37.312 1 91.69 600 GLU B O 1
ATOM 13132 N N . GLU B 1 601 ? -19.062 28.312 38.375 1 91.62 601 GLU B N 1
ATOM 13133 C CA . GLU B 1 601 ? -19.359 26.953 38.812 1 91.62 601 GLU B CA 1
ATOM 13134 C C . GLU B 1 601 ? -20.562 26.922 39.75 1 91.62 601 GLU B C 1
ATOM 13136 O O . GLU B 1 601 ? -21.422 26.047 39.625 1 91.62 601 GLU B O 1
ATOM 13141 N N . ALA B 1 602 ? -20.562 27.875 40.688 1 89.25 602 ALA B N 1
ATOM 13142 C CA . ALA B 1 602 ? -21.688 27.953 41.594 1 89.25 602 ALA B CA 1
ATOM 13143 C C . ALA B 1 602 ? -23 28.25 40.844 1 89.25 602 ALA B C 1
ATOM 13145 O O . ALA B 1 602 ? -24.031 27.672 41.156 1 89.25 602 ALA B O 1
ATOM 13146 N N . ARG B 1 603 ? -22.844 29.141 39.938 1 89.06 603 ARG B N 1
ATOM 13147 C CA . ARG B 1 603 ? -24.016 29.453 39.125 1 89.06 603 ARG B CA 1
ATOM 13148 C C . ARG B 1 603 ? -24.516 28.234 38.375 1 89.06 603 ARG B C 1
ATOM 13150 O O . ARG B 1 603 ? -25.719 27.984 38.312 1 89.06 603 ARG B O 1
ATOM 13157 N N . MET B 1 604 ? -23.625 27.516 37.812 1 91.19 604 MET B N 1
ATOM 13158 C CA . MET B 1 604 ? -24 26.328 37.031 1 91.19 604 MET B CA 1
ATOM 13159 C C . MET B 1 604 ? -24.547 25.234 37.938 1 91.19 604 MET B C 1
ATOM 13161 O O . MET B 1 604 ? -25.438 24.484 37.531 1 91.19 604 MET B O 1
ATOM 13165 N N . ARG B 1 605 ? -24.031 25.062 39.125 1 88.19 605 ARG B N 1
ATOM 13166 C CA . ARG B 1 605 ? -24.547 24.078 40.094 1 88.19 605 ARG B CA 1
ATOM 13167 C C . ARG B 1 605 ? -25.984 24.422 40.5 1 88.19 605 ARG B C 1
ATOM 13169 O O . ARG B 1 605 ? -26.812 23.516 40.656 1 88.19 605 ARG B O 1
ATOM 13176 N N . ASP B 1 606 ? -26.156 25.703 40.656 1 84.81 606 ASP B N 1
ATOM 13177 C CA . ASP B 1 606 ? -27.516 26.141 40.938 1 84.81 606 ASP B CA 1
ATOM 13178 C C . ASP B 1 606 ? -28.453 25.859 39.781 1 84.81 606 ASP B C 1
ATOM 13180 O O . ASP B 1 606 ? -29.609 25.453 40 1 84.81 606 ASP B O 1
ATOM 13184 N N . LEU B 1 607 ? -27.969 26.141 38.656 1 85.5 607 LEU B N 1
ATOM 13185 C CA . LEU B 1 607 ? -28.781 25.875 37.469 1 85.5 607 LEU B CA 1
ATOM 13186 C C . LEU B 1 607 ? -29.062 24.391 37.312 1 85.5 607 LEU B C 1
ATOM 13188 O O . LEU B 1 607 ? -30.141 24 36.875 1 85.5 607 LEU B O 1
ATOM 13192 N N . LEU B 1 608 ? -28.094 23.578 37.594 1 86 608 LEU B N 1
ATOM 13193 C CA . LEU B 1 608 ? -28.266 22.125 37.531 1 86 608 LEU B CA 1
ATOM 13194 C C . LEU B 1 608 ? -29.359 21.656 38.469 1 86 608 LEU B C 1
ATOM 13196 O O . LEU B 1 608 ? -30.172 20.797 38.125 1 86 608 LEU B O 1
ATOM 13200 N N . GLN B 1 609 ? -29.391 22.156 39.656 1 80.25 609 GLN B N 1
ATOM 13201 C CA . GLN B 1 609 ? -30.406 21.797 40.625 1 80.25 609 GLN B CA 1
ATOM 13202 C C . GLN B 1 609 ? -31.797 22.219 40.156 1 80.25 609 GLN B C 1
ATOM 13204 O O . GLN B 1 609 ? -32.781 21.516 40.406 1 80.25 609 GLN B O 1
ATOM 13209 N N . HIS B 1 610 ? -31.781 23.266 39.5 1 76.88 610 HIS B N 1
ATOM 13210 C CA . HIS B 1 610 ? -33.031 23.75 38.938 1 76.88 610 HIS B CA 1
ATOM 13211 C C . HIS B 1 610 ? -33.531 22.844 37.812 1 76.88 610 HIS B C 1
ATOM 13213 O O . HIS B 1 610 ? -34.719 22.594 37.719 1 76.88 610 HIS B O 1
ATOM 13219 N N . ARG B 1 611 ? -32.594 22.484 36.938 1 76.88 611 ARG B N 1
ATOM 13220 C CA . ARG B 1 611 ? -32.938 21.641 35.781 1 76.88 611 ARG B CA 1
ATOM 13221 C C . ARG B 1 611 ? -33.406 20.266 36.25 1 76.88 611 ARG B C 1
ATOM 13223 O O . ARG B 1 611 ? -34.25 19.656 35.594 1 76.88 611 ARG B O 1
ATOM 13230 N N . THR B 1 612 ? -32.812 19.719 37.344 1 73.75 612 THR B N 1
ATOM 13231 C CA . THR B 1 612 ? -33.156 18.375 37.812 1 73.75 612 THR B CA 1
ATOM 13232 C C . THR B 1 612 ? -34.312 18.422 38.812 1 73.75 612 THR B C 1
ATOM 13234 O O . THR B 1 612 ? -34.812 17.391 39.25 1 73.75 612 THR B O 1
ATOM 13237 N N . GLY B 1 613 ? -35.094 19.547 39.031 1 62.69 613 GLY B N 1
ATOM 13238 C CA . GLY B 1 613 ? -36.312 19.688 39.875 1 62.69 613 GLY B CA 1
ATOM 13239 C C . GLY B 1 613 ? -36 19.859 41.344 1 62.69 613 GLY B C 1
ATOM 13240 O O . GLY B 1 613 ? -36.906 19.875 42.156 1 62.69 613 GLY B O 1
ATOM 13241 N N . SER B 1 614 ? -34.875 19.797 41.875 1 51.78 614 SER B N 1
ATOM 13242 C CA . SER B 1 614 ? -34.688 19.781 43.312 1 51.78 614 SER B CA 1
ATOM 13243 C C . SER B 1 614 ? -34.938 21.172 43.906 1 51.78 614 SER B C 1
ATOM 13245 O O . SER B 1 614 ? -35.25 21.312 45.094 1 51.78 614 SER B O 1
ATOM 13247 N N . SER B 1 615 ? -34.5 22.344 43.438 1 47.31 615 SER B N 1
ATOM 13248 C CA . SER B 1 615 ? -34.688 23.641 44.094 1 47.31 615 SER B CA 1
ATOM 13249 C C . SER B 1 615 ? -35.688 24.5 43.344 1 47.31 615 SER B C 1
ATOM 13251 O O . SER B 1 615 ? -35.75 24.484 42.094 1 47.31 615 SER B O 1
ATOM 13253 N N . SER B 1 616 ? -36.938 24.938 43.938 1 39.53 616 SER B N 1
ATOM 13254 C CA . SER B 1 616 ? -38.094 25.75 43.531 1 39.53 616 SER B CA 1
ATOM 13255 C C . SER B 1 616 ? -37.656 27.141 43.125 1 39.53 616 SER B C 1
ATOM 13257 O O . SER B 1 616 ? -38.438 27.938 42.625 1 39.53 616 SER B O 1
ATOM 13259 N N . ALA B 1 617 ? -36.719 27.828 43.719 1 37.97 617 ALA B N 1
ATOM 13260 C CA . ALA B 1 617 ? -36.594 29.281 43.781 1 37.97 617 ALA B CA 1
ATOM 13261 C C . ALA B 1 617 ? -36.25 29.859 42.406 1 37.97 617 ALA B C 1
ATOM 13263 O O . ALA B 1 617 ? -36.281 31.078 42.219 1 37.97 617 ALA B O 1
ATOM 13264 N N . LEU B 1 618 ? -35.312 29.391 41.625 1 40.19 618 LEU B N 1
ATOM 13265 C CA . LEU B 1 618 ? -34.781 30.203 40.531 1 40.19 618 LEU B CA 1
ATOM 13266 C C . LEU B 1 618 ? -35.781 30.281 39.375 1 40.19 618 LEU B C 1
ATOM 13268 O O . LEU B 1 618 ? -36.344 29.25 38.969 1 40.19 618 LEU B O 1
ATOM 13272 N N . SER B 1 619 ? -36.5 31.406 39.25 1 35.06 619 SER B N 1
ATOM 13273 C CA . SER B 1 619 ? -37.406 31.766 38.188 1 35.06 619 SER B CA 1
ATOM 13274 C C . SER B 1 619 ? -36.906 31.266 36.812 1 35.06 619 SER B C 1
ATOM 13276 O O . SER B 1 619 ? -35.688 31.266 36.562 1 35.06 619 SER B O 1
ATOM 13278 N N . LEU B 1 620 ? -37.656 30.531 36.094 1 38.34 620 LEU B N 1
ATOM 13279 C CA . LEU B 1 620 ? -37.531 30 34.75 1 38.34 620 LEU B CA 1
ATOM 13280 C C . LEU B 1 620 ? -36.938 31.031 33.812 1 38.34 620 LEU B C 1
ATOM 13282 O O . LEU B 1 620 ? -36.688 30.734 32.625 1 38.34 620 LEU B O 1
ATOM 13286 N N . GLN B 1 621 ? -37.188 32.312 33.938 1 38.16 621 GLN B N 1
ATOM 13287 C CA . GLN B 1 621 ? -36.969 33.375 32.969 1 38.16 621 GLN B CA 1
ATOM 13288 C C . GLN B 1 621 ? -35.531 33.438 32.531 1 38.16 621 GLN B C 1
ATOM 13290 O O . GLN B 1 621 ? -35.219 33.781 31.391 1 38.16 621 GLN B O 1
ATOM 13295 N N . GLN B 1 622 ? -34.625 33.469 33.469 1 40.56 622 GLN B N 1
ATOM 13296 C CA . GLN B 1 622 ? -33.219 33.781 33.188 1 40.56 622 GLN B CA 1
ATOM 13297 C C . GLN B 1 622 ? -32.594 32.688 32.344 1 40.56 622 GLN B C 1
ATOM 13299 O O . GLN B 1 622 ? -31.469 32.875 31.844 1 40.56 622 GLN B O 1
ATOM 13304 N N . ASP B 1 623 ? -33 31.469 32.25 1 48.72 623 ASP B N 1
ATOM 13305 C CA . ASP B 1 623 ? -32.406 30.203 31.859 1 48.72 623 ASP B CA 1
ATOM 13306 C C . ASP B 1 623 ? -32.406 30.031 30.344 1 48.72 623 ASP B C 1
ATOM 13308 O O . ASP B 1 623 ? -31.672 29.203 29.797 1 48.72 623 ASP B O 1
ATOM 13312 N N . SER B 1 624 ? -33.312 30.719 29.703 1 54.88 624 SER B N 1
ATOM 13313 C CA . SER B 1 624 ? -33.625 30.547 28.281 1 54.88 624 SER B CA 1
ATOM 13314 C C . SER B 1 624 ? -32.5 31.109 27.391 1 54.88 624 SER B C 1
ATOM 13316 O O . SER B 1 624 ? -32.469 30.859 26.188 1 54.88 624 SER B O 1
ATOM 13318 N N . GLY B 1 625 ? -31.453 31.578 27.875 1 73.81 625 GLY B N 1
ATOM 13319 C CA . GLY B 1 625 ? -30.516 32.281 27 1 73.81 625 GLY B CA 1
ATOM 13320 C C . GLY B 1 625 ? -29.25 31.484 26.734 1 73.81 625 GLY B C 1
ATOM 13321 O O . GLY B 1 625 ? -28.422 31.891 25.922 1 73.81 625 GLY B O 1
ATOM 13322 N N . ASN B 1 626 ? -29.172 30.141 27.359 1 87 626 ASN B N 1
ATOM 13323 C CA . ASN B 1 626 ? -27.938 29.406 27.156 1 87 626 ASN B CA 1
ATOM 13324 C C . ASN B 1 626 ? -28.078 28.375 26.031 1 87 626 ASN B C 1
ATOM 13326 O O . ASN B 1 626 ? -29.078 27.656 25.969 1 87 626 ASN B O 1
ATOM 13330 N N . ALA B 1 627 ? -27.188 28.406 25.094 1 91.38 627 ALA B N 1
ATOM 13331 C CA . ALA B 1 627 ? -27.172 27.453 24 1 91.38 627 ALA B CA 1
ATOM 13332 C C . ALA B 1 627 ? -26.562 26.125 24.438 1 91.38 627 ALA B C 1
ATOM 13334 O O . ALA B 1 627 ? -27.078 25.047 24.109 1 91.38 627 ALA B O 1
ATOM 13335 N N . VAL B 1 628 ? -25.469 26.141 25.203 1 93.69 628 VAL B N 1
ATOM 13336 C CA . VAL B 1 628 ? -24.781 24.953 25.688 1 93.69 628 VAL B CA 1
ATOM 13337 C C . VAL B 1 628 ? -24.5 25.094 27.188 1 93.69 628 VAL B C 1
ATOM 13339 O O . VAL B 1 628 ? -24.062 26.156 27.641 1 93.69 628 VAL B O 1
ATOM 13342 N N . GLU B 1 629 ? -24.875 24.125 27.922 1 92.81 629 GLU B N 1
ATOM 13343 C CA . GLU B 1 629 ? -24.609 24.078 29.359 1 92.81 629 GLU B CA 1
ATOM 13344 C C . GLU B 1 629 ? -23.734 22.875 29.719 1 92.81 629 GLU B C 1
ATOM 13346 O O . GLU B 1 629 ? -24.125 21.734 29.5 1 92.81 629 GLU B O 1
ATOM 13351 N N . VAL B 1 630 ? -22.547 23.125 30.219 1 94.62 630 VAL B N 1
ATOM 13352 C CA . VAL B 1 630 ? -21.609 22.078 30.562 1 94.62 630 VAL B CA 1
ATOM 13353 C C . VAL B 1 630 ? -21.609 21.844 32.062 1 94.62 630 VAL B C 1
ATOM 13355 O O . VAL B 1 630 ? -21.391 22.781 32.844 1 94.62 630 VAL B O 1
ATOM 13358 N N . TYR B 1 631 ? -21.922 20.641 32.469 1 92.69 631 TYR B N 1
ATOM 13359 C CA . TYR B 1 631 ? -22.047 20.297 33.875 1 92.69 631 TYR B CA 1
ATOM 13360 C C . TYR B 1 631 ? -20.969 19.297 34.312 1 92.69 631 TYR B C 1
ATOM 13362 O O . TYR B 1 631 ? -21.156 18.078 34.188 1 92.69 631 TYR B O 1
ATOM 13370 N N . GLY B 1 632 ? -19.875 19.781 34.812 1 92.06 632 GLY B N 1
ATOM 13371 C CA . GLY B 1 632 ? -18.812 18.938 35.344 1 92.06 632 GLY B CA 1
ATOM 13372 C C . GLY B 1 632 ? -18.312 17.922 34.312 1 92.06 632 GLY B C 1
ATOM 13373 O O . GLY B 1 632 ? -18.156 16.75 34.656 1 92.06 632 GLY B O 1
ATOM 13374 N N . LEU B 1 633 ? -18.125 18.344 33.188 1 93.44 633 LEU B N 1
ATOM 13375 C CA . LEU B 1 633 ? -17.688 17.469 32.094 1 93.44 633 LEU B CA 1
ATOM 13376 C C . LEU B 1 633 ? -16.297 16.922 32.375 1 93.44 633 LEU B C 1
ATOM 13378 O O . LEU B 1 633 ? -15.367 17.688 32.656 1 93.44 633 LEU B O 1
ATOM 13382 N N . GLN B 1 634 ? -16.172 15.57 32.344 1 93.12 634 GLN B N 1
ATOM 13383 C CA . GLN B 1 634 ? -14.914 14.883 32.594 1 93.12 634 GLN B CA 1
ATOM 13384 C C . GLN B 1 634 ? -14.617 13.852 31.516 1 93.12 634 GLN B C 1
ATOM 13386 O O . GLN B 1 634 ? -15.539 13.227 30.969 1 93.12 634 GLN B O 1
ATOM 13391 N N . LYS B 1 635 ? -13.352 13.766 31.125 1 89.5 635 LYS B N 1
ATOM 13392 C CA . LYS B 1 635 ? -12.93 12.727 30.188 1 89.5 635 LYS B CA 1
ATOM 13393 C C . LYS B 1 635 ? -11.586 12.133 30.578 1 89.5 635 LYS B C 1
ATOM 13395 O O . LYS B 1 635 ? -10.594 12.859 30.703 1 89.5 635 LYS B O 1
ATOM 13400 N N . ALA B 1 636 ? -11.625 10.875 30.891 1 86.38 636 ALA B N 1
ATOM 13401 C CA . ALA B 1 636 ? -10.406 10.125 31.203 1 86.38 636 ALA B CA 1
ATOM 13402 C C . ALA B 1 636 ? -10.164 9.016 30.172 1 86.38 636 ALA B C 1
ATOM 13404 O O . ALA B 1 636 ? -11.109 8.367 29.719 1 86.38 636 ALA B O 1
ATOM 13405 N N . PHE B 1 637 ? -8.977 8.945 29.641 1 77.25 637 PHE B N 1
ATOM 13406 C CA . PHE B 1 637 ? -8.609 7.891 28.703 1 77.25 637 PHE B CA 1
ATOM 13407 C C . PHE B 1 637 ? -7.887 6.758 29.406 1 77.25 637 PHE B C 1
ATOM 13409 O O . PHE B 1 637 ? -7.121 6.996 30.344 1 77.25 637 PHE B O 1
ATOM 13416 N N . ASP B 1 638 ? -8.273 5.496 29.219 1 62.19 638 ASP B N 1
ATOM 13417 C CA . ASP B 1 638 ? -7.648 4.332 29.828 1 62.19 638 ASP B CA 1
ATOM 13418 C C . ASP B 1 638 ? -6.219 4.148 29.328 1 62.19 638 ASP B C 1
ATOM 13420 O O . ASP B 1 638 ? -5.93 4.402 28.156 1 62.19 638 ASP B O 1
ATOM 13424 N N . GLY B 1 639 ? -5.254 4.41 30.109 1 51.25 639 GLY B N 1
ATOM 13425 C CA . GLY B 1 639 ? -3.836 4.262 29.828 1 51.25 639 GLY B CA 1
ATOM 13426 C C . GLY B 1 639 ? -3.488 2.91 29.234 1 51.25 639 GLY B C 1
ATOM 13427 O O . GLY B 1 639 ? -2.865 2.078 29.891 1 51.25 639 GLY B O 1
ATOM 13428 N N . GLY B 1 640 ? -4.367 2.16 28.594 1 41.75 640 GLY B N 1
ATOM 13429 C CA . GLY B 1 640 ? -3.992 0.803 28.234 1 41.75 640 GLY B CA 1
ATOM 13430 C C . GLY B 1 640 ? -2.602 0.709 27.641 1 41.75 640 GLY B C 1
ATOM 13431 O O . GLY B 1 640 ? -2.178 -0.365 27.203 1 41.75 640 GLY B O 1
ATOM 13432 N N . CYS B 1 641 ? -2.109 1.629 27.109 1 38 641 CYS B N 1
ATOM 13433 C CA . CYS B 1 641 ? -1.011 1.162 26.281 1 38 641 CYS B CA 1
ATOM 13434 C C . CYS B 1 641 ? 0.121 0.597 27.125 1 38 641 CYS B C 1
ATOM 13436 O O . CYS B 1 641 ? 1.114 0.099 26.594 1 38 641 CYS B O 1
ATOM 13438 N N . CYS B 1 642 ? 0.36 1.185 28.312 1 35.75 642 CYS B N 1
ATOM 13439 C CA . CYS B 1 642 ? 1.633 0.642 28.781 1 35.75 642 CYS B CA 1
ATOM 13440 C C . CYS B 1 642 ? 1.521 -0.851 29.062 1 35.75 642 CYS B C 1
ATOM 13442 O O . CYS B 1 642 ? 2.377 -1.427 29.734 1 35.75 642 CYS B O 1
ATOM 13444 N N . GLY B 1 643 ? 0.4 -1.488 29.094 1 32.75 643 GLY B N 1
ATOM 13445 C CA . GLY B 1 643 ? 0.643 -2.891 29.406 1 32.75 643 GLY B CA 1
ATOM 13446 C C . GLY B 1 643 ? 1.749 -3.498 28.562 1 32.75 643 GLY B C 1
ATOM 13447 O O . GLY B 1 643 ? 2.248 -2.865 27.625 1 32.75 643 GLY B O 1
ATOM 13448 N N . GLY B 1 644 ? 2.117 -4.863 28.828 1 30.11 644 GLY B N 1
ATOM 13449 C CA . GLY B 1 644 ? 3.211 -5.648 28.281 1 30.11 644 GLY B CA 1
ATOM 13450 C C . GLY B 1 644 ? 3.422 -5.43 26.797 1 30.11 644 GLY B C 1
ATOM 13451 O O . GLY B 1 644 ? 4.559 -5.277 26.344 1 30.11 644 GLY B O 1
ATOM 13452 N N . ARG B 1 645 ? 2.414 -6.012 25.984 1 30.61 645 ARG B N 1
ATOM 13453 C CA . ARG B 1 645 ? 2.936 -6.316 24.656 1 30.61 645 ARG B CA 1
ATOM 13454 C C . ARG B 1 645 ? 3.34 -5.043 23.922 1 30.61 645 ARG B C 1
ATOM 13456 O O . ARG B 1 645 ? 4.523 -4.816 23.672 1 30.61 645 ARG B O 1
ATOM 13463 N N . GLY B 1 646 ? 2.68 -4.68 22.688 1 29.27 646 GLY B N 1
ATOM 13464 C CA . GLY B 1 646 ? 3.188 -3.82 21.625 1 29.27 646 GLY B CA 1
ATOM 13465 C C . GLY B 1 646 ? 3.027 -2.344 21.938 1 29.27 646 GLY B C 1
ATOM 13466 O O . GLY B 1 646 ? 1.926 -1.799 21.828 1 29.27 646 GLY B O 1
ATOM 13467 N N . CYS B 1 647 ? 3.404 -1.696 23 1 28.69 647 CYS B N 1
ATOM 13468 C CA . CYS B 1 647 ? 3.775 -0.288 23.078 1 28.69 647 CYS B CA 1
ATOM 13469 C C . CYS B 1 647 ? 4.332 0.215 21.75 1 28.69 647 CYS B C 1
ATOM 13471 O O . CYS B 1 647 ? 5.547 0.357 21.609 1 28.69 647 CYS B O 1
ATOM 13473 N N . ARG B 1 648 ? 3.932 -0.218 20.766 1 30.38 648 ARG B N 1
ATOM 13474 C CA . ARG B 1 648 ? 4.633 0.203 19.562 1 30.38 648 ARG B CA 1
ATOM 13475 C C . ARG B 1 648 ? 4.582 1.718 19.406 1 30.38 648 ARG B C 1
ATOM 13477 O O . ARG B 1 648 ? 5.574 2.34 19.016 1 30.38 648 ARG B O 1
ATOM 13484 N N . GLY B 1 649 ? 3.355 2.373 19.031 1 27.8 649 GLY B N 1
ATOM 13485 C CA . GLY B 1 649 ? 3.52 3.707 18.469 1 27.8 649 GLY B CA 1
ATOM 13486 C C . GLY B 1 649 ? 3.711 4.773 19.531 1 27.8 649 GLY B C 1
ATOM 13487 O O . GLY B 1 649 ? 3.801 4.465 20.719 1 27.8 649 GLY B O 1
ATOM 13488 N N . VAL B 1 650 ? 3.488 6.199 19.203 1 30.05 650 VAL B N 1
ATOM 13489 C CA . VAL B 1 650 ? 3.889 7.547 19.609 1 30.05 650 VAL B CA 1
ATOM 13490 C C . VAL B 1 650 ? 3.258 7.891 20.953 1 30.05 650 VAL B C 1
ATOM 13492 O O . VAL B 1 650 ? 3.754 8.766 21.672 1 30.05 650 VAL B O 1
ATOM 13495 N N . CYS B 1 651 ? 2.117 7.438 21.375 1 31.12 651 CYS B N 1
ATOM 13496 C CA . CYS B 1 651 ? 1.547 8.156 22.516 1 31.12 651 CYS B CA 1
ATOM 13497 C C . CYS B 1 651 ? 2.232 7.754 23.812 1 31.12 651 CYS B C 1
ATOM 13499 O O . CYS B 1 651 ? 1.635 7.836 24.891 1 31.12 651 CYS B O 1
ATOM 13501 N N . CYS B 1 652 ? 3.312 7.129 23.781 1 31.59 652 CYS B N 1
ATOM 13502 C CA . CYS B 1 652 ? 3.848 6.789 25.094 1 31.59 652 CYS B CA 1
ATOM 13503 C C . CYS B 1 652 ? 4.301 8.039 25.844 1 31.59 652 CYS B C 1
ATOM 13505 O O . CYS B 1 652 ? 5.496 8.234 26.062 1 31.59 652 CYS B O 1
ATOM 13507 N N . PHE B 1 653 ? 3.971 9.227 25.625 1 31.81 653 PHE B N 1
ATOM 13508 C CA . PHE B 1 653 ? 4.426 10.234 26.562 1 31.81 653 PHE B CA 1
ATOM 13509 C C . PHE B 1 653 ? 4.129 9.805 28 1 31.81 653 PHE B C 1
ATOM 13511 O O . PHE B 1 653 ? 4.801 10.242 28.938 1 31.81 653 PHE B O 1
ATOM 13518 N N . CYS B 1 654 ? 3.033 9.125 28.25 1 32.28 654 CYS B N 1
ATOM 13519 C CA . CYS B 1 654 ? 2.699 8.961 29.672 1 32.28 654 CYS B CA 1
ATOM 13520 C C . CYS B 1 654 ? 3.697 8.047 30.359 1 32.28 654 CYS B C 1
ATOM 13522 O O . CYS B 1 654 ? 3.598 7.812 31.562 1 32.28 654 CYS B O 1
ATOM 13524 N N . CYS B 1 655 ? 4.348 7.152 29.672 1 32.75 655 CYS B N 1
ATOM 13525 C CA . CYS B 1 655 ? 5.137 6.301 30.562 1 32.75 655 CYS B CA 1
ATOM 13526 C C . CYS B 1 655 ? 6.398 7.016 31.031 1 32.75 655 CYS B C 1
ATOM 13528 O O . CYS B 1 655 ? 7.461 6.863 30.422 1 32.75 655 CYS B O 1
ATOM 13530 N N . THR B 1 656 ? 6.43 8.289 31.344 1 30.25 656 THR B N 1
ATOM 13531 C CA . THR B 1 656 ? 7.605 8.82 32.031 1 30.25 656 THR B CA 1
ATOM 13532 C C . THR B 1 656 ? 8.008 7.914 33.188 1 30.25 656 THR B C 1
ATOM 13534 O O . THR B 1 656 ? 7.215 7.672 34.094 1 30.25 656 THR B O 1
ATOM 13537 N N . LYS B 1 657 ? 8.797 6.922 33 1 30.56 657 LYS B N 1
ATOM 13538 C CA . LYS B 1 657 ? 9.578 6.441 34.156 1 30.56 657 LYS B CA 1
ATOM 13539 C C . LYS B 1 657 ? 10.234 7.598 34.875 1 30.56 657 LYS B C 1
ATOM 13541 O O . LYS B 1 657 ? 10.984 8.383 34.281 1 30.56 657 LYS B O 1
ATOM 13546 N N . ARG B 1 658 ? 9.703 8.141 36.031 1 31.41 658 ARG B N 1
ATOM 13547 C CA . ARG B 1 658 ? 10.602 8.781 36.969 1 31.41 658 ARG B CA 1
ATOM 13548 C C . ARG B 1 658 ? 11.781 7.879 37.312 1 31.41 658 ARG B C 1
ATOM 13550 O O . ARG B 1 658 ? 11.602 6.684 37.562 1 31.41 658 ARG B O 1
ATOM 13557 N N . PRO B 1 659 ? 13.016 8.234 37.094 1 31.12 659 PRO B N 1
ATOM 13558 C CA . PRO B 1 659 ? 14.234 7.5 37.438 1 31.12 659 PRO B CA 1
ATOM 13559 C C . PRO B 1 659 ? 14.133 6.812 38.812 1 31.12 659 PRO B C 1
ATOM 13561 O O . PRO B 1 659 ? 14.906 5.891 39.094 1 31.12 659 PRO B O 1
ATOM 13564 N N . GLY B 1 660 ? 13.883 7.555 40 1 29.28 660 GLY B N 1
ATOM 13565 C CA . GLY B 1 660 ? 14.352 7.152 41.312 1 29.28 660 GLY B CA 1
ATOM 13566 C C . GLY B 1 660 ? 13.766 5.828 41.781 1 29.28 660 GLY B C 1
ATOM 13567 O O . GLY B 1 660 ? 14.164 5.305 42.812 1 29.28 660 GLY B O 1
ATOM 13568 N N . ARG B 1 661 ? 12.43 5.699 41.969 1 29.2 661 ARG B N 1
ATOM 13569 C CA . ARG B 1 661 ? 12.055 4.578 42.812 1 29.2 661 ARG B CA 1
ATOM 13570 C C . ARG B 1 661 ? 12.32 3.244 42.125 1 29.2 661 ARG B C 1
ATOM 13572 O O . ARG B 1 661 ? 12.414 3.186 40.875 1 29.2 661 ARG B O 1
ATOM 13579 N N . GLY B 1 662 ? 12.75 2.121 43.062 1 26.84 662 GLY B N 1
ATOM 13580 C CA . GLY B 1 662 ? 13.109 0.732 42.812 1 26.84 662 GLY B CA 1
ATOM 13581 C C . GLY B 1 662 ? 12.359 0.116 41.656 1 26.84 662 GLY B C 1
ATOM 13582 O O . GLY B 1 662 ? 11.367 0.679 41.156 1 26.84 662 GLY B O 1
ATOM 13583 N N . PRO B 1 663 ? 13.023 -0.955 41.031 1 31.81 663 PRO B N 1
ATOM 13584 C CA . PRO B 1 663 ? 12.633 -1.687 39.844 1 31.81 663 PRO B CA 1
ATOM 13585 C C . PRO B 1 663 ? 11.133 -1.965 39.781 1 31.81 663 PRO B C 1
ATOM 13587 O O . PRO B 1 663 ? 10.586 -2.215 38.688 1 31.81 663 PRO B O 1
ATOM 13590 N N . GLY B 1 664 ? 10.547 -2.479 40.844 1 30.48 664 GLY B N 1
ATOM 13591 C CA . GLY B 1 664 ? 9.305 -3.227 40.938 1 30.48 664 GLY B CA 1
ATOM 13592 C C . GLY B 1 664 ? 8.078 -2.387 40.656 1 30.48 664 GLY B C 1
ATOM 13593 O O . GLY B 1 664 ? 6.98 -2.922 40.469 1 30.48 664 GLY B O 1
ATOM 13594 N N . GLN B 1 665 ? 7.945 -1.312 41.406 1 27.86 665 GLN B N 1
ATOM 13595 C CA . GLN B 1 665 ? 6.578 -0.801 41.469 1 27.86 665 GLN B CA 1
ATOM 13596 C C . GLN B 1 665 ? 6.176 -0.13 40.156 1 27.86 665 GLN B C 1
ATOM 13598 O O . GLN B 1 665 ? 6.605 0.991 39.875 1 27.86 665 GLN B O 1
ATOM 13603 N N . ARG B 1 666 ? 6.098 -0.97 39.062 1 32.38 666 ARG B N 1
ATOM 13604 C CA . ARG B 1 666 ? 5.465 -0.629 37.781 1 32.38 666 ARG B CA 1
ATOM 13605 C C . ARG B 1 666 ? 4.145 0.099 38 1 32.38 666 ARG B C 1
ATOM 13607 O O . ARG B 1 666 ? 3.242 -0.428 38.656 1 32.38 666 ARG B O 1
ATOM 13614 N N . ARG B 1 667 ? 4.094 1.243 38.438 1 33.47 667 ARG B N 1
ATOM 13615 C CA . ARG B 1 667 ? 2.699 1.664 38.531 1 33.47 667 ARG B CA 1
ATOM 13616 C C . ARG B 1 667 ? 1.935 1.321 37.281 1 33.47 667 ARG B C 1
ATOM 13618 O O . ARG B 1 667 ? 2.488 1.385 36.188 1 33.47 667 ARG B O 1
ATOM 13625 N N . PRO B 1 668 ? 0.815 0.609 37.25 1 34.91 668 PRO B N 1
ATOM 13626 C CA . PRO B 1 668 ? -0.21 0.371 36.25 1 34.91 668 PRO B CA 1
ATOM 13627 C C . PRO B 1 668 ? -0.413 1.57 35.312 1 34.91 668 PRO B C 1
ATOM 13629 O O . PRO B 1 668 ? -0.117 2.705 35.688 1 34.91 668 PRO B O 1
ATOM 13632 N N . GLY B 1 669 ? -0.328 1.46 33.969 1 40.97 669 GLY B N 1
ATOM 13633 C CA . GLY B 1 669 ? -0.636 2.4 32.875 1 40.97 669 GLY B CA 1
ATOM 13634 C C . GLY B 1 669 ? -1.652 3.451 33.312 1 40.97 669 GLY B C 1
ATOM 13635 O O . GLY B 1 669 ? -2.818 3.133 33.531 1 40.97 669 GLY B O 1
ATOM 13636 N N . GLY B 1 670 ? -1.426 4.324 34.125 1 47.44 670 GLY B N 1
ATOM 13637 C CA . GLY B 1 670 ? -2.322 5.273 34.781 1 47.44 670 GLY B CA 1
ATOM 13638 C C . GLY B 1 670 ? -3.246 5.973 33.781 1 47.44 670 GLY B C 1
ATOM 13639 O O . GLY B 1 670 ? -3.016 5.938 32.562 1 47.44 670 GLY B O 1
ATOM 13640 N N . GLU B 1 671 ? -4.543 6.238 34.094 1 63.75 671 GLU B N 1
ATOM 13641 C CA . GLU B 1 671 ? -5.621 6.969 33.438 1 63.75 671 GLU B CA 1
ATOM 13642 C C . GLU B 1 671 ? -5.203 8.406 33.125 1 63.75 671 GLU B C 1
ATOM 13644 O O . GLU B 1 671 ? -4.562 9.062 33.938 1 63.75 671 GLU B O 1
ATOM 13649 N N . PHE B 1 672 ? -5.039 8.773 31.844 1 74.31 672 PHE B N 1
ATOM 13650 C CA . PHE B 1 672 ? -4.812 10.156 31.438 1 74.31 672 PHE B CA 1
ATOM 13651 C C . PHE B 1 672 ? -6.113 10.953 31.469 1 74.31 672 PHE B C 1
ATOM 13653 O O . PHE B 1 672 ? -7.059 10.625 30.75 1 74.31 672 PHE B O 1
ATOM 13660 N N . VAL B 1 673 ? -6.137 11.859 32.375 1 81.88 673 VAL B N 1
ATOM 13661 C CA . VAL B 1 673 ? -7.336 12.68 32.5 1 81.88 673 VAL B CA 1
ATOM 13662 C C . VAL B 1 673 ? -7.199 13.914 31.609 1 81.88 673 VAL B C 1
ATOM 13664 O O . VAL B 1 673 ? -6.387 14.797 31.891 1 81.88 673 VAL B O 1
ATOM 13667 N N . ALA B 1 674 ? -7.914 14.016 30.547 1 85.81 674 ALA B N 1
ATOM 13668 C CA . ALA B 1 674 ? -7.859 15.141 29.609 1 85.81 674 ALA B CA 1
ATOM 13669 C C . ALA B 1 674 ? -8.703 16.312 30.109 1 85.81 674 ALA B C 1
ATOM 13671 O O . ALA B 1 674 ? -8.344 17.469 29.906 1 85.81 674 ALA B O 1
ATOM 13672 N N . ILE B 1 675 ? -9.859 16 30.688 1 91.38 675 ILE B N 1
ATOM 13673 C CA . ILE B 1 675 ? -10.75 17 31.281 1 91.38 675 ILE B CA 1
ATOM 13674 C C . ILE B 1 675 ? -11.094 16.609 32.719 1 91.38 675 ILE B C 1
ATOM 13676 O O . ILE B 1 675 ? -11.648 15.531 32.938 1 91.38 675 ILE B O 1
ATOM 13680 N N . LYS B 1 676 ? -10.852 17.406 33.656 1 88.75 676 LYS B N 1
ATOM 13681 C CA . LYS B 1 676 ? -11 17.062 35.062 1 88.75 676 LYS B CA 1
ATOM 13682 C C . LYS B 1 676 ? -12.375 17.453 35.562 1 88.75 676 LYS B C 1
ATOM 13684 O O . LYS B 1 676 ? -12.828 16.938 36.594 1 88.75 676 LYS B O 1
ATOM 13689 N N . GLY B 1 677 ? -12.984 18.391 34.969 1 90.75 677 GLY B N 1
ATOM 13690 C CA . GLY B 1 677 ? -14.297 18.859 35.375 1 90.75 677 GLY B CA 1
ATOM 13691 C C . GLY B 1 677 ? -14.57 20.297 34.969 1 90.75 677 GLY B C 1
ATOM 13692 O O . GLY B 1 677 ? -14.125 21.234 35.656 1 90.75 677 GLY B O 1
ATOM 13693 N N . SER B 1 678 ? -15.297 20.531 33.969 1 91.69 678 SER B N 1
ATOM 13694 C CA . SER B 1 678 ? -15.578 21.875 33.5 1 91.69 678 SER B CA 1
ATOM 13695 C C . SER B 1 678 ? -17.016 22.266 33.75 1 91.69 678 SER B C 1
ATOM 13697 O O . SER B 1 678 ? -17.938 21.469 33.562 1 91.69 678 SER B O 1
ATOM 13699 N N . TRP B 1 679 ? -17.203 23.469 34.344 1 92.81 679 TRP B N 1
ATOM 13700 C CA . TRP B 1 679 ? -18.531 24.031 34.594 1 92.81 679 TRP B CA 1
ATOM 13701 C C . TRP B 1 679 ? -18.672 25.406 33.969 1 92.81 679 TRP B C 1
ATOM 13703 O O . TRP B 1 679 ? -18.062 26.375 34.406 1 92.81 679 TRP B O 1
ATOM 13713 N N . TYR B 1 680 ? -19.406 25.531 32.938 1 93.44 680 TYR B N 1
ATOM 13714 C CA . TYR B 1 680 ? -19.672 26.828 32.312 1 93.44 680 TYR B CA 1
ATOM 13715 C C . TYR B 1 680 ? -20.828 26.75 31.344 1 93.44 680 TYR B C 1
ATOM 13717 O O . TYR B 1 680 ? -21.281 25.656 30.984 1 93.44 680 TYR B O 1
ATOM 13725 N N . ALA B 1 681 ? -21.312 27.859 30.953 1 93.38 681 ALA B N 1
ATOM 13726 C CA . ALA B 1 681 ? -22.406 27.938 29.984 1 93.38 681 ALA B CA 1
ATOM 13727 C C . ALA B 1 681 ? -22.016 28.828 28.812 1 93.38 681 ALA B C 1
ATOM 13729 O O . ALA B 1 681 ? -21.25 29.781 28.969 1 93.38 681 ALA B O 1
ATOM 13730 N N . ILE B 1 682 ? -22.531 28.5 27.688 1 93.44 682 ILE B N 1
ATOM 13731 C CA . ILE B 1 682 ? -22.359 29.297 26.484 1 93.44 682 ILE B CA 1
ATOM 13732 C C . ILE B 1 682 ? -23.703 29.922 26.094 1 93.44 682 ILE B C 1
ATOM 13734 O O . ILE B 1 682 ? -24.688 29.219 25.875 1 93.44 682 ILE B O 1
ATOM 13738 N N . GLU B 1 683 ? -23.656 31.188 25.953 1 89.25 683 GLU B N 1
ATOM 13739 C CA . GLU B 1 683 ? -24.891 31.922 25.688 1 89.25 683 GLU B CA 1
ATOM 13740 C C . GLU B 1 683 ? -25.203 31.953 24.203 1 89.25 683 GLU B C 1
ATOM 13742 O O . GLU B 1 683 ? -24.312 31.719 23.359 1 89.25 683 GLU B O 1
ATOM 13747 N N . ARG B 1 684 ? -26.422 32.219 23.906 1 88.62 684 ARG B N 1
ATOM 13748 C CA . ARG B 1 684 ? -26.875 32.344 22.531 1 88.62 684 ARG B CA 1
ATOM 13749 C C . ARG B 1 684 ? -26.344 33.625 21.891 1 88.62 684 ARG B C 1
ATOM 13751 O O . ARG B 1 684 ? -26.094 34.625 22.594 1 88.62 684 ARG B O 1
ATOM 13758 N N . ASP B 1 685 ? -25.984 33.594 20.625 1 87.38 685 ASP B N 1
ATOM 13759 C CA . ASP B 1 685 ? -25.594 34.75 19.797 1 87.38 685 ASP B CA 1
ATOM 13760 C C . ASP B 1 685 ? -24.25 35.312 20.25 1 87.38 685 ASP B C 1
ATOM 13762 O O . ASP B 1 685 ? -24.047 36.531 20.219 1 87.38 685 ASP B O 1
ATOM 13766 N N . ARG B 1 686 ? -23.516 34.406 20.891 1 89.25 686 ARG B N 1
ATOM 13767 C CA . ARG B 1 686 ? -22.188 34.844 21.328 1 89.25 686 ARG B CA 1
ATOM 13768 C C . ARG B 1 686 ? -21.125 33.875 20.844 1 89.25 686 ARG B C 1
ATOM 13770 O O . ARG B 1 686 ? -21.422 32.719 20.5 1 89.25 686 ARG B O 1
ATOM 13777 N N . VAL B 1 687 ? -19.984 34.406 20.75 1 93.69 687 VAL B N 1
ATOM 13778 C CA . VAL B 1 687 ? -18.828 33.562 20.406 1 93.69 687 VAL B CA 1
ATOM 13779 C C . VAL B 1 687 ? -18.062 33.219 21.672 1 93.69 687 VAL B C 1
ATOM 13781 O O . VAL B 1 687 ? -17.609 34.125 22.406 1 93.69 687 VAL B O 1
ATOM 13784 N N . PHE B 1 688 ? -18.047 31.984 22.047 1 94.81 688 PHE B N 1
ATOM 13785 C CA . PHE B 1 688 ? -17.281 31.469 23.172 1 94.81 688 PHE B CA 1
ATOM 13786 C C . PHE B 1 688 ? -15.938 30.922 22.719 1 94.81 688 PHE B C 1
ATOM 13788 O O . PHE B 1 688 ? -15.883 30 21.891 1 94.81 688 PHE B O 1
ATOM 13795 N N . CYS B 1 689 ? -14.875 31.453 23.203 1 94.88 689 CYS B N 1
ATOM 13796 C CA . CYS B 1 689 ? -13.531 31.031 22.812 1 94.88 689 CYS B CA 1
ATOM 13797 C C . CYS B 1 689 ? -12.875 30.219 23.938 1 94.88 689 CYS B C 1
ATOM 13799 O O . CYS B 1 689 ? -12.797 30.672 25.078 1 94.88 689 CYS B O 1
ATOM 13801 N N . LEU B 1 690 ? -12.531 29.031 23.625 1 94.31 690 LEU B N 1
ATOM 13802 C CA . LEU B 1 690 ? -11.75 28.203 24.531 1 94.31 690 LEU B CA 1
ATOM 13803 C C . LEU B 1 690 ? -10.266 28.281 24.188 1 94.31 690 LEU B C 1
ATOM 13805 O O . LEU B 1 690 ? -9.805 27.703 23.203 1 94.31 690 LEU B O 1
ATOM 13809 N N . LEU B 1 691 ? -9.562 28.953 25.047 1 91.88 691 LEU B N 1
ATOM 13810 C CA . LEU B 1 691 ? -8.148 29.234 24.828 1 91.88 691 LEU B CA 1
ATOM 13811 C C . LEU B 1 691 ? -7.281 28.344 25.719 1 91.88 691 LEU B C 1
ATOM 13813 O O . LEU B 1 691 ? -7.664 28.016 26.844 1 91.88 691 LEU B O 1
ATOM 13817 N N . GLY B 1 692 ? -6.164 27.859 25.25 1 87.25 692 GLY B N 1
ATOM 13818 C CA . GLY B 1 692 ? -5.234 27.031 26 1 87.25 692 GLY B CA 1
ATOM 13819 C C . GLY B 1 692 ? -4.086 26.5 25.156 1 87.25 692 GLY B C 1
ATOM 13820 O O . GLY B 1 692 ? -4.152 26.531 23.922 1 87.25 692 GLY B O 1
ATOM 13821 N N . PRO B 1 693 ? -3.107 26.078 25.828 1 80.06 693 PRO B N 1
ATOM 13822 C CA . PRO B 1 693 ? -2 25.469 25.094 1 80.06 693 PRO B CA 1
ATOM 13823 C C . PRO B 1 693 ? -2.377 24.125 24.484 1 80.06 693 PRO B C 1
ATOM 13825 O O . PRO B 1 693 ? -3.48 23.625 24.703 1 80.06 693 PRO B O 1
ATOM 13828 N N . ASN B 1 694 ? -1.47 23.656 23.672 1 74.94 694 ASN B N 1
ATOM 13829 C CA . ASN B 1 694 ? -1.716 22.344 23.078 1 74.94 694 ASN B CA 1
ATOM 13830 C C . ASN B 1 694 ? -1.771 21.25 24.125 1 74.94 694 ASN B C 1
ATOM 13832 O O . ASN B 1 694 ? -0.942 21.219 25.031 1 74.94 694 ASN B O 1
ATOM 13836 N N . GLY B 1 695 ? -2.791 20.453 24.156 1 76.69 695 GLY B N 1
ATOM 13837 C CA . GLY B 1 695 ? -2.967 19.359 25.109 1 76.69 695 GLY B CA 1
ATOM 13838 C C . GLY B 1 695 ? -3.762 19.766 26.328 1 76.69 695 GLY B C 1
ATOM 13839 O O . GLY B 1 695 ? -3.889 18.984 27.281 1 76.69 695 GLY B O 1
ATOM 13840 N N . ALA B 1 696 ? -4.262 20.953 26.281 1 84.56 696 ALA B N 1
ATOM 13841 C CA . ALA B 1 696 ? -5.004 21.453 27.438 1 84.56 696 ALA B CA 1
ATOM 13842 C C . ALA B 1 696 ? -6.367 20.781 27.547 1 84.56 696 ALA B C 1
ATOM 13844 O O . ALA B 1 696 ? -7.004 20.828 28.609 1 84.56 696 ALA B O 1
ATOM 13845 N N . GLY B 1 697 ? -6.836 20.141 26.438 1 88.31 697 GLY B N 1
ATOM 13846 C CA . GLY B 1 697 ? -8.125 19.469 26.453 1 88.31 697 GLY B CA 1
ATOM 13847 C C . GLY B 1 697 ? -9.164 20.156 25.594 1 88.31 697 GLY B C 1
ATOM 13848 O O . GLY B 1 697 ? -10.344 19.812 25.641 1 88.31 697 GLY B O 1
ATOM 13849 N N . LYS B 1 698 ? -8.781 21.141 24.812 1 91.88 698 LYS B N 1
ATOM 13850 C CA . LYS B 1 698 ? -9.703 21.922 24 1 91.88 698 LYS B CA 1
ATOM 13851 C C . LYS B 1 698 ? -10.422 21.031 22.984 1 91.88 698 LYS B C 1
ATOM 13853 O O . LYS B 1 698 ? -11.656 21 22.938 1 91.88 698 LYS B O 1
ATOM 13858 N N . THR B 1 699 ? -9.641 20.25 22.203 1 88.38 699 THR B N 1
ATOM 13859 C CA . THR B 1 699 ? -10.203 19.375 21.172 1 88.38 699 THR B CA 1
ATOM 13860 C C . THR B 1 699 ? -11.016 18.25 21.812 1 88.38 699 THR B C 1
ATOM 13862 O O . THR B 1 699 ? -12.039 17.828 21.266 1 88.38 699 THR B O 1
ATOM 13865 N N . THR B 1 700 ? -10.602 17.75 22.938 1 90.12 700 THR B N 1
ATOM 13866 C CA . THR B 1 700 ? -11.336 16.703 23.656 1 90.12 700 THR B CA 1
ATOM 13867 C C . THR B 1 700 ? -12.695 17.219 24.109 1 90.12 700 THR B C 1
ATOM 13869 O O . THR B 1 700 ? -13.688 16.484 24.078 1 90.12 700 THR B O 1
ATOM 13872 N N . THR B 1 701 ? -12.727 18.469 24.531 1 93.94 701 THR B N 1
ATOM 13873 C CA . THR B 1 701 ? -13.992 19.078 24.953 1 93.94 701 THR B CA 1
ATOM 13874 C C . THR B 1 701 ? -14.969 19.141 23.781 1 93.94 701 THR B C 1
ATOM 13876 O O . THR B 1 701 ? -16.125 18.766 23.906 1 93.94 701 THR B O 1
ATOM 13879 N N . ILE B 1 702 ? -14.5 19.609 22.625 1 92.56 702 ILE B N 1
ATOM 13880 C CA . ILE B 1 702 ? -15.344 19.703 21.453 1 92.56 702 ILE B CA 1
ATOM 13881 C C . ILE B 1 702 ? -15.812 18.297 21.031 1 92.56 702 ILE B C 1
ATOM 13883 O O . ILE B 1 702 ? -16.969 18.109 20.672 1 92.56 702 ILE B O 1
ATOM 13887 N N . ASN B 1 703 ? -14.953 17.359 21.156 1 90.94 703 ASN B N 1
ATOM 13888 C CA . ASN B 1 703 ? -15.305 15.992 20.781 1 90.94 703 ASN B CA 1
ATOM 13889 C C . ASN B 1 703 ? -16.359 15.398 21.703 1 90.94 703 ASN B C 1
ATOM 13891 O O . ASN B 1 703 ? -17.188 14.602 21.281 1 90.94 703 ASN B O 1
ATOM 13895 N N . CYS B 1 704 ? -16.297 15.758 22.891 1 91.06 704 CYS B N 1
ATOM 13896 C CA . CYS B 1 704 ? -17.312 15.305 23.828 1 91.06 704 CYS B CA 1
ATOM 13897 C C . CYS B 1 704 ? -18.656 15.953 23.531 1 91.06 704 CYS B C 1
ATOM 13899 O O . CYS B 1 704 ? -19.688 15.281 23.531 1 91.06 704 CYS B O 1
ATOM 13901 N N . LEU B 1 705 ? -18.578 17.219 23.25 1 91.81 705 LEU B N 1
ATOM 13902 C CA . LEU B 1 705 ? -19.812 17.969 23.031 1 91.81 705 LEU B CA 1
ATOM 13903 C C . LEU B 1 705 ? -20.453 17.578 21.703 1 91.81 705 LEU B C 1
ATOM 13905 O O . LEU B 1 705 ? -21.656 17.719 21.516 1 91.81 705 LEU B O 1
ATOM 13909 N N . THR B 1 706 ? -19.641 17.078 20.75 1 90.44 706 THR B N 1
ATOM 13910 C CA . THR B 1 706 ? -20.172 16.703 19.438 1 90.44 706 THR B CA 1
ATOM 13911 C C . THR B 1 706 ? -20.5 15.211 19.406 1 90.44 706 THR B C 1
ATOM 13913 O O . THR B 1 706 ? -21.031 14.711 18.406 1 90.44 706 THR B O 1
ATOM 13916 N N . GLY B 1 707 ? -20.125 14.477 20.422 1 86.19 707 GLY B N 1
ATOM 13917 C CA . GLY B 1 707 ? -20.469 13.07 20.531 1 86.19 707 GLY B CA 1
ATOM 13918 C C . GLY B 1 707 ? -19.438 12.148 19.906 1 86.19 707 GLY B C 1
ATOM 13919 O O . GLY B 1 707 ? -19.641 10.938 19.797 1 86.19 707 GLY B O 1
ATOM 13920 N N . VAL B 1 708 ? -18.344 12.711 19.438 1 85.19 708 VAL B N 1
ATOM 13921 C CA . VAL B 1 708 ? -17.266 11.883 18.906 1 85.19 708 VAL B CA 1
ATOM 13922 C C . VAL B 1 708 ? -16.672 11.023 20.016 1 85.19 708 VAL B C 1
ATOM 13924 O O . VAL B 1 708 ? -16.328 9.859 19.781 1 85.19 708 VAL B O 1
ATOM 13927 N N . LEU B 1 709 ? -16.562 11.602 21.234 1 86.81 709 LEU B N 1
ATOM 13928 C CA . LEU B 1 709 ? -16.078 10.914 22.422 1 86.81 709 LEU B CA 1
ATOM 13929 C C . LEU B 1 709 ? -17.125 10.969 23.547 1 86.81 709 LEU B C 1
ATOM 13931 O O . LEU B 1 709 ? -17.625 12.047 23.875 1 86.81 709 LEU B O 1
ATOM 13935 N N . PRO B 1 710 ? -17.406 9.852 24.047 1 85.94 710 PRO B N 1
ATOM 13936 C CA . PRO B 1 710 ? -18.297 9.898 25.203 1 85.94 710 PRO B CA 1
ATOM 13937 C C . PRO B 1 710 ? -17.609 10.414 26.469 1 85.94 710 PRO B C 1
ATOM 13939 O O . PRO B 1 710 ? -16.469 10.047 26.734 1 85.94 710 PRO B O 1
ATOM 13942 N N . PRO B 1 711 ? -18.281 11.289 27.125 1 89.56 711 PRO B N 1
ATOM 13943 C CA . PRO B 1 711 ? -17.703 11.758 28.391 1 89.56 711 PRO B CA 1
ATOM 13944 C C . PRO B 1 711 ? -17.547 10.641 29.422 1 89.56 711 PRO B C 1
ATOM 13946 O O . PRO B 1 711 ? -18.344 9.695 29.422 1 89.56 711 PRO B O 1
ATOM 13949 N N . SER B 1 712 ? -16.531 10.68 30.234 1 87.25 712 SER B N 1
ATOM 13950 C CA . SER B 1 712 ? -16.328 9.711 31.297 1 87.25 712 SER B CA 1
ATOM 13951 C C . SER B 1 712 ? -17.172 10.07 32.531 1 87.25 712 SER B C 1
ATOM 13953 O O . SER B 1 712 ? -17.562 9.188 33.281 1 87.25 712 SER B O 1
ATOM 13955 N N . GLY B 1 713 ? -17.344 11.289 32.719 1 88.5 713 GLY B N 1
ATOM 13956 C CA . GLY B 1 713 ? -18.172 11.828 33.812 1 88.5 713 GLY B CA 1
ATOM 13957 C C . GLY B 1 713 ? -18.734 13.203 33.5 1 88.5 713 GLY B C 1
ATOM 13958 O O . GLY B 1 713 ? -18.266 13.883 32.594 1 88.5 713 GLY B O 1
ATOM 13959 N N . GLY B 1 714 ? -19.844 13.516 34.156 1 89.81 714 GLY B N 1
ATOM 13960 C CA . GLY B 1 714 ? -20.484 14.781 33.906 1 89.81 714 GLY B CA 1
ATOM 13961 C C . GLY B 1 714 ? -21.391 14.742 32.656 1 89.81 714 GLY B C 1
ATOM 13962 O O . GLY B 1 714 ? -21.578 13.688 32.062 1 89.81 714 GLY B O 1
ATOM 13963 N N . ASP B 1 715 ? -21.938 15.859 32.406 1 90.88 715 ASP B N 1
ATOM 13964 C CA . ASP B 1 715 ? -22.859 15.93 31.281 1 90.88 715 ASP B CA 1
ATOM 13965 C C . ASP B 1 715 ? -22.953 17.344 30.734 1 90.88 715 ASP B C 1
ATOM 13967 O O . ASP B 1 715 ? -22.344 18.266 31.281 1 90.88 715 ASP B O 1
ATOM 13971 N N . ALA B 1 716 ? -23.516 17.438 29.594 1 91.94 716 ALA B N 1
ATOM 13972 C CA . ALA B 1 716 ? -23.75 18.734 28.969 1 91.94 716 ALA B CA 1
ATOM 13973 C C . ALA B 1 716 ? -25.109 18.766 28.266 1 91.94 716 ALA B C 1
ATOM 13975 O O . ALA B 1 716 ? -25.625 17.719 27.844 1 91.94 716 ALA B O 1
ATOM 13976 N N . LEU B 1 717 ? -25.672 19.875 28.312 1 89.62 717 LEU B N 1
ATOM 13977 C CA . LEU B 1 717 ? -26.922 20.094 27.609 1 89.62 717 LEU B CA 1
ATOM 13978 C C . LEU B 1 717 ? -26.734 21.031 26.422 1 89.62 717 LEU B C 1
ATOM 13980 O O . LEU B 1 717 ? -26.125 22.094 26.578 1 89.62 717 LEU B O 1
ATOM 13984 N N . VAL B 1 718 ? -27.188 20.672 25.297 1 89.44 718 VAL B N 1
ATOM 13985 C CA . VAL B 1 718 ? -27.188 21.5 24.094 1 89.44 718 VAL B CA 1
ATOM 13986 C C . VAL B 1 718 ? -28.641 21.828 23.703 1 89.44 718 VAL B C 1
ATOM 13988 O O . VAL B 1 718 ? -29.359 20.953 23.234 1 89.44 718 VAL B O 1
ATOM 13991 N N . TYR B 1 719 ? -28.984 23 23.922 1 83.31 719 TYR B N 1
ATOM 13992 C CA . TYR B 1 719 ? -30.375 23.438 23.719 1 83.31 719 TYR B CA 1
ATOM 13993 C C . TYR B 1 719 ? -31.344 22.484 24.422 1 83.31 719 TYR B C 1
ATOM 13995 O O . TYR B 1 719 ? -32.312 22.031 23.812 1 83.31 719 TYR B O 1
ATOM 14003 N N . GLY B 1 720 ? -30.922 22 25.516 1 78.12 720 GLY B N 1
ATOM 14004 C CA . GLY B 1 720 ? -31.797 21.234 26.375 1 78.12 720 GLY B CA 1
ATOM 14005 C C . GLY B 1 720 ? -31.625 19.734 26.203 1 78.12 720 GLY B C 1
ATOM 14006 O O . GLY B 1 720 ? -32.188 18.953 26.984 1 78.12 720 GLY B O 1
ATOM 14007 N N . GLU B 1 721 ? -30.938 19.344 25.234 1 83.19 721 GLU B N 1
ATOM 14008 C CA . GLU B 1 721 ? -30.719 17.922 25 1 83.19 721 GLU B CA 1
ATOM 14009 C C . GLU B 1 721 ? -29.422 17.453 25.656 1 83.19 721 GLU B C 1
ATOM 14011 O O . GLU B 1 721 ? -28.375 18.094 25.516 1 83.19 721 GLU B O 1
ATOM 14016 N N . SER B 1 722 ? -29.516 16.359 26.375 1 86.69 722 SER B N 1
ATOM 14017 C CA . SER B 1 722 ? -28.359 15.82 27.078 1 86.69 722 SER B CA 1
ATOM 14018 C C . SER B 1 722 ? -27.5 14.945 26.172 1 86.69 722 SER B C 1
ATOM 14020 O O . SER B 1 722 ? -28.016 14.344 25.219 1 86.69 722 SER B O 1
ATOM 14022 N N . LEU B 1 723 ? -26.203 14.867 26.453 1 86.62 723 LEU B N 1
ATOM 14023 C CA . LEU B 1 723 ? -25.281 14.023 25.688 1 86.62 723 LEU B CA 1
ATOM 14024 C C . LEU B 1 723 ? -25.5 12.547 26.016 1 86.62 723 LEU B C 1
ATOM 14026 O O . LEU B 1 723 ? -25.188 11.68 25.203 1 86.62 723 LEU B O 1
ATOM 14030 N N . SER B 1 724 ? -26 12.227 27.188 1 77.56 724 SER B N 1
ATOM 14031 C CA . SER B 1 724 ? -26.031 10.867 27.703 1 77.56 724 SER B CA 1
ATOM 14032 C C . SER B 1 724 ? -27.375 10.203 27.438 1 77.56 724 SER B C 1
ATOM 14034 O O . SER B 1 724 ? -27.5 8.977 27.5 1 77.56 724 SER B O 1
ATOM 14036 N N . THR B 1 725 ? -28.344 10.961 27.141 1 72.62 725 THR B N 1
ATOM 14037 C CA . THR B 1 725 ? -29.656 10.391 26.906 1 72.62 725 THR B CA 1
ATOM 14038 C C . THR B 1 725 ? -29.688 9.602 25.594 1 72.62 725 THR B C 1
ATOM 14040 O O . THR B 1 725 ? -29.078 10.008 24.609 1 72.62 725 THR B O 1
ATOM 14043 N N . PRO B 1 726 ? -30.266 8.438 25.703 1 67.5 726 PRO B N 1
ATOM 14044 C CA . PRO B 1 726 ? -30.391 7.672 24.469 1 67.5 726 PRO B CA 1
ATOM 14045 C C . PRO B 1 726 ? -31.094 8.461 23.359 1 67.5 726 PRO B C 1
ATOM 14047 O O . PRO B 1 726 ? -32.156 9.039 23.578 1 67.5 726 PRO B O 1
ATOM 14050 N N . GLY B 1 727 ? -30.516 8.656 22.234 1 70.69 727 GLY B N 1
ATOM 14051 C CA . GLY B 1 727 ? -31.062 9.391 21.109 1 70.69 727 GLY B CA 1
ATOM 14052 C C . GLY B 1 727 ? -30.766 10.875 21.156 1 70.69 727 GLY B C 1
ATOM 14053 O O . GLY B 1 727 ? -31.047 11.602 20.203 1 70.69 727 GLY B O 1
ATOM 14054 N N . GLY B 1 728 ? -30.312 11.242 22.297 1 74.19 728 GLY B N 1
ATOM 14055 C CA . GLY B 1 728 ? -30.016 12.656 22.484 1 74.19 728 GLY B CA 1
ATOM 14056 C C . GLY B 1 728 ? -28.938 13.156 21.531 1 74.19 728 GLY B C 1
ATOM 14057 O O . GLY B 1 728 ? -29.062 14.242 20.953 1 74.19 728 GLY B O 1
ATOM 14058 N N . MET B 1 729 ? -28.047 12.336 21.25 1 79.06 729 MET B N 1
ATOM 14059 C CA . MET B 1 729 ? -26.922 12.742 20.391 1 79.06 729 MET B CA 1
ATOM 14060 C C . MET B 1 729 ? -27.391 12.914 18.953 1 79.06 729 MET B C 1
ATOM 14062 O O . MET B 1 729 ? -26.875 13.781 18.234 1 79.06 729 MET B O 1
ATOM 14066 N N . ASP B 1 730 ? -28.312 12.156 18.516 1 77.5 730 ASP B N 1
ATOM 14067 C CA . ASP B 1 730 ? -28.828 12.297 17.156 1 77.5 730 ASP B CA 1
ATOM 14068 C C . ASP B 1 730 ? -29.547 13.633 16.984 1 77.5 730 ASP B C 1
ATOM 14070 O O . ASP B 1 730 ? -29.438 14.266 15.93 1 77.5 730 ASP B O 1
ATOM 14074 N N . ARG B 1 731 ? -30.203 14 18.047 1 80.38 731 ARG B N 1
ATOM 14075 C CA . ARG B 1 731 ? -30.906 15.273 18 1 80.38 731 ARG B CA 1
ATOM 14076 C C . ARG B 1 731 ? -29.938 16.438 18.062 1 80.38 731 ARG B C 1
ATOM 14078 O O . ARG B 1 731 ? -30.141 17.469 17.391 1 80.38 731 ARG B O 1
ATOM 14085 N N . ILE B 1 732 ? -28.953 16.25 18.812 1 86.56 732 ILE B N 1
ATOM 14086 C CA . ILE B 1 732 ? -27.938 17.281 18.938 1 86.56 732 ILE B CA 1
ATOM 14087 C C . ILE B 1 732 ? -27.203 17.438 17.609 1 86.56 732 ILE B C 1
ATOM 14089 O O . ILE B 1 732 ? -26.938 18.562 17.172 1 86.56 732 ILE B O 1
ATOM 14093 N N . ARG B 1 733 ? -26.906 16.406 16.969 1 85 733 ARG B N 1
ATOM 14094 C CA . ARG B 1 733 ? -26.141 16.438 15.727 1 85 733 ARG B CA 1
ATOM 14095 C C . ARG B 1 733 ? -26.938 17.125 14.617 1 85 733 ARG B C 1
ATOM 14097 O O . ARG B 1 733 ? -26.359 17.703 13.703 1 85 733 ARG B O 1
ATOM 14104 N N . ALA B 1 734 ? -28.172 17.125 14.758 1 81.5 734 ALA B N 1
ATOM 14105 C CA . ALA B 1 734 ? -29.031 17.75 13.758 1 81.5 734 ALA B CA 1
ATOM 14106 C C . ALA B 1 734 ? -28.969 19.281 13.859 1 81.5 734 ALA B C 1
ATOM 14108 O O . ALA B 1 734 ? -29.234 19.984 12.883 1 81.5 734 ALA B O 1
ATOM 14109 N N . VAL B 1 735 ? -28.516 19.75 15.031 1 86.94 735 VAL B N 1
ATOM 14110 C CA . VAL B 1 735 ? -28.609 21.188 15.227 1 86.94 735 VAL B CA 1
ATOM 14111 C C . VAL B 1 735 ? -27.203 21.781 15.344 1 86.94 735 VAL B C 1
ATOM 14113 O O . VAL B 1 735 ? -27.031 22.984 15.492 1 86.94 735 VAL B O 1
ATOM 14116 N N . ILE B 1 736 ? -26.25 20.953 15.164 1 91.31 736 ILE B N 1
ATOM 14117 C CA . ILE B 1 736 ? -24.891 21.469 15.352 1 91.31 736 ILE B CA 1
ATOM 14118 C C . ILE B 1 736 ? -24.125 21.391 14.039 1 91.31 736 ILE B C 1
ATOM 14120 O O . ILE B 1 736 ? -24.5 20.641 13.133 1 91.31 736 ILE B O 1
ATOM 14124 N N . GLY B 1 737 ? -23.156 22.25 13.836 1 92.62 737 GLY B N 1
ATOM 14125 C CA . GLY B 1 737 ? -22.125 22.219 12.797 1 92.62 737 GLY B CA 1
ATOM 14126 C C . GLY B 1 737 ? -20.719 22.141 13.352 1 92.62 737 GLY B C 1
ATOM 14127 O O . GLY B 1 737 ? -20.406 22.75 14.375 1 92.62 737 GLY B O 1
ATOM 14128 N N . VAL B 1 738 ? -19.953 21.281 12.734 1 93.19 738 VAL B N 1
ATOM 14129 C CA . VAL B 1 738 ? -18.625 21.078 13.281 1 93.19 738 VAL B CA 1
ATOM 14130 C C . VAL B 1 738 ? -17.562 21.266 12.195 1 93.19 738 VAL B C 1
ATOM 14132 O O . VAL B 1 738 ? -17.703 20.734 11.094 1 93.19 738 VAL B O 1
ATOM 14135 N N . CYS B 1 739 ? -16.609 22.109 12.43 1 93.56 739 CYS B N 1
ATOM 14136 C CA . CYS B 1 739 ? -15.398 22.234 11.633 1 93.56 739 CYS B CA 1
ATOM 14137 C C . CYS B 1 739 ? -14.195 21.641 12.359 1 93.56 739 CYS B C 1
ATOM 14139 O O . CYS B 1 739 ? -13.68 22.25 13.297 1 93.56 739 CYS B O 1
ATOM 14141 N N . PRO B 1 740 ? -13.719 20.531 11.945 1 89.75 740 PRO B N 1
ATOM 14142 C CA . PRO B 1 740 ? -12.586 19.891 12.633 1 89.75 740 PRO B CA 1
ATOM 14143 C C . PRO B 1 740 ? -11.266 20.625 12.406 1 89.75 740 PRO B C 1
ATOM 14145 O O . PRO B 1 740 ? -11.211 21.562 11.609 1 89.75 740 PRO B O 1
ATOM 14148 N N . GLN B 1 741 ? -10.312 20.156 13.109 1 84.06 741 GLN B N 1
ATOM 14149 C CA . GLN B 1 741 ? -8.992 20.781 13.055 1 84.06 741 GLN B CA 1
ATOM 14150 C C . GLN B 1 741 ? -8.336 20.562 11.695 1 84.06 741 GLN B C 1
ATOM 14152 O O . GLN B 1 741 ? -7.68 21.453 11.164 1 84.06 741 GLN B O 1
ATOM 14157 N N . PHE B 1 742 ? -8.523 19.375 11.18 1 81.56 742 PHE B N 1
ATOM 14158 C CA . PHE B 1 742 ? -7.98 19.062 9.859 1 81.56 742 PHE B CA 1
ATOM 14159 C C . PHE B 1 742 ? -9.086 19.016 8.812 1 81.56 742 PHE B C 1
ATOM 14161 O O . PHE B 1 742 ? -10.234 18.703 9.141 1 81.56 742 PHE B O 1
ATOM 14168 N N . ASP B 1 743 ? -8.695 19.344 7.586 1 85.19 743 ASP B N 1
ATOM 14169 C CA . ASP B 1 743 ? -9.68 19.375 6.504 1 85.19 743 ASP B CA 1
ATOM 14170 C C . ASP B 1 743 ? -10.062 17.953 6.082 1 85.19 743 ASP B C 1
ATOM 14172 O O . ASP B 1 743 ? -9.203 17.172 5.672 1 85.19 743 ASP B O 1
ATOM 14176 N N . VAL B 1 744 ? -11.266 17.703 6.336 1 89.25 744 VAL B N 1
ATOM 14177 C CA . VAL B 1 744 ? -11.812 16.391 5.988 1 89.25 744 VAL B CA 1
ATOM 14178 C C . VAL B 1 744 ? -12.617 16.5 4.688 1 89.25 744 VAL B C 1
ATOM 14180 O O . VAL B 1 744 ? -13.844 16.609 4.715 1 89.25 744 VAL B O 1
ATOM 14183 N N . LEU B 1 745 ? -11.93 16.453 3.564 1 93.25 745 LEU B N 1
ATOM 14184 C CA . LEU B 1 745 ? -12.531 16.641 2.248 1 93.25 745 LEU B CA 1
ATOM 14185 C C . LEU B 1 745 ? -12.078 15.547 1.285 1 93.25 745 LEU B C 1
ATOM 14187 O O . LEU B 1 745 ? -10.961 15.039 1.398 1 93.25 745 LEU B O 1
ATOM 14191 N N . TRP B 1 746 ? -13.023 15.148 0.429 1 93.75 746 TRP B N 1
ATOM 14192 C CA . TRP B 1 746 ? -12.633 14.297 -0.693 1 93.75 746 TRP B CA 1
ATOM 14193 C C . TRP B 1 746 ? -11.906 15.109 -1.763 1 93.75 746 TRP B C 1
ATOM 14195 O O . TRP B 1 746 ? -12.477 16.031 -2.34 1 93.75 746 TRP B O 1
ATOM 14205 N N . GLY B 1 747 ? -10.75 14.734 -2.07 1 90.5 747 GLY B N 1
ATOM 14206 C CA . GLY B 1 747 ? -10 15.438 -3.1 1 90.5 747 GLY B CA 1
ATOM 14207 C C . GLY B 1 747 ? -10.648 15.367 -4.469 1 90.5 747 GLY B C 1
ATOM 14208 O O . GLY B 1 747 ? -10.43 16.234 -5.312 1 90.5 747 GLY B O 1
ATOM 14209 N N . GLU B 1 748 ? -11.516 14.438 -4.652 1 91.88 748 GLU B N 1
ATOM 14210 C CA . GLU B 1 748 ? -12.125 14.188 -5.957 1 91.88 748 GLU B CA 1
ATOM 14211 C C . GLU B 1 748 ? -13.398 15.016 -6.137 1 91.88 748 GLU B C 1
ATOM 14213 O O . GLU B 1 748 ? -13.859 15.211 -7.266 1 91.88 748 GLU B O 1
ATOM 14218 N N . LEU B 1 749 ? -13.938 15.484 -5.043 1 94.88 749 LEU B N 1
ATOM 14219 C CA . LEU B 1 749 ? -15.18 16.234 -5.125 1 94.88 749 LEU B CA 1
ATOM 14220 C C . LEU B 1 749 ? -14.898 17.734 -5.184 1 94.88 749 LEU B C 1
ATOM 14222 O O . LEU B 1 749 ? -13.859 18.203 -4.703 1 94.88 749 LEU B O 1
ATOM 14226 N N . SER B 1 750 ? -15.781 18.469 -5.762 1 94.56 750 SER B N 1
ATOM 14227 C CA . SER B 1 750 ? -15.711 19.922 -5.793 1 94.56 750 SER B CA 1
ATOM 14228 C C . SER B 1 750 ? -16.312 20.531 -4.527 1 94.56 750 SER B C 1
ATOM 14230 O O . SER B 1 750 ? -16.922 19.828 -3.719 1 94.56 750 SER B O 1
ATOM 14232 N N . GLY B 1 751 ? -16.047 21.812 -4.336 1 94.56 751 GLY B N 1
ATOM 14233 C CA . GLY B 1 751 ? -16.656 22.5 -3.195 1 94.56 751 GLY B CA 1
ATOM 14234 C C . GLY B 1 751 ? -18.172 22.438 -3.191 1 94.56 751 GLY B C 1
ATOM 14235 O O . GLY B 1 751 ? -18.781 22.172 -2.156 1 94.56 751 GLY B O 1
ATOM 14236 N N . GLU B 1 752 ? -18.703 22.578 -4.316 1 94.94 752 GLU B N 1
ATOM 14237 C CA . GLU B 1 752 ? -20.156 22.547 -4.457 1 94.94 752 GLU B CA 1
ATOM 14238 C C . GLU B 1 752 ? -20.703 21.156 -4.168 1 94.94 752 GLU B C 1
ATOM 14240 O O . GLU B 1 752 ? -21.734 21.016 -3.504 1 94.94 752 GLU B O 1
ATOM 14245 N N . GLU B 1 753 ? -20.078 20.219 -4.664 1 95.25 753 GLU B N 1
ATOM 14246 C CA . GLU B 1 753 ? -20.516 18.844 -4.461 1 95.25 753 GLU B CA 1
ATOM 14247 C C . GLU B 1 753 ? -20.453 18.453 -2.99 1 95.25 753 GLU B C 1
ATOM 14249 O O . GLU B 1 753 ? -21.297 17.688 -2.508 1 95.25 753 GLU B O 1
ATOM 14254 N N . HIS B 1 754 ? -19.438 18.938 -2.287 1 96.38 754 HIS B N 1
ATOM 14255 C CA . HIS B 1 754 ? -19.359 18.688 -0.852 1 96.38 754 HIS B CA 1
ATOM 14256 C C . HIS B 1 754 ? -20.594 19.25 -0.135 1 96.38 754 HIS B C 1
ATOM 14258 O O . HIS B 1 754 ? -21.188 18.562 0.703 1 96.38 754 HIS B O 1
ATOM 14264 N N . LEU B 1 755 ? -20.922 20.469 -0.467 1 96.31 755 LEU B N 1
ATOM 14265 C CA . LEU B 1 755 ? -22.047 21.125 0.18 1 96.31 755 LEU B CA 1
ATOM 14266 C C . LEU B 1 755 ? -23.344 20.391 -0.134 1 96.31 755 LEU B C 1
ATOM 14268 O O . LEU B 1 755 ? -24.219 20.25 0.735 1 96.31 755 LEU B O 1
ATOM 14272 N N . HIS B 1 756 ? -23.484 19.891 -1.349 1 95.06 756 HIS B N 1
ATOM 14273 C CA . HIS B 1 756 ? -24.672 19.125 -1.71 1 95.06 756 HIS B CA 1
ATOM 14274 C C . HIS B 1 756 ? -24.734 17.812 -0.946 1 95.06 756 HIS B C 1
ATOM 14276 O O . HIS B 1 756 ? -25.797 17.391 -0.502 1 95.06 756 HIS B O 1
ATOM 14282 N N . LEU B 1 757 ? -23.609 17.156 -0.843 1 95.56 757 LEU B N 1
ATOM 14283 C CA . LEU B 1 757 ? -23.531 15.898 -0.116 1 95.56 757 LEU B CA 1
ATOM 14284 C C . LEU B 1 757 ? -23.922 16.094 1.347 1 95.56 757 LEU B C 1
ATOM 14286 O O . LEU B 1 757 ? -24.797 15.391 1.857 1 95.56 757 LEU B O 1
ATOM 14290 N N . TYR B 1 758 ? -23.297 17.078 2.016 1 94.81 758 TYR B N 1
ATOM 14291 C CA . TYR B 1 758 ? -23.562 17.312 3.43 1 94.81 758 TYR B CA 1
ATOM 14292 C C . TYR B 1 758 ? -24.984 17.828 3.635 1 94.81 758 TYR B C 1
ATOM 14294 O O . TYR B 1 758 ? -25.625 17.5 4.633 1 94.81 758 TYR B O 1
ATOM 14302 N N . GLY B 1 759 ? -25.469 18.641 2.713 1 93.56 759 GLY B N 1
ATOM 14303 C CA . GLY B 1 759 ? -26.844 19.109 2.795 1 93.56 759 GLY B CA 1
ATOM 14304 C C . GLY B 1 759 ? -27.859 17.984 2.738 1 93.56 759 GLY B C 1
ATOM 14305 O O . GLY B 1 759 ? -28.844 17.984 3.48 1 93.56 759 GLY B O 1
ATOM 14306 N N . SER B 1 760 ? -27.578 17.031 1.894 1 92.44 760 SER B N 1
ATOM 14307 C CA . SER B 1 760 ? -28.469 15.875 1.775 1 92.44 760 SER B CA 1
ATOM 14308 C C . SER B 1 760 ? -28.406 15 3.021 1 92.44 760 SER B C 1
ATOM 14310 O O . SER B 1 760 ? -29.422 14.414 3.424 1 92.44 760 SER B O 1
ATOM 14312 N N . ILE B 1 761 ? -27.281 14.93 3.596 1 92.12 761 ILE B N 1
ATOM 14313 C CA . ILE B 1 761 ? -27.109 14.117 4.793 1 92.12 761 ILE B CA 1
ATOM 14314 C C . ILE B 1 761 ? -27.844 14.75 5.969 1 92.12 761 ILE B C 1
ATOM 14316 O O . ILE B 1 761 ? -28.438 14.047 6.785 1 92.12 761 ILE B O 1
ATOM 14320 N N . LYS B 1 762 ? -27.797 16.062 6.012 1 89 762 LYS B N 1
ATOM 14321 C CA . LYS B 1 762 ? -28.484 16.797 7.082 1 89 762 LYS B CA 1
ATOM 14322 C C . LYS B 1 762 ? -30 16.781 6.871 1 89 762 LYS B C 1
ATOM 14324 O O . LYS B 1 762 ? -30.766 17.078 7.789 1 89 762 LYS B O 1
ATOM 14329 N N . GLY B 1 763 ? -30.469 16.375 5.664 1 84.88 763 GLY B N 1
ATOM 14330 C CA . GLY B 1 763 ? -31.891 16.234 5.402 1 84.88 763 GLY B CA 1
ATOM 14331 C C . GLY B 1 763 ? -32.531 17.484 4.82 1 84.88 763 GLY B C 1
ATOM 14332 O O . GLY B 1 763 ? -33.75 17.656 4.891 1 84.88 763 GLY B O 1
ATOM 14333 N N . LEU B 1 764 ? -31.75 18.359 4.301 1 87.56 764 LEU B N 1
ATOM 14334 C CA . LEU B 1 764 ? -32.281 19.562 3.674 1 87.56 764 LEU B CA 1
ATOM 14335 C C . LEU B 1 764 ? -32.938 19.234 2.334 1 87.56 764 LEU B C 1
ATOM 14337 O O . LEU B 1 764 ? -32.438 18.375 1.59 1 87.56 764 LEU B O 1
ATOM 14341 N N . PRO B 1 765 ? -34 19.906 2.102 1 87.88 765 PRO B N 1
ATOM 14342 C CA . PRO B 1 765 ? -34.594 19.719 0.777 1 87.88 765 PRO B CA 1
ATOM 14343 C C . PRO B 1 765 ? -33.688 20.188 -0.353 1 87.88 765 PRO B C 1
ATOM 14345 O O . PRO B 1 765 ? -32.906 21.125 -0.169 1 87.88 765 PRO B O 1
ATOM 14348 N N . LYS B 1 766 ? -33.812 19.688 -1.431 1 87.69 766 LYS B N 1
ATOM 14349 C CA . LYS B 1 766 ? -32.906 19.875 -2.561 1 87.69 766 LYS B CA 1
ATOM 14350 C C . LYS B 1 766 ? -32.844 21.344 -2.971 1 87.69 766 LYS B C 1
ATOM 14352 O O . LYS B 1 766 ? -31.766 21.891 -3.209 1 87.69 766 LYS B O 1
ATOM 14357 N N . PRO B 1 767 ? -33.938 21.969 -3.059 1 90.06 767 PRO B N 1
ATOM 14358 C CA . PRO B 1 767 ? -33.844 23.375 -3.451 1 90.06 767 PRO B CA 1
ATOM 14359 C C . PRO B 1 767 ? -33.125 24.234 -2.41 1 90.06 767 PRO B C 1
ATOM 14361 O O . PRO B 1 767 ? -32.406 25.172 -2.766 1 90.06 767 PRO B O 1
ATOM 14364 N N . ASP B 1 768 ? -33.312 23.828 -1.205 1 90.62 768 ASP B N 1
ATOM 14365 C CA . ASP B 1 768 ? -32.656 24.578 -0.128 1 90.62 768 ASP B CA 1
ATOM 14366 C C . ASP B 1 768 ? -31.141 24.312 -0.125 1 90.62 768 ASP B C 1
ATOM 14368 O O . ASP B 1 768 ? -30.359 25.203 0.203 1 90.62 768 ASP B O 1
ATOM 14372 N N . VAL B 1 769 ? -30.797 23.172 -0.462 1 92.06 769 VAL B N 1
ATOM 14373 C CA . VAL B 1 769 ? -29.375 22.844 -0.511 1 92.06 769 VAL B CA 1
ATOM 14374 C C . VAL B 1 769 ? -28.688 23.688 -1.574 1 92.06 769 VAL B C 1
ATOM 14376 O O . VAL B 1 769 ? -27.609 24.234 -1.336 1 92.06 769 VAL B O 1
ATOM 14379 N N . ARG B 1 770 ? -29.312 23.828 -2.746 1 91.56 770 ARG B N 1
ATOM 14380 C CA . ARG B 1 770 ? -28.719 24.594 -3.838 1 91.56 770 ARG B CA 1
ATOM 14381 C C . ARG B 1 770 ? -28.609 26.062 -3.469 1 91.56 770 ARG B C 1
ATOM 14383 O O . ARG B 1 770 ? -27.594 26.703 -3.736 1 91.56 770 ARG B O 1
ATOM 14390 N N . ARG B 1 771 ? -29.594 26.484 -2.836 1 91.75 771 ARG B N 1
ATOM 14391 C CA . ARG B 1 771 ? -29.609 27.891 -2.434 1 91.75 771 ARG B CA 1
ATOM 14392 C C . ARG B 1 771 ? -28.562 28.172 -1.365 1 91.75 771 ARG B C 1
ATOM 14394 O O . ARG B 1 771 ? -27.75 29.078 -1.507 1 91.75 771 ARG B O 1
ATOM 14401 N N . GLN B 1 772 ? -28.547 27.391 -0.318 1 92.81 772 GLN B N 1
ATOM 14402 C CA . GLN B 1 772 ? -27.609 27.594 0.782 1 92.81 772 GLN B CA 1
ATOM 14403 C C . GLN B 1 772 ? -26.172 27.375 0.326 1 92.81 772 GLN B C 1
ATOM 14405 O O . GLN B 1 772 ? -25.266 28.047 0.788 1 92.81 772 GLN B O 1
ATOM 14410 N N . ALA B 1 773 ? -26.016 26.422 -0.544 1 93.94 773 ALA B N 1
ATOM 14411 C CA . ALA B 1 773 ? -24.688 26.156 -1.062 1 93.94 773 ALA B CA 1
ATOM 14412 C C . ALA B 1 773 ? -24.141 27.359 -1.815 1 93.94 773 ALA B C 1
ATOM 14414 O O . ALA B 1 773 ? -22.969 27.734 -1.642 1 93.94 773 ALA B O 1
ATOM 14415 N N . GLY B 1 774 ? -24.953 27.922 -2.652 1 91.44 774 GLY B N 1
ATOM 14416 C CA . GLY B 1 774 ? -24.547 29.109 -3.379 1 91.44 774 GLY B CA 1
ATOM 14417 C C . GLY B 1 774 ? -24.234 30.297 -2.471 1 91.44 774 GLY B C 1
ATOM 14418 O O . GLY B 1 774 ? -23.234 30.984 -2.662 1 91.44 774 GLY B O 1
ATOM 14419 N N . GLU B 1 775 ? -25.047 30.469 -1.443 1 90.62 775 GLU B N 1
ATOM 14420 C CA . GLU B 1 775 ? -24.875 31.562 -0.49 1 90.62 775 GLU B CA 1
ATOM 14421 C C . GLU B 1 775 ? -23.609 31.375 0.344 1 90.62 775 GLU B C 1
ATOM 14423 O O . GLU B 1 775 ? -22.875 32.312 0.583 1 90.62 775 GLU B O 1
ATOM 14428 N N . LEU B 1 776 ? -23.422 30.156 0.768 1 92.5 776 LEU B N 1
ATOM 14429 C CA . LEU B 1 776 ? -22.266 29.875 1.611 1 92.5 776 LEU B CA 1
ATOM 14430 C C . LEU B 1 776 ? -20.969 29.984 0.813 1 92.5 776 LEU B C 1
ATOM 14432 O O . LEU B 1 776 ? -19.953 30.469 1.324 1 92.5 776 LEU B O 1
ATOM 14436 N N . LEU B 1 777 ? -21.031 29.516 -0.424 1 92.75 777 LEU B N 1
ATOM 14437 C CA . LEU B 1 777 ? -19.844 29.625 -1.271 1 92.75 777 LEU B CA 1
ATOM 14438 C C . LEU B 1 777 ? -19.5 31.094 -1.524 1 92.75 777 LEU B C 1
ATOM 14440 O O . LEU B 1 777 ? -18.328 31.453 -1.598 1 92.75 777 LEU B O 1
ATOM 14444 N N . ASP B 1 778 ? -20.469 31.812 -1.585 1 86.19 778 ASP B N 1
ATOM 14445 C CA . ASP B 1 778 ? -20.266 33.25 -1.769 1 86.19 778 ASP B CA 1
ATOM 14446 C C . ASP B 1 778 ? -19.734 33.906 -0.495 1 86.19 778 ASP B C 1
ATOM 14448 O O . ASP B 1 778 ? -18.828 34.75 -0.554 1 86.19 778 ASP B O 1
ATOM 14452 N N . SER B 1 779 ? -20.266 33.438 0.6 1 82.69 779 SER B N 1
ATOM 14453 C CA . SER B 1 779 ? -19.844 34 1.882 1 82.69 779 SER B CA 1
ATOM 14454 C C . SER B 1 779 ? -18.375 33.688 2.154 1 82.69 779 SER B C 1
ATOM 14456 O O . SER B 1 779 ? -17.688 34.5 2.795 1 82.69 779 SER B O 1
ATOM 14458 N N . VAL B 1 780 ? -17.953 32.531 1.687 1 87 780 VAL B N 1
ATOM 14459 C CA . VAL B 1 780 ? -16.562 32.156 1.947 1 87 780 VAL B CA 1
ATOM 14460 C C . VAL B 1 780 ? -15.695 32.5 0.735 1 87 780 VAL B C 1
ATOM 14462 O O . VAL B 1 780 ? -14.539 32.062 0.653 1 87 780 VAL B O 1
ATOM 14465 N N . LYS B 1 781 ? -16.219 33.094 -0.227 1 80.06 781 LYS B N 1
ATOM 14466 C CA . LYS B 1 781 ? -15.508 33.594 -1.405 1 80.06 781 LYS B CA 1
ATOM 14467 C C . LYS B 1 781 ? -14.938 32.438 -2.234 1 80.06 781 LYS B C 1
ATOM 14469 O O . LYS B 1 781 ? -13.766 32.469 -2.621 1 80.06 781 LYS B O 1
ATOM 14474 N N . LEU B 1 782 ? -15.688 31.422 -2.398 1 86.25 782 LEU B N 1
ATOM 14475 C CA . LEU B 1 782 ? -15.258 30.281 -3.189 1 86.25 782 LEU B CA 1
ATOM 14476 C C . LEU B 1 782 ? -16.172 30.078 -4.391 1 86.25 782 LEU B C 1
ATOM 14478 O O . LEU B 1 782 ? -16.172 29 -4.996 1 86.25 782 LEU B O 1
ATOM 14482 N N . THR B 1 783 ? -16.969 31.047 -4.77 1 85.25 783 THR B N 1
ATOM 14483 C CA . THR B 1 783 ? -17.922 30.906 -5.855 1 85.25 783 THR B CA 1
ATOM 14484 C C . THR B 1 783 ? -17.219 30.625 -7.176 1 85.25 783 THR B C 1
ATOM 14486 O O . THR B 1 783 ? -17.688 29.812 -7.973 1 85.25 783 THR B O 1
ATOM 14489 N N . GLY B 1 784 ? -16.094 31.234 -7.434 1 74.5 784 GLY B N 1
ATOM 14490 C CA . GLY B 1 784 ? -15.336 31.031 -8.656 1 74.5 784 GLY B CA 1
ATOM 14491 C C . GLY B 1 784 ? -14.742 29.641 -8.758 1 74.5 784 GLY B C 1
ATOM 14492 O O . GLY B 1 784 ? -14.578 29.109 -9.859 1 74.5 784 GLY B O 1
ATOM 14493 N N . ALA B 1 785 ? -14.438 29.047 -7.621 1 81.81 785 ALA B N 1
ATOM 14494 C CA . ALA B 1 785 ? -13.797 27.734 -7.598 1 81.81 785 ALA B CA 1
ATOM 14495 C C . ALA B 1 785 ? -14.781 26.656 -7.164 1 81.81 785 ALA B C 1
ATOM 14497 O O . ALA B 1 785 ? -14.383 25.547 -6.805 1 81.81 785 ALA B O 1
ATOM 14498 N N . ALA B 1 786 ? -16 26.969 -7.246 1 89.06 786 ALA B N 1
ATOM 14499 C CA . ALA B 1 786 ? -17.031 26.062 -6.723 1 89.06 786 ALA B CA 1
ATOM 14500 C C . ALA B 1 786 ? -17 24.719 -7.438 1 89.06 786 ALA B C 1
ATOM 14502 O O . ALA B 1 786 ? -17.25 23.688 -6.828 1 89.06 786 ALA B O 1
ATOM 14503 N N . ARG B 1 787 ? -16.641 24.703 -8.703 1 87.69 787 ARG B N 1
ATOM 14504 C CA . ARG B 1 787 ? -16.703 23.484 -9.508 1 87.69 787 ARG B CA 1
ATOM 14505 C C . ARG B 1 787 ? -15.32 22.859 -9.672 1 87.69 787 ARG B C 1
ATOM 14507 O O . ARG B 1 787 ? -15.172 21.844 -10.336 1 87.69 787 ARG B O 1
ATOM 14514 N N . GLN B 1 788 ? -14.461 23.469 -9.023 1 87.5 788 GLN B N 1
ATOM 14515 C CA . GLN B 1 788 ? -13.117 22.891 -9.031 1 87.5 788 GLN B CA 1
ATOM 14516 C C . GLN B 1 788 ? -12.969 21.828 -7.957 1 87.5 788 GLN B C 1
ATOM 14518 O O . GLN B 1 788 ? -13.539 21.938 -6.871 1 87.5 788 GLN B O 1
ATOM 14523 N N . ARG B 1 789 ? -12.188 20.781 -8.281 1 89.81 789 ARG B N 1
ATOM 14524 C CA . ARG B 1 789 ? -11.938 19.734 -7.309 1 89.81 789 ARG B CA 1
ATOM 14525 C C . ARG B 1 789 ? -11.102 20.25 -6.141 1 89.81 789 ARG B C 1
ATOM 14527 O O . ARG B 1 789 ? -10.188 21.047 -6.328 1 89.81 789 ARG B O 1
ATOM 14534 N N . THR B 1 790 ? -11.344 19.766 -4.98 1 91.44 790 THR B N 1
ATOM 14535 C CA . THR B 1 790 ? -10.719 20.297 -3.77 1 91.44 790 THR B CA 1
ATOM 14536 C C . THR B 1 790 ? -9.25 19.875 -3.693 1 91.44 790 THR B C 1
ATOM 14538 O O . THR B 1 790 ? -8.477 20.453 -2.928 1 91.44 790 THR B O 1
ATOM 14541 N N . ALA B 1 791 ? -8.938 18.922 -4.418 1 83.38 791 ALA B N 1
ATOM 14542 C CA . ALA B 1 791 ? -7.523 18.562 -4.477 1 83.38 791 ALA B CA 1
ATOM 14543 C C . ALA B 1 791 ? -6.68 19.719 -5 1 83.38 791 ALA B C 1
ATOM 14545 O O . ALA B 1 791 ? -5.5 19.828 -4.66 1 83.38 791 ALA B O 1
ATOM 14546 N N . ALA B 1 792 ? -7.312 20.578 -5.777 1 77.12 792 ALA B N 1
ATOM 14547 C CA . ALA B 1 792 ? -6.621 21.703 -6.379 1 77.12 792 ALA B CA 1
ATOM 14548 C C . ALA B 1 792 ? -6.711 22.938 -5.484 1 77.12 792 ALA B C 1
ATOM 14550 O O . ALA B 1 792 ? -6.102 23.969 -5.781 1 77.12 792 ALA B O 1
ATOM 14551 N N . TYR B 1 793 ? -7.438 22.797 -4.344 1 81.81 793 TYR B N 1
ATOM 14552 C CA . TYR B 1 793 ? -7.605 23.906 -3.42 1 81.81 793 TYR B CA 1
ATOM 14553 C C . TYR B 1 793 ? -6.316 24.172 -2.646 1 81.81 793 TYR B C 1
ATOM 14555 O O . TYR B 1 793 ? -5.57 23.234 -2.34 1 81.81 793 TYR B O 1
ATOM 14563 N N . SER B 1 794 ? -6.055 25.422 -2.453 1 71.25 794 SER B N 1
ATOM 14564 C CA . SER B 1 794 ? -5.004 25.781 -1.51 1 71.25 794 SER B CA 1
ATOM 14565 C C . SER B 1 794 ? -5.41 25.469 -0.076 1 71.25 794 SER B C 1
ATOM 14567 O O . SER B 1 794 ? -6.559 25.109 0.183 1 71.25 794 SER B O 1
ATOM 14569 N N . GLY B 1 795 ? -4.531 25.484 0.844 1 75.5 795 GLY B N 1
ATOM 14570 C CA . GLY B 1 795 ? -4.84 25.234 2.242 1 75.5 795 GLY B CA 1
ATOM 14571 C C . GLY B 1 795 ? -5.906 26.156 2.799 1 75.5 795 GLY B C 1
ATOM 14572 O O . GLY B 1 795 ? -6.805 25.719 3.516 1 75.5 795 GLY B O 1
ATOM 14573 N N . GLY B 1 796 ? -5.793 27.438 2.455 1 77.38 796 GLY B N 1
ATOM 14574 C CA . GLY B 1 796 ? -6.781 28.406 2.914 1 77.38 796 GLY B CA 1
ATOM 14575 C C . GLY B 1 796 ? -8.164 28.172 2.33 1 77.38 796 GLY B C 1
ATOM 14576 O O . GLY B 1 796 ? -9.164 28.328 3.023 1 77.38 796 GLY B O 1
ATOM 14577 N N . MET B 1 797 ? -8.164 27.75 1.08 1 82.19 797 MET B N 1
ATOM 14578 C CA . MET B 1 797 ? -9.438 27.469 0.427 1 82.19 797 MET B CA 1
ATOM 14579 C C . MET B 1 797 ? -10.125 26.266 1.073 1 82.19 797 MET B C 1
ATOM 14581 O O . MET B 1 797 ? -11.336 26.266 1.28 1 82.19 797 MET B O 1
ATOM 14585 N N . ARG B 1 798 ? -9.344 25.297 1.353 1 89.94 798 ARG B N 1
ATOM 14586 C CA . ARG B 1 798 ? -9.891 24.094 1.985 1 89.94 798 ARG B CA 1
ATOM 14587 C C . ARG B 1 798 ? -10.461 24.422 3.363 1 89.94 798 ARG B C 1
ATOM 14589 O O . ARG B 1 798 ? -11.516 23.906 3.74 1 89.94 798 ARG B O 1
ATOM 14596 N N . ARG B 1 799 ? -9.797 25.266 4.043 1 88.44 799 ARG B N 1
ATOM 14597 C CA . ARG B 1 799 ? -10.273 25.656 5.367 1 88.44 799 ARG B CA 1
ATOM 14598 C C . ARG B 1 799 ? -11.57 26.438 5.273 1 88.44 799 ARG B C 1
ATOM 14600 O O . ARG B 1 799 ? -12.484 26.25 6.082 1 88.44 799 ARG B O 1
ATOM 14607 N N . ARG B 1 800 ? -11.609 27.391 4.352 1 89.5 800 ARG B N 1
ATOM 14608 C CA . ARG B 1 800 ? -12.828 28.172 4.164 1 89.5 800 ARG B CA 1
ATOM 14609 C C . ARG B 1 800 ? -14 27.281 3.795 1 89.5 800 ARG B C 1
ATOM 14611 O O . ARG B 1 800 ? -15.125 27.5 4.25 1 89.5 800 ARG B O 1
ATOM 14618 N N . LEU B 1 801 ? -13.703 26.297 2.977 1 93.56 801 LEU B N 1
ATOM 14619 C CA . LEU B 1 801 ? -14.75 25.344 2.625 1 93.56 801 LEU B CA 1
ATOM 14620 C C . LEU B 1 801 ? -15.195 24.547 3.85 1 93.56 801 LEU B C 1
ATOM 14622 O O . LEU B 1 801 ? -16.391 24.281 4.016 1 93.56 801 LEU B O 1
ATOM 14626 N N . SER B 1 802 ? -14.266 24.156 4.672 1 94.06 802 SER B N 1
ATOM 14627 C CA . SER B 1 802 ? -14.594 23.422 5.887 1 94.06 802 SER B CA 1
ATOM 14628 C C . SER B 1 802 ? -15.5 24.234 6.801 1 94.06 802 SER B C 1
ATOM 14630 O O . SER B 1 802 ? -16.406 23.688 7.434 1 94.06 802 SER B O 1
ATOM 14632 N N . VAL B 1 803 ? -15.273 25.516 6.883 1 92.62 803 VAL B N 1
ATOM 14633 C CA . VAL B 1 803 ? -16.109 26.391 7.684 1 92.62 803 VAL B CA 1
ATOM 14634 C C . VAL B 1 803 ? -17.5 26.5 7.059 1 92.62 803 VAL B C 1
ATOM 14636 O O . VAL B 1 803 ? -18.516 26.484 7.77 1 92.62 803 VAL B O 1
ATOM 14639 N N . ALA B 1 804 ? -17.531 26.578 5.727 1 93.56 804 ALA B N 1
ATOM 14640 C CA . ALA B 1 804 ? -18.812 26.609 5.031 1 93.56 804 ALA B CA 1
ATOM 14641 C C . ALA B 1 804 ? -19.641 25.359 5.316 1 93.56 804 ALA B C 1
ATOM 14643 O O . ALA B 1 804 ? -20.859 25.438 5.488 1 93.56 804 ALA B O 1
ATOM 14644 N N . LEU B 1 805 ? -18.984 24.266 5.352 1 95.06 805 LEU B N 1
ATOM 14645 C CA . LEU B 1 805 ? -19.672 23 5.629 1 95.06 805 LEU B CA 1
ATOM 14646 C C . LEU B 1 805 ? -20.25 23 7.039 1 95.06 805 LEU B C 1
ATOM 14648 O O . LEU B 1 805 ? -21.328 22.438 7.27 1 95.06 805 LEU B O 1
ATOM 14652 N N . ALA B 1 806 ? -19.531 23.609 7.965 1 93.88 806 ALA B N 1
ATOM 14653 C CA . ALA B 1 806 ? -20.016 23.688 9.344 1 93.88 806 ALA B CA 1
ATOM 14654 C C . ALA B 1 806 ? -21.234 24.578 9.453 1 93.88 806 ALA B C 1
ATOM 14656 O O . ALA B 1 806 ? -22.062 24.406 10.352 1 93.88 806 ALA B O 1
ATOM 14657 N N . LEU B 1 807 ? -21.391 25.531 8.555 1 93.44 807 LEU B N 1
ATOM 14658 C CA . LEU B 1 807 ? -22.484 26.516 8.617 1 93.44 807 LEU B CA 1
ATOM 14659 C C . LEU B 1 807 ? -23.688 26.031 7.809 1 93.44 807 LEU B C 1
ATOM 14661 O O . LEU B 1 807 ? -24.766 26.609 7.91 1 93.44 807 LEU B O 1
ATOM 14665 N N . LEU B 1 808 ? -23.453 24.969 7.145 1 93.62 808 LEU B N 1
ATOM 14666 C CA . LEU B 1 808 ? -24.516 24.453 6.281 1 93.62 808 LEU B CA 1
ATOM 14667 C C . LEU B 1 808 ? -25.719 24 7.105 1 93.62 808 LEU B C 1
ATOM 14669 O O . LEU B 1 808 ? -25.547 23.344 8.141 1 93.62 808 LEU B O 1
ATOM 14673 N N . GLY B 1 809 ? -26.969 24.312 6.68 1 89.25 809 GLY B N 1
ATOM 14674 C CA . GLY B 1 809 ? -28.203 23.922 7.352 1 89.25 809 GLY B CA 1
ATOM 14675 C C . GLY B 1 809 ? -28.594 24.875 8.469 1 89.25 809 GLY B C 1
ATOM 14676 O O . GLY B 1 809 ? -29.516 24.578 9.25 1 89.25 809 GLY B O 1
ATOM 14677 N N . ASP B 1 810 ? -27.844 25.922 8.617 1 87.19 810 ASP B N 1
ATOM 14678 C CA . ASP B 1 810 ? -28.125 26.953 9.617 1 87.19 810 ASP B CA 1
ATOM 14679 C C . ASP B 1 810 ? -28.172 26.344 11.023 1 87.19 810 ASP B C 1
ATOM 14681 O O . ASP B 1 810 ? -29.203 26.453 11.703 1 87.19 810 ASP B O 1
ATOM 14685 N N . PRO B 1 811 ? -27.109 25.844 11.453 1 92 811 PRO B N 1
ATOM 14686 C CA . PRO B 1 811 ? -27.062 25.234 12.789 1 92 811 PRO B CA 1
ATOM 14687 C C . PRO B 1 811 ? -27.234 26.266 13.906 1 92 811 PRO B C 1
ATOM 14689 O O . PRO B 1 811 ? -26.969 27.453 13.703 1 92 811 PRO B O 1
ATOM 14692 N N . LEU B 1 812 ? -27.656 25.781 15.062 1 91.62 812 LEU B N 1
ATOM 14693 C CA . LEU B 1 812 ? -27.844 26.641 16.219 1 91.62 812 LEU B CA 1
ATOM 14694 C C . LEU B 1 812 ? -26.531 26.812 16.984 1 91.62 812 LEU B C 1
ATOM 14696 O O . LEU B 1 812 ? -26.312 27.844 17.625 1 91.62 812 LEU B O 1
ATOM 14700 N N . VAL B 1 813 ? -25.781 25.812 16.906 1 94.25 813 VAL B N 1
ATOM 14701 C CA . VAL B 1 813 ? -24.469 25.859 17.531 1 94.25 813 VAL B CA 1
ATOM 14702 C C . VAL B 1 813 ? -23.391 25.422 16.531 1 94.25 813 VAL B C 1
ATOM 14704 O O . VAL B 1 813 ? -23.562 24.406 15.836 1 94.25 813 VAL B O 1
ATOM 14707 N N . VAL B 1 814 ? -22.391 26.156 16.391 1 95.31 814 VAL B N 1
ATOM 14708 C CA . VAL B 1 814 ? -21.297 25.828 15.484 1 95.31 814 VAL B CA 1
ATOM 14709 C C . VAL B 1 814 ? -20 25.656 16.266 1 95.31 814 VAL B C 1
ATOM 14711 O O . VAL B 1 814 ? -19.625 26.516 17.062 1 95.31 814 VAL B O 1
ATOM 14714 N N . PHE B 1 815 ? -19.359 24.516 16.156 1 95.69 815 PHE B N 1
ATOM 14715 C CA . PHE B 1 815 ? -18.078 24.234 16.781 1 95.69 815 PHE B CA 1
ATOM 14716 C C . PHE B 1 815 ? -16.938 24.391 15.781 1 95.69 815 PHE B C 1
ATOM 14718 O O . PHE B 1 815 ? -16.953 23.766 14.727 1 95.69 815 PHE B O 1
ATOM 14725 N N . LEU B 1 816 ? -16 25.234 16.031 1 95.44 816 LEU B N 1
ATOM 14726 C CA . LEU B 1 816 ? -14.82 25.453 15.203 1 95.44 816 LEU B CA 1
ATOM 14727 C C . LEU B 1 816 ? -13.547 25.078 15.961 1 95.44 816 LEU B C 1
ATOM 14729 O O . LEU B 1 816 ? -13.172 25.766 16.906 1 95.44 816 LEU B O 1
ATOM 14733 N N . ASP B 1 817 ? -12.906 24.016 15.562 1 93.06 817 ASP B N 1
ATOM 14734 C CA . ASP B 1 817 ? -11.688 23.562 16.219 1 93.06 817 ASP B CA 1
ATOM 14735 C C . ASP B 1 817 ? -10.445 24.125 15.516 1 93.06 817 ASP B C 1
ATOM 14737 O O . ASP B 1 817 ? -10.016 23.594 14.492 1 93.06 817 ASP B O 1
ATOM 14741 N N . GLU B 1 818 ? -9.836 25.109 15.984 1 89.44 818 GLU B N 1
ATOM 14742 C CA . GLU B 1 818 ? -8.648 25.797 15.5 1 89.44 818 GLU B CA 1
ATOM 14743 C C . GLU B 1 818 ? -8.773 26.109 14.008 1 89.44 818 GLU B C 1
ATOM 14745 O O . GLU B 1 818 ? -7.91 25.734 13.211 1 89.44 818 GLU B O 1
ATOM 14750 N N . PRO B 1 819 ? -9.703 26.891 13.625 1 89.06 819 PRO B N 1
ATOM 14751 C CA . PRO B 1 819 ? -10.047 27.109 12.219 1 89.06 819 PRO B CA 1
ATOM 14752 C C . PRO B 1 819 ? -8.977 27.891 11.469 1 89.06 819 PRO B C 1
ATOM 14754 O O . PRO B 1 819 ? -8.906 27.844 10.234 1 89.06 819 PRO B O 1
ATOM 14757 N N . THR B 1 820 ? -8.133 28.703 12.117 1 87.12 820 THR B N 1
ATOM 14758 C CA . THR B 1 820 ? -7.219 29.578 11.383 1 87.12 820 THR B CA 1
ATOM 14759 C C . THR B 1 820 ? -5.77 29.172 11.633 1 87.12 820 THR B C 1
ATOM 14761 O O . THR B 1 820 ? -4.848 29.922 11.305 1 87.12 820 THR B O 1
ATOM 14764 N N . THR B 1 821 ? -5.578 28.047 12.188 1 78.12 821 THR B N 1
ATOM 14765 C CA . THR B 1 821 ? -4.211 27.609 12.461 1 78.12 821 THR B CA 1
ATOM 14766 C C . THR B 1 821 ? -3.443 27.391 11.164 1 78.12 821 THR B C 1
ATOM 14768 O O . THR B 1 821 ? -3.967 26.797 10.219 1 78.12 821 THR B O 1
ATOM 14771 N N . GLY B 1 822 ? -2.283 28.031 11.055 1 71.19 822 GLY B N 1
ATOM 14772 C CA . GLY B 1 822 ? -1.398 27.812 9.922 1 71.19 822 GLY B CA 1
ATOM 14773 C C . GLY B 1 822 ? -1.765 28.656 8.711 1 71.19 822 GLY B C 1
ATOM 14774 O O . GLY B 1 822 ? -1.169 28.5 7.641 1 71.19 822 GLY B O 1
ATOM 14775 N N . MET B 1 823 ? -2.717 29.531 8.867 1 77.31 823 MET B N 1
ATOM 14776 C CA . MET B 1 823 ? -3.152 30.375 7.75 1 77.31 823 MET B CA 1
ATOM 14777 C C . MET B 1 823 ? -2.41 31.703 7.738 1 77.31 823 MET B C 1
ATOM 14779 O O . MET B 1 823 ? -1.968 32.188 8.781 1 77.31 823 MET B O 1
ATOM 14783 N N . ASP B 1 824 ? -2.311 32.25 6.551 1 74.81 824 ASP B N 1
ATOM 14784 C CA . ASP B 1 824 ? -1.751 33.594 6.418 1 74.81 824 ASP B CA 1
ATOM 14785 C C . ASP B 1 824 ? -2.738 34.656 6.91 1 74.81 824 ASP B C 1
ATOM 14787 O O . ASP B 1 824 ? -3.938 34.406 7.016 1 74.81 824 ASP B O 1
ATOM 14791 N N . PRO B 1 825 ? -2.281 35.781 7.258 1 72.62 825 PRO B N 1
ATOM 14792 C CA . PRO B 1 825 ? -3.115 36.844 7.855 1 72.62 825 PRO B CA 1
ATOM 14793 C C . PRO B 1 825 ? -4.297 37.219 6.969 1 72.62 825 PRO B C 1
ATOM 14795 O O . PRO B 1 825 ? -5.383 37.531 7.477 1 72.62 825 PRO B O 1
ATOM 14798 N N . ILE B 1 826 ? -4.039 37.156 5.656 1 69.31 826 ILE B N 1
ATOM 14799 C CA . ILE B 1 826 ? -5.129 37.531 4.766 1 69.31 826 ILE B CA 1
ATOM 14800 C C . ILE B 1 826 ? -6.246 36.5 4.84 1 69.31 826 ILE B C 1
ATOM 14802 O O . ILE B 1 826 ? -7.418 36.844 5.004 1 69.31 826 ILE B O 1
ATOM 14806 N N . SER B 1 827 ? -5.883 35.375 4.75 1 75.94 827 SER B N 1
ATOM 14807 C CA . SER B 1 827 ? -6.855 34.281 4.824 1 75.94 827 SER B CA 1
ATOM 14808 C C . SER B 1 827 ? -7.5 34.219 6.207 1 75.94 827 SER B C 1
ATOM 14810 O O . SER B 1 827 ? -8.688 33.875 6.328 1 75.94 827 SER B O 1
ATOM 14812 N N . ARG B 1 828 ? -6.727 34.438 7.199 1 82.56 828 ARG B N 1
ATOM 14813 C CA . ARG B 1 828 ? -7.242 34.438 8.57 1 82.56 828 ARG B CA 1
ATOM 14814 C C . ARG B 1 828 ? -8.352 35.5 8.734 1 82.56 828 ARG B C 1
ATOM 14816 O O . ARG B 1 828 ? -9.375 35.219 9.352 1 82.56 828 ARG B O 1
ATOM 14823 N N . ARG B 1 829 ? -8.102 36.688 8.219 1 76.06 829 ARG B N 1
ATOM 14824 C CA . ARG B 1 829 ? -9.086 37.75 8.336 1 76.06 829 ARG B CA 1
ATOM 14825 C C . ARG B 1 829 ? -10.383 37.375 7.617 1 76.06 829 ARG B C 1
ATOM 14827 O O . ARG B 1 829 ? -11.469 37.719 8.078 1 76.06 829 ARG B O 1
ATOM 14834 N N . HIS B 1 830 ? -10.203 36.625 6.562 1 77.19 830 HIS B N 1
ATOM 14835 C CA . HIS B 1 830 ? -11.391 36.188 5.848 1 77.19 830 HIS B CA 1
ATOM 14836 C C . HIS B 1 830 ? -12.219 35.219 6.699 1 77.19 830 HIS B C 1
ATOM 14838 O O . HIS B 1 830 ? -13.445 35.344 6.746 1 77.19 830 HIS B O 1
ATOM 14844 N N . VAL B 1 831 ? -11.594 34.375 7.293 1 86.62 831 VAL B N 1
ATOM 14845 C CA . VAL B 1 831 ? -12.289 33.406 8.133 1 86.62 831 VAL B CA 1
ATOM 14846 C C . VAL B 1 831 ? -12.922 34.094 9.328 1 86.62 831 VAL B C 1
ATOM 14848 O O . VAL B 1 831 ? -14.039 33.781 9.734 1 86.62 831 VAL B O 1
ATOM 14851 N N . TRP B 1 832 ? -12.172 35.125 9.891 1 87.38 832 TRP B N 1
ATOM 14852 C CA . TRP B 1 832 ? -12.711 35.875 11.008 1 87.38 832 TRP B CA 1
ATOM 14853 C C . TRP B 1 832 ? -13.984 36.625 10.609 1 87.38 832 TRP B C 1
ATOM 14855 O O . TRP B 1 832 ? -14.953 36.656 11.367 1 87.38 832 TRP B O 1
ATOM 14865 N N . ASP B 1 833 ? -13.969 37.062 9.406 1 81.69 833 ASP B N 1
ATOM 14866 C CA . ASP B 1 833 ? -15.141 37.75 8.898 1 81.69 833 ASP B CA 1
ATOM 14867 C C . ASP B 1 833 ? -16.328 36.812 8.766 1 81.69 833 ASP B C 1
ATOM 14869 O O . ASP B 1 833 ? -17.469 37.188 9.055 1 81.69 833 ASP B O 1
ATOM 14873 N N . ILE B 1 834 ? -16.016 35.688 8.344 1 85.62 834 ILE B N 1
ATOM 14874 C CA . ILE B 1 834 ? -17.062 34.688 8.172 1 85.62 834 ILE B CA 1
ATOM 14875 C C . ILE B 1 834 ? -17.656 34.312 9.531 1 85.62 834 ILE B C 1
ATOM 14877 O O . ILE B 1 834 ? -18.875 34.219 9.68 1 85.62 834 ILE B O 1
ATOM 14881 N N . VAL B 1 835 ? -16.844 34.125 10.477 1 88.81 835 VAL B N 1
ATOM 14882 C CA . VAL B 1 835 ? -17.281 33.75 11.812 1 88.81 835 VAL B CA 1
ATOM 14883 C C . VAL B 1 835 ? -18.078 34.875 12.445 1 88.81 835 VAL B C 1
ATOM 14885 O O . VAL B 1 835 ? -19.094 34.625 13.109 1 88.81 835 VAL B O 1
ATOM 14888 N N . GLU B 1 836 ? -17.625 36.094 12.242 1 85.44 836 GLU B N 1
ATOM 14889 C CA . GLU B 1 836 ? -18.312 37.25 12.797 1 85.44 836 GLU B CA 1
ATOM 14890 C C . GLU B 1 836 ? -19.703 37.438 12.188 1 85.44 836 GLU B C 1
ATOM 14892 O O . GLU B 1 836 ? -20.656 37.781 12.883 1 85.44 836 GLU B O 1
ATOM 14897 N N . SER B 1 837 ? -19.719 37.156 10.914 1 81.31 837 SER B N 1
ATOM 14898 C CA . SER B 1 837 ? -21 37.281 10.234 1 81.31 837 SER B CA 1
ATOM 14899 C C . SER B 1 837 ? -21.953 36.156 10.633 1 81.31 837 SER B C 1
ATOM 1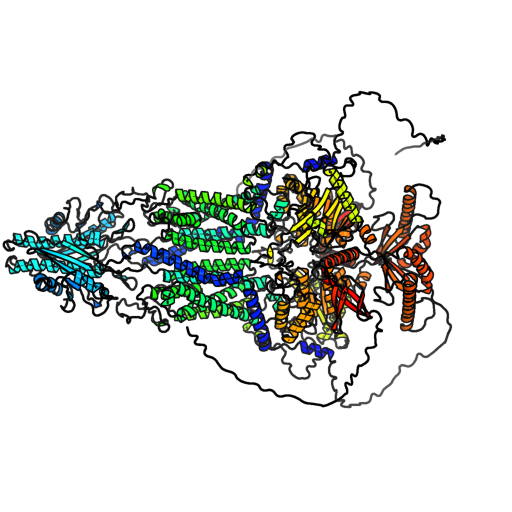4901 O O . SER B 1 837 ? -23.172 36.312 10.578 1 81.31 837 SER B O 1
ATOM 14903 N N . ALA B 1 838 ? -21.453 35.094 11.031 1 83.25 838 ALA B N 1
ATOM 14904 C CA . ALA B 1 838 ? -22.25 33.938 11.375 1 83.25 838 ALA B CA 1
ATOM 14905 C C . ALA B 1 838 ? -22.75 34 12.812 1 83.25 838 ALA B C 1
ATOM 14907 O O . ALA B 1 838 ? -23.641 33.25 13.211 1 83.25 838 ALA B O 1
ATOM 14908 N N . LYS B 1 839 ? -22.344 34.969 13.57 1 83 839 LYS B N 1
ATOM 14909 C CA . LYS B 1 839 ? -22.656 35.094 14.992 1 83 839 LYS B CA 1
ATOM 14910 C C . LYS B 1 839 ? -24.141 35.344 15.211 1 83 839 LYS B C 1
ATOM 14912 O O . LYS B 1 839 ? -24.719 34.906 16.203 1 83 839 LYS B O 1
ATOM 14917 N N . ALA B 1 840 ? -24.688 36.031 14.297 1 81 840 ALA B N 1
ATOM 14918 C CA . ALA B 1 840 ? -26.094 36.406 14.484 1 81 840 ALA B CA 1
ATOM 14919 C C . ALA B 1 840 ? -27 35.188 14.477 1 81 840 ALA B C 1
ATOM 14921 O O . ALA B 1 840 ? -27.047 34.438 13.5 1 81 840 ALA B O 1
ATOM 14922 N N . GLY B 1 841 ? -27.641 34.906 15.578 1 80.5 841 GLY B N 1
ATOM 14923 C CA . GLY B 1 841 ? -28.656 33.875 15.648 1 80.5 841 GLY B CA 1
ATOM 14924 C C . GLY B 1 841 ? -28.078 32.531 16.062 1 80.5 841 GLY B C 1
ATOM 14925 O O . GLY B 1 841 ? -28.812 31.516 16.109 1 80.5 841 GLY B O 1
ATOM 14926 N N . ARG B 1 842 ? -26.844 32.469 16.234 1 89.44 842 ARG B N 1
ATOM 14927 C CA . ARG B 1 842 ? -26.266 31.188 16.594 1 89.44 842 ARG B CA 1
ATOM 14928 C C . ARG B 1 842 ? -25.156 31.344 17.625 1 89.44 842 ARG B C 1
ATOM 14930 O O . ARG B 1 842 ? -24.609 32.438 17.797 1 89.44 842 ARG B O 1
ATOM 14937 N N . ALA B 1 843 ? -24.891 30.25 18.391 1 93.38 843 ALA B N 1
ATOM 14938 C CA . ALA B 1 843 ? -23.75 30.188 19.312 1 93.38 843 ALA B CA 1
ATOM 14939 C C . ALA B 1 843 ? -22.531 29.578 18.625 1 93.38 843 ALA B C 1
ATOM 14941 O O . ALA B 1 843 ? -22.641 28.547 17.953 1 93.38 843 ALA B O 1
ATOM 14942 N N . VAL B 1 844 ? -21.438 30.266 18.656 1 94.88 844 VAL B N 1
ATOM 14943 C CA . VAL B 1 844 ? -20.219 29.781 18.031 1 94.88 844 VAL B CA 1
ATOM 14944 C C . VAL B 1 844 ? -19.188 29.438 19.109 1 94.88 844 VAL B C 1
ATOM 14946 O O . VAL B 1 844 ? -18.906 30.25 19.984 1 94.88 844 VAL B O 1
ATOM 14949 N N . VAL B 1 845 ? -18.781 28.219 19.141 1 95.12 845 VAL B N 1
ATOM 14950 C CA . VAL B 1 845 ? -17.719 27.781 20.047 1 95.12 845 VAL B CA 1
ATOM 14951 C C . VAL B 1 845 ? -16.406 27.609 19.266 1 95.12 845 VAL B C 1
ATOM 14953 O O . VAL B 1 845 ? -16.344 26.828 18.328 1 95.12 845 VAL B O 1
ATOM 14956 N N . LEU B 1 846 ? -15.461 28.328 19.656 1 94.31 846 LEU B N 1
ATOM 14957 C CA . LEU B 1 846 ? -14.188 28.359 18.938 1 94.31 846 LEU B CA 1
ATOM 14958 C C . LEU B 1 846 ? -13.031 27.984 19.859 1 94.31 846 LEU B C 1
ATOM 14960 O O . LEU B 1 846 ? -12.953 28.453 20.984 1 94.31 846 LEU B O 1
ATOM 14964 N N . THR B 1 847 ? -12.219 26.984 19.438 1 93.5 847 THR B N 1
ATOM 14965 C CA . THR B 1 847 ? -10.977 26.688 20.156 1 93.5 847 THR B CA 1
ATOM 14966 C C . THR B 1 847 ? -9.781 27.297 19.422 1 93.5 847 THR B C 1
ATOM 14968 O O . THR B 1 847 ? -9.742 27.312 18.188 1 93.5 847 THR B O 1
ATOM 14971 N N . THR B 1 848 ? -8.852 27.906 20.109 1 89.69 848 THR B N 1
ATOM 14972 C CA . THR B 1 848 ? -7.688 28.516 19.5 1 89.69 848 THR B CA 1
ATOM 14973 C C . THR B 1 848 ? -6.531 28.609 20.484 1 89.69 848 THR B C 1
ATOM 14975 O O . THR B 1 848 ? -6.738 28.516 21.703 1 89.69 848 THR B O 1
ATOM 14978 N N . HIS B 1 849 ? -5.434 28.703 20.047 1 82.38 849 HIS B N 1
ATOM 14979 C CA . HIS B 1 849 ? -4.262 29.031 20.844 1 82.38 849 HIS B CA 1
ATOM 14980 C C . HIS B 1 849 ? -3.729 30.422 20.484 1 82.38 849 HIS B C 1
ATOM 14982 O O . HIS B 1 849 ? -2.68 30.828 20.984 1 82.38 849 HIS B O 1
ATOM 14988 N N . SER B 1 850 ? -4.445 31.125 19.625 1 80.69 850 SER B N 1
ATOM 14989 C CA . SER B 1 850 ? -4.094 32.5 19.234 1 80.69 850 SER B CA 1
ATOM 14990 C C . SER B 1 850 ? -4.832 33.531 20.094 1 80.69 850 SER B C 1
ATOM 14992 O O . SER B 1 850 ? -6.062 33.594 20.047 1 80.69 850 SER B O 1
ATOM 14994 N N . MET B 1 851 ? -4.152 34.312 20.734 1 82.31 851 MET B N 1
ATOM 14995 C CA . MET B 1 851 ? -4.746 35.344 21.594 1 82.31 851 MET B CA 1
ATOM 14996 C C . MET B 1 851 ? -5.418 36.438 20.766 1 82.31 851 MET B C 1
ATOM 14998 O O . MET B 1 851 ? -6.453 36.969 21.156 1 82.31 851 MET B O 1
ATOM 15002 N N . GLU B 1 852 ? -4.809 36.625 19.641 1 76.56 852 GLU B N 1
ATOM 15003 C CA . GLU B 1 852 ? -5.391 37.625 18.75 1 76.56 852 GLU B CA 1
ATOM 15004 C C . GLU B 1 852 ? -6.773 37.188 18.266 1 76.56 852 GLU B C 1
ATOM 15006 O O . GLU B 1 852 ? -7.699 38 18.234 1 76.56 852 GLU B O 1
ATOM 15011 N N . GLU B 1 853 ? -6.824 36.031 17.938 1 86.81 853 GLU B N 1
ATOM 15012 C CA . GLU B 1 853 ? -8.102 35.5 17.469 1 86.81 853 GLU B CA 1
ATOM 15013 C C . GLU B 1 853 ? -9.156 35.562 18.578 1 86.81 853 GLU B C 1
ATOM 15015 O O . GLU B 1 853 ? -10.305 35.938 18.312 1 86.81 853 GLU B O 1
ATOM 15020 N N . ALA B 1 854 ? -8.781 35.156 19.75 1 88.75 854 ALA B N 1
ATOM 15021 C CA . ALA B 1 854 ? -9.695 35.156 20.891 1 88.75 854 ALA B CA 1
ATOM 15022 C C . ALA B 1 854 ? -10.125 36.594 21.219 1 88.75 854 ALA B C 1
ATOM 15024 O O . ALA B 1 854 ? -11.266 36.844 21.609 1 88.75 854 ALA B O 1
ATOM 15025 N N . ASP B 1 855 ? -9.203 37.469 21.047 1 82.44 855 ASP B N 1
ATOM 15026 C CA . ASP B 1 855 ? -9.477 38.875 21.391 1 82.44 855 ASP B CA 1
ATOM 15027 C C . ASP B 1 855 ? -10.422 39.5 20.375 1 82.44 855 ASP B C 1
ATOM 15029 O O . ASP B 1 855 ? -11.289 40.312 20.734 1 82.44 855 ASP B O 1
ATOM 15033 N N . ILE B 1 856 ? -10.25 39.125 19.172 1 80.25 856 ILE B N 1
ATOM 15034 C CA . ILE B 1 856 ? -11.023 39.75 18.094 1 80.25 856 ILE B CA 1
ATOM 15035 C C . ILE B 1 856 ? -12.414 39.125 18.031 1 80.25 856 ILE B C 1
ATOM 15037 O O . ILE B 1 856 ? -13.414 39.812 17.875 1 80.25 856 ILE B O 1
ATOM 15041 N N . LEU B 1 857 ? -12.531 37.906 18.156 1 87.81 857 LEU B N 1
ATOM 15042 C CA . LEU B 1 857 ? -13.773 37.188 17.875 1 87.81 857 LEU B CA 1
ATOM 15043 C C . LEU B 1 857 ? -14.516 36.875 19.172 1 87.81 857 LEU B C 1
ATOM 15045 O O . LEU B 1 857 ? -15.742 36.75 19.172 1 87.81 857 LEU B O 1
ATOM 15049 N N . GLY B 1 858 ? -13.812 36.719 20.234 1 90.19 858 GLY B N 1
ATOM 15050 C CA . GLY B 1 858 ? -14.406 36.156 21.438 1 90.19 858 GLY B CA 1
ATOM 15051 C C . GLY B 1 858 ? -15.203 37.156 22.25 1 90.19 858 GLY B C 1
ATOM 15052 O O . GLY B 1 858 ? -14.703 38.25 22.562 1 90.19 858 GLY B O 1
ATOM 15053 N N . ASP B 1 859 ? -16.453 36.875 22.547 1 88.81 859 ASP B N 1
ATOM 15054 C CA . ASP B 1 859 ? -17.25 37.625 23.516 1 88.81 859 ASP B CA 1
ATOM 15055 C C . ASP B 1 859 ? -16.969 37.156 24.938 1 88.81 859 ASP B C 1
ATOM 15057 O O . ASP B 1 859 ? -16.906 38 25.859 1 88.81 859 ASP B O 1
ATOM 15061 N N . GLN B 1 860 ? -16.859 35.938 25.078 1 92.06 860 GLN B N 1
ATOM 15062 C CA . GLN B 1 860 ? -16.453 35.281 26.312 1 92.06 860 GLN B CA 1
ATOM 15063 C C . GLN B 1 860 ? -15.281 34.344 26.062 1 92.06 860 GLN B C 1
ATOM 15065 O O . GLN B 1 860 ? -15.25 33.625 25.062 1 92.06 860 GLN B O 1
ATOM 15070 N N . ILE B 1 861 ? -14.312 34.438 26.906 1 94 861 ILE B N 1
ATOM 15071 C CA . ILE B 1 861 ? -13.102 33.656 26.719 1 94 861 ILE B CA 1
ATOM 15072 C C . ILE B 1 861 ? -12.836 32.812 27.953 1 94 861 ILE B C 1
ATOM 15074 O O . ILE B 1 861 ? -12.914 33.312 29.078 1 94 861 ILE B O 1
ATOM 15078 N N . ALA B 1 862 ? -12.695 31.531 27.797 1 94.25 862 ALA B N 1
ATOM 15079 C CA . ALA B 1 862 ? -12.25 30.625 28.844 1 94.25 862 ALA B CA 1
ATOM 15080 C C . ALA B 1 862 ? -10.844 30.109 28.562 1 94.25 862 ALA B C 1
ATOM 15082 O O . ALA B 1 862 ? -10.531 29.734 27.422 1 94.25 862 ALA B O 1
ATOM 15083 N N . ILE B 1 863 ? -10 30.219 29.469 1 92.56 863 ILE B N 1
ATOM 15084 C CA . ILE B 1 863 ? -8.641 29.719 29.312 1 92.56 863 ILE B CA 1
ATOM 15085 C C . ILE B 1 863 ? -8.508 28.375 30.047 1 92.56 863 ILE B C 1
ATOM 15087 O O . ILE B 1 863 ? -8.758 28.281 31.25 1 92.56 863 ILE B O 1
ATOM 15091 N N . MET B 1 864 ? -8.18 27.359 29.281 1 91.81 864 MET B N 1
ATOM 15092 C CA . MET B 1 864 ? -8.016 26.016 29.812 1 91.81 864 MET B CA 1
ATOM 15093 C C . MET B 1 864 ? -6.535 25.641 29.906 1 91.81 864 MET B C 1
ATOM 15095 O O . MET B 1 864 ? -5.75 25.969 29.016 1 91.81 864 MET B O 1
ATOM 15099 N N . ALA B 1 865 ? -6.211 25.094 30.984 1 87.56 865 ALA B N 1
ATOM 15100 C CA . ALA B 1 865 ? -4.855 24.578 31.172 1 87.56 865 ALA B CA 1
ATOM 15101 C C . ALA B 1 865 ? -4.867 23.281 31.969 1 87.56 865 ALA B C 1
ATOM 15103 O O . ALA B 1 865 ? -5.59 23.141 32.969 1 87.56 865 ALA B O 1
ATOM 15104 N N . ARG B 1 866 ? -4.207 22.297 31.516 1 82.62 866 ARG B N 1
ATOM 15105 C CA . ARG B 1 866 ? -4.047 21 32.156 1 82.62 866 ARG B CA 1
ATOM 15106 C C . ARG B 1 866 ? -5.398 20.359 32.438 1 82.62 866 ARG B C 1
ATOM 15108 O O . ARG B 1 866 ? -5.633 19.844 33.531 1 82.62 866 ARG B O 1
ATOM 15115 N N . GLY B 1 867 ? -6.359 20.625 31.594 1 88.12 867 GLY B N 1
ATOM 15116 C CA . GLY B 1 867 ? -7.633 19.922 31.656 1 88.12 867 GLY B CA 1
ATOM 15117 C C . GLY B 1 867 ? -8.672 20.641 32.5 1 88.12 867 GLY B C 1
ATOM 15118 O O . GLY B 1 867 ? -9.75 20.109 32.75 1 88.12 867 GLY B O 1
ATOM 15119 N N . SER B 1 868 ? -8.32 21.781 33 1 89.25 868 SER B N 1
ATOM 15120 C CA . SER B 1 868 ? -9.25 22.547 33.844 1 89.25 868 SER B CA 1
ATOM 15121 C C . SER B 1 868 ? -9.391 23.984 33.344 1 89.25 868 SER B C 1
ATOM 15123 O O . SER B 1 868 ? -8.445 24.531 32.781 1 89.25 868 SER B O 1
ATOM 15125 N N . VAL B 1 869 ? -10.578 24.516 33.5 1 92.75 869 VAL B N 1
ATOM 15126 C CA . VAL B 1 869 ? -10.789 25.938 33.188 1 92.75 869 VAL B CA 1
ATOM 15127 C C . VAL B 1 869 ? -10.211 26.797 34.281 1 92.75 869 VAL B C 1
ATOM 15129 O O . VAL B 1 869 ? -10.664 26.75 35.438 1 92.75 869 VAL B O 1
ATOM 15132 N N . ARG B 1 870 ? -9.273 27.641 34 1 90.69 870 ARG B N 1
ATOM 15133 C CA . ARG B 1 870 ? -8.531 28.422 35 1 90.69 870 ARG B CA 1
ATOM 15134 C C . ARG B 1 870 ? -9.047 29.844 35.062 1 90.69 870 ARG B C 1
ATOM 15136 O O . ARG B 1 870 ? -8.859 30.516 36.094 1 90.69 870 ARG B O 1
ATOM 15143 N N . ALA B 1 871 ? -9.492 30.281 34 1 92 871 ALA B N 1
ATOM 15144 C CA . ALA B 1 871 ? -10.031 31.641 33.938 1 92 871 ALA B CA 1
ATOM 15145 C C . ALA B 1 871 ? -11.18 31.75 32.938 1 92 871 ALA B C 1
ATOM 15147 O O . ALA B 1 871 ? -11.188 31.031 31.938 1 92 871 ALA B O 1
ATOM 15148 N N . ILE B 1 872 ? -12.141 32.562 33.281 1 93.44 872 ILE B N 1
ATOM 15149 C CA . ILE B 1 872 ? -13.281 32.781 32.375 1 93.44 872 ILE B CA 1
ATOM 15150 C C . ILE B 1 872 ? -13.742 34.219 32.469 1 93.44 872 ILE B C 1
ATOM 15152 O O . ILE B 1 872 ? -13.727 34.812 33.531 1 93.44 872 ILE B O 1
ATOM 15156 N N . GLY B 1 873 ? -13.984 34.812 31.391 1 89.62 873 GLY B N 1
ATOM 15157 C CA . GLY B 1 873 ? -14.469 36.188 31.344 1 89.62 873 GLY B CA 1
ATOM 15158 C C . GLY B 1 873 ? -14.328 36.844 29.984 1 89.62 873 GLY B C 1
ATOM 15159 O O . GLY B 1 873 ? -14.039 36.156 29 1 89.62 873 GLY B O 1
ATOM 15160 N N . SER B 1 874 ? -14.617 38.031 29.859 1 87.75 874 SER B N 1
ATOM 15161 C CA . SER B 1 874 ? -14.367 38.812 28.641 1 87.75 874 SER B CA 1
ATOM 15162 C C . SER B 1 874 ? -12.891 39.125 28.484 1 87.75 874 SER B C 1
ATOM 15164 O O . SER B 1 874 ? -12.133 39.062 29.453 1 87.75 874 SER B O 1
ATOM 15166 N N . GLY B 1 875 ? -12.492 39.438 27.344 1 83.81 875 GLY B N 1
ATOM 15167 C CA . GLY B 1 875 ? -11.109 39.812 27.109 1 83.81 875 GLY B CA 1
ATOM 15168 C C . GLY B 1 875 ? -10.625 40.938 28.016 1 83.81 875 GLY B C 1
ATOM 15169 O O . GLY B 1 875 ? -9.516 40.844 28.562 1 83.81 875 GLY B O 1
ATOM 15170 N N . LEU B 1 876 ? -11.461 41.812 28.188 1 75.69 876 LEU B N 1
ATOM 15171 C CA . LEU B 1 876 ? -11.141 42.938 29.031 1 75.69 876 LEU B CA 1
ATOM 15172 C C . LEU B 1 876 ? -11.039 42.562 30.5 1 75.69 876 LEU B C 1
ATOM 15174 O O . LEU B 1 876 ? -10.125 43 31.203 1 75.69 876 LEU B O 1
ATOM 15178 N N . ARG B 1 877 ? -11.961 41.688 30.938 1 80.88 877 ARG B N 1
ATOM 15179 C CA . ARG B 1 877 ? -11.953 41.219 32.312 1 80.88 877 ARG B CA 1
ATOM 15180 C C . ARG B 1 877 ? -10.695 40.406 32.625 1 80.88 877 ARG B C 1
ATOM 15182 O O . ARG B 1 877 ? -10.102 40.562 33.688 1 80.88 877 ARG B O 1
ATOM 15189 N N . LEU B 1 878 ? -10.336 39.656 31.734 1 85.81 878 LEU B N 1
ATOM 15190 C CA . LEU B 1 878 ? -9.156 38.812 31.922 1 85.81 878 LEU B CA 1
ATOM 15191 C C . LEU B 1 878 ? -7.891 39.688 31.969 1 85.81 878 LEU B C 1
ATOM 15193 O O . LEU B 1 878 ? -6.977 39.375 32.75 1 85.81 878 LEU B O 1
ATOM 15197 N N . LYS B 1 879 ? -7.789 40.688 31.109 1 77.44 879 LYS B N 1
ATOM 15198 C CA . LYS B 1 879 ? -6.641 41.594 31.109 1 77.44 879 LYS B CA 1
ATOM 15199 C C . LYS B 1 879 ? -6.551 42.406 32.406 1 77.44 879 LYS B C 1
ATOM 15201 O O . LYS B 1 879 ? -5.457 42.688 32.906 1 77.44 879 LYS B O 1
ATOM 15206 N N . GLN B 1 880 ? -7.719 42.656 32.969 1 71 880 GLN B N 1
ATOM 15207 C CA . GLN B 1 880 ? -7.777 43.438 34.219 1 71 880 GLN B CA 1
ATOM 15208 C C . GLN B 1 880 ? -7.371 42.562 35.406 1 71 880 GLN B C 1
ATOM 15210 O O . GLN B 1 880 ? -6.66 43.031 36.312 1 71 880 GLN B O 1
ATOM 15215 N N . ARG B 1 881 ? -7.789 41.438 35.375 1 75.81 881 ARG B N 1
ATOM 15216 C CA . ARG B 1 881 ? -7.598 40.562 36.531 1 75.81 881 ARG B CA 1
ATOM 15217 C C . ARG B 1 881 ? -6.207 39.938 36.531 1 75.81 881 ARG B C 1
ATOM 15219 O O . ARG B 1 881 ? -5.586 39.812 37.594 1 75.81 881 ARG B O 1
ATOM 15226 N N . PHE B 1 882 ? -5.738 39.5 35.469 1 76.69 882 PHE B N 1
ATOM 15227 C CA . PHE B 1 882 ? -4.516 38.719 35.438 1 76.69 882 PHE B CA 1
ATOM 15228 C C . PHE B 1 882 ? -3.379 39.5 34.781 1 76.69 882 PHE B C 1
ATOM 15230 O O . PHE B 1 882 ? -2.23 39.062 34.781 1 76.69 882 PHE B O 1
ATOM 15237 N N . GLY B 1 883 ? -3.645 40.5 34.25 1 69.12 883 GLY B N 1
ATOM 15238 C CA . GLY B 1 883 ? -2.582 41.281 33.656 1 69.12 883 GLY B CA 1
ATOM 15239 C C . GLY B 1 883 ? -1.629 41.875 34.719 1 69.12 883 GLY B C 1
ATOM 15240 O O . GLY B 1 883 ? -2.008 42.062 35.844 1 69.12 883 GLY B O 1
ATOM 15241 N N . SER B 1 884 ? -0.25 41.562 34.625 1 62.69 884 SER B N 1
ATOM 15242 C CA . SER B 1 884 ? 0.789 41.969 35.562 1 62.69 884 SER B CA 1
ATOM 15243 C C . SER B 1 884 ? 0.693 43.469 35.875 1 62.69 884 SER B C 1
ATOM 15245 O O . SER B 1 884 ? 1.313 43.938 36.812 1 62.69 884 SER B O 1
ATOM 15247 N N . GLY B 1 885 ? -0.208 44.125 35.375 1 64.06 885 GLY B N 1
ATOM 15248 C CA . GLY B 1 885 ? -0.268 45.562 35.656 1 64.06 885 GLY B CA 1
ATOM 15249 C C . GLY B 1 885 ? -0.202 46.406 34.375 1 64.06 885 GLY B C 1
ATOM 15250 O O . GLY B 1 885 ? -0.735 46.031 33.344 1 64.06 885 GLY B O 1
ATOM 15251 N N . TYR B 1 886 ? 0.242 47.438 34.594 1 67.81 886 TYR B N 1
ATOM 15252 C CA . TYR B 1 886 ? 0.369 48.406 33.5 1 67.81 886 TYR B CA 1
ATOM 15253 C C . TYR B 1 886 ? 1.818 48.531 33.062 1 67.81 886 TYR B C 1
ATOM 15255 O O . TYR B 1 886 ? 2.744 48.375 33.844 1 67.81 886 TYR B O 1
ATOM 15263 N N . GLN B 1 887 ? 1.933 48.344 31.812 1 71.19 887 GLN B N 1
ATOM 15264 C CA . GLN B 1 887 ? 3.248 48.656 31.266 1 71.19 887 GLN B CA 1
ATOM 15265 C C . GLN B 1 887 ? 3.369 50.156 30.984 1 71.19 887 GLN B C 1
ATOM 15267 O O . GLN B 1 887 ? 2.559 50.719 30.25 1 71.19 887 GLN B O 1
ATOM 15272 N N . LEU B 1 888 ? 4.301 50.844 31.844 1 75.31 888 LEU B N 1
ATOM 15273 C CA . LEU B 1 888 ? 4.551 52.281 31.641 1 75.31 888 LEU B CA 1
ATOM 15274 C C . LEU B 1 888 ? 5.836 52.5 30.844 1 75.31 888 LEU B C 1
ATOM 15276 O O . LEU B 1 888 ? 6.902 52.031 31.234 1 75.31 888 LEU B O 1
ATOM 15280 N N . SER B 1 889 ? 5.645 52.844 29.656 1 76.56 889 SER B N 1
ATOM 15281 C CA . SER B 1 889 ? 6.809 53.219 28.875 1 76.56 889 SER B CA 1
ATOM 15282 C C . SER B 1 889 ? 7.059 54.719 28.969 1 76.56 889 SER B C 1
ATOM 15284 O O . SER B 1 889 ? 6.18 55.531 28.641 1 76.56 889 SER B O 1
ATOM 15286 N N . VAL B 1 890 ? 8.258 55.188 29.562 1 77.44 890 VAL B N 1
ATOM 15287 C CA . VAL B 1 890 ? 8.609 56.594 29.75 1 77.44 890 VAL B CA 1
ATOM 15288 C C . VAL B 1 890 ? 9.703 57 28.766 1 77.44 890 VAL B C 1
ATOM 15290 O O . VAL B 1 890 ? 10.75 56.344 28.688 1 77.44 890 VAL B O 1
ATOM 15293 N N . SER B 1 891 ? 9.367 57.781 27.922 1 78.38 891 SER B N 1
ATOM 15294 C CA . SER B 1 891 ? 10.367 58.344 27 1 78.38 891 SER B CA 1
ATOM 15295 C C . SER B 1 891 ? 11.016 59.594 27.594 1 78.38 891 SER B C 1
ATOM 15297 O O . SER B 1 891 ? 10.32 60.5 28.062 1 78.38 891 SER B O 1
ATOM 15299 N N . VAL B 1 892 ? 12.375 59.781 27.656 1 75.94 892 VAL B N 1
ATOM 15300 C CA . VAL B 1 892 ? 13.125 60.906 28.219 1 75.94 892 VAL B CA 1
ATOM 15301 C C . VAL B 1 892 ? 13.859 61.656 27.109 1 75.94 892 VAL B C 1
ATOM 15303 O O . VAL B 1 892 ? 14.5 61.031 26.25 1 75.94 892 VAL B O 1
ATOM 15306 N N . ALA B 1 893 ? 13.547 62.906 26.828 1 69.25 893 ALA B N 1
ATOM 15307 C CA . ALA B 1 893 ? 14.188 63.75 25.828 1 69.25 893 ALA B CA 1
ATOM 15308 C C . ALA B 1 893 ? 15.383 64.5 26.406 1 69.25 893 ALA B C 1
ATOM 15310 O O . ALA B 1 893 ? 15.453 64.688 27.625 1 69.25 893 ALA B O 1
ATOM 15311 N N . PRO B 1 894 ? 16.375 64.938 25.688 1 64.12 894 PRO B N 1
ATOM 15312 C CA . PRO B 1 894 ? 17.469 65.812 26.156 1 64.12 894 PRO B CA 1
ATOM 15313 C C . PRO B 1 894 ? 17 67.25 26.484 1 64.12 894 PRO B C 1
ATOM 15315 O O . PRO B 1 894 ? 16.016 67.688 25.922 1 64.12 894 PRO B O 1
ATOM 15318 N N . PRO B 1 895 ? 17.469 68.125 27.469 1 53.56 895 PRO B N 1
ATOM 15319 C CA . PRO B 1 895 ? 17.062 69.438 27.828 1 53.56 895 PRO B CA 1
ATOM 15320 C C . PRO B 1 895 ? 17.094 70.438 26.656 1 53.56 895 PRO B C 1
ATOM 15322 O O . PRO B 1 895 ? 18.047 70.375 25.859 1 53.56 895 PRO B O 1
ATOM 15325 N N . ARG B 1 896 ? 16 70.938 26.078 1 49.66 896 ARG B N 1
ATOM 15326 C CA . ARG B 1 896 ? 15.93 71.875 24.969 1 49.66 896 ARG B CA 1
ATOM 15327 C C . ARG B 1 896 ? 16.797 73.062 25.234 1 49.66 896 ARG B C 1
ATOM 15329 O O . ARG B 1 896 ? 17.031 73.875 24.328 1 49.66 896 ARG B O 1
ATOM 15336 N N . GLY B 1 897 ? 16.547 73.875 26.359 1 41.19 897 GLY B N 1
ATOM 15337 C CA . GLY B 1 897 ? 16.984 75.312 26.391 1 41.19 897 GLY B CA 1
ATOM 15338 C C . GLY B 1 897 ? 18.469 75.438 26.078 1 41.19 897 GLY B C 1
ATOM 15339 O O . GLY B 1 897 ? 18.891 76.438 25.547 1 41.19 897 GLY B O 1
ATOM 15340 N N . GLY B 1 898 ? 19.281 75.188 27.109 1 37.88 898 GLY B N 1
ATOM 15341 C CA . GLY B 1 898 ? 20.516 76 27.109 1 37.88 898 GLY B CA 1
ATOM 15342 C C . GLY B 1 898 ? 21.359 75.812 25.859 1 37.88 898 GLY B C 1
ATOM 15343 O O . GLY B 1 898 ? 21.141 74.812 25.109 1 37.88 898 GLY B O 1
ATOM 15344 N N . GLY B 1 899 ? 22.141 76.875 25.453 1 36.44 899 GLY B N 1
ATOM 15345 C CA . GLY B 1 899 ? 23.281 77.062 24.578 1 36.44 899 GLY B CA 1
ATOM 15346 C C . GLY B 1 899 ? 24.141 75.812 24.484 1 36.44 899 GLY B C 1
ATOM 15347 O O . GLY B 1 899 ? 25.312 75.812 24.875 1 36.44 899 GLY B O 1
ATOM 15348 N N . ALA B 1 900 ? 23.562 74.688 24.781 1 39.28 900 ALA B N 1
ATOM 15349 C CA . ALA B 1 900 ? 24.578 73.625 24.797 1 39.28 900 ALA B CA 1
ATOM 15350 C C . ALA B 1 900 ? 25.312 73.562 23.453 1 39.28 900 ALA B C 1
ATOM 15352 O O . ALA B 1 900 ? 24.719 73.188 22.438 1 39.28 900 ALA B O 1
ATOM 15353 N N . THR B 1 901 ? 26.062 74.5 23.219 1 37.28 901 THR B N 1
ATOM 15354 C CA . THR B 1 901 ? 27.109 74.5 22.203 1 37.28 901 THR B CA 1
ATOM 15355 C C . THR B 1 901 ? 27.641 73.125 21.984 1 37.28 901 THR B C 1
ATOM 15357 O O . THR B 1 901 ? 28.172 72.812 20.922 1 37.28 901 THR B O 1
ATOM 15360 N N . ASN B 1 902 ? 28.25 72.5 23.125 1 38.34 902 ASN B N 1
ATOM 15361 C CA . ASN B 1 902 ? 29.219 71.5 22.812 1 38.34 902 ASN B CA 1
ATOM 15362 C C . ASN B 1 902 ? 28.531 70.188 22.312 1 38.34 902 ASN B C 1
ATOM 15364 O O . ASN B 1 902 ? 27.344 70 22.562 1 38.34 902 ASN B O 1
ATOM 15368 N N . GLY B 1 903 ? 29.25 69.125 21.922 1 42.41 903 GLY B N 1
ATOM 15369 C CA . GLY B 1 903 ? 29.266 67.938 21.125 1 42.41 903 GLY B CA 1
ATOM 15370 C C . GLY B 1 903 ? 28.219 66.938 21.562 1 42.41 903 GLY B C 1
ATOM 15371 O O . GLY B 1 903 ? 27.609 67.062 22.625 1 42.41 903 GLY B O 1
ATOM 15372 N N . ASP B 1 904 ? 27.703 65.938 20.609 1 49.62 904 ASP B N 1
ATOM 15373 C CA . ASP B 1 904 ? 26.844 64.75 20.625 1 49.62 904 ASP B CA 1
ATOM 15374 C C . ASP B 1 904 ? 26.984 64 21.953 1 49.62 904 ASP B C 1
ATOM 15376 O O . ASP B 1 904 ? 26.031 63.375 22.406 1 49.62 904 ASP B O 1
ATOM 15380 N N . ALA B 1 905 ? 28.078 64.062 22.531 1 55.19 905 ALA B N 1
ATOM 15381 C CA . ALA B 1 905 ? 28.359 63.312 23.75 1 55.19 905 ALA B CA 1
ATOM 15382 C C . ALA B 1 905 ? 27.656 63.938 24.953 1 55.19 905 ALA B C 1
ATOM 15384 O O . ALA B 1 905 ? 27.203 63.219 25.844 1 55.19 905 ALA B O 1
ATOM 15385 N N . GLY B 1 906 ? 27.5 65.25 25 1 57.06 906 GLY B N 1
ATOM 15386 C CA . GLY B 1 906 ? 26.891 65.938 26.125 1 57.06 906 GLY B CA 1
ATOM 15387 C C . GLY B 1 906 ? 25.391 65.688 26.234 1 57.06 906 GLY B C 1
ATOM 15388 O O . GLY B 1 906 ? 24.859 65.562 27.328 1 57.06 906 GLY B O 1
ATOM 15389 N N . ALA B 1 907 ? 24.734 65.625 25.141 1 62.03 907 ALA B N 1
ATOM 15390 C CA . ALA B 1 907 ? 23.297 65.375 25.094 1 62.03 907 ALA B CA 1
ATOM 15391 C C . ALA B 1 907 ? 23 63.969 25.562 1 62.03 907 ALA B C 1
ATOM 15393 O O . ALA B 1 907 ? 22 63.719 26.25 1 62.03 907 ALA B O 1
ATOM 15394 N N . ALA B 1 908 ? 23.766 63.156 25.203 1 67 908 ALA B N 1
ATOM 15395 C CA . ALA B 1 908 ? 23.578 61.75 25.609 1 67 908 ALA B CA 1
ATOM 15396 C C . ALA B 1 908 ? 23.781 61.594 27.125 1 67 908 ALA B C 1
ATOM 15398 O O . ALA B 1 908 ? 23.062 60.844 27.766 1 67 908 ALA B O 1
ATOM 15399 N N . GLU B 1 909 ? 24.719 62.344 27.656 1 69.12 909 GLU B N 1
ATOM 15400 C CA . GLU B 1 909 ? 24.984 62.312 29.094 1 69.12 909 GLU B CA 1
ATOM 15401 C C . GLU B 1 909 ? 23.844 62.969 29.891 1 69.12 909 GLU B C 1
ATOM 15403 O O . GLU B 1 909 ? 23.469 62.469 30.953 1 69.12 909 GLU B O 1
ATOM 15408 N N . ALA B 1 910 ? 23.359 64 29.344 1 71.81 910 ALA B N 1
ATOM 15409 C CA . ALA B 1 910 ? 22.219 64.688 29.984 1 71.81 910 ALA B CA 1
ATOM 15410 C C . ALA B 1 910 ? 20.984 63.781 29.922 1 71.81 910 ALA B C 1
ATOM 15412 O O . ALA B 1 910 ? 20.219 63.719 30.891 1 71.81 910 ALA B O 1
ATOM 15413 N N . GLN B 1 911 ? 20.781 63.094 28.891 1 74.75 911 GLN B N 1
ATOM 15414 C CA . GLN B 1 911 ? 19.672 62.156 28.75 1 74.75 911 GLN B CA 1
ATOM 15415 C C . GLN B 1 911 ? 19.812 61 29.703 1 74.75 911 GLN B C 1
ATOM 15417 O O . GLN B 1 911 ? 18.812 60.531 30.281 1 74.75 911 GLN B O 1
ATOM 15422 N N . ALA B 1 912 ? 20.984 60.625 29.797 1 75.81 912 ALA B N 1
ATOM 15423 C CA . ALA B 1 912 ? 21.25 59.531 30.734 1 75.81 912 ALA B CA 1
ATOM 15424 C C . ALA B 1 912 ? 21.016 59.969 32.156 1 75.81 912 ALA B C 1
ATOM 15426 O O . ALA B 1 912 ? 20.5 59.219 33 1 75.81 912 ALA B O 1
ATOM 15427 N N . ALA B 1 913 ? 21.391 61.219 32.406 1 76.81 913 ALA B N 1
ATOM 15428 C CA . ALA B 1 913 ? 21.156 61.75 33.719 1 76.81 913 ALA B CA 1
ATOM 15429 C C . ALA B 1 913 ? 19.656 61.906 34 1 76.81 913 ALA B C 1
ATOM 15431 O O . ALA B 1 913 ? 19.203 61.594 35.125 1 76.81 913 ALA B O 1
ATOM 15432 N N . ASN B 1 914 ? 18.938 62.281 33.031 1 79.81 914 ASN B N 1
ATOM 15433 C CA . ASN B 1 914 ? 17.5 62.375 33.156 1 79.81 914 ASN B CA 1
ATOM 15434 C C . ASN B 1 914 ? 16.875 60.969 33.344 1 79.81 914 ASN B C 1
ATOM 15436 O O . ASN B 1 914 ? 15.953 60.812 34.156 1 79.81 914 ASN B O 1
ATOM 15440 N N . ALA B 1 915 ? 17.312 60 32.625 1 79.75 915 ALA B N 1
ATOM 15441 C CA . ALA B 1 915 ? 16.797 58.656 32.75 1 79.75 915 ALA B CA 1
ATOM 15442 C C . ALA B 1 915 ? 17.078 58.094 34.156 1 79.75 915 ALA B C 1
ATOM 15444 O O . ALA B 1 915 ? 16.219 57.406 34.719 1 79.75 915 ALA B O 1
ATOM 15445 N N . ALA B 1 916 ? 18.234 58.5 34.625 1 80.81 916 ALA B N 1
ATOM 15446 C CA . ALA B 1 916 ? 18.562 58.062 35.969 1 80.81 916 ALA B CA 1
ATOM 15447 C C . ALA B 1 916 ? 17.672 58.719 37.031 1 80.81 916 ALA B C 1
ATOM 15449 O O . ALA B 1 916 ? 17.281 58.094 38 1 80.81 916 ALA B O 1
ATOM 15450 N N . ALA B 1 917 ? 17.344 59.969 36.75 1 82.19 917 ALA B N 1
ATOM 15451 C CA . ALA B 1 917 ? 16.438 60.656 37.656 1 82.19 917 ALA B CA 1
ATOM 15452 C C . ALA B 1 917 ? 15.039 60.062 37.625 1 82.19 917 ALA B C 1
ATOM 15454 O O . ALA B 1 917 ? 14.383 59.938 38.656 1 82.19 917 ALA B O 1
ATOM 15455 N N . VAL B 1 918 ? 14.602 59.594 36.469 1 84.44 918 VAL B N 1
ATOM 15456 C CA . VAL B 1 918 ? 13.305 58.938 36.312 1 84.44 918 VAL B CA 1
ATOM 15457 C C . VAL B 1 918 ? 13.32 57.594 37 1 84.44 918 VAL B C 1
ATOM 15459 O O . VAL B 1 918 ? 12.375 57.219 37.719 1 84.44 918 VAL B O 1
ATOM 15462 N N . LYS B 1 919 ? 14.344 56.938 36.844 1 82.62 919 LYS B N 1
ATOM 15463 C CA . LYS B 1 919 ? 14.492 55.625 37.5 1 82.62 919 LYS B CA 1
ATOM 15464 C C . LYS B 1 919 ? 14.445 55.781 39.031 1 82.62 919 LYS B C 1
ATOM 15466 O O . LYS B 1 919 ? 13.82 54.969 39.719 1 82.62 919 LYS B O 1
ATOM 15471 N N . ARG B 1 920 ? 15.125 56.875 39.5 1 81.81 920 ARG B N 1
ATOM 15472 C CA . ARG B 1 920 ? 15.141 57.125 40.938 1 81.81 920 ARG B CA 1
ATOM 15473 C C . ARG B 1 920 ? 13.742 57.438 41.438 1 81.81 920 ARG B C 1
ATOM 15475 O O . ARG B 1 920 ? 13.344 57 42.531 1 81.81 920 ARG B O 1
ATOM 15482 N N . MET B 1 921 ? 13.016 58.156 40.688 1 86.06 921 MET B N 1
ATOM 15483 C CA . MET B 1 921 ? 11.656 58.5 41.094 1 86.06 921 MET B CA 1
ATOM 15484 C C . MET B 1 921 ? 10.773 57.25 41.156 1 86.06 921 MET B C 1
ATOM 15486 O O . MET B 1 921 ? 10.008 57.094 42.094 1 86.06 921 MET B O 1
ATOM 15490 N N . PHE B 1 922 ? 10.828 56.438 40.156 1 84.5 922 PHE B N 1
ATOM 15491 C CA . PHE B 1 922 ? 10.023 55.188 40.125 1 84.5 922 PHE B CA 1
ATOM 15492 C C . PHE B 1 922 ? 10.43 54.25 41.281 1 84.5 922 PHE B C 1
ATOM 15494 O O . PHE B 1 922 ? 9.57 53.625 41.875 1 84.5 922 PHE B O 1
ATOM 15501 N N . LYS B 1 923 ? 11.695 54.25 41.562 1 84.31 923 LYS B N 1
ATOM 15502 C CA . LYS B 1 923 ? 12.188 53.406 42.625 1 84.31 923 LYS B CA 1
ATOM 15503 C C . LYS B 1 923 ? 11.766 53.938 44 1 84.31 923 LYS B C 1
ATOM 15505 O O . LYS B 1 923 ? 11.328 53.188 44.844 1 84.31 923 LYS B O 1
ATOM 15510 N N . GLU B 1 924 ? 11.875 55.219 44.219 1 81 924 GLU B N 1
ATOM 15511 C CA . GLU B 1 924 ? 11.578 55.812 45.531 1 81 924 GLU B CA 1
ATOM 15512 C C . GLU B 1 924 ? 10.078 55.844 45.812 1 81 924 GLU B C 1
ATOM 15514 O O . GLU B 1 924 ? 9.641 55.562 46.906 1 81 924 GLU B O 1
ATOM 15519 N N . GLU B 1 925 ? 9.336 56.031 44.75 1 81.06 925 GLU B N 1
ATOM 15520 C CA . GLU B 1 925 ? 7.906 56.219 45 1 81.06 925 GLU B CA 1
ATOM 15521 C C . GLU B 1 925 ? 7.137 54.906 44.781 1 81.06 925 GLU B C 1
ATOM 15523 O O . GLU B 1 925 ? 6.156 54.625 45.469 1 81.06 925 GLU B O 1
ATOM 15528 N N . LEU B 1 926 ? 7.453 54.156 43.781 1 80.31 926 LEU B N 1
ATOM 15529 C CA . LEU B 1 926 ? 6.684 52.969 43.469 1 80.31 926 LEU B CA 1
ATOM 15530 C C . LEU B 1 926 ? 7.504 51.688 43.75 1 80.31 926 LEU B C 1
ATOM 15532 O O . LEU B 1 926 ? 6.973 50.594 43.688 1 80.31 926 LEU B O 1
ATOM 15536 N N . GLY B 1 927 ? 8.719 51.875 44.031 1 78 927 GLY B N 1
ATOM 15537 C CA . GLY B 1 927 ? 9.602 50.75 44.281 1 78 927 GLY B CA 1
ATOM 15538 C C . GLY B 1 927 ? 9.859 49.875 43.031 1 78 927 GLY B C 1
ATOM 15539 O O . GLY B 1 927 ? 10.047 48.656 43.156 1 78 927 GLY B O 1
ATOM 15540 N N . LEU B 1 928 ? 9.773 50.375 41.812 1 79.88 928 LEU B N 1
ATOM 15541 C CA . LEU B 1 928 ? 9.867 49.594 40.594 1 79.88 928 LEU B CA 1
ATOM 15542 C C . LEU B 1 928 ? 11.195 49.844 39.875 1 79.88 928 LEU B C 1
ATOM 15544 O O . LEU B 1 928 ? 11.695 50.969 39.875 1 79.88 928 LEU B O 1
ATOM 15548 N N . GLU B 1 929 ? 11.789 48.812 39.344 1 76.88 929 GLU B N 1
ATOM 15549 C CA . GLU B 1 929 ? 12.953 48.906 38.469 1 76.88 929 GLU B CA 1
ATOM 15550 C C . GLU B 1 929 ? 12.562 48.688 37.031 1 76.88 929 GLU B C 1
ATOM 15552 O O . GLU B 1 929 ? 11.602 47.969 36.719 1 76.88 929 GLU B O 1
ATOM 15557 N N . PRO B 1 930 ? 13.227 49.375 36.062 1 73.69 930 PRO B N 1
ATOM 15558 C CA . PRO B 1 930 ? 12.875 49.188 34.656 1 73.69 930 PRO B CA 1
ATOM 15559 C C . PRO B 1 930 ? 13.062 47.781 34.156 1 73.69 930 PRO B C 1
ATOM 15561 O O . PRO B 1 930 ? 14.039 47.125 34.531 1 73.69 930 PRO B O 1
ATOM 15564 N N . ALA B 1 931 ? 12.016 47.125 33.562 1 64.69 931 ALA B N 1
ATOM 15565 C CA . ALA B 1 931 ? 12.031 45.781 33 1 64.69 931 ALA B CA 1
ATOM 15566 C C . ALA B 1 931 ? 12.93 45.688 31.781 1 64.69 931 ALA B C 1
ATOM 15568 O O . ALA B 1 931 ? 13.57 44.656 31.562 1 64.69 931 ALA B O 1
ATOM 15569 N N . ASP B 1 932 ? 12.945 46.594 30.828 1 58.38 932 ASP B N 1
ATOM 15570 C CA . ASP B 1 932 ? 13.781 46.594 29.641 1 58.38 932 ASP B CA 1
ATOM 15571 C C . ASP B 1 932 ? 14.406 47.969 29.438 1 58.38 932 ASP B C 1
ATOM 15573 O O . ASP B 1 932 ? 13.719 49 29.5 1 58.38 932 ASP B O 1
ATOM 15577 N N . GLU B 1 933 ? 15.836 48.125 29.531 1 51.34 933 GLU B N 1
ATOM 15578 C CA . GLU B 1 933 ? 16.578 49.344 29.25 1 51.34 933 GLU B CA 1
ATOM 15579 C C . GLU B 1 933 ? 17.188 49.312 27.859 1 51.34 933 GLU B C 1
ATOM 15581 O O . GLU B 1 933 ? 18.406 49.156 27.703 1 51.34 933 GLU B O 1
ATOM 15586 N N . SER B 1 934 ? 16.453 48.781 26.938 1 49.19 934 SER B N 1
ATOM 15587 C CA . SER B 1 934 ? 17.062 48.594 25.641 1 49.19 934 SER B CA 1
ATOM 15588 C C . SER B 1 934 ? 17.766 49.875 25.172 1 49.19 934 SER B C 1
ATOM 15590 O O . SER B 1 934 ? 18.812 49.812 24.531 1 49.19 934 SER B O 1
ATOM 15592 N N . SER B 1 935 ? 17.062 51.219 25.203 1 52.69 935 SER B N 1
ATOM 15593 C CA . SER B 1 935 ? 17.672 52.469 24.844 1 52.69 935 SER B CA 1
ATOM 15594 C C . SER B 1 935 ? 17.594 53.469 25.984 1 52.69 935 SER B C 1
ATOM 15596 O O . SER B 1 935 ? 16.688 53.406 26.812 1 52.69 935 SER B O 1
ATOM 15598 N N . LYS B 1 936 ? 18.672 54.312 26.297 1 56.41 936 LYS B N 1
ATOM 15599 C CA . LYS B 1 936 ? 18.75 55.375 27.312 1 56.41 936 LYS B CA 1
ATOM 15600 C C . LYS B 1 936 ? 17.594 56.344 27.203 1 56.41 936 LYS B C 1
ATOM 15602 O O . LYS B 1 936 ? 17.297 57.094 28.156 1 56.41 936 LYS B O 1
ATOM 15607 N N . ALA B 1 937 ? 16.953 56.219 26.156 1 62 937 ALA B N 1
ATOM 15608 C CA . ALA B 1 937 ? 15.875 57.188 25.906 1 62 937 ALA B CA 1
ATOM 15609 C C . ALA B 1 937 ? 14.516 56.562 26.234 1 62 937 ALA B C 1
ATOM 15611 O O . ALA B 1 937 ? 13.539 57.281 26.438 1 62 937 ALA B O 1
ATOM 15612 N N . TYR B 1 938 ? 14.391 55.25 26.266 1 66.38 938 TYR B N 1
ATOM 15613 C CA . TYR B 1 938 ? 13.109 54.594 26.484 1 66.38 938 TYR B CA 1
ATOM 15614 C C . TYR B 1 938 ? 13.203 53.594 27.656 1 66.38 938 TYR B C 1
ATOM 15616 O O . TYR B 1 938 ? 14.016 52.688 27.641 1 66.38 938 TYR B O 1
ATOM 15624 N N . LEU B 1 939 ? 12.477 54 28.766 1 75.56 939 LEU B N 1
ATOM 15625 C CA . LEU B 1 939 ? 12.438 53.125 29.938 1 75.56 939 LEU B CA 1
ATOM 15626 C C . LEU B 1 939 ? 11.094 52.438 30.047 1 75.56 939 LEU B C 1
ATOM 15628 O O . LEU B 1 939 ? 10.039 53.062 29.891 1 75.56 939 LEU B O 1
ATOM 15632 N N . LEU B 1 940 ? 11.055 51.125 30.078 1 74 940 LEU B N 1
ATOM 15633 C CA . LEU B 1 940 ? 9.844 50.344 30.266 1 74 940 LEU B CA 1
ATOM 15634 C C . LEU B 1 940 ? 9.734 49.844 31.703 1 74 940 LEU B C 1
ATOM 15636 O O . LEU B 1 940 ? 10.68 49.25 32.219 1 74 940 LEU B O 1
ATOM 15640 N N . PHE B 1 941 ? 8.641 50.344 32.438 1 76.75 941 PHE B N 1
ATOM 15641 C CA . PHE B 1 941 ? 8.391 49.938 33.812 1 76.75 941 PHE B CA 1
ATOM 15642 C C . PHE B 1 941 ? 7.156 49.031 33.875 1 76.75 941 PHE B C 1
ATOM 15644 O O . PHE B 1 941 ? 6.137 49.312 33.25 1 76.75 941 PHE B O 1
ATOM 15651 N N . HIS B 1 942 ? 7.223 47.875 34.469 1 74.06 942 HIS B N 1
ATOM 15652 C CA . HIS B 1 942 ? 6.078 47.031 34.75 1 74.06 942 HIS B CA 1
ATOM 15653 C C . HIS B 1 942 ? 5.48 47.344 36.125 1 74.06 942 HIS B C 1
ATOM 15655 O O . HIS B 1 942 ? 6.121 47.125 37.156 1 74.06 942 HIS B O 1
ATOM 15661 N N . VAL B 1 943 ? 4.414 48.094 36.125 1 74.5 943 VAL B N 1
ATOM 15662 C CA . VAL B 1 943 ? 3.744 48.469 37.375 1 74.5 943 VAL B CA 1
ATOM 15663 C C . VAL B 1 943 ? 2.811 47.344 37.812 1 74.5 943 VAL B C 1
ATOM 15665 O O . VAL B 1 943 ? 1.837 47.031 37.125 1 74.5 943 VAL B O 1
ATOM 15668 N N . PRO B 1 944 ? 3.133 46.688 38.812 1 71.62 944 PRO B N 1
ATOM 15669 C CA . PRO B 1 944 ? 2.256 45.594 39.281 1 71.62 944 PRO B CA 1
ATOM 15670 C C . PRO B 1 944 ? 0.859 46.094 39.656 1 71.62 944 PRO B C 1
ATOM 15672 O O . PRO B 1 944 ? 0.674 47.281 39.906 1 71.62 944 PRO B O 1
ATOM 15675 N N . LYS B 1 945 ? -0.099 45.344 39.625 1 69.62 945 LYS B N 1
ATOM 15676 C CA . LYS B 1 945 ? -1.505 45.625 39.875 1 69.62 945 LYS B CA 1
ATOM 15677 C C . LYS B 1 945 ? -1.701 46.219 41.281 1 69.62 945 LYS B C 1
ATOM 15679 O O . LYS B 1 945 ? -2.586 47.062 41.469 1 69.62 945 LYS B O 1
ATOM 15684 N N . ASP B 1 946 ? -0.784 45.875 42.25 1 68.38 946 ASP B N 1
ATOM 15685 C CA . ASP B 1 946 ? -0.899 46.344 43.625 1 68.38 946 ASP B CA 1
ATOM 15686 C C . ASP B 1 946 ? -0.643 47.844 43.688 1 68.38 946 ASP B C 1
ATOM 15688 O O . ASP B 1 946 ? -1.121 48.531 44.625 1 68.38 946 ASP B O 1
ATOM 15692 N N . CYS B 1 947 ? 0.058 48.406 42.719 1 71.38 947 CYS B N 1
ATOM 15693 C CA . CYS B 1 947 ? 0.393 49.812 42.75 1 71.38 947 CYS B CA 1
ATOM 15694 C C . CYS B 1 947 ? -0.616 50.625 41.938 1 71.38 947 CYS B C 1
ATOM 15696 O O . CYS B 1 947 ? -0.389 51.781 41.625 1 71.38 947 CYS B O 1
ATOM 15698 N N . GLU B 1 948 ? -1.655 49.938 41.562 1 73.19 948 GLU B N 1
ATOM 15699 C CA . GLU B 1 948 ? -2.646 50.594 40.719 1 73.19 948 GLU B CA 1
ATOM 15700 C C . GLU B 1 948 ? -3.266 51.781 41.406 1 73.19 948 GLU B C 1
ATOM 15702 O O . GLU B 1 948 ? -3.508 52.812 40.781 1 73.19 948 GLU B O 1
ATOM 15707 N N . ALA B 1 949 ? -3.48 51.656 42.719 1 72.56 949 ALA B N 1
ATOM 15708 C CA . ALA B 1 949 ? -4.117 52.719 43.5 1 72.56 949 ALA B CA 1
ATOM 15709 C C . ALA B 1 949 ? -3.221 53.938 43.594 1 72.56 949 ALA B C 1
ATOM 15711 O O . ALA B 1 949 ? -3.709 55.062 43.656 1 72.56 949 ALA B O 1
ATOM 15712 N N . GLN B 1 950 ? -1.902 53.719 43.531 1 77.75 950 GLN B N 1
ATOM 15713 C CA . GLN B 1 950 ? -0.941 54.812 43.688 1 77.75 950 GLN B CA 1
ATOM 15714 C C . GLN B 1 950 ? -0.564 55.406 42.344 1 77.75 950 GLN B C 1
ATOM 15716 O O . GLN B 1 950 ? 0.061 56.469 42.281 1 77.75 950 GLN B O 1
ATOM 15721 N N . LEU B 1 951 ? -1.021 54.719 41.281 1 78.56 951 LEU B N 1
ATOM 15722 C CA . LEU B 1 951 ? -0.521 55.062 39.969 1 78.56 951 LEU B CA 1
ATOM 15723 C C . LEU B 1 951 ? -1.039 56.406 39.5 1 78.56 951 LEU B C 1
ATOM 15725 O O . LEU B 1 951 ? -0.278 57.219 39 1 78.56 951 LEU B O 1
ATOM 15729 N N . PRO B 1 952 ? -2.316 56.625 39.844 1 79.62 952 PRO B N 1
ATOM 15730 C CA . PRO B 1 952 ? -2.773 57.969 39.406 1 79.62 952 PRO B CA 1
ATOM 15731 C C . PRO B 1 952 ? -2.049 59.094 40.094 1 79.62 952 PRO B C 1
ATOM 15733 O O . PRO B 1 952 ? -1.669 60.094 39.469 1 79.62 952 PRO B O 1
ATOM 15736 N N . ASP B 1 953 ? -1.801 59.031 41.375 1 81.44 953 ASP B N 1
ATOM 15737 C CA . ASP B 1 953 ? -1.072 60.062 42.125 1 81.44 953 ASP B CA 1
ATOM 15738 C C . ASP B 1 953 ? 0.378 60.156 41.656 1 81.44 953 ASP B C 1
ATOM 15740 O O . ASP B 1 953 ? 0.927 61.25 41.531 1 81.44 953 ASP B O 1
ATOM 15744 N N . PHE B 1 954 ? 0.88 59.062 41.312 1 84.31 954 PHE B N 1
ATOM 15745 C CA . PHE B 1 954 ? 2.256 59 40.844 1 84.31 954 PHE B CA 1
ATOM 15746 C C . PHE B 1 954 ? 2.373 59.656 39.469 1 84.31 954 PHE B C 1
ATOM 15748 O O . PHE B 1 954 ? 3.283 60.469 39.25 1 84.31 954 PHE B O 1
ATOM 15755 N N . LEU B 1 955 ? 1.463 59.281 38.719 1 81.69 955 LEU B N 1
ATOM 15756 C CA . LEU B 1 955 ? 1.505 59.844 37.344 1 81.69 955 LEU B CA 1
ATOM 15757 C C . LEU B 1 955 ? 1.264 61.344 37.375 1 81.69 955 LEU B C 1
ATOM 15759 O O . LEU B 1 955 ? 1.817 62.062 36.562 1 81.69 955 LEU B O 1
ATOM 15763 N N . GLN B 1 956 ? 0.514 61.812 38.344 1 81.38 956 GLN B N 1
ATOM 15764 C CA . GLN B 1 956 ? 0.318 63.25 38.531 1 81.38 956 GLN B CA 1
ATOM 15765 C C . GLN B 1 956 ? 1.604 63.938 38.969 1 81.38 956 GLN B C 1
ATOM 15767 O O . GLN B 1 956 ? 1.95 65 38.5 1 81.38 956 GLN B O 1
ATOM 15772 N N . ARG B 1 957 ? 2.348 63.312 39.781 1 83.5 957 ARG B N 1
ATOM 15773 C CA . ARG B 1 957 ? 3.623 63.844 40.25 1 83.5 957 ARG B CA 1
ATOM 15774 C C . ARG B 1 957 ? 4.672 63.781 39.156 1 83.5 957 ARG B C 1
ATOM 15776 O O . ARG B 1 957 ? 5.48 64.688 39 1 83.5 957 ARG B O 1
ATOM 15783 N N . LEU B 1 958 ? 4.512 62.75 38.438 1 84.5 958 LEU B N 1
ATOM 15784 C CA . LEU B 1 958 ? 5.434 62.594 37.312 1 84.5 958 LEU B CA 1
ATOM 15785 C C . LEU B 1 958 ? 5.176 63.656 36.25 1 84.5 958 LEU B C 1
ATOM 15787 O O . LEU B 1 958 ? 6.117 64.25 35.688 1 84.5 958 LEU B O 1
ATOM 15791 N N . ASP B 1 959 ? 3.951 63.875 36.125 1 81.06 959 ASP B N 1
ATOM 15792 C CA . ASP B 1 959 ? 3.572 64.875 35.156 1 81.06 959 ASP B CA 1
ATOM 15793 C C . ASP B 1 959 ? 3.975 66.312 35.656 1 81.06 959 ASP B C 1
ATOM 15795 O O . ASP B 1 959 ? 4.398 67.125 34.875 1 81.06 959 ASP B O 1
ATOM 15799 N N . ALA B 1 960 ? 3.926 66.5 36.938 1 79.75 960 ALA B N 1
ATOM 15800 C CA . ALA B 1 960 ? 4.336 67.812 37.5 1 79.75 960 ALA B CA 1
ATOM 15801 C C . ALA B 1 960 ? 5.848 68 37.406 1 79.75 960 ALA B C 1
ATOM 15803 O O . ALA B 1 960 ? 6.332 69.125 37.25 1 79.75 960 ALA B O 1
ATOM 15804 N N . ALA B 1 961 ? 6.508 66.938 37.375 1 80.06 961 ALA B N 1
ATOM 15805 C CA . ALA B 1 961 ? 7.969 67 37.344 1 80.06 961 ALA B CA 1
ATOM 15806 C C . ALA B 1 961 ? 8.477 66.75 35.906 1 80.06 961 ALA B C 1
ATOM 15808 O O . ALA B 1 961 ? 9.664 66.5 35.719 1 80.06 961 ALA B O 1
ATOM 15809 N N . ARG B 1 962 ? 7.664 66.688 35 1 81.06 962 ARG B N 1
ATOM 15810 C CA . ARG B 1 962 ? 7.953 66.312 33.594 1 81.06 962 ARG B CA 1
ATOM 15811 C C . ARG B 1 962 ? 9.078 67.188 33.031 1 81.06 962 ARG B C 1
ATOM 15813 O O . ARG B 1 962 ? 9.992 66.625 32.375 1 81.06 962 ARG B O 1
ATOM 15820 N N . GLN B 1 963 ? 9.016 68.5 33.312 1 75.19 963 GLN B N 1
ATOM 15821 C CA . GLN B 1 963 ? 10.008 69.438 32.75 1 75.19 963 GLN B CA 1
ATOM 15822 C C . GLN B 1 963 ? 11.352 69.25 33.438 1 75.19 963 GLN B C 1
ATOM 15824 O O . GLN B 1 963 ? 12.398 69.312 32.781 1 75.19 963 GLN B O 1
ATOM 15829 N N . GLN B 1 964 ? 11.359 69.062 34.719 1 78.38 964 GLN B N 1
ATOM 15830 C CA . GLN B 1 964 ? 12.602 68.875 35.469 1 78.38 964 GLN B CA 1
ATOM 15831 C C . GLN B 1 964 ? 13.281 67.562 35.156 1 78.38 964 GLN B C 1
ATOM 15833 O O . GLN B 1 964 ? 14.516 67.5 35.125 1 78.38 964 GLN B O 1
ATOM 15838 N N . LEU B 1 965 ? 12.445 66.5 34.781 1 80.75 965 LEU B N 1
ATOM 15839 C CA . LEU B 1 965 ? 12.977 65.188 34.562 1 80.75 965 LEU B CA 1
ATOM 15840 C C . LEU B 1 965 ? 13.211 64.938 33.094 1 80.75 965 LEU B C 1
ATOM 15842 O O . LEU B 1 965 ? 13.812 63.906 32.719 1 80.75 965 LEU B O 1
ATOM 15846 N N . GLY B 1 966 ? 12.773 65.812 32.312 1 77.19 966 GLY B N 1
ATOM 15847 C CA . GLY B 1 966 ? 12.961 65.625 30.891 1 77.19 966 GLY B CA 1
ATOM 15848 C C . GLY B 1 966 ? 12.109 64.562 30.297 1 77.19 966 GLY B C 1
ATOM 15849 O O . GLY B 1 966 ? 12.539 63.844 29.375 1 77.19 966 GLY B O 1
ATOM 15850 N N . VAL B 1 967 ? 10.977 64.188 30.797 1 80.06 967 VAL B N 1
ATOM 15851 C CA . VAL B 1 967 ? 10.094 63.156 30.312 1 80.06 967 VAL B CA 1
ATOM 15852 C C . VAL B 1 967 ? 9.281 63.688 29.125 1 80.06 967 VAL B C 1
ATOM 15854 O O . VAL B 1 967 ? 8.547 64.688 29.25 1 80.06 967 VAL B O 1
ATOM 15857 N N . SER B 1 968 ? 9.523 63.125 28.094 1 74.19 968 SER B N 1
ATOM 15858 C CA . SER B 1 968 ? 8.812 63.562 26.906 1 74.19 968 SER B CA 1
ATOM 15859 C C . SER B 1 968 ? 7.445 62.906 26.797 1 74.19 968 SER B C 1
ATOM 15861 O O . SER B 1 968 ? 6.473 63.531 26.375 1 74.19 968 SER B O 1
ATOM 15863 N N . ASP B 1 969 ? 7.414 61.562 27.094 1 71.56 969 ASP B N 1
ATOM 15864 C CA . ASP B 1 969 ? 6.168 60.812 26.922 1 71.56 969 ASP B CA 1
ATOM 15865 C C . ASP B 1 969 ? 6.086 59.656 27.906 1 71.56 969 ASP B C 1
ATOM 15867 O O . ASP B 1 969 ? 7.109 59.094 28.312 1 71.56 969 ASP B O 1
ATOM 15871 N N . VAL B 1 970 ? 4.875 59.562 28.484 1 73.88 970 VAL B N 1
ATOM 15872 C CA . VAL B 1 970 ? 4.582 58.406 29.312 1 73.88 970 VAL B CA 1
ATOM 15873 C C . VAL B 1 970 ? 3.447 57.594 28.688 1 73.88 970 VAL B C 1
ATOM 15875 O O . VAL B 1 970 ? 2.383 58.156 28.391 1 73.88 970 VAL B O 1
ATOM 15878 N N . GLN B 1 971 ? 3.713 56.406 28.312 1 67.19 971 GLN B N 1
ATOM 15879 C CA . GLN B 1 971 ? 2.711 55.5 27.766 1 67.19 971 GLN B CA 1
ATOM 15880 C C . GLN B 1 971 ? 2.348 54.406 28.766 1 67.19 971 GLN B C 1
ATOM 15882 O O . GLN B 1 971 ? 3.227 53.844 29.422 1 67.19 971 GLN B O 1
ATOM 15887 N N . ILE B 1 972 ? 0.947 54.344 28.953 1 65.19 972 ILE B N 1
ATOM 15888 C CA . ILE B 1 972 ? 0.462 53.281 29.812 1 65.19 972 ILE B CA 1
ATOM 15889 C C . ILE B 1 972 ? -0.136 52.156 28.969 1 65.19 972 ILE B C 1
ATOM 15891 O O . ILE B 1 972 ? -1.003 52.406 28.125 1 65.19 972 ILE B O 1
ATOM 15895 N N . GLY B 1 973 ? 0.344 51.062 28.906 1 64.25 973 GLY B N 1
ATOM 15896 C CA . GLY B 1 973 ? -0.184 49.906 28.234 1 64.25 973 GLY B CA 1
ATOM 15897 C C . GLY B 1 973 ? -0.692 48.812 29.172 1 64.25 973 GLY B C 1
ATOM 15898 O O . GLY B 1 973 ? -0.196 48.688 30.297 1 64.25 973 GLY B O 1
ATOM 15899 N N . LEU B 1 974 ? -1.974 48.219 28.656 1 62.16 974 LEU B N 1
ATOM 15900 C CA . LEU B 1 974 ? -2.457 47.062 29.406 1 62.16 974 LEU B CA 1
ATOM 15901 C C . LEU B 1 974 ? -1.714 45.812 29 1 62.16 974 LEU B C 1
ATOM 15903 O O . LEU B 1 974 ? -1.181 45.719 27.891 1 62.16 974 LEU B O 1
ATOM 15907 N N . ALA B 1 975 ? -1.751 45 29.922 1 65.38 975 ALA B N 1
ATOM 15908 C CA . ALA B 1 975 ? -1.153 43.688 29.625 1 65.38 975 ALA B CA 1
ATOM 15909 C C . ALA B 1 975 ? -1.882 43.031 28.469 1 65.38 975 ALA B C 1
ATOM 15911 O O . ALA B 1 975 ? -3.092 43.188 28.312 1 65.38 975 ALA B O 1
ATOM 15912 N N . SER B 1 976 ? -1.22 42.562 27.531 1 70.12 976 SER B N 1
ATOM 15913 C CA . SER B 1 976 ? -1.793 41.812 26.422 1 70.12 976 SER B CA 1
ATOM 15914 C C . SER B 1 976 ? -2.379 40.5 26.891 1 70.12 976 SER B C 1
ATOM 15916 O O . SER B 1 976 ? -2.047 40 27.969 1 70.12 976 SER B O 1
ATOM 15918 N N . LEU B 1 977 ? -3.359 39.938 26.203 1 76.12 977 LEU B N 1
ATOM 15919 C CA . LEU B 1 977 ? -3.949 38.656 26.5 1 76.12 977 LEU B CA 1
ATOM 15920 C C . LEU B 1 977 ? -2.891 37.562 26.469 1 76.12 977 LEU B C 1
ATOM 15922 O O . LEU B 1 977 ? -3.045 36.5 27.109 1 76.12 977 LEU B O 1
ATOM 15926 N N . GLU B 1 978 ? -1.925 37.844 25.703 1 74.19 978 GLU B N 1
ATOM 15927 C CA . GLU B 1 978 ? -0.833 36.875 25.641 1 74.19 978 GLU B CA 1
ATOM 15928 C C . GLU B 1 978 ? -0.118 36.75 26.984 1 74.19 978 GLU B C 1
ATOM 15930 O O . GLU B 1 978 ? 0.245 35.656 27.406 1 74.19 978 GLU B O 1
ATOM 15935 N N . GLU B 1 979 ? 0.099 37.812 27.516 1 71.81 979 GLU B N 1
ATOM 15936 C CA . GLU B 1 979 ? 0.74 37.812 28.828 1 71.81 979 GLU B CA 1
ATOM 15937 C C . GLU B 1 979 ? -0.129 37.094 29.859 1 71.81 979 GLU B C 1
ATOM 15939 O O . GLU B 1 979 ? 0.381 36.375 30.719 1 71.81 979 GLU B O 1
ATOM 15944 N N . VAL B 1 980 ? -1.445 37.406 29.75 1 78.81 980 VAL B N 1
ATOM 15945 C CA . VAL B 1 980 ? -2.389 36.781 30.672 1 78.81 980 VAL B CA 1
ATOM 15946 C C . VAL B 1 980 ? -2.34 35.25 30.469 1 78.81 980 VAL B C 1
ATOM 15948 O O . VAL B 1 980 ? -2.295 34.5 31.453 1 78.81 980 VAL B O 1
ATOM 15951 N N . PHE B 1 981 ? -2.371 34.938 29.266 1 82.56 981 PHE B N 1
ATOM 15952 C CA . PHE B 1 981 ? -2.336 33.531 28.906 1 82.56 981 PHE B CA 1
ATOM 15953 C C . PHE B 1 981 ? -1.078 32.875 29.453 1 82.56 981 PHE B C 1
ATOM 15955 O O . PHE B 1 981 ? -1.144 31.766 30.016 1 82.56 981 PHE B O 1
ATOM 15962 N N . LEU B 1 982 ? 0.011 33.469 29.266 1 74.38 982 LEU B N 1
ATOM 15963 C CA . LEU B 1 982 ? 1.281 32.906 29.703 1 74.38 982 LEU B CA 1
ATOM 15964 C C . LEU B 1 982 ? 1.334 32.812 31.219 1 74.38 982 LEU B C 1
ATOM 15966 O O . LEU B 1 982 ? 1.878 31.844 31.781 1 74.38 982 LEU B O 1
ATOM 15970 N N . ALA B 1 983 ? 0.776 33.781 31.844 1 75.06 983 ALA B N 1
ATOM 15971 C CA . ALA B 1 983 ? 0.748 33.781 33.312 1 75.06 983 ALA B CA 1
ATOM 15972 C C . ALA B 1 983 ? -0.085 32.625 33.844 1 75.06 983 ALA B C 1
ATOM 15974 O O . ALA B 1 983 ? 0.315 31.969 34.812 1 75.06 983 ALA B O 1
ATOM 15975 N N . ILE B 1 984 ? -1.21 32.469 33.25 1 81.94 984 ILE B N 1
ATOM 15976 C CA . ILE B 1 984 ? -2.119 31.422 33.688 1 81.94 984 ILE B CA 1
ATOM 15977 C C . ILE B 1 984 ? -1.518 30.047 33.406 1 81.94 984 ILE B C 1
ATOM 15979 O O . ILE B 1 984 ? -1.599 29.141 34.219 1 81.94 984 ILE B O 1
ATOM 15983 N N . ALA B 1 985 ? -1.02 29.953 32.25 1 78.12 985 ALA B N 1
ATOM 15984 C CA . ALA B 1 985 ? -0.417 28.672 31.844 1 78.12 985 ALA B CA 1
ATOM 15985 C C . ALA B 1 985 ? 0.765 28.328 32.75 1 78.12 985 ALA B C 1
ATOM 15987 O O . ALA B 1 985 ? 0.96 27.156 33.094 1 78.12 985 ALA B O 1
ATOM 15988 N N . ARG B 1 986 ? 1.539 29.297 33.062 1 72.38 986 ARG B N 1
ATOM 15989 C CA . ARG B 1 986 ? 2.678 29.078 33.938 1 72.38 986 ARG B CA 1
ATOM 15990 C C . ARG B 1 986 ? 2.217 28.641 35.312 1 72.38 986 ARG B C 1
ATOM 15992 O O . ARG B 1 986 ? 2.811 27.75 35.938 1 72.38 986 ARG B O 1
ATOM 15999 N N . ARG B 1 987 ? 1.225 29.312 35.812 1 74.5 987 ARG B N 1
ATOM 16000 C CA . ARG B 1 987 ? 0.688 28.984 37.125 1 74.5 987 ARG B CA 1
ATOM 16001 C C . ARG B 1 987 ? 0.161 27.547 37.156 1 74.5 987 ARG B C 1
ATOM 16003 O O . ARG B 1 987 ? 0.357 26.828 38.125 1 74.5 987 ARG B O 1
ATOM 16010 N N . ALA B 1 988 ? -0.528 27.234 36.156 1 78.12 988 ALA B N 1
ATOM 16011 C CA . ALA B 1 988 ? -1.086 25.891 36.062 1 78.12 988 ALA B CA 1
ATOM 16012 C C . ALA B 1 988 ? 0.019 24.828 36.062 1 78.12 988 ALA B C 1
ATOM 16014 O O . ALA B 1 988 ? -0.126 23.766 36.656 1 78.12 988 ALA B O 1
ATOM 16015 N N . GLU B 1 989 ? 1.018 25.125 35.406 1 71.75 989 GLU B N 1
ATOM 16016 C CA . GLU B 1 989 ? 2.137 24.188 35.312 1 71.75 989 GLU B CA 1
ATOM 16017 C C . GLU B 1 989 ? 2.838 24.062 36.656 1 71.75 989 GLU B C 1
ATOM 16019 O O . GLU B 1 989 ? 3.289 22.984 37.031 1 71.75 989 GLU B O 1
ATOM 16024 N N . LEU B 1 990 ? 2.943 25.109 37.344 1 66.56 990 LEU B N 1
ATOM 16025 C CA . LEU B 1 990 ? 3.559 25.109 38.688 1 66.56 990 LEU B CA 1
ATOM 16026 C C . LEU B 1 990 ? 2.732 24.297 39.656 1 66.56 990 LEU B C 1
ATOM 16028 O O . LEU B 1 990 ? 3.287 23.547 40.469 1 66.56 990 LEU B O 1
ATOM 16032 N N . GLU B 1 991 ? 1.511 24.484 39.562 1 73.56 991 GLU B N 1
ATOM 16033 C CA . GLU B 1 991 ? 0.616 23.719 40.438 1 73.56 991 GLU B CA 1
ATOM 16034 C C . GLU B 1 991 ? 0.683 22.234 40.125 1 73.56 991 GLU B C 1
ATOM 16036 O O . GLU B 1 991 ? 0.648 21.406 41.031 1 73.56 991 GLU B O 1
ATOM 16041 N N . ALA B 1 992 ? 0.664 21.938 38.875 1 69.88 992 ALA B N 1
ATOM 16042 C CA . ALA B 1 992 ? 0.765 20.547 38.5 1 69.88 992 ALA B CA 1
ATOM 16043 C C . ALA B 1 992 ? 2.078 19.922 38.969 1 69.88 992 ALA B C 1
ATOM 16045 O O . ALA B 1 992 ? 2.113 18.766 39.406 1 69.88 992 ALA B O 1
ATOM 16046 N N . ALA B 1 993 ? 3.088 20.672 38.875 1 62.78 993 ALA B N 1
ATOM 16047 C CA . ALA B 1 993 ? 4.391 20.219 39.344 1 62.78 993 ALA B CA 1
ATOM 16048 C C . ALA B 1 993 ? 4.379 20 40.875 1 62.78 993 ALA B C 1
ATOM 16050 O O . ALA B 1 993 ? 4.961 19.031 41.375 1 62.78 993 ALA B O 1
ATOM 16051 N N . ALA B 1 994 ? 3.76 20.891 41.531 1 62.25 994 ALA B N 1
ATOM 16052 C CA . ALA B 1 994 ? 3.639 20.781 42.969 1 62.25 994 ALA B CA 1
ATOM 16053 C C . ALA B 1 994 ? 2.846 19.547 43.375 1 62.25 994 ALA B C 1
ATOM 16055 O O . ALA B 1 994 ? 3.205 18.844 44.312 1 62.25 994 ALA B O 1
ATOM 16056 N N . ALA B 1 995 ? 1.819 19.328 42.625 1 62.06 995 ALA B N 1
ATOM 16057 C CA . ALA B 1 995 ? 0.969 18.172 42.906 1 62.06 995 ALA B CA 1
ATOM 16058 C C . ALA B 1 995 ? 1.711 16.875 42.656 1 62.06 995 ALA B C 1
ATOM 16060 O O . ALA B 1 995 ? 1.47 15.867 43.312 1 62.06 995 ALA B O 1
ATOM 16061 N N . GLU B 1 996 ? 2.537 16.891 41.625 1 56.97 996 GLU B N 1
ATOM 16062 C CA . GLU B 1 996 ? 3.314 15.695 41.281 1 56.97 996 GLU B CA 1
ATOM 16063 C C . GLU B 1 996 ? 4.516 15.547 42.219 1 56.97 996 GLU B C 1
ATOM 16065 O O . GLU B 1 996 ? 5.219 14.531 42.156 1 56.97 996 GLU B O 1
ATOM 16070 N N . GLY B 1 997 ? 4.621 16.344 43.281 1 52.88 997 GLY B N 1
ATOM 16071 C CA . GLY B 1 997 ? 5.695 16.328 44.281 1 52.88 997 GLY B CA 1
ATOM 16072 C C . GLY B 1 997 ? 6.996 16.891 43.75 1 52.88 997 GLY B C 1
ATOM 16073 O O . GLY B 1 997 ? 8.062 16.656 44.312 1 52.88 997 GLY B O 1
ATOM 16074 N N . ARG B 1 998 ? 7.02 17.391 42.594 1 54.62 998 ARG B N 1
ATOM 16075 C CA . ARG B 1 998 ? 8.242 17.953 42.031 1 54.62 998 ARG B CA 1
ATOM 16076 C C . ARG B 1 998 ? 8.422 19.406 42.469 1 54.62 998 ARG B C 1
ATOM 16078 O O . ARG B 1 998 ? 8.18 20.328 41.688 1 54.62 998 ARG B O 1
ATOM 16085 N N . THR B 1 999 ? 8.438 19.688 43.719 1 55.19 999 THR B N 1
ATOM 16086 C CA . THR B 1 999 ? 8.43 21.047 44.25 1 55.19 999 THR B CA 1
ATOM 16087 C C . THR B 1 999 ? 9.758 21.75 44 1 55.19 999 THR B C 1
ATOM 16089 O O . THR B 1 999 ? 9.836 22.984 44 1 55.19 999 THR B O 1
ATOM 16092 N N . THR B 1 1000 ? 10.781 20.953 44 1 55.94 1000 THR B N 1
ATOM 16093 C CA . THR B 1 1000 ? 12.078 21.594 43.812 1 55.94 1000 THR B CA 1
ATOM 16094 C C . THR B 1 1000 ? 12.781 21.078 42.562 1 55.94 1000 THR B C 1
ATOM 16096 O O . THR B 1 1000 ? 12.594 19.938 42.156 1 55.94 1000 THR B O 1
ATOM 16099 N N . LEU B 1 1001 ? 13.062 21.922 41.656 1 61.22 1001 LEU B N 1
ATOM 16100 C CA . LEU B 1 1001 ? 13.922 21.562 40.531 1 61.22 1001 LEU B CA 1
ATOM 16101 C C . LEU B 1 1001 ? 15.383 21.828 40.875 1 61.22 1001 LEU B C 1
ATOM 16103 O O . LEU B 1 1001 ? 15.719 22.859 41.469 1 61.22 1001 LEU B O 1
ATOM 16107 N N . ALA B 1 1002 ? 16.328 20.859 40.844 1 61.75 1002 ALA B N 1
ATOM 16108 C CA . ALA B 1 1002 ? 17.75 21.031 41.125 1 61.75 1002 ALA B CA 1
ATOM 16109 C C . ALA B 1 1002 ? 18.469 21.625 39.906 1 61.75 1002 ALA B C 1
ATOM 16111 O O . ALA B 1 1002 ? 18.281 21.172 38.781 1 61.75 1002 ALA B O 1
ATOM 16112 N N . TRP B 1 1003 ? 18.859 22.844 39.969 1 63.78 1003 TRP B N 1
ATOM 16113 C CA . TRP B 1 1003 ? 19.656 23.516 38.938 1 63.78 1003 TRP B CA 1
ATOM 16114 C C . TRP B 1 1003 ? 21.141 23.469 39.312 1 63.78 1003 TRP B C 1
ATOM 16116 O O . TRP B 1 1003 ? 21.531 23.781 40.438 1 63.78 1003 TRP B O 1
ATOM 16126 N N . LEU B 1 1004 ? 22 22.969 38.469 1 64.94 1004 LEU B N 1
ATOM 16127 C CA . LEU B 1 1004 ? 23.438 22.891 38.688 1 64.94 1004 LEU B CA 1
ATOM 16128 C C . LEU B 1 1004 ? 24.109 24.234 38.406 1 64.94 1004 LEU B C 1
ATOM 16130 O O . LEU B 1 1004 ? 24 24.766 37.312 1 64.94 1004 LEU B O 1
ATOM 16134 N N . LEU B 1 1005 ? 24.656 24.875 39.375 1 62.72 1005 LEU B N 1
ATOM 16135 C CA . LEU B 1 1005 ? 25.375 26.141 39.281 1 62.72 1005 LEU B CA 1
ATOM 16136 C C . LEU B 1 1005 ? 26.766 25.938 38.688 1 62.72 1005 LEU B C 1
ATOM 16138 O O . LEU B 1 1005 ? 27.266 24.812 38.656 1 62.72 1005 LEU B O 1
ATOM 16142 N N . GLU B 1 1006 ? 27.453 26.953 38.094 1 59.94 1006 GLU B N 1
ATOM 16143 C CA . GLU B 1 1006 ? 28.766 26.906 37.469 1 59.94 1006 GLU B CA 1
ATOM 16144 C C . GLU B 1 1006 ? 29.797 26.328 38.438 1 59.94 1006 GLU B C 1
ATOM 16146 O O . GLU B 1 1006 ? 30.781 25.703 38 1 59.94 1006 GLU B O 1
ATOM 16151 N N . ASP B 1 1007 ? 29.688 26.422 39.812 1 57.59 1007 ASP B N 1
ATOM 16152 C CA . ASP B 1 1007 ? 30.641 25.953 40.812 1 57.59 1007 ASP B CA 1
ATOM 16153 C C . ASP B 1 1007 ? 30.375 24.5 41.156 1 57.59 1007 ASP B C 1
ATOM 16155 O O . ASP B 1 1007 ? 31.047 23.922 42.031 1 57.59 1007 ASP B O 1
ATOM 16159 N N . GLY B 1 1008 ? 29.484 23.781 40.406 1 62.25 1008 GLY B N 1
ATOM 16160 C CA . GLY B 1 1008 ? 29.234 22.359 40.594 1 62.25 1008 GLY B CA 1
ATOM 16161 C C . GLY B 1 1008 ? 28.172 22.094 41.625 1 62.25 1008 GLY B C 1
ATOM 16162 O O . GLY B 1 1008 ? 27.75 20.953 41.812 1 62.25 1008 GLY B O 1
ATOM 16163 N N . SER B 1 1009 ? 27.859 23.031 42.469 1 64.81 1009 SER B N 1
ATOM 16164 C CA . SER B 1 1009 ? 26.859 22.797 43.5 1 64.81 1009 SER B CA 1
ATOM 16165 C C . SER B 1 1009 ? 25.453 22.891 42.938 1 64.81 1009 SER B C 1
ATOM 16167 O O . SER B 1 1009 ? 25.234 23.484 41.875 1 64.81 1009 SER B O 1
ATOM 16169 N N . THR B 1 1010 ? 24.578 22.078 43.5 1 69.75 1010 THR B N 1
ATOM 16170 C CA . THR B 1 1010 ? 23.203 22.016 43.031 1 69.75 1010 THR B CA 1
ATOM 16171 C C . THR B 1 1010 ? 22.328 23.016 43.75 1 69.75 1010 THR B C 1
ATOM 16173 O O . THR B 1 1010 ? 22.391 23.109 45 1 69.75 1010 THR B O 1
ATOM 16176 N N . LEU B 1 1011 ? 21.734 23.938 43.094 1 68.06 1011 LEU B N 1
ATOM 16177 C CA . LEU B 1 1011 ? 20.75 24.891 43.625 1 68.06 1011 LEU B CA 1
ATOM 16178 C C . LEU B 1 1011 ? 19.344 24.297 43.562 1 68.06 1011 LEU B C 1
ATOM 16180 O O . LEU B 1 1011 ? 18.891 23.891 42.5 1 68.06 1011 LEU B O 1
ATOM 16184 N N . GLU B 1 1012 ? 18.859 24.078 44.688 1 68.81 1012 GLU B N 1
ATOM 16185 C CA . GLU B 1 1012 ? 17.469 23.609 44.75 1 68.81 1012 GLU B CA 1
ATOM 16186 C C . GLU B 1 1012 ? 16.5 24.781 44.656 1 68.81 1012 GLU B C 1
ATOM 16188 O O . GLU B 1 1012 ? 16.5 25.672 45.5 1 68.81 1012 GLU B O 1
ATOM 16193 N N . VAL B 1 1013 ? 15.898 24.891 43.5 1 67 1013 VAL B N 1
ATOM 16194 C CA . VAL B 1 1013 ? 14.961 25.984 43.25 1 67 1013 VAL B CA 1
ATOM 16195 C C . VAL B 1 1013 ? 13.531 25.469 43.344 1 67 1013 VAL B C 1
ATOM 16197 O O . VAL B 1 1013 ? 13.195 24.422 42.781 1 67 1013 VAL B O 1
ATOM 16200 N N . GLY B 1 1014 ? 12.852 26.031 44.281 1 62.62 1014 GLY B N 1
ATOM 16201 C CA . GLY B 1 1014 ? 11.438 25.719 44.281 1 62.62 1014 GLY B CA 1
ATOM 16202 C C . GLY B 1 1014 ? 10.727 26.031 43 1 62.62 1014 GLY B C 1
ATOM 16203 O O . GLY B 1 1014 ? 11.008 27.062 42.375 1 62.62 1014 GLY B O 1
ATOM 16204 N N . MET B 1 1015 ? 9.969 25.219 42.406 1 61.31 1015 MET B N 1
ATOM 16205 C CA . MET B 1 1015 ? 9.328 25.375 41.094 1 61.31 1015 MET B CA 1
ATOM 16206 C C . MET B 1 1015 ? 8.516 26.672 41.062 1 61.31 1015 MET B C 1
ATOM 16208 O O . MET B 1 1015 ? 7.637 26.875 41.906 1 61.31 1015 MET B O 1
ATOM 16212 N N . GLY B 1 1016 ? 8.828 27.641 40.219 1 60.78 1016 GLY B N 1
ATOM 16213 C CA . GLY B 1 1016 ? 8.156 28.922 40.031 1 60.78 1016 GLY B CA 1
ATOM 16214 C C . GLY B 1 1016 ? 8.781 30.047 40.812 1 60.78 1016 GLY B C 1
ATOM 16215 O O . GLY B 1 1016 ? 8.344 31.203 40.719 1 60.78 1016 GLY B O 1
ATOM 16216 N N . GLU B 1 1017 ? 9.773 29.766 41.719 1 63.41 1017 GLU B N 1
ATOM 16217 C CA . GLU B 1 1017 ? 10.406 30.812 42.531 1 63.41 1017 GLU B CA 1
ATOM 16218 C C . GLU B 1 1017 ? 11.375 31.641 41.688 1 63.41 1017 GLU B C 1
ATOM 16220 O O . GLU B 1 1017 ? 12.125 31.109 40.875 1 63.41 1017 GLU B O 1
ATOM 16225 N N . GLU B 1 1018 ? 11.109 32.875 41.719 1 63.72 1018 GLU B N 1
ATOM 16226 C CA . GLU B 1 1018 ? 11.961 33.781 40.938 1 63.72 1018 GLU B CA 1
ATOM 16227 C C . GLU B 1 1018 ? 13.359 33.875 41.5 1 63.72 1018 GLU B C 1
ATOM 16229 O O . GLU B 1 1018 ? 14.32 34.188 40.812 1 63.72 1018 GLU B O 1
ATOM 16234 N N . TYR B 1 1019 ? 13.438 33.656 42.906 1 68.56 1019 TYR B N 1
ATOM 16235 C CA . TYR B 1 1019 ? 14.727 33.75 43.594 1 68.56 1019 TYR B CA 1
ATOM 16236 C C . TYR B 1 1019 ? 15 32.5 44.406 1 68.56 1019 TYR B C 1
ATOM 16238 O O . TYR B 1 1019 ? 14.07 31.906 44.969 1 68.56 1019 TYR B O 1
ATOM 16246 N N . ALA B 1 1020 ? 16.156 31.906 44.281 1 71.62 1020 ALA B N 1
ATOM 16247 C CA . ALA B 1 1020 ? 16.594 30.797 45.125 1 71.62 1020 ALA B CA 1
ATOM 16248 C C . ALA B 1 1020 ? 17.906 31.141 45.844 1 71.62 1020 ALA B C 1
ATOM 16250 O O . ALA B 1 1020 ? 18.75 31.859 45.312 1 71.62 1020 ALA B O 1
ATOM 16251 N N . GLU B 1 1021 ? 17.984 31 47.188 1 70.81 1021 GLU B N 1
ATOM 16252 C CA . GLU B 1 1021 ? 19.156 31.344 48 1 70.81 1021 GLU B CA 1
ATOM 16253 C C . GLU B 1 1021 ? 19.953 30.094 48.344 1 70.81 1021 GLU B C 1
ATOM 16255 O O . GLU B 1 1021 ? 19.391 29.062 48.688 1 70.81 1021 GLU B O 1
ATOM 16260 N N . LYS B 1 1022 ? 21.141 30 47.812 1 72.56 1022 LYS B N 1
ATOM 16261 C CA . LYS B 1 1022 ? 22.094 28.984 48.25 1 72.56 1022 LYS B CA 1
ATOM 16262 C C . LYS B 1 1022 ? 23.375 29.625 48.781 1 72.56 1022 LYS B C 1
ATOM 16264 O O . LYS B 1 1022 ? 24 30.422 48.094 1 72.56 1022 LYS B O 1
ATOM 16269 N N . ASP B 1 1023 ? 23.906 29.172 49.938 1 68.44 1023 ASP B N 1
ATOM 16270 C CA . ASP B 1 1023 ? 25.141 29.578 50.625 1 68.44 1023 ASP B CA 1
ATOM 16271 C C . ASP B 1 1023 ? 25.25 31.094 50.719 1 68.44 1023 ASP B C 1
ATOM 16273 O O . ASP B 1 1023 ? 26.344 31.641 50.5 1 68.44 1023 ASP B O 1
ATOM 16277 N N . GLY B 1 1024 ? 24.125 31.938 50.875 1 68.06 1024 GLY B N 1
ATOM 16278 C CA . GLY B 1 1024 ? 24.094 33.375 51.094 1 68.06 1024 GLY B CA 1
ATOM 16279 C C . GLY B 1 1024 ? 23.953 34.156 49.812 1 68.06 1024 GLY B C 1
ATOM 16280 O O . GLY B 1 1024 ? 23.891 35.406 49.844 1 68.06 1024 GLY B O 1
ATOM 16281 N N . VAL B 1 1025 ? 24.062 33.625 48.656 1 67.75 1025 VAL B N 1
ATOM 16282 C CA . VAL B 1 1025 ? 23.938 34.312 47.375 1 67.75 1025 VAL B CA 1
ATOM 16283 C C . VAL B 1 1025 ? 22.531 34.062 46.812 1 67.75 1025 VAL B C 1
ATOM 16285 O O . VAL B 1 1025 ? 22.078 32.938 46.719 1 67.75 1025 VAL B O 1
ATOM 16288 N N . GLN B 1 1026 ? 21.891 35.125 46.594 1 72.12 1026 GLN B N 1
ATOM 16289 C CA . GLN B 1 1026 ? 20.562 35.062 46 1 72.12 1026 GLN B CA 1
ATOM 16290 C C . GLN B 1 1026 ? 20.641 34.969 44.469 1 72.12 1026 GLN B C 1
ATOM 16292 O O . GLN B 1 1026 ? 21.328 35.75 43.844 1 72.12 1026 GLN B O 1
ATOM 16297 N N . TYR B 1 1027 ? 20.031 33.938 43.969 1 73.56 1027 TYR B N 1
ATOM 16298 C CA . TYR B 1 1027 ? 20 33.719 42.531 1 73.56 1027 TYR B CA 1
ATOM 16299 C C . TYR B 1 1027 ? 18.641 34.062 41.938 1 73.56 1027 TYR B C 1
ATOM 16301 O O . TYR B 1 1027 ? 17.609 33.719 42.5 1 73.56 1027 TYR B O 1
ATOM 16309 N N . ARG B 1 1028 ? 18.641 34.875 40.969 1 69.5 1028 ARG B N 1
ATOM 16310 C CA . ARG B 1 1028 ? 17.438 35.094 40.219 1 69.5 1028 ARG B CA 1
ATOM 16311 C C . ARG B 1 1028 ? 17.188 33.969 39.219 1 69.5 1028 ARG B C 1
ATOM 16313 O O . ARG B 1 1028 ? 18.047 33.656 38.375 1 69.5 1028 ARG B O 1
ATOM 16320 N N . ILE B 1 1029 ? 16 33.406 39.438 1 67.25 1029 ILE B N 1
ATOM 16321 C CA . ILE B 1 1029 ? 15.68 32.219 38.656 1 67.25 1029 ILE B CA 1
ATOM 16322 C C . ILE B 1 1029 ? 14.75 32.625 37.5 1 67.25 1029 ILE B C 1
ATOM 16324 O O . ILE B 1 1029 ? 13.75 33.312 37.719 1 67.25 1029 ILE B O 1
ATOM 16328 N N . ARG B 1 1030 ? 15.148 32.344 36.406 1 64.38 1030 ARG B N 1
ATOM 16329 C CA . ARG B 1 1030 ? 14.289 32.469 35.25 1 64.38 1030 ARG B CA 1
ATOM 16330 C C . ARG B 1 1030 ? 13.75 31.109 34.812 1 64.38 1030 ARG B C 1
ATOM 16332 O O . ARG B 1 1030 ? 14.516 30.156 34.656 1 64.38 1030 ARG B O 1
ATOM 16339 N N . TRP B 1 1031 ? 12.492 31.125 34.938 1 58.59 1031 TRP B N 1
ATOM 16340 C CA . TRP B 1 1031 ? 11.812 29.875 34.656 1 58.59 1031 TRP B CA 1
ATOM 16341 C C . TRP B 1 1031 ? 11.484 29.734 33.188 1 58.59 1031 TRP B C 1
ATOM 16343 O O . TRP B 1 1031 ? 11.32 30.734 32.469 1 58.59 1031 TRP B O 1
ATOM 16353 N N . THR B 1 1032 ? 11.75 28.594 32.75 1 55.47 1032 THR B N 1
ATOM 16354 C CA . THR B 1 1032 ? 11.273 28.25 31.406 1 55.47 1032 THR B CA 1
ATOM 16355 C C . THR B 1 1032 ? 10.43 26.969 31.453 1 55.47 1032 THR B C 1
ATOM 16357 O O . THR B 1 1032 ? 10.352 26.312 32.5 1 55.47 1032 THR B O 1
ATOM 16360 N N . GLN B 1 1033 ? 9.531 26.812 30.766 1 49.75 1033 GLN B N 1
ATOM 16361 C CA . GLN B 1 1033 ? 8.656 25.641 30.75 1 49.75 1033 GLN B CA 1
ATOM 16362 C C . GLN B 1 1033 ? 9.156 24.594 29.75 1 49.75 1033 GLN B C 1
ATOM 16364 O O . GLN B 1 1033 ? 9.781 24.922 28.75 1 49.75 1033 GLN B O 1
ATOM 16369 N N . ASP B 1 1034 ? 9.203 23.391 30.172 1 47.5 1034 ASP B N 1
ATOM 16370 C CA . ASP B 1 1034 ? 9.602 22.312 29.266 1 47.5 1034 ASP B CA 1
ATOM 16371 C C . ASP B 1 1034 ? 8.477 21.953 28.297 1 47.5 1034 ASP B C 1
ATOM 16373 O O . ASP B 1 1034 ? 7.406 22.562 28.344 1 47.5 1034 ASP B O 1
ATOM 16377 N N . GLU B 1 1035 ? 8.836 21 27.422 1 41.25 1035 GLU B N 1
ATOM 16378 C CA . GLU B 1 1035 ? 7.98 20.594 26.312 1 41.25 1035 GLU B CA 1
ATOM 16379 C C . GLU B 1 1035 ? 6.594 20.172 26.797 1 41.25 1035 GLU B C 1
ATOM 16381 O O . GLU B 1 1035 ? 5.605 20.328 26.078 1 41.25 10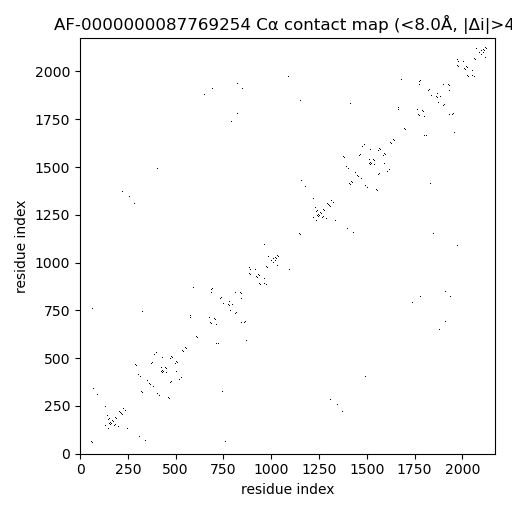35 GLU B O 1
ATOM 16386 N N . ASN B 1 1036 ? 6.586 19.656 28.062 1 39.47 1036 ASN B N 1
ATOM 16387 C CA . ASN B 1 1036 ? 5.348 19.172 28.672 1 39.47 1036 ASN B CA 1
ATOM 16388 C C . ASN B 1 1036 ? 4.676 20.266 29.5 1 39.47 1036 ASN B C 1
ATOM 16390 O O . ASN B 1 1036 ? 3.725 19.984 30.234 1 39.47 1036 ASN B O 1
ATOM 16394 N N . GLY B 1 1037 ? 5.168 21.484 29.344 1 46.03 1037 GLY B N 1
ATOM 16395 C CA . GLY B 1 1037 ? 4.629 22.609 30.094 1 46.03 1037 GLY B CA 1
ATOM 16396 C C . GLY B 1 1037 ? 5.152 22.672 31.516 1 46.03 1037 GLY B C 1
ATOM 16397 O O . GLY B 1 1037 ? 4.664 23.453 32.312 1 46.03 1037 GLY B O 1
ATOM 16398 N N . ALA B 1 1038 ? 6.031 21.828 31.688 1 50.62 1038 ALA B N 1
ATOM 16399 C CA . ALA B 1 1038 ? 6.566 21.781 33.062 1 50.62 1038 ALA B CA 1
ATOM 16400 C C . ALA B 1 1038 ? 7.613 22.875 33.25 1 50.62 1038 ALA B C 1
ATOM 16402 O O . ALA B 1 1038 ? 8.398 23.172 32.344 1 50.62 1038 ALA B O 1
ATOM 16403 N N . LEU B 1 1039 ? 7.5 23.578 34.312 1 54.25 1039 LEU B N 1
ATOM 16404 C CA . LEU B 1 1039 ? 8.406 24.672 34.656 1 54.25 1039 LEU B CA 1
ATOM 16405 C C . LEU B 1 1039 ? 9.828 24.156 34.844 1 54.25 1039 LEU B C 1
ATOM 16407 O O . LEU B 1 1039 ? 10.047 23.156 35.531 1 54.25 1039 LEU B O 1
ATOM 16411 N N . GLN B 1 1040 ? 10.641 24.531 33.938 1 61.59 1040 GLN B N 1
ATOM 16412 C CA . GLN B 1 1040 ? 12.062 24.281 34.062 1 61.59 1040 GLN B CA 1
ATOM 16413 C C . GLN B 1 1040 ? 12.828 25.578 34.312 1 61.59 1040 GLN B C 1
ATOM 16415 O O . GLN B 1 1040 ? 12.367 26.656 33.969 1 61.59 1040 GLN B O 1
ATOM 16420 N N . ILE B 1 1041 ? 13.938 25.516 35.188 1 61.41 1041 ILE B N 1
ATOM 16421 C CA . ILE B 1 1041 ? 14.75 26.703 35.5 1 61.41 1041 ILE B CA 1
ATOM 16422 C C . ILE B 1 1041 ? 15.547 27.094 34.25 1 61.41 1041 ILE B C 1
ATOM 16424 O O . ILE B 1 1041 ? 16.281 26.266 33.688 1 61.41 1041 ILE B O 1
ATOM 16428 N N . LEU B 1 1042 ? 15.148 28.125 33.562 1 62.16 1042 LEU B N 1
ATOM 16429 C CA . LEU B 1 1042 ? 15.883 28.641 32.406 1 62.16 1042 LEU B CA 1
ATOM 16430 C C . LEU B 1 1042 ? 17.281 29.094 32.812 1 62.16 1042 LEU B C 1
ATOM 16432 O O . LEU B 1 1042 ? 18.266 28.766 32.125 1 62.16 1042 LEU B O 1
ATOM 16436 N N . SER B 1 1043 ? 17.516 30.031 33.781 1 64.62 1043 SER B N 1
ATOM 16437 C CA . SER B 1 1043 ? 18.766 30.531 34.312 1 64.62 1043 SER B CA 1
ATOM 16438 C C . SER B 1 1043 ? 18.609 30.922 35.781 1 64.62 1043 SER B C 1
ATOM 16440 O O . SER B 1 1043 ? 17.516 31.234 36.25 1 64.62 1043 SER B O 1
ATOM 16442 N N . ALA B 1 1044 ? 19.75 30.703 36.531 1 67.25 1044 ALA B N 1
ATOM 16443 C CA . ALA B 1 1044 ? 19.875 31.188 37.906 1 67.25 1044 ALA B CA 1
ATOM 16444 C C . ALA B 1 1044 ? 21.062 32.156 38.031 1 67.25 1044 ALA B C 1
ATOM 16446 O O . ALA B 1 1044 ? 22.219 31.719 38 1 67.25 1044 ALA B O 1
ATOM 16447 N N . VAL B 1 1045 ? 20.859 33.469 37.938 1 67.19 1045 VAL B N 1
ATOM 16448 C CA . VAL B 1 1045 ? 21.922 34.469 38.031 1 67.19 1045 VAL B CA 1
ATOM 16449 C C . VAL B 1 1045 ? 22 35.031 39.438 1 67.19 1045 VAL B C 1
ATOM 16451 O O . VAL B 1 1045 ? 20.969 35.344 40.031 1 67.19 1045 VAL B O 1
ATOM 16454 N N . PRO B 1 1046 ? 23.25 35.156 40.156 1 64.88 1046 PRO B N 1
ATOM 16455 C CA . PRO B 1 1046 ? 23.375 35.719 41.5 1 64.88 1046 PRO B CA 1
ATOM 16456 C C . PRO B 1 1046 ? 23.031 37.188 41.562 1 64.88 1046 PRO B C 1
ATOM 16458 O O . PRO B 1 1046 ? 23.453 37.969 40.688 1 64.88 1046 PRO B O 1
ATOM 16461 N N . VAL B 1 1047 ? 22.125 37.594 42.438 1 58.47 1047 VAL B N 1
ATOM 16462 C CA . VAL B 1 1047 ? 21.719 38.969 42.688 1 58.47 1047 VAL B CA 1
ATOM 16463 C C . VAL B 1 1047 ? 22.75 39.656 43.594 1 58.47 1047 VAL B C 1
ATOM 16465 O O . VAL B 1 1047 ? 23.047 39.188 44.688 1 58.47 1047 VAL B O 1
ATOM 16468 N N . GLY B 1 1048 ? 23.797 40.812 43.125 1 47.94 1048 GLY B N 1
ATOM 16469 C CA . GLY B 1 1048 ? 24.797 41.656 43.781 1 47.94 1048 GLY B CA 1
ATOM 16470 C C . GLY B 1 1048 ? 26.188 41.469 43.188 1 47.94 1048 GLY B C 1
ATOM 16471 O O . GLY B 1 1048 ? 27.156 42.031 43.719 1 47.94 1048 GLY B O 1
ATOM 16472 N N . ALA B 1 1049 ? 26.562 40.438 42.625 1 42.06 1049 ALA B N 1
ATOM 16473 C CA . ALA B 1 1049 ? 28 40.406 42.312 1 42.06 1049 ALA B CA 1
ATOM 16474 C C . ALA B 1 1049 ? 28.391 41.5 41.344 1 42.06 1049 ALA B C 1
ATOM 16476 O O . ALA B 1 1049 ? 27.734 41.688 40.312 1 42.06 1049 ALA B O 1
ATOM 16477 N N . PRO B 1 1050 ? 29.172 42.625 41.812 1 34.31 1050 PRO B N 1
ATOM 16478 C CA . PRO B 1 1050 ? 29.75 43.594 40.875 1 34.31 1050 PRO B CA 1
ATOM 16479 C C . PRO B 1 1050 ? 30.266 42.938 39.594 1 34.31 1050 PRO B C 1
ATOM 16481 O O . PRO B 1 1050 ? 30.703 41.781 39.625 1 34.31 1050 PRO B O 1
ATOM 16484 N N . GLN B 1 1051 ? 29.859 43.438 38.469 1 31.66 1051 GLN B N 1
ATOM 16485 C CA . GLN B 1 1051 ? 30.422 43.031 37.188 1 31.66 1051 GLN B CA 1
ATOM 16486 C C . GLN B 1 1051 ? 31.953 43 37.25 1 31.66 1051 GLN B C 1
ATOM 16488 O O . GLN B 1 1051 ? 32.594 44.031 37.344 1 31.66 1051 GLN B O 1
ATOM 16493 N N . VAL B 1 1052 ? 32.719 42.156 37.938 1 29.33 1052 VAL B N 1
ATOM 16494 C CA . VAL B 1 1052 ? 34.156 42.094 37.938 1 29.33 1052 VAL B CA 1
ATOM 16495 C C . VAL B 1 1052 ? 34.688 42.125 36.5 1 29.33 1052 VAL B C 1
ATOM 16497 O O . VAL B 1 1052 ? 34.094 41.469 35.594 1 29.33 1052 VAL B O 1
ATOM 16500 N N . ASN B 1 1053 ? 35.438 43.25 36.094 1 27.98 1053 ASN B N 1
ATOM 16501 C CA . ASN B 1 1053 ? 36.375 43.375 35 1 27.98 1053 ASN B CA 1
ATOM 16502 C C . ASN B 1 1053 ? 37.188 42.094 34.781 1 27.98 1053 ASN B C 1
ATOM 16504 O O . ASN B 1 1053 ? 37.75 41.562 35.75 1 27.98 1053 ASN B O 1
ATOM 16508 N N . GLY B 1 1054 ? 36.906 41.375 33.844 1 25.48 1054 GLY B N 1
ATOM 16509 C CA . GLY B 1 1054 ? 37.562 40.156 33.406 1 25.48 1054 GLY B CA 1
ATOM 16510 C C . GLY B 1 1054 ? 39.094 40.25 33.406 1 25.48 1054 GLY B C 1
ATOM 16511 O O . GLY B 1 1054 ? 39.656 40.938 32.531 1 25.48 1054 GLY B O 1
ATOM 16512 N N . ALA B 1 1055 ? 39.75 40.562 34.594 1 22.78 1055 ALA B N 1
ATOM 16513 C CA . ALA B 1 1055 ? 41.188 40.469 34.719 1 22.78 1055 ALA B CA 1
ATOM 16514 C C . ALA B 1 1055 ? 41.719 39.219 34.031 1 22.78 1055 ALA B C 1
ATOM 16516 O O . ALA B 1 1055 ? 41.031 38.219 33.906 1 22.78 1055 ALA B O 1
ATOM 16517 N N . SER B 1 1056 ? 42.906 39.375 33.281 1 23.55 1056 SER B N 1
ATOM 16518 C CA . SER B 1 1056 ? 43.844 38.562 32.5 1 23.55 1056 SER B CA 1
ATOM 16519 C C . SER B 1 1056 ? 44.406 37.406 33.375 1 23.55 1056 SER B C 1
ATOM 16521 O O . SER B 1 1056 ? 45.125 37.656 34.312 1 23.55 1056 SER B O 1
ATOM 16523 N N . HIS B 1 1057 ? 43.625 36.562 33.906 1 21.56 1057 HIS B N 1
ATOM 16524 C CA . HIS B 1 1057 ? 44.188 35.469 34.719 1 21.56 1057 HIS B CA 1
ATOM 16525 C C . HIS B 1 1057 ? 45.312 34.75 34 1 21.56 1057 HIS B C 1
ATOM 16527 O O . HIS B 1 1057 ? 45.094 34.188 32.938 1 21.56 1057 HIS B O 1
ATOM 16533 N N . THR B 1 1058 ? 46.531 35.375 34.031 1 21.66 1058 THR B N 1
ATOM 16534 C CA . THR B 1 1058 ? 47.812 34.719 33.75 1 21.66 1058 THR B CA 1
ATOM 16535 C C . THR B 1 1058 ? 48 33.469 34.625 1 21.66 1058 THR B C 1
ATOM 16537 O O . THR B 1 1058 ? 48.281 33.562 35.812 1 21.66 1058 THR B O 1
ATOM 16540 N N . ALA B 1 1059 ? 47.031 32.656 34.656 1 19.16 1059 ALA B N 1
ATOM 16541 C CA . ALA B 1 1059 ? 47.219 31.5 35.5 1 19.16 1059 ALA B CA 1
ATOM 16542 C C . ALA B 1 1059 ? 48.531 30.766 35.156 1 19.16 1059 ALA B C 1
ATOM 16544 O O . ALA B 1 1059 ? 48.688 30.266 34.062 1 19.16 1059 ALA B O 1
ATOM 16545 N N . ASN B 1 1060 ? 49.625 31.281 35.688 1 18.45 1060 ASN B N 1
ATOM 16546 C CA . ASN B 1 1060 ? 50.875 30.547 35.812 1 18.45 1060 ASN B CA 1
ATOM 16547 C C . ASN B 1 1060 ? 50.688 29.219 36.531 1 18.45 1060 ASN B C 1
ATOM 16549 O O . ASN B 1 1060 ? 50.094 29.156 37.594 1 18.45 1060 ASN B O 1
ATOM 16553 N N . GLY B 1 1061 ? 50.656 28.125 35.812 1 18.23 1061 GLY B N 1
ATOM 16554 C CA . GLY B 1 1061 ? 50.531 26.703 36.094 1 18.23 1061 GLY B CA 1
ATOM 16555 C C . GLY B 1 1061 ? 51.594 26.203 37.062 1 18.23 1061 GLY B C 1
ATOM 16556 O O . GLY B 1 1061 ? 51.875 25 37.125 1 18.23 1061 GLY B O 1
ATOM 16557 N N . GLY B 1 1062 ? 52.062 26.812 38 1 15.91 1062 GLY B N 1
ATOM 16558 C CA . GLY B 1 1062 ? 53.219 26.156 38.562 1 15.91 1062 GLY B CA 1
ATOM 16559 C C . GLY B 1 1062 ? 52.875 24.797 39.156 1 15.91 1062 GLY B C 1
ATOM 16560 O O . GLY B 1 1062 ? 53.469 23.781 38.781 1 15.91 1062 GLY B O 1
ATOM 16561 N N . SER B 1 1063 ? 52.562 24.641 40.469 1 15.93 1063 SER B N 1
ATOM 16562 C CA . SER B 1 1063 ? 53.5 23.969 41.375 1 15.93 1063 SER B CA 1
ATOM 16563 C C . SER B 1 1063 ? 53.406 22.453 41.25 1 15.93 1063 SER B C 1
ATOM 16565 O O . SER B 1 1063 ? 54.375 21.797 40.844 1 15.93 1063 SER B O 1
ATOM 16567 N N . ARG B 1 1064 ? 53.219 21.641 42.5 1 16.19 1064 ARG B N 1
ATOM 16568 C CA . ARG B 1 1064 ? 53.969 20.844 43.469 1 16.19 1064 ARG B CA 1
ATOM 16569 C C . ARG B 1 1064 ? 53.625 19.375 43.406 1 16.19 1064 ARG B C 1
ATOM 16571 O O . ARG B 1 1064 ? 52.594 19.016 42.812 1 16.19 1064 ARG B O 1
ATOM 16578 N N . HIS B 1 1065 ? 53.812 18.531 44.656 1 15.84 1065 HIS B N 1
ATOM 16579 C CA . HIS B 1 1065 ? 54.531 17.391 45.156 1 15.84 1065 HIS B CA 1
ATOM 16580 C C . HIS B 1 1065 ? 53.625 16.188 45.344 1 15.84 1065 HIS B C 1
ATOM 16582 O O . HIS B 1 1065 ? 54.094 15.055 45.5 1 15.84 1065 HIS B O 1
ATOM 16588 N N . LEU B 1 1066 ? 52.344 16.125 45.406 1 16.08 1066 LEU B N 1
ATOM 16589 C CA . LEU B 1 1066 ? 52 15.242 46.531 1 16.08 1066 LEU B CA 1
ATOM 16590 C C . LEU B 1 1066 ? 52.438 13.805 46.219 1 16.08 1066 LEU B C 1
ATOM 16592 O O . LEU B 1 1066 ? 52.312 13.344 45.094 1 16.08 1066 LEU B O 1
ATOM 16596 N N . GLY B 1 1067 ? 52.969 12.945 47.344 1 15.23 1067 GLY B N 1
ATOM 16597 C CA . GLY B 1 1067 ? 53.688 11.75 47.719 1 15.23 1067 GLY B CA 1
ATOM 16598 C C . GLY B 1 1067 ? 52.906 10.477 47.531 1 15.23 1067 GLY B C 1
ATOM 16599 O O . GLY B 1 1067 ? 53.125 9.727 46.594 1 15.23 1067 GLY B O 1
ATOM 16600 N N . GLY B 1 1068 ? 52.312 9.836 48.688 1 15.23 1068 GLY B N 1
ATOM 16601 C CA . GLY B 1 1068 ? 52.75 8.57 49.25 1 15.23 1068 GLY B CA 1
ATOM 16602 C C . GLY B 1 1068 ? 52.094 7.363 48.594 1 15.23 1068 GLY B C 1
ATOM 16603 O O . GLY B 1 1068 ? 51.25 7.516 47.688 1 15.23 1068 GLY B O 1
ATOM 16604 N N . GLY B 1 1069 ? 51.406 6.387 49.531 1 15.29 1069 GLY B N 1
ATOM 16605 C CA . GLY B 1 1069 ? 51.719 5.055 50.031 1 15.29 1069 GLY B CA 1
ATOM 16606 C C . GLY B 1 1069 ? 50.969 3.957 49.312 1 15.29 1069 GLY B C 1
ATOM 16607 O O . GLY B 1 1069 ? 50.094 4.242 48.469 1 15.29 1069 GLY B O 1
ATOM 16608 N N . SER B 1 1070 ? 50.5 2.82 50.156 1 15.33 1070 SER B N 1
ATOM 16609 C CA . SER B 1 1070 ? 50.781 1.405 50.375 1 15.33 1070 SER B CA 1
ATOM 16610 C C . SER B 1 1070 ? 49.719 0.523 49.719 1 15.33 1070 SER B C 1
ATOM 16612 O O . SER B 1 1070 ? 48.688 1.008 49.312 1 15.33 1070 SER B O 1
ATOM 16614 N N . SER B 1 1071 ? 49.375 -0.879 50.344 1 15.06 1071 SER B N 1
ATOM 16615 C CA . SER B 1 1071 ? 49.625 -2.307 50.156 1 15.06 1071 SER B CA 1
ATOM 16616 C C . SER B 1 1071 ? 48.312 -3.047 49.844 1 15.06 1071 SER B C 1
ATOM 16618 O O . SER B 1 1071 ? 48.312 -4.031 49.094 1 15.06 1071 SER B O 1
ATOM 16620 N N . ALA B 1 1072 ? 47.125 -3.051 50.594 1 15.8 1072 ALA B N 1
ATOM 16621 C CA . ALA B 1 1072 ? 46.781 -4.32 51.219 1 15.8 1072 ALA B CA 1
ATOM 16622 C C . ALA B 1 1072 ? 46.25 -5.312 50.219 1 15.8 1072 ALA B C 1
ATOM 16624 O O . ALA B 1 1072 ? 45.656 -4.914 49.188 1 15.8 1072 ALA B O 1
ATOM 16625 N N . GLN B 1 1073 ? 46.062 -6.82 50.625 1 15.34 1073 GLN B N 1
ATOM 16626 C CA . GLN B 1 1073 ? 46.25 -8.242 50.344 1 15.34 1073 GLN B CA 1
ATOM 16627 C C . GLN B 1 1073 ? 44.969 -8.867 49.781 1 15.34 1073 GLN B C 1
ATOM 16629 O O . GLN B 1 1073 ? 45 -9.547 48.781 1 15.34 1073 GLN B O 1
ATOM 16634 N N . LEU B 1 1074 ? 43.906 -9.367 50.656 1 15.4 1074 LEU B N 1
ATOM 16635 C CA . LEU B 1 1074 ? 43.719 -10.797 50.844 1 15.4 1074 LEU B CA 1
ATOM 16636 C C . LEU B 1 1074 ? 42.875 -11.398 49.75 1 15.4 1074 LEU B C 1
ATOM 16638 O O . LEU B 1 1074 ? 42.188 -10.68 49.031 1 15.4 1074 LEU B O 1
ATOM 16642 N N . ALA B 1 1075 ? 41.844 -12.594 50.188 1 15.9 1075 ALA B N 1
ATOM 16643 C CA . ALA B 1 1075 ? 41.844 -14.055 50.125 1 15.9 1075 ALA B CA 1
ATOM 16644 C C . ALA B 1 1075 ? 40.844 -14.562 49.094 1 15.9 1075 ALA B C 1
ATOM 16646 O O . ALA B 1 1075 ? 39.938 -13.852 48.688 1 15.9 1075 ALA B O 1
ATOM 16647 N N . PRO B 1 1076 ? 40.688 -16.078 49 1 16.95 1076 PRO B N 1
ATOM 16648 C CA . PRO B 1 1076 ? 40.562 -17.203 48.062 1 16.95 1076 PRO B CA 1
ATOM 16649 C C . PRO B 1 1076 ? 39.125 -17.625 47.812 1 16.95 1076 PRO B C 1
ATOM 16651 O O . PRO B 1 1076 ? 38.781 -17.984 46.688 1 16.95 1076 PRO B O 1
ATOM 16654 N N . PRO B 1 1077 ? 38.156 -17.75 48.781 1 15.92 1077 PRO B N 1
ATOM 16655 C CA . PRO B 1 1077 ? 37.75 -19.125 49.062 1 15.92 1077 PRO B CA 1
ATOM 16656 C C . PRO B 1 1077 ? 36.781 -19.688 48 1 15.92 1077 PRO B C 1
ATOM 16658 O O . PRO B 1 1077 ? 36.25 -18.938 47.219 1 15.92 1077 PRO B O 1
ATOM 16661 N N . GLN B 1 1078 ? 36.062 -20.828 48.469 1 15.38 1078 GLN B N 1
ATOM 16662 C CA . GLN B 1 1078 ? 35.719 -22.25 48.312 1 15.38 1078 GLN B CA 1
ATOM 16663 C C . GLN B 1 1078 ? 34.438 -22.422 47.531 1 15.38 1078 GLN B C 1
ATOM 16665 O O . GLN B 1 1078 ? 33.688 -21.453 47.312 1 15.38 1078 GLN B O 1
ATOM 16670 N N . ALA B 1 1079 ? 33.562 -23.547 47.969 1 15.62 1079 ALA B N 1
ATOM 16671 C CA . ALA B 1 1079 ? 33.25 -24.938 47.656 1 15.62 1079 ALA B CA 1
ATOM 16672 C C . ALA B 1 1079 ? 31.844 -25.078 47.094 1 15.62 1079 ALA B C 1
ATOM 16674 O O . ALA B 1 1079 ? 31.625 -25.797 46.125 1 15.62 1079 ALA B O 1
ATOM 16675 N N . VAL B 1 1080 ? 30.797 -24.641 47.75 1 16.84 1080 VAL B N 1
ATOM 16676 C CA . VAL B 1 1080 ? 29.906 -25.719 48.188 1 16.84 1080 VAL B CA 1
ATOM 16677 C C . VAL B 1 1080 ? 29.125 -26.234 46.969 1 16.84 1080 VAL B C 1
ATOM 16679 O O . VAL B 1 1080 ? 28.938 -25.516 46 1 16.84 1080 VAL B O 1
ATOM 16682 N N . GLU B 1 1081 ? 28.328 -27.438 47.156 1 16.09 1081 GLU B N 1
ATOM 16683 C CA . GLU B 1 1081 ? 27.906 -28.828 47.031 1 16.09 1081 GLU B CA 1
ATOM 16684 C C . GLU B 1 1081 ? 26.562 -28.922 46.344 1 16.09 1081 GLU B C 1
ATOM 16686 O O . GLU B 1 1081 ? 26.25 -29.953 45.719 1 16.09 1081 GLU B O 1
ATOM 16691 N N . MET B 1 1082 ? 25.781 -28.062 46.219 1 17.08 1082 MET B N 1
ATOM 16692 C CA . MET B 1 1082 ? 24.625 -28.891 46.562 1 17.08 1082 MET B CA 1
ATOM 16693 C C . MET B 1 1082 ? 24.469 -30.031 45.531 1 17.08 1082 MET B C 1
ATOM 16695 O O . MET B 1 1082 ? 24.922 -29.922 44.406 1 17.08 1082 MET B O 1
ATOM 16699 N N . ALA B 1 1083 ? 23.594 -31.156 45.844 1 16.98 1083 ALA B N 1
ATOM 16700 C CA . ALA B 1 1083 ? 23.234 -32.562 45.938 1 16.98 1083 ALA B CA 1
ATOM 16701 C C . ALA B 1 1083 ? 22.656 -33.094 44.656 1 16.98 1083 ALA B C 1
ATOM 16703 O O . ALA B 1 1083 ? 22.312 -34.281 44.531 1 16.98 1083 ALA B O 1
ATOM 16704 N N . ARG B 1 1084 ? 22.828 -32.812 43.531 1 18.7 1084 ARG B N 1
ATOM 16705 C CA . ARG B 1 1084 ? 22.266 -34.062 43 1 18.7 1084 ARG B CA 1
ATOM 16706 C C . ARG B 1 1084 ? 23.031 -35.25 43.531 1 18.7 1084 ARG B C 1
ATOM 16708 O O . ARG B 1 1084 ? 24.266 -35.281 43.5 1 18.7 1084 ARG B O 1
ATOM 16715 N N . LYS B 1 1085 ? 22.391 -36.312 44.375 1 15.87 1085 LYS B N 1
ATOM 16716 C CA . LYS B 1 1085 ? 22.156 -37.594 45 1 15.87 1085 LYS B CA 1
ATOM 16717 C C . LYS B 1 1085 ? 22.344 -38.75 44 1 15.87 1085 LYS B C 1
ATOM 16719 O O . LYS B 1 1085 ? 21.422 -39.094 43.281 1 15.87 1085 LYS B O 1
ATOM 16724 N N . ASP B 1 1086 ? 23.062 -39.062 43.312 1 15.7 1086 ASP B N 1
ATOM 16725 C CA . ASP B 1 1086 ? 23.344 -40.469 43.469 1 15.7 1086 ASP B CA 1
ATOM 16726 C C . ASP B 1 1086 ? 24.047 -40.75 44.812 1 15.7 1086 ASP B C 1
ATOM 16728 O O . ASP B 1 10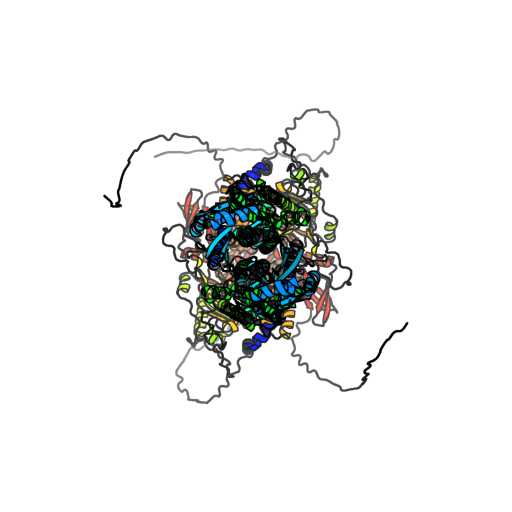86 ? 24.484 -39.812 45.469 1 15.7 1086 ASP B O 1
ATOM 16732 N N . GLU B 1 1087 ? 24.891 -41.938 44.969 1 13.35 1087 GLU B N 1
ATOM 16733 C CA . GLU B 1 1087 ? 26.109 -42.656 45.344 1 13.35 1087 GLU B CA 1
ATOM 16734 C C . GLU B 1 1087 ? 27.328 -41.719 45.219 1 13.35 1087 GLU B C 1
ATOM 16736 O O . GLU B 1 1087 ? 27.453 -40.969 44.219 1 13.35 1087 GLU B O 1
#

Sequence (2174 aa):
MELASQGANGRPADDRRDTKESKLSDWSALGGGKDAAGASSGHTPSPPPEVAAVAGHFVQRPWHRRFASQFPALLWKNLLVQWRNWRATVLRILAPFFFMLLLYLVNVALVADNPKRPYALENRNPAVDPVGGLPPCEDNPLGRTPCWDFFWTPNTSTVVRDELVQRMMQLNPGRSIDATRVLNFSNPDAANAWMRESANTERVLGGVHFSERGPGRFDYLLQVNMSVRYFKDEFYDPNFYYQVPLQVLTERAISQFYYNTSKALGQLPAGAPDQLAWDVSTSMYPHPTTDSINIVGKVIGGFVFAANLFAFSLVLSSVVAERERGLRRALKTAGMLESAFWLSWLAVEILAAVLFTLLLIAFGAMFQFSFFLKNSFWIIFFLFFLFQLAMVSFAFLLSTLLAKASTAIILGFVVFLVGWICQSVVVFGFPYTPEYIWDIPVVTVILTLLPWSPLAKACDDLGAATETESSPGISWSNRAAYCQDQPDRSQQVYRGAGVYQDWDCVFNLTQVFWVLFFEFVVYFLLAVYLDHVLADENGVRKGTPWYFLTPSYWTGRGSGRAGSKNVVRTARGVRSLNPPLPRLAALDAGVERDPDVVAEEARMRDLLQHRTGSSSALSLQQDSGNAVEVYGLQKAFDGGCCGGRGCRGVCCFCCTKRPGRGPGQRRPGGEFVAIKGSWYAIERDRVFCLLGPNGAGKTTTINCLTGVLPPSGGDALVYGESLSTPGGMDRIRAVIGVCPQFDVLWGELSGEEHLHLYGSIKGLPKPDVRRQAGELLDSVKLTGAARQRTAAYSGGMRRRLSVALALLGDPLVVFLDEPTTGMDPISRRHVWDIVESAKAGRAVVLTTHSMEEADILGDQIAIMARGSVRAIGSGLRLKQRFGSGYQLSVSVAPPRGGGATNGDAGAAEAQAANAAAVKRMFKEELGLEPADESSKAYLLFHVPKDCEAQLPDFLQRLDAARQQLGVSDVQIGLASLEEVFLAIARRAELEAAAAEGRTTLAWLLEDGSTLEVGMGEEYAEKDGVQYRIRWTQDENGALQILSAVPVGAPQVNGASHTANGGSRHLGGGSSAQLAPPQAVEMARKDEMELASQGANGRPADDRRDTKESKLSDWSALGGGKDAAGASSGHTPSPPPEVAAVAGHFVQRPWHRRFASQFPALLWKNLLVQWRNWRATVLRILAPFFFMLLLYLVNVALVADNPKRPYALENRNPAVDPVGGLPPCEDNPLGRTPCWDFFWTPNTSTVVRDELVQRMMQLNPGRSIDATRVLNFSNPDAANAWMRESANTERVLGGVHFSERGPGRFDYLLQVNMSVRYFKDEFYDPNFYYQVPLQVLTERAISQFYYNTSKALGQLPAGAPDQLAWDVSTSMYPHPTTDSINIVGKVIGGFVFAANLFAFSLVLSSVVAERERGLRRALKTAGMLESAFWLSWLAVEILAAVLFTLLLIAFGAMFQFSFFLKNSFWIIFFLFFLFQLAMVSFAFLLSTLLAKASTAIILGFVVFLVGWICQSVVVFGFPYTPEYIWDIPVVTVILTLLPWSPLAKACDDLGAATETESSPGISWSNRAAYCQDQPDRSQQVYRGAGVYQDWDCVFNLTQVFWVLFFEFVVYFLLAVYLDHVLADENGVRKGTPWYFLTPSYWTGRGSGRAGSKNVVRTARGVRSLNPPLPRLAALDAGVERDPDVVAEEARMRDLLQHRTGSSSALSLQQDSGNAVEVYGLQKAFDGGCCGGRGCRGVCCFCCTKRPGRGPGQRRPGGEFVAIKGSWYAIERDRVFCLLGPNGAGKTTTINCLTGVLPPSGGDALVYGESLSTPGGMDRIRAVIGVCPQFDVLWGELSGEEHLHLYGSIKGLPKPDVRRQAGELLDSVKLTGAARQRTAAYSGGMRRRLSVALALLGDPLVVFLDEPTTGMDPISRRHVWDIVESAKAGRAVVLTTHSMEEADILGDQIAIMARGSVRAIGSGLRLKQRFGSGYQLSVSVAPPRGGGATNGDAGAAEAQAANAAAVKRMFKEELGLEPADESSKAYLLFHVPKDCEAQLPDFLQRLDAARQQLGVSDVQIGLASLEEVFLAIARRAELEAAAAEGRTTLAWLLEDGSTLEVGMGEEYAEKDGVQYRIRWTQDENGALQILSAVPVGAPQVNGASHTANGGSRHLGGGSSAQLAPPQAVEMARKDE

pLDDT: mean 73.21, std 23.16, range [11.79, 98.19]